Protein 9J3C (pdb70)

Nearest PDB structures (foldseek):
  7mq9-assembly1_NK  TM=9.558E-01  e=0.000E+00  Homo sapiens
  7mq8-assembly1_NJ  TM=9.023E-01  e=0.000E+00  Homo sapiens
  9b0e-assembly1_A  TM=9.592E-01  e=2.594E-103  Thermochaetoides thermophila DSM 1495
  9aym-assembly1_B  TM=9.476E-01  e=1.482E-101  Thermochaetoides thermophila DSM 1495
  6zqc-assembly1_JA  TM=8.385E-01  e=1.304E-77  Saccharomyces cerevisiae S288C

Secondary structure (DSSP, 8-state):
-HHHHHHHHHHHHHT--EEEEEESTTTTSSHHHHHHHHHHHSS-S--------SSS----------SGGGTTSSS--BS--EE--TTT--TTTHHHHSTTB-TT-EEEE-----SS--TTSSS--TT-TTS--SS------HHHHHHHHGGGSSTT--EEETTS-B-TTTTT--GGGTHHHHHHHHTSSSSTTTTSGGG-SSTTHHHHHHHHHHHHHTT-S-EEEEEEE-SSS-SHHHHHHHHHHHHHTT--EEEEE-SSGGGTSSHHHHHHHHHHHTT--BTTTEEEEE--SSTT-S-EEEEEEESSSEEEEEEE-SS--GGGSS-SEEEESSGGGS-HHHHHHH--SSEEEEEEE-SSSS--SS-TTHHHHGGG----EEEEE--S-SSS-TT-HHHHHHHHHHT-----------GGG-EEEEE-HHHHSS--SSSHHHHHHHHHHHHTTSS---THHHHHHHH-SSEEEEEEE------SEEEEEEEEE---SHHHHHHHTTT---SS-HHHHHHHHHH--GGGGGSEEEEEEEEEE-GGG-SSSHHHHHHHHHHHHHHT-S------S----------SEEEGGGS-----SEEEEEEE--HHHHHHHHHHT-EEEEE-SSPPSSTT--EEEEEEE-TTT---HHHHHHHHHHHHHHHHTTTTGGGS-HHHHHHHH--SSS-----SS--HHHHHHHS-HHHHHHHHHHHHH---GGGGTTTHHHHHHHHTTT-S--TT--HHHHHHHIIIIIS---TTTTHHHHT--HHHHHHHHHHHHHHHHHHHHHHTT-/-HHHHHHHHHHHHT--EEEEEE-S--STTHHHHHHHHHHHSSSS----EEEESS-----EEEESSS-GGGTT--BS-EEE--STT--HHHHHHHGGGB-SS-EEEEE----SSSTTSS----GGGGSS--SS-------HHHHHHHGGGSSTTEEEEETT--B-HHHH----STTHHHHHHHHTSSSTTTHHHHHT--STTHHHHHHHHHHHHHS--S-B--EEEE-SSS-SHHHHHHHHHHHHHTT--EEEEE-S-TTTTSSHHHHHHHHHHHTT--TTTTEEEEE--SSSTTT-EEEEEEESSSEEEEEEE-TT--GGGSS-SEEEESSTTTS-HHHHHHH--SSEEEEEEE-SSSS---SS-SHHHHSTT------EEE--S-SSS-TT-HHHHHHHHHHT-----------GGG-EEEEE-HHHHSS--SSSHHHHHHHHHHHHTTSS---THHHHHHHH-SSEEEEEEE-------EEEEEEEEE---SHHHHHHHTT----SS-HHHHHHHHHHT-GGGTTSEEEEEEEEEE-GGGTTSSHHHHHHHHHHHHHHT-S--------S-S-S--SEEEGGGS-----SEEEEEEE--HHHHHHHHHHT-EEEEE-SSPPSSTT--EEEEEEE----HHHHHHHHHHHHHHHHTTTTGGGS-HHHHHHHH--SSS-----S--HHHHHHHHS-HHHHHHHHHHTTS---GGGGTTTHHHHHHHHHTT-S--TT--HHHHHHHIIIIIS---HHHHHHHHT--HHHHHHHHHHHHHHHHHHHHHHTT-

Foldseek 3Di:
DVVLLVLLLVQQVAQFEFEEEEAAPLPPVCVVVVLVSNCVSHPDQEQAEAEAACCDDDVYHHDYDHQPCLLVCQPAAGAEYEAEDQQAPFLFCVLRRVLRHFTSYYYYYHRYHDQACPFQVDSHHPVLQQQCALVFRDWGRLLRLLLVLLLQPFQRRFYAYSVRHTDPSNVVHPPQPPVLVVQLVVLVPPDLLNLLSVVDQGVQLSVVLVVLLVVLLPQFFFEEEAEEAASFQDDLLSLLLSVLSNVVNPFAAEEEEDQALSPRQCNVVNVVVSCVSVVADEPPFKYWDFPPDPPSPTGTAKIWGPDPHIHMYGYDYLQDQPVCPPHAEYEYEQPLQAAPVSSVSNDDRHYYYHYHYDFGLFWYALSCVVVPPLVPDSYDYHYGYGDAGRRGGPPHRVVVSSCLSLLRDCLDPPADAALVQKAKWWFDLVVQSLPDPPRSVVVSQVVSQVRNPDGRNGSSVVCVQRRNRFKTKMFIPHVVRHTFKIWIKGKAAQRDQVVLVVCLVPVDFGRDRPPQNVLCNVVVDSVSRHFIEMEGADMGGDPVNPDNCNRLSRLVVVLVLQLCVQDQCVNNDHPDGDDPDDDRIHHSNNDHHPLGFKYKYKDWDDQVVLVVCLVSQWAWQDWAQDFDRGPRTIITMTMHGRPNRHPVVVVVSRLVVLLVCLQSCAPRVLPPFLLSSVSNLDGDSDDDPQDAAAAPVVVCVLAPPVLLVQLVVCLVPVDDCVVNLVCLLVVLSCVSNSHLPCLVQDPLLNSLSSNCHRSVDDLVRCCVRSVDDSVVSSVSPSSSSVSSSVSSVVNVVD/DVVLVLLLVQQVAQFEFAEEAAAAPVPLPVVVVLVSNCVSHPHHQQAEEEEDDPDDSNYDYYYQVPQLVCQPAAGQEYEYEPVQEDFLLSVLRGHLRHFTSYDYYYYHYNDDDPPQQAVRNHPVLQLLCALVFRDWGRQLRLLVVLLLQVFQRNFYAYSVRHGFPSRVVHPPQPPVLVVVLVVCVPPDLQSLLSVVDQGPQLSPVLNVLLVVLLPQFFFEAAAEEAASFADDLLSLLLSVLSNVVNPFAAEEEEDQALSPRVCNVVNVVVNCVSVVHDAPPQKDWDFDPDPGRDTGTAKIWGHDPHTHMYGYDYLQDLPVCPPHAEYEYEQVQQADPVSVVSNDDRHHHYHYHYPFGLWGACQPRVVVVPVPPDSHHYHYGYGDAGSRGGPPHRVVVSSCLSLLRDCLPNPADAALVQKAKWWFDLNVQSLPDPPNSVVVSLVVSQVRNPHTRNGSSVVSVQRGNRFKTKMFIAGVVHRTFKIWIKGKAALNDQVVLLVLLPPDDQRSDRPPLSPLCNVVVDSVRRNFIEMEGEDMGGRSVCPPNCNRLSNLVNVQVLLLCVQDQCSVDDDSDDDDDDGIHHSNNDHHPNGFKYKYKDWDDQVVLVVCLVSPWAWQDWAQDADRHPRTIITMTMHGHPDDVVQVSNLVVLLVCLQSCAPRVLPPQLVSSVSNLDGDNHDDPQQAACAPVNVCVVAPPVLLVQLLVCLPPPDDCPVNLVCLLVVLSCVSNCRLPCLVQDPLLNSLSSNCHRSVHDLVRCCVRSVDDSVVSSVSPSSVSVSSSVSSCVSVVD

Solvent-accessible surface area: 66603 Å² total; per-residue (Å²): 121,104,101,1,109,77,13,3,59,65,0,42,84,101,116,28,4,2,1,0,0,7,1,17,89,49,18,36,65,52,13,108,83,4,30,143,30,7,44,125,19,35,160,61,83,56,15,30,8,0,44,3,18,90,65,95,44,95,150,75,101,51,62,133,8,81,32,80,69,13,138,124,1,51,43,73,64,6,16,0,0,0,0,34,27,16,60,18,12,20,2,23,28,10,1,60,4,4,13,0,0,28,23,6,1,0,1,0,3,12,10,27,85,20,84,61,10,104,32,38,90,39,35,84,3,58,35,8,98,47,32,96,10,94,49,64,109,76,35,69,4,21,12,6,4,0,9,8,19,5,4,56,45,6,140,25,2,6,5,2,12,14,126,19,79,37,4,51,22,1,60,100,58,77,126,53,72,92,80,4,133,95,42,55,127,76,30,129,108,48,98,37,18,3,51,0,0,54,47,8,126,11,35,9,9,0,101,1,1,38,52,0,1,95,12,0,54,52,95,80,38,37,12,6,0,8,1,29,4,22,61,15,19,18,37,20,9,0,0,0,2,1,0,0,1,0,5,33,61,20,0,2,7,0,4,0,0,0,52,21,7,49,75,24,104,36,0,10,96,40,0,44,97,0,0,94,39,26,162,20,113,49,148,119,21,17,73,65,76,76,35,93,43,146,58,103,43,143,13,25,35,57,0,27,0,79,151,95,24,65,9,8,0,46,34,11,82,6,60,61,32,64,58,11,40,10,6,5,0,0,0,0,3,30,0,25,32,11,35,61,105,50,0,96,63,0,36,19,112,11,1,0,0,6,0,6,4,57,42,16,21,3,12,14,14,42,36,111,53,14,61,56,79,25,99,150,67,129,68,53,27,98,98,20,68,12,116,22,5,36,34,6,25,58,69,2,18,0,34,118,6,15,18,49,3,4,5,22,46,53,91,26,83,114,184,103,44,120,26,127,46,6,34,9,46,20,0,25,24,60,13,0,0,2,59,83,176,89,10,27,92,6,0,24,78,2,10,1,2,8,27,3,49,98,41,121,16,46,7,54,34,0,3,65,2,0,1,3,32,4,9,25,2,0,1,0,13,32,114,69,96,31,9,7,0,2,1,3,0,12,10,11,2,92,15,43,133,67,42,1,78,89,15,16,74,172,36,71,87,68,72,35,7,92,2,1,14,13,0,0,28,28,10,26,24,18,84,2,0,47,41,15,1,2,46,2,36,46,35,3,20,10,40,77,32,102,79,96,33,3,8,43,48,1,8,98,16,0,43,51,1,0,12,32,116,49,86,82,203,50,14,96,51,108,46,80,84,100,86,106,52,59,91,29,37,28,94,7,60,100,37,85,28,76,114,2,20,3,4,1,3,28,28,27,9,33,89,209,71,2,126,47,7,17,162,29,13,4,2,0,2,34,9,106,15,49,72,80,131,69,71,62,60,11,35,2,3,0,0,25,38,1,97,114,10,85,54,59,54,2,43,59,12,11,68,21,12,18,46,18,2,3,21,14,0,14,28,49,1,26,111,18,45,1,65,26,0,17,73,2,0,69,19,169,65,29,68,133,105,45,97,118,48,13,54,105,74,67,2,68,81,76,6,57,80,110,11,23,121,2,1,55,25,6,6,137,38,66,86,70,50,40,13,0,8,14,4,0,27,28,0,0,71,9,29,4,35,22,53,1,35,83,29,89,27,53,80,35,9,6,9,0,0,0,0,3,0,9,6,33,20,49,19,72,104,0,59,174,60,33,93,46,79,43,58,94,0,50,30,18,2,21,108,0,1,127,57,0,13,122,28,6,60,93,20,52,136,114,135,89,16,109,91,13,4,59,67,1,47,85,101,105,28,1,2,2,0,1,1,23,14,85,77,9,67,59,5,15,97,80,1,42,139,26,8,35,120,21,26,147,134,79,47,18,32,12,0,47,3,13,30,172,60,112,130,107,64,77,143,8,95,14,118,46,12,122,130,5,59,62,58,60,7,3,1,0,0,2,43,44,8,78,8,9,22,1,26,18,4,2,53,2,3,17,0,0,67,14,7,2,0,0,1,3,10,13,46,84,29,97,75,110,112,10,64,104,45,31,98,10,64,10,11,71,134,17,96,17,86,42,66,105,82,37,95,13,26,12,1,34,2,1,39,29,5,3,56,49,9,153,23,2,7,8,0,34,19,122,96,80,54,28,63,41,0,59,98,55,73,124,40,69,83,102,8,127,105,52,60,129,74,30,123,93,53,146,43,24,3,48,0,0,75,47,10,131,8,31,18,7,0,95,2,0,34,60,0,3,110,16,0,57,53,88,83,42,34,10,6,3,18,1,32,3,24,57,23,20,12,38,20,9,0,0,0,1,0,0,0,0,0,4,32,61,16,0,2,6,0,4,0,0,0,58,36,19,58,76,25,90,37,0,11,92,41,0,46,97,0,0,94,34,24,164,23,115,55,138,117,30,0,83,62,73,87,14,89,41,144,78,41,72,117,8,21,41,53,0,25,0,71,151,96,29,59,8,8,0,48,42,8,88,5,62,56,36,59,55,9,43,14,6,6,0,0,0,0,4,30,0,20,33,5,35,65,100,48,0,95,59,0,37,18,114,11,0,0,1,3,0,8,2,86,58,18,13,6,9,17,29,21,87,49,49,18,51,68,51,20,107,113,162,119,62,26,38,110,84,28,73,11,120,15,5,48,30,7,22,63,68,1,20,0,37,119,4,11,24,50,3,4,4,21,54,59,76,32,80,112,189,113,44,122,28,123,44,6,34,7,45,22,0,22,23,63,14,0,1,2,54,98,174,78,10,26,94,4,0,21,68,0,11,2,2,8,45,11,60,97,21,121,17,45,8,44,40,1,1,63,1,0,1,3,39,5,7,24,0,0,0,0,6,40,118,100,63,40,5,7,1,1,0,4,0,15,11,10,1,100,15,30,131,74,55,0,84,98,9,22,51,99,55,72,89,70,52,27,8,90,1,0,18,26,0,0,39,31,9,22,23,17,80,3,0,49,48,13,1,2,44,3,43,56,47,13,23,11,40,72,34,111,81,120,32,4,14,51,54,0,10,92,16,0,39,51,2,0,42,39,138,48,99,80,137,100,86,58,63,104,66,26,102,88,81,60,93,27,45,37,102,9,77,62,40,86,25,74,128,8,55,4,3,0,3,27,29,27,10,33,85,208,71,2,124,51,7,18,177,30,13,4,0,0,2,37,10,104,14,38,75,80,132,73,68,64,58,11,32,2,3,0,0,27,44,18,136,54,69,59,2,46,58,12,6,63,17,12,18,47,18,2,3,18,14,0,14,30,57,1,26,111,18,48,3,68,24,0,16,72,2,0,86,18,168,68,34,57,154,105,33,97,105,58,4,51,125,74,85,1,58,82,74,6,67,88,114,12,20,118,1,1,51,38,7,11,167,27,79,44,81,50,52,18,0,5,15,4,0,26,28,0,0,71,6,32,4,28,24,49,1,55,79,30,90,28,56,79,37,7,6,12,1,1,0,0,2,0,10,6,31,20,50,16,78,94,0,53,148,63,32,79,54,77,54,57,106,0,52,29,21,1,22,122,0,0,121,56,0,11,120,33,7,52,100,27,58,139,123

B-factor: mean 68.53, std 27.34, range [9.9, 143.46]

Organism: Homo sapiens (NCBI:txid9606)

InterPro domains:
  IPR000182 GNAT domain [PF13718] (528-752)
  IPR000182 GNAT domain [PS51186] (558-753)
  IPR007807 TcmA/NAT10, helicase domain [PF05127] (282-488)
  IPR013562 TmcA/NAT10, N-terminal [PF08351] (9-201)
  IPR016181 Acyl-CoA N-acyltransferase [SSF55729] (618-649)
  IPR027417 P-loop containing nucleoside triphosphate hydrolase [G3DSA:3.40.50.300] (277-478)
  IPR027992 Possible tRNA binding domain [PF13725] (763-975)
  IPR032672 TmcA/NAT10/Kre33 [PTHR10925] (1-1009)
  IPR033688 RNA cytidine acetyltransferase NAT10 [MF_03211] (2-998)

GO terms:
  GO:0042274 ribosomal small subunit biogenesis (P, IDA)
  GO:0045727 positive regulation of translation (P, IDA)
  GO:0010824 regulation of centrosome duplication (P, IDA)
  GO:0032040 small-subunit processome (C, IDA)
  GO:0006417 regulation of translation (P, IDA)
  GO:0006473 protein acetylation (P, IDA)
  GO:0106162 mRNA cytidine N-acetyltransferase activity (F, IDA)
  GO:0030496 midbody (C, EXP)
  GO:1990883 18S rRNA cytidine N-acetyltransferase activity (F, EXP)
  GO:0005515 protein binding (F, IPI)
  GO:0008080 N-acetyltransferase activity (F, EXP)
  GO:0005654 nucleoplasm (C, TAS)
  GO:0000154 rRNA modification (P, TAS)
  GO:0005730 nucleolus (C, IDA)
  GO:0005697 telomerase holoenzyme complex (C, IDA)
  GO:0000781 chromosome, telomeric region (C, HDA)
  GO:0032211 negative regulation of telomere maintenance via telomerase (P, IMP)
  GO:0070182 DNA polymerase binding (F, IPI)
  GO:0030496 midbody (C, IDA)
  GO:0016020 membrane (C, HDA)

Structure (mmCIF, N/CA/C/O backbone):
data_9J3C
#
_entry.id   9J3C
#
_cell.length_a   1.00
_cell.length_b   1.00
_cell.length_c   1.00
_cell.angle_alpha   90.00
_cell.angle_beta   90.00
_cell.angle_gamma   90.00
#
_symmetry.space_group_name_H-M   'P 1'
#
loop_
_entity.id
_entity.type
_entity.pdbx_description
1 polymer 'RNA cytidine acetyltransferase'
2 non-polymer 'COENZYME A'
#
loop_
_atom_site.group_PDB
_atom_site.id
_atom_site.type_symbol
_atom_site.label_atom_id
_atom_site.label_alt_id
_atom_site.label_comp_id
_atom_site.label_asym_id
_atom_site.label_entity_id
_atom_site.label_seq_id
_atom_site.pdbx_PDB_ins_code
_atom_site.Cartn_x
_atom_site.Cartn_y
_atom_site.Cartn_z
_atom_site.occupancy
_atom_site.B_iso_or_equiv
_atom_site.auth_seq_id
_atom_site.auth_comp_id
_atom_site.auth_asym_id
_atom_site.auth_atom_id
_atom_site.pdbx_PDB_model_num
ATOM 1 N N . ASP A 1 7 ? 194.88325 136.96879 109.06316 1.000 102.50080 7 ASP A N 1
ATOM 2 C CA . ASP A 1 7 ? 194.30790 138.01774 108.22989 1.000 110.87961 7 ASP A CA 1
ATOM 3 C C . ASP A 1 7 ? 193.63329 137.43165 106.99504 1.000 105.29083 7 ASP A C 1
ATOM 4 O O . ASP A 1 7 ? 192.45956 137.69611 106.73328 1.000 101.94391 7 ASP A O 1
ATOM 9 N N . ASN A 1 8 ? 194.38917 136.63617 106.23462 1.000 100.95866 8 ASN A N 1
ATOM 10 C CA . ASN A 1 8 ? 193.84646 136.04609 105.01537 1.000 98.76833 8 ASN A CA 1
ATOM 11 C C . ASN A 1 8 ? 192.71340 135.07419 105.31997 1.000 98.65500 8 ASN A C 1
ATOM 12 O O . ASN A 1 8 ? 191.68493 135.08445 104.63474 1.000 99.28485 8 ASN A O 1
ATOM 17 N N . ARG A 1 9 ? 192.86907 134.25213 106.36419 1.000 99.15249 9 ARG A N 1
ATOM 18 C CA . ARG A 1 9 ? 191.91192 133.17913 106.62778 1.000 99.61642 9 ARG A CA 1
ATOM 19 C C . ARG A 1 9 ? 190.50134 133.71051 106.84856 1.000 96.54827 9 ARG A C 1
ATOM 20 O O . ARG A 1 9 ? 189.52669 132.96607 106.69073 1.000 96.72822 9 ARG A O 1
ATOM 28 N N . ILE A 1 10 ? 190.37160 134.98438 107.22053 1.000 94.42880 10 ILE A N 1
ATOM 29 C CA . ILE A 1 10 ? 189.05294 135.60417 107.31411 1.000 94.90217 10 ILE A CA 1
ATOM 30 C C . ILE A 1 10 ? 188.39686 135.66152 105.93920 1.000 96.15299 10 ILE A C 1
ATOM 31 O O . ILE A 1 10 ? 187.18390 135.46380 105.79983 1.000 92.60509 10 ILE A O 1
ATOM 36 N N . ARG A 1 11 ? 189.19294 135.93321 104.90117 1.000 96.03193 11 ARG A N 1
ATOM 37 C CA . ARG A 1 11 ? 188.63594 136.10911 103.56285 1.000 93.77025 11 ARG A CA 1
ATOM 38 C C . ARG A 1 11 ? 188.06804 134.80557 103.00895 1.000 91.00800 11 ARG A C 1
ATOM 39 O O . ARG A 1 11 ? 186.96462 134.79684 102.45073 1.000 91.39533 11 ARG A O 1
ATOM 47 N N . ILE A 1 12 ? 188.80208 133.69611 103.14473 1.000 90.55327 12 ILE A N 1
ATOM 48 C CA . ILE A 1 12 ? 188.29056 132.41401 102.66029 1.000 91.92900 12 ILE A CA 1
ATOM 49 C C . ILE A 1 12 ? 187.04339 132.00869 103.43595 1.000 90.47432 12 ILE A C 1
ATOM 50 O O . ILE A 1 12 ? 186.06603 131.52230 102.85396 1.000 92.25048 12 ILE A O 1
ATOM 55 N N . LEU A 1 13 ? 187.05560 132.19672 104.75871 1.000 86.43009 13 LEU A N 1
ATOM 56 C CA . LEU A 1 13 ? 185.89698 131.82470 105.56585 1.000 83.39584 13 LEU A CA 1
ATOM 57 C C . LEU A 1 13 ? 184.66371 132.61542 105.14459 1.000 84.47198 13 LEU A C 1
ATOM 58 O O . LEU A 1 13 ? 183.56813 132.05454 105.02404 1.000 87.19086 13 LEU A O 1
ATOM 63 N N . ILE A 1 14 ? 184.82347 133.91946 104.90999 1.000 85.35329 14 ILE A N 1
ATOM 64 C CA . ILE A 1 14 ? 183.71162 134.72402 104.41130 1.000 87.06285 14 ILE A CA 1
ATOM 65 C C . ILE A 1 14 ? 183.30507 134.26189 103.01748 1.000 89.37456 14 ILE A C 1
ATOM 66 O O . ILE A 1 14 ? 182.11282 134.13150 102.71237 1.000 87.95497 14 ILE A O 1
ATOM 71 N N . GLU A 1 15 ? 184.28862 134.00304 102.15128 1.000 90.25112 15 GLU A N 1
ATOM 72 C CA . GLU A 1 15 ? 183.98525 133.54340 100.79928 1.000 87.60237 15 GLU A CA 1
ATOM 73 C C . GLU A 1 15 ? 183.31026 132.17697 100.81394 1.000 85.30117 15 GLU A C 1
ATOM 74 O O . GLU A 1 15 ? 182.34883 131.94478 100.07185 1.000 87.25190 15 GLU A O 1
ATOM 80 N N . ASN A 1 16 ? 183.80218 131.25671 101.64795 1.000 83.93765 16 ASN A N 1
ATOM 81 C CA . ASN A 1 16 ? 183.17789 129.94019 101.74306 1.000 84.42222 16 ASN A CA 1
ATOM 82 C C . ASN A 1 16 ? 181.76539 130.03622 102.30589 1.000 86.55222 16 ASN A C 1
ATOM 83 O O . ASN A 1 16 ? 180.86227 129.32147 101.85573 1.000 88.14325 16 ASN A O 1
ATOM 88 N N . GLY A 1 17 ? 181.55703 130.90794 103.29404 1.000 89.79797 17 GLY A N 1
ATOM 89 C CA . GLY A 1 17 ? 180.22958 131.05605 103.86718 1.000 86.64286 17 GLY A CA 1
ATOM 90 C C . GLY A 1 17 ? 179.22464 131.62664 102.88484 1.000 87.83585 17 GLY A C 1
ATOM 91 O O . GLY A 1 17 ? 178.06494 131.20539 102.85505 1.000 84.63331 17 GLY A O 1
ATOM 92 N N . VAL A 1 18 ? 179.65155 132.59173 102.06783 1.000 90.14279 18 VAL A N 1
ATOM 93 C CA . VAL A 1 18 ? 178.74430 133.19433 101.09722 1.000 86.59111 18 VAL A CA 1
ATOM 94 C C . VAL A 1 18 ? 178.55005 132.31478 99.86776 1.000 81.94306 18 VAL A C 1
ATOM 95 O O . VAL A 1 18 ? 177.56457 132.49087 99.14041 1.000 78.46163 18 VAL A O 1
ATOM 99 N N . ALA A 1 19 ? 179.45518 131.37144 99.61510 1.000 83.49934 19 ALA A N 1
ATOM 100 C CA . ALA A 1 19 ? 179.33050 130.45622 98.48915 1.000 82.33846 19 ALA A CA 1
ATOM 101 C C . ALA A 1 19 ? 178.63838 129.15165 98.85910 1.000 84.67642 19 ALA A C 1
ATOM 102 O O . ALA A 1 19 ? 178.38890 128.32697 97.97380 1.000 86.32303 19 ALA A O 1
ATOM 104 N N . GLU A 1 20 ? 178.32359 128.94436 100.13949 1.000 86.58859 20 GLU A N 1
ATOM 105 C CA . GLU A 1 20 ? 177.65752 127.72875 100.58781 1.000 84.83254 20 GLU A CA 1
ATOM 106 C C . GLU A 1 20 ? 176.37885 128.01746 101.36486 1.000 80.44416 20 GLU A C 1
ATOM 107 O O . GLU A 1 20 ? 175.76184 127.07884 101.88355 1.000 76.11525 20 GLU A O 1
ATOM 113 N N . ARG A 1 21 ? 175.96860 129.28513 101.45687 1.000 81.26314 21 ARG A N 1
ATOM 114 C CA . ARG A 1 21 ? 174.77541 129.68593 102.20575 1.000 81.18195 21 ARG A CA 1
ATOM 115 C C . ARG A 1 21 ? 174.85284 129.22393 103.65951 1.000 81.37186 21 ARG A C 1
ATOM 116 O O . ARG A 1 21 ? 173.85934 128.79435 104.24939 1.000 77.58969 21 ARG A O 1
ATOM 124 N N . GLN A 1 22 ? 176.04624 129.31359 104.24132 1.000 79.86627 22 GLN A N 1
ATOM 125 C CA . GLN A 1 22 ? 176.29237 128.90557 105.61730 1.000 74.00208 22 GLN A CA 1
ATOM 126 C C . GLN A 1 22 ? 176.72162 130.11755 106.42993 1.000 70.43133 22 GLN A C 1
ATOM 127 O O . GLN A 1 22 ? 177.57142 130.89745 105.98710 1.000 72.73509 22 GLN A O 1
ATOM 133 N N . ARG A 1 23 ? 176.13441 130.27119 107.61308 1.000 67.25340 23 ARG A N 1
ATOM 134 C CA . ARG A 1 23 ? 176.45867 131.40043 108.47094 1.000 59.57608 23 ARG A CA 1
ATOM 135 C C . ARG A 1 23 ? 177.85947 131.25330 109.05446 1.000 57.95077 23 ARG A C 1
ATOM 136 O O . ARG A 1 23 ? 178.39442 130.14850 109.18123 1.000 63.99275 23 ARG A O 1
ATOM 144 N N . SER A 1 24 ? 178.45399 132.38741 109.40616 1.000 53.48118 24 SER A N 1
ATOM 145 C CA . SER A 1 24 ? 179.76049 132.44210 110.04266 1.000 56.76800 24 SER A CA 1
ATOM 146 C C . SER A 1 24 ? 179.60925 132.92648 111.48173 1.000 59.41560 24 SER A C 1
ATOM 147 O O . SER A 1 24 ? 178.51603 133.27526 111.93689 1.000 65.44531 24 SER A O 1
ATOM 150 N N . LEU A 1 25 ? 180.72786 132.94586 112.20267 1.000 59.27935 25 LEU A N 1
ATOM 151 C CA . LEU A 1 25 ? 180.73656 133.39653 113.59034 1.000 64.05684 25 LEU A CA 1
ATOM 152 C C . LEU A 1 25 ? 182.12012 133.94610 113.89632 1.000 66.86476 25 LEU A C 1
ATOM 153 O O . LEU A 1 25 ? 183.11114 133.21475 113.81012 1.000 70.91451 25 LEU A O 1
ATOM 158 N N . PHE A 1 26 ? 182.18393 135.22647 114.25133 1.000 65.87054 26 PHE A N 1
ATOM 159 C CA . PHE A 1 26 ? 183.43181 135.89309 114.59490 1.000 70.12282 26 PHE A CA 1
ATOM 160 C C . PHE A 1 26 ? 183.31869 136.47336 115.99597 1.000 74.66807 26 PHE A C 1
ATOM 161 O O . PHE A 1 26 ? 182.31798 137.11743 116.32599 1.000 76.90156 26 PHE A O 1
ATOM 169 N N . VAL A 1 27 ? 184.33863 136.24210 116.81507 1.000 76.09603 27 VAL A N 1
ATOM 170 C CA . VAL A 1 27 ? 184.39658 136.76406 118.17495 1.000 72.11141 27 VAL A CA 1
ATOM 171 C C . VAL A 1 27 ? 185.55115 137.75388 118.23394 1.000 78.85120 27 VAL A C 1
ATOM 172 O O . VAL A 1 27 ? 186.70912 137.38707 117.99900 1.000 84.23566 27 VAL A O 1
ATOM 176 N N . VAL A 1 28 ? 185.23921 139.00885 118.54596 1.000 79.14316 28 VAL A N 1
ATOM 177 C CA . VAL A 1 28 ? 186.22894 140.07661 118.62936 1.000 86.09628 28 VAL A CA 1
ATOM 178 C C . VAL A 1 28 ? 186.45532 140.41119 120.09590 1.000 91.67263 28 VAL A C 1
ATOM 179 O O . VAL A 1 28 ? 185.49616 140.63285 120.84475 1.000 93.89442 28 VAL A O 1
ATOM 183 N N . VAL A 1 29 ? 187.71949 140.44245 120.50957 1.000 93.32059 29 VAL A N 1
ATOM 184 C CA . VAL A 1 29 ? 188.09689 140.71877 121.89048 1.000 98.73195 29 VAL A CA 1
ATOM 185 C C . VAL A 1 29 ? 189.00956 141.93717 121.90348 1.000 103.70440 29 VAL A C 1
ATOM 186 O O . VAL A 1 29 ? 189.99231 141.99078 121.15457 1.000 103.52687 29 VAL A O 1
ATOM 190 N N . GLY A 1 30 ? 188.68158 142.90915 122.74216 1.000 107.16821 30 GLY A N 1
ATOM 191 C CA . GLY A 1 30 ? 189.48244 144.11143 122.89572 1.000 113.04348 30 GLY A CA 1
ATOM 192 C C . GLY A 1 30 ? 188.62628 145.35031 123.07217 1.000 116.56282 30 GLY A C 1
ATOM 193 O O . GLY A 1 30 ? 187.46041 145.39805 122.67652 1.000 113.42328 30 GLY A O 1
ATOM 194 N N . ASP A 1 31 ? 189.21650 146.38059 123.68515 1.000 120.47531 31 ASP A N 1
ATOM 195 C CA . ASP A 1 31 ? 188.50348 147.64025 123.87173 1.000 120.21122 31 ASP A CA 1
ATOM 196 C C . ASP A 1 31 ? 188.26025 148.35103 122.54734 1.000 121.33121 31 ASP A C 1
ATOM 197 O O . ASP A 1 31 ? 187.32231 149.14883 122.43687 1.000 118.98976 31 ASP A O 1
ATOM 199 N N . ARG A 1 32 ? 189.08561 148.07828 121.53810 1.000 121.23811 32 ARG A N 1
ATOM 200 C CA . ARG A 1 32 ? 188.92710 148.68573 120.22338 1.000 117.17122 32 ARG A CA 1
ATOM 201 C C . ARG A 1 32 ? 187.82548 148.03502 119.39758 1.000 119.46210 32 ARG A C 1
ATOM 202 O O . ARG A 1 32 ? 187.74943 148.28740 118.19018 1.000 119.68357 32 ARG A O 1
ATOM 204 N N . GLY A 1 33 ? 186.98158 147.21129 120.00840 1.000 118.41649 33 GLY A N 1
ATOM 205 C CA . GLY A 1 33 ? 185.87897 146.60153 119.29285 1.000 115.33238 33 GLY A CA 1
ATOM 206 C C . GLY A 1 33 ? 184.81794 147.61755 118.91499 1.000 117.62411 33 GLY A C 1
ATOM 207 O O . GLY A 1 33 ? 184.86127 148.79140 119.28338 1.000 124.35651 33 GLY A O 1
ATOM 208 N N . LYS A 1 34 ? 183.84764 147.14000 118.13468 1.000 115.57843 34 LYS A N 1
ATOM 209 C CA . LYS A 1 34 ? 182.72885 147.90356 117.58700 1.000 113.15201 34 LYS A CA 1
ATOM 210 C C . LYS A 1 34 ? 183.16934 148.91727 116.53857 1.000 115.37364 34 LYS A C 1
ATOM 211 O O . LYS A 1 34 ? 182.31518 149.60759 115.96887 1.000 112.62628 34 LYS A O 1
ATOM 213 N N . ASP A 1 35 ? 184.47011 149.03356 116.26217 1.000 116.07297 35 ASP A N 1
ATOM 214 C CA . ASP A 1 35 ? 184.97119 149.91730 115.22108 1.000 116.16058 35 ASP A CA 1
ATOM 215 C C . ASP A 1 35 ? 185.55239 149.17587 114.02779 1.000 116.49352 35 ASP A C 1
ATOM 216 O O . ASP A 1 35 ? 185.70818 149.78143 112.96318 1.000 116.74580 35 ASP A O 1
ATOM 218 N N . GLN A 1 36 ? 185.87642 147.89397 114.17775 1.000 114.78815 36 GLN A N 1
ATOM 219 C CA . GLN A 1 36 ? 186.37224 147.07442 113.08142 1.000 114.16784 36 GLN A CA 1
ATOM 220 C C . GLN A 1 36 ? 185.26241 146.31795 112.36446 1.000 110.86036 36 GLN A C 1
ATOM 221 O O . GLN A 1 36 ? 185.55040 145.56118 111.43133 1.000 108.79468 36 GLN A O 1
ATOM 227 N N . VAL A 1 37 ? 184.00683 146.49966 112.78114 1.000 110.60408 37 VAL A N 1
ATOM 228 C CA . VAL A 1 37 ? 182.89473 145.81807 112.12711 1.000 107.17254 37 VAL A CA 1
ATOM 229 C C . VAL A 1 37 ? 182.71368 146.32023 110.70063 1.000 105.04768 37 VAL A C 1
ATOM 230 O O . VAL A 1 37 ? 182.21669 145.58786 109.83594 1.000 104.03285 37 VAL A O 1
ATOM 234 N N . VAL A 1 38 ? 183.10397 147.56819 110.42873 1.000 105.09189 38 VAL A N 1
ATOM 235 C CA . VAL A 1 38 ? 182.97701 148.11027 109.07966 1.000 104.45943 38 VAL A CA 1
ATOM 236 C C . VAL A 1 38 ? 183.87923 147.36282 108.10613 1.000 105.07328 38 VAL A C 1
ATOM 237 O O . VAL A 1 38 ? 183.52063 147.17721 106.93652 1.000 106.82321 38 VAL A O 1
ATOM 241 N N . ILE A 1 39 ? 185.06036 146.93333 108.55825 1.000 103.00806 39 ILE A N 1
ATOM 242 C CA . ILE A 1 39 ? 185.94940 146.15689 107.69770 1.000 105.45900 39 ILE A CA 1
ATOM 243 C C . ILE A 1 39 ? 185.29371 144.83695 107.31147 1.000 102.61385 39 ILE A C 1
ATOM 244 O O . ILE A 1 39 ? 185.32121 144.43001 106.14304 1.000 100.83747 39 ILE A O 1
ATOM 249 N N . LEU A 1 40 ? 184.68847 144.15065 108.28421 1.000 99.46058 40 LEU A N 1
ATOM 250 C CA . LEU A 1 40 ? 183.95200 142.92844 107.97867 1.000 98.79929 40 LEU A CA 1
ATOM 251 C C . LEU A 1 40 ? 182.73806 143.22332 107.10691 1.000 100.41583 40 LEU A C 1
ATOM 252 O O . LEU A 1 40 ? 182.40672 142.44418 106.20534 1.000 101.21888 40 LEU A O 1
ATOM 257 N N . HIS A 1 41 ? 182.05677 144.34197 107.36840 1.000 100.02800 41 HIS A N 1
ATOM 258 C CA . HIS A 1 41 ? 180.90883 144.72233 106.55141 1.000 97.95921 41 HIS A CA 1
ATOM 259 C C . HIS A 1 41 ? 181.32074 144.98544 105.10846 1.000 100.83328 41 HIS A C 1
ATOM 260 O O . HIS A 1 41 ? 180.62515 144.57585 104.17143 1.000 103.00987 41 HIS A O 1
ATOM 267 N N . HIS A 1 42 ? 182.44695 145.67527 104.91048 1.000 101.33778 42 HIS A N 1
ATOM 268 C CA . HIS A 1 42 ? 182.93015 145.93329 103.55774 1.000 101.87732 42 HIS A CA 1
ATOM 269 C C . HIS A 1 42 ? 183.31010 144.63809 102.85117 1.000 103.13604 42 HIS A C 1
ATOM 270 O O . HIS A 1 42 ? 183.02956 144.46668 101.65889 1.000 106.84613 42 HIS A O 1
ATOM 277 N N . MET A 1 43 ? 183.95730 143.71707 103.56965 1.000 101.29721 43 MET A N 1
ATOM 278 C CA . MET A 1 43 ? 184.32189 142.43478 102.97560 1.000 100.95143 43 MET A CA 1
ATOM 279 C C . MET A 1 43 ? 183.08547 141.62341 102.60906 1.000 99.81983 43 MET A C 1
ATOM 280 O O . MET A 1 43 ? 183.04599 140.98051 101.55324 1.000 103.82624 43 MET A O 1
ATOM 285 N N . LEU A 1 44 ? 182.06786 141.63453 103.47392 1.000 97.32710 44 LEU A N 1
ATOM 286 C CA . LEU A 1 44 ? 180.84608 140.88818 103.18976 1.000 98.11778 44 LEU A CA 1
ATOM 287 C C . LEU A 1 44 ? 180.12121 141.45086 101.97388 1.000 103.13505 44 LEU A C 1
ATOM 288 O O . LEU A 1 44 ? 179.58233 140.69270 101.15917 1.000 106.89559 44 LEU A O 1
ATOM 293 N N . SER A 1 45 ? 180.09298 142.77967 101.83777 1.000 104.12436 45 SER A N 1
ATOM 294 C CA . SER A 1 45 ? 179.38579 143.39737 100.71964 1.000 106.31156 45 SER A CA 1
ATOM 295 C C . SER A 1 45 ? 179.98614 142.97887 99.38333 1.000 108.87904 45 SER A C 1
ATOM 296 O O . SER A 1 45 ? 179.25452 142.68252 98.43123 1.000 114.14037 45 SER A O 1
ATOM 299 N N . LYS A 1 46 ? 181.31740 142.95495 99.29063 1.000 106.24623 46 LYS A N 1
ATOM 300 C CA . LYS A 1 46 ? 181.96318 142.50388 98.06230 1.000 109.78549 46 LYS A CA 1
ATOM 301 C C . LYS A 1 46 ? 181.70286 141.02288 97.81253 1.000 109.99129 46 LYS A C 1
ATOM 302 O O . LYS A 1 46 ? 181.44338 140.61542 96.67393 1.000 110.16078 46 LYS A O 1
ATOM 308 N N . ALA A 1 47 ? 181.76511 140.20358 98.86529 1.000 105.63422 47 ALA A N 1
ATOM 309 C CA . ALA A 1 47 ? 181.54720 138.76925 98.70481 1.000 105.59117 47 ALA A CA 1
ATOM 310 C C . ALA A 1 47 ? 180.10852 138.46154 98.30625 1.000 110.29923 47 ALA A C 1
ATOM 311 O O . ALA A 1 47 ? 179.86766 137.61221 97.44038 1.000 112.83388 47 ALA A O 1
ATOM 313 N N . THR A 1 48 ? 179.14154 139.13675 98.92284 1.000 111.93184 48 THR A N 1
ATOM 314 C CA . THR A 1 48 ? 177.73685 138.87755 98.65514 1.000 114.51832 48 THR A CA 1
ATOM 315 C C . THR A 1 48 ? 177.27829 139.65075 97.41929 1.000 118.94519 48 THR A C 1
ATOM 316 O O . THR A 1 48 ? 177.98557 140.51126 96.88959 1.000 117.58103 48 THR A O 1
ATOM 320 N N . VAL A 1 49 ? 176.07353 139.33625 96.95257 1.000 122.61847 49 VAL A N 1
ATOM 321 C CA . VAL A 1 49 ? 175.49019 139.97970 95.78425 1.000 125.76788 49 VAL A CA 1
ATOM 322 C C . VAL A 1 49 ? 174.44400 141.01820 96.18804 1.000 124.23937 49 VAL A C 1
ATOM 323 O O . VAL A 1 49 ? 173.58616 141.37893 95.38457 1.000 121.46488 49 VAL A O 1
ATOM 327 N N . LYS A 1 50 ? 174.50446 141.50432 97.42526 1.000 125.55294 50 LYS A N 1
ATOM 328 C CA . LYS A 1 50 ? 173.56821 142.49451 97.93706 1.000 123.99197 50 LYS A CA 1
ATOM 329 C C . LYS A 1 50 ? 174.34673 143.70512 98.43974 1.000 126.84509 50 LYS A C 1
ATOM 330 O O . LYS A 1 50 ? 175.57669 143.76429 98.34770 1.000 121.81772 50 LYS A O 1
ATOM 332 N N . ALA A 1 51 ? 173.61716 144.68118 98.97697 1.000 124.12059 51 ALA A N 1
ATOM 333 C CA . ALA A 1 51 ? 174.21167 145.91621 99.47296 1.000 116.18974 51 ALA A CA 1
ATOM 334 C C . ALA A 1 51 ? 174.00891 146.10973 100.96669 1.000 111.11848 51 ALA A C 1
ATOM 335 O O . ALA A 1 51 ? 174.98045 146.35566 101.69157 1.000 109.26492 51 ALA A O 1
ATOM 337 N N . ARG A 1 52 ? 172.77375 146.00641 101.45174 1.000 112.75707 52 ARG A N 1
ATOM 338 C CA . ARG A 1 52 ? 172.47564 146.23716 102.86102 1.000 114.92748 52 ARG A CA 1
ATOM 339 C C . ARG A 1 52 ? 172.10576 144.92471 103.53627 1.000 110.67766 52 ARG A C 1
ATOM 340 O O . ARG A 1 52 ? 170.99706 144.41189 103.31475 1.000 111.46734 52 ARG A O 1
ATOM 342 N N . PRO A 1 53 ? 172.98276 144.34491 104.35688 1.000 103.90211 53 PRO A N 1
ATOM 343 C CA . PRO A 1 53 ? 172.66767 143.07853 105.02784 1.000 98.54759 53 PRO A CA 1
ATOM 344 C C . PRO A 1 53 ? 171.78933 143.20932 106.26326 1.000 93.89792 53 PRO A C 1
ATOM 345 O O . PRO A 1 53 ? 171.63357 142.22090 106.98548 1.000 94.17961 53 PRO A O 1
ATOM 349 N N . SER A 1 54 ? 171.20989 144.38424 106.52504 1.000 89.29962 54 SER A N 1
ATOM 350 C CA . SER A 1 54 ? 170.27740 144.60808 107.63510 1.000 87.36447 54 SER A CA 1
ATOM 351 C C . SER A 1 54 ? 170.91450 144.22227 108.97566 1.000 87.14619 54 SER A C 1
ATOM 352 O O . SER A 1 54 ? 170.52463 143.25674 109.63603 1.000 86.12840 54 SER A O 1
ATOM 355 N N . VAL A 1 55 ? 171.92781 145.00694 109.34696 1.000 84.09700 55 VAL A N 1
ATOM 356 C CA . VAL A 1 55 ? 172.67671 144.81117 110.58634 1.000 77.99973 55 VAL A CA 1
ATOM 357 C C . VAL A 1 55 ? 171.72553 144.79067 111.77810 1.000 76.92275 55 VAL A C 1
ATOM 358 O O . VAL A 1 55 ? 170.66655 145.42816 111.75440 1.000 80.78772 55 VAL A O 1
ATOM 362 N N . LEU A 1 56 ? 172.10061 144.06267 112.82841 1.000 74.07200 56 LEU A N 1
ATOM 363 C CA . LEU A 1 56 ? 171.25156 143.81597 113.99180 1.000 71.58937 56 LEU A CA 1
ATOM 364 C C . LEU A 1 56 ? 171.99788 144.14556 115.28141 1.000 76.24919 56 LEU A C 1
ATOM 365 O O . LEU A 1 56 ? 172.06648 143.34366 116.21541 1.000 81.13315 56 LEU A O 1
ATOM 370 N N . TRP A 1 57 ? 172.58809 145.33808 115.33453 1.000 77.54554 57 TRP A N 1
ATOM 371 C CA . TRP A 1 57 ? 173.32123 145.76853 116.51837 1.000 74.98197 57 TRP A CA 1
ATOM 372 C C . TRP A 1 57 ? 172.39971 145.83268 117.73387 1.000 75.23932 57 TRP A C 1
ATOM 373 O O . TRP A 1 57 ? 171.22931 146.21175 117.63667 1.000 83.66832 57 TRP A O 1
ATOM 384 N N . CYS A 1 58 ? 172.94258 145.45335 118.89125 1.000 79.49939 58 CYS A N 1
ATOM 385 C CA . CYS A 1 58 ? 172.18445 145.41108 120.13422 1.000 94.84279 58 CYS A CA 1
ATOM 386 C C . CYS A 1 58 ? 172.99986 146.03248 121.26144 1.000 98.93212 58 CYS A C 1
ATOM 387 O O . CYS A 1 58 ? 174.22904 146.11487 121.19917 1.000 98.36891 58 CYS A O 1
ATOM 390 N N . TYR A 1 59 ? 172.28960 146.47425 122.29830 1.000 101.43781 59 TYR A N 1
ATOM 391 C CA . TYR A 1 59 ? 172.88728 147.09268 123.47275 1.000 108.10164 59 TYR A CA 1
ATOM 392 C C . TYR A 1 59 ? 172.30347 146.44945 124.72407 1.000 109.92055 59 TYR A C 1
ATOM 393 O O . TYR A 1 59 ? 171.29878 145.73820 124.66198 1.000 110.28648 59 TYR A O 1
ATOM 402 N N . LYS A 1 60 ? 172.96195 146.67018 125.86516 1.000 111.00221 60 LYS A N 1
ATOM 403 C CA . LYS A 1 60 ? 172.50872 146.03317 127.09845 1.000 114.10646 60 LYS A CA 1
ATOM 404 C C . LYS A 1 60 ? 171.12371 146.54295 127.49482 1.000 113.39419 60 LYS A C 1
ATOM 405 O O . LYS A 1 60 ? 170.14900 145.78636 127.44238 1.000 108.75747 60 LYS A O 1
ATOM 411 N N . LYS A 1 61 ? 171.01501 147.81518 127.89505 1.000 115.85104 61 LYS A N 1
ATOM 412 C CA . LYS A 1 61 ? 169.71098 148.43862 128.10256 1.000 119.23579 61 LYS A CA 1
ATOM 413 C C . LYS A 1 61 ? 169.63316 149.89168 127.65646 1.000 123.26755 61 LYS A C 1
ATOM 414 O O . LYS A 1 61 ? 168.54102 150.34689 127.30210 1.000 120.73141 61 LYS A O 1
ATOM 416 N N . GLU A 1 62 ? 170.73989 150.63774 127.65913 1.000 125.85435 62 GLU A N 1
ATOM 417 C CA . GLU A 1 62 ? 170.71837 152.03953 127.26458 1.000 124.15719 62 GLU A CA 1
ATOM 418 C C . GLU A 1 62 ? 171.97065 152.44936 126.50069 1.000 119.24725 62 GLU A C 1
ATOM 419 O O . GLU A 1 62 ? 172.17431 153.65003 126.27897 1.000 117.92930 62 GLU A O 1
ATOM 421 N N . LEU A 1 63 ? 172.81479 151.50217 126.10168 1.000 116.94850 63 LEU A N 1
ATOM 422 C CA . LEU A 1 63 ? 174.06296 151.83884 125.44026 1.000 116.97237 63 LEU A CA 1
ATOM 423 C C . LEU A 1 63 ? 173.79469 152.36590 124.03246 1.000 116.50862 63 LEU A C 1
ATOM 424 O O . LEU A 1 63 ? 172.69331 152.24712 123.48838 1.000 114.62336 63 LEU A O 1
ATOM 426 N N . GLY A 1 64 ? 174.82425 152.96604 123.44603 1.000 112.52866 64 GLY A N 1
ATOM 427 C CA . GLY A 1 64 ? 174.72313 153.51897 122.10929 1.000 108.18266 64 GLY A CA 1
ATOM 428 C C . GLY A 1 64 ? 176.06245 153.61450 121.40721 1.000 103.50418 64 GLY A C 1
ATOM 429 O O . GLY A 1 64 ? 177.08974 153.21726 121.95669 1.000 101.60996 64 GLY A O 1
ATOM 430 N N . ALA A 1 99 ? 173.74955 154.48265 103.97563 1.000 112.78673 100 ALA A N 1
ATOM 431 C CA . ALA A 1 99 ? 173.85322 153.30556 103.12355 1.000 115.47177 100 ALA A CA 1
ATOM 432 C C . ALA A 1 99 ? 173.94149 152.03246 103.95880 1.000 115.11556 100 ALA A C 1
ATOM 433 O O . ALA A 1 99 ? 174.37967 150.99298 103.47125 1.000 115.31416 100 ALA A O 1
ATOM 435 N N . THR A 1 100 ? 173.53430 152.12044 105.22359 1.000 112.22904 101 THR A N 1
ATOM 436 C CA . THR A 1 100 ? 173.55444 150.97828 106.12701 1.000 107.20751 101 THR A CA 1
ATOM 437 C C . THR A 1 100 ? 172.31436 151.05823 107.01253 1.000 102.10813 101 THR A C 1
ATOM 438 O O . THR A 1 100 ? 171.90857 152.14975 107.42143 1.000 105.04366 101 THR A O 1
ATOM 442 N N . ASN A 1 101 ? 171.71306 149.90342 107.30357 1.000 96.90587 102 ASN A N 1
ATOM 443 C CA . ASN A 1 101 ? 170.31291 149.80691 107.72232 1.000 96.52064 102 ASN A CA 1
ATOM 444 C C . ASN A 1 101 ? 170.16128 149.02015 109.02461 1.000 92.89813 102 ASN A C 1
ATOM 445 O O . ASN A 1 101 ? 169.45673 148.01069 109.08436 1.000 94.63681 102 ASN A O 1
ATOM 450 N N . ILE A 1 102 ? 170.84338 149.45712 110.08766 1.000 85.96008 103 ILE A N 1
ATOM 451 C CA . ILE A 1 102 ? 170.70267 148.80026 111.38600 1.000 82.43073 103 ILE A CA 1
ATOM 452 C C . ILE A 1 102 ? 169.25089 148.89256 111.85169 1.000 84.64229 103 ILE A C 1
ATOM 453 O O . ILE A 1 102 ? 168.54132 149.86820 111.57007 1.000 90.81909 103 ILE A O 1
ATOM 458 N N . ARG A 1 103 ? 168.80219 147.86392 112.56982 1.000 82.61306 104 ARG A N 1
ATOM 459 C CA . ARG A 1 103 ? 167.55378 147.89969 113.32181 1.000 89.26924 104 ARG A CA 1
ATOM 460 C C . ARG A 1 103 ? 167.89296 147.91023 114.80696 1.000 94.28466 104 ARG A C 1
ATOM 461 O O . ARG A 1 103 ? 168.54477 146.98588 115.30487 1.000 95.37524 104 ARG A O 1
ATOM 469 N N . TYR A 1 104 ? 167.45167 148.95186 115.51092 1.000 98.37222 105 TYR A N 1
ATOM 470 C CA . TYR A 1 104 ? 167.93435 149.24236 116.86230 1.000 98.39733 105 TYR A CA 1
ATOM 471 C C . TYR A 1 104 ? 166.96233 148.68866 117.90080 1.000 104.85685 105 TYR A C 1
ATOM 472 O O . TYR A 1 104 ? 165.95991 149.31555 118.24513 1.000 112.59035 105 TYR A O 1
ATOM 481 N N . CYS A 1 105 ? 167.27492 147.49572 118.39800 1.000 103.65110 106 CYS A N 1
ATOM 482 C CA . CYS A 1 105 ? 166.70117 146.93814 119.61253 1.000 110.28017 106 CYS A CA 1
ATOM 483 C C . CYS A 1 105 ? 167.85035 146.47158 120.49541 1.000 107.12491 106 CYS A C 1
ATOM 484 O O . CYS A 1 105 ? 168.94836 146.19194 120.00632 1.000 105.34213 106 CYS A O 1
ATOM 487 N N . TYR A 1 106 ? 167.61191 146.38053 121.80460 1.000 108.73605 107 TYR A N 1
ATOM 488 C CA . TYR A 1 106 ? 168.70055 146.11651 122.74003 1.000 108.71747 107 TYR A CA 1
ATOM 489 C C . TYR A 1 106 ? 168.61726 144.70231 123.30408 1.000 108.54757 107 TYR A C 1
ATOM 490 O O . TYR A 1 106 ? 169.46997 143.86875 122.99046 1.000 108.98336 107 TYR A O 1
ATOM 499 N N . TYR A 1 107 ? 167.60967 144.39853 124.12420 1.000 110.54831 108 TYR A N 1
ATOM 500 C CA . TYR A 1 107 ? 167.22188 143.01710 124.40738 1.000 108.17912 108 TYR A CA 1
ATOM 501 C C . TYR A 1 107 ? 165.72541 142.80498 124.57473 1.000 112.87118 108 TYR A C 1
ATOM 502 O O . TYR A 1 107 ? 165.26182 141.67732 124.37343 1.000 113.67226 108 TYR A O 1
ATOM 511 N N . ASN A 1 108 ? 164.94991 143.83089 124.93270 1.000 118.43653 109 ASN A N 1
ATOM 512 C CA . ASN A 1 108 ? 163.55705 143.61506 125.31208 1.000 120.12491 109 ASN A CA 1
ATOM 513 C C . ASN A 1 108 ? 162.69531 143.28591 124.10053 1.000 120.19085 109 ASN A C 1
ATOM 514 O O . ASN A 1 108 ? 161.87055 142.36585 124.14428 1.000 119.18905 109 ASN A O 1
ATOM 516 N N . GLU A 1 109 ? 162.87305 144.02320 123.00945 1.000 120.82368 110 GLU A N 1
ATOM 517 C CA . GLU A 1 109 ? 162.06060 143.83469 121.80856 1.000 121.86178 110 GLU A CA 1
ATOM 518 C C . GLU A 1 109 ? 162.61894 142.72580 120.92178 1.000 118.83681 110 GLU A C 1
ATOM 519 O O . GLU A 1 109 ? 162.83806 142.90389 119.72448 1.000 119.66794 110 GLU A O 1
ATOM 525 N N . THR A 1 110 ? 162.85539 141.55776 121.52188 1.000 116.03755 111 THR A N 1
ATOM 526 C CA . THR A 1 110 ? 163.32653 140.40805 120.75998 1.000 114.93541 111 THR A CA 1
ATOM 527 C C . THR A 1 110 ? 162.20109 139.74378 119.97880 1.000 115.19951 111 THR A C 1
ATOM 528 O O . THR A 1 110 ? 162.43605 139.22560 118.88163 1.000 111.27560 111 THR A O 1
ATOM 532 N N . HIS A 1 111 ? 160.98259 139.74187 120.52463 1.000 114.51035 112 HIS A N 1
ATOM 533 C CA . HIS A 1 111 ? 159.84570 139.18236 119.80482 1.000 112.41984 112 HIS A CA 1
ATOM 534 C C . HIS A 1 111 ? 159.45726 140.02916 118.60081 1.000 114.91574 112 HIS A C 1
ATOM 535 O O . HIS A 1 111 ? 158.83677 139.50869 117.66760 1.000 115.39503 112 HIS A O 1
ATOM 542 N N . LYS A 1 112 ? 159.80475 141.31865 118.60132 1.000 113.96300 113 LYS A N 1
ATOM 543 C CA . LYS A 1 112 ? 159.52942 142.15806 117.44075 1.000 113.67135 113 LYS A CA 1
ATOM 544 C C . LYS A 1 112 ? 160.38530 141.75601 116.24639 1.000 112.02810 113 LYS A C 1
ATOM 545 O O . LYS A 1 112 ? 159.93385 141.85574 115.09977 1.000 113.28495 113 LYS A O 1
ATOM 551 N N . ILE A 1 113 ? 161.61621 141.29973 116.49252 1.000 106.96929 114 ILE A N 1
ATOM 552 C CA . ILE A 1 113 ? 162.50289 140.83611 115.43196 1.000 103.56204 114 ILE A CA 1
ATOM 553 C C . ILE A 1 113 ? 162.42494 139.33136 115.22685 1.000 101.69551 114 ILE A C 1
ATOM 554 O O . ILE A 1 113 ? 163.17917 138.78448 114.40999 1.000 99.97654 114 ILE A O 1
ATOM 559 N N . LEU A 1 114 ? 161.52809 138.64441 115.93881 1.000 101.49857 115 LEU A N 1
ATOM 560 C CA . LEU A 1 114 ? 161.42931 137.19333 115.83170 1.000 103.12956 115 LEU A CA 1
ATOM 561 C C . LEU A 1 114 ? 160.97756 136.73842 114.44994 1.000 101.50436 115 LEU A C 1
ATOM 562 O O . LEU A 1 114 ? 161.25012 135.59532 114.06706 1.000 103.85415 115 LEU A O 1
ATOM 567 N N . GLY A 1 115 ? 160.30104 137.59915 113.69388 1.000 96.68148 116 GLY A N 1
ATOM 568 C CA . GLY A 1 115 ? 159.79694 137.21484 112.39046 1.000 92.57279 116 GLY A CA 1
ATOM 569 C C . GLY A 1 115 ? 160.64893 137.68938 111.23145 1.000 93.14230 116 GLY A C 1
ATOM 570 O O . GLY A 1 115 ? 160.69202 137.04085 110.18169 1.000 94.19510 116 GLY A O 1
ATOM 571 N N . ASN A 1 116 ? 161.33092 138.81792 111.40530 1.000 89.13991 117 ASN A N 1
ATOM 572 C CA . ASN A 1 116 ? 162.14372 139.36918 110.33141 1.000 85.63599 117 ASN A CA 1
ATOM 573 C C . ASN A 1 116 ? 163.41267 138.54761 110.13118 1.000 81.20913 117 ASN A C 1
ATOM 574 O O . ASN A 1 116 ? 163.92036 137.90569 111.05467 1.000 82.26109 117 ASN A O 1
ATOM 579 N N . THR A 1 117 ? 163.92347 138.57514 108.90273 1.000 76.89409 118 THR A N 1
ATOM 580 C CA . THR A 1 117 ? 165.13485 137.85932 108.52743 1.000 72.61014 118 THR A CA 1
ATOM 581 C C . THR A 1 117 ? 166.20974 138.86808 108.14986 1.000 74.20223 118 THR A C 1
ATOM 582 O O . THR A 1 117 ? 165.97546 139.74629 107.31282 1.000 75.83624 118 THR A O 1
ATOM 586 N N . PHE A 1 118 ? 167.38034 138.74218 108.76666 1.000 74.28955 119 PHE A N 1
ATOM 587 C CA . PHE A 1 118 ? 168.50222 139.63611 108.52673 1.000 73.58708 119 PHE A CA 1
ATOM 588 C C . PHE A 1 118 ? 169.64203 138.86778 107.86968 1.000 71.71974 119 PHE A C 1
ATOM 589 O O . PHE A 1 118 ? 169.60537 137.64179 107.73939 1.000 74.13135 119 PHE A O 1
ATOM 597 N N . GLY A 1 119 ? 170.66300 139.60876 107.44663 1.000 71.10044 120 GLY A N 1
ATOM 598 C CA . GLY A 1 119 ? 171.80527 139.00455 106.79025 1.000 72.63923 120 GLY A CA 1
ATOM 599 C C . GLY A 1 119 ? 173.08497 139.08847 107.59563 1.000 75.09596 120 GLY A C 1
ATOM 600 O O . GLY A 1 119 ? 174.09660 138.48409 107.22689 1.000 78.44490 120 GLY A O 1
ATOM 601 N N . MET A 1 120 ? 173.05345 139.83159 108.70067 1.000 75.83201 121 MET A N 1
ATOM 602 C CA . MET A 1 120 ? 174.22650 139.98325 109.55245 1.000 74.54440 121 MET A CA 1
ATOM 603 C C . MET A 1 120 ? 173.77906 140.49057 110.91407 1.000 70.92756 121 MET A C 1
ATOM 604 O O . MET A 1 120 ? 173.00902 141.45228 110.99577 1.000 74.07237 121 MET A O 1
ATOM 609 N N . CYS A 1 121 ? 174.25982 139.84419 111.97267 1.000 69.80559 122 CYS A N 1
ATOM 610 C CA . CYS A 1 121 ? 173.92351 140.20331 113.34210 1.000 69.33285 122 CYS A CA 1
ATOM 611 C C . CYS A 1 121 ? 175.18622 140.58706 114.09908 1.000 71.85605 122 CYS A C 1
ATOM 612 O O . CYS A 1 121 ? 176.21680 139.91628 113.98743 1.000 74.97979 122 CYS A O 1
ATOM 615 N N . VAL A 1 122 ? 175.10260 141.67027 114.86532 1.000 69.17768 123 VAL A N 1
ATOM 616 C CA . VAL A 1 122 ? 176.20030 142.13455 115.70529 1.000 69.53406 123 VAL A CA 1
ATOM 617 C C . VAL A 1 122 ? 175.73146 142.04305 117.14985 1.000 65.79415 123 VAL A C 1
ATOM 618 O O . VAL A 1 122 ? 174.76413 142.70999 117.53976 1.000 70.60682 123 VAL A O 1
ATOM 622 N N . LEU A 1 123 ? 176.41003 141.21951 117.94307 1.000 68.99108 124 LEU A N 1
ATOM 623 C CA . LEU A 1 123 ? 176.07178 141.02292 119.34622 1.000 71.67590 124 LEU A CA 1
ATOM 624 C C . LEU A 1 123 ? 177.06118 141.79471 120.21000 1.000 81.20227 124 LEU A C 1
ATOM 625 O O . LEU A 1 123 ? 178.27613 141.59807 120.09793 1.000 84.89642 124 LEU A O 1
ATOM 630 N N . GLN A 1 124 ? 176.53981 142.66739 121.06481 1.000 86.40766 125 GLN A N 1
ATOM 631 C CA . GLN A 1 124 ? 177.34138 143.48776 121.95809 1.000 93.42542 125 GLN A CA 1
ATOM 632 C C . GLN A 1 124 ? 176.83610 143.32796 123.38629 1.000 99.22270 125 GLN A C 1
ATOM 633 O O . GLN A 1 124 ? 175.77675 142.74516 123.63389 1.000 102.40192 125 GLN A O 1
ATOM 639 N N . ASP A 1 125 ? 177.61728 143.85604 124.33092 1.000 100.34121 126 ASP A N 1
ATOM 640 C CA . ASP A 1 125 ? 177.27775 143.84985 125.75366 1.000 103.03845 126 ASP A CA 1
ATOM 641 C C . ASP A 1 125 ? 177.07595 142.41757 126.26048 1.000 99.85161 126 ASP A C 1
ATOM 642 O O . ASP A 1 125 ? 175.97994 141.99153 126.63071 1.000 96.08336 126 ASP A O 1
ATOM 647 N N . PHE A 1 126 ? 178.19138 141.68300 126.25528 1.000 99.10323 127 PHE A N 1
ATOM 648 C CA . PHE A 1 126 ? 178.25409 140.32033 126.77511 1.000 95.07254 127 PHE A CA 1
ATOM 649 C C . PHE A 1 126 ? 177.80279 140.21432 128.22929 1.000 95.86053 127 PHE A C 1
ATOM 650 O O . PHE A 1 126 ? 177.64952 139.09494 128.73124 1.000 93.61144 127 PHE A O 1
ATOM 658 N N . GLU A 1 127 ? 177.56998 141.34218 128.90653 1.000 100.86888 128 GLU A N 1
ATOM 659 C CA . GLU A 1 127 ? 177.29707 141.31918 130.34050 1.000 101.24533 128 GLU A CA 1
ATOM 660 C C . GLU A 1 127 ? 176.07975 140.46195 130.67172 1.000 100.25763 128 GLU A C 1
ATOM 661 O O . GLU A 1 127 ? 176.15449 139.56691 131.52046 1.000 102.33932 128 GLU A O 1
ATOM 667 N N . ALA A 1 128 ? 174.94327 140.72048 130.02280 1.000 98.42677 129 ALA A N 1
ATOM 668 C CA . ALA A 1 128 ? 173.74957 139.93259 130.33271 1.000 95.79628 129 ALA A CA 1
ATOM 669 C C . ALA A 1 128 ? 173.72651 138.62335 129.54798 1.000 93.58960 129 ALA A C 1
ATOM 670 O O . ALA A 1 128 ? 173.88817 137.54263 130.12289 1.000 94.64382 129 ALA A O 1
ATOM 672 N N . LEU A 1 129 ? 173.55049 138.71914 128.22557 1.000 92.86141 130 LEU A N 1
ATOM 673 C CA . LEU A 1 129 ? 173.60515 137.60794 127.27526 1.000 90.97596 130 LEU A CA 1
ATOM 674 C C . LEU A 1 129 ? 173.10000 136.28363 127.84010 1.000 89.93730 130 LEU A C 1
ATOM 675 O O . LEU A 1 129 ? 173.82637 135.28431 127.82504 1.000 91.10855 130 LEU A O 1
ATOM 680 N N . THR A 1 130 ? 171.86884 136.26225 128.34328 1.000 84.44519 131 THR A N 1
ATOM 681 C CA . THR A 1 130 ? 171.31440 135.02862 128.87535 1.000 82.06103 131 THR A CA 1
ATOM 682 C C . THR A 1 130 ? 171.08196 134.02930 127.74165 1.000 77.17965 131 THR A C 1
ATOM 683 O O . THR A 1 130 ? 170.86133 134.42347 126.59333 1.000 78.86949 131 THR A O 1
ATOM 687 N N . PRO A 1 131 ? 171.12668 132.72229 128.03533 1.000 74.07392 132 PRO A N 1
ATOM 688 C CA . PRO A 1 131 ? 170.99019 131.72878 126.96043 1.000 69.55284 132 PRO A CA 1
ATOM 689 C C . PRO A 1 131 ? 169.56124 131.58043 126.46057 1.000 75.49633 132 PRO A C 1
ATOM 690 O O . PRO A 1 131 ? 169.04848 130.46368 126.33725 1.000 77.54206 132 PRO A O 1
ATOM 694 N N . ASN A 1 132 ? 168.90974 132.70627 126.17233 1.000 76.69613 133 ASN A N 1
ATOM 695 C CA . ASN A 1 132 ? 167.59665 132.70820 125.54139 1.000 73.39638 133 ASN A CA 1
ATOM 696 C C . ASN A 1 132 ? 167.47247 133.69635 124.39310 1.000 70.50328 133 ASN A C 1
ATOM 697 O O . ASN A 1 132 ? 166.61987 133.48889 123.52113 1.000 78.76156 133 ASN A O 1
ATOM 702 N N . LEU A 1 133 ? 168.28527 134.75312 124.35584 1.000 66.71486 134 LEU A N 1
ATOM 703 C CA . LEU A 1 133 ? 168.31612 135.66201 123.21890 1.000 70.11996 134 LEU A CA 1
ATOM 704 C C . LEU A 1 133 ? 169.38284 135.29126 122.20068 1.000 73.16620 134 LEU A C 1
ATOM 705 O O . LEU A 1 133 ? 169.27614 135.69579 121.03715 1.000 79.28648 134 LEU A O 1
ATOM 710 N N . LEU A 1 134 ? 170.40832 134.54021 122.61134 1.000 68.21616 135 LEU A N 1
ATOM 711 C CA . LEU A 1 134 ? 171.40456 134.06830 121.65690 1.000 63.76200 135 LEU A CA 1
ATOM 712 C C . LEU A 1 134 ? 170.78674 133.12121 120.63792 1.000 65.75573 135 LEU A C 1
ATOM 713 O O . LEU A 1 134 ? 171.20805 133.09748 119.47631 1.000 70.06784 135 LEU A O 1
ATOM 718 N N . ALA A 1 135 ? 169.78864 132.33883 121.04912 1.000 62.72713 136 ALA A N 1
ATOM 719 C CA . ALA A 1 135 ? 169.05057 131.49435 120.12064 1.000 65.14761 136 ALA A CA 1
ATOM 720 C C . ALA A 1 135 ? 167.98803 132.26081 119.34616 1.000 73.03101 136 ALA A C 1
ATOM 721 O O . ALA A 1 135 ? 167.37751 131.69090 118.43580 1.000 78.76125 136 ALA A O 1
ATOM 723 N N . ARG A 1 136 ? 167.75317 133.52938 119.68399 1.000 74.66661 137 ARG A N 1
ATOM 724 C CA . ARG A 1 136 ? 166.76171 134.34594 118.99834 1.000 72.76476 137 ARG A CA 1
ATOM 725 C C . ARG A 1 136 ? 167.37303 135.35538 118.03688 1.000 71.85850 137 ARG A C 1
ATOM 726 O O . ARG A 1 136 ? 166.70034 135.76284 117.08365 1.000 80.44290 137 ARG A O 1
ATOM 734 N N . THR A 1 137 ? 168.62118 135.76694 118.26082 1.000 67.45345 138 THR A N 1
ATOM 735 C CA . THR A 1 137 ? 169.27241 136.74175 117.39611 1.000 70.72057 138 THR A CA 1
ATOM 736 C C . THR A 1 137 ? 170.08906 136.10337 116.28136 1.000 72.30781 138 THR A C 1
ATOM 737 O O . THR A 1 137 ? 170.29232 136.73933 115.24078 1.000 77.05178 138 THR A O 1
ATOM 741 N N . VAL A 1 138 ? 170.55959 134.87278 116.46986 1.000 69.75986 139 VAL A N 1
ATOM 742 C CA . VAL A 1 138 ? 171.33987 134.20472 115.43503 1.000 72.22104 139 VAL A CA 1
ATOM 743 C C . VAL A 1 138 ? 170.44936 133.43191 114.46366 1.000 70.37188 139 VAL A C 1
ATOM 744 O O . VAL A 1 138 ? 170.78584 133.31059 113.28097 1.000 70.25894 139 VAL A O 1
ATOM 748 N N . GLU A 1 139 ? 169.30903 132.91748 114.93136 1.000 68.49233 140 GLU A N 1
ATOM 749 C CA . GLU A 1 139 ? 168.41046 132.17596 114.05404 1.000 69.89441 140 GLU A CA 1
ATOM 750 C C . GLU A 1 139 ? 167.75493 133.06560 113.00603 1.000 70.65540 140 GLU A C 1
ATOM 751 O O . GLU A 1 139 ? 167.20731 132.54700 112.02749 1.000 74.38092 140 GLU A O 1
ATOM 757 N N . THR A 1 140 ? 167.79632 134.38646 113.18631 1.000 69.15243 141 THR A N 1
ATOM 758 C CA . THR A 1 140 ? 167.22626 135.33352 112.23643 1.000 70.18420 141 THR A CA 1
ATOM 759 C C . THR A 1 140 ? 168.27720 135.89912 111.28715 1.000 70.86380 141 THR A C 1
ATOM 760 O O . THR A 1 140 ? 168.17292 137.05388 110.85966 1.000 75.98169 141 THR A O 1
ATOM 764 N N . VAL A 1 141 ? 169.29065 135.10558 110.95078 1.000 67.22579 142 VAL A N 1
ATOM 765 C CA . VAL A 1 141 ? 170.36955 135.52096 110.06338 1.000 65.78475 142 VAL A CA 1
ATOM 766 C C . VAL A 1 141 ? 170.33063 134.64158 108.82209 1.000 65.67628 142 VAL A C 1
ATOM 767 O O . VAL A 1 141 ? 170.29427 133.41025 108.92883 1.000 69.14497 142 VAL A O 1
ATOM 771 N N . GLU A 1 142 ? 170.33613 135.27313 107.65046 1.000 67.05618 143 GLU A N 1
ATOM 772 C CA . GLU A 1 142 ? 170.28308 134.54372 106.39308 1.000 67.92370 143 GLU A CA 1
ATOM 773 C C . GLU A 1 142 ? 171.61088 133.83069 106.13633 1.000 68.05532 143 GLU A C 1
ATOM 774 O O . GLU A 1 142 ? 172.56801 133.93153 106.90955 1.000 68.56069 143 GLU A O 1
ATOM 776 N N . GLY A 1 143 ? 171.66188 133.09464 105.02776 1.000 70.77186 144 GLY A N 1
ATOM 777 C CA . GLY A 1 143 ? 172.87355 132.37436 104.68478 1.000 70.80672 144 GLY A CA 1
ATOM 778 C C . GLY A 1 143 ? 174.03364 133.31265 104.41395 1.000 70.07341 144 GLY A C 1
ATOM 779 O O . GLY A 1 143 ? 173.86048 134.43625 103.93768 1.000 75.08673 144 GLY A O 1
ATOM 780 N N . GLY A 1 144 ? 175.23485 132.83579 104.72223 1.000 69.13100 145 GLY A N 1
ATOM 781 C CA . GLY A 1 144 ? 176.42238 133.66207 104.59269 1.000 72.11819 145 GLY A CA 1
ATOM 782 C C . GLY A 1 144 ? 176.45083 134.83043 105.55364 1.000 69.93781 145 GLY A C 1
ATOM 783 O O . GLY A 1 144 ? 176.87088 135.93114 105.17413 1.000 68.77532 145 GLY A O 1
ATOM 784 N N . GLY A 1 145 ? 176.01298 134.61818 106.79322 1.000 70.80691 146 GLY A N 1
ATOM 785 C CA . GLY A 1 145 ? 175.94483 135.68119 107.77000 1.000 64.21656 146 GLY A CA 1
ATOM 786 C C . GLY A 1 145 ? 177.29516 136.02376 108.36810 1.000 67.01584 146 GLY A C 1
ATOM 787 O O . GLY A 1 145 ? 178.31632 135.38742 108.10863 1.000 74.70602 146 GLY A O 1
ATOM 788 N N . LEU A 1 146 ? 177.28643 137.06638 109.19383 1.000 60.78495 147 LEU A N 1
ATOM 789 C CA . LEU A 1 146 ? 178.47735 137.58319 109.86083 1.000 61.86376 147 LEU A CA 1
ATOM 790 C C . LEU A 1 146 ? 178.19089 137.83278 111.33540 1.000 70.87652 147 LEU A C 1
ATOM 791 O O . LEU A 1 146 ? 178.44929 138.91279 111.87117 1.000 80.68823 147 LEU A O 1
ATOM 796 N N . VAL A 1 147 ? 177.62096 136.82814 112.00466 1.000 67.44424 148 VAL A N 1
ATOM 797 C CA . VAL A 1 147 ? 177.30851 136.94645 113.42599 1.000 67.63208 148 VAL A CA 1
ATOM 798 C C . VAL A 1 147 ? 178.58567 137.25323 114.19434 1.000 69.30698 148 VAL A C 1
ATOM 799 O O . VAL A 1 147 ? 179.53098 136.45507 114.20470 1.000 69.19531 148 VAL A O 1
ATOM 803 N N . VAL A 1 148 ? 178.61890 138.41552 114.84269 1.000 67.40535 149 VAL A N 1
ATOM 804 C CA . VAL A 1 148 ? 179.80715 138.90804 115.52800 1.000 68.44202 149 VAL A CA 1
ATOM 805 C C . VAL A 1 148 ? 179.45220 139.19101 116.98064 1.000 71.32402 149 VAL A C 1
ATOM 806 O O . VAL A 1 148 ? 178.46839 139.88513 117.26039 1.000 74.27607 149 VAL A O 1
ATOM 810 N N . ILE A 1 149 ? 180.25028 138.65280 117.89942 1.000 72.06221 150 ILE A N 1
ATOM 811 C CA . ILE A 1 149 ? 180.11214 138.90844 119.32879 1.000 68.31853 150 ILE A CA 1
ATOM 812 C C . ILE A 1 149 ? 181.35817 139.65407 119.78491 1.000 72.51294 150 ILE A C 1
ATOM 813 O O . ILE A 1 149 ? 182.48141 139.16482 119.61097 1.000 75.46062 150 ILE A O 1
ATOM 818 N N . LEU A 1 150 ? 181.16280 140.83565 120.36817 1.000 76.89830 151 LEU A N 1
ATOM 819 C CA . LEU A 1 150 ? 182.27487 141.69102 120.75982 1.000 85.94206 151 LEU A CA 1
ATOM 820 C C . LEU A 1 150 ? 182.79301 141.40670 122.16384 1.000 88.17129 151 LEU A C 1
ATOM 821 O O . LEU A 1 150 ? 183.81804 141.97951 122.55003 1.000 87.66377 151 LEU A O 1
ATOM 826 N N . LEU A 1 151 ? 182.11594 140.54461 122.92621 1.000 85.67874 152 LEU A N 1
ATOM 827 C CA . LEU A 1 151 ? 182.56425 140.12498 124.25123 1.000 86.63278 152 LEU A CA 1
ATOM 828 C C . LEU A 1 151 ? 182.92489 141.30870 125.14139 1.000 94.98177 152 LEU A C 1
ATOM 829 O O . LEU A 1 151 ? 182.07366 142.15076 125.44504 1.000 95.76588 152 LEU A O 1
ATOM 834 N N . ARG A 1 152 ? 184.18266 141.37695 125.56035 1.000 100.74053 153 ARG A N 1
ATOM 835 C CA . ARG A 1 152 ? 184.66879 142.46463 126.40082 1.000 104.44522 153 ARG A CA 1
ATOM 836 C C . ARG A 1 152 ? 186.14935 142.67415 126.09339 1.000 108.46273 153 ARG A C 1
ATOM 837 O O . ARG A 1 152 ? 186.65609 142.20437 125.06931 1.000 107.98103 153 ARG A O 1
ATOM 839 N N . THR A 1 153 ? 186.84530 143.38140 126.98138 1.000 111.48641 154 THR A N 1
ATOM 840 C CA . THR A 1 153 ? 188.22929 143.80271 126.76632 1.000 116.33496 154 THR A CA 1
ATOM 841 C C . THR A 1 153 ? 189.23576 142.99766 127.58800 1.000 116.32066 154 THR A C 1
ATOM 842 O O . THR A 1 153 ? 190.27693 143.52208 127.99856 1.000 116.85854 154 THR A O 1
ATOM 846 N N . MET A 1 154 ? 188.97712 141.70730 127.80546 1.000 112.60438 155 MET A N 1
ATOM 847 C CA . MET A 1 154 ? 189.91546 140.87534 128.55140 1.000 113.45964 155 MET A CA 1
ATOM 848 C C . MET A 1 154 ? 191.28221 140.86973 127.87692 1.000 115.67982 155 MET A C 1
ATOM 849 O O . MET A 1 154 ? 191.39240 140.65124 126.66693 1.000 115.61619 155 MET A O 1
ATOM 854 N N . ASN A 1 155 ? 192.32705 141.11090 128.66902 1.000 118.15406 156 ASN A N 1
ATOM 855 C CA . ASN A 1 155 ? 193.68709 141.15256 128.14966 1.000 118.62219 156 ASN A CA 1
ATOM 856 C C . ASN A 1 155 ? 194.35924 139.78778 128.11967 1.000 115.50220 156 ASN A C 1
ATOM 857 O O . ASN A 1 155 ? 195.39293 139.63744 127.45874 1.000 114.80885 156 ASN A O 1
ATOM 859 N N . SER A 1 156 ? 193.81117 138.79743 128.82727 1.000 112.93347 157 SER A N 1
ATOM 860 C CA . SER A 1 156 ? 194.35890 137.44684 128.80568 1.000 112.09160 157 SER A CA 1
ATOM 861 C C . SER A 1 156 ? 193.25347 136.39807 128.80119 1.000 110.42457 157 SER A C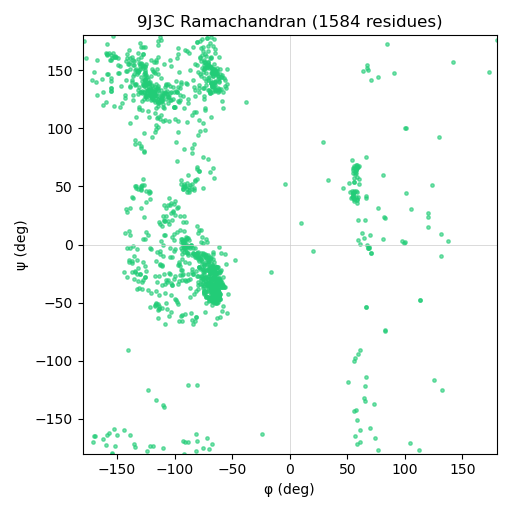 1
ATOM 862 O O . SER A 1 156 ? 193.45741 135.27831 129.28421 1.000 107.49065 157 SER A O 1
ATOM 865 N N . LEU A 1 157 ? 192.08304 136.74140 128.25778 1.000 109.17494 158 LEU A N 1
ATOM 866 C CA . LEU A 1 157 ? 190.90950 135.86696 128.25513 1.000 106.48766 158 LEU A CA 1
ATOM 867 C C . LEU A 1 157 ? 190.56755 135.42613 129.68265 1.000 111.27332 158 LEU A C 1
ATOM 868 O O . LEU A 1 157 ? 190.67182 134.25603 130.05699 1.000 106.71270 158 LEU A O 1
ATOM 873 N N . LYS A 1 158 ? 190.16291 136.42424 130.47526 1.000 115.63264 159 LYS A N 1
ATOM 874 C CA . LYS A 1 158 ? 189.89915 136.22902 131.89840 1.000 113.89228 159 LYS A CA 1
ATOM 875 C C . LYS A 1 158 ? 188.88313 135.12631 132.17429 1.000 110.27717 159 LYS A C 1
ATOM 876 O O . LYS A 1 158 ? 188.77934 134.66994 133.31918 1.000 108.55651 159 LYS A O 1
ATOM 882 N N . GLN A 1 159 ? 188.11778 134.71063 131.16276 1.000 109.17669 160 GLN A N 1
ATOM 883 C CA . GLN A 1 159 ? 187.22381 133.56015 131.25125 1.000 104.69425 160 GLN A CA 1
ATOM 884 C C . GLN A 1 159 ? 186.09440 133.78388 132.25003 1.000 101.29460 160 GLN A C 1
ATOM 885 O O . GLN A 1 159 ? 185.46571 134.84711 132.26226 1.000 96.36256 160 GLN A O 1
ATOM 891 N N . LEU A 1 160 ? 185.83200 132.78069 133.09036 1.000 99.40513 161 LEU A N 1
ATOM 892 C CA . LEU A 1 160 ? 184.66532 132.81339 133.96525 1.000 99.14307 161 LEU A CA 1
ATOM 893 C C . LEU A 1 160 ? 184.84079 133.75670 135.14959 1.000 105.21846 161 LEU A C 1
ATOM 894 O O . LEU A 1 160 ? 183.85806 134.34910 135.60928 1.000 99.75223 161 LEU A O 1
ATOM 899 N N . TYR A 1 161 ? 186.06064 133.91318 135.65584 1.000 110.34155 162 TYR A N 1
ATOM 900 C CA . TYR A 1 161 ? 186.29021 134.70495 136.86529 1.000 108.09586 162 TYR A CA 1
ATOM 901 C C . TYR A 1 161 ? 186.48679 136.18523 136.54915 1.000 112.65493 162 TYR A C 1
ATOM 902 O O . TYR A 1 161 ? 187.43808 136.81727 137.00781 1.000 117.10661 162 TYR A O 1
ATOM 904 N N . THR A 1 162 ? 185.56001 136.74633 135.77437 1.000 110.80114 163 THR A N 1
ATOM 905 C CA . THR A 1 162 ? 185.52790 138.15994 135.41427 1.000 110.66914 163 THR A CA 1
ATOM 906 C C . THR A 1 162 ? 184.27286 138.40214 134.59020 1.000 110.09790 163 THR A C 1
ATOM 907 O O . THR A 1 162 ? 183.69484 137.46806 134.02579 1.000 108.47170 163 THR A O 1
ATOM 909 N N . VAL A 1 163 ? 183.86744 139.67178 134.52128 1.000 110.29204 164 VAL A N 1
ATOM 910 C CA . VAL A 1 163 ? 182.69384 140.09181 133.76114 1.000 104.31473 164 VAL A CA 1
ATOM 911 C C . VAL A 1 163 ? 181.48616 139.28016 134.20783 1.000 102.49990 164 VAL A C 1
ATOM 912 O O . VAL A 1 163 ? 181.02068 138.39201 133.48458 1.000 101.83343 164 VAL A O 1
ATOM 914 N N . THR A 1 164 ? 180.98114 139.57111 135.40459 1.000 102.63341 165 THR A N 1
ATOM 915 C CA . THR A 1 164 ? 179.87316 138.80184 135.95191 1.000 101.48761 165 THR A CA 1
ATOM 916 C C . THR A 1 164 ? 178.63566 138.93732 135.07028 1.000 103.72842 165 THR A C 1
ATOM 917 O O . THR A 1 164 ? 178.39346 139.97531 134.44692 1.000 104.83102 165 THR A O 1
ATOM 921 N N . MET A 1 165 ? 177.87181 137.85199 134.98809 1.000 100.92486 166 MET A N 1
ATOM 922 C CA . MET A 1 165 ? 176.66286 137.85193 134.17924 1.000 99.45488 166 MET A CA 1
ATOM 923 C C . MET A 1 165 ? 175.62906 138.78938 134.78734 1.000 98.76818 166 MET A C 1
ATOM 924 O O . MET A 1 165 ? 175.41477 138.79590 136.00284 1.000 95.55478 166 MET A O 1
ATOM 929 N N . ASP A 1 166 ? 174.97892 139.58147 133.93947 1.000 103.06395 167 ASP A N 1
ATOM 930 C CA . ASP A 1 166 ? 173.91959 140.46645 134.42193 1.000 100.70046 167 ASP A CA 1
ATOM 931 C C . ASP A 1 166 ? 172.58323 139.73468 134.48706 1.000 96.96398 167 ASP A C 1
ATOM 932 O O . ASP A 1 166 ? 171.54786 140.21072 134.02387 1.000 95.86600 167 ASP A O 1
ATOM 937 N N . VAL A 1 167 ? 172.62341 138.54644 135.08355 1.000 93.86029 168 VAL A N 1
ATOM 938 C CA . VAL A 1 167 ? 171.44087 137.78331 135.45703 1.000 91.64949 168 VAL A CA 1
ATOM 939 C C . VAL A 1 167 ? 171.69536 137.27270 136.86673 1.000 94.14415 168 VAL A C 1
ATOM 940 O O . VAL A 1 167 ? 170.79739 136.73690 137.52613 1.000 95.12481 168 VAL A O 1
ATOM 944 N N . HIS A 1 168 ? 172.93631 137.44467 137.33186 1.000 95.97159 169 HIS A N 1
ATOM 945 C CA . HIS A 1 168 ? 173.35351 136.91673 138.62387 1.000 94.24651 169 HIS A CA 1
ATOM 946 C C . HIS A 1 168 ? 172.63689 137.58477 139.78822 1.000 92.41201 169 HIS A C 1
ATOM 947 O O . HIS A 1 168 ? 172.67430 137.05535 140.90405 1.000 90.77540 169 HIS A O 1
ATOM 954 N N . SER A 1 169 ? 171.98884 138.72475 139.56400 1.000 91.32533 170 SER A N 1
ATOM 955 C CA . SER A 1 169 ? 171.18770 139.35114 140.61439 1.000 88.34498 170 SER A CA 1
ATOM 956 C C . SER A 1 169 ? 169.76046 138.81241 140.60470 1.000 91.31092 170 SER A C 1
ATOM 957 O O . SER A 1 169 ? 168.78086 139.55048 140.69910 1.000 101.39459 170 SER A O 1
ATOM 960 N N . ARG A 1 170 ? 169.65370 137.48865 140.49303 1.000 84.98556 171 ARG A N 1
ATOM 961 C CA . ARG A 1 170 ? 168.39257 136.77837 140.65088 1.000 84.94690 171 ARG A CA 1
ATOM 962 C C . ARG A 1 170 ? 168.53417 135.49023 141.44378 1.000 88.07134 171 ARG A C 1
ATOM 963 O O . ARG A 1 170 ? 167.52101 134.82955 141.69146 1.000 86.45250 171 ARG A O 1
ATOM 965 N N . TYR A 1 171 ? 169.74558 135.10930 141.84568 1.000 88.02012 172 TYR A N 1
ATOM 966 C CA . TYR A 1 171 ? 169.98293 133.92535 142.65615 1.000 84.89763 172 TYR A CA 1
ATOM 967 C C . TYR A 1 171 ? 170.70132 134.24746 143.95742 1.000 87.50213 172 TYR A C 1
ATOM 968 O O . TYR A 1 171 ? 171.09939 133.32402 144.67548 1.000 85.57710 172 TYR A O 1
ATOM 977 N N . ARG A 1 172 ? 170.87924 135.52945 144.27950 1.000 90.99682 173 ARG A N 1
ATOM 978 C CA . ARG A 1 172 ? 171.64394 135.94625 145.45432 1.000 88.63585 173 ARG A CA 1
ATOM 979 C C . ARG A 1 172 ? 170.81138 135.69899 146.70892 1.000 93.14355 173 ARG A C 1
ATOM 980 O O . ARG A 1 172 ? 170.25517 136.61248 147.32343 1.000 91.88029 173 ARG A O 1
ATOM 988 N N . THR A 1 173 ? 170.72368 134.42743 147.08824 1.000 93.61774 174 THR A N 1
ATOM 989 C CA . THR A 1 173 ? 170.09191 134.06231 148.34684 1.000 87.71264 174 THR A CA 1
ATOM 990 C C . THR A 1 173 ? 170.90106 134.62583 149.50839 1.000 88.67859 174 THR A C 1
ATOM 991 O O . THR A 1 173 ? 172.13406 134.63786 149.47576 1.000 91.60003 174 THR A O 1
ATOM 995 N N . GLU A 1 174 ? 170.19989 135.10884 150.53737 1.000 85.30770 175 GLU A N 1
ATOM 996 C CA . GLU A 1 174 ? 170.88194 135.69357 151.68652 1.000 88.13367 175 GLU A CA 1
ATOM 997 C C . GLU A 1 174 ? 171.79631 134.69310 152.38370 1.000 87.16291 175 GLU A C 1
ATOM 998 O O . GLU A 1 174 ? 172.74716 135.10326 153.05855 1.000 88.50076 175 GLU A O 1
ATOM 1004 N N . ALA A 1 175 ? 171.53999 133.39271 152.22741 1.000 83.46085 176 ALA A N 1
ATOM 1005 C CA . ALA A 1 175 ? 172.42146 132.38619 152.80764 1.000 80.65805 176 ALA A CA 1
ATOM 1006 C C . ALA A 1 175 ? 173.63022 132.11398 151.91851 1.000 86.27802 176 ALA A C 1
ATOM 1007 O O . ALA A 1 175 ? 174.75363 131.98789 152.41841 1.000 85.43229 176 ALA A O 1
ATOM 1009 N N . HIS A 1 176 ? 173.42380 132.02080 150.60539 1.000 87.16367 177 HIS A N 1
ATOM 1010 C CA . HIS A 1 176 ? 174.48574 131.71128 149.65181 1.000 81.04554 177 HIS A CA 1
ATOM 1011 C C . HIS A 1 176 ? 174.68537 132.91027 148.73174 1.000 80.40318 177 HIS A C 1
ATOM 1012 O O . HIS A 1 176 ? 173.84311 133.18577 147.87054 1.000 78.35455 177 HIS A O 1
ATOM 1019 N N . GLN A 1 177 ? 175.80715 133.60970 148.90271 1.000 86.77533 178 GLN A N 1
ATOM 1020 C CA . GLN A 1 177 ? 176.10044 134.79002 148.09832 1.000 89.19063 178 GLN A CA 1
ATOM 1021 C C . GLN A 1 177 ? 177.42504 134.64057 147.36044 1.000 94.25154 178 GLN A C 1
ATOM 1022 O O . GLN A 1 177 ? 178.23216 135.57526 147.33128 1.000 95.20394 178 GLN A O 1
ATOM 1028 N N . ASP A 1 178 ? 177.66031 133.47357 146.76118 1.000 93.89154 179 ASP A N 1
ATOM 1029 C CA . ASP A 1 178 ? 178.90801 133.20426 146.04454 1.000 93.00098 179 ASP A CA 1
ATOM 1030 C C . ASP A 1 178 ? 178.57093 132.45125 144.76109 1.000 91.18811 179 ASP A C 1
ATOM 1031 O O . ASP A 1 178 ? 178.27390 131.25356 144.79724 1.000 87.30785 179 ASP A O 1
ATOM 1033 N N . VAL A 1 179 ? 178.62559 133.15373 143.63248 1.000 92.59583 180 VAL A N 1
ATOM 1034 C CA . VAL A 1 179 ? 178.38316 132.56108 142.32312 1.000 89.87238 180 VAL A CA 1
ATOM 1035 C C . VAL A 1 179 ? 179.71900 132.35694 141.62503 1.000 89.32182 180 VAL A C 1
ATOM 1036 O O . VAL A 1 179 ? 180.69919 133.06376 141.88856 1.000 90.34830 180 VAL A O 1
ATOM 1040 N N . VAL A 1 180 ? 179.76161 131.37678 140.72399 1.000 84.92760 181 VAL A N 1
ATOM 1041 C CA . VAL A 1 180 ? 180.99428 131.03463 140.02309 1.000 85.62239 181 VAL A CA 1
ATOM 1042 C C . VAL A 1 180 ? 180.93388 131.54621 138.59005 1.000 86.47013 181 VAL A C 1
ATOM 1043 O O . VAL A 1 180 ? 181.75528 132.37420 138.18028 1.000 92.58048 181 VAL A O 1
ATOM 1047 N N . GLY A 1 181 ? 179.96421 131.05957 137.81944 1.000 82.06144 182 GLY A N 1
ATOM 1048 C CA . GLY A 1 181 ? 179.83200 131.47455 136.43687 1.000 82.63168 182 GLY A CA 1
ATOM 1049 C C . GLY A 1 181 ? 180.39537 130.47107 135.45191 1.000 77.48425 182 GLY A C 1
ATOM 1050 O O . GLY A 1 181 ? 181.09514 130.84696 134.50664 1.000 75.42594 182 GLY A O 1
ATOM 1051 N N . ARG A 1 182 ? 180.09914 129.18617 135.66551 1.000 69.89161 183 ARG A N 1
ATOM 1052 C CA . ARG A 1 182 ? 180.62799 128.14022 134.79649 1.000 64.67524 183 ARG A CA 1
ATOM 1053 C C . ARG A 1 182 ? 180.10139 128.24038 133.37053 1.000 66.79349 183 ARG A C 1
ATOM 1054 O O . ARG A 1 182 ? 180.70133 127.65753 132.46050 1.000 68.78889 183 ARG A O 1
ATOM 1062 N N . PHE A 1 183 ? 178.99338 128.95436 133.15522 1.000 66.28358 184 PHE A N 1
ATOM 1063 C CA . PHE A 1 183 ? 178.45870 129.10001 131.80464 1.000 60.30729 184 PHE A CA 1
ATOM 1064 C C . PHE A 1 183 ? 179.43383 129.84253 130.89946 1.000 61.12421 184 PHE A C 1
ATOM 1065 O O . PHE A 1 183 ? 179.60005 129.48412 129.72750 1.000 65.75209 184 PHE A O 1
ATOM 1073 N N . ASN A 1 184 ? 180.08078 130.88708 131.42266 1.000 63.60677 185 ASN A N 1
ATOM 1074 C CA . ASN A 1 184 ? 181.04582 131.63661 130.62409 1.000 59.93943 185 ASN A CA 1
ATOM 1075 C C . ASN A 1 184 ? 182.23105 130.76564 130.22608 1.000 60.93698 185 ASN A C 1
ATOM 1076 O O . ASN A 1 184 ? 182.71394 130.84325 129.09021 1.000 62.60657 185 ASN A O 1
ATOM 1081 N N . GLU A 1 185 ? 182.71997 129.93647 131.15192 1.000 66.56152 186 GLU A N 1
ATOM 1082 C CA . GLU A 1 185 ? 183.84025 129.05453 130.83890 1.000 67.64397 186 GLU A CA 1
ATOM 1083 C C . GLU A 1 185 ? 183.46490 128.04153 129.76424 1.000 64.46362 186 GLU A C 1
ATOM 1084 O O . GLU A 1 185 ? 184.25658 127.76870 128.85412 1.000 68.19147 186 GLU A O 1
ATOM 1090 N N . ARG A 1 186 ? 182.26231 127.46831 129.85662 1.000 64.65862 187 ARG A N 1
ATOM 1091 C CA . ARG A 1 186 ? 181.82170 126.50520 128.85220 1.000 62.30575 187 ARG A CA 1
ATOM 1092 C C . ARG A 1 186 ? 181.66894 127.16132 127.48572 1.000 61.68661 187 ARG A C 1
ATOM 1093 O O . ARG A 1 186 ? 182.01724 126.56462 126.45996 1.000 65.63835 187 ARG A O 1
ATOM 1101 N N . PHE A 1 187 ? 181.13952 128.38698 127.45160 1.000 59.62046 188 PHE A N 1
ATOM 1102 C CA . PHE A 1 187 ? 180.97115 129.08848 126.18263 1.000 54.41043 188 PHE A CA 1
ATOM 1103 C C . PHE A 1 187 ? 182.31426 129.35470 125.51377 1.000 57.27829 188 PHE A C 1
ATOM 1104 O O . PHE A 1 187 ? 182.45506 129.18282 124.29727 1.000 57.81422 188 PHE A O 1
ATOM 1112 N N . ILE A 1 188 ? 183.31183 129.78040 126.29151 1.000 59.51381 189 ILE A N 1
ATOM 1113 C CA . ILE A 1 188 ? 184.63710 130.02933 125.73244 1.000 57.43147 189 ILE A CA 1
ATOM 1114 C C . ILE A 1 188 ? 185.26726 128.73001 125.24494 1.000 58.98942 189 ILE A C 1
ATOM 1115 O O . ILE A 1 188 ? 185.85620 128.67884 124.15825 1.000 66.24142 189 ILE A O 1
ATOM 1120 N N . LEU A 1 189 ? 185.14996 127.65911 126.03405 1.000 59.38320 190 LEU A N 1
ATOM 1121 C CA . LEU A 1 189 ? 185.74739 126.38233 125.65998 1.000 62.82618 190 LEU A CA 1
ATOM 1122 C C . LEU A 1 189 ? 185.06325 125.74563 124.45704 1.000 65.45871 190 LEU A C 1
ATOM 1123 O O . LEU A 1 189 ? 185.66621 124.89085 123.79944 1.000 65.85343 190 LEU A O 1
ATOM 1128 N N . SER A 1 190 ? 183.82661 126.13707 124.15524 1.000 66.16172 191 SER A N 1
ATOM 1129 C CA . SER A 1 190 ? 183.09899 125.58516 123.01955 1.000 62.36096 191 SER A CA 1
ATOM 1130 C C . SER A 1 190 ? 183.40745 126.29983 121.71046 1.000 62.06798 191 SER A C 1
ATOM 1131 O O . SER A 1 190 ? 182.87051 125.90704 120.66908 1.000 64.32254 191 SER A O 1
ATOM 1134 N N . LEU A 1 191 ? 184.25216 127.33080 121.73452 1.000 64.09210 192 LEU A N 1
ATOM 1135 C CA . LEU A 1 191 ? 184.57980 128.08436 120.53140 1.000 61.24191 192 LEU A CA 1
ATOM 1136 C C . LEU A 1 191 ? 185.63291 127.40414 119.66695 1.000 65.39189 192 LEU A C 1
ATOM 1137 O O . LEU A 1 191 ? 185.89303 127.87516 118.55450 1.000 72.91321 192 LEU A O 1
ATOM 1142 N N . ALA A 1 192 ? 186.24184 126.31774 120.14337 1.000 66.35232 193 ALA A N 1
ATOM 1143 C CA . ALA A 1 192 ? 187.27809 125.60922 119.40323 1.000 71.70962 193 ALA A CA 1
ATOM 1144 C C . ALA A 1 192 ? 186.80062 124.25629 118.88625 1.000 75.02346 193 ALA A C 1
ATOM 1145 O O . ALA A 1 192 ? 187.62302 123.38020 118.60091 1.000 77.48039 193 ALA A O 1
ATOM 1147 N N . SER A 1 193 ? 185.48675 124.06730 118.75969 1.000 75.63694 194 SER A N 1
ATOM 1148 C CA . SER A 1 193 ? 184.92611 122.80248 118.30875 1.000 77.32491 194 SER A CA 1
ATOM 1149 C C . SER A 1 193 ? 184.30416 122.86927 116.92127 1.000 81.65800 194 SER A C 1
ATOM 1150 O O . SER A 1 193 ? 183.97163 121.81831 116.36218 1.000 83.19494 194 SER A O 1
ATOM 1153 N N . CYS A 1 194 ? 184.13745 124.06050 116.35289 1.000 81.23260 195 CYS A N 1
ATOM 1154 C CA . CYS A 1 194 ? 183.53873 124.22533 115.03772 1.000 89.83524 195 CYS A CA 1
ATOM 1155 C C . CYS A 1 194 ? 184.52885 124.89119 114.09193 1.000 93.06247 195 CYS A C 1
ATOM 1156 O O . CYS A 1 194 ? 185.39675 125.66165 114.51370 1.000 92.05914 195 CYS A O 1
ATOM 1159 N N . LYS A 1 195 ? 184.38701 124.58422 112.80217 1.000 90.68038 196 LYS A N 1
ATOM 1160 C CA . LYS A 1 195 ? 185.31975 125.05974 111.78892 1.000 89.83975 196 LYS A CA 1
ATOM 1161 C C . LYS A 1 195 ? 185.07115 126.50272 111.36820 1.000 89.20240 196 LYS A C 1
ATOM 1162 O O . LYS A 1 195 ? 185.91444 127.07787 110.67175 1.000 91.96219 196 LYS A O 1
ATOM 1168 N N . LYS A 1 196 ? 183.94940 127.09929 111.76409 1.000 83.56903 197 LYS A N 1
ATOM 1169 C CA . LYS A 1 196 ? 183.59407 128.46277 111.37753 1.000 79.41419 197 LYS A CA 1
ATOM 1170 C C . LYS A 1 196 ? 183.31708 129.31013 112.61247 1.000 78.22173 197 LYS A C 1
ATOM 1171 O O . LYS A 1 196 ? 182.32938 130.04354 112.69071 1.000 80.47587 197 LYS A O 1
ATOM 1177 N N . CYS A 1 197 ? 184.20062 129.21524 113.60229 1.000 77.00097 198 CYS A N 1
ATOM 1178 C CA . CYS A 1 197 ? 184.09566 129.97033 114.84745 1.000 77.98532 198 CYS A CA 1
ATOM 1179 C C . CYS A 1 197 ? 185.42599 130.63498 115.17597 1.000 80.64148 198 CYS A C 1
ATOM 1180 O O . CYS A 1 197 ? 185.92966 130.56126 116.29886 1.000 83.71239 198 CYS A O 1
ATOM 1183 N N . LEU A 1 198 ? 186.01757 131.29281 114.18055 1.000 76.83466 199 LEU A N 1
ATOM 1184 C CA . LEU A 1 198 ? 187.29909 131.95564 114.38050 1.000 80.70381 199 LEU A CA 1
ATOM 1185 C C . LEU A 1 198 ? 187.16463 133.10414 115.37296 1.000 82.82842 199 LEU A C 1
ATOM 1186 O O . LEU A 1 198 ? 186.18515 133.85465 115.35503 1.000 82.24733 199 LEU A O 1
ATOM 1191 N N . VAL A 1 199 ? 188.16170 133.23601 116.24391 1.000 84.71572 200 VAL A N 1
ATOM 1192 C CA . VAL A 1 199 ? 188.21075 134.28722 117.25310 1.000 79.63682 200 VAL A CA 1
ATOM 1193 C C . VAL A 1 199 ? 189.33855 135.24204 116.89146 1.000 84.12494 200 VAL A C 1
ATOM 1194 O O . VAL A 1 199 ? 190.48664 134.81764 116.71159 1.000 88.16252 200 VAL A O 1
ATOM 1198 N N . ILE A 1 200 ? 189.01232 136.52883 116.78559 1.000 85.30967 201 ILE A N 1
ATOM 1199 C CA . ILE A 1 200 ? 189.97824 137.55318 116.41749 1.000 90.60201 201 ILE A CA 1
ATOM 1200 C C . ILE A 1 200 ? 190.06429 138.57784 117.54147 1.000 94.33940 201 ILE A C 1
ATOM 1201 O O . ILE A 1 200 ? 189.16597 138.70288 118.37736 1.000 93.05888 201 ILE A O 1
ATOM 1206 N N . ASP A 1 201 ? 191.17636 139.30578 117.56127 1.000 98.31441 202 ASP A N 1
ATOM 1207 C CA . ASP A 1 201 ? 191.40610 140.33642 118.56069 1.000 98.96858 202 ASP A CA 1
ATOM 1208 C C . ASP A 1 201 ? 190.93064 141.68674 118.02491 1.000 101.02590 202 ASP A C 1
ATOM 1209 O O . ASP A 1 201 ? 190.25998 141.77200 116.99284 1.000 102.78355 202 ASP A O 1
ATOM 1214 N N . ASP A 1 202 ? 191.27901 142.76433 118.72938 1.000 103.79856 203 ASP A N 1
ATOM 1215 C CA . ASP A 1 202 ? 190.92842 144.10513 118.27977 1.000 103.87824 203 ASP A CA 1
ATOM 1216 C C . ASP A 1 202 ? 191.76199 144.56709 117.09171 1.000 105.65143 203 ASP A C 1
ATOM 1217 O O . ASP A 1 202 ? 191.42925 145.59234 116.48749 1.000 107.69594 203 ASP A O 1
ATOM 1219 N N . GLN A 1 203 ? 192.82773 143.84420 116.74306 1.000 103.30376 204 GLN A N 1
ATOM 1220 C CA . GLN A 1 203 ? 193.70174 144.21240 115.63632 1.000 105.40171 204 GLN A CA 1
ATOM 1221 C C . GLN A 1 203 ? 193.57668 143.25692 114.45374 1.000 106.62074 204 GLN A C 1
ATOM 1222 O O . GLN A 1 203 ? 194.51467 143.13673 113.65860 1.000 109.35832 204 GLN A O 1
ATOM 1228 N N . LEU A 1 204 ? 192.43543 142.57539 114.32739 1.000 104.82760 205 LEU A N 1
ATOM 1229 C CA . LEU A 1 204 ? 192.16000 141.67695 113.20275 1.000 103.21461 205 LEU A CA 1
ATOM 1230 C C . LEU A 1 204 ? 193.20711 140.56898 113.09708 1.000 101.27269 205 LEU A C 1
ATOM 1231 O O . LEU A 1 204 ? 193.62621 140.18733 112.00246 1.000 103.29569 205 LEU A O 1
ATOM 1236 N N . ASN A 1 205 ? 193.63338 140.04786 114.24391 1.000 100.71614 206 ASN A N 1
ATOM 1237 C CA . ASN A 1 205 ? 194.59046 138.95136 114.31010 1.000 101.92039 206 ASN A CA 1
ATOM 1238 C C . ASN A 1 205 ? 193.91091 137.73116 114.91510 1.000 97.30173 206 ASN A C 1
ATOM 1239 O O . ASN A 1 205 ? 193.20513 137.84483 115.92286 1.000 96.59827 206 ASN A O 1
ATOM 1244 N N . ILE A 1 206 ? 194.12788 136.56829 114.30108 1.000 94.24810 207 ILE A N 1
ATOM 1245 C CA . ILE A 1 206 ? 193.46989 135.34738 114.74962 1.000 95.18668 207 ILE A CA 1
ATOM 1246 C C . ILE A 1 206 ? 194.11551 134.86415 116.04080 1.000 97.11115 207 ILE A C 1
ATOM 1247 O O . ILE A 1 206 ? 195.34146 134.71265 116.12465 1.000 93.78829 207 ILE A O 1
ATOM 1252 N N . LEU A 1 207 ? 193.28939 134.62242 117.05580 1.000 97.73435 208 LEU A N 1
ATOM 1253 C CA . LEU A 1 207 ? 193.79149 134.15252 118.33505 1.000 92.68990 208 LEU A CA 1
ATOM 1254 C C . LEU A 1 207 ? 194.28883 132.71146 118.21749 1.000 96.78518 208 LEU A C 1
ATOM 1255 O O . LEU A 1 207 ? 193.81601 131.94979 117.36938 1.000 99.67949 208 LEU A O 1
ATOM 1260 N N . PRO A 1 208 ? 195.25194 132.31579 119.05475 1.000 99.61888 209 PRO A N 1
ATOM 1261 C CA . PRO A 1 208 ? 195.75449 130.93258 118.99345 1.000 96.93598 209 PRO A CA 1
ATOM 1262 C C . PRO A 1 208 ? 194.70526 129.88187 119.31381 1.000 93.49390 209 PRO A C 1
ATOM 1263 O O . PRO A 1 208 ? 194.87630 128.72210 118.91764 1.000 90.47919 209 PRO A O 1
ATOM 1267 N N . ILE A 1 209 ? 193.63272 130.24226 120.02316 1.000 92.16477 210 ILE A N 1
ATOM 1268 C CA . ILE A 1 209 ? 192.59107 129.26840 120.34100 1.000 89.90305 210 ILE A CA 1
ATOM 1269 C C . ILE A 1 209 ? 191.90526 128.78413 119.06883 1.000 96.00549 210 ILE A C 1
ATOM 1270 O O . ILE A 1 209 ? 191.64812 127.58541 118.90160 1.000 96.00593 210 ILE A O 1
ATOM 1275 N N . SER A 1 210 ? 191.60605 129.70069 118.15173 1.000 97.11339 211 SER A N 1
ATOM 1276 C CA . SER A 1 210 ? 190.97549 129.35929 116.88444 1.000 91.16005 211 SER A CA 1
ATOM 1277 C C . SER A 1 210 ? 191.98254 129.07480 115.77810 1.000 95.37741 211 SER A C 1
ATOM 1278 O O . SER A 1 210 ? 191.57502 128.73219 114.66330 1.000 99.80425 211 SER A O 1
ATOM 1281 N N . SER A 1 211 ? 193.28173 129.20949 116.05529 1.000 97.48629 212 SER A N 1
ATOM 1282 C CA . SER A 1 211 ? 194.29511 128.94870 115.03998 1.000 98.13154 212 SER A CA 1
ATOM 1283 C C . SER A 1 211 ? 194.38797 127.47297 114.67576 1.000 102.05989 212 SER A C 1
ATOM 1284 O O . SER A 1 211 ? 194.90436 127.14524 113.60207 1.000 103.87872 212 SER A O 1
ATOM 1287 N N . HIS A 1 212 ? 193.90627 126.57861 115.54282 1.000 102.25951 213 HIS A N 1
ATOM 1288 C CA . HIS A 1 212 ? 193.95328 125.15262 115.23778 1.000 101.50877 213 HIS A CA 1
ATOM 1289 C C . HIS A 1 212 ? 193.04076 124.79432 114.07192 1.000 98.01262 213 HIS A C 1
ATOM 1290 O O . HIS A 1 212 ? 193.32351 123.84183 113.33620 1.000 96.61106 213 HIS A O 1
ATOM 1292 N N . VAL A 1 213 ? 191.95243 125.53488 113.88848 1.000 98.79146 214 VAL A N 1
ATOM 1293 C CA . VAL A 1 213 ? 191.02409 125.27747 112.79536 1.000 102.87118 214 VAL A CA 1
ATOM 1294 C C . VAL A 1 213 ? 191.65178 125.67760 111.46522 1.000 103.22491 214 VAL A C 1
ATOM 1295 O O . VAL A 1 213 ? 192.52896 126.53982 111.41630 1.000 102.28861 214 VAL A O 1
ATOM 1299 N N . GLY A 1 229 ? 171.65617 125.51793 95.91947 1.000 111.40880 230 GLY A N 1
ATOM 1300 C CA . GLY A 1 229 ? 172.42002 124.50053 95.22175 1.000 114.98878 230 GLY A CA 1
ATOM 1301 C C . GLY A 1 229 ? 171.60539 123.26862 94.87937 1.000 116.50800 230 GLY A C 1
ATOM 1302 O O . GLY A 1 229 ? 170.56574 123.37157 94.22794 1.000 115.76420 230 GLY A O 1
ATOM 1303 N N . PRO A 1 230 ? 172.07854 122.09710 95.31134 1.000 114.50845 231 PRO A N 1
ATOM 1304 C CA . PRO A 1 230 ? 171.33273 120.85829 95.03389 1.000 115.07955 231 PRO A CA 1
ATOM 1305 C C . PRO A 1 230 ? 169.95782 120.81840 95.67601 1.000 118.43762 231 PRO A C 1
ATOM 1306 O O . PRO A 1 230 ? 169.08501 120.08995 95.18738 1.000 118.95642 231 PRO A O 1
ATOM 1310 N N . SER A 1 231 ? 169.73637 121.57198 96.75615 1.000 116.42343 232 SER A N 1
ATOM 1311 C CA . SER A 1 231 ? 168.42703 121.57706 97.39964 1.000 114.32595 232 SER A CA 1
ATOM 1312 C C . SER A 1 231 ? 167.36207 122.20413 96.50932 1.000 112.89037 232 SER A C 1
ATOM 1313 O O . SER A 1 231 ? 166.21433 121.74465 96.50182 1.000 108.39799 232 SER A O 1
ATOM 1316 N N . ASP A 1 232 ? 167.71600 123.24267 95.75810 1.000 112.47245 233 ASP A N 1
ATOM 1317 C CA . ASP A 1 232 ? 166.76664 123.92929 94.88215 1.000 109.45226 233 ASP A CA 1
ATOM 1318 C C . ASP A 1 232 ? 166.72234 123.29442 93.49495 1.000 109.99752 233 ASP A C 1
ATOM 1319 O O . ASP A 1 232 ? 166.87186 123.96476 92.47441 1.000 112.08520 233 ASP A O 1
ATOM 1324 N N . LEU A 1 233 ? 166.51541 121.97982 93.45401 1.000 110.64923 234 LEU A N 1
ATOM 1325 C CA . LEU A 1 233 ? 166.38414 121.24677 92.20101 1.000 111.33392 234 LEU A CA 1
ATOM 1326 C C . LEU A 1 233 ? 165.01693 120.60186 92.04833 1.000 107.24237 234 LEU A C 1
ATOM 1327 O O . LEU A 1 233 ? 164.34833 120.80988 91.02868 1.000 107.25183 234 LEU A O 1
ATOM 1332 N N . GLU A 1 234 ? 164.57955 119.81925 93.03773 1.000 104.46712 235 GLU A N 1
ATOM 1333 C CA . GLU A 1 234 ? 163.25284 119.21677 92.97174 1.000 104.13792 235 GLU A CA 1
ATOM 1334 C C . GLU A 1 234 ? 162.15496 120.25484 93.16263 1.000 102.99397 235 GLU A C 1
ATOM 1335 O O . GLU A 1 234 ? 161.06863 120.11820 92.58866 1.000 104.45104 235 GLU A O 1
ATOM 1341 N N . LEU A 1 235 ? 162.41189 121.28706 93.96966 1.000 100.33194 236 LEU A N 1
ATOM 1342 C CA . LEU A 1 235 ? 161.42212 122.34264 94.15828 1.000 96.21083 236 LEU A CA 1
ATOM 1343 C C . LEU A 1 235 ? 161.17375 123.10463 92.86243 1.000 99.68545 236 LEU A C 1
ATOM 1344 O O . LEU A 1 235 ? 160.02799 123.44237 92.54188 1.000 101.82309 236 LEU A O 1
ATOM 1349 N N . ARG A 1 236 ? 162.23738 123.38865 92.10601 1.000 99.54489 237 ARG A N 1
ATOM 1350 C CA . ARG A 1 236 ? 162.08076 124.11805 90.85134 1.000 98.86951 237 ARG A CA 1
ATOM 1351 C C . ARG A 1 236 ? 161.27226 123.31575 89.83904 1.000 102.68080 237 ARG A C 1
ATOM 1352 O O . ARG A 1 236 ? 160.40734 123.86702 89.14798 1.000 104.82005 237 ARG A O 1
ATOM 1360 N N . GLU A 1 237 ? 161.54002 122.01142 89.73367 1.000 104.15425 238 GLU A N 1
ATOM 1361 C CA . GLU A 1 237 ? 160.79158 121.18447 88.79292 1.000 108.14995 238 GLU A CA 1
ATOM 1362 C C . GLU A 1 237 ? 159.35268 120.97644 89.25008 1.000 104.31453 238 GLU A C 1
ATOM 1363 O O . GLU A 1 237 ? 158.45840 120.80494 88.41379 1.000 102.50467 238 GLU A O 1
ATOM 1369 N N . LEU A 1 238 ? 159.10939 120.98287 90.56356 1.000 99.05758 239 LEU A N 1
ATOM 1370 C CA . LEU A 1 238 ? 157.74087 120.88537 91.06046 1.000 93.84651 239 LEU A CA 1
ATOM 1371 C C . LEU A 1 238 ? 156.93828 122.13006 90.70393 1.000 99.10380 239 LEU A C 1
ATOM 1372 O O . LEU A 1 238 ? 155.76220 122.03594 90.33304 1.000 104.47737 239 LEU A O 1
ATOM 1377 N N . LYS A 1 239 ? 157.55715 123.30791 90.81791 1.000 97.83943 240 LYS A N 1
ATOM 1378 C CA . LYS A 1 239 ? 156.87492 124.54478 90.45144 1.000 93.96273 240 LYS A CA 1
ATOM 1379 C C . LYS A 1 239 ? 156.57046 124.58501 88.95914 1.000 96.63802 240 LYS A C 1
ATOM 1380 O O . LYS A 1 239 ? 155.49260 125.03170 88.54897 1.000 102.59569 240 LYS A O 1
ATOM 1386 N N . GLU A 1 240 ? 157.51425 124.12938 88.13114 1.000 98.09614 241 GLU A N 1
ATOM 1387 C CA . GLU A 1 240 ? 157.29690 124.11867 86.68774 1.000 103.22221 241 GLU A CA 1
ATOM 1388 C C . GLU A 1 240 ? 156.16182 123.17512 86.30985 1.000 101.04816 241 GLU A C 1
ATOM 1389 O O . GLU A 1 240 ? 155.32348 123.50813 85.46372 1.000 97.87970 241 GLU A O 1
ATOM 1395 N N . SER A 1 241 ? 156.10932 121.99749 86.93753 1.000 98.49647 242 SER A N 1
ATOM 1396 C CA . SER A 1 241 ? 155.05452 121.03877 86.62525 1.000 96.55859 242 SER A CA 1
ATOM 1397 C C . SER A 1 241 ? 153.68066 121.55692 87.03128 1.000 96.56016 242 SER A C 1
ATOM 1398 O O . SER A 1 241 ? 152.67074 121.15915 86.43963 1.000 100.85039 242 SER A O 1
ATOM 1401 N N . LEU A 1 242 ? 153.62011 122.43685 88.03144 1.000 96.01324 243 LEU A N 1
ATOM 1402 C CA . LEU A 1 242 ? 152.36669 123.00400 88.51252 1.000 92.52140 243 LEU A CA 1
ATOM 1403 C C . LEU A 1 242 ? 152.20091 124.46599 88.10791 1.000 95.77532 243 LEU A C 1
ATOM 1404 O O . LEU A 1 242 ? 151.57465 125.24522 88.83436 1.000 97.11194 243 LEU A O 1
ATOM 1409 N N . GLN A 1 243 ? 152.75382 124.85299 86.95625 1.000 98.47343 244 GLN A N 1
ATOM 1410 C CA . GLN A 1 243 ? 152.70293 126.25049 86.53691 1.000 104.22520 244 GLN A CA 1
ATOM 1411 C C . GLN A 1 243 ? 151.29939 126.64945 86.09456 1.000 108.36901 244 GLN A C 1
ATOM 1412 O O . GLN A 1 243 ? 150.80079 127.71811 86.46673 1.000 111.43547 244 GLN A O 1
ATOM 1418 N N . ASP A 1 244 ? 150.64702 125.80478 85.29985 1.000 106.06667 245 ASP A N 1
ATOM 1419 C CA . ASP A 1 244 ? 149.33091 126.10713 84.75240 1.000 105.48094 245 ASP A CA 1
ATOM 1420 C C . ASP A 1 244 ? 148.19001 125.60598 85.62748 1.000 100.72014 245 ASP A C 1
ATOM 1421 O O . ASP A 1 244 ? 147.02519 125.74137 85.23873 1.000 100.40443 245 ASP A O 1
ATOM 1423 N N . THR A 1 245 ? 148.49182 125.03492 86.78854 1.000 98.37508 246 THR A N 1
ATOM 1424 C CA . THR A 1 245 ? 147.46840 124.46793 87.64973 1.000 94.50663 246 THR A CA 1
ATOM 1425 C C . THR A 1 245 ? 146.66978 125.57141 88.34356 1.000 86.71640 246 THR A C 1
ATOM 1426 O O . THR A 1 245 ? 147.13047 126.70408 88.51078 1.000 81.99762 246 THR A O 1
ATOM 1430 N N . GLN A 1 246 ? 145.45035 125.21694 88.74940 1.000 85.34206 247 GLN A N 1
ATOM 1431 C CA . GLN A 1 246 ? 144.53647 126.06422 89.50664 1.000 86.59824 247 GLN A CA 1
ATOM 1432 C C . GLN A 1 246 ? 145.11390 126.25847 90.91329 1.000 87.00484 247 GLN A C 1
ATOM 1433 O O . GLN A 1 246 ? 146.17376 125.68742 91.20016 1.000 89.86710 247 GLN A O 1
ATOM 1439 N N . PRO A 1 247 ? 144.46793 127.04733 91.83856 1.000 83.32787 248 PRO A N 1
ATOM 1440 C CA . PRO A 1 247 ? 145.19557 127.55043 93.02208 1.000 74.05893 248 PRO A CA 1
ATOM 1441 C C . PRO A 1 247 ? 146.03662 126.54909 93.80668 1.000 74.93238 248 PRO A C 1
ATOM 1442 O O . PRO A 1 247 ? 146.84502 126.95932 94.64572 1.000 78.13648 248 PRO A O 1
ATOM 1446 N N . VAL A 1 248 ? 145.86197 125.24883 93.56480 1.000 77.58087 249 VAL A N 1
ATOM 1447 C CA . VAL A 1 248 ? 146.77870 124.26760 94.14043 1.000 78.17459 249 VAL A CA 1
ATOM 1448 C C . VAL A 1 248 ? 148.19935 124.50793 93.64139 1.000 70.60811 249 VAL A C 1
ATOM 1449 O O . VAL A 1 248 ? 149.17272 124.33584 94.38560 1.000 71.31106 249 VAL A O 1
ATOM 1453 N N . GLY A 1 249 ? 148.34207 124.91453 92.38137 1.000 74.85441 250 GLY A N 1
ATOM 1454 C CA . GLY A 1 249 ? 149.64976 125.00301 91.76019 1.000 76.52878 250 GLY A CA 1
ATOM 1455 C C . GLY A 1 249 ? 150.34918 126.34780 91.80723 1.000 77.49561 250 GLY A C 1
ATOM 1456 O O . GLY A 1 249 ? 151.54588 126.42409 91.51317 1.000 80.80584 250 GLY A O 1
ATOM 1457 N N . VAL A 1 250 ? 149.63842 127.41497 92.17043 1.000 75.42304 251 VAL A N 1
ATOM 1458 C CA . VAL A 1 250 ? 150.24857 128.74153 92.18865 1.000 72.34447 251 VAL A CA 1
ATOM 1459 C C . VAL A 1 250 ? 150.72977 129.06526 93.59682 1.000 75.84690 251 VAL A C 1
ATOM 1460 O O . VAL A 1 250 ? 151.72041 129.78293 93.77533 1.000 80.98567 251 VAL A O 1
ATOM 1464 N N . LEU A 1 251 ? 150.03182 128.54203 94.60758 1.000 72.61224 252 LEU A N 1
ATOM 1465 C CA . LEU A 1 251 ? 150.46651 128.73862 95.98527 1.000 69.29531 252 LEU A CA 1
ATOM 1466 C C . LEU A 1 251 ? 151.75442 127.98780 96.29320 1.000 71.40114 252 LEU A C 1
ATOM 1467 O O . LEU A 1 251 ? 152.46032 128.35361 97.23906 1.000 70.20823 252 LEU A O 1
ATOM 1472 N N . VAL A 1 252 ? 152.07101 126.94795 95.51944 1.000 72.81372 253 VAL A N 1
ATOM 1473 C CA . VAL A 1 252 ? 153.32022 126.22092 95.71729 1.000 71.92742 253 VAL A CA 1
ATOM 1474 C C . VAL A 1 252 ? 154.51018 127.09704 95.34463 1.000 76.37568 253 VAL A C 1
ATOM 1475 O O . VAL A 1 252 ? 155.55928 127.05656 95.99944 1.000 82.11700 253 VAL A O 1
ATOM 1479 N N . ASP A 1 253 ? 154.36243 127.91374 94.29758 1.000 77.03077 254 ASP A N 1
ATOM 1480 C CA . ASP A 1 253 ? 155.45120 128.77899 93.85694 1.000 79.98746 254 ASP A CA 1
ATOM 1481 C C . ASP A 1 253 ? 155.84077 129.80872 94.90960 1.000 81.13619 254 ASP A C 1
ATOM 1482 O O . ASP A 1 253 ? 156.94830 130.35340 94.84620 1.000 84.80462 254 ASP A O 1
ATOM 1484 N N . CYS A 1 254 ? 154.96213 130.08897 95.87245 1.000 78.66207 255 CYS A N 1
ATOM 1485 C CA . CYS A 1 254 ? 155.28318 131.01897 96.94662 1.000 84.03103 255 CYS A CA 1
ATOM 1486 C C . CYS A 1 254 ? 156.16300 130.39884 98.02385 1.000 84.55505 255 CYS A C 1
ATOM 1487 O O . CYS A 1 254 ? 156.65144 131.12660 98.89504 1.000 87.15353 255 CYS A O 1
ATOM 1490 N N . CYS A 1 255 ? 156.37501 129.08645 97.98783 1.000 80.90485 256 CYS A N 1
ATOM 1491 C CA . CYS A 1 255 ? 157.21583 128.42364 98.97015 1.000 78.49924 256 CYS A CA 1
ATOM 1492 C C . CYS A 1 255 ? 158.69141 128.67019 98.66856 1.000 84.08504 256 CYS A C 1
ATOM 1493 O O . CYS A 1 255 ? 159.07162 129.07399 97.56614 1.000 82.86435 256 CYS A O 1
ATOM 1496 N N . LYS A 1 256 ? 159.52974 128.41838 99.67612 1.000 84.77672 257 LYS A N 1
ATOM 1497 C CA . LYS A 1 256 ? 160.96500 128.62635 99.55634 1.000 83.35226 257 LYS A CA 1
ATOM 1498 C C . LYS A 1 256 ? 161.78102 127.34352 99.60418 1.000 80.47212 257 LYS A C 1
ATOM 1499 O O . LYS A 1 256 ? 162.94898 127.36300 99.20401 1.000 83.87121 257 LYS A O 1
ATOM 1505 N N . THR A 1 257 ? 161.20651 126.23963 100.07759 1.000 77.85911 258 THR A N 1
ATOM 1506 C CA . THR A 1 257 ? 161.93440 124.98708 100.21049 1.000 81.13553 258 THR A CA 1
ATOM 1507 C C . THR A 1 257 ? 161.07493 123.83937 99.70132 1.000 80.98174 258 THR A C 1
ATOM 1508 O O . THR A 1 257 ? 159.84354 123.91752 99.70000 1.000 81.06839 258 THR A O 1
ATOM 1512 N N . LEU A 1 258 ? 161.74393 122.76993 99.26160 1.000 83.58827 259 LEU A N 1
ATOM 1513 C CA . LEU A 1 258 ? 161.02941 121.57743 98.81723 1.000 82.23576 259 LEU A CA 1
ATOM 1514 C C . LEU A 1 258 ? 160.25033 120.94336 99.96218 1.000 81.42324 259 LEU A C 1
ATOM 1515 O O . LEU A 1 258 ? 159.12621 120.46507 99.76853 1.000 83.38037 259 LEU A O 1
ATOM 1520 N N . ASP A 1 259 ? 160.83545 120.92451 101.16271 1.000 83.72226 260 ASP A N 1
ATOM 1521 C CA . ASP A 1 259 ? 160.13906 120.36693 102.31768 1.000 83.50911 260 ASP A CA 1
ATOM 1522 C C . ASP A 1 259 ? 158.87567 121.15708 102.63128 1.000 78.01816 260 ASP A C 1
ATOM 1523 O O . ASP A 1 259 ? 157.84804 120.57767 103.00289 1.000 77.63966 260 ASP A O 1
ATOM 1528 N N . GLN A 1 260 ? 158.93528 122.48377 102.49650 1.000 78.23936 261 GLN A N 1
ATOM 1529 C CA . GLN A 1 260 ? 157.74066 123.29984 102.68423 1.000 74.31740 261 GLN A CA 1
ATOM 1530 C C . GLN A 1 260 ? 156.67849 122.95590 101.64814 1.000 79.08630 261 GLN A C 1
ATOM 1531 O O . GLN A 1 260 ? 155.49073 122.84559 101.97272 1.000 77.08982 261 GLN A O 1
ATOM 1537 N N . ALA A 1 261 ? 157.08738 122.77499 100.39527 1.000 81.77245 262 ALA A N 1
ATOM 1538 C CA . ALA A 1 261 ? 156.15124 122.39760 99.33735 1.000 73.57431 262 ALA A CA 1
ATOM 1539 C C . ALA A 1 261 ? 156.05530 120.88172 99.19040 1.000 79.97821 262 ALA A C 1
ATOM 1540 O O . ALA A 1 261 ? 156.15572 120.32693 98.09715 1.000 83.59529 262 ALA A O 1
ATOM 1542 N N . LYS A 1 262 ? 155.85727 120.20221 100.31842 1.000 80.54324 263 LYS A N 1
ATOM 1543 C CA . LYS A 1 262 ? 155.48266 118.79445 100.33081 1.000 77.75091 263 LYS A CA 1
ATOM 1544 C C . LYS A 1 262 ? 154.36257 118.60768 101.34325 1.000 76.64816 263 LYS A C 1
ATOM 1545 O O . LYS A 1 262 ? 153.51496 117.72084 101.19771 1.000 76.62780 263 LYS A O 1
ATOM 1551 N N . ALA A 1 263 ? 154.35986 119.45226 102.37645 1.000 76.83326 264 ALA A N 1
ATOM 1552 C CA . ALA A 1 263 ? 153.20788 119.55707 103.26083 1.000 72.38681 264 ALA A CA 1
ATOM 1553 C C . ALA A 1 263 ? 152.16662 120.51112 102.69628 1.000 75.67883 264 ALA A C 1
ATOM 1554 O O . ALA A 1 263 ? 150.98688 120.41957 103.05390 1.000 76.37866 264 ALA A O 1
ATOM 1556 N N . VAL A 1 264 ? 152.58691 121.43298 101.82625 1.000 79.35019 265 VAL A N 1
ATOM 1557 C CA . VAL A 1 264 ? 151.63387 122.29109 101.12843 1.000 77.71637 265 VAL A CA 1
ATOM 1558 C C . VAL A 1 264 ? 150.72397 121.44985 100.24330 1.000 72.89203 265 VAL A C 1
ATOM 1559 O O . VAL A 1 264 ? 149.50165 121.63876 100.22130 1.000 67.81243 265 VAL A O 1
ATOM 1563 N N . LEU A 1 265 ? 151.30103 120.49810 99.50970 1.000 74.51869 266 LEU A N 1
ATOM 1564 C CA . LEU A 1 265 ? 150.48106 119.54349 98.76665 1.000 69.30891 266 LEU A CA 1
ATOM 1565 C C . LEU A 1 265 ? 150.14029 118.32191 99.60348 1.000 72.31131 266 LEU A C 1
ATOM 1566 O O . LEU A 1 265 ? 150.23425 117.18243 99.13799 1.000 78.72593 266 LEU A O 1
ATOM 1571 N N . LYS A 1 266 ? 149.74479 118.54300 100.84210 1.000 70.08265 267 LYS A N 1
ATOM 1572 C CA . LYS A 1 266 ? 149.03683 117.60454 101.70195 1.000 68.41540 267 LYS A CA 1
ATOM 1573 C C . LYS A 1 266 ? 147.84857 118.26262 102.38156 1.000 68.33769 267 LYS A C 1
ATOM 1574 O O . LYS A 1 266 ? 146.79873 117.63182 102.52999 1.000 72.56494 267 LYS A O 1
ATOM 1580 N N . PHE A 1 267 ? 147.99101 119.52584 102.78984 1.000 65.90742 268 PHE A N 1
ATOM 1581 C CA . PHE A 1 267 ? 146.85967 120.28152 103.31387 1.000 63.06995 268 PHE A CA 1
ATOM 1582 C C . PHE A 1 267 ? 145.86784 120.60298 102.20481 1.000 62.98298 268 PHE A C 1
ATOM 1583 O O . PHE A 1 267 ? 144.65777 120.39833 102.35426 1.000 68.06208 268 PHE A O 1
ATOM 1591 N N . ILE A 1 268 ? 146.37153 121.10952 101.07739 1.000 66.01107 269 ILE A N 1
ATOM 1592 C CA . ILE A 1 268 ? 145.50398 121.47593 99.96366 1.000 64.70575 269 ILE A CA 1
ATOM 1593 C C . ILE A 1 268 ? 144.87366 120.23329 99.34716 1.000 62.31689 269 ILE A C 1
ATOM 1594 O O . ILE A 1 268 ? 143.70977 120.25355 98.92775 1.000 66.41946 269 ILE A O 1
ATOM 1599 N N . GLU A 1 269 ? 145.62835 119.13263 99.28323 1.000 59.83762 270 GLU A N 1
ATOM 1600 C CA . GLU A 1 269 ? 145.06878 117.88100 98.78285 1.000 60.22783 270 GLU A CA 1
ATOM 1601 C C . GLU A 1 269 ? 143.90218 117.42079 99.64720 1.000 67.28288 270 GLU A C 1
ATOM 1602 O O . GLU A 1 269 ? 142.87345 116.97132 99.12841 1.000 70.29478 270 GLU A O 1
ATOM 1608 N N . GLY A 1 270 ? 144.04569 117.52138 100.96961 1.000 68.51798 271 GLY A N 1
ATOM 1609 C CA . GLY A 1 270 ? 142.91573 117.26216 101.84561 1.000 61.70047 271 GLY A CA 1
ATOM 1610 C C . GLY A 1 270 ? 141.81686 118.29616 101.69163 1.000 67.00606 271 GLY A C 1
ATOM 1611 O O . GLY A 1 270 ? 140.63049 117.97602 101.80368 1.000 73.54493 271 GLY A O 1
ATOM 1612 N N . ILE A 1 271 ? 142.19629 119.55222 101.44322 1.000 67.96442 272 ILE A N 1
ATOM 1613 C CA . ILE A 1 271 ? 141.20815 120.60476 101.22037 1.000 63.92979 272 ILE A CA 1
ATOM 1614 C C . ILE A 1 271 ? 140.42575 120.33977 99.93988 1.000 68.61784 272 ILE A C 1
ATOM 1615 O O . ILE A 1 271 ? 139.20364 120.52967 99.89039 1.000 73.54294 272 ILE A O 1
ATOM 1620 N N . SER A 1 272 ? 141.11527 119.89092 98.88662 1.000 68.15368 273 SER A N 1
ATOM 1621 C CA . SER A 1 272 ? 140.44816 119.63945 97.61217 1.000 67.48151 273 SER A CA 1
ATOM 1622 C C . SER A 1 272 ? 139.37111 118.57073 97.75111 1.000 71.87799 273 SER A C 1
ATOM 1623 O O . SER A 1 272 ? 138.27267 118.71067 97.20045 1.000 78.88836 273 SER A O 1
ATOM 1626 N N . GLU A 1 273 ? 139.66462 117.49741 98.48068 1.000 71.05129 274 GLU A N 1
ATOM 1627 C CA . GLU A 1 273 ? 138.66539 116.47128 98.75868 1.000 76.78258 274 GLU A CA 1
ATOM 1628 C C . GLU A 1 273 ? 137.68057 117.00631 99.79051 1.000 83.18471 274 GLU A C 1
ATOM 1629 O O . GLU A 1 273 ? 138.05408 117.27187 100.93730 1.000 83.05426 274 GLU A O 1
ATOM 1631 N N . LYS A 1 274 ? 136.41868 117.16402 99.38999 1.000 83.47925 275 LYS A N 1
ATOM 1632 C CA . LYS A 1 274 ? 135.40171 117.76570 100.25177 1.000 80.57290 275 LYS A CA 1
ATOM 1633 C C . LYS A 1 274 ? 134.89281 116.75113 101.27991 1.000 88.62658 275 LYS A C 1
ATOM 1634 O O . LYS A 1 274 ? 133.72539 116.36230 101.30287 1.000 92.63139 275 LYS A O 1
ATOM 1640 N N . THR A 1 275 ? 135.80889 116.32418 102.14532 1.000 90.93258 276 THR A N 1
ATOM 1641 C CA . THR A 1 275 ? 135.50850 115.40889 103.23731 1.000 93.97711 276 THR A CA 1
ATOM 1642 C C . THR A 1 275 ? 135.87945 116.07651 104.55280 1.000 94.28208 276 THR A C 1
ATOM 1643 O O . THR A 1 275 ? 136.96731 116.64913 104.67693 1.000 87.34852 276 THR A O 1
ATOM 1647 N N . LEU A 1 276 ? 134.97617 116.00221 105.53093 1.000 91.73771 277 LEU A N 1
ATOM 1648 C CA . LEU A 1 276 ? 135.15958 116.65605 106.82051 1.000 87.40527 277 LEU A CA 1
ATOM 1649 C C . LEU A 1 276 ? 135.60778 115.68587 107.90908 1.000 89.47945 277 LEU A C 1
ATOM 1650 O O . LEU A 1 276 ? 135.30996 115.89781 109.08927 1.000 88.64407 277 LEU A O 1
ATOM 1655 N N . ARG A 1 277 ? 136.31467 114.61708 107.53709 1.000 91.55442 278 ARG A N 1
ATOM 1656 C CA . ARG A 1 277 ? 136.86762 113.66781 108.50835 1.000 92.90589 278 ARG A CA 1
ATOM 1657 C C . ARG A 1 277 ? 138.31244 113.37965 108.10318 1.000 94.49552 278 ARG A C 1
ATOM 1658 O O . ARG A 1 277 ? 138.58543 112.40786 107.39296 1.000 97.08482 278 ARG A O 1
ATOM 1660 N N . SER A 1 278 ? 139.23102 114.22284 108.57283 1.000 92.24548 279 SER A N 1
ATOM 1661 C CA . SER A 1 278 ? 140.65264 114.07209 108.29391 1.000 89.35369 279 SER A CA 1
ATOM 1662 C C . SER A 1 278 ? 141.42800 115.07027 109.13893 1.000 85.68426 279 SER A C 1
ATOM 1663 O O . SER A 1 278 ? 140.97921 116.20273 109.33200 1.000 84.89748 279 SER A O 1
ATOM 1666 N N . THR A 1 279 ? 142.58652 114.64426 109.63750 1.000 84.28335 280 THR A N 1
ATOM 1667 C CA . THR A 1 279 ? 143.50245 115.52362 110.34908 1.000 79.37744 280 THR A CA 1
ATOM 1668 C C . THR A 1 279 ? 144.92326 115.26478 109.86838 1.000 81.06434 280 THR A C 1
ATOM 1669 O O . THR A 1 279 ? 145.27941 114.13129 109.53075 1.000 91.23569 280 THR A O 1
ATOM 1673 N N . VAL A 1 280 ? 145.72254 116.32787 109.80810 1.000 75.13616 281 VAL A N 1
ATOM 1674 C CA . VAL A 1 280 ? 147.11169 116.25279 109.36838 1.000 79.35280 281 VAL A CA 1
ATOM 1675 C C . VAL A 1 280 ? 147.97798 116.91718 110.42826 1.000 80.37164 281 VAL A C 1
ATOM 1676 O O . VAL A 1 280 ? 147.67117 118.02810 110.87759 1.000 79.38363 281 VAL A O 1
ATOM 1680 N N . ALA A 1 281 ? 149.05367 116.24350 110.82480 1.000 79.66686 282 ALA A N 1
ATOM 1681 C CA . ALA A 1 281 ? 149.98704 116.75468 111.81895 1.000 74.42429 282 ALA A CA 1
ATOM 1682 C C . ALA A 1 281 ? 151.30505 117.10946 111.14514 1.000 80.99867 282 ALA A C 1
ATOM 1683 O O . ALA A 1 281 ? 151.86143 116.30014 110.39525 1.000 85.92919 282 ALA A O 1
ATOM 1685 N N . LEU A 1 282 ? 151.79978 118.31576 111.41502 1.000 81.13131 283 LEU A N 1
ATOM 1686 C CA . LEU A 1 282 ? 153.05610 118.79589 110.85861 1.000 82.17542 283 LEU A CA 1
ATOM 1687 C C . LEU A 1 282 ? 153.99506 119.18283 111.99111 1.000 88.02058 283 LEU A C 1
ATOM 1688 O O . LEU A 1 282 ? 153.57998 119.82392 112.96118 1.000 89.22892 283 LEU A O 1
ATOM 1693 N N . THR A 1 283 ? 155.26080 118.79098 111.86303 1.000 91.64509 284 THR A N 1
ATOM 1694 C CA . THR A 1 283 ? 156.27829 119.05639 112.87122 1.000 93.32141 284 THR A CA 1
ATOM 1695 C C . THR A 1 283 ? 157.34716 119.96696 112.28521 1.000 90.35762 284 THR A C 1
ATOM 1696 O O . THR A 1 283 ? 157.83301 119.72640 111.17494 1.000 84.98085 284 THR A O 1
ATOM 1700 N N . ALA A 1 284 ? 157.70918 121.00524 113.03127 1.000 91.56220 285 ALA A N 1
ATOM 1701 C CA . ALA A 1 284 ? 158.73953 121.95453 112.63921 1.000 94.34075 285 ALA A CA 1
ATOM 1702 C C . ALA A 1 284 ? 159.94088 121.82536 113.57129 1.000 93.62307 285 ALA A C 1
ATOM 1703 O O . ALA A 1 284 ? 159.94666 121.02913 114.51447 1.000 94.53371 285 ALA A O 1
ATOM 1705 N N . ALA A 1 285 ? 160.97457 122.62615 113.29649 1.000 89.34388 286 ALA A N 1
ATOM 1706 C CA . ALA A 1 285 ? 162.19572 122.58767 114.09174 1.000 86.17739 286 ALA A CA 1
ATOM 1707 C C . ALA A 1 285 ? 162.73603 123.98664 114.36837 1.000 90.31932 286 ALA A C 1
ATOM 1708 O O . ALA A 1 285 ? 163.95368 124.17130 114.47888 1.000 92.26758 286 ALA A O 1
ATOM 1710 N N . ARG A 1 286 ? 161.84880 124.97817 114.48400 1.000 90.75504 287 ARG A N 1
ATOM 1711 C CA . ARG A 1 286 ? 162.21574 126.35756 114.81237 1.000 87.44905 287 ARG A CA 1
ATOM 1712 C C . ARG A 1 286 ? 163.20764 126.91204 113.78123 1.000 86.08850 287 ARG A C 1
ATOM 1713 O O . ARG A 1 286 ? 164.39503 127.12081 114.04132 1.000 88.55519 287 ARG A O 1
ATOM 1721 N N . GLY A 1 287 ? 162.68507 127.10082 112.57218 1.000 84.43985 288 GLY A N 1
ATOM 1722 C CA . GLY A 1 287 ? 163.47367 127.67276 111.49893 1.000 81.68816 288 GLY A CA 1
ATOM 1723 C C . GLY A 1 287 ? 163.28623 126.98978 110.16063 1.000 85.69471 288 GLY A C 1
ATOM 1724 O O . GLY A 1 287 ? 163.94636 127.34476 109.17943 1.000 88.64241 288 GLY A O 1
ATOM 1725 N N . ARG A 1 288 ? 162.38812 126.00730 110.10471 1.000 87.13761 289 ARG A N 1
ATOM 1726 C CA . ARG A 1 288 ? 162.09868 125.31542 108.85622 1.000 86.29888 289 ARG A CA 1
ATOM 1727 C C . ARG A 1 288 ? 160.90298 125.89793 108.11725 1.000 87.06464 289 ARG A C 1
ATOM 1728 O O . ARG A 1 288 ? 160.78438 125.69592 106.90336 1.000 84.77654 289 ARG A O 1
ATOM 1736 N N . GLY A 1 289 ? 160.01872 126.60613 108.81444 1.000 89.03507 290 GLY A N 1
ATOM 1737 C CA . GLY A 1 289 ? 158.86534 127.21475 108.18314 1.000 82.86185 290 GLY A CA 1
ATOM 1738 C C . GLY A 1 289 ? 157.59410 126.41732 108.38355 1.000 81.25686 290 GLY A C 1
ATOM 1739 O O . GLY A 1 289 ? 157.35928 125.42649 107.68580 1.000 86.24036 290 GLY A O 1
ATOM 1740 N N . LYS A 1 290 ? 156.76648 126.84043 109.32479 1.000 76.51276 291 LYS A N 1
ATOM 1741 C CA . LYS A 1 290 ? 155.51119 126.15506 109.61188 1.000 73.07784 291 LYS A CA 1
ATOM 1742 C C . LYS A 1 290 ? 154.30152 127.06950 109.49814 1.000 72.00491 291 LYS A C 1
ATOM 1743 O O . LYS A 1 290 ? 153.25986 126.63993 108.99514 1.000 71.03427 291 LYS A O 1
ATOM 1749 N N . SER A 1 291 ? 154.41426 128.32312 109.94396 1.000 75.22542 292 SER A N 1
ATOM 1750 C CA . SER A 1 291 ? 153.30221 129.25715 109.80905 1.000 73.54826 292 SER A CA 1
ATOM 1751 C C . SER A 1 291 ? 153.06790 129.64476 108.35501 1.000 71.11969 292 SER A C 1
ATOM 1752 O O . SER A 1 291 ? 151.92267 129.88803 107.95755 1.000 69.16611 292 SER A O 1
ATOM 1755 N N . ALA A 1 292 ? 154.13423 129.71719 107.55383 1.000 68.22620 293 ALA A N 1
ATOM 1756 C CA . ALA A 1 292 ? 153.97847 130.04092 106.13937 1.000 63.75296 293 ALA A CA 1
ATOM 1757 C C . ALA A 1 292 ? 153.17093 128.97242 105.41381 1.000 62.93590 293 ALA A C 1
ATOM 1758 O O . ALA A 1 292 ? 152.30363 129.29031 104.59146 1.000 66.71198 293 ALA A O 1
ATOM 1760 N N . ALA A 1 293 ? 153.44652 127.69763 105.70042 1.000 58.05790 294 ALA A N 1
ATOM 1761 C CA . ALA A 1 293 ? 152.66853 126.61970 105.09877 1.000 58.46894 294 ALA A CA 1
ATOM 1762 C C . ALA A 1 293 ? 151.21837 126.66323 105.56256 1.000 61.30482 294 ALA A C 1
ATOM 1763 O O . ALA A 1 293 ? 150.29726 126.43303 104.77000 1.000 68.27700 294 ALA A O 1
ATOM 1765 N N . LEU A 1 294 ? 150.99728 126.94871 106.84823 1.000 56.05809 295 LEU A N 1
ATOM 1766 C CA . LEU A 1 294 ? 149.63563 127.05645 107.36203 1.000 52.39984 295 LEU A CA 1
ATOM 1767 C C . LEU A 1 294 ? 148.88857 128.21290 106.70962 1.000 56.63759 295 LEU A C 1
ATOM 1768 O O . LEU A 1 294 ? 147.70201 128.09009 106.38318 1.000 58.61624 295 LEU A O 1
ATOM 1773 N N . GLY A 1 295 ? 149.56467 129.34793 106.51959 1.000 58.55462 296 GLY A N 1
ATOM 1774 C CA . GLY A 1 295 ? 148.91961 130.48261 105.87894 1.000 54.61958 296 GLY A CA 1
ATOM 1775 C C . GLY A 1 295 ? 148.53891 130.20314 104.43794 1.000 53.93731 296 GLY A C 1
ATOM 1776 O O . GLY A 1 295 ? 147.46076 130.59380 103.98342 1.000 57.53881 296 GLY A O 1
ATOM 1777 N N . LEU A 1 296 ? 149.42149 129.52822 103.69745 1.000 54.23015 297 LEU A N 1
ATOM 1778 C CA . LEU A 1 296 ? 149.10420 129.16162 102.32105 1.000 49.86874 297 LEU A CA 1
ATOM 1779 C C . LEU A 1 296 ? 147.94628 128.17297 102.26819 1.000 51.53227 297 LEU A C 1
ATOM 1780 O O . LEU A 1 296 ? 147.08925 128.25526 101.38035 1.000 57.67907 297 LEU A O 1
ATOM 1785 N N . ALA A 1 297 ? 147.90944 127.22450 103.20770 1.000 47.76847 298 ALA A N 1
ATOM 1786 C CA . ALA A 1 297 ? 146.80873 126.26739 103.25334 1.000 50.70804 298 ALA A CA 1
ATOM 1787 C C . ALA A 1 297 ? 145.48448 126.96080 103.54727 1.000 55.15416 298 ALA A C 1
ATOM 1788 O O . ALA A 1 297 ? 144.45286 126.62245 102.95495 1.000 62.06605 298 ALA A O 1
ATOM 1790 N N . ILE A 1 298 ? 145.49203 127.92884 104.46671 1.000 51.67142 299 ILE A N 1
ATOM 1791 C CA . ILE A 1 298 ? 144.27517 128.67640 104.77274 1.000 48.94447 299 ILE A CA 1
ATOM 1792 C C . ILE A 1 298 ? 143.82586 129.47944 103.55858 1.000 49.74672 299 ILE A C 1
ATOM 1793 O O . ILE A 1 298 ? 142.63294 129.52667 103.23224 1.000 53.11365 299 ILE A O 1
ATOM 1798 N N . ALA A 1 299 ? 144.77360 130.11838 102.86742 1.000 47.24371 300 ALA A N 1
ATOM 1799 C CA . ALA A 1 299 ? 144.43542 130.86312 101.65871 1.000 46.58723 300 ALA A CA 1
ATOM 1800 C C . ALA A 1 299 ? 143.87607 129.94165 100.58223 1.000 53.89097 300 ALA A C 1
ATOM 1801 O O . ALA A 1 299 ? 142.92805 130.30381 99.87538 1.000 61.84652 300 ALA A O 1
ATOM 1803 N N . GLY A 1 300 ? 144.45556 128.74827 100.43740 1.000 48.09387 301 GLY A N 1
ATOM 1804 C CA . GLY A 1 300 ? 143.92157 127.79002 99.48338 1.000 46.04518 301 GLY A CA 1
ATOM 1805 C C . GLY A 1 300 ? 142.52341 127.32667 99.84341 1.000 53.41073 301 GLY A C 1
ATOM 1806 O O . GLY A 1 300 ? 141.67812 127.13202 98.96642 1.000 63.22701 301 GLY A O 1
ATOM 1807 N N . ALA A 1 301 ? 142.26294 127.13672 101.13935 1.000 49.94056 302 ALA A N 1
ATOM 1808 C CA . ALA A 1 301 ? 140.92403 126.75702 101.57824 1.000 50.45130 302 ALA A CA 1
ATOM 1809 C C . ALA A 1 301 ? 139.91186 127.85255 101.26917 1.000 52.33717 302 ALA A C 1
ATOM 1810 O O . ALA A 1 301 ? 138.77178 127.56476 100.88589 1.000 52.63656 302 ALA A O 1
ATOM 1812 N N . VAL A 1 302 ? 140.30850 129.11631 101.43935 1.000 53.83486 303 VAL A N 1
ATOM 1813 C CA . VAL A 1 302 ? 139.42090 130.22933 101.11235 1.000 50.54936 303 VAL A CA 1
ATOM 1814 C C . VAL A 1 302 ? 139.07334 130.21290 99.62924 1.000 56.30513 303 VAL A C 1
ATOM 1815 O O . VAL A 1 302 ? 137.90899 130.38162 99.24568 1.000 59.26833 303 VAL A O 1
ATOM 1819 N N . ALA A 1 303 ? 140.07356 129.99741 98.77263 1.000 56.68494 304 ALA A N 1
ATOM 1820 C CA . ALA A 1 303 ? 139.83721 129.91582 97.33710 1.000 59.60268 304 ALA A CA 1
ATOM 1821 C C . ALA A 1 303 ? 139.09368 128.65057 96.93128 1.000 57.55841 304 ALA A C 1
ATOM 1822 O O . ALA A 1 303 ? 138.60088 128.58042 95.80034 1.000 61.39502 304 ALA A O 1
ATOM 1824 N N . PHE A 1 304 ? 139.00091 127.65893 97.81413 1.000 54.29442 305 PHE A N 1
ATOM 1825 C CA . PHE A 1 304 ? 138.30676 126.41306 97.51954 1.000 56.84348 305 PHE A CA 1
ATOM 1826 C C . PHE A 1 304 ? 136.84218 126.43455 97.93726 1.000 59.45287 305 PHE A C 1
ATOM 1827 O O . PHE A 1 304 ? 136.15541 125.41906 97.78473 1.000 63.74458 305 PHE A O 1
ATOM 1835 N N . GLY A 1 305 ? 136.34935 127.55691 98.45724 1.000 54.74094 306 GLY A N 1
ATOM 1836 C CA . GLY A 1 305 ? 134.95974 127.68494 98.84004 1.000 52.39672 306 GLY A CA 1
ATOM 1837 C C . GLY A 1 305 ? 134.66367 127.47264 100.30834 1.000 53.01807 306 GLY A C 1
ATOM 1838 O O . GLY A 1 305 ? 133.48820 127.50601 100.69265 1.000 55.18314 306 GLY A O 1
ATOM 1839 N N . TYR A 1 306 ? 135.68044 127.25162 101.13761 1.000 55.31530 307 TYR A N 1
ATOM 1840 C CA . TYR A 1 306 ? 135.45311 127.07722 102.56533 1.000 54.70304 307 TYR A CA 1
ATOM 1841 C C . TYR A 1 306 ? 134.96588 128.37918 103.18932 1.000 55.70943 307 TYR A C 1
ATOM 1842 O O . TYR A 1 306 ? 135.49900 129.45774 102.91441 1.000 56.83995 307 TYR A O 1
ATOM 1851 N N . SER A 1 307 ? 133.94313 128.27283 104.03692 1.000 59.46228 308 SER A N 1
ATOM 1852 C CA . SER A 1 307 ? 133.32869 129.43592 104.66295 1.000 58.96977 308 SER A CA 1
ATOM 1853 C C . SER A 1 307 ? 133.67929 129.60374 106.13223 1.000 60.37236 308 SER A C 1
ATOM 1854 O O . SER A 1 307 ? 133.73505 130.73790 106.61129 1.000 60.95984 308 SER A O 1
ATOM 1857 N N . ASN A 1 308 ? 133.91604 128.51339 106.85696 1.000 60.10582 309 ASN A N 1
ATOM 1858 C CA . ASN A 1 308 ? 134.20566 128.55958 108.28897 1.000 58.07601 309 ASN A CA 1
ATOM 1859 C C . ASN A 1 308 ? 135.62059 128.03613 108.51417 1.000 55.31326 309 ASN A C 1
ATOM 1860 O O . ASN A 1 308 ? 135.85619 126.82432 108.47701 1.000 55.93729 309 ASN A O 1
ATOM 1865 N N . ILE A 1 309 ? 136.55900 128.95071 108.74775 1.000 54.51464 310 ILE A N 1
ATOM 1866 C CA . ILE A 1 309 ? 137.94766 128.61119 109.03197 1.000 52.95903 310 ILE A CA 1
ATOM 1867 C C . ILE A 1 309 ? 138.33907 129.27227 110.34539 1.000 54.53774 310 ILE A C 1
ATOM 1868 O O . ILE A 1 309 ? 138.15498 130.48277 110.51427 1.000 58.45094 310 ILE A O 1
ATOM 1873 N N . PHE A 1 310 ? 138.87561 128.48142 111.27110 1.000 53.41256 311 PHE A N 1
ATOM 1874 C CA . PHE A 1 310 ? 139.25925 128.95959 112.59111 1.000 51.46162 311 PHE A CA 1
ATOM 1875 C C . PHE A 1 310 ? 140.73187 128.67081 112.84295 1.000 57.49694 311 PHE A C 1
ATOM 1876 O O . PHE A 1 310 ? 141.24848 127.62420 112.43883 1.000 62.36085 311 PHE A O 1
ATOM 1884 N N . VAL A 1 311 ? 141.40155 129.60515 113.51344 1.000 62.80419 312 VAL A N 1
ATOM 1885 C CA . VAL A 1 311 ? 142.80595 129.47409 113.88177 1.000 67.29052 312 VAL A CA 1
ATOM 1886 C C . VAL A 1 311 ? 142.89712 129.46536 115.40043 1.000 69.28068 312 VAL A C 1
ATOM 1887 O O . VAL A 1 311 ? 142.35313 130.35534 116.06461 1.000 71.60548 312 VAL A O 1
ATOM 1891 N N . THR A 1 312 ? 143.58209 128.46459 115.94541 1.000 70.99466 313 THR A N 1
ATOM 1892 C CA . THR A 1 312 ? 143.71524 128.28928 117.38504 1.000 75.60198 313 THR A CA 1
ATOM 1893 C C . THR A 1 312 ? 145.15511 128.55885 117.79985 1.000 81.47555 313 THR A C 1
ATOM 1894 O O . THR A 1 312 ? 146.08788 127.97003 117.24258 1.000 82.20110 313 THR A O 1
ATOM 1898 N N . SER A 1 313 ? 145.32988 129.45259 118.77185 1.000 86.48044 314 SER A N 1
ATOM 1899 C CA . SER A 1 313 ? 146.64435 129.77568 119.30811 1.000 88.43715 314 SER A CA 1
ATOM 1900 C C . SER A 1 313 ? 146.46106 130.35358 120.70081 1.000 94.61805 314 SER A C 1
ATOM 1901 O O . SER A 1 313 ? 145.44742 131.01118 120.96259 1.000 95.43554 314 SER A O 1
ATOM 1904 N N . PRO A 1 314 ? 147.40450 130.11508 121.61746 1.000 95.70725 315 PRO A N 1
ATOM 1905 C CA . PRO A 1 314 ? 147.27360 130.70416 122.96216 1.000 91.70470 315 PRO A CA 1
ATOM 1906 C C . PRO A 1 314 ? 147.19326 132.22071 122.95013 1.000 90.94143 315 PRO A C 1
ATOM 1907 O O . PRO A 1 314 ? 146.45905 132.80540 123.75653 1.000 89.90101 315 PRO A O 1
ATOM 1911 N N . SER A 1 315 ? 147.92795 132.87516 122.05718 1.000 92.41596 316 SER A N 1
ATOM 1912 C CA . SER A 1 315 ? 147.90777 134.32267 121.92751 1.000 95.79470 316 SER A CA 1
ATOM 1913 C C . SER A 1 315 ? 148.00944 134.69406 120.45673 1.000 96.78505 316 SER A C 1
ATOM 1914 O O . SER A 1 315 ? 148.62208 133.96193 119.67002 1.000 99.38170 316 SER A O 1
ATOM 1917 N N . PRO A 1 316 ? 147.40796 135.81643 120.05413 1.000 95.97349 317 PRO A N 1
ATOM 1918 C CA . PRO A 1 316 ? 147.56529 136.26768 118.66158 1.000 94.40577 317 PRO A CA 1
ATOM 1919 C C . PRO A 1 316 ? 149.00773 136.54342 118.27523 1.000 101.15691 317 PRO A C 1
ATOM 1920 O O . PRO A 1 316 ? 149.37052 136.36801 117.10522 1.000 101.91356 317 PRO A O 1
ATOM 1924 N N . ASP A 1 317 ? 149.84381 136.97244 119.22318 1.000 104.24398 318 ASP A N 1
ATOM 1925 C CA . ASP A 1 317 ? 151.24199 137.26428 118.93000 1.000 105.41814 318 ASP A CA 1
ATOM 1926 C C . ASP A 1 317 ? 152.08553 136.01276 118.73056 1.000 102.99765 318 ASP A C 1
ATOM 1927 O O . ASP A 1 317 ? 153.25248 136.13429 118.34220 1.000 100.56026 318 ASP A O 1
ATOM 1932 N N . ASN A 1 318 ? 151.53607 134.82509 118.99533 1.000 103.56450 319 ASN A N 1
ATOM 1933 C CA . ASN A 1 318 ? 152.32424 133.60204 118.87877 1.000 103.38687 319 ASN A CA 1
ATOM 1934 C C . ASN A 1 318 ? 152.79770 133.37620 117.44784 1.000 102.26076 319 ASN A C 1
ATOM 1935 O O . ASN A 1 318 ? 153.94238 132.96534 117.22379 1.000 103.98036 319 ASN A O 1
ATOM 1940 N N . LEU A 1 319 ? 151.93433 133.63591 116.46509 1.000 99.21183 320 LEU A N 1
ATOM 1941 C CA . LEU A 1 319 ? 152.30251 133.38294 115.07555 1.000 96.45003 320 LEU A CA 1
ATOM 1942 C C . LEU A 1 319 ? 152.94371 134.60853 114.42502 1.000 96.61704 320 LEU A C 1
ATOM 1943 O O . LEU A 1 319 ? 154.08398 134.54318 113.95262 1.000 95.41681 320 LEU A O 1
ATOM 1948 N N . HIS A 1 320 ? 152.21868 135.72905 114.37676 1.000 95.31393 321 HIS A N 1
ATOM 1949 C CA . HIS A 1 320 ? 152.68828 136.98458 113.79079 1.000 93.65147 321 HIS A CA 1
ATOM 1950 C C . HIS A 1 320 ? 153.03099 136.86185 112.30825 1.000 86.51574 321 HIS A C 1
ATOM 1951 O O . HIS A 1 320 ? 153.44721 137.84338 111.68419 1.000 84.35773 321 HIS A O 1
ATOM 1958 N N . THR A 1 321 ? 152.85750 135.67197 111.73165 1.000 83.91945 322 THR A N 1
ATOM 1959 C CA . THR A 1 321 ? 153.16753 135.44622 110.32149 1.000 78.23873 322 THR A CA 1
ATOM 1960 C C . THR A 1 321 ? 152.12603 134.62799 109.57558 1.000 76.17768 322 THR A C 1
ATOM 1961 O O . THR A 1 321 ? 152.17455 134.59756 108.34098 1.000 72.43931 322 THR A O 1
ATOM 1965 N N . LEU A 1 322 ? 151.19728 133.95638 110.26030 1.000 74.90829 323 LEU A N 1
ATOM 1966 C CA . LEU A 1 322 ? 150.19148 133.15827 109.56621 1.000 63.49466 323 LEU A CA 1
ATOM 1967 C C . LEU A 1 322 ? 149.30336 134.03538 108.69283 1.000 63.99755 323 LEU A C 1
ATOM 1968 O O . LEU A 1 322 ? 149.01156 133.69348 107.54116 1.000 68.10765 323 LEU A O 1
ATOM 1973 N N . PHE A 1 323 ? 148.86576 135.17810 109.22597 1.000 61.89099 324 PHE A N 1
ATOM 1974 C CA . PHE A 1 323 ? 148.03559 136.08446 108.44125 1.000 58.99396 324 PHE A CA 1
ATOM 1975 C C . PHE A 1 323 ? 148.85028 136.82367 107.38830 1.000 63.22565 324 PHE A C 1
ATOM 1976 O O . PHE A 1 323 ? 148.30503 137.21722 106.35087 1.000 70.44273 324 PHE A O 1
ATOM 1984 N N . GLU A 1 324 ? 150.14658 137.02653 107.63585 1.000 63.88659 325 GLU A N 1
ATOM 1985 C CA . GLU A 1 324 ? 150.99580 137.68702 106.64937 1.000 65.33750 325 GLU A CA 1
ATOM 1986 C C . GLU A 1 324 ? 151.08865 136.86473 105.36984 1.000 65.41495 325 GLU A C 1
ATOM 1987 O O . GLU A 1 324 ? 150.99157 137.40423 104.26145 1.000 65.53393 325 GLU A O 1
ATOM 1993 N N . PHE A 1 325 ? 151.27665 135.54979 105.50421 1.000 63.86321 326 PHE A N 1
ATOM 1994 C CA . PHE A 1 325 ? 151.30788 134.68377 104.33233 1.000 62.86476 326 PHE A CA 1
ATOM 1995 C C . PHE A 1 325 ? 149.91927 134.44323 103.75630 1.000 61.46367 326 PHE A C 1
ATOM 1996 O O . PHE A 1 325 ? 149.80393 134.11305 102.57114 1.000 62.20806 326 PHE A O 1
ATOM 2004 N N . VAL A 1 326 ? 148.86794 134.59187 104.56567 1.000 60.23049 327 VAL A N 1
ATOM 2005 C CA . VAL A 1 326 ? 147.50743 134.51410 104.03910 1.000 53.29413 327 VAL A CA 1
ATOM 2006 C C . VAL A 1 326 ? 147.26698 135.64382 103.04576 1.000 53.09300 327 VAL A C 1
ATOM 2007 O O . VAL A 1 326 ? 146.71215 135.43616 101.95974 1.000 61.56131 327 VAL A O 1
ATOM 2011 N N . PHE A 1 327 ? 147.69029 136.85866 103.40324 1.000 52.14995 328 PHE A N 1
ATOM 2012 C CA . PHE A 1 327 ? 147.60518 137.97690 102.47003 1.000 56.74115 328 PHE A CA 1
ATOM 2013 C C . PHE A 1 327 ? 148.51777 137.75830 101.26998 1.000 61.94662 328 PHE A C 1
ATOM 2014 O O . PHE A 1 327 ? 148.16615 138.12033 100.14097 1.000 66.87644 328 PHE A O 1
ATOM 2022 N N . LYS A 1 328 ? 149.69829 137.17572 101.49739 1.000 60.46316 329 LYS A N 1
ATOM 2023 C CA . LYS A 1 328 ? 150.58679 136.84300 100.38860 1.000 61.20893 329 LYS A CA 1
ATOM 2024 C C . LYS A 1 328 ? 149.94454 135.82077 99.45990 1.000 60.21551 329 LYS A C 1
ATOM 2025 O O . LYS A 1 328 ? 150.03966 135.93885 98.23248 1.000 64.01797 329 LYS A O 1
ATOM 2031 N N . GLY A 1 329 ? 149.29082 134.80568 100.02806 1.000 57.89063 330 GLY A N 1
ATOM 2032 C CA . GLY A 1 329 ? 148.56159 133.85685 99.20352 1.000 58.44433 330 GLY A CA 1
ATOM 2033 C C . GLY A 1 329 ? 147.38962 134.49677 98.48503 1.000 60.37455 330 GLY A C 1
ATOM 2034 O O . GLY A 1 329 ? 147.07466 134.13565 97.34770 1.000 64.65092 330 GLY A O 1
ATOM 2035 N N . PHE A 1 330 ? 146.72513 135.45260 99.13963 1.000 58.71510 331 PHE A N 1
ATOM 2036 C CA . PHE A 1 330 ? 145.64361 136.18347 98.48732 1.000 53.54260 331 PHE A CA 1
ATOM 2037 C C . PHE A 1 330 ? 146.16664 137.00504 97.31607 1.000 58.45267 331 PHE A C 1
ATOM 2038 O O . PHE A 1 330 ? 145.50571 137.10893 96.27589 1.000 64.18250 331 PHE A O 1
ATOM 2046 N N . ASP A 1 331 ? 147.35038 137.60433 97.47077 1.000 59.26769 332 ASP A N 1
ATOM 2047 C CA . ASP A 1 331 ? 147.96083 138.33586 96.36527 1.000 64.27788 332 ASP A CA 1
ATOM 2048 C C . ASP A 1 331 ? 148.27161 137.40697 95.19856 1.000 64.95998 332 ASP A C 1
ATOM 2049 O O . ASP A 1 331 ? 148.08044 137.77514 94.03347 1.000 71.35787 332 ASP A O 1
ATOM 2054 N N . ALA A 1 332 ? 148.75856 136.19792 95.49209 1.000 61.10089 333 ALA A N 1
ATOM 2055 C CA . ALA A 1 332 ? 148.97475 135.21248 94.43814 1.000 59.68124 333 ALA A CA 1
ATOM 2056 C C . ALA A 1 332 ? 147.66133 134.78515 93.79720 1.000 62.32861 333 ALA A C 1
ATOM 2057 O O . ALA A 1 332 ? 147.64955 134.33072 92.64744 1.000 64.89533 333 ALA A O 1
ATOM 2059 N N . LEU A 1 333 ? 146.55183 134.92173 94.51976 1.000 64.13506 334 LEU A N 1
ATOM 2060 C CA . LEU A 1 333 ? 145.22518 134.62727 93.99830 1.000 63.55392 334 LEU A CA 1
ATOM 2061 C C . LEU A 1 333 ? 144.57756 135.83450 93.33280 1.000 67.00423 334 LEU A C 1
ATOM 2062 O O . LEU A 1 333 ? 143.40559 135.75845 92.94839 1.000 67.98049 334 LEU A O 1
ATOM 2067 N N . GLN A 1 334 ? 145.31179 136.94198 93.20058 1.000 65.52957 335 GLN A N 1
ATOM 2068 C CA . GLN A 1 334 ? 144.80640 138.17264 92.58972 1.000 66.70410 335 GLN A CA 1
ATOM 2069 C C . GLN A 1 334 ? 143.59322 138.70748 93.35028 1.000 71.79241 335 GLN A C 1
ATOM 2070 O O . GLN A 1 334 ? 142.53905 138.98608 92.77511 1.000 75.80228 335 GLN A O 1
ATOM 2076 N N . TYR A 1 335 ? 143.75341 138.84905 94.66284 1.000 71.01404 336 TYR A N 1
ATOM 2077 C CA . TYR A 1 335 ? 142.72132 139.40363 95.52801 1.000 69.34783 336 TYR A CA 1
ATOM 2078 C C . TYR A 1 335 ? 143.10597 140.82518 95.91544 1.000 75.76520 336 TYR A C 1
ATOM 2079 O O . TYR A 1 335 ? 144.21435 141.06108 96.40787 1.000 77.93125 336 TYR A O 1
ATOM 2088 N N . GLN A 1 336 ? 142.19215 141.76484 95.69302 1.000 72.92210 337 GLN A N 1
ATOM 2089 C CA . GLN A 1 336 ? 142.44210 143.17850 95.93939 1.000 71.90093 337 GLN A CA 1
ATOM 2090 C C . GLN A 1 336 ? 141.87860 143.57639 97.29705 1.000 71.62312 337 GLN A C 1
ATOM 2091 O O . GLN A 1 336 ? 140.72802 143.25777 97.61541 1.000 74.50839 337 GLN A O 1
ATOM 2097 N N . GLU A 1 337 ? 142.69246 144.26683 98.09148 1.000 75.33428 338 GLU A N 1
ATOM 2098 C CA . GLU A 1 337 ? 142.25080 144.74028 99.39452 1.000 76.69455 338 GLU A CA 1
ATOM 2099 C C . GLU A 1 337 ? 141.17460 145.80994 99.24237 1.000 80.36727 338 GLU A C 1
ATOM 2100 O O . GLU A 1 337 ? 141.16130 146.57817 98.27635 1.000 79.98743 338 GLU A O 1
ATOM 2102 N N . HIS A 1 338 ? 140.25510 145.83808 100.20716 1.000 79.99669 339 HIS A N 1
ATOM 2103 C CA . HIS A 1 338 ? 139.13307 146.77230 100.27126 1.000 78.58394 339 HIS A CA 1
ATOM 2104 C C . HIS A 1 338 ? 138.14903 146.60115 99.11921 1.000 79.23208 339 HIS A C 1
ATOM 2105 O O . HIS A 1 338 ? 137.20427 147.39019 98.99593 1.000 82.38794 339 HIS A O 1
ATOM 2112 N N . LEU A 1 339 ? 138.34232 145.59238 98.27070 1.000 76.20531 340 LEU A N 1
ATOM 2113 C CA . LEU A 1 339 ? 137.41904 145.32093 97.17672 1.000 74.61137 340 LEU A CA 1
ATOM 2114 C C . LEU A 1 339 ? 136.99821 143.85721 97.20452 1.000 74.25391 340 LEU A C 1
ATOM 2115 O O . LEU A 1 339 ? 135.86881 143.51808 96.83555 1.000 78.63704 340 LEU A O 1
ATOM 2120 N N . ASP A 1 340 ? 137.89757 142.98684 97.65719 1.000 72.01260 341 ASP A N 1
ATOM 2121 C CA . ASP A 1 340 ? 137.62735 141.56023 97.75921 1.000 67.80901 341 ASP A CA 1
ATOM 2122 C C . ASP A 1 340 ? 137.67084 141.02751 99.18233 1.000 66.07773 341 ASP A C 1
ATOM 2123 O O . ASP A 1 340 ? 137.00298 140.03188 99.46979 1.000 64.94787 341 ASP A O 1
ATOM 2128 N N . TYR A 1 341 ? 138.43142 141.65567 100.07689 1.000 68.60362 342 TYR A N 1
ATOM 2129 C CA . TYR A 1 341 ? 138.53151 141.18897 101.45129 1.000 68.62929 342 TYR A CA 1
ATOM 2130 C C . TYR A 1 341 ? 138.89926 142.35592 102.35589 1.000 71.14303 342 TYR A C 1
ATOM 2131 O O . TYR A 1 341 ? 139.40518 143.38591 101.90267 1.000 73.49686 342 TYR A O 1
ATOM 2140 N N . GLU A 1 342 ? 138.63565 142.17808 103.64918 1.000 69.31824 343 GLU A N 1
ATOM 2141 C CA . GLU A 1 342 ? 138.95578 143.17655 104.65806 1.000 68.49536 343 GLU A CA 1
ATOM 2142 C C . GLU A 1 342 ? 139.49989 142.47748 105.89570 1.000 65.84341 343 GLU A C 1
ATOM 2143 O O . GLU A 1 342 ? 139.21675 141.30334 106.14594 1.000 68.24090 343 GLU A O 1
ATOM 2149 N N . ILE A 1 343 ? 140.28987 143.21709 106.67302 1.000 64.48182 344 ILE A N 1
ATOM 2150 C CA . ILE A 1 343 ? 140.92271 142.68646 107.87187 1.000 62.98669 344 ILE A CA 1
ATOM 2151 C C . ILE A 1 343 ? 140.41611 143.45561 109.08592 1.000 68.73178 344 ILE A C 1
ATOM 2152 O O . ILE A 1 343 ? 139.93821 144.58871 108.98521 1.000 70.34244 344 ILE A O 1
ATOM 2157 N N . ILE A 1 344 ? 140.51583 142.81128 110.24706 1.000 67.52612 345 ILE A N 1
ATOM 2158 C CA . ILE A 1 344 ? 140.09858 143.38982 111.51870 1.000 69.59827 345 ILE A CA 1
ATOM 2159 C C . ILE A 1 344 ? 141.21944 143.18509 112.52821 1.000 75.99326 345 ILE A C 1
ATOM 2160 O O . ILE A 1 344 ? 141.71683 142.06509 112.69015 1.000 75.06459 345 ILE A O 1
ATOM 2165 N N . GLN A 1 345 ? 141.61541 144.26193 113.20239 1.000 82.03201 346 GLN A N 1
ATOM 2166 C CA . GLN A 1 345 ? 142.67835 144.21921 114.19230 1.000 85.23425 346 GLN A CA 1
ATOM 2167 C C . GLN A 1 345 ? 142.08820 144.09842 115.59648 1.000 93.06416 346 GLN A C 1
ATOM 2168 O O . GLN A 1 345 ? 140.88245 144.24418 115.81142 1.000 92.20064 346 GLN A O 1
ATOM 2174 N N . SER A 1 346 ? 142.96022 143.82499 116.56776 1.000 96.04911 347 SER A N 1
ATOM 2175 C CA . SER A 1 346 ? 142.54211 143.67877 117.95716 1.000 96.28181 347 SER A CA 1
ATOM 2176 C C . SER A 1 346 ? 142.33728 145.02168 118.64849 1.000 102.05518 347 SER A C 1
ATOM 2177 O O . SER A 1 346 ? 141.40450 145.16676 119.44664 1.000 103.21308 347 SER A O 1
ATOM 2180 N N . LEU A 1 347 ? 143.19136 146.00450 118.35060 1.000 105.18939 348 LEU A N 1
ATOM 2181 C CA . LEU A 1 347 ? 143.09521 147.34966 118.92401 1.000 109.70905 348 LEU A CA 1
ATOM 2182 C C . LEU A 1 347 ? 143.09091 147.31409 120.45168 1.000 114.90032 348 LEU A C 1
ATOM 2183 O O . LEU A 1 347 ? 142.31302 148.01199 121.10534 1.000 114.51185 348 LEU A O 1
ATOM 2185 N N . ASN A 1 348 ? 143.96509 146.49452 121.02612 1.000 113.32460 349 ASN A N 1
ATOM 2186 C CA . ASN A 1 348 ? 144.08620 146.37496 122.46903 1.000 109.14767 349 ASN A CA 1
ATOM 2187 C C . ASN A 1 348 ? 145.54968 146.44447 122.87598 1.000 116.50181 349 ASN A C 1
ATOM 2188 O O . ASN A 1 348 ? 146.43048 146.03784 122.11092 1.000 115.82907 349 ASN A O 1
ATOM 2190 N N . PRO A 1 349 ? 145.84020 146.96899 124.07159 1.000 121.87990 350 PRO A N 1
ATOM 2191 C CA . PRO A 1 349 ? 147.24059 146.97249 124.53625 1.000 121.33599 350 PRO A CA 1
ATOM 2192 C C . PRO A 1 349 ? 147.83374 145.57776 124.63660 1.000 120.36677 350 PRO A C 1
ATOM 2193 O O . PRO A 1 349 ? 149.02149 145.38492 124.34536 1.000 115.45229 350 PRO A O 1
ATOM 2197 N N . GLU A 1 350 ? 147.03449 144.59553 125.04281 1.000 122.64011 351 GLU A N 1
ATOM 2198 C CA . GLU A 1 350 ? 147.48947 143.21592 125.05539 1.000 121.26158 351 GLU A CA 1
ATOM 2199 C C . GLU A 1 350 ? 147.35994 142.60348 123.66334 1.000 123.41643 351 GLU A C 1
ATOM 2200 O O . GLU A 1 350 ? 146.56014 143.04354 122.83206 1.000 114.97946 351 GLU A O 1
ATOM 2202 N N . PHE A 1 351 ? 148.17749 141.58212 123.41231 1.000 125.20549 352 PHE A N 1
ATOM 2203 C CA . PHE A 1 351 ? 148.21521 140.83476 122.15742 1.000 114.10262 352 PHE A CA 1
ATOM 2204 C C . PHE A 1 351 ? 148.62542 141.69326 120.96531 1.000 111.86658 352 PHE A C 1
ATOM 2205 O O . PHE A 1 351 ? 148.51972 141.23895 119.81881 1.000 112.05951 352 PHE A O 1
ATOM 2213 N N . ASN A 1 352 ? 149.09066 142.92159 121.20781 1.000 113.05903 353 ASN A N 1
ATOM 2214 C CA . ASN A 1 352 ? 149.56387 143.82848 120.16556 1.000 108.02399 353 ASN A CA 1
ATOM 2215 C C . ASN A 1 352 ? 148.50292 144.08704 119.10154 1.000 107.00020 353 ASN A C 1
ATOM 2216 O O . ASN A 1 352 ? 147.31747 143.81007 119.31187 1.000 109.21215 353 ASN A O 1
ATOM 2218 N N . LYS A 1 353 ? 148.92147 144.62976 117.96028 1.000 102.49543 354 LYS A N 1
ATOM 2219 C CA . LYS A 1 353 ? 148.01017 144.91667 116.85398 1.000 104.03019 354 LYS A CA 1
ATOM 2220 C C . LYS A 1 353 ? 148.07226 143.78213 115.83173 1.000 101.25378 354 LYS A C 1
ATOM 2221 O O . LYS A 1 353 ? 148.60664 143.91232 114.72949 1.000 98.86071 354 LYS A O 1
ATOM 2227 N N . ALA A 1 354 ? 147.50733 142.64625 116.22872 1.000 96.81573 355 ALA A N 1
ATOM 2228 C CA . ALA A 1 354 ? 147.47707 141.46322 115.38418 1.000 90.40445 355 ALA A CA 1
ATOM 2229 C C . ALA A 1 354 ? 146.19914 141.46257 114.54583 1.000 86.49690 355 ALA A C 1
ATOM 2230 O O . ALA A 1 354 ? 145.45730 142.44736 114.49993 1.000 89.15165 355 ALA A O 1
ATOM 2232 N N . VAL A 1 355 ? 145.93002 140.34836 113.87041 1.000 79.76026 356 VAL A N 1
ATOM 2233 C CA . VAL A 1 355 ? 144.74809 140.18830 113.03144 1.000 75.89248 356 VAL A CA 1
ATOM 2234 C C . VAL A 1 355 ? 143.84332 139.14955 113.67738 1.000 74.96075 356 VAL A C 1
ATOM 2235 O O . VAL A 1 355 ? 144.28782 138.03832 113.99081 1.000 74.59130 356 VAL A O 1
ATOM 2239 N N . ILE A 1 356 ? 142.57654 139.51024 113.87594 1.000 75.50193 357 ILE A N 1
ATOM 2240 C CA . ILE A 1 356 ? 141.62669 138.63672 114.55551 1.000 72.92629 357 ILE A CA 1
ATOM 2241 C C . ILE A 1 356 ? 140.69806 137.98340 113.54075 1.000 70.58632 357 ILE A C 1
ATOM 2242 O O . ILE A 1 356 ? 140.61976 136.75248 113.45794 1.000 70.97455 357 ILE A O 1
ATOM 2247 N N . ARG A 1 357 ? 139.98881 138.79897 112.76329 1.000 69.86551 358 ARG A N 1
ATOM 2248 C CA . ARG A 1 357 ? 139.00006 138.30749 111.81495 1.000 62.89237 358 ARG A CA 1
ATOM 2249 C C . ARG A 1 357 ? 139.28063 138.86685 110.42847 1.000 62.87005 358 ARG A C 1
ATOM 2250 O O . ARG A 1 357 ? 139.58824 140.05285 110.27672 1.000 66.17323 358 ARG A O 1
ATOM 2258 N N . VAL A 1 358 ? 139.17353 138.00396 109.42074 1.000 58.39493 359 VAL A N 1
ATOM 2259 C CA . VAL A 1 358 ? 139.31649 138.38444 108.02067 1.000 56.68358 359 VAL A CA 1
ATOM 2260 C C . VAL A 1 358 ? 138.06384 137.93849 107.28105 1.000 58.34637 359 VAL A C 1
ATOM 2261 O O . VAL A 1 358 ? 137.68212 136.76467 107.35098 1.000 59.18258 359 VAL A O 1
ATOM 2265 N N . ASN A 1 359 ? 137.43006 138.86980 106.57467 1.000 60.42688 360 ASN A N 1
ATOM 2266 C CA . ASN A 1 359 ? 136.20733 138.60182 105.82995 1.000 61.61418 360 ASN A CA 1
ATOM 2267 C C . ASN A 1 359 ? 136.49473 138.67790 104.33737 1.000 63.68354 360 ASN A C 1
ATOM 2268 O O . ASN A 1 359 ? 137.06480 139.66467 103.86094 1.000 61.81304 360 ASN A O 1
ATOM 2273 N N . VAL A 1 360 ? 136.09888 137.63863 103.60620 1.000 66.21778 361 VAL A N 1
ATOM 2274 C CA . VAL A 1 360 ? 136.29294 137.55677 102.16332 1.000 66.74556 361 VAL A CA 1
ATOM 2275 C C . VAL A 1 360 ? 134.92810 137.41607 101.50562 1.000 65.91515 361 VAL A C 1
ATOM 2276 O O . VAL A 1 360 ? 134.14521 136.53229 101.87323 1.000 66.27904 361 VAL A O 1
ATOM 2280 N N . PHE A 1 361 ? 134.64466 138.28625 100.53578 1.000 66.69256 362 PHE A N 1
ATOM 2281 C CA . PHE A 1 361 ? 133.36824 138.29315 99.81891 1.000 61.91329 362 PHE A CA 1
ATOM 2282 C C . PHE A 1 361 ? 133.65314 138.33782 98.31933 1.000 64.69162 362 PHE A C 1
ATOM 2283 O O . PHE A 1 361 ? 133.70785 139.41440 97.71913 1.000 64.86996 362 PHE A O 1
ATOM 2291 N N . ARG A 1 362 ? 133.83277 137.16307 97.71562 1.000 64.98102 363 ARG A N 1
ATOM 2292 C CA . ARG A 1 362 ? 134.00248 137.04087 96.27321 1.000 67.59609 363 ARG A CA 1
ATOM 2293 C C . ARG A 1 362 ? 132.75799 136.46496 95.61007 1.000 68.69787 363 ARG A C 1
ATOM 2294 O O . ARG A 1 362 ? 132.19838 137.07824 94.69676 1.000 66.66820 363 ARG A O 1
ATOM 2302 N N . GLU A 1 363 ? 132.30942 135.29216 96.05148 1.000 70.52058 364 GLU A N 1
ATOM 2303 C CA . GLU A 1 363 ? 131.04681 134.70944 95.61537 1.000 72.32453 364 GLU A CA 1
ATOM 2304 C C . GLU A 1 363 ? 130.05923 134.57908 96.76217 1.000 70.91292 364 GLU A C 1
ATOM 2305 O O . GLU A 1 363 ? 128.91120 135.02371 96.64318 1.000 78.09379 364 GLU A O 1
ATOM 2307 N N . HIS A 1 364 ? 130.47656 133.98055 97.87075 1.000 64.10139 365 HIS A N 1
ATOM 2308 C CA . HIS A 1 364 ? 129.71238 133.93956 99.10812 1.000 62.27385 365 HIS A CA 1
ATOM 2309 C C . HIS A 1 364 ? 130.52298 134.63816 100.19972 1.000 64.52717 365 HIS A C 1
ATOM 2310 O O . HIS A 1 364 ? 131.57648 135.22610 99.93876 1.000 69.12489 365 HIS A O 1
ATOM 2317 N N . ARG A 1 365 ? 130.02712 134.57303 101.43101 1.000 64.79408 366 ARG A N 1
ATOM 2318 C CA . ARG A 1 365 ? 130.68385 135.20669 102.56666 1.000 63.91036 366 ARG A CA 1
ATOM 2319 C C . ARG A 1 365 ? 131.46091 134.15682 103.35114 1.000 66.35588 366 ARG A C 1
ATOM 2320 O O . ARG A 1 365 ? 130.87326 133.20441 103.87553 1.000 65.40847 366 ARG A O 1
ATOM 2328 N N . GLN A 1 366 ? 132.77717 134.33537 103.42730 1.000 66.70881 367 GLN A N 1
ATOM 2329 C CA . GLN A 1 366 ? 133.65788 133.46229 104.18623 1.000 60.58751 367 GLN A CA 1
ATOM 2330 C C . GLN A 1 366 ? 134.46030 134.29452 105.17588 1.000 61.89913 367 GLN A C 1
ATOM 2331 O O . GLN A 1 366 ? 134.81888 135.44278 104.89736 1.000 61.71226 367 GLN A O 1
ATOM 2337 N N . THR A 1 367 ? 134.74112 133.70817 106.33712 1.000 57.83719 368 THR A N 1
ATOM 2338 C CA . THR A 1 367 ? 135.46499 134.40901 107.38633 1.000 58.44584 368 THR A CA 1
ATOM 2339 C C . THR A 1 367 ? 136.54883 133.51032 107.96287 1.000 57.06383 368 THR A C 1
ATOM 2340 O O . THR A 1 367 ? 136.42336 132.28195 107.95678 1.000 56.86539 368 THR A O 1
ATOM 2344 N N . ILE A 1 368 ? 137.62725 134.13478 108.42664 1.000 55.48830 369 ILE A N 1
ATOM 2345 C CA . ILE A 1 368 ? 138.70109 133.46081 109.14663 1.000 53.87292 369 ILE A CA 1
ATOM 2346 C C . ILE A 1 368 ? 138.82184 134.14700 110.49929 1.000 59.89652 369 ILE A C 1
ATOM 2347 O O . ILE A 1 368 ? 139.26866 135.29766 110.58324 1.000 66.14567 369 ILE A O 1
ATOM 2352 N N . GLN A 1 369 ? 138.43028 133.44741 111.56050 1.000 59.03328 370 GLN A N 1
ATOM 2353 C CA . GLN A 1 369 ? 138.36790 134.02030 112.89767 1.000 63.55663 370 GLN A CA 1
ATOM 2354 C C . GLN A 1 369 ? 139.32097 133.28043 113.82322 1.000 65.52754 370 GLN A C 1
ATOM 2355 O O . GLN A 1 369 ? 139.28797 132.04773 113.90042 1.000 65.19614 370 GLN A O 1
ATOM 2361 N N . TYR A 1 370 ? 140.16584 134.03538 114.52038 1.000 65.65098 371 TYR A N 1
ATOM 2362 C CA . TYR A 1 370 ? 141.03251 133.46585 115.54135 1.000 67.93340 371 TYR A CA 1
ATOM 2363 C C . TYR A 1 370 ? 140.21223 133.13851 116.78208 1.000 69.03552 371 TYR A C 1
ATOM 2364 O O . TYR A 1 370 ? 139.38900 133.94674 117.22295 1.000 67.30823 371 TYR A O 1
ATOM 2373 N N . ILE A 1 371 ? 140.43614 131.95364 117.34465 1.000 70.43779 372 ILE A N 1
ATOM 2374 C CA . ILE A 1 371 ? 139.70044 131.50070 118.51627 1.000 73.60811 372 ILE A CA 1
ATOM 2375 C C . ILE A 1 371 ? 140.68617 131.00586 119.56469 1.000 84.18100 372 ILE A C 1
ATOM 2376 O O . ILE A 1 371 ? 141.80341 130.58299 119.24973 1.000 82.64457 372 ILE A O 1
ATOM 2381 N N . HIS A 1 372 ? 140.26976 131.08585 120.82544 1.000 88.75682 373 HIS A N 1
ATOM 2382 C CA . HIS A 1 372 ? 141.06829 130.58922 121.93189 1.000 88.34310 373 HIS A CA 1
ATOM 2383 C C . HIS A 1 372 ? 140.93118 129.07150 122.04278 1.000 88.64314 373 HIS A C 1
ATOM 2384 O O . HIS A 1 372 ? 139.88507 128.51088 121.70438 1.000 86.36778 373 HIS A O 1
ATOM 2391 N N . PRO A 1 373 ? 141.98075 128.38208 122.49898 1.000 91.06099 374 PRO A N 1
ATOM 2392 C CA . PRO A 1 373 ? 141.85538 126.93121 122.71608 1.000 92.93291 374 PRO A CA 1
ATOM 2393 C C . PRO A 1 373 ? 140.75615 126.56297 123.69608 1.000 96.21052 374 PRO A C 1
ATOM 2394 O O . PRO A 1 373 ? 140.10958 125.52157 123.52569 1.000 96.46604 374 PRO A O 1
ATOM 2398 N N . ALA A 1 374 ? 140.52849 127.38470 124.72355 1.000 97.96534 375 ALA A N 1
ATOM 2399 C CA . ALA A 1 374 ? 139.44408 127.11564 125.66220 1.000 94.85636 375 ALA A CA 1
ATOM 2400 C C . ALA A 1 374 ? 138.08312 127.22655 124.98571 1.000 92.95820 375 ALA A C 1
ATOM 2401 O O . ALA A 1 374 ? 137.18505 126.41822 125.24892 1.000 95.43271 375 ALA A O 1
ATOM 2403 N N . ASP A 1 375 ? 137.91150 128.21766 124.11410 1.000 94.23481 376 ASP A N 1
ATOM 2404 C CA . ASP A 1 375 ? 136.63449 128.45470 123.44383 1.000 100.02604 376 ASP A CA 1
ATOM 2405 C C . ASP A 1 375 ? 136.44555 127.40762 122.35372 1.000 96.72761 376 ASP A C 1
ATOM 2406 O O . ASP A 1 375 ? 137.07206 127.47323 121.29368 1.000 93.33574 376 ASP A O 1
ATOM 2411 N N . ALA A 1 376 ? 135.57461 126.43334 122.61509 1.000 94.64042 377 ALA A N 1
ATOM 2412 C CA . ALA A 1 376 ? 135.23568 125.40579 121.64243 1.000 88.12828 377 ALA A CA 1
ATOM 2413 C C . ALA A 1 376 ? 133.74986 125.36462 121.31757 1.000 85.83095 377 ALA A C 1
ATOM 2414 O O . ALA A 1 376 ? 133.33852 124.56554 120.46795 1.000 81.97956 377 ALA A O 1
ATOM 2416 N N . VAL A 1 377 ? 132.93483 126.19634 121.96936 1.000 83.88036 378 VAL A N 1
ATOM 2417 C CA . VAL A 1 377 ? 131.49953 126.20026 121.70510 1.000 86.42389 378 VAL A CA 1
ATOM 2418 C C . VAL A 1 377 ? 131.21111 126.73855 120.30774 1.000 88.32902 378 VAL A C 1
ATOM 2419 O O . VAL A 1 377 ? 130.31966 126.24232 119.60783 1.000 88.53055 378 VAL A O 1
ATOM 2423 N N . LYS A 1 378 ? 131.96799 127.74463 119.87091 1.000 86.66505 379 LYS A N 1
ATOM 2424 C CA . LYS A 1 378 ? 131.76802 128.37927 118.56812 1.000 82.77773 379 LYS A CA 1
ATOM 2425 C C . LYS A 1 378 ? 132.20236 127.50419 117.39391 1.000 78.38614 379 LYS A C 1
ATOM 2426 O O . LYS A 1 378 ? 132.15822 127.98700 116.25410 1.000 78.16057 379 LYS A O 1
ATOM 2432 N N . LEU A 1 379 ? 132.61577 126.25399 117.61282 1.000 77.57782 380 LEU A N 1
ATOM 2433 C CA . LEU A 1 379 ? 133.04032 125.36547 116.53748 1.000 74.79736 380 LEU A CA 1
ATOM 2434 C C . LEU A 1 379 ? 131.92048 124.45117 116.05324 1.000 74.73349 380 LEU A C 1
ATOM 2435 O O . LEU A 1 379 ? 132.19682 123.36835 115.51895 1.000 73.82282 380 LEU A O 1
ATOM 2440 N N . GLY A 1 380 ? 130.66129 124.85540 116.23135 1.000 76.19064 381 GLY A N 1
ATOM 2441 C CA . GLY A 1 380 ? 129.55647 124.01203 115.80436 1.000 77.71112 381 GLY A CA 1
ATOM 2442 C C . GLY A 1 380 ? 129.48568 123.84339 114.29840 1.000 74.66892 381 GLY A C 1
ATOM 2443 O O . GLY A 1 380 ? 129.25437 122.73857 113.79934 1.000 75.94669 381 GLY A O 1
ATOM 2444 N N . GLN A 1 381 ? 129.68287 124.93188 113.55351 1.000 70.71745 382 GLN A N 1
ATOM 2445 C CA . GLN A 1 381 ? 129.62525 124.90829 112.09736 1.000 71.67938 382 GLN A CA 1
ATOM 2446 C C . GLN A 1 381 ? 131.00218 125.06611 111.46171 1.000 71.13932 382 GLN A C 1
ATOM 2447 O O . GLN A 1 381 ? 131.10086 125.44308 110.28967 1.000 71.62673 382 GLN A O 1
ATOM 2453 N N . ALA A 1 382 ? 132.06487 124.78969 112.21247 1.000 71.31474 383 ALA A N 1
ATOM 2454 C CA . ALA A 1 382 ? 133.41430 124.93856 111.68744 1.000 66.62441 383 ALA A CA 1
ATOM 2455 C C . ALA A 1 382 ? 133.68949 123.91060 110.59714 1.000 67.49398 383 ALA A C 1
ATOM 2456 O O . ALA A 1 382 ? 133.32951 122.73646 110.71966 1.000 71.96027 383 ALA A O 1
ATOM 2458 N N . GLU A 1 383 ? 134.33360 124.36239 109.52245 1.000 64.81747 384 GLU A N 1
ATOM 2459 C CA . GLU A 1 383 ? 134.73931 123.49364 108.42444 1.000 63.18836 384 GLU A CA 1
ATOM 2460 C C . GLU A 1 383 ? 136.22538 123.16773 108.45046 1.000 61.98099 384 GLU A C 1
ATOM 2461 O O . GLU A 1 383 ? 136.60540 122.01170 108.24193 1.000 65.02307 384 GLU A O 1
ATOM 2467 N N . LEU A 1 384 ? 137.07407 124.16220 108.69994 1.000 59.39778 385 LEU A N 1
ATOM 2468 C CA . LEU A 1 384 ? 138.51195 123.96522 108.81686 1.000 53.87118 385 LEU A CA 1
ATOM 2469 C C . LEU A 1 384 ? 138.99108 124.60063 110.11191 1.000 57.16023 385 LEU A C 1
ATOM 2470 O O . LEU A 1 384 ? 138.66901 125.75891 110.39421 1.000 61.22967 385 LEU A O 1
ATOM 2475 N N . VAL A 1 385 ? 139.75428 123.84402 110.89579 1.000 59.31612 386 VAL A N 1
ATOM 2476 C CA . VAL A 1 385 ? 140.31040 124.32209 112.15584 1.000 59.85625 386 VAL A CA 1
ATOM 2477 C C . VAL A 1 385 ? 141.81129 124.07624 112.12998 1.000 62.94068 386 VAL A C 1
ATOM 2478 O O . VAL A 1 385 ? 142.25419 122.94379 111.90389 1.000 68.92055 386 VAL A O 1
ATOM 2482 N N . VAL A 1 386 ? 142.58962 125.12996 112.35969 1.000 62.94715 387 VAL A N 1
ATOM 2483 C CA . VAL A 1 386 ? 144.04510 125.05536 112.38478 1.000 63.64662 387 VAL A CA 1
ATOM 2484 C C . VAL A 1 386 ? 144.50693 125.27451 113.81739 1.000 68.73276 387 VAL A C 1
ATOM 2485 O O . VAL A 1 386 ? 144.17454 126.29369 114.43493 1.000 67.77504 387 VAL A O 1
ATOM 2489 N N . ILE A 1 387 ? 145.27001 124.32133 114.34343 1.000 74.91373 388 ILE A N 1
ATOM 2490 C CA . ILE A 1 387 ? 145.78008 124.37541 115.70890 1.000 78.57683 388 ILE A CA 1
ATOM 2491 C C . ILE A 1 387 ? 147.28961 124.55016 115.61139 1.000 76.61016 388 ILE A C 1
ATOM 2492 O O . ILE A 1 387 ? 148.00472 123.63971 115.17541 1.000 76.12671 388 ILE A O 1
ATOM 2497 N N . ASP A 1 388 ? 147.78007 125.71811 116.01560 1.000 75.90461 389 ASP A N 1
ATOM 2498 C CA . ASP A 1 388 ? 149.20686 126.00277 116.00797 1.000 85.24030 389 ASP A CA 1
ATOM 2499 C C . ASP A 1 388 ? 149.80288 125.69947 117.37578 1.000 94.77764 389 ASP A C 1
ATOM 2500 O O . ASP A 1 388 ? 149.20389 126.01226 118.40926 1.000 95.60145 389 ASP A O 1
ATOM 2505 N N . GLU A 1 389 ? 150.98984 125.08803 117.37084 1.000 93.23448 390 GLU A N 1
ATOM 2506 C CA . GLU A 1 389 ? 151.66903 124.66076 118.59545 1.000 91.96292 390 GLU A CA 1
ATOM 2507 C C . GLU A 1 389 ? 150.77125 123.74247 119.42439 1.000 90.97151 390 GLU A C 1
ATOM 2508 O O . GLU A 1 389 ? 150.52194 123.97782 120.60851 1.000 95.86351 390 GLU A O 1
ATOM 2514 N N . ALA A 1 390 ? 150.27688 122.68304 118.77834 1.000 87.47070 391 ALA A N 1
ATOM 2515 C CA . ALA A 1 390 ? 149.38245 121.74825 119.45423 1.000 92.69551 391 ALA A CA 1
ATOM 2516 C C . ALA A 1 390 ? 150.08472 121.04078 120.60634 1.000 98.71877 391 ALA A C 1
ATOM 2517 O O . ALA A 1 390 ? 149.46856 120.76457 121.64253 1.000 99.91057 391 ALA A O 1
ATOM 2519 N N . ALA A 1 391 ? 151.37378 120.73149 120.44150 1.000 98.29939 392 ALA A N 1
ATOM 2520 C CA . ALA A 1 391 ? 152.11762 120.06830 121.50756 1.000 98.83594 392 ALA A CA 1
ATOM 2521 C C . ALA A 1 391 ? 152.24585 120.95299 122.74098 1.000 102.87359 392 ALA A C 1
ATOM 2522 O O . ALA A 1 391 ? 152.40772 120.44304 123.85560 1.000 104.64843 392 ALA A O 1
ATOM 2524 N N . ALA A 1 392 ? 152.17586 122.27279 122.56654 1.000 97.53327 393 ALA A N 1
ATOM 2525 C CA . ALA A 1 392 ? 152.24304 123.21701 123.67236 1.000 91.46928 393 ALA A CA 1
ATOM 2526 C C . ALA A 1 392 ? 150.86564 123.58313 124.21467 1.000 95.36841 393 ALA A C 1
ATOM 2527 O O . ALA A 1 392 ? 150.70429 124.66064 124.79927 1.000 97.94738 393 ALA A O 1
ATOM 2529 N N . ILE A 1 393 ? 149.87628 122.71408 124.03391 1.000 96.95215 394 ILE A N 1
ATOM 2530 C CA . ILE A 1 393 ? 148.51302 122.95848 124.49791 1.000 99.58203 394 ILE A CA 1
ATOM 2531 C C . ILE A 1 393 ? 148.08894 121.76423 125.34605 1.000 99.85620 394 ILE A C 1
ATOM 2532 O O . ILE A 1 393 ? 148.44672 120.62292 125.01920 1.000 96.86894 394 ILE A O 1
ATOM 2537 N N . PRO A 1 394 ? 147.35863 121.97213 126.44370 1.000 97.18181 395 PRO A N 1
ATOM 2538 C CA . PRO A 1 394 ? 146.92576 120.83536 127.26736 1.000 95.51047 395 PRO A CA 1
ATOM 2539 C C . PRO A 1 394 ? 146.11205 119.83126 126.46296 1.000 100.30336 395 PRO A C 1
ATOM 2540 O O . PRO A 1 394 ? 145.33290 120.19615 125.57990 1.000 104.67859 395 PRO A O 1
ATOM 2544 N N . LEU A 1 395 ? 146.31322 118.55094 126.77839 1.000 100.38835 396 LEU A N 1
ATOM 2545 C CA . LEU A 1 395 ? 145.64449 117.48033 126.04027 1.000 101.98799 396 LEU A CA 1
ATOM 2546 C C . LEU A 1 395 ? 144.12324 117.55145 126.11576 1.000 103.01579 396 LEU A C 1
ATOM 2547 O O . LEU A 1 395 ? 143.47311 117.39676 125.06694 1.000 103.96236 396 LEU A O 1
ATOM 2552 N N . PRO A 1 396 ? 143.48984 117.75281 127.28210 1.000 101.55488 397 PRO A N 1
ATOM 2553 C CA . PRO A 1 396 ? 142.01779 117.84534 127.28478 1.000 104.07610 397 PRO A CA 1
ATOM 2554 C C . PRO A 1 396 ? 141.48045 118.96745 126.41384 1.000 102.88390 397 PRO A C 1
ATOM 2555 O O . PRO A 1 396 ? 140.41444 118.81615 125.80385 1.000 101.16756 397 PRO A O 1
ATOM 2559 N N . LEU A 1 397 ? 142.18899 120.09634 126.34121 1.000 102.63930 398 LEU A N 1
ATOM 2560 C CA . LEU A 1 397 ? 141.75208 121.18576 125.47427 1.000 100.45786 398 LEU A CA 1
ATOM 2561 C C . LEU A 1 397 ? 141.85210 120.79606 124.00437 1.000 96.22944 398 LEU A C 1
ATOM 2562 O O . LEU A 1 397 ? 140.98433 121.15654 123.20046 1.000 97.00887 398 LEU A O 1
ATOM 2567 N N . VAL A 1 398 ? 142.90743 120.06609 123.63476 1.000 95.67276 399 VAL A N 1
ATOM 2568 C CA . VAL A 1 398 ? 143.07060 119.63241 122.24929 1.000 94.08954 399 VAL A CA 1
ATOM 2569 C C . VAL A 1 398 ? 141.95319 118.67579 121.85271 1.000 96.32897 399 VAL A C 1
ATOM 2570 O O . VAL A 1 398 ? 141.38465 118.78013 120.75845 1.000 97.43270 399 VAL A O 1
ATOM 2574 N N . LYS A 1 399 ? 141.62075 117.72932 122.73450 1.000 97.70556 400 LYS A N 1
ATOM 2575 C CA . LYS A 1 399 ? 140.57084 116.76288 122.42657 1.000 98.35643 400 LYS A CA 1
ATOM 2576 C C . LYS A 1 399 ? 139.21999 117.44689 122.25455 1.000 95.11775 400 LYS A C 1
ATOM 2577 O O . LYS A 1 399 ? 138.44386 117.08888 121.36069 1.000 90.85022 400 LYS A O 1
ATOM 2583 N N . SER A 1 400 ? 138.91867 118.43065 123.10532 1.000 95.64321 401 SER A N 1
ATOM 2584 C CA . SER A 1 400 ? 137.65967 119.15798 122.97805 1.000 95.59780 401 SER A CA 1
ATOM 2585 C C . SER A 1 400 ? 137.62342 119.98241 121.69680 1.000 96.05306 401 SER A C 1
ATOM 2586 O O . SER A 1 400 ? 136.56352 120.13021 121.07703 1.000 97.25347 401 SER A O 1
ATOM 2589 N N . LEU A 1 401 ? 138.76980 120.53306 121.28953 1.000 95.79184 402 LEU A N 1
ATOM 2590 C CA . LEU A 1 401 ? 138.82021 121.33091 120.06806 1.000 87.93918 402 LEU A CA 1
ATOM 2591 C C . LEU A 1 401 ? 138.52741 120.48381 118.83550 1.000 87.51497 402 LEU A C 1
ATOM 2592 O O . LEU A 1 401 ? 137.86443 120.94817 117.90076 1.000 89.42786 402 LEU A O 1
ATOM 2597 N N . LEU A 1 402 ? 139.01805 119.24749 118.81110 1.000 87.57989 403 LEU A N 1
ATOM 2598 C CA . LEU A 1 402 ? 138.82232 118.38185 117.65750 1.000 90.33341 403 LEU A CA 1
ATOM 2599 C C . LEU A 1 402 ? 137.35173 118.01336 117.49242 1.000 89.92825 403 LEU A C 1
ATOM 2600 O O . LEU A 1 402 ? 136.58802 117.95020 118.45961 1.000 95.07674 403 LEU A O 1
ATOM 2605 N N . GLY A 1 403 ? 136.96020 117.76906 116.24424 1.000 84.96862 404 GLY A N 1
ATOM 2606 C CA . GLY A 1 403 ? 135.59969 117.41102 115.92488 1.000 82.82447 404 GLY A CA 1
ATOM 2607 C C . GLY A 1 403 ? 135.45077 116.94038 114.49241 1.000 87.64830 404 GLY A C 1
ATOM 2608 O O . GLY A 1 403 ? 136.43199 116.62667 113.81105 1.000 88.70274 404 GLY A O 1
ATOM 2609 N N . PRO A 1 404 ? 134.20914 116.88173 114.00516 1.000 86.59409 405 PRO A N 1
ATOM 2610 C CA . PRO A 1 404 ? 133.94889 116.39346 112.63328 1.000 81.16711 405 PRO A CA 1
ATOM 2611 C C . PRO A 1 404 ? 134.19598 117.46096 111.57302 1.000 80.79773 405 PRO A C 1
ATOM 2612 O O . PRO A 1 404 ? 133.28858 117.94800 110.88976 1.000 81.14033 405 PRO A O 1
ATOM 2616 N N . TYR A 1 405 ? 135.46074 117.84261 111.42236 1.000 81.83428 406 TYR A N 1
ATOM 2617 C CA . TYR A 1 405 ? 135.86820 118.80212 110.40352 1.000 76.02383 406 TYR A CA 1
ATOM 2618 C C . TYR A 1 405 ? 137.31607 118.51120 110.02423 1.000 75.59193 406 TYR A C 1
ATOM 2619 O O . TYR A 1 405 ? 137.90456 117.51863 110.46368 1.000 83.17933 406 TYR A O 1
ATOM 2628 N N . LEU A 1 406 ? 137.89161 119.38325 109.20129 1.000 69.68464 407 LEU A N 1
ATOM 2629 C CA . LEU A 1 406 ? 139.27549 119.24685 108.76661 1.000 66.81161 407 LEU A CA 1
ATOM 2630 C C . LEU A 1 406 ? 140.18040 119.95744 109.76604 1.000 69.83604 407 LEU A C 1
ATOM 2631 O O . LEU A 1 406 ? 140.03171 121.16214 109.99866 1.000 70.89394 407 LEU A O 1
ATOM 2636 N N . VAL A 1 407 ? 141.11326 119.21296 110.35416 1.000 71.66533 408 VAL A N 1
ATOM 2637 C CA . VAL A 1 407 ? 141.99937 119.72058 111.39523 1.000 69.43401 408 VAL A CA 1
ATOM 2638 C C . VAL A 1 407 ? 143.42096 119.74646 110.85386 1.000 71.60584 408 VAL A C 1
ATOM 2639 O O . VAL A 1 407 ? 143.89652 118.75376 110.28955 1.000 77.14445 408 VAL A O 1
ATOM 2643 N N . PHE A 1 408 ? 144.09531 120.88059 111.02366 1.000 68.59992 409 PHE A N 1
ATOM 2644 C CA . PHE A 1 408 ? 145.48451 121.05578 110.60508 1.000 68.85953 409 PHE A CA 1
ATOM 2645 C C . PHE A 1 408 ? 146.32071 121.25126 111.86567 1.000 73.70791 409 PHE A C 1
ATOM 2646 O O . PHE A 1 408 ? 146.22399 122.28888 112.52851 1.000 73.09997 409 PHE A O 1
ATOM 2654 N N . MET A 1 409 ? 147.13976 120.25625 112.19527 1.000 78.11068 410 MET A N 1
ATOM 2655 C CA . MET A 1 409 ? 147.92714 120.27580 113.42019 1.000 78.84709 410 MET A CA 1
ATOM 2656 C C . MET A 1 409 ? 149.36050 120.69409 113.11943 1.000 78.26052 410 MET A C 1
ATOM 2657 O O . MET A 1 409 ? 149.99378 120.15644 112.20521 1.000 79.82537 410 MET A O 1
ATOM 2662 N N . ALA A 1 410 ? 149.86557 121.65296 113.89212 1.000 80.93131 411 ALA A N 1
ATOM 2663 C CA . ALA A 1 410 ? 151.23496 122.12865 113.76868 1.000 85.08399 411 ALA A CA 1
ATOM 2664 C C . ALA A 1 410 ? 151.91369 122.06697 115.12798 1.000 90.49833 411 ALA A C 1
ATOM 2665 O O . ALA A 1 410 ? 151.31662 122.42878 116.14629 1.000 89.79517 411 ALA A O 1
ATOM 2667 N N . SER A 1 411 ? 153.16264 121.60639 115.13899 1.000 94.81157 412 SER A N 1
ATOM 2668 C CA . SER A 1 411 ? 153.91815 121.47718 116.37570 1.000 93.60423 412 SER A CA 1
ATOM 2669 C C . SER A 1 411 ? 155.39648 121.68122 116.08171 1.000 92.10028 412 SER A C 1
ATOM 2670 O O . SER A 1 411 ? 155.84465 121.57216 114.93755 1.000 89.18173 412 SER A O 1
ATOM 2673 N N . THR A 1 412 ? 156.15012 121.98380 117.13514 1.000 95.83933 413 THR A N 1
ATOM 2674 C CA . THR A 1 412 ? 157.58965 122.18023 117.05071 1.000 97.78160 413 THR A CA 1
ATOM 2675 C C . THR A 1 412 ? 158.29152 121.16113 117.93672 1.000 96.15680 413 THR A C 1
ATOM 2676 O O . THR A 1 412 ? 157.85903 120.90313 119.06445 1.000 95.59371 413 THR A O 1
ATOM 2680 N N . ILE A 1 413 ? 159.37184 120.58203 117.42170 1.000 95.26603 414 ILE A N 1
ATOM 2681 C CA . ILE A 1 413 ? 160.13185 119.55440 118.12182 1.000 99.09446 414 ILE A CA 1
ATOM 2682 C C . ILE A 1 413 ? 161.50394 120.06805 118.54560 1.000 101.24413 414 ILE A C 1
ATOM 2683 O O . ILE A 1 413 ? 161.86155 120.00974 119.72273 1.000 102.73561 414 ILE A O 1
ATOM 2688 N N . ASN A 1 414 ? 162.28461 120.57715 117.59697 1.000 98.94394 415 ASN A N 1
ATOM 2689 C CA . ASN A 1 414 ? 163.62588 121.06513 117.86846 1.000 98.77162 415 ASN A CA 1
ATOM 2690 C C . ASN A 1 414 ? 163.58703 122.56029 118.17924 1.000 98.18698 415 ASN A C 1
ATOM 2691 O O . ASN A 1 414 ? 162.53095 123.19746 118.18337 1.000 97.68240 415 ASN A O 1
ATOM 2696 N N . GLY A 1 415 ? 164.76240 123.12523 118.44352 1.000 95.33245 416 GLY A N 1
ATOM 2697 C CA . GLY A 1 415 ? 164.85382 124.52732 118.78922 1.000 90.57618 416 GLY A CA 1
ATOM 2698 C C . GLY A 1 415 ? 164.36414 124.79485 120.20436 1.000 89.81576 416 GLY A C 1
ATOM 2699 O O . GLY A 1 415 ? 164.17776 123.89222 121.02151 1.000 90.75860 416 GLY A O 1
ATOM 2700 N N . TYR A 1 416 ? 164.15565 126.07825 120.48284 1.000 89.61633 417 TYR A N 1
ATOM 2701 C CA . TYR A 1 416 ? 163.63855 126.50813 121.78216 1.000 93.58882 417 TYR A CA 1
ATOM 2702 C C . TYR A 1 416 ? 162.11359 126.58367 121.77499 1.000 99.01540 417 TYR A C 1
ATOM 2703 O O . TYR A 1 416 ? 161.50706 127.57081 122.18774 1.000 97.85699 417 TYR A O 1
ATOM 2712 N N . GLU A 1 417 ? 161.48557 125.50423 121.31388 1.000 100.73050 418 GLU A N 1
ATOM 2713 C CA . GLU A 1 417 ? 160.02848 125.40281 121.27939 1.000 99.62196 418 GLU A CA 1
ATOM 2714 C C . GLU A 1 417 ? 159.67029 123.93593 121.11979 1.000 99.54734 418 GLU A C 1
ATOM 2715 O O . GLU A 1 417 ? 160.06870 123.30826 120.13335 1.000 103.64144 418 GLU A O 1
ATOM 2717 N N . GLY A 1 418 ? 158.92736 123.39054 122.07837 1.000 95.84473 419 GLY A N 1
ATOM 2718 C CA . GLY A 1 418 ? 158.60843 121.97727 122.05828 1.000 96.45491 419 GLY A CA 1
ATOM 2719 C C . GLY A 1 418 ? 159.78024 121.12747 122.50309 1.000 102.04676 419 GLY A C 1
ATOM 2720 O O . GLY A 1 418 ? 160.93536 121.45403 122.21395 1.000 101.97690 419 GLY A O 1
ATOM 2721 N N . THR A 1 419 ? 159.50242 120.03324 123.20532 1.000 106.00282 420 THR A N 1
ATOM 2722 C CA . THR A 1 419 ? 160.54276 119.17967 123.75935 1.000 107.44977 420 THR A CA 1
ATOM 2723 C C . THR A 1 419 ? 160.20354 117.71924 123.48598 1.000 106.17907 420 THR A C 1
ATOM 2724 O O . THR A 1 419 ? 159.23583 117.39936 122.78882 1.000 102.09546 420 THR A O 1
ATOM 2728 N N . GLY A 1 420 ? 161.01731 116.82659 124.04702 1.000 102.64129 421 GLY A N 1
ATOM 2729 C CA . GLY A 1 420 ? 160.81681 115.40489 123.88380 1.000 98.67501 421 GLY A CA 1
ATOM 2730 C C . GLY A 1 420 ? 159.68961 114.87678 124.74834 1.000 101.76631 421 GLY A C 1
ATOM 2731 O O . GLY A 1 420 ? 159.06795 115.59495 125.53170 1.000 101.24031 421 GLY A O 1
ATOM 2732 N N . ARG A 1 421 ? 159.42216 113.58032 124.58408 1.000 100.50001 422 ARG A N 1
ATOM 2733 C CA . ARG A 1 421 ? 158.34613 112.87665 125.28071 1.000 99.48694 422 ARG A CA 1
ATOM 2734 C C . ARG A 1 421 ? 156.97746 113.48690 124.99629 1.000 105.10647 422 ARG A C 1
ATOM 2735 O O . ARG A 1 421 ? 156.03421 113.29412 125.77027 1.000 104.10660 422 ARG A O 1
ATOM 2737 N N . SER A 1 422 ? 156.85306 114.22296 123.89340 1.000 111.55881 423 SER A N 1
ATOM 2738 C CA . SER A 1 422 ? 155.59277 114.81958 123.47724 1.000 112.98173 423 SER A CA 1
ATOM 2739 C C . SER A 1 422 ? 154.87735 113.98378 122.42562 1.000 115.18675 423 SER A C 1
ATOM 2740 O O . SER A 1 422 ? 153.89923 114.45173 121.83415 1.000 112.51694 423 SER A O 1
ATOM 2742 N N . LEU A 1 423 ? 155.34406 112.75783 122.18034 1.000 115.01829 424 LEU A N 1
ATOM 2743 C CA . LEU A 1 423 ? 154.71748 111.88332 121.19802 1.000 112.16197 424 LEU A CA 1
ATOM 2744 C C . LEU A 1 423 ? 153.35893 111.36688 121.65029 1.000 116.99640 424 LEU A C 1
ATOM 2745 O O . LEU A 1 423 ? 152.66163 110.73618 120.84896 1.000 118.29767 424 LEU A O 1
ATOM 2750 N N . SER A 1 424 ? 152.97621 111.60124 122.90918 1.000 115.83441 425 SER A N 1
ATOM 2751 C CA . SER A 1 424 ? 151.64840 111.20428 123.36560 1.000 115.65009 425 SER A CA 1
ATOM 2752 C C . SER A 1 424 ? 150.55314 111.88379 122.55482 1.000 117.87280 425 SER A C 1
ATOM 2753 O O . SER A 1 424 ? 149.47173 111.31242 122.37263 1.000 120.38368 425 SER A O 1
ATOM 2756 N N . LEU A 1 425 ? 150.80786 113.10165 122.06962 1.000 118.07621 426 LEU A N 1
ATOM 2757 C CA . LEU A 1 425 ? 149.86645 113.74795 121.16120 1.000 116.73440 426 LEU A CA 1
ATOM 2758 C C . LEU A 1 425 ? 149.70320 112.93714 119.88236 1.000 116.87465 426 LEU A C 1
ATOM 2759 O O . LEU A 1 425 ? 148.58081 112.70134 119.42040 1.000 118.27709 426 LEU A O 1
ATOM 2764 N N . LYS A 1 426 ? 150.81413 112.50067 119.29588 1.000 114.66481 427 LYS A N 1
ATOM 2765 C CA . LYS A 1 426 ? 150.76936 111.62932 118.12292 1.000 113.55560 427 LYS A CA 1
ATOM 2766 C C . LYS A 1 426 ? 150.82016 110.15869 118.52725 1.000 116.69210 427 LYS A C 1
ATOM 2767 O O . LYS A 1 426 ? 151.58781 109.36349 117.98708 1.000 112.91277 427 LYS A O 1
ATOM 2773 N N . LEU A 1 427 ? 149.98368 109.79317 119.49869 1.000 121.46074 428 LEU A N 1
ATOM 2774 C CA . LEU A 1 427 ? 149.83365 108.40137 119.91482 1.000 122.61092 428 LEU A CA 1
ATOM 2775 C C . LEU A 1 427 ? 148.39281 107.98160 120.15218 1.000 124.29151 428 LEU A C 1
ATOM 2776 O O . LEU A 1 427 ? 148.10154 106.78381 120.06496 1.000 124.81492 428 LEU A O 1
ATOM 2778 N N . ILE A 1 428 ? 147.48388 108.90608 120.44501 1.000 123.41023 429 ILE A N 1
ATOM 2779 C CA . ILE A 1 428 ? 146.07669 108.59193 120.64026 1.000 125.13252 429 ILE A CA 1
ATOM 2780 C C . ILE A 1 428 ? 145.27227 108.83829 119.37061 1.000 127.41273 429 ILE A C 1
ATOM 2781 O O . ILE A 1 428 ? 144.32866 108.10359 119.07616 1.000 128.50982 429 ILE A O 1
ATOM 2786 N N . GLN A 1 429 ? 145.65544 109.85802 118.59757 1.000 126.15614 430 GLN A N 1
ATOM 2787 C CA . GLN A 1 429 ? 144.98057 110.14982 117.33860 1.000 123.32502 430 GLN A CA 1
ATOM 2788 C C . GLN A 1 429 ? 145.11958 109.01526 116.33221 1.000 122.78871 430 GLN A C 1
ATOM 2789 O O . GLN A 1 429 ? 144.33148 108.94315 115.38301 1.000 123.22204 430 GLN A O 1
ATOM 2795 N N . GLN A 1 430 ? 146.09683 108.12945 116.51847 1.000 123.15505 431 GLN A N 1
ATOM 2796 C CA . GLN A 1 430 ? 146.30600 106.98613 115.63955 1.000 125.46407 431 GLN A CA 1
ATOM 2797 C C . GLN A 1 430 ? 145.30597 105.86046 115.87910 1.000 127.69519 431 GLN A C 1
ATOM 2798 O O . GLN A 1 430 ? 145.45494 104.78541 115.28796 1.000 126.30703 431 GLN A O 1
ATOM 2804 N N . LEU A 1 431 ? 144.29878 106.07812 116.72873 1.000 128.63791 432 LEU A N 1
ATOM 2805 C CA . LEU A 1 431 ? 143.30769 105.04329 116.99879 1.000 127.48860 432 LEU A CA 1
ATOM 2806 C C . LEU A 1 431 ? 142.42579 104.75293 115.79131 1.000 127.86664 432 LEU A C 1
ATOM 2807 O O . LEU A 1 431 ? 141.81737 103.67931 115.72910 1.000 124.18752 432 LEU A O 1
ATOM 2812 N N . ARG A 1 432 ? 142.34275 105.67594 114.83840 1.000 127.03698 433 ARG A N 1
ATOM 2813 C CA . ARG A 1 432 ? 141.52378 105.47914 113.64858 1.000 125.10226 433 ARG A CA 1
ATOM 2814 C C . ARG A 1 432 ? 142.07545 106.27287 112.46904 1.000 118.93913 433 ARG A C 1
ATOM 2815 O O . ARG A 1 432 ? 142.76967 107.27288 112.65197 1.000 114.00160 433 ARG A O 1
ATOM 2817 N N . ALA A 1 457 ? 136.69641 107.14139 107.75448 1.000 93.03939 458 ALA A N 1
ATOM 2818 C CA . ALA A 1 457 ? 136.44429 107.64693 109.09848 1.000 95.53590 458 ALA A CA 1
ATOM 2819 C C . ALA A 1 457 ? 137.74402 108.07246 109.77306 1.000 101.24135 458 ALA A C 1
ATOM 2820 O O . ALA A 1 457 ? 138.38475 107.27029 110.45502 1.000 103.57121 458 ALA A O 1
ATOM 2822 N N . ARG A 1 458 ? 138.12610 109.33370 109.54838 1.000 102.05166 459 ARG A N 1
ATOM 2823 C CA . ARG A 1 458 ? 139.30718 109.96006 110.13932 1.000 98.45970 459 ARG A CA 1
ATOM 2824 C C . ARG A 1 458 ? 140.59410 109.39585 109.54695 1.000 100.71374 459 ARG A C 1
ATOM 2825 O O . ARG A 1 458 ? 140.69373 108.19373 109.28093 1.000 106.02898 459 ARG A O 1
ATOM 2833 N N . THR A 1 459 ? 141.58562 110.25930 109.33740 1.000 97.87960 460 THR A N 1
ATOM 2834 C CA . THR A 1 459 ? 142.86070 109.85256 108.76715 1.000 100.19598 460 THR A CA 1
ATOM 2835 C C . THR A 1 459 ? 143.98279 110.56491 109.50983 1.000 100.54891 460 THR A C 1
ATOM 2836 O O . THR A 1 459 ? 143.76882 111.58592 110.16726 1.000 98.11179 460 THR A O 1
ATOM 2840 N N . LEU A 1 460 ? 145.18810 110.01215 109.39797 1.000 104.10049 461 LEU A N 1
ATOM 2841 C CA . LEU A 1 460 ? 146.35492 110.47117 110.14679 1.000 104.74183 461 LEU A CA 1
ATOM 2842 C C . LEU A 1 460 ? 147.51750 110.76382 109.20470 1.000 104.11560 461 LEU A C 1
ATOM 2843 O O . LEU A 1 460 ? 148.63068 110.26272 109.37718 1.000 109.29718 461 LEU A O 1
ATOM 2848 N N . TYR A 1 461 ? 147.25765 111.56338 108.17022 1.000 94.73228 462 TYR A N 1
ATOM 2849 C CA . TYR A 1 461 ? 148.31717 111.98128 107.25966 1.000 92.67345 462 TYR A CA 1
ATOM 2850 C C . TYR A 1 461 ? 149.44305 112.66745 108.02504 1.000 95.24137 462 TYR A C 1
ATOM 2851 O O . TYR A 1 461 ? 149.20349 113.48907 108.91420 1.000 90.09320 462 TYR A O 1
ATOM 2860 N N . GLU A 1 462 ? 150.68071 112.32264 107.67339 1.000 101.42987 463 GLU A N 1
ATOM 2861 C CA . GLU A 1 462 ? 151.85940 112.77679 108.39920 1.000 93.94499 463 GLU A CA 1
ATOM 2862 C C . GLU A 1 462 ? 152.76581 113.56720 107.46845 1.000 92.57930 463 GLU A C 1
ATOM 2863 O O . GLU A 1 462 ? 153.04945 113.12637 106.35002 1.000 93.39319 463 GLU A O 1
ATOM 2869 N N . VAL A 1 463 ? 153.21871 114.73291 107.93468 1.000 87.16855 464 VAL A N 1
ATOM 2870 C CA . VAL A 1 463 ? 154.17484 115.55922 107.20958 1.000 89.97157 464 VAL A CA 1
ATOM 2871 C C . VAL A 1 463 ? 155.18914 116.11272 108.20160 1.000 90.48691 464 VAL A C 1
ATOM 2872 O O . VAL A 1 463 ? 154.92520 116.22194 109.40085 1.000 87.91161 464 VAL A O 1
ATOM 2876 N N . SER A 1 464 ? 156.36451 116.46545 107.68387 1.000 93.79173 465 SER A N 1
ATOM 2877 C CA . SER A 1 464 ? 157.43934 116.97732 108.52144 1.000 88.47062 465 SER A CA 1
ATOM 2878 C C . SER A 1 464 ? 158.37268 117.83601 107.68073 1.000 88.45906 465 SER A C 1
ATOM 2879 O O . SER A 1 464 ? 158.36837 117.77320 106.44858 1.000 85.26116 465 SER A O 1
ATOM 2882 N N . LEU A 1 465 ? 159.17727 118.64270 108.36901 1.000 90.48939 466 LEU A N 1
ATOM 2883 C CA . LEU A 1 465 ? 160.14636 119.52902 107.74087 1.000 91.49109 466 LEU A CA 1
ATOM 2884 C C . LEU A 1 465 ? 161.52904 119.27167 108.32249 1.000 90.71701 466 LEU A C 1
ATOM 2885 O O . LEU A 1 465 ? 161.67214 119.03793 109.52690 1.000 88.63633 466 LEU A O 1
ATOM 2890 N N . GLN A 1 466 ? 162.54912 119.31623 107.46022 1.000 90.03810 467 GLN A N 1
ATOM 2891 C CA . GLN A 1 466 ? 163.91635 119.07815 107.90509 1.000 89.68437 467 GLN A CA 1
ATOM 2892 C C . GLN A 1 466 ? 164.92771 120.02599 107.26912 1.000 90.46436 467 GLN A C 1
ATOM 2893 O O . GLN A 1 466 ? 166.13574 119.81957 107.44275 1.000 92.64428 467 GLN A O 1
ATOM 2899 N N . GLU A 1 467 ? 164.48589 121.05026 106.54388 1.000 89.99104 468 GLU A N 1
ATOM 2900 C CA . GLU A 1 467 ? 165.38070 121.99829 105.89589 1.000 89.89196 468 GLU A CA 1
ATOM 2901 C C . GLU A 1 467 ? 165.05884 123.41162 106.35997 1.000 88.15304 468 GLU A C 1
ATOM 2902 O O . GLU A 1 467 ? 163.88776 123.78316 106.48621 1.000 90.95380 468 GLU A O 1
ATOM 2908 N N . SER A 1 468 ? 166.10438 124.19536 106.60977 1.000 87.02275 469 SER A N 1
ATOM 2909 C CA . SER A 1 468 ? 165.94467 125.54623 107.12120 1.000 88.06098 469 SER A CA 1
ATOM 2910 C C . SER A 1 468 ? 165.51280 126.50127 106.00951 1.000 87.08509 469 SER A C 1
ATOM 2911 O O . SER A 1 468 ? 165.52637 126.17075 104.82070 1.000 88.06793 469 SER A O 1
ATOM 2914 N N . ILE A 1 469 ? 165.12494 127.70489 106.41654 1.000 83.57689 470 ILE A N 1
ATOM 2915 C CA . ILE A 1 469 ? 164.64319 128.73292 105.49963 1.000 79.69906 470 ILE A CA 1
ATOM 2916 C C . ILE A 1 469 ? 165.74438 129.71979 105.13466 1.000 80.63374 470 ILE A C 1
ATOM 2917 O O . ILE A 1 469 ? 165.96696 130.00675 103.95844 1.000 81.25139 470 ILE A O 1
ATOM 2922 N N . ARG A 1 470 ? 166.44995 130.24565 106.13564 1.000 78.39466 471 ARG A N 1
ATOM 2923 C CA . ARG A 1 470 ? 167.41164 131.31776 105.91111 1.000 75.63008 471 ARG A CA 1
ATOM 2924 C C . ARG A 1 470 ? 168.80505 130.81670 105.55819 1.000 76.58275 471 ARG A C 1
ATOM 2925 O O . ARG A 1 470 ? 169.56472 131.54192 104.90545 1.000 79.11533 471 ARG A O 1
ATOM 2933 N N . TYR A 1 471 ? 169.16396 129.60225 105.96813 1.000 76.19210 472 TYR A N 1
ATOM 2934 C CA . TYR A 1 471 ? 170.50086 129.08092 105.72743 1.000 72.17444 472 TYR A CA 1
ATOM 2935 C C . TYR A 1 471 ? 170.41088 127.63490 105.26290 1.000 77.24523 472 TYR A C 1
ATOM 2936 O O . TYR A 1 471 ? 169.41190 126.94684 105.48663 1.000 76.93474 472 TYR A O 1
ATOM 2945 N N . ALA A 1 472 ? 171.47555 127.18608 104.60326 1.000 77.36762 473 ALA A N 1
ATOM 2946 C CA . ALA A 1 472 ? 171.54035 125.81781 104.12227 1.000 77.15704 473 ALA A CA 1
ATOM 2947 C C . ALA A 1 472 ? 171.59146 124.84270 105.29877 1.000 77.49191 473 ALA A C 1
ATOM 2948 O O . ALA A 1 472 ? 172.12480 125.16923 106.36261 1.000 79.90768 473 ALA A O 1
ATOM 2950 N N . PRO A 1 473 ? 171.03557 123.64115 105.13688 1.000 84.15350 474 PRO A N 1
ATOM 2951 C CA . PRO A 1 473 ? 171.07616 122.66465 106.23328 1.000 84.15248 474 PRO A CA 1
ATOM 2952 C C . PRO A 1 473 ? 172.50057 122.21946 106.52519 1.000 80.54698 474 PRO A C 1
ATOM 2953 O O . PRO A 1 473 ? 173.36122 122.20261 105.64196 1.000 79.83076 474 PRO A O 1
ATOM 2957 N N . GLY A 1 474 ? 172.74152 121.85684 107.78213 1.000 78.72510 475 GLY A N 1
ATOM 2958 C CA . GLY A 1 474 ? 174.07090 121.47994 108.21211 1.000 72.38437 475 GLY A CA 1
ATOM 2959 C C . GLY A 1 474 ? 174.97198 122.63774 108.56904 1.000 72.20705 475 GLY A C 1
ATOM 2960 O O . GLY A 1 474 ? 176.19901 122.49085 108.52228 1.000 72.54804 475 GLY A O 1
ATOM 2961 N N . ASP A 1 475 ? 174.40383 123.78969 108.91728 1.000 70.72309 476 ASP A N 1
ATOM 2962 C CA . ASP A 1 475 ? 175.20718 124.95272 109.26648 1.000 67.44324 476 ASP A CA 1
ATOM 2963 C C . ASP A 1 475 ? 176.00184 124.69793 110.54156 1.000 69.16893 476 ASP A C 1
ATOM 2964 O O . ASP A 1 475 ? 175.48677 124.14062 111.51492 1.000 73.07966 476 ASP A O 1
ATOM 2969 N N . ALA A 1 476 ? 177.27232 125.10870 110.52717 1.000 65.65550 477 ALA A N 1
ATOM 2970 C CA . ALA A 1 476 ? 178.12345 124.92908 111.69908 1.000 62.87425 477 ALA A CA 1
ATOM 2971 C C . ALA A 1 476 ? 177.65717 125.79418 112.86350 1.000 61.82768 477 ALA A C 1
ATOM 2972 O O . ALA A 1 476 ? 177.69898 125.36058 114.02092 1.000 65.59308 477 ALA A O 1
ATOM 2974 N N . VAL A 1 477 ? 177.21860 127.02247 112.57836 1.000 54.97359 478 VAL A N 1
ATOM 2975 C CA . VAL A 1 477 ? 176.75306 127.91283 113.63757 1.000 52.26466 478 VAL A CA 1
ATOM 2976 C C . VAL A 1 477 ? 175.50670 127.34566 114.30549 1.000 56.26882 478 VAL A C 1
ATOM 2977 O O . VAL A 1 477 ? 175.36210 127.40540 115.53265 1.000 59.41480 478 VAL A O 1
ATOM 2981 N N . GLU A 1 478 ? 174.58526 126.79330 113.51227 1.000 58.92370 479 GLU A N 1
ATOM 2982 C CA . GLU A 1 478 ? 173.39080 126.17841 114.08251 1.000 56.92219 479 GLU A CA 1
ATOM 2983 C C . GLU A 1 478 ? 173.75210 124.99106 114.96656 1.000 63.51845 479 GLU A C 1
ATOM 2984 O O . GLU A 1 478 ? 173.18650 124.82089 116.05335 1.000 67.55891 479 GLU A O 1
ATOM 2990 N N . LYS A 1 479 ? 174.69477 124.15885 114.51703 1.000 62.14515 480 LYS A N 1
ATOM 2991 C CA . LYS A 1 479 ? 175.13492 123.02990 115.33040 1.000 60.54905 480 LYS A CA 1
ATOM 2992 C C . LYS A 1 479 ? 175.81828 123.50232 116.60774 1.000 64.64262 480 LYS A C 1
ATOM 2993 O O . LYS A 1 479 ? 175.61494 122.92144 117.68047 1.000 70.02710 480 LYS A O 1
ATOM 2999 N N . TRP A 1 480 ? 176.63999 124.55043 116.51063 1.000 59.66237 481 TRP A N 1
ATOM 3000 C CA . TRP A 1 480 ? 177.31399 125.08021 117.69238 1.000 54.74648 481 TRP A CA 1
ATOM 3001 C C . TRP A 1 480 ? 176.30866 125.62101 118.70138 1.000 56.39920 481 TRP A C 1
ATOM 3002 O O . TRP A 1 480 ? 176.43563 125.38851 119.90917 1.000 62.83251 481 TRP A O 1
ATOM 3013 N N . LEU A 1 481 ? 175.30193 126.35462 118.22092 1.000 57.35545 482 LEU A N 1
ATOM 3014 C CA . LEU A 1 481 ? 174.27762 126.88243 119.11614 1.000 54.45777 482 LEU A CA 1
ATOM 3015 C C . LEU A 1 481 ? 173.46831 125.75977 119.75237 1.000 58.22304 482 LEU A C 1
ATOM 3016 O O . LEU A 1 481 ? 173.15010 125.81274 120.94629 1.000 58.99558 482 LEU A O 1
ATOM 3021 N N . ASN A 1 482 ? 173.11958 124.73738 118.96759 1.000 62.01340 483 ASN A N 1
ATOM 3022 C CA . ASN A 1 482 ? 172.35727 123.61648 119.50773 1.000 65.76238 483 ASN A CA 1
ATOM 3023 C C . ASN A 1 482 ? 173.16494 122.84413 120.54315 1.000 67.54927 483 ASN A C 1
ATOM 3024 O O . ASN A 1 482 ? 172.63007 122.43925 121.58135 1.000 70.98624 483 ASN A O 1
ATOM 3029 N N . ASP A 1 483 ? 174.45443 122.62413 120.27638 1.000 64.81894 484 ASP A N 1
ATOM 3030 C CA . ASP A 1 483 ? 175.28945 121.89490 121.22594 1.000 65.00804 484 ASP A CA 1
ATOM 3031 C C . ASP A 1 483 ? 175.51539 122.69878 122.50089 1.000 65.90722 484 ASP A C 1
ATOM 3032 O O . ASP A 1 483 ? 175.48275 122.14283 123.60504 1.000 67.17926 484 ASP A O 1
ATOM 3037 N N . LEU A 1 484 ? 175.75452 124.00590 122.36891 1.000 64.32033 485 LEU A N 1
ATOM 3038 C CA . LEU A 1 484 ? 175.98487 124.83968 123.54483 1.000 58.70247 485 LEU A CA 1
ATOM 3039 C C . LEU A 1 484 ? 174.73939 124.92827 124.41875 1.000 62.17700 485 LEU A C 1
ATOM 3040 O O . LEU A 1 484 ? 174.83101 124.84825 125.64933 1.000 67.12109 485 LEU A O 1
ATOM 3045 N N . LEU A 1 485 ? 173.57028 125.09129 123.80504 1.000 63.72371 486 LEU A N 1
ATOM 3046 C CA . LEU A 1 485 ? 172.31617 125.21658 124.53638 1.000 64.57381 486 LEU A CA 1
ATOM 3047 C C . LEU A 1 485 ? 171.59963 123.88511 124.71963 1.000 66.86942 486 LEU A C 1
ATOM 3048 O O . LEU A 1 485 ? 170.49550 123.86683 125.27430 1.000 68.69186 486 LEU A O 1
ATOM 3053 N N . CYS A 1 486 ? 172.20011 122.78100 124.26942 1.000 68.24642 487 CYS A N 1
ATOM 3054 C CA . CYS A 1 486 ? 171.63395 121.43910 124.42765 1.000 73.44543 487 CYS A CA 1
ATOM 3055 C C . CYS A 1 486 ? 170.24195 121.33558 123.80598 1.000 78.48871 487 CYS A C 1
ATOM 3056 O O . CYS A 1 486 ? 169.33499 120.71810 124.36783 1.000 79.21237 487 CYS A O 1
ATOM 3059 N N . LEU A 1 487 ? 170.06982 121.94598 122.63675 1.000 75.21621 488 LEU A N 1
ATOM 3060 C CA . LEU A 1 487 ? 168.82139 121.83686 121.88081 1.000 76.21399 488 LEU A CA 1
ATOM 3061 C C . LEU A 1 487 ? 168.87626 120.67948 120.88729 1.000 79.08266 488 LEU A C 1
ATOM 3062 O O . LEU A 1 487 ? 168.60485 120.83325 119.69736 1.000 80.17579 488 LEU A O 1
ATOM 3067 N N . ASP A 1 488 ? 169.23110 119.50142 121.38774 1.000 82.75952 489 ASP A N 1
ATOM 3068 C CA . ASP A 1 488 ? 169.37950 118.30245 120.57151 1.000 88.57081 489 ASP A CA 1
ATOM 3069 C C . ASP A 1 488 ? 169.27230 117.09369 121.49479 1.000 93.83048 489 ASP A C 1
ATOM 3070 O O . ASP A 1 488 ? 168.80103 117.20426 122.63199 1.000 90.31361 489 ASP A O 1
ATOM 3075 N N . CYS A 1 489 ? 169.70827 115.93233 121.00066 1.000 98.56324 490 CYS A N 1
ATOM 3076 C CA . CYS A 1 489 ? 169.75129 114.69528 121.78139 1.000 100.08911 490 CYS A CA 1
ATOM 3077 C C . CYS A 1 489 ? 168.35339 114.31949 122.28493 1.000 103.53739 490 CYS A C 1
ATOM 3078 O O . CYS A 1 489 ? 168.05366 114.34317 123.47965 1.000 99.01902 490 CYS A O 1
ATOM 3081 N N . LEU A 1 490 ? 167.49721 113.97704 121.32091 1.000 99.65574 491 LEU A N 1
ATOM 3082 C CA . LEU A 1 490 ? 166.10580 113.62867 121.59390 1.000 101.22742 491 LEU A CA 1
ATOM 3083 C C . LEU A 1 490 ? 165.96994 112.39939 122.48942 1.000 105.28783 491 LEU A C 1
ATOM 3084 O O . LEU A 1 490 ? 164.85024 111.99707 122.82356 1.000 104.25261 491 LEU A O 1
ATOM 3089 N N . ASN A 1 491 ? 167.09720 111.79119 122.86618 1.000 105.02591 492 ASN A N 1
ATOM 3090 C CA . ASN A 1 491 ? 167.15305 110.69317 123.83782 1.000 105.14340 492 ASN A CA 1
ATOM 3091 C C . ASN A 1 491 ? 166.42825 109.48962 123.24708 1.000 110.03442 492 ASN A C 1
ATOM 3092 O O . ASN A 1 491 ? 166.84922 109.01394 122.17782 1.000 109.72349 492 ASN A O 1
ATOM 3097 N N . ILE A 1 492 ? 165.38982 108.95432 123.89559 1.000 111.03671 493 ILE A N 1
ATOM 3098 C CA . ILE A 1 492 ? 164.63739 107.78335 123.44486 1.000 110.65677 493 ILE A CA 1
ATOM 3099 C C . ILE A 1 492 ? 165.51745 106.53855 123.48318 1.000 108.84997 493 ILE A C 1
ATOM 3100 O O . ILE A 1 492 ? 165.14802 105.52603 124.08891 1.000 106.33196 493 ILE A O 1
ATOM 3105 N N . THR A 1 493 ? 166.68056 106.60050 122.83747 1.000 106.34911 494 THR A N 1
ATOM 3106 C CA . THR A 1 493 ? 167.60486 105.47431 122.84671 1.000 103.58192 494 THR A CA 1
ATOM 3107 C C . THR A 1 493 ? 168.12748 105.22758 124.25692 1.000 102.82950 494 THR A C 1
ATOM 3108 O O . THR A 1 493 ? 168.53235 106.16120 124.95581 1.000 101.49004 494 THR A O 1
ATOM 3112 N N . ARG A 1 494 ? 168.11677 103.96495 124.67270 1.000 103.47810 495 ARG A N 1
ATOM 3113 C CA . ARG A 1 494 ? 168.58638 103.59167 126.00181 1.000 100.61982 495 ARG A CA 1
ATOM 3114 C C . ARG A 1 494 ? 169.90739 102.83357 125.92403 1.000 100.20444 495 ARG A C 1
ATOM 3115 O O . ARG A 1 494 ? 170.36073 102.25431 126.91117 1.000 100.89872 495 ARG A O 1
ATOM 3123 N N . CYS A 1 499 ? 164.26258 98.03012 133.34239 1.000 73.80238 500 CYS A N 1
ATOM 3124 C CA . CYS A 1 499 ? 164.51207 96.60912 133.57197 1.000 81.32802 500 CYS A CA 1
ATOM 3125 C C . CYS A 1 499 ? 165.13260 96.30563 134.94958 1.000 86.22646 500 CYS A C 1
ATOM 3126 O O . CYS A 1 499 ? 164.65632 95.40159 135.63667 1.000 84.74916 500 CYS A O 1
ATOM 3128 N N . PRO A 1 500 ? 166.18437 97.02800 135.36008 1.000 85.15238 501 PRO A N 1
ATOM 3129 C CA . PRO A 1 500 ? 166.73836 96.78761 136.69850 1.000 79.85410 501 PRO A CA 1
ATOM 3130 C C . PRO A 1 500 ? 165.72779 97.11424 137.78776 1.000 78.30074 501 PRO A C 1
ATOM 3131 O O . PRO A 1 500 ? 164.91262 98.03020 137.65817 1.000 78.96424 501 PRO A O 1
ATOM 3135 N N . LEU A 1 501 ? 165.78798 96.34431 138.86965 1.000 75.75864 502 LEU A N 1
ATOM 3136 C CA . LEU A 1 501 ? 164.88355 96.56591 139.98712 1.000 75.15581 502 LEU A CA 1
ATOM 3137 C C . LEU A 1 501 ? 165.21344 97.88990 140.67388 1.000 75.27516 502 LEU A C 1
ATOM 3138 O O . LEU A 1 501 ? 166.38986 98.22872 140.83859 1.000 76.92296 502 LEU A O 1
ATOM 3143 N N . PRO A 1 502 ? 164.20042 98.66371 141.07237 1.000 73.37203 503 PRO A N 1
ATOM 3144 C CA . PRO A 1 502 ? 164.47832 99.93712 141.75800 1.000 68.13593 503 PRO A CA 1
ATOM 3145 C C . PRO A 1 502 ? 165.24129 99.77228 143.06010 1.000 67.57463 503 PRO A C 1
ATOM 3146 O O . PRO A 1 502 ? 166.02148 100.66047 143.42586 1.000 63.36980 503 PRO A O 1
ATOM 3150 N N . GLU A 1 503 ? 165.03997 98.66155 143.77365 1.000 69.75076 504 GLU A N 1
ATOM 3151 C CA . GLU A 1 503 ? 165.71014 98.46012 145.05309 1.000 71.55359 504 GLU A CA 1
ATOM 3152 C C . GLU A 1 503 ? 167.21824 98.30630 144.90626 1.000 69.84636 504 GLU A C 1
ATOM 3153 O O . GLU A 1 503 ? 167.95092 98.57753 145.86350 1.000 70.13115 504 GLU A O 1
ATOM 3159 N N . ALA A 1 504 ? 167.69728 97.88124 143.73937 1.000 68.07965 505 ALA A N 1
ATOM 3160 C CA . ALA A 1 504 ? 169.12173 97.70104 143.49968 1.000 68.86690 505 ALA A CA 1
ATOM 3161 C C . ALA A 1 504 ? 169.78504 98.93422 142.90221 1.000 70.06285 505 ALA A C 1
ATOM 3162 O O . ALA A 1 504 ? 170.99922 98.91975 142.67760 1.000 73.12550 505 ALA A O 1
ATOM 3164 N N . CYS A 1 505 ? 169.02544 99.99433 142.64152 1.000 64.28560 506 CYS A N 1
ATOM 3165 C CA . CYS A 1 505 ? 169.59787 101.20491 142.07275 1.000 57.71141 506 CYS A CA 1
ATOM 3166 C C . CYS A 1 505 ? 170.38998 101.97425 143.12442 1.000 58.43598 506 CYS A C 1
ATOM 3167 O O . CYS A 1 505 ? 170.10181 101.91397 144.32277 1.000 65.46700 506 CYS A O 1
ATOM 3170 N N . GLU A 1 506 ? 171.39976 102.70519 142.66018 1.000 54.75432 507 GLU A N 1
ATOM 3171 C CA . GLU A 1 506 ? 172.26475 103.49891 143.52012 1.000 50.01947 507 GLU A CA 1
ATOM 3172 C C . GLU A 1 506 ? 172.21032 104.95906 143.09481 1.000 48.55785 507 GLU A C 1
ATOM 3173 O O . GLU A 1 506 ? 172.19000 105.26740 141.89894 1.000 52.86841 507 GLU A O 1
ATOM 3175 N N . LEU A 1 507 ? 172.18603 105.85323 144.07854 1.000 43.12547 508 LEU A N 1
ATOM 3176 C CA . LEU A 1 507 ? 172.11752 107.28798 143.83753 1.000 42.57211 508 LEU A CA 1
ATOM 3177 C C . LEU A 1 507 ? 173.50119 107.90130 144.00809 1.000 46.77262 508 LEU A C 1
ATOM 3178 O O . LEU A 1 507 ? 174.21227 107.58543 144.96789 1.000 50.50849 508 LEU A O 1
ATOM 3183 N N . TYR A 1 508 ? 173.87628 108.77626 143.07697 1.000 45.30314 509 TYR A N 1
ATOM 3184 C CA . TYR A 1 508 ? 175.17884 109.42354 143.08520 1.000 44.62624 509 TYR A CA 1
ATOM 3185 C C . TYR A 1 508 ? 175.00768 110.93038 142.96248 1.000 45.47141 509 TYR A C 1
ATOM 3186 O O . TYR A 1 508 ? 174.00289 111.41822 142.43778 1.000 46.33124 509 TYR A O 1
ATOM 3195 N N . TYR A 1 509 ? 176.00212 111.66220 143.45407 1.000 45.55183 510 TYR A N 1
ATOM 3196 C CA . TYR A 1 509 ? 176.02809 113.11379 143.36958 1.000 40.99878 510 TYR A CA 1
ATOM 3197 C C . TYR A 1 509 ? 176.91432 113.55107 142.20968 1.000 45.54136 510 TYR A C 1
ATOM 3198 O O . TYR A 1 509 ? 177.97202 112.96824 141.95768 1.000 53.77272 510 TYR A O 1
ATOM 3207 N N . VAL A 1 510 ? 176.47110 114.58792 141.50371 1.000 43.16382 511 VAL A N 1
ATOM 3208 C CA . VAL A 1 510 ? 177.15645 115.09659 140.32124 1.000 42.82035 511 VAL A CA 1
ATOM 3209 C C . VAL A 1 510 ? 177.84281 116.40499 140.68395 1.000 42.69947 511 VAL A C 1
ATOM 3210 O O . VAL A 1 510 ? 177.20441 117.32442 141.21088 1.000 44.61163 511 VAL A O 1
ATOM 3214 N N . ASN A 1 511 ? 179.14086 116.48711 140.40107 1.000 43.69020 512 ASN A N 1
ATOM 3215 C CA . ASN A 1 511 ? 179.91558 117.69621 140.65919 1.000 48.96130 512 ASN A CA 1
ATOM 3216 C C . ASN A 1 511 ? 179.71526 118.66399 139.49952 1.000 50.59670 512 ASN A C 1
ATOM 3217 O O . ASN A 1 511 ? 180.12125 118.38131 138.36762 1.000 51.06658 512 ASN A O 1
ATOM 3222 N N . ARG A 1 512 ? 179.08303 119.80636 139.77752 1.000 51.83135 513 ARG A N 1
ATOM 3223 C CA . ARG A 1 512 ? 178.82364 120.78932 138.73244 1.000 49.66139 513 ARG A CA 1
ATOM 3224 C C . ARG A 1 512 ? 180.09996 121.43420 138.20818 1.000 52.89613 513 ARG A C 1
ATOM 3225 O O . ARG A 1 512 ? 180.10372 121.93939 137.08056 1.000 57.46837 513 ARG A O 1
ATOM 3233 N N . ASP A 1 513 ? 181.17668 121.43422 138.99820 1.000 53.99160 514 ASP A N 1
ATOM 3234 C CA . ASP A 1 513 ? 182.43370 122.01441 138.53570 1.000 57.91910 514 ASP A CA 1
ATOM 3235 C C . ASP A 1 513 ? 183.00442 121.23385 137.35803 1.000 55.86074 514 ASP A C 1
ATOM 3236 O O . ASP A 1 513 ? 183.51691 121.82574 136.40074 1.000 57.65487 514 ASP A O 1
ATOM 3241 N N . THR A 1 514 ? 182.92582 119.90654 137.40929 1.000 52.91897 515 THR A N 1
ATOM 3242 C CA . THR A 1 514 ? 183.45195 119.05312 136.35275 1.000 55.09932 515 THR A CA 1
ATOM 3243 C C . THR A 1 514 ? 182.41510 118.70983 135.29113 1.000 56.83683 515 THR A C 1
ATOM 3244 O O . THR A 1 514 ? 182.73727 117.98555 134.34359 1.000 63.24273 515 THR A O 1
ATOM 3248 N N . LEU A 1 515 ? 181.18615 119.20692 135.42306 1.000 53.66757 516 LEU A N 1
ATOM 3249 C CA . LEU A 1 515 ? 180.14782 118.94368 134.43517 1.000 51.50470 516 LEU A CA 1
ATOM 3250 C C . LEU A 1 515 ? 180.10357 119.99226 133.33327 1.000 58.49082 516 LEU A C 1
ATOM 3251 O O . LEU A 1 515 ? 179.74521 119.66873 132.19474 1.000 63.66335 516 LEU A O 1
ATOM 3256 N N . PHE A 1 516 ? 180.46614 121.23739 133.64041 1.000 58.20453 517 PHE A N 1
ATOM 3257 C CA . PHE A 1 516 ? 180.40071 122.33669 132.68607 1.000 58.67539 517 PHE A CA 1
ATOM 3258 C C . PHE A 1 516 ? 181.78681 122.77187 132.21797 1.000 68.21576 517 PHE A C 1
ATOM 3259 O O . PHE A 1 516 ? 181.97641 123.91542 131.79687 1.000 75.82165 517 PHE A O 1
ATOM 3267 N N . CYS A 1 517 ? 182.76529 121.86829 132.28800 1.000 65.94750 518 CYS A N 1
ATOM 3268 C CA . CYS A 1 517 ? 184.11966 122.13118 131.81770 1.000 71.56883 518 CYS A CA 1
ATOM 3269 C C . CYS A 1 517 ? 184.39694 121.47436 130.46952 1.000 76.87477 518 CYS A C 1
ATOM 3270 O O . CYS A 1 517 ? 185.55123 121.15817 130.15996 1.000 76.36662 518 CYS A O 1
ATOM 3273 N N . TYR A 1 518 ? 183.35227 121.26470 129.66496 1.000 78.90939 519 TYR A N 1
ATOM 3274 C CA . TYR A 1 518 ? 183.45481 120.60610 128.36652 1.000 76.88759 519 TYR A CA 1
ATOM 3275 C C . TYR A 1 518 ? 184.08845 119.22711 128.50325 1.000 78.24956 519 TYR A C 1
ATOM 3276 O O . TYR A 1 518 ? 183.41240 118.26645 128.88692 1.000 78.60083 519 TYR A O 1
ATOM 3285 N N . HIS A 1 519 ? 185.38241 119.12588 128.18528 1.000 75.24620 520 HIS A N 1
ATOM 3286 C CA . HIS A 1 519 ? 186.15654 117.89656 128.33600 1.000 78.10144 520 HIS A CA 1
ATOM 3287 C C . HIS A 1 519 ? 185.53477 116.80658 127.46055 1.000 80.48725 520 HIS A C 1
ATOM 3288 O O . HIS A 1 519 ? 184.66986 117.09936 126.62823 1.000 78.31484 520 HIS A O 1
ATOM 3295 N N . LYS A 1 520 ? 185.97227 115.56070 127.60948 1.000 83.64861 521 LYS A N 1
ATOM 3296 C CA . LYS A 1 520 ? 185.41160 114.43783 126.87409 1.000 84.16601 521 LYS A CA 1
ATOM 3297 C C . LYS A 1 520 ? 184.82904 113.43418 127.85766 1.000 82.41699 521 LYS A C 1
ATOM 3298 O O . LYS A 1 520 ? 185.30397 113.30462 128.98944 1.000 83.17547 521 LYS A O 1
ATOM 3304 N N . ALA A 1 521 ? 183.77938 112.73982 127.41556 1.000 80.73475 522 ALA A N 1
ATOM 3305 C CA . ALA A 1 521 ? 182.96974 111.80641 128.19567 1.000 81.48194 522 ALA A CA 1
ATOM 3306 C C . ALA A 1 521 ? 182.17744 112.50286 129.29488 1.000 77.28413 522 ALA A C 1
ATOM 3307 O O . ALA A 1 521 ? 181.44113 111.83168 130.02842 1.000 74.54148 522 ALA A O 1
ATOM 3309 N N . SER A 1 522 ? 182.30083 113.82237 129.43635 1.000 77.59853 523 SER A N 1
ATOM 3310 C CA . SER A 1 522 ? 181.49579 114.59976 130.36779 1.000 72.16646 523 SER A CA 1
ATOM 3311 C C . SER A 1 522 ? 180.46453 115.47611 129.67835 1.000 71.32991 523 SER A C 1
ATOM 3312 O O . SER A 1 522 ? 179.37788 115.67530 130.22492 1.000 66.12012 523 SER A O 1
ATOM 3315 N N . GLU A 1 523 ? 180.78313 116.00656 128.49450 1.000 73.77602 524 GLU A N 1
ATOM 3316 C CA . GLU A 1 523 ? 179.78794 116.73066 127.71221 1.000 69.63729 524 GLU A CA 1
ATOM 3317 C C . GLU A 1 523 ? 178.65882 115.81106 127.26681 1.000 70.24145 524 GLU A C 1
ATOM 3318 O O . GLU A 1 523 ? 177.49929 116.23638 127.21099 1.000 73.73524 524 GLU A O 1
ATOM 3324 N N . VAL A 1 524 ? 178.97722 114.55300 126.95164 1.000 68.80519 525 VAL A N 1
ATOM 3325 C CA . VAL A 1 524 ? 177.94290 113.58144 126.60678 1.000 70.47844 525 VAL A CA 1
ATOM 3326 C C . VAL A 1 524 ? 177.00164 113.37161 127.78570 1.000 70.42805 525 VAL A C 1
ATOM 3327 O O . VAL A 1 524 ? 175.77806 113.29233 127.61815 1.000 70.58360 525 VAL A O 1
ATOM 3331 N N . PHE A 1 525 ? 177.55697 113.27977 128.99685 1.000 68.25768 526 PHE A N 1
ATOM 3332 C CA . PHE A 1 525 ? 176.72284 113.17130 130.18930 1.000 60.98371 526 PHE A CA 1
ATOM 3333 C C . PHE A 1 525 ? 175.85430 114.41036 130.36686 1.000 58.03796 526 PHE A C 1
ATOM 3334 O O . PHE A 1 525 ? 174.68393 114.30730 130.75312 1.000 60.97507 526 PHE A O 1
ATOM 3342 N N . LEU A 1 526 ? 176.41329 115.59310 130.09696 1.000 54.38223 527 LEU A N 1
ATOM 3343 C CA . LEU A 1 526 ? 175.62284 116.81800 130.16686 1.000 55.17191 527 LEU A CA 1
ATOM 3344 C C . LEU A 1 526 ? 174.50079 116.80733 129.13616 1.000 61.74548 527 LEU A C 1
ATOM 3345 O O . LEU A 1 526 ? 173.37358 117.22292 129.42994 1.000 62.33213 527 LEU A O 1
ATOM 3350 N N . GLN A 1 527 ? 174.79226 116.34131 127.91891 1.000 65.15743 528 GLN A N 1
ATOM 3351 C CA . GLN A 1 527 ? 173.75064 116.22875 126.90304 1.000 59.54930 528 GLN A CA 1
ATOM 3352 C C . GLN A 1 527 ? 172.68994 115.21559 127.31344 1.000 57.86380 528 GLN A C 1
ATOM 3353 O O . GLN A 1 527 ? 171.49162 115.44383 127.11107 1.000 61.64493 528 GLN A O 1
ATOM 3359 N N . ARG A 1 528 ? 173.11254 114.08581 127.88695 1.000 56.80347 529 ARG A N 1
ATOM 3360 C CA . ARG A 1 528 ? 172.15362 113.09110 128.35716 1.000 60.91614 529 ARG A CA 1
ATOM 3361 C C . ARG A 1 528 ? 171.30627 113.63757 129.49941 1.000 60.14726 529 ARG A C 1
ATOM 3362 O O . ARG A 1 528 ? 170.09689 113.38589 129.56012 1.000 61.76197 529 ARG A O 1
ATOM 3370 N N . LEU A 1 529 ? 171.92583 114.37949 130.42159 1.000 57.88475 530 LEU A N 1
ATOM 3371 C CA . LEU A 1 529 ? 171.16829 114.98565 131.51210 1.000 50.19195 530 LEU A CA 1
ATOM 3372 C C . LEU A 1 529 ? 170.15812 115.99662 130.98557 1.000 51.94876 530 LEU A C 1
ATOM 3373 O O . LEU A 1 529 ? 169.00811 116.03105 131.43919 1.000 57.46180 530 LEU A O 1
ATOM 3378 N N . MET A 1 530 ? 170.56928 116.83032 130.02701 1.000 48.83168 531 MET A N 1
ATOM 3379 C CA . MET A 1 530 ? 169.63493 117.77408 129.42441 1.000 50.61837 531 MET A CA 1
ATOM 3380 C C . MET A 1 530 ? 168.59862 117.06392 128.56449 1.000 54.02661 531 MET A C 1
ATOM 3381 O O . MET A 1 530 ? 167.47538 117.55861 128.41767 1.000 55.97503 531 MET A O 1
ATOM 3386 N N . ALA A 1 531 ? 168.95520 115.91458 127.98619 1.000 55.64410 532 ALA A N 1
ATOM 3387 C CA . ALA A 1 531 ? 167.97769 115.12180 127.24786 1.000 56.03441 532 ALA A CA 1
ATOM 3388 C C . ALA A 1 531 ? 166.85759 114.65304 128.16664 1.000 61.19851 532 ALA A C 1
ATOM 3389 O O . ALA A 1 531 ? 165.67678 114.69651 127.80242 1.000 68.37158 532 ALA A O 1
ATOM 3391 N N . LEU A 1 532 ? 167.21440 114.19717 129.36900 1.000 56.56316 533 LEU A N 1
ATOM 3392 C CA . LEU A 1 532 ? 166.20169 113.85123 130.35952 1.000 50.35391 533 LEU A CA 1
ATOM 3393 C C . LEU A 1 532 ? 165.48541 115.09632 130.86482 1.000 53.40922 533 LEU A C 1
ATOM 3394 O O . LEU A 1 532 ? 164.29593 115.04683 131.19991 1.000 58.72676 533 LEU A O 1
ATOM 3399 N N . TYR A 1 533 ? 166.19997 116.22157 130.93400 1.000 54.19806 534 TYR A N 1
ATOM 3400 C CA . TYR A 1 533 ? 165.59783 117.46613 131.40055 1.000 52.92207 534 TYR A CA 1
ATOM 3401 C C . TYR A 1 533 ? 164.48743 117.92783 130.46447 1.000 63.25628 534 TYR A C 1
ATOM 3402 O O . TYR A 1 533 ? 163.37519 118.23867 130.90639 1.000 67.74849 534 TYR A O 1
ATOM 3411 N N . VAL A 1 534 ? 164.77279 117.98070 129.16160 1.000 67.49901 535 VAL A N 1
ATOM 3412 C CA . VAL A 1 534 ? 163.79415 118.50499 128.21401 1.000 72.56248 535 VAL A CA 1
ATOM 3413 C C . VAL A 1 534 ? 162.64200 117.52416 128.01784 1.000 76.60076 535 VAL A C 1
ATOM 3414 O O . VAL A 1 534 ? 161.47537 117.92847 127.95068 1.000 80.57447 535 VAL A O 1
ATOM 3418 N N . ALA A 1 535 ? 162.93646 116.22528 127.94251 1.000 76.74140 536 ALA A N 1
ATOM 3419 C CA . ALA A 1 535 ? 161.90062 115.25504 127.60884 1.000 78.91229 536 ALA A CA 1
ATOM 3420 C C . ALA A 1 535 ? 161.09143 114.85093 128.83428 1.000 81.15221 536 ALA A C 1
ATOM 3421 O O . ALA A 1 535 ? 160.87948 113.65951 129.08253 1.000 81.59614 536 ALA A O 1
ATOM 3423 N N . SER A 1 536 ? 160.63646 115.83799 129.60512 1.000 78.35942 537 SER A N 1
ATOM 3424 C CA . SER A 1 536 ? 159.68576 115.59668 130.67939 1.000 75.17130 537 SER A CA 1
ATOM 3425 C C . SER A 1 536 ? 158.63616 116.69135 130.80348 1.000 80.19586 537 SER A C 1
ATOM 3426 O O . SER A 1 536 ? 157.73228 116.55973 131.63454 1.000 83.33970 537 SER A O 1
ATOM 3429 N N . HIS A 1 537 ? 158.71559 117.75237 130.00284 1.000 83.98026 538 HIS A N 1
ATOM 3430 C CA . HIS A 1 537 ? 157.86580 118.92255 130.16720 1.000 90.15661 538 HIS A CA 1
ATOM 3431 C C . HIS A 1 537 ? 158.02109 119.79330 128.92920 1.000 94.41982 538 HIS A C 1
ATOM 3432 O O . HIS A 1 537 ? 159.12909 119.93564 128.40624 1.000 94.27244 538 HIS A O 1
ATOM 3439 N N . TYR A 1 538 ? 156.91173 120.36476 128.46540 1.000 98.03526 539 TYR A N 1
ATOM 3440 C CA . TYR A 1 538 ? 156.93856 121.24025 127.30399 1.000 100.68723 539 TYR A CA 1
ATOM 3441 C C . TYR A 1 538 ? 157.74026 122.50823 127.60372 1.000 102.57974 539 TYR A C 1
ATOM 3442 O O . TYR A 1 538 ? 158.22654 122.72474 128.71827 1.000 103.10422 539 TYR A O 1
ATOM 3444 N N . LYS A 1 539 ? 157.87687 123.35152 126.57720 1.000 104.24817 540 LYS A N 1
ATOM 3445 C CA . LYS A 1 539 ? 158.65082 124.58627 126.66641 1.000 106.60991 540 LYS A CA 1
ATOM 3446 C C . LYS A 1 539 ? 160.09914 124.28826 127.03509 1.000 108.72976 540 LYS A C 1
ATOM 3447 O O . LYS A 1 539 ? 160.92147 124.01397 126.15433 1.000 105.51402 540 LYS A O 1
ATOM 3453 N N . ASN A 1 540 ? 160.41797 124.34665 128.33059 1.000 107.54672 541 ASN A N 1
ATOM 3454 C CA . ASN A 1 540 ? 161.75915 124.06336 128.84435 1.000 100.82867 541 ASN A CA 1
ATOM 3455 C C . ASN A 1 540 ? 162.79022 125.00620 128.21440 1.000 95.14650 541 ASN A C 1
ATOM 3456 O O . ASN A 1 540 ? 163.66983 124.60654 127.44835 1.000 94.62855 541 ASN A O 1
ATOM 3461 N N . SER A 1 541 ? 162.63562 126.28197 128.55571 1.000 90.36429 542 SER A N 1
ATOM 3462 C CA . SER A 1 541 ? 163.49379 127.31744 128.00041 1.000 87.69292 542 SER A CA 1
ATOM 3463 C C . SER A 1 541 ? 164.95420 127.04341 128.35501 1.000 79.91350 542 SER A C 1
ATOM 3464 O O . SER A 1 541 ? 165.24698 126.54945 129.45085 1.000 82.39606 542 SER A O 1
ATOM 3467 N N . PRO A 1 542 ? 165.89297 127.34541 127.45429 1.000 75.17355 543 PRO A N 1
ATOM 3468 C CA . PRO A 1 542 ? 167.30791 127.04859 127.73559 1.000 75.59937 543 PRO A CA 1
ATOM 3469 C C . PRO A 1 542 ? 167.89871 127.87163 128.86732 1.000 70.90230 543 PRO A C 1
ATOM 3470 O O . PRO A 1 542 ? 169.03540 127.60193 129.27494 1.000 76.06136 543 PRO A O 1
ATOM 3474 N N . ASN A 1 543 ? 167.17503 128.86986 129.38256 1.000 69.07276 544 ASN A N 1
ATOM 3475 C CA . ASN A 1 543 ? 167.69751 129.66897 130.48698 1.000 67.95660 544 ASN A CA 1
ATOM 3476 C C . ASN A 1 543 ? 167.89606 128.83386 131.74543 1.000 66.71797 544 ASN A C 1
ATOM 3477 O O . ASN A 1 543 ? 168.63518 129.24148 132.64895 1.000 67.61453 544 ASN A O 1
ATOM 3482 N N . ASP A 1 544 ? 167.24473 127.67050 131.82770 1.000 64.23973 545 ASP A N 1
ATOM 3483 C CA . ASP A 1 544 ? 167.44062 126.79385 132.97725 1.000 63.89115 545 ASP A CA 1
ATOM 3484 C C . ASP A 1 544 ? 168.86251 126.25048 133.03389 1.000 60.32475 545 ASP A C 1
ATOM 3485 O O . ASP A 1 544 ? 169.34051 125.87892 134.11187 1.000 61.21831 545 ASP A O 1
ATOM 3490 N N . LEU A 1 545 ? 169.54839 126.18731 131.88954 1.000 58.83029 546 LEU A N 1
ATOM 3491 C CA . LEU A 1 545 ? 170.93544 125.73184 131.87875 1.000 52.45806 546 LEU A CA 1
ATOM 3492 C C . LEU A 1 545 ? 171.82719 126.67629 132.67577 1.000 55.87768 546 LEU A C 1
ATOM 3493 O O . LEU A 1 545 ? 172.70111 126.23489 133.43113 1.000 59.88568 546 LEU A O 1
ATOM 3498 N N . GLN A 1 546 ? 171.62585 127.98669 132.51234 1.000 54.70197 547 GLN A N 1
ATOM 3499 C CA . GLN A 1 546 ? 172.35200 128.94955 133.33426 1.000 56.25658 547 GLN A CA 1
ATOM 3500 C C . GLN A 1 546 ? 171.98035 128.80148 134.80370 1.000 59.62323 547 GLN A C 1
ATOM 3501 O O . GLN A 1 546 ? 172.84697 128.87459 135.68281 1.000 62.92753 547 GLN A O 1
ATOM 3507 N N . MET A 1 547 ? 170.69177 128.59716 135.08906 1.000 58.48043 548 MET A N 1
ATOM 3508 C CA . MET A 1 547 ? 170.27215 128.30965 136.45598 1.000 55.54500 548 MET A CA 1
ATOM 3509 C C . MET A 1 547 ? 170.86023 126.99421 136.94856 1.000 52.67766 548 MET A C 1
ATOM 3510 O O . MET A 1 547 ? 171.14722 126.84795 138.14151 1.000 53.51221 548 MET A O 1
ATOM 3515 N N . LEU A 1 548 ? 171.05299 126.03042 136.04626 1.000 52.20633 549 LEU A N 1
ATOM 3516 C CA . LEU A 1 548 ? 171.64977 124.75770 136.43405 1.000 45.80064 549 LEU A CA 1
ATOM 3517 C C . LEU A 1 548 ? 173.10078 124.92972 136.87019 1.000 50.40104 549 LEU A C 1
ATOM 3518 O O . LEU A 1 548 ? 173.53598 124.29054 137.83479 1.000 59.51879 549 LEU A O 1
ATOM 3523 N N . SER A 1 549 ? 173.85524 125.79383 136.19262 1.000 50.19365 550 SER A N 1
ATOM 3524 C CA . SER A 1 549 ? 175.28831 125.93439 136.42036 1.000 52.69266 550 SER A CA 1
ATOM 3525 C C . SER A 1 549 ? 175.64860 127.10542 137.32215 1.000 56.29773 550 SER A C 1
ATOM 3526 O O . SER A 1 549 ? 176.43279 126.94089 138.26161 1.000 61.00211 550 SER A O 1
ATOM 3529 N N . ASP A 1 550 ? 175.09759 128.29060 137.06463 1.000 58.13154 551 ASP A N 1
ATOM 3530 C CA . ASP A 1 550 ? 175.51993 129.49832 137.76241 1.000 57.49739 551 ASP A CA 1
ATOM 3531 C C . ASP A 1 550 ? 174.86633 129.67808 139.12677 1.000 57.26986 551 ASP A C 1
ATOM 3532 O O . ASP A 1 550 ? 175.25769 130.58996 139.86336 1.000 60.90557 551 ASP A O 1
ATOM 3537 N N . ALA A 1 551 ? 173.89117 128.84857 139.48225 1.000 54.61615 552 ALA A N 1
ATOM 3538 C CA . ALA A 1 551 ? 173.24544 128.99170 140.77821 1.000 56.38457 552 ALA A CA 1
ATOM 3539 C C . ALA A 1 551 ? 174.19765 128.56615 141.89399 1.000 60.46111 552 ALA A C 1
ATOM 3540 O O . ALA A 1 551 ? 174.94839 127.59790 141.73720 1.000 57.70044 552 ALA A O 1
ATOM 3542 N N . PRO A 1 552 ? 174.19152 129.26619 143.02890 1.000 56.03743 553 PRO A N 1
ATOM 3543 C CA . PRO A 1 552 ? 175.10870 128.91209 144.11961 1.000 53.51531 553 PRO A CA 1
ATOM 3544 C C . PRO A 1 552 ? 174.58650 127.79173 145.00595 1.000 54.01478 553 PRO A C 1
ATOM 3545 O O . PRO A 1 552 ? 175.37268 127.07984 145.63873 1.000 54.72302 553 PRO A O 1
ATOM 3549 N N . ALA A 1 553 ? 173.26567 127.62317 145.06069 1.000 51.75961 554 ALA A N 1
ATOM 3550 C CA . ALA A 1 553 ? 172.66634 126.67038 145.98725 1.000 51.20046 554 ALA A CA 1
ATOM 3551 C C . ALA A 1 553 ? 171.84362 125.61083 145.26531 1.000 46.24076 554 ALA A C 1
ATOM 3552 O O . ALA A 1 553 ? 170.72780 125.29242 145.68812 1.000 50.65963 554 ALA A O 1
ATOM 3554 N N . HIS A 1 554 ? 172.38077 125.05818 144.18154 1.000 42.19538 555 HIS A N 1
ATOM 3555 C CA . HIS A 1 554 ? 171.72148 124.00100 143.42889 1.000 38.72154 555 HIS A CA 1
ATOM 3556 C C . HIS A 1 554 ? 172.62050 122.77453 143.36998 1.000 41.83267 555 HIS A C 1
ATOM 3557 O O . HIS A 1 554 ? 173.83662 122.89126 143.18835 1.000 49.10578 555 HIS A O 1
ATOM 3564 N N . HIS A 1 555 ? 172.01444 121.59941 143.52500 1.000 37.47347 556 HIS A N 1
ATOM 3565 C CA . HIS A 1 555 ? 172.73657 120.33705 143.53281 1.000 34.44417 556 HIS A CA 1
ATOM 3566 C C . HIS A 1 555 ? 172.09591 119.37379 142.54474 1.000 32.85816 556 HIS A C 1
ATOM 3567 O O . HIS A 1 555 ? 170.90133 119.46441 142.24879 1.000 33.67346 556 HIS A O 1
ATOM 3574 N N . LEU A 1 556 ? 172.90538 118.44795 142.03667 1.000 34.76363 557 LEU A N 1
ATOM 3575 C CA . LEU A 1 556 ? 172.46758 117.46358 141.05690 1.000 31.42284 557 LEU A CA 1
ATOM 3576 C C . LEU A 1 556 ? 172.54062 116.07188 141.66574 1.000 34.54663 557 LEU A C 1
ATOM 3577 O O . LEU A 1 556 ? 173.53742 115.72094 142.30568 1.000 39.39335 557 LEU A O 1
ATOM 3582 N N . PHE A 1 557 ? 171.48706 115.28515 141.46330 1.000 33.65733 558 PHE A N 1
ATOM 3583 C CA . PHE A 1 557 ? 171.43614 113.90627 141.92163 1.000 34.22973 558 PHE A CA 1
ATOM 3584 C C . PHE A 1 557 ? 170.89153 113.02347 140.80868 1.000 37.25219 558 PHE A C 1
ATOM 3585 O O . PHE A 1 557 ? 169.94002 113.38946 140.11348 1.000 38.25816 558 PHE A O 1
ATOM 3593 N N . CYS A 1 558 ? 171.50564 111.85339 140.64633 1.000 36.40224 559 CYS A N 1
ATOM 3594 C CA . CYS A 1 558 ? 171.12216 110.91840 139.60008 1.000 34.81001 559 CYS A CA 1
ATOM 3595 C C . CYS A 1 558 ? 171.04407 109.51308 140.17641 1.000 38.29589 559 CYS A C 1
ATOM 3596 O O . CYS A 1 558 ? 171.70306 109.19392 141.16925 1.000 38.99813 559 CYS A O 1
ATOM 3599 N N . LEU A 1 559 ? 170.23016 108.67513 139.53871 1.000 38.43750 560 LEU A N 1
ATOM 3600 C CA . LEU A 1 559 ? 170.03578 107.28659 139.94294 1.000 42.95234 560 LEU A CA 1
ATOM 3601 C C . LEU A 1 559 ? 170.66318 106.39064 138.88199 1.000 48.55151 560 LEU A C 1
ATOM 3602 O O . LEU A 1 559 ? 170.31398 106.48082 137.70003 1.000 52.37038 560 LEU A O 1
ATOM 3607 N N . LEU A 1 560 ? 171.58497 105.52767 139.30439 1.000 50.82814 561 LEU A N 1
ATOM 3608 C CA . LEU A 1 560 ? 172.26083 104.67559 138.33653 1.000 50.72382 561 LEU A CA 1
ATOM 3609 C C . LEU A 1 560 ? 171.91220 103.21045 138.56549 1.000 59.65994 561 LEU A C 1
ATOM 3610 O O . LEU A 1 560 ? 171.70020 102.79352 139.71003 1.000 65.80590 561 LEU A O 1
ATOM 3615 N N . PRO A 1 561 ? 171.84346 102.41466 137.50220 1.000 63.15594 562 PRO A N 1
ATOM 3616 C CA . PRO A 1 561 ? 171.59819 100.97838 137.66105 1.000 69.65381 562 PRO A CA 1
ATOM 3617 C C . PRO A 1 561 ? 172.79105 100.29425 138.30262 1.000 67.53449 562 PRO A C 1
ATOM 3618 O O . PRO A 1 561 ? 173.93176 100.76300 138.16965 1.000 62.58673 562 PRO A O 1
ATOM 3622 N N . PRO A 1 562 ? 172.57160 99.17762 139.01382 1.000 74.94203 563 PRO A N 1
ATOM 3623 C CA . PRO A 1 562 ? 173.66046 98.43800 139.66237 1.000 74.86513 563 PRO A CA 1
ATOM 3624 C C . PRO A 1 562 ? 174.61993 97.80482 138.65879 1.000 75.63719 563 PRO A C 1
ATOM 3625 O O . PRO A 1 562 ? 174.22369 97.57697 137.51583 1.000 74.60937 563 PRO A O 1
ATOM 3629 N N . LEU A 1 570 ? 179.30995 106.06945 133.72382 1.000 93.94967 571 LEU A N 1
ATOM 3630 C CA . LEU A 1 570 ? 177.88609 106.38177 133.68738 1.000 93.66172 571 LEU A CA 1
ATOM 3631 C C . LEU A 1 570 ? 177.20070 105.67865 132.52010 1.000 96.49216 571 LEU A C 1
ATOM 3632 O O . LEU A 1 570 ? 177.08092 106.24739 131.43459 1.000 95.15659 571 LEU A O 1
ATOM 3634 N N . PRO A 1 571 ? 176.76337 104.43377 132.74290 1.000 96.16764 572 PRO A N 1
ATOM 3635 C CA . PRO A 1 571 ? 176.07829 103.68569 131.67781 1.000 93.70862 572 PRO A CA 1
ATOM 3636 C C . PRO A 1 571 ? 174.82980 104.39203 131.17279 1.000 86.76304 572 PRO A C 1
ATOM 3637 O O . PRO A 1 571 ? 174.70805 104.67491 129.97663 1.000 88.37374 572 PRO A O 1
ATOM 3641 N N . GLU A 1 572 ? 173.89789 104.68205 132.07802 1.000 79.24427 573 GLU A N 1
ATOM 3642 C CA . GLU A 1 572 ? 172.65532 105.34652 131.71351 1.000 76.55362 573 GLU A CA 1
ATOM 3643 C C . GLU A 1 572 ? 172.06567 105.99907 132.95449 1.000 70.31543 573 GLU A C 1
ATOM 3644 O O . GLU A 1 572 ? 172.20398 105.47385 134.06180 1.000 70.54832 573 GLU A O 1
ATOM 3646 N N . VAL A 1 573 ? 171.40958 107.13873 132.76028 1.000 62.59152 574 VAL A N 1
ATOM 3647 C CA . VAL A 1 573 ? 170.79648 107.88302 133.85455 1.000 53.65216 574 VAL A CA 1
ATOM 3648 C C . VAL A 1 573 ? 169.32062 107.50585 133.91107 1.000 49.59645 574 VAL A C 1
ATOM 3649 O O . VAL A 1 573 ? 168.52998 107.92418 133.06142 1.000 52.70629 574 VAL A O 1
ATOM 3653 N N . LEU A 1 574 ? 168.94833 106.70768 134.91435 1.000 44.70036 575 LEU A N 1
ATOM 3654 C CA . LEU A 1 574 ? 167.54870 106.32490 135.06900 1.000 41.57885 575 LEU A CA 1
ATOM 3655 C C . LEU A 1 574 ? 166.69134 107.51546 135.47993 1.000 44.20606 575 LEU A C 1
ATOM 3656 O O . LEU A 1 574 ? 165.58692 107.70243 134.95622 1.000 47.33901 575 LEU A O 1
ATOM 3661 N N . ALA A 1 575 ? 167.18034 108.32959 136.41287 1.000 44.68386 576 ALA A N 1
ATOM 3662 C CA . ALA A 1 575 ? 166.44397 109.49489 136.87673 1.000 37.36884 576 ALA A CA 1
ATOM 3663 C C . ALA A 1 575 ? 167.42904 110.57572 137.29438 1.000 37.10372 576 ALA A C 1
ATOM 3664 O O . ALA A 1 575 ? 168.56995 110.28628 137.66402 1.000 40.63586 576 ALA A O 1
ATOM 3666 N N . VAL A 1 576 ? 166.97644 111.82592 137.22961 1.000 32.80752 577 VAL A N 1
ATOM 3667 C CA . VAL A 1 576 ? 167.77631 112.97838 137.62466 1.000 32.58781 577 VAL A CA 1
ATOM 3668 C C . VAL A 1 576 ? 166.92681 113.88433 138.50702 1.000 28.20280 577 VAL A C 1
ATOM 3669 O O . VAL A 1 576 ? 165.73348 114.08065 138.24987 1.000 27.77163 577 VAL A O 1
ATOM 3673 N N . ILE A 1 577 ? 167.53494 114.40625 139.57108 1.000 31.67192 578 ILE A N 1
ATOM 3674 C CA . ILE A 1 577 ? 166.86428 115.29170 140.51612 1.000 29.50383 578 ILE A CA 1
ATOM 3675 C C . ILE A 1 577 ? 167.71791 116.53725 140.70340 1.000 25.38466 578 ILE A C 1
ATOM 3676 O O . ILE A 1 577 ? 168.92806 116.43640 140.93390 1.000 26.21816 578 ILE A O 1
ATOM 3681 N N . GLN A 1 578 ? 167.09027 117.70578 140.60534 1.000 25.85181 579 GLN A N 1
ATOM 3682 C CA . GLN A 1 578 ? 167.74208 118.98219 140.87064 1.000 26.78785 579 GLN A CA 1
ATOM 3683 C C . GLN A 1 578 ? 167.10648 119.59322 142.11255 1.000 27.75098 579 GLN A C 1
ATOM 3684 O O . GLN A 1 578 ? 165.88942 119.80437 142.14973 1.000 24.72691 579 GLN A O 1
ATOM 3690 N N . VAL A 1 579 ? 167.92690 119.87604 143.12227 1.000 30.47331 580 VAL A N 1
ATOM 3691 C CA . VAL A 1 579 ? 167.45522 120.34127 144.42085 1.000 27.88002 580 VAL A CA 1
ATOM 3692 C C . VAL A 1 579 ? 168.10150 121.68270 144.73426 1.000 32.06657 580 VAL A C 1
ATOM 3693 O O . VAL A 1 579 ? 169.31641 121.84949 144.58030 1.000 41.29599 580 VAL A O 1
ATOM 3697 N N . CYS A 1 580 ? 167.28522 122.63634 145.17434 1.000 29.59008 581 CYS A N 1
ATOM 3698 C CA . CYS A 1 580 ? 167.74892 123.95751 145.57508 1.000 31.35412 581 CYS A CA 1
ATOM 3699 C C . CYS A 1 580 ? 167.63098 124.10047 147.08591 1.000 37.76976 581 CYS A C 1
ATOM 3700 O O . CYS A 1 580 ? 166.57833 123.80518 147.66176 1.000 42.42565 581 CYS A O 1
ATOM 3703 N N . LEU A 1 581 ? 168.70909 124.55119 147.72101 1.000 37.98854 582 LEU A N 1
ATOM 3704 C CA . LEU A 1 581 ? 168.70897 124.76374 149.16065 1.000 37.76164 582 LEU A CA 1
ATOM 3705 C C . LEU A 1 581 ? 168.11088 126.12438 149.49388 1.000 44.34640 582 LEU A C 1
ATOM 3706 O O . LEU A 1 581 ? 168.42346 127.13143 148.85208 1.000 46.50329 582 LEU A O 1
ATOM 3711 N N . GLU A 1 582 ? 167.24483 126.14887 150.50471 1.000 45.73736 583 GLU A N 1
ATOM 3712 C CA . GLU A 1 582 ? 166.55547 127.36669 150.90166 1.000 44.15950 583 GLU A CA 1
ATOM 3713 C C . GLU A 1 582 ? 166.43060 127.40790 152.41761 1.000 47.15102 583 GLU A C 1
ATOM 3714 O O . GLU A 1 582 ? 166.48595 126.37903 153.09542 1.000 50.47182 583 GLU A O 1
ATOM 3720 N N . GLY A 1 583 ? 166.25727 128.61365 152.94224 1.000 47.63030 584 GLY A N 1
ATOM 3721 C CA . GLY A 1 583 ? 166.08849 128.82741 154.36584 1.000 50.22142 584 GLY A CA 1
ATOM 3722 C C . GLY A 1 583 ? 167.26612 129.57331 154.97193 1.000 61.88636 584 GLY A C 1
ATOM 3723 O O . GLY A 1 583 ? 168.20683 129.98311 154.28954 1.000 69.55825 584 GLY A O 1
ATOM 3724 N N . GLU A 1 584 ? 167.18170 129.74059 156.29324 1.000 62.99473 585 GLU A N 1
ATOM 3725 C CA . GLU A 1 584 ? 168.17795 130.45934 157.09059 1.000 65.90727 585 GLU A CA 1
ATOM 3726 C C . GLU A 1 584 ? 168.38790 131.87852 156.55682 1.000 72.93483 585 GLU A C 1
ATOM 3727 O O . GLU A 1 584 ? 169.50069 132.28414 156.21588 1.000 76.69359 585 GLU A O 1
ATOM 3733 N N . ILE A 1 585 ? 167.29526 132.64036 156.50242 1.000 71.80653 586 ILE A N 1
ATOM 3734 C CA . ILE A 1 585 ? 167.34660 133.98244 155.93136 1.000 77.13953 586 ILE A CA 1
ATOM 3735 C C . ILE A 1 585 ? 167.58416 134.99728 157.04096 1.000 84.58390 586 ILE A C 1
ATOM 3736 O O . ILE A 1 585 ? 168.64303 135.63411 157.09575 1.000 88.56537 586 ILE A O 1
ATOM 3741 N N . SER A 1 586 ? 166.60569 135.13234 157.94015 1.000 84.50507 587 SER A N 1
ATOM 3742 C CA . SER A 1 586 ? 166.65871 136.06132 159.06460 1.000 86.68643 587 SER A CA 1
ATOM 3743 C C . SER A 1 586 ? 165.38364 135.96838 159.89102 1.000 89.25702 587 SER A C 1
ATOM 3744 O O . SER A 1 586 ? 164.45833 135.22853 159.54099 1.000 85.62216 587 SER A O 1
ATOM 3747 N N . ARG A 1 587 ? 165.33612 136.71158 160.99753 1.000 91.73957 588 ARG A N 1
ATOM 3748 C CA . ARG A 1 587 ? 164.11323 136.90352 161.76053 1.000 82.57342 588 ARG A CA 1
ATOM 3749 C C . ARG A 1 587 ? 163.56894 138.32038 161.61785 1.000 84.23677 588 ARG A C 1
ATOM 3750 O O . ARG A 1 587 ? 162.36002 138.48613 161.42906 1.000 87.70687 588 ARG A O 1
ATOM 3758 N N . GLN A 1 588 ? 164.43250 139.33554 161.64380 1.000 86.59287 589 GLN A N 1
ATOM 3759 C CA . GLN A 1 588 ? 163.99779 140.72024 161.50301 1.000 90.56713 589 GLN A CA 1
ATOM 3760 C C . GLN A 1 588 ? 163.73826 141.10816 160.05052 1.000 89.04618 589 GLN A C 1
ATOM 3761 O O . GLN A 1 588 ? 162.87251 141.94843 159.78331 1.000 90.28216 589 GLN A O 1
ATOM 3763 N N . SER A 1 589 ? 164.47992 140.52692 159.10332 1.000 88.08446 590 SER A N 1
ATOM 3764 C CA . SER A 1 589 ? 164.23243 140.81922 157.69376 1.000 91.23932 590 SER A CA 1
ATOM 3765 C C . SER A 1 589 ? 162.86087 140.31726 157.26016 1.000 92.22299 590 SER A C 1
ATOM 3766 O O . SER A 1 589 ? 162.16402 140.98158 156.48345 1.000 89.61976 590 SER A O 1
ATOM 3769 N N . ILE A 1 590 ? 162.46159 139.13921 157.74491 1.000 91.14849 591 ILE A N 1
ATOM 3770 C CA . ILE A 1 590 ? 161.14056 138.60689 157.42221 1.000 84.63235 591 ILE A CA 1
ATOM 3771 C C . ILE A 1 590 ? 160.05124 139.51225 157.98179 1.000 88.03919 591 ILE A C 1
ATOM 3772 O O . ILE A 1 590 ? 159.04453 139.78347 157.31539 1.000 90.43388 591 ILE A O 1
ATOM 3777 N N . LEU A 1 591 ? 160.23603 139.99682 159.21260 1.000 86.78833 592 LEU A N 1
ATOM 3778 C CA . LEU A 1 591 ? 159.25464 140.89683 159.80991 1.000 85.56799 592 LEU A CA 1
ATOM 3779 C C . LEU A 1 591 ? 159.13069 142.18684 159.00905 1.000 88.23074 592 LEU A C 1
ATOM 3780 O O . LEU A 1 591 ? 158.02327 142.70260 158.81629 1.000 93.17548 592 LEU A O 1
ATOM 3785 N N . ASN A 1 592 ? 160.25831 142.72725 158.54034 1.000 86.59687 593 ASN A N 1
ATOM 3786 C CA . ASN A 1 592 ? 160.21196 143.92425 157.70685 1.000 89.22624 593 ASN A CA 1
ATOM 3787 C C . ASN A 1 592 ? 159.49697 143.65125 156.38927 1.000 89.97915 593 ASN A C 1
ATOM 3788 O O . ASN A 1 592 ? 158.70344 144.47673 155.92189 1.000 96.15220 593 ASN A O 1
ATOM 3793 N N . SER A 1 593 ? 159.76889 142.49815 155.77293 1.000 86.41256 594 SER A N 1
ATOM 3794 C CA . SER A 1 593 ? 159.10239 142.15289 154.52115 1.000 90.64007 594 SER A CA 1
ATOM 3795 C C . SER A 1 593 ? 157.61136 141.91962 154.73215 1.000 91.13155 594 SER A C 1
ATOM 3796 O O . SER A 1 593 ? 156.79097 142.32350 153.89958 1.000 89.36110 594 SER A O 1
ATOM 3799 N N . LEU A 1 594 ? 157.24214 141.26354 155.83551 1.000 90.43319 595 LEU A N 1
ATOM 3800 C CA . LEU A 1 594 ? 155.82907 141.03913 156.12482 1.000 86.49418 595 LEU A CA 1
ATOM 3801 C C . LEU A 1 594 ? 155.09974 142.35419 156.36850 1.000 88.22121 595 LEU A C 1
ATOM 3802 O O . LEU A 1 594 ? 153.95588 142.52632 155.93174 1.000 91.02775 595 LEU A O 1
ATOM 3807 N N . SER A 1 595 ? 155.74651 143.29529 157.05931 1.000 88.11702 596 SER A N 1
ATOM 3808 C CA . SER A 1 595 ? 155.14434 144.59696 157.31944 1.000 87.49723 596 SER A CA 1
ATOM 3809 C C . SER A 1 595 ? 154.99717 145.44199 156.06123 1.000 89.18457 596 SER A C 1
ATOM 3810 O O . SER A 1 595 ? 154.32183 146.47555 156.10769 1.000 92.06965 596 SER A O 1
ATOM 3813 N N . ARG A 1 596 ? 155.61121 145.03909 154.95367 1.000 88.80569 597 ARG A N 1
ATOM 3814 C CA . ARG A 1 596 ? 155.49688 145.74330 153.68266 1.000 91.80000 597 ARG A CA 1
ATOM 3815 C C . ARG A 1 596 ? 154.82421 144.91419 152.60137 1.000 95.24063 597 ARG A C 1
ATOM 3816 O O . ARG A 1 596 ? 154.01729 145.44718 151.83467 1.000 96.75645 597 ARG A O 1
ATOM 3824 N N . GLY A 1 597 ? 155.12234 143.61928 152.52676 1.000 94.01216 598 GLY A N 1
ATOM 3825 C CA . GLY A 1 597 ? 154.51048 142.75617 151.53597 1.000 92.77130 598 GLY A CA 1
ATOM 3826 C C . GLY A 1 597 ? 155.15419 142.85386 150.16871 1.000 91.44586 598 GLY A C 1
ATOM 3827 O O . GLY A 1 597 ? 154.49257 143.20463 149.18707 1.000 92.28272 598 GLY A O 1
ATOM 3828 N N . LYS A 1 598 ? 156.44970 142.54460 150.09146 1.000 90.76348 599 LYS A N 1
ATOM 3829 C CA . LYS A 1 598 ? 157.17913 142.59038 148.83260 1.000 95.41092 599 LYS A CA 1
ATOM 3830 C C . LYS A 1 598 ? 158.03577 141.36106 148.56751 1.000 96.42100 599 LYS A C 1
ATOM 3831 O O . LYS A 1 598 ? 158.49726 141.19500 147.43249 1.000 95.10448 599 LYS A O 1
ATOM 3833 N N . LYS A 1 599 ? 158.26154 140.50714 149.56094 1.000 92.11545 600 LYS A N 1
ATOM 3834 C CA . LYS A 1 599 ? 159.08159 139.29468 149.42954 1.000 89.78426 600 LYS A CA 1
ATOM 3835 C C . LYS A 1 599 ? 160.49022 139.70778 148.98972 1.000 90.23039 600 LYS A C 1
ATOM 3836 O O . LYS A 1 599 ? 160.94919 140.81591 149.29675 1.000 96.68183 600 LYS A O 1
ATOM 3842 N N . ALA A 1 600 ? 161.18461 138.82922 148.27445 1.000 87.37878 601 ALA A N 1
ATOM 3843 C CA . ALA A 1 600 ? 162.53945 139.09683 147.80690 1.000 91.56278 601 ALA A CA 1
ATOM 3844 C C . ALA A 1 600 ? 162.83026 138.16766 146.63312 1.000 91.79036 601 ALA A C 1
ATOM 3845 O O . ALA A 1 600 ? 161.94129 137.46446 146.14100 1.000 92.22668 601 ALA A O 1
ATOM 3847 N N . SER A 1 601 ? 164.08214 138.16484 146.18259 1.000 90.04478 602 SER A N 1
ATOM 3848 C CA . SER A 1 601 ? 164.51033 137.30809 145.08571 1.000 87.66614 602 SER A CA 1
ATOM 3849 C C . SER A 1 601 ? 165.06161 136.00195 145.64231 1.000 87.30538 602 SER A C 1
ATOM 3850 O O . SER A 1 601 ? 165.94157 136.01063 146.50922 1.000 86.48593 602 SER A O 1
ATOM 3853 N N . GLY A 1 602 ? 164.54268 134.88472 145.14210 1.000 79.84371 603 GLY A N 1
ATOM 3854 C CA . GLY A 1 602 ? 164.93241 133.57902 145.62689 1.000 69.68563 603 GLY A CA 1
ATOM 3855 C C . GLY A 1 602 ? 164.14370 133.16448 146.85535 1.000 67.22956 603 GLY A C 1
ATOM 3856 O O . GLY A 1 602 ? 163.37196 133.93092 147.43525 1.000 72.18686 603 GLY A O 1
ATOM 3857 N N . ASP A 1 603 ? 164.35466 131.91212 147.25782 1.000 57.85970 604 ASP A N 1
ATOM 3858 C CA . ASP A 1 603 ? 163.67132 131.31002 148.40220 1.000 47.79889 604 ASP A CA 1
ATOM 3859 C C . ASP A 1 603 ? 162.15413 131.41769 148.24690 1.000 46.59163 604 ASP A C 1
ATOM 3860 O O . ASP A 1 603 ? 161.45722 132.04506 149.04614 1.000 51.39178 604 ASP A O 1
ATOM 3865 N N . LEU A 1 604 ? 161.65155 130.78758 147.18302 1.000 40.07370 605 LEU A N 1
ATOM 3866 C CA . LEU A 1 604 ? 160.22575 130.86204 146.87953 1.000 36.50022 605 LEU A CA 1
ATOM 3867 C C . LEU A 1 604 ? 159.39044 130.23866 147.99145 1.000 38.66737 605 LEU A C 1
ATOM 3868 O O . LEU A 1 604 ? 158.43247 130.84844 148.48028 1.000 40.70041 605 LEU A O 1
ATOM 3873 N N . ILE A 1 605 ? 159.73750 129.01679 148.40131 1.000 39.06964 606 ILE A N 1
ATOM 3874 C CA . ILE A 1 605 ? 158.97350 128.34389 149.45390 1.000 31.95271 606 ILE A CA 1
ATOM 3875 C C . ILE A 1 605 ? 159.06668 129.06847 150.79338 1.000 30.59392 606 ILE A C 1
ATOM 3876 O O . ILE A 1 605 ? 158.01613 129.31750 151.40750 1.000 33.54888 606 ILE A O 1
ATOM 3881 N N . PRO A 1 606 ? 160.25396 129.42233 151.30932 1.000 33.10107 607 PRO A N 1
ATOM 3882 C CA . PRO A 1 606 ? 160.28519 130.10987 152.61605 1.000 33.12060 607 PRO A CA 1
ATOM 3883 C C . PRO A 1 606 ? 159.54223 131.43587 152.62770 1.000 35.36317 607 PRO A C 1
ATOM 3884 O O . PRO A 1 606 ? 158.91531 131.78305 153.63708 1.000 40.48407 607 PRO A O 1
ATOM 3888 N N . TRP A 1 607 ? 159.59449 132.19302 151.52956 1.000 34.20490 608 TRP A N 1
ATOM 3889 C CA . TRP A 1 607 ? 158.91845 133.48615 151.49953 1.000 37.55492 608 TRP A CA 1
ATOM 3890 C C . TRP A 1 607 ? 157.40851 133.32074 151.38023 1.000 37.84361 608 TRP A C 1
ATOM 3891 O O . TRP A 1 607 ? 156.64468 134.04565 152.02865 1.000 42.56665 608 TRP A O 1
ATOM 3902 N N . THR A 1 608 ? 156.95854 132.37678 150.54949 1.000 34.32976 609 THR A N 1
ATOM 3903 C CA . THR A 1 608 ? 155.52420 132.17310 150.36902 1.000 30.22645 609 THR A CA 1
ATOM 3904 C C . THR A 1 608 ? 154.86683 131.67910 151.65219 1.000 30.46161 609 THR A C 1
ATOM 3905 O O . THR A 1 608 ? 153.79366 132.16096 152.03357 1.000 36.64269 609 THR A O 1
ATOM 3909 N N . VAL A 1 609 ? 155.49564 130.71778 152.33208 1.000 28.97221 610 VAL A N 1
ATOM 3910 C CA . VAL A 1 609 ? 154.92413 130.18324 153.56461 1.000 27.72458 610 VAL A CA 1
ATOM 3911 C C . VAL A 1 609 ? 154.87947 131.25606 154.64586 1.000 29.69674 610 VAL A C 1
ATOM 3912 O O . VAL A 1 609 ? 153.88030 131.39300 155.36233 1.000 38.11530 610 VAL A O 1
ATOM 3916 N N . SER A 1 610 ? 155.95728 132.03226 154.78267 1.000 32.41770 611 SER A N 1
ATOM 3917 C CA . SER A 1 610 ? 155.98208 133.09424 155.78365 1.000 36.53828 611 SER A CA 1
ATOM 3918 C C . SER A 1 610 ? 154.93443 134.16024 155.48692 1.000 37.04312 611 SER A C 1
ATOM 3919 O O . SER A 1 610 ? 154.27898 134.66932 156.40333 1.000 40.44319 611 SER A O 1
ATOM 3922 N N . GLU A 1 611 ? 154.76508 134.51479 154.21107 1.000 37.12551 612 GLU A N 1
ATOM 3923 C CA . GLU A 1 611 ? 153.78280 135.53200 153.85177 1.000 37.43326 612 GLU A CA 1
ATOM 3924 C C . GLU A 1 611 ? 152.35494 135.02926 154.02418 1.000 37.16812 612 GLU A C 1
ATOM 3925 O O . GLU A 1 611 ? 151.47189 135.80099 154.41532 1.000 41.70826 612 GLU A O 1
ATOM 3931 N N . GLN A 1 612 ? 152.10738 133.75068 153.74040 1.000 33.88240 613 GLN A N 1
ATOM 3932 C CA . GLN A 1 612 ? 150.76079 133.19979 153.81368 1.000 31.62121 613 GLN A CA 1
ATOM 3933 C C . GLN A 1 612 ? 150.35672 132.77364 155.21813 1.000 28.12165 613 GLN A C 1
ATOM 3934 O O . GLN A 1 612 ? 149.15804 132.75007 155.51972 1.000 30.02115 613 GLN A O 1
ATOM 3940 N N . PHE A 1 613 ? 151.31659 132.43864 156.08128 1.000 29.67314 614 PHE A N 1
ATOM 3941 C CA . PHE A 1 613 ? 151.01401 131.97580 157.42693 1.000 31.77130 614 PHE A CA 1
ATOM 3942 C C . PHE A 1 613 ? 151.45685 132.93072 158.52518 1.000 38.70088 614 PHE A C 1
ATOM 3943 O O . PHE A 1 613 ? 151.15051 132.67412 159.69563 1.000 44.00546 614 PHE A O 1
ATOM 3951 N N . GLN A 1 614 ? 152.15634 134.01623 158.18776 1.000 41.68424 615 GLN A N 1
ATOM 3952 C CA . GLN A 1 614 ? 152.61770 135.00178 159.16804 1.000 46.71063 615 GLN A CA 1
ATOM 3953 C C . GLN A 1 614 ? 153.44251 134.34475 160.27265 1.000 53.81254 615 GLN A C 1
ATOM 3954 O O . GLN A 1 614 ? 153.28524 134.64230 161.45871 1.000 57.01802 615 GLN A O 1
ATOM 3960 N N . ASP A 1 615 ? 154.33483 133.43585 159.87593 1.000 51.73839 616 ASP A N 1
ATOM 3961 C CA . ASP A 1 615 ? 155.21408 132.72013 160.79973 1.000 55.99632 616 ASP A CA 1
ATOM 3962 C C . ASP A 1 615 ? 156.65892 133.03253 160.43401 1.000 61.47729 616 ASP A C 1
ATOM 3963 O O . ASP A 1 615 ? 157.25437 132.35573 159.58043 1.000 62.99009 616 ASP A O 1
ATOM 3968 N N . PRO A 1 616 ? 157.26227 134.05384 161.04984 1.000 63.36628 617 PRO A N 1
ATOM 3969 C CA . PRO A 1 616 ? 158.66475 134.37446 160.73744 1.000 63.62434 617 PRO A CA 1
ATOM 3970 C C . PRO A 1 616 ? 159.64698 133.28990 161.14459 1.000 57.20275 617 PRO A C 1
ATOM 3971 O O . PRO A 1 616 ? 160.76755 133.26857 160.62044 1.000 58.22400 617 PRO A O 1
ATOM 3975 N N . ASP A 1 617 ? 159.26970 132.39315 162.05820 1.000 54.39012 618 ASP A N 1
ATOM 3976 C CA . ASP A 1 617 ? 160.17411 131.34155 162.50696 1.000 54.90542 618 ASP A CA 1
ATOM 3977 C C . ASP A 1 617 ? 160.42382 130.27902 161.44503 1.000 52.94832 618 ASP A C 1
ATOM 3978 O O . ASP A 1 617 ? 161.37215 129.49975 161.58743 1.000 51.71467 618 ASP A O 1
ATOM 3983 N N . PHE A 1 618 ? 159.60391 130.22577 160.39275 1.000 49.27711 619 PHE A N 1
ATOM 3984 C CA . PHE A 1 618 ? 159.80277 129.22335 159.35161 1.000 42.87536 619 PHE A CA 1
ATOM 3985 C C . PHE A 1 618 ? 161.01755 129.53639 158.48716 1.000 42.84103 619 PHE A C 1
ATOM 3986 O O . PHE A 1 618 ? 161.63730 128.61850 157.93766 1.000 45.50357 619 PHE A O 1
ATOM 3994 N N . GLY A 1 619 ? 161.37450 130.81559 158.35524 1.000 40.53812 620 GLY A N 1
ATOM 3995 C CA . GLY A 1 619 ? 162.48954 131.19084 157.50417 1.000 42.14262 620 GLY A CA 1
ATOM 3996 C C . GLY A 1 619 ? 163.84528 130.77468 158.03415 1.000 54.99791 620 GLY A C 1
ATOM 3997 O O . GLY A 1 619 ? 164.79187 130.64919 157.25022 1.000 62.36473 620 GLY A O 1
ATOM 3998 N N . GLY A 1 620 ? 163.96314 130.56057 159.34446 1.000 51.25016 621 GLY A N 1
ATOM 3999 C CA . GLY A 1 620 ? 165.22209 130.13536 159.92629 1.000 55.43720 621 GLY A CA 1
ATOM 4000 C C . GLY A 1 620 ? 165.51201 128.65470 159.82804 1.000 59.68502 621 GLY A C 1
ATOM 4001 O O . GLY A 1 620 ? 166.62690 128.23318 160.15057 1.000 66.02019 621 GLY A O 1
ATOM 4002 N N . LEU A 1 621 ? 164.54071 127.85725 159.39317 1.000 54.72953 622 LEU A N 1
ATOM 4003 C CA . LEU A 1 621 ? 164.72584 126.41989 159.28111 1.000 50.49145 622 LEU A CA 1
ATOM 4004 C C . LEU A 1 621 ? 165.53101 126.07395 158.03151 1.000 57.36014 622 LEU A C 1
ATOM 4005 O O . LEU A 1 621 ? 165.64646 126.86570 157.09125 1.000 59.25033 622 LEU A O 1
ATOM 4010 N N . SER A 1 622 ? 166.09559 124.86951 158.03440 1.000 55.26997 623 SER A N 1
ATOM 4011 C CA . SER A 1 622 ? 166.88097 124.37547 156.91080 1.000 47.39506 623 SER A CA 1
ATOM 4012 C C . SER A 1 622 ? 165.98504 123.53949 156.00484 1.000 42.75568 623 SER A C 1
ATOM 4013 O O . SER A 1 622 ? 165.35882 122.57701 156.46069 1.000 48.77111 623 SER A O 1
ATOM 4016 N N . GLY A 1 623 ? 165.92294 123.90500 154.72218 1.000 36.00101 624 GLY A N 1
ATOM 4017 C CA . GLY A 1 623 ? 165.06192 123.21415 153.78802 1.000 35.07065 624 GLY A CA 1
ATOM 4018 C C . GLY A 1 623 ? 165.71833 123.05297 152.43162 1.000 35.26222 624 GLY A C 1
ATOM 4019 O O . GLY A 1 623 ? 166.70586 123.71654 152.10698 1.000 41.23479 624 GLY A O 1
ATOM 4020 N N . GLY A 1 624 ? 165.14375 122.14966 151.64245 1.000 34.78368 625 GLY A N 1
ATOM 4021 C CA . GLY A 1 624 ? 165.59519 121.91922 150.28626 1.000 30.19018 625 GLY A CA 1
ATOM 4022 C C . GLY A 1 624 ? 164.43831 121.79376 149.31812 1.000 26.74389 625 GLY A C 1
ATOM 4023 O O . GLY A 1 624 ? 163.54737 120.96172 149.51276 1.000 28.48348 625 GLY A O 1
ATOM 4024 N N . ARG A 1 625 ? 164.43782 122.61204 148.27009 1.000 24.00559 626 ARG A N 1
ATOM 4025 C CA . ARG A 1 625 ? 163.35341 122.63880 147.29763 1.000 22.39354 626 ARG A CA 1
ATOM 4026 C C . ARG A 1 625 ? 163.72807 121.77252 146.10234 1.000 24.19645 626 ARG A C 1
ATOM 4027 O O . ARG A 1 625 ? 164.75845 122.00433 145.46097 1.000 33.14510 626 ARG A O 1
ATOM 4035 N N . VAL A 1 626 ? 162.88990 120.78143 145.80450 1.000 19.99074 627 VAL A N 1
ATOM 4036 C CA . VAL A 1 626 ? 163.09139 119.91100 144.64809 1.000 20.16050 627 VAL A CA 1
ATOM 4037 C C . VAL A 1 626 ? 162.63305 120.69026 143.41861 1.000 23.36013 627 VAL A C 1
ATOM 4038 O O . VAL A 1 626 ? 161.44107 120.74331 143.11122 1.000 23.17619 627 VAL A O 1
ATOM 4042 N N . VAL A 1 627 ? 163.58470 121.30781 142.71533 1.000 27.89984 628 VAL A N 1
ATOM 4043 C CA . VAL A 1 627 ? 163.24293 122.13829 141.56280 1.000 23.32988 628 VAL A CA 1
ATOM 4044 C C . VAL A 1 627 ? 162.64026 121.28721 140.45206 1.000 25.66559 628 VAL A C 1
ATOM 4045 O O . VAL A 1 627 ? 161.61645 121.64429 139.85680 1.000 33.36528 628 VAL A O 1
ATOM 4049 N N . ARG A 1 628 ? 163.25897 120.14491 140.16261 1.000 29.61805 629 ARG A N 1
ATOM 4050 C CA . ARG A 1 628 ? 162.78901 119.28223 139.08980 1.000 27.72693 629 ARG A CA 1
ATOM 4051 C C . ARG A 1 628 ? 163.23182 117.85141 139.35135 1.000 27.97335 629 ARG A C 1
ATOM 4052 O O . ARG A 1 628 ? 164.35329 117.61309 139.80720 1.000 27.59747 629 ARG A O 1
ATOM 4060 N N . ILE A 1 629 ? 162.34123 116.90686 139.06003 1.000 30.65006 630 ILE A N 1
ATOM 4061 C CA . ILE A 1 629 ? 162.65326 115.48358 139.07733 1.000 29.05207 630 ILE A CA 1
ATOM 4062 C C . ILE A 1 629 ? 162.16891 114.88195 137.76487 1.000 32.66079 630 ILE A C 1
ATOM 4063 O O . ILE A 1 629 ? 161.03998 115.14332 137.33379 1.000 36.08679 630 ILE A O 1
ATOM 4068 N N . ALA A 1 630 ? 163.03314 114.10808 137.11314 1.000 32.15280 631 ALA A N 1
ATOM 4069 C CA . ALA A 1 630 ? 162.72142 113.53499 135.81310 1.000 29.06013 631 ALA A CA 1
ATOM 4070 C C . ALA A 1 630 ? 163.18407 112.08837 135.76390 1.000 33.17083 631 ALA A C 1
ATOM 4071 O O . ALA A 1 630 ? 164.24418 111.74848 136.29551 1.000 36.95057 631 ALA A O 1
ATOM 4073 N N . VAL A 1 631 ? 162.38061 111.24299 135.12354 1.000 35.84777 632 VAL A N 1
ATOM 4074 C CA . VAL A 1 631 ? 162.70526 109.83864 134.91490 1.000 42.10426 632 VAL A CA 1
ATOM 4075 C C . VAL A 1 631 ? 162.61936 109.55428 133.42204 1.000 49.16584 632 VAL A C 1
ATOM 4076 O O . VAL A 1 631 ? 161.92759 110.25750 132.67806 1.000 50.40430 632 VAL A O 1
ATOM 4080 N N . HIS A 1 632 ? 163.34064 108.52699 132.98466 1.000 52.81766 633 HIS A N 1
ATOM 4081 C CA . HIS A 1 632 ? 163.37063 108.18134 131.57056 1.000 56.73130 633 HIS A CA 1
ATOM 4082 C C . HIS A 1 632 ? 161.96728 107.81951 131.09242 1.000 57.37673 633 HIS A C 1
ATOM 4083 O O . HIS A 1 632 ? 161.26179 107.06446 131.77586 1.000 58.60638 633 HIS A O 1
ATOM 4090 N N . PRO A 1 633 ? 161.52328 108.33906 129.94367 1.000 56.23156 634 PRO A N 1
ATOM 4091 C CA . PRO A 1 633 ? 160.16225 108.02598 129.47481 1.000 56.49439 634 PRO A CA 1
ATOM 4092 C C . PRO A 1 633 ? 159.91028 106.54038 129.29766 1.000 52.73557 634 PRO A C 1
ATOM 4093 O O . PRO A 1 633 ? 158.78935 106.07734 129.54353 1.000 48.78208 634 PRO A O 1
ATOM 4097 N N . ASP A 1 634 ? 160.91847 105.77701 128.87794 1.000 54.81331 635 ASP A N 1
ATOM 4098 C CA . ASP A 1 634 ? 160.78644 104.33007 128.78454 1.000 57.23530 635 ASP A CA 1
ATOM 4099 C C . ASP A 1 634 ? 160.87847 103.64146 130.13941 1.000 63.46336 635 ASP A C 1
ATOM 4100 O O . ASP A 1 634 ? 160.58774 102.44364 130.22727 1.000 67.37507 635 ASP A O 1
ATOM 4105 N N . TYR A 1 635 ? 161.27213 104.36271 131.18998 1.000 64.69576 636 TYR A N 1
ATOM 4106 C CA . TYR A 1 635 ? 161.42269 103.80014 132.52647 1.000 60.67127 636 TYR A CA 1
ATOM 4107 C C . TYR A 1 635 ? 160.54379 104.52103 133.54468 1.000 56.18294 636 TYR A C 1
ATOM 4108 O O . TYR A 1 635 ? 160.96233 104.75631 134.67972 1.000 61.09263 636 TYR A O 1
ATOM 4117 N N . GLN A 1 636 ? 159.32325 104.87593 133.15308 1.000 54.23217 637 GLN A N 1
ATOM 4118 C CA . GLN A 1 636 ? 158.37517 105.54153 134.03757 1.000 49.09206 637 GLN A CA 1
ATOM 4119 C C . GLN A 1 636 ? 157.22911 104.58816 134.35324 1.000 53.80944 637 GLN A C 1
ATOM 4120 O O . GLN A 1 636 ? 156.57211 104.07792 133.43923 1.000 64.72172 637 GLN A O 1
ATOM 4126 N N . GLY A 1 637 ? 156.99140 104.35137 135.64148 1.000 50.65774 638 GLY A N 1
ATOM 4127 C CA . GLY A 1 637 ? 155.87196 103.52825 136.05473 1.000 53.92773 638 GLY A CA 1
ATOM 4128 C C . GLY A 1 637 ? 156.21149 102.44355 137.05673 1.000 57.07640 638 GLY A C 1
ATOM 4129 O O . GLY A 1 637 ? 155.31031 101.80820 137.61224 1.000 55.43631 638 GLY A O 1
ATOM 4130 N N . MET A 1 638 ? 157.50312 102.21684 137.30084 1.000 55.97495 639 MET A N 1
ATOM 4131 C CA . MET A 1 638 ? 157.94913 101.19025 138.23530 1.000 60.44768 639 MET A CA 1
ATOM 4132 C C . MET A 1 638 ? 158.57176 101.77655 139.49884 1.000 59.25087 639 MET A C 1
ATOM 4133 O O . MET A 1 638 ? 159.25354 101.06026 140.23852 1.000 60.83581 639 MET A O 1
ATOM 4138 N N . GLY A 1 639 ? 158.35195 103.06223 139.76260 1.000 52.46489 640 GLY A N 1
ATOM 4139 C CA . GLY A 1 639 ? 158.80703 103.65349 141.00473 1.000 48.93573 640 GLY A CA 1
ATOM 4140 C C . GLY A 1 639 ? 160.25488 104.08046 141.03878 1.000 43.30811 640 GLY A C 1
ATOM 4141 O O . GLY A 1 639 ? 160.83379 104.16701 142.12619 1.000 36.17929 640 GLY A O 1
ATOM 4142 N N . TYR A 1 640 ? 160.86742 104.34177 139.88159 1.000 42.69968 641 TYR A N 1
ATOM 4143 C CA . TYR A 1 640 ? 162.24177 104.83343 139.87401 1.000 40.95180 641 TYR A CA 1
ATOM 4144 C C . TYR A 1 640 ? 162.34247 106.19742 140.54551 1.000 42.13770 641 TYR A C 1
ATOM 4145 O O . TYR A 1 640 ? 163.29047 106.46084 141.29477 1.000 47.91361 641 TYR A O 1
ATOM 4154 N N . GLY A 1 641 ? 161.37625 107.08002 140.28483 1.000 40.22156 642 GLY A N 1
ATOM 4155 C CA . GLY A 1 641 ? 161.38176 108.38007 140.93555 1.000 32.47095 642 GLY A CA 1
ATOM 4156 C C . GLY A 1 641 ? 161.14897 108.28724 142.43127 1.000 31.00715 642 GLY A C 1
ATOM 4157 O O . GLY A 1 641 ? 161.75309 109.02861 143.21045 1.000 30.95923 642 GLY A O 1
ATOM 4158 N N . SER A 1 642 ? 160.26172 107.38159 142.85204 1.000 30.46237 643 SER A N 1
ATOM 4159 C CA . SER A 1 642 ? 159.99861 107.20752 144.27727 1.000 27.37811 643 SER A CA 1
ATOM 4160 C C . SER A 1 642 ? 161.23976 106.71923 145.01372 1.000 30.33611 643 SER A C 1
ATOM 4161 O O . SER A 1 642 ? 161.54386 107.19303 146.11488 1.000 36.22041 643 SER A O 1
ATOM 4164 N N . ARG A 1 643 ? 161.96537 105.76508 144.42499 1.000 31.70365 644 ARG A N 1
ATOM 4165 C CA . ARG A 1 643 ? 163.19417 105.28164 145.04664 1.000 32.82509 644 ARG A CA 1
ATOM 4166 C C . ARG A 1 643 ? 164.24755 106.38037 145.11251 1.000 32.19884 644 ARG A C 1
ATOM 4167 O O . ARG A 1 643 ? 164.95245 106.51607 146.11978 1.000 35.48071 644 ARG A O 1
ATOM 4175 N N . ALA A 1 644 ? 164.37189 107.17272 144.04472 1.000 29.25378 645 ALA A N 1
ATOM 4176 C CA . ALA A 1 644 ? 165.32067 108.28136 144.05187 1.000 28.26924 645 ALA A CA 1
ATOM 4177 C C . ALA A 1 644 ? 164.95328 109.31441 145.10934 1.000 32.24217 645 ALA A C 1
ATOM 4178 O O . ALA A 1 644 ? 165.82933 109.83781 145.80802 1.000 35.69189 645 ALA A O 1
ATOM 4180 N N . LEU A 1 645 ? 163.66111 109.62685 145.23582 1.000 30.64730 646 LEU A N 1
ATOM 4181 C CA . LEU A 1 645 ? 163.22210 110.55359 146.27415 1.000 26.08034 646 LEU A CA 1
ATOM 4182 C C . LEU A 1 645 ? 163.47349 109.98385 147.66424 1.000 32.45091 646 LEU A C 1
ATOM 4183 O O . LEU A 1 645 ? 163.89583 110.70826 148.57336 1.000 37.21694 646 LEU A O 1
ATOM 4188 N N . GLN A 1 646 ? 163.20962 108.68783 147.85064 1.000 32.21990 647 GLN A N 1
ATOM 4189 C CA . GLN A 1 646 ? 163.44315 108.06397 149.14906 1.000 31.56513 647 GLN A CA 1
ATOM 4190 C C . GLN A 1 646 ? 164.92239 108.08389 149.51366 1.000 34.76690 647 GLN A C 1
ATOM 4191 O O . GLN A 1 646 ? 165.28300 108.39906 150.65350 1.000 39.42044 647 GLN A O 1
ATOM 4197 N N . LEU A 1 647 ? 165.79461 107.75807 148.55536 1.000 36.40195 648 LEU A N 1
ATOM 4198 C CA . LEU A 1 647 ? 167.22908 107.75589 148.82728 1.000 37.39515 648 LEU A CA 1
ATOM 4199 C C . LEU A 1 647 ? 167.73718 109.16022 149.12776 1.000 38.01369 648 LEU A C 1
ATOM 4200 O O . LEU A 1 647 ? 168.62534 109.34084 149.96915 1.000 45.45115 648 LEU A O 1
ATOM 4205 N N . LEU A 1 648 ? 167.19380 110.16706 148.44042 1.000 34.62601 649 LEU A N 1
ATOM 4206 C CA . LEU A 1 648 ? 167.57830 111.54619 148.72162 1.000 35.78603 649 LEU A CA 1
ATOM 4207 C C . LEU A 1 648 ? 167.15935 111.95752 150.12774 1.000 42.43590 649 LEU A C 1
ATOM 4208 O O . LEU A 1 648 ? 167.87135 112.71285 150.80043 1.000 47.12338 649 LEU A O 1
ATOM 4213 N N . GLN A 1 649 ? 166.00274 111.47291 150.58655 1.000 41.01535 650 GLN A N 1
ATOM 4214 C CA . GLN A 1 649 ? 165.51681 111.83308 151.91520 1.000 39.05574 650 GLN A CA 1
ATOM 4215 C C . GLN A 1 649 ? 166.46131 111.33857 153.00495 1.000 45.61709 650 GLN A C 1
ATOM 4216 O O . GLN A 1 649 ? 166.81391 112.08827 153.92268 1.000 52.55186 650 GLN A O 1
ATOM 4222 N N . MET A 1 650 ? 166.88720 110.07493 152.91972 1.000 44.78707 651 MET A N 1
ATOM 4223 C CA . MET A 1 650 ? 167.77322 109.53578 153.94673 1.000 49.99148 651 MET A CA 1
ATOM 4224 C C . MET A 1 650 ? 169.16976 110.13583 153.85421 1.000 51.73384 651 MET A C 1
ATOM 4225 O O . MET A 1 650 ? 169.85626 110.26138 154.87471 1.000 58.68330 651 MET A O 1
ATOM 4230 N N . TYR A 1 651 ? 169.60929 110.50342 152.64816 1.000 45.93030 652 TYR A N 1
ATOM 4231 C CA . TYR A 1 651 ? 170.89981 111.16952 152.50714 1.000 49.75838 652 TYR A CA 1
ATOM 4232 C C . TYR A 1 651 ? 170.91022 112.50830 153.23332 1.000 50.33648 652 TYR A C 1
ATOM 4233 O O . TYR A 1 651 ? 171.88706 112.84552 153.91199 1.000 54.09959 652 TYR A O 1
ATOM 4242 N N . TYR A 1 652 ? 169.83088 113.28318 153.10542 1.000 49.48611 653 TYR A N 1
ATOM 4243 C CA . TYR A 1 652 ? 169.75291 114.56016 153.80525 1.000 52.46339 653 TYR A CA 1
ATOM 4244 C C . TYR A 1 652 ? 169.49229 114.36878 155.29357 1.000 58.39922 653 TYR A C 1
ATOM 4245 O O . TYR A 1 652 ? 169.84022 115.23954 156.09924 1.000 62.41418 653 TYR A O 1
ATOM 4254 N N . GLU A 1 653 ? 168.88374 113.24378 155.67682 1.000 56.47872 654 GLU A N 1
ATOM 4255 C CA . GLU A 1 653 ? 168.61476 112.98230 157.08548 1.000 57.70929 654 GLU A CA 1
ATOM 4256 C C . GLU A 1 653 ? 169.87126 112.60096 157.85644 1.000 61.85371 654 GLU A C 1
ATOM 4257 O O . GLU A 1 653 ? 169.90758 112.77262 159.07947 1.000 69.55512 654 GLU A O 1
ATOM 4263 N N . GLY A 1 654 ? 170.89504 112.09108 157.17672 1.000 61.77569 655 GLY A N 1
ATOM 4264 C CA . GLY A 1 654 ? 172.12937 111.71879 157.83870 1.000 63.36336 655 GLY A CA 1
ATOM 4265 C C . GLY A 1 654 ? 172.30401 110.22285 157.99756 1.000 63.14048 655 GLY A C 1
ATOM 4266 O O . GLY A 1 654 ? 172.93673 109.76329 158.95300 1.000 63.97570 655 GLY A O 1
ATOM 4267 N N . ARG A 1 655 ? 171.74764 109.45179 157.06687 1.000 60.88713 656 ARG A N 1
ATOM 4268 C CA . ARG A 1 655 ? 171.86497 108.00017 157.08577 1.000 66.72161 656 ARG A CA 1
ATOM 4269 C C . ARG A 1 655 ? 173.03615 107.48907 156.25687 1.000 71.03447 656 ARG A C 1
ATOM 4270 O O . ARG A 1 655 ? 173.19419 106.27160 156.11907 1.000 68.10652 656 ARG A O 1
ATOM 4278 N N . PHE A 1 656 ? 173.85556 108.38297 155.70529 1.000 73.22675 657 PHE A N 1
ATOM 4279 C CA . PHE A 1 656 ? 175.03736 108.01570 154.92536 1.000 71.93329 657 PHE A CA 1
ATOM 4280 C C . PHE A 1 656 ? 176.23893 108.74547 155.50926 1.000 77.18398 657 PHE A C 1
ATOM 4281 O O . PHE A 1 656 ? 176.67216 109.77820 154.97969 1.000 84.36745 657 PHE A O 1
ATOM 4289 N N . PRO A 1 657 ? 176.79614 108.24216 156.61082 1.000 78.72545 658 PRO A N 1
ATOM 4290 C CA . PRO A 1 657 ? 177.95611 108.90485 157.21705 1.000 80.24868 658 PRO A CA 1
ATOM 4291 C C . PRO A 1 657 ? 179.16025 108.88728 156.28763 1.000 84.88242 658 PRO A C 1
ATOM 4292 O O . PRO A 1 657 ? 179.36542 107.94965 155.51368 1.000 82.85898 658 PRO A O 1
ATOM 4296 N N . CYS A 1 658 ? 179.96364 109.94807 156.37430 1.000 86.89582 659 CYS A N 1
ATOM 4297 C CA . CYS A 1 658 ? 181.16056 110.09150 155.54593 1.000 92.54793 659 CYS A CA 1
ATOM 4298 C C . CYS A 1 658 ? 182.31222 109.35403 156.22392 1.000 94.49909 659 CYS A C 1
ATOM 4299 O O . CYS A 1 658 ? 183.13710 109.92963 156.93829 1.000 96.02551 659 CYS A O 1
ATOM 4302 N N . LEU A 1 659 ? 182.36124 108.04653 155.99041 1.000 94.00072 660 LEU A N 1
ATOM 4303 C CA . LEU A 1 659 ? 183.40348 107.20353 156.56421 1.000 98.92249 660 LEU A CA 1
ATOM 4304 C C . LEU A 1 659 ? 184.74779 107.45868 155.89063 1.000 100.08049 660 LEU A C 1
ATOM 4305 O O . LEU A 1 659 ? 185.78170 106.96390 156.33953 1.000 100.80672 660 LEU A O 1
ATOM 4310 N N . LEU A 1 680 ? 195.06106 139.21492 121.23327 1.000 112.33394 681 LEU A N 1
ATOM 4311 C CA . LEU A 1 680 ? 194.74679 139.75454 122.55046 1.000 113.61556 681 LEU A CA 1
ATOM 4312 C C . LEU A 1 680 ? 194.92867 138.69757 123.63369 1.000 115.69514 681 LEU A C 1
ATOM 4313 O O . LEU A 1 680 ? 194.80134 138.98782 124.82176 1.000 115.42250 681 LEU A O 1
ATOM 4315 N N . LEU A 1 681 ? 195.22262 137.46665 123.21615 1.000 115.68245 682 LEU A N 1
ATOM 4316 C CA . LEU A 1 681 ? 195.45118 136.36237 124.13887 1.000 116.20256 682 LEU A CA 1
ATOM 4317 C C . LEU A 1 681 ? 196.89157 135.86929 124.08884 1.000 120.95616 682 LEU A C 1
ATOM 4318 O O . LEU A 1 681 ? 197.56801 135.83380 125.12116 1.000 119.08517 682 LEU A O 1
ATOM 4320 N N . GLU A 1 682 ? 197.37731 135.49081 122.90350 1.000 120.47116 683 GLU A N 1
ATOM 4321 C CA . GLU A 1 682 ? 198.75047 135.01567 122.71491 1.000 122.68603 683 GLU A CA 1
ATOM 4322 C C . GLU A 1 682 ? 199.06824 133.83790 123.63459 1.000 127.24868 683 GLU A C 1
ATOM 4323 O O . GLU A 1 682 ? 200.17882 133.71427 124.15515 1.000 132.22377 683 GLU A O 1
ATOM 4325 N N . GLU A 1 683 ? 198.08485 132.96396 123.83505 1.000 126.64476 684 GLU A N 1
ATOM 4326 C CA . GLU A 1 683 ? 198.25921 131.80312 124.69613 1.000 127.71516 684 GLU A CA 1
ATOM 4327 C C . GLU A 1 683 ? 197.21741 130.75770 124.32979 1.000 128.20061 684 GLU A C 1
ATOM 4328 O O . GLU A 1 683 ? 196.22453 131.05146 123.65892 1.000 125.04074 684 GLU A O 1
ATOM 4330 N N . VAL A 1 684 ? 197.45967 129.53086 124.78125 1.000 128.35069 685 VAL A N 1
ATOM 4331 C CA . VAL A 1 684 ? 196.54650 128.41423 124.56813 1.000 128.94766 685 VAL A CA 1
ATOM 4332 C C . VAL A 1 684 ? 195.83644 128.13318 125.88485 1.000 126.06785 685 VAL A C 1
ATOM 4333 O O . VAL A 1 684 ? 196.48384 127.85711 126.90225 1.000 128.00099 685 VAL A O 1
ATOM 4337 N N . ILE A 1 685 ? 194.50445 128.20442 125.86910 1.000 122.17203 686 ILE A N 1
ATOM 4338 C CA . ILE A 1 685 ? 193.73940 128.04939 127.10316 1.000 120.79572 686 ILE A CA 1
ATOM 4339 C C . ILE A 1 685 ? 193.74282 126.59309 127.55405 1.000 125.46133 686 ILE A C 1
ATOM 4340 O O . ILE A 1 685 ? 194.04616 126.28946 128.71425 1.000 129.34156 686 ILE A O 1
ATOM 4345 N N . THR A 1 686 ? 193.41803 125.66988 126.63538 1.000 122.91478 687 THR A N 1
ATOM 4346 C CA . THR A 1 686 ? 193.34883 124.22340 126.84515 1.000 123.52734 687 THR A CA 1
ATOM 4347 C C . THR A 1 686 ? 192.26924 123.84869 127.85794 1.000 121.61041 687 THR A C 1
ATOM 4348 O O . THR A 1 686 ? 191.96280 124.63019 128.76739 1.000 118.73655 687 THR A O 1
ATOM 4352 N N . PRO A 1 687 ? 191.65851 122.67299 127.72631 1.000 121.02672 688 PRO A N 1
ATOM 4353 C CA . PRO A 1 687 ? 190.70251 122.22668 128.74472 1.000 112.90910 688 PRO A CA 1
ATOM 4354 C C . PRO A 1 687 ? 191.38592 121.99652 130.08312 1.000 113.96320 688 PRO A C 1
ATOM 4355 O O . PRO A 1 687 ? 192.55989 121.62501 130.15540 1.000 113.87192 688 PRO A O 1
ATOM 4359 N N . ARG A 1 688 ? 190.62980 122.22392 131.15340 1.000 114.00424 689 ARG A N 1
ATOM 4360 C CA . ARG A 1 688 ? 191.13878 122.06753 132.50882 1.000 111.74454 689 ARG A CA 1
ATOM 4361 C C . ARG A 1 688 ? 190.79600 120.67962 133.03321 1.000 108.73587 689 ARG A C 1
ATOM 4362 O O . ARG A 1 688 ? 189.63573 120.25902 132.98071 1.000 104.66356 689 ARG A O 1
ATOM 4370 N N . LYS A 1 689 ? 191.80902 119.96927 133.53980 1.000 108.19285 690 LYS A N 1
ATOM 4371 C CA . LYS A 1 689 ? 191.62179 118.65160 134.15216 1.000 105.80326 690 LYS A CA 1
ATOM 4372 C C . LYS A 1 689 ? 192.30612 118.66477 135.51816 1.000 102.75639 690 LYS A C 1
ATOM 4373 O O . LYS A 1 689 ? 193.44329 118.21211 135.66811 1.000 97.85383 690 LYS A O 1
ATOM 4375 N N . ASP A 1 690 ? 191.59730 119.19236 136.51857 1.000 103.70498 691 ASP A N 1
ATOM 4376 C CA . ASP A 1 690 ? 192.03160 119.13995 137.90905 1.000 98.72682 691 ASP A CA 1
ATOM 4377 C C . ASP A 1 690 ? 190.84358 118.92841 138.83914 1.000 95.64831 691 ASP A C 1
ATOM 4378 O O . ASP A 1 690 ? 190.85643 119.38963 139.98585 1.000 94.77833 691 ASP A O 1
ATOM 4383 N N . LEU A 1 691 ? 189.81674 118.23727 138.36351 1.000 93.19852 692 LEU A N 1
ATOM 4384 C CA . LEU A 1 691 ? 188.53521 118.13522 139.03800 1.000 89.22720 692 LEU A CA 1
ATOM 4385 C C . LEU A 1 691 ? 188.31217 116.73745 139.60184 1.000 86.05666 692 LEU A C 1
ATOM 4386 O O . LEU A 1 691 ? 188.89115 115.75796 139.11972 1.000 84.28960 692 LEU A O 1
ATOM 4391 N N . PRO A 1 692 ? 187.47888 116.61006 140.63159 1.000 81.76888 693 PRO A N 1
ATOM 4392 C CA . PRO A 1 692 ? 187.13861 115.28432 141.16240 1.000 75.62338 693 PRO A CA 1
ATOM 4393 C C . PRO A 1 692 ? 186.34143 114.48315 140.14830 1.000 76.91650 693 PRO A C 1
ATOM 4394 O O . PRO A 1 692 ? 185.92854 115.02247 139.11010 1.000 78.52618 693 PRO A O 1
ATOM 4398 N N . PRO A 1 693 ? 186.11023 113.19212 140.40193 1.000 75.79802 694 PRO A N 1
ATOM 4399 C CA . PRO A 1 693 ? 185.33096 112.38772 139.45273 1.000 75.29691 694 PRO A CA 1
ATOM 4400 C C . PRO A 1 693 ? 183.92528 112.93907 139.26519 1.000 67.40124 694 PRO A C 1
ATOM 4401 O O . PRO A 1 693 ? 183.35224 113.56583 140.15933 1.000 64.54244 694 PRO A O 1
ATOM 4405 N N . LEU A 1 694 ? 183.37903 112.70172 138.06909 1.000 61.30065 695 LEU A N 1
ATOM 4406 C CA . LEU A 1 694 ? 182.09283 113.28555 137.69941 1.000 56.13364 695 LEU A CA 1
ATOM 4407 C C . LEU A 1 694 ? 180.97954 112.82980 138.63429 1.000 54.55342 695 LEU A C 1
ATOM 4408 O O . LEU A 1 694 ? 180.13877 113.63633 139.04901 1.000 53.42344 695 LEU A O 1
ATOM 4413 N N . LEU A 1 695 ? 180.95596 111.54660 138.97848 1.000 56.24862 696 LEU A N 1
ATOM 4414 C CA . LEU A 1 695 ? 179.93590 110.98535 139.85253 1.000 54.89442 696 LEU A CA 1
ATOM 4415 C C . LEU A 1 695 ? 180.57031 110.58018 141.17494 1.000 58.38018 696 LEU A C 1
ATOM 4416 O O . LEU A 1 695 ? 181.54356 109.81910 141.19497 1.000 60.49483 696 LEU A O 1
ATOM 4421 N N . LEU A 1 696 ? 180.01733 111.08853 142.27185 1.000 56.36875 697 LEU A N 1
ATOM 4422 C CA . LEU A 1 696 ? 180.51781 110.81684 143.61053 1.000 55.14674 697 LEU A CA 1
ATOM 4423 C C . LEU A 1 696 ? 179.48736 110.01934 144.39714 1.000 54.05954 697 LEU A C 1
ATOM 4424 O O . LEU A 1 696 ? 178.28921 110.31570 144.34860 1.000 52.36660 697 LEU A O 1
ATOM 4429 N N . LYS A 1 697 ? 179.95977 109.00584 145.11695 1.000 55.13504 698 LYS A N 1
ATOM 4430 C CA . LYS A 1 697 ? 179.07613 108.19614 145.94123 1.000 55.12398 698 LYS A CA 1
ATOM 4431 C C . LYS A 1 697 ? 178.52028 109.01906 147.09823 1.000 64.04537 698 LYS A C 1
ATOM 4432 O O . LYS A 1 697 ? 179.14826 109.96814 147.57544 1.000 68.75218 698 LYS A O 1
ATOM 4438 N N . LEU A 1 698 ? 177.31985 108.64476 147.54726 1.000 62.40525 699 LEU A N 1
ATOM 4439 C CA . LEU A 1 698 ? 176.66828 109.37051 148.63130 1.000 61.74748 699 LEU A CA 1
ATOM 4440 C C . LEU A 1 698 ? 177.40998 109.23332 149.95454 1.000 66.70715 699 LEU A C 1
ATOM 4441 O O . LEU A 1 698 ? 177.20385 110.05625 150.85282 1.000 67.07260 699 LEU A O 1
ATOM 4446 N N . ASN A 1 699 ? 178.26433 108.21967 150.09622 1.000 71.64560 700 ASN A N 1
ATOM 4447 C CA . ASN A 1 699 ? 179.02779 108.03331 151.32268 1.000 70.60739 700 ASN A CA 1
ATOM 4448 C C . ASN A 1 699 ? 180.28717 108.88776 151.37578 1.000 69.20750 700 ASN A C 1
ATOM 4449 O O . ASN A 1 699 ? 180.94203 108.92913 152.42285 1.000 74.57280 700 ASN A O 1
ATOM 4454 N N . GLU A 1 700 ? 180.64191 109.56401 150.28378 1.000 66.74098 701 GLU A N 1
ATOM 4455 C CA . GLU A 1 700 ? 181.83027 110.40533 150.23357 1.000 69.89205 701 GLU A CA 1
ATOM 4456 C C . GLU A 1 700 ? 181.49694 111.89163 150.20254 1.000 74.51859 701 GLU A C 1
ATOM 4457 O O . GLU A 1 700 ? 182.39666 112.71427 150.00146 1.000 75.79245 701 GLU A O 1
ATOM 4463 N N . ARG A 1 701 ? 180.23100 112.25670 150.39512 1.000 72.96647 702 ARG A N 1
ATOM 4464 C CA . ARG A 1 701 ? 179.80600 113.65303 150.37422 1.000 68.27419 702 ARG A CA 1
ATOM 4465 C C . ARG A 1 701 ? 179.00994 113.93630 151.64045 1.000 71.72111 702 ARG A C 1
ATOM 4466 O O . ARG A 1 701 ? 177.92783 113.34411 151.83371 1.000 70.45434 702 ARG A O 1
ATOM 4474 N N . PRO A 1 702 ? 179.49096 114.80789 152.52663 1.000 74.48103 703 PRO A N 1
ATOM 4475 C CA . PRO A 1 702 ? 178.72202 115.12847 153.73424 1.000 70.61828 703 PRO A CA 1
ATOM 4476 C C . PRO A 1 702 ? 177.41815 115.83454 153.39355 1.000 64.98261 703 PRO A C 1
ATOM 4477 O O . PRO A 1 702 ? 177.32654 116.58794 152.42186 1.000 65.58604 703 PRO A O 1
ATOM 4481 N N . ALA A 1 703 ? 176.40278 115.58100 154.21169 1.000 62.26596 704 ALA A N 1
ATOM 4482 C CA . ALA A 1 703 ? 175.08534 116.16291 154.01316 1.000 60.19358 704 ALA A CA 1
ATOM 4483 C C . ALA A 1 703 ? 174.98678 117.52595 154.69098 1.000 63.37481 704 ALA A C 1
ATOM 4484 O O . ALA A 1 703 ? 175.80856 117.89235 155.53445 1.000 64.50705 704 ALA A O 1
ATOM 4486 N N . GLU A 1 704 ? 173.95780 118.27953 154.30595 1.000 59.25144 705 GLU A N 1
ATOM 4487 C CA . GLU A 1 704 ? 173.71712 119.60403 154.86127 1.000 56.03740 705 GLU A CA 1
ATOM 4488 C C . GLU A 1 704 ? 172.81898 119.58474 156.09121 1.000 58.07026 705 GLU A C 1
ATOM 4489 O O . GLU A 1 704 ? 172.64511 120.63264 156.72356 1.000 59.13569 705 GLU A O 1
ATOM 4495 N N . ARG A 1 705 ? 172.25131 118.42831 156.44023 1.000 56.91001 706 ARG A N 1
ATOM 4496 C CA . ARG A 1 705 ? 171.38385 118.27557 157.60940 1.000 54.47890 706 ARG A CA 1
ATOM 4497 C C . ARG A 1 705 ? 170.19394 119.23687 157.54314 1.000 53.85855 706 ARG A C 1
ATOM 4498 O O . ARG A 1 705 ? 170.01462 120.11524 158.38935 1.000 57.66715 706 ARG A O 1
ATOM 4506 N N . LEU A 1 706 ? 169.37840 119.05248 156.50867 1.000 50.24674 707 LEU A N 1
ATOM 4507 C CA . LEU A 1 706 ? 168.18949 119.87105 156.33512 1.000 47.65262 707 LEU A CA 1
ATOM 4508 C C . LEU A 1 706 ? 167.10666 119.46195 157.33119 1.000 47.60185 707 LEU A C 1
ATOM 4509 O O . LEU A 1 706 ? 167.10079 118.34970 157.86558 1.000 52.10223 707 LEU A O 1
ATOM 4514 N N . ASP A 1 707 ? 166.17747 120.38465 157.57731 1.000 46.67781 708 ASP A N 1
ATOM 4515 C CA . ASP A 1 707 ? 165.08122 120.14510 158.50780 1.000 47.81587 708 ASP A CA 1
ATOM 4516 C C . ASP A 1 707 ? 163.78072 119.75943 157.81887 1.000 45.56675 708 ASP A C 1
ATOM 4517 O O . ASP A 1 707 ? 162.95357 119.07200 158.42638 1.000 47.25630 708 ASP A O 1
ATOM 4522 N N . TYR A 1 708 ? 163.57781 120.18192 156.57237 1.000 40.65218 709 TYR A N 1
ATOM 4523 C CA . TYR A 1 708 ? 162.35834 119.86002 155.84641 1.000 33.97468 709 TYR A CA 1
ATOM 4524 C C . TYR A 1 708 ? 162.65897 119.81057 154.35580 1.000 33.14917 709 TYR A C 1
ATOM 4525 O O . TYR A 1 708 ? 163.67020 120.33861 153.88686 1.000 37.34807 709 TYR A O 1
ATOM 4534 N N . LEU A 1 709 ? 161.76573 119.15867 153.61550 1.000 30.14758 710 LEU A N 1
ATOM 4535 C CA . LEU A 1 709 ? 161.86169 119.04968 152.16624 1.000 25.33651 710 LEU A CA 1
ATOM 4536 C C . LEU A 1 709 ? 160.60886 119.64263 151.53896 1.000 24.87035 710 LEU A C 1
ATOM 4537 O O . LEU A 1 709 ? 159.49007 119.29921 151.93502 1.000 28.28043 710 LEU A O 1
ATOM 4542 N N . GLY A 1 710 ? 160.79819 120.52795 150.56385 1.000 22.57317 711 GLY A N 1
ATOM 4543 C CA . GLY A 1 710 ? 159.68072 121.18023 149.91034 1.000 16.42677 711 GLY A CA 1
ATOM 4544 C C . GLY A 1 710 ? 159.71480 121.06699 148.40065 1.000 15.56808 711 GLY A C 1
ATOM 4545 O O . GLY A 1 710 ? 160.75049 120.72694 147.82137 1.000 20.46518 711 GLY A O 1
ATOM 4546 N N . VAL A 1 711 ? 158.58715 121.34460 147.75124 1.000 16.02434 712 VAL A N 1
ATOM 4547 C CA . VAL A 1 711 ? 158.49590 121.28629 146.29513 1.000 19.82186 712 VAL A CA 1
ATOM 4548 C C . VAL A 1 711 ? 157.36816 122.20271 145.83928 1.000 19.41298 712 VAL A C 1
ATOM 4549 O O . VAL A 1 711 ? 156.27919 122.20190 146.42142 1.000 18.97225 712 VAL A O 1
ATOM 4553 N N . SER A 1 712 ? 157.63760 122.99737 144.80654 1.000 21.30191 713 SER A N 1
ATOM 4554 C CA . SER A 1 712 ? 156.64214 123.85636 144.17746 1.000 19.56392 713 SER A CA 1
ATOM 4555 C C . SER A 1 712 ? 156.40875 123.35838 142.75769 1.000 25.80676 713 SER A C 1
ATOM 4556 O O . SER A 1 712 ? 157.36028 123.22343 141.98072 1.000 37.76124 713 SER A O 1
ATOM 4559 N N . TYR A 1 713 ? 155.15014 123.08762 142.42218 1.000 21.71585 714 TYR A N 1
ATOM 4560 C CA . TYR A 1 713 ? 154.80347 122.49975 141.13479 1.000 23.34495 714 TYR A CA 1
ATOM 4561 C C . TYR A 1 713 ? 153.37231 122.89806 140.78900 1.000 25.90006 714 TYR A C 1
ATOM 4562 O O . TYR A 1 713 ? 152.70170 123.60736 141.54540 1.000 29.20353 714 TYR A O 1
ATOM 4571 N N . GLY A 1 714 ? 152.90334 122.43571 139.63329 1.000 31.98837 715 GLY A N 1
ATOM 4572 C CA . GLY A 1 714 ? 151.54719 122.68760 139.17666 1.000 26.08805 715 GLY A CA 1
ATOM 4573 C C . GLY A 1 714 ? 150.65106 121.50467 139.50557 1.000 32.59558 715 GLY A C 1
ATOM 4574 O O . GLY A 1 714 ? 151.03132 120.35073 139.29850 1.000 41.99774 715 GLY A O 1
ATOM 4575 N N . LEU A 1 715 ? 149.46008 121.81331 140.01514 1.000 26.96720 716 LEU A N 1
ATOM 4576 C CA . LEU A 1 715 ? 148.55622 120.77660 140.49707 1.000 28.85388 716 LEU A CA 1
ATOM 4577 C C . LEU A 1 715 ? 148.15008 119.83352 139.37107 1.000 36.93194 716 LEU A C 1
ATOM 4578 O O . LEU A 1 715 ? 147.80580 120.26847 138.26840 1.000 39.00560 716 LEU A O 1
ATOM 4583 N N . THR A 1 716 ? 148.19157 118.53518 139.66041 1.000 35.67801 717 THR A N 1
ATOM 4584 C CA . THR A 1 716 ? 147.82063 117.48375 138.72262 1.000 31.56079 717 THR A CA 1
ATOM 4585 C C . THR A 1 716 ? 147.40528 116.24990 139.51500 1.000 29.21987 717 THR A C 1
ATOM 4586 O O . THR A 1 716 ? 148.11116 115.85490 140.45146 1.000 27.07283 717 THR A O 1
ATOM 4590 N N . PRO A 1 717 ? 146.26945 115.62430 139.18480 1.000 30.04533 718 PRO A N 1
ATOM 4591 C CA . PRO A 1 717 ? 145.82087 114.46451 139.97823 1.000 28.46145 718 PRO A CA 1
ATOM 4592 C C . PRO A 1 717 ? 146.83659 113.33633 140.03965 1.000 31.35848 718 PRO A C 1
ATOM 4593 O O . PRO A 1 717 ? 146.96342 112.68207 141.08229 1.000 28.97686 718 PRO A O 1
ATOM 4597 N N . ARG A 1 718 ? 147.56670 113.08556 138.95087 1.000 31.12846 719 ARG A N 1
ATOM 4598 C CA . ARG A 1 718 ? 148.60594 112.06180 138.98960 1.000 29.39791 719 ARG A CA 1
ATOM 4599 C C . ARG A 1 718 ? 149.82603 112.54341 139.76529 1.000 33.44808 719 ARG A C 1
ATOM 4600 O O . ARG A 1 718 ? 150.42087 111.77927 140.53439 1.000 36.40486 719 ARG A O 1
ATOM 4608 N N . LEU A 1 719 ? 150.21650 113.80599 139.57333 1.000 28.39484 720 LEU A N 1
ATOM 4609 C CA . LEU A 1 719 ? 151.34788 114.35146 140.31689 1.000 24.14088 720 LEU A CA 1
ATOM 4610 C C . LEU A 1 719 ? 151.02175 114.48477 141.79905 1.000 24.85670 720 LEU A C 1
ATOM 4611 O O . LEU A 1 719 ? 151.88844 114.27034 142.65478 1.000 23.84189 720 LEU A O 1
ATOM 4616 N N . LEU A 1 720 ? 149.77750 114.84676 142.12092 1.000 30.84003 721 LEU A N 1
ATOM 4617 C CA . LEU A 1 720 ? 149.37726 114.98213 143.51835 1.000 24.54996 721 LEU A CA 1
ATOM 4618 C C . LEU A 1 720 ? 149.47905 113.64831 144.24805 1.000 22.23689 721 LEU A C 1
ATOM 4619 O O . LEU A 1 720 ? 149.93915 113.58651 145.39395 1.000 22.13833 721 LEU A O 1
ATOM 4624 N N . LYS A 1 721 ? 149.04662 112.56611 143.59658 1.000 24.29286 722 LYS A N 1
ATOM 4625 C CA . LYS A 1 721 ? 149.14681 111.24378 144.20593 1.000 22.99818 722 LYS A CA 1
ATOM 4626 C C . LYS A 1 721 ? 150.60149 110.83447 144.40465 1.000 23.28486 722 LYS A C 1
ATOM 4627 O O . LYS A 1 721 ? 150.95717 110.26158 145.44151 1.000 27.15963 722 LYS A O 1
ATOM 4633 N N . PHE A 1 722 ? 151.45692 111.11830 143.41953 1.000 24.33774 723 PHE A N 1
ATOM 4634 C CA . PHE A 1 722 ? 152.86351 110.73992 143.52082 1.000 21.81833 723 PHE A CA 1
ATOM 4635 C C . PHE A 1 722 ? 153.55783 111.48925 144.65200 1.000 22.22557 723 PHE A C 1
ATOM 4636 O O . PHE A 1 722 ? 154.29617 110.89442 145.44573 1.000 23.99680 723 PHE A O 1
ATOM 4644 N N . TRP A 1 723 ? 153.33602 112.80299 144.73726 1.000 24.66583 724 TRP A N 1
ATOM 4645 C CA . TRP A 1 723 ? 153.98108 113.59596 145.77921 1.000 17.85150 724 TRP A CA 1
ATOM 4646 C C . TRP A 1 723 ? 153.46195 113.22471 147.16297 1.000 16.40733 724 TRP A C 1
ATOM 4647 O O . TRP A 1 723 ? 154.23380 113.17235 148.12766 1.000 21.65658 724 TRP A O 1
ATOM 4658 N N . LYS A 1 724 ? 152.15694 112.96998 147.28140 1.000 16.79020 725 LYS A N 1
ATOM 4659 C CA . LYS A 1 724 ? 151.59267 112.58237 148.57040 1.000 17.40937 725 LYS A CA 1
ATOM 4660 C C . LYS A 1 724 ? 152.10375 111.21643 149.01063 1.000 18.75541 725 LYS A C 1
ATOM 4661 O O . LYS A 1 724 ? 152.32644 110.98664 150.20513 1.000 21.26980 725 LYS A O 1
ATOM 4667 N N . ARG A 1 725 ? 152.28704 110.29473 148.06156 1.000 20.79246 726 ARG A N 1
ATOM 4668 C CA . ARG A 1 725 ? 152.83199 108.98410 148.39888 1.000 17.49091 726 ARG A CA 1
ATOM 4669 C C . ARG A 1 725 ? 154.25825 109.09288 148.92176 1.000 18.95019 726 ARG A C 1
ATOM 4670 O O . ARG A 1 725 ? 154.65279 108.33223 149.81344 1.000 22.42225 726 ARG A O 1
ATOM 4678 N N . ALA A 1 726 ? 155.04278 110.03142 148.38469 1.000 21.66128 727 ALA A N 1
ATOM 4679 C CA . ALA A 1 726 ? 156.39933 110.23754 148.88072 1.000 18.52745 727 ALA A CA 1
ATOM 4680 C C . ALA A 1 726 ? 156.40364 110.70787 150.32947 1.000 18.00222 727 ALA A C 1
ATOM 4681 O O . ALA A 1 726 ? 157.37572 110.47028 151.05547 1.000 24.52960 727 ALA A O 1
ATOM 4683 N N . GLY A 1 727 ? 155.33659 111.37249 150.76716 1.000 18.74774 728 GLY A N 1
ATOM 4684 C CA . GLY A 1 727 ? 155.23723 111.82016 152.14215 1.000 16.75233 728 GLY A CA 1
ATOM 4685 C C . GLY A 1 727 ? 155.09879 113.32119 152.28935 1.000 17.19235 728 GLY A C 1
ATOM 4686 O O . GLY A 1 727 ? 155.27975 113.86149 153.38455 1.000 22.20905 728 GLY A O 1
ATOM 4687 N N . PHE A 1 728 ? 154.77634 114.00606 151.19704 1.000 18.00241 729 PHE A N 1
ATOM 4688 C CA . PHE A 1 728 ? 154.62271 115.45243 151.21342 1.000 15.44818 729 PHE A CA 1
ATOM 4689 C C . PHE A 1 728 ? 153.20324 115.83820 151.61192 1.000 17.88991 729 PHE A C 1
ATOM 4690 O O . PHE A 1 728 ? 152.24197 115.10889 151.35374 1.000 17.97453 729 PHE A O 1
ATOM 4698 N N . VAL A 1 729 ? 153.08351 116.99901 152.24773 1.000 21.90686 730 VAL A N 1
ATOM 4699 C CA . VAL A 1 729 ? 151.81635 117.50907 152.75460 1.000 18.54701 730 VAL A CA 1
ATOM 4700 C C . VAL A 1 729 ? 151.56569 118.86306 152.10530 1.000 13.18179 730 VAL A C 1
ATOM 4701 O O . VAL A 1 729 ? 152.45195 119.71899 152.12713 1.000 11.71673 730 VAL A O 1
ATOM 4705 N N . PRO A 1 730 ? 150.39543 119.09597 151.50892 1.000 12.12984 731 PRO A N 1
ATOM 4706 C CA . PRO A 1 730 ? 150.12248 120.40976 150.91121 1.000 11.35457 731 PRO A CA 1
ATOM 4707 C C . PRO A 1 730 ? 150.15854 121.51394 151.95762 1.000 13.22672 731 PRO A C 1
ATOM 4708 O O . PRO A 1 730 ? 149.67421 121.35001 153.07929 1.000 20.65242 731 PRO A O 1
ATOM 4712 N N . VAL A 1 731 ? 150.74194 122.64962 151.57830 1.000 12.92968 732 VAL A N 1
ATOM 4713 C CA . VAL A 1 731 ? 150.87094 123.78225 152.48777 1.000 15.11848 732 VAL A CA 1
ATOM 4714 C C . VAL A 1 731 ? 150.27870 125.02940 151.84054 1.000 19.47451 732 VAL A C 1
ATOM 4715 O O . VAL A 1 731 ? 149.75755 125.91483 152.52952 1.000 24.79136 732 VAL A O 1
ATOM 4719 N N . TYR A 1 732 ? 150.30131 125.08321 150.51044 1.000 18.96685 733 TYR A N 1
ATOM 4720 C CA . TYR A 1 732 ? 149.85756 126.26913 149.79265 1.000 13.56205 733 TYR A CA 1
ATOM 4721 C C . TYR A 1 732 ? 149.28021 125.86603 148.44420 1.000 18.11225 733 TYR A C 1
ATOM 4722 O O . TYR A 1 732 ? 149.72401 124.88774 147.83736 1.000 24.16162 733 TYR A O 1
ATOM 4731 N N . LEU A 1 733 ? 148.28811 126.62746 147.98565 1.000 18.86674 734 LEU A N 1
ATOM 4732 C CA . LEU A 1 733 ? 147.68424 126.43030 146.67254 1.000 19.58802 734 LEU A CA 1
ATOM 4733 C C . LEU A 1 733 ? 147.28887 127.79024 146.12018 1.000 22.17809 734 LEU A C 1
ATOM 4734 O O . LEU A 1 733 ? 146.50426 128.50918 146.74630 1.000 23.86291 734 LEU A O 1
ATOM 4739 N N . ARG A 1 734 ? 147.83161 128.14189 144.95657 1.000 21.24314 735 ARG A N 1
ATOM 4740 C CA . ARG A 1 734 ? 147.54958 129.44083 144.35976 1.000 20.21889 735 ARG A CA 1
ATOM 4741 C C . ARG A 1 734 ? 146.10192 129.50100 143.88713 1.000 29.27240 735 ARG A C 1
ATOM 4742 O O . ARG A 1 734 ? 145.62451 128.59654 143.19512 1.000 35.24971 735 ARG A O 1
ATOM 4750 N N . GLN A 1 735 ? 145.40172 130.57231 144.26665 1.000 34.42924 736 GLN A N 1
ATOM 4751 C CA . GLN A 1 735 ? 143.98463 130.68843 143.93578 1.000 30.41916 736 GLN A CA 1
ATOM 4752 C C . GLN A 1 735 ? 143.77771 130.92195 142.44416 1.000 32.63276 736 GLN A C 1
ATOM 4753 O O . GLN A 1 735 ? 142.96006 130.24685 141.80794 1.000 40.85710 736 GLN A O 1
ATOM 4759 N N . THR A 1 736 ? 144.50626 131.87576 141.86839 1.000 33.15389 737 THR A N 1
ATOM 4760 C CA . THR A 1 736 ? 144.32451 132.16865 140.45686 1.000 37.87287 737 THR A CA 1
ATOM 4761 C C . THR A 1 736 ? 145.01480 131.11284 139.59232 1.000 37.58388 737 THR A C 1
ATOM 4762 O O . THR A 1 736 ? 146.05529 130.56748 139.97228 1.000 41.57433 737 THR A O 1
ATOM 4766 N N . PRO A 1 737 ? 144.43132 130.77742 138.44294 1.000 38.23157 738 PRO A N 1
ATOM 4767 C CA . PRO A 1 737 ? 145.08395 129.81758 137.54557 1.000 35.72128 738 PRO A CA 1
ATOM 4768 C C . PRO A 1 737 ? 146.31507 130.42339 136.89131 1.000 46.39512 738 PRO A C 1
ATOM 4769 O O . PRO A 1 737 ? 146.34026 131.60691 136.54533 1.000 53.24549 738 PRO A O 1
ATOM 4773 N N . ASN A 1 738 ? 147.34233 129.59598 136.72442 1.000 52.81814 739 ASN A N 1
ATOM 4774 C CA . ASN A 1 738 ? 148.54279 130.03159 136.02869 1.000 58.91656 739 ASN A CA 1
ATOM 4775 C C . ASN A 1 738 ? 148.27503 130.09964 134.52918 1.000 64.33507 739 ASN A C 1
ATOM 4776 O O . ASN A 1 738 ? 147.43274 129.37460 133.99244 1.000 61.92999 739 ASN A O 1
ATOM 4781 N N . ASP A 1 739 ? 148.99613 130.99237 133.85395 1.000 73.10745 740 ASP A N 1
ATOM 4782 C CA . ASP A 1 739 ? 148.82578 131.15312 132.41609 1.000 78.68660 740 ASP A CA 1
ATOM 4783 C C . ASP A 1 739 ? 149.20065 129.86786 131.68938 1.000 80.33210 740 ASP A C 1
ATOM 4784 O O . ASP A 1 739 ? 150.25468 129.27932 131.94939 1.000 78.45257 740 ASP A O 1
ATOM 4789 N N . LEU A 1 740 ? 148.31777 129.43279 130.78569 1.000 75.18443 741 LEU A N 1
ATOM 4790 C CA . LEU A 1 740 ? 148.48206 128.21881 129.98913 1.000 70.38166 741 LEU A CA 1
ATOM 4791 C C . LEU A 1 740 ? 148.42107 126.95825 130.84690 1.000 75.22232 741 LEU A C 1
ATOM 4792 O O . LEU A 1 740 ? 148.73436 126.98976 132.04188 1.000 74.61862 741 LEU A O 1
ATOM 4794 N N . THR A 1 741 ? 147.97509 125.85437 130.23930 1.000 77.03616 742 THR A N 1
ATOM 4795 C CA . THR A 1 741 ? 147.92073 124.51754 130.83259 1.000 77.73694 742 THR A CA 1
ATOM 4796 C C . THR A 1 741 ? 146.85009 124.40509 131.91417 1.000 70.44129 742 THR A C 1
ATOM 4797 O O . THR A 1 741 ? 146.58181 123.30426 132.40658 1.000 70.14871 742 THR A O 1
ATOM 4801 N N . GLY A 1 742 ? 146.22709 125.52473 132.28015 1.000 64.94251 743 GLY A N 1
ATOM 4802 C CA . GLY A 1 742 ? 145.10933 125.51746 133.20629 1.000 60.47910 743 GLY A CA 1
ATOM 4803 C C . GLY A 1 742 ? 145.38922 124.86748 134.54678 1.000 68.33609 743 GLY A C 1
ATOM 4804 O O . GLY A 1 742 ? 144.57755 124.07422 135.03297 1.000 68.05232 743 GLY A O 1
ATOM 4805 N N . GLU A 1 743 ? 146.52758 125.18908 135.15722 1.000 63.88707 744 GLU A N 1
ATOM 4806 C CA . GLU A 1 743 ? 146.94364 124.55928 136.40114 1.000 46.47154 744 GLU A CA 1
ATOM 4807 C C . GLU A 1 743 ? 147.23871 125.61770 137.45384 1.000 42.55543 744 GLU A C 1
ATOM 4808 O O . GLU A 1 743 ? 147.59096 126.75629 137.13461 1.000 44.78505 744 GLU A O 1
ATOM 4814 N N . HIS A 1 744 ? 147.08750 125.22575 138.71608 1.000 40.73158 745 HIS A N 1
ATOM 4815 C CA . HIS A 1 744 ? 147.34263 126.09242 139.85718 1.000 32.76147 745 HIS A CA 1
ATOM 4816 C C . HIS A 1 744 ? 148.62731 125.66596 140.55398 1.000 28.85350 745 HIS A C 1
ATOM 4817 O O . HIS A 1 744 ? 148.88178 124.47021 140.73033 1.000 36.04169 745 HIS A O 1
ATOM 4824 N N . SER A 1 745 ? 149.43409 126.64885 140.94639 1.000 23.41622 746 SER A N 1
ATOM 4825 C CA . SER A 1 745 ? 150.68576 126.36199 141.63387 1.000 20.51768 746 SER A CA 1
ATOM 4826 C C . SER A 1 745 ? 150.40971 125.81281 143.02818 1.000 20.38979 746 SER A C 1
ATOM 4827 O O . SER A 1 745 ? 149.60918 126.37430 143.78220 1.000 24.79752 746 SER A O 1
ATOM 4830 N N . CYS A 1 746 ? 151.07703 124.71358 143.37007 1.000 20.54372 747 CYS A N 1
ATOM 4831 C CA . CYS A 1 746 ? 150.91809 124.05718 144.66040 1.000 15.94267 747 CYS A CA 1
ATOM 4832 C C . CYS A 1 746 ? 152.27893 123.91870 145.32577 1.000 19.22620 747 CYS A C 1
ATOM 4833 O O . CYS A 1 746 ? 153.26774 123.58851 144.66268 1.000 25.17995 747 CYS A O 1
ATOM 4836 N N . ILE A 1 747 ? 152.32571 124.17111 146.63098 1.000 18.26053 748 ILE A N 1
ATOM 4837 C CA . ILE A 1 747 ? 153.54934 124.07001 147.41807 1.000 16.14620 748 ILE A CA 1
ATOM 4838 C C . ILE A 1 747 ? 153.33454 123.00544 148.48398 1.000 14.38800 748 ILE A C 1
ATOM 4839 O O . ILE A 1 747 ? 152.37071 123.07832 149.25676 1.000 19.02601 748 ILE A O 1
ATOM 4844 N N . MET A 1 748 ? 154.22880 122.02148 148.52513 1.000 13.59106 749 MET A N 1
ATOM 4845 C CA . MET A 1 748 ? 154.15958 120.92998 149.48322 1.000 11.18157 749 MET A CA 1
ATOM 4846 C C . MET A 1 748 ? 155.38595 120.95308 150.38441 1.000 16.65894 749 MET A C 1
ATOM 4847 O O . MET A 1 748 ? 156.47955 121.34013 149.96273 1.000 20.47326 749 MET A O 1
ATOM 4852 N N . LEU A 1 749 ? 155.19253 120.53636 151.63340 1.000 19.42310 750 LEU A N 1
ATOM 4853 C CA . LEU A 1 749 ? 156.26388 120.47995 152.61528 1.000 16.14137 750 LEU A CA 1
ATOM 4854 C C . LEU A 1 749 ? 156.24721 119.12921 153.31515 1.000 18.01478 750 LEU A C 1
ATOM 4855 O O . LEU A 1 749 ? 155.19195 118.51312 153.48738 1.000 23.39212 750 LEU A O 1
ATOM 4860 N N . LYS A 1 750 ? 157.43212 118.67364 153.71628 1.000 17.77705 751 LYS A N 1
ATOM 4861 C CA . LYS A 1 750 ? 157.58053 117.40700 154.41979 1.0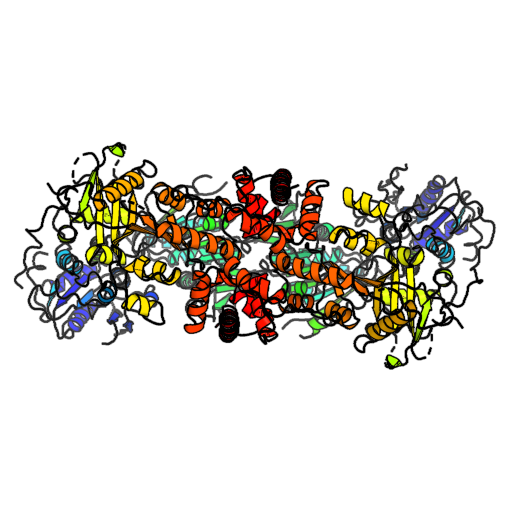00 23.43315 751 LYS A CA 1
ATOM 4862 C C . LYS A 1 750 ? 158.66908 117.54360 155.47142 1.000 33.21028 751 LYS A C 1
ATOM 4863 O O . LYS A 1 750 ? 159.79244 117.94548 155.15515 1.000 33.55854 751 LYS A O 1
ATOM 4869 N N . THR A 1 751 ? 158.33530 117.20856 156.71472 1.000 41.51217 752 THR A N 1
ATOM 4870 C CA . THR A 1 751 ? 159.30437 117.26000 157.79940 1.000 41.32881 752 THR A CA 1
ATOM 4871 C C . THR A 1 751 ? 160.28128 116.09568 157.69420 1.000 45.34281 752 THR A C 1
ATOM 4872 O O . THR A 1 751 ? 159.90822 114.98359 157.30947 1.000 50.96943 752 THR A O 1
ATOM 4876 N N . LEU A 1 752 ? 161.54095 116.36007 158.03307 1.000 46.03824 753 LEU A N 1
ATOM 4877 C CA . LEU A 1 752 ? 162.60281 115.36216 157.96258 1.000 57.40126 753 LEU A CA 1
ATOM 4878 C C . LEU A 1 752 ? 162.84150 114.79752 159.35874 1.000 67.87484 753 LEU A C 1
ATOM 4879 O O . LEU A 1 752 ? 163.39352 115.48107 160.22726 1.000 66.39862 753 LEU A O 1
ATOM 4884 N N . THR A 1 753 ? 162.42316 113.55250 159.56990 1.000 75.50599 754 THR A N 1
ATOM 4885 C CA . THR A 1 753 ? 162.64433 112.88889 160.84680 1.000 80.85081 754 THR A CA 1
ATOM 4886 C C . THR A 1 753 ? 164.13056 112.60842 161.04210 1.000 80.32016 754 THR A C 1
ATOM 4887 O O . THR A 1 753 ? 164.83868 112.25007 160.09661 1.000 78.76573 754 THR A O 1
ATOM 4891 N N . ASP A 1 754 ? 164.60355 112.79742 162.27597 1.000 83.35728 755 ASP A N 1
ATOM 4892 C CA . ASP A 1 754 ? 165.98320 112.59507 162.71375 1.000 86.27360 755 ASP A CA 1
ATOM 4893 C C . ASP A 1 754 ? 166.93722 113.63656 162.14131 1.000 82.48609 755 ASP A C 1
ATOM 4894 O O . ASP A 1 754 ? 168.15568 113.49640 162.30428 1.000 79.60157 755 ASP A O 1
ATOM 4899 N N . GLU A 1 755 ? 166.43102 114.67736 161.47905 1.000 77.77152 756 GLU A N 1
ATOM 4900 C CA . GLU A 1 755 ? 167.28479 115.73057 160.95038 1.000 73.93999 756 GLU A CA 1
ATOM 4901 C C . GLU A 1 755 ? 166.74621 117.13158 161.20198 1.000 70.20291 756 GLU A C 1
ATOM 4902 O O . GLU A 1 755 ? 167.40776 118.10154 160.81870 1.000 67.28997 756 GLU A O 1
ATOM 4904 N N . ASP A 1 756 ? 165.58153 117.27276 161.82654 1.000 73.07837 757 ASP A N 1
ATOM 4905 C CA . ASP A 1 756 ? 165.00743 118.58612 162.09283 1.000 69.31878 757 ASP A CA 1
ATOM 4906 C C . ASP A 1 756 ? 165.50134 119.14056 163.42484 1.000 71.34643 757 ASP A C 1
ATOM 4907 O O . ASP A 1 756 ? 165.77267 120.33488 163.54861 1.000 71.10936 757 ASP A O 1
ATOM 4909 N N . GLY A 1 761 ? 155.35182 117.81774 162.19093 1.000 51.94392 762 GLY A N 1
ATOM 4910 C CA . GLY A 1 761 ? 156.37852 118.09600 163.17782 1.000 57.50639 762 GLY A CA 1
ATOM 4911 C C . GLY A 1 761 ? 156.13561 119.37784 163.94986 1.000 61.49532 762 GLY A C 1
ATOM 4912 O O . GLY A 1 761 ? 157.01993 120.22750 164.05534 1.000 63.88675 762 GLY A O 1
ATOM 4913 N N . GLY A 1 762 ? 154.92874 119.51669 164.49217 1.000 52.43804 763 GLY A N 1
ATOM 4914 C CA . GLY A 1 762 ? 154.57180 120.69833 165.25138 1.000 47.45332 763 GLY A CA 1
ATOM 4915 C C . GLY A 1 762 ? 154.13773 121.85607 164.37737 1.000 44.37307 763 GLY A C 1
ATOM 4916 O O . GLY A 1 762 ? 152.94616 122.16951 164.29729 1.000 49.19204 763 GLY A O 1
ATOM 4917 N N . TRP A 1 763 ? 155.10014 122.50333 163.71637 1.000 40.13018 764 TRP A N 1
ATOM 4918 C CA . TRP A 1 763 ? 154.76521 123.61106 162.82751 1.000 42.76930 764 TRP A CA 1
ATOM 4919 C C . TRP A 1 763 ? 154.05778 123.11649 161.57211 1.000 40.23211 764 TRP A C 1
ATOM 4920 O O . TRP A 1 763 ? 153.16628 123.79422 161.04755 1.000 43.60371 764 TRP A O 1
ATOM 4931 N N . LEU A 1 764 ? 154.44561 121.94012 161.07299 1.000 36.37175 765 LEU A N 1
ATOM 4932 C CA . LEU A 1 764 ? 153.80039 121.39047 159.88488 1.000 33.17327 765 LEU A CA 1
ATOM 4933 C C . LEU A 1 764 ? 152.33872 121.05538 160.15451 1.000 30.42636 765 LEU A C 1
ATOM 4934 O O . LEU A 1 764 ? 151.47688 121.26631 159.29297 1.000 28.49985 765 LEU A O 1
ATOM 4939 N N . ALA A 1 765 ? 152.04173 120.52223 161.34259 1.000 31.80760 766 ALA A N 1
ATOM 4940 C CA . ALA A 1 765 ? 150.65752 120.22002 161.69316 1.000 26.31300 766 ALA A CA 1
ATOM 4941 C C . ALA A 1 765 ? 149.81308 121.48679 161.75318 1.000 26.82985 766 ALA A C 1
ATOM 4942 O O . ALA A 1 765 ? 148.67106 121.50368 161.27876 1.000 30.97856 766 ALA A O 1
ATOM 4944 N N . ALA A 1 766 ? 150.35509 122.55665 162.34084 1.000 24.91806 767 ALA A N 1
ATOM 4945 C CA . ALA A 1 766 ? 149.62963 123.82216 162.38671 1.000 23.38141 767 ALA A CA 1
ATOM 4946 C C . ALA A 1 766 ? 149.42833 124.39365 160.98904 1.000 25.04429 767 ALA A C 1
ATOM 4947 O O . ALA A 1 766 ? 148.35370 124.91778 160.67278 1.000 29.19991 767 ALA A O 1
ATOM 4949 N N . PHE A 1 767 ? 150.45584 124.30857 160.14035 1.000 24.39025 768 PHE A N 1
ATOM 4950 C CA . PHE A 1 767 ? 150.32554 124.78610 158.76730 1.000 21.81739 768 PHE A CA 1
ATOM 4951 C C . PHE A 1 767 ? 149.30422 123.96303 157.99284 1.000 21.75334 768 PHE A C 1
ATOM 4952 O O . PHE A 1 767 ? 148.51849 124.50990 157.20984 1.000 22.14879 768 PHE A O 1
ATOM 4960 N N . TRP A 1 768 ? 149.30775 122.64292 158.19264 1.000 23.37496 769 TRP A N 1
ATOM 4961 C CA . TRP A 1 768 ? 148.35384 121.78250 157.50042 1.000 20.94447 769 TRP A CA 1
ATOM 4962 C C . TRP A 1 768 ? 146.92273 122.08501 157.92708 1.000 22.41958 769 TRP A C 1
ATOM 4963 O O . TRP A 1 768 ? 146.01063 122.11131 157.09225 1.000 24.08909 769 TRP A O 1
ATOM 4974 N N . LYS A 1 769 ? 146.70491 122.30878 159.22542 1.000 21.69603 770 LYS A N 1
ATOM 4975 C CA . LYS A 1 769 ? 145.36613 122.63848 159.70427 1.000 21.03980 770 LYS A CA 1
ATOM 4976 C C . LYS A 1 769 ? 144.89795 123.98210 159.15890 1.000 22.44247 770 LYS A C 1
ATOM 4977 O O . LYS A 1 769 ? 143.73240 124.13193 158.77340 1.000 24.69217 770 LYS A O 1
ATOM 4983 N N . ASP A 1 770 ? 145.79112 124.97449 159.12620 1.000 21.53546 771 ASP A N 1
ATOM 4984 C CA . ASP A 1 770 ? 145.42198 126.28577 158.60184 1.000 17.99555 771 ASP A CA 1
ATOM 4985 C C . ASP A 1 770 ? 145.09990 126.21692 157.11410 1.000 22.80611 771 ASP A C 1
ATOM 4986 O O . ASP A 1 770 ? 144.14381 126.84835 156.64858 1.000 26.91675 771 ASP A O 1
ATOM 4991 N N . PHE A 1 771 ? 145.89209 125.46019 156.35023 1.000 24.33814 772 PHE A N 1
ATOM 4992 C CA . PHE A 1 771 ? 145.62830 125.32095 154.92138 1.000 21.76366 772 PHE A CA 1
ATOM 4993 C C . PHE A 1 771 ? 144.30254 124.61345 154.67108 1.000 21.36041 772 PHE A C 1
ATOM 4994 O O . PHE A 1 771 ? 143.54813 124.99353 153.76778 1.000 20.71246 772 PHE A O 1
ATOM 5002 N N . ARG A 1 772 ? 144.00608 123.57513 155.45682 1.000 20.71381 773 ARG A N 1
ATOM 5003 C CA . ARG A 1 772 ? 142.74802 122.85420 155.29095 1.000 19.57701 773 ARG A CA 1
ATOM 5004 C C . ARG A 1 772 ? 141.55299 123.75468 155.57787 1.000 20.11962 773 ARG A C 1
ATOM 5005 O O . ARG A 1 772 ? 140.54672 123.71090 154.86032 1.000 20.09869 773 ARG A O 1
ATOM 5013 N N . ARG A 1 773 ? 141.64224 124.57278 156.62968 1.000 21.51300 774 ARG A N 1
ATOM 5014 C CA . ARG A 1 773 ? 140.55882 125.49935 156.94270 1.000 20.72909 774 ARG A CA 1
ATOM 5015 C C . ARG A 1 773 ? 140.36858 126.52290 155.83031 1.000 19.56454 774 ARG A C 1
ATOM 5016 O O . ARG A 1 773 ? 139.23385 126.83768 155.45253 1.000 20.96730 774 ARG A O 1
ATOM 5024 N N . ARG A 1 774 ? 141.46990 127.05698 155.29692 1.000 22.50946 775 ARG A N 1
ATOM 5025 C CA . ARG A 1 774 ? 141.37443 128.03148 154.21468 1.000 18.12654 775 ARG A CA 1
ATOM 5026 C C . ARG A 1 774 ? 140.82717 127.39707 152.94200 1.000 17.74641 775 ARG A C 1
ATOM 5027 O O . ARG A 1 774 ? 140.05077 128.02591 152.21360 1.000 18.21241 775 ARG A O 1
ATOM 5035 N N . PHE A 1 775 ? 141.22374 126.15412 152.65624 1.000 20.08058 776 PHE A N 1
ATOM 5036 C CA . PHE A 1 775 ? 140.77762 125.49344 151.43321 1.000 17.95736 776 PHE A CA 1
ATOM 5037 C C . PHE A 1 775 ? 139.27023 125.27071 151.43656 1.000 17.13346 776 PHE A C 1
ATOM 5038 O O . PHE A 1 775 ? 138.62831 125.32570 150.38099 1.000 20.85503 776 PHE A O 1
ATOM 5046 N N . LEU A 1 776 ? 138.68965 125.00666 152.60989 1.000 17.08936 777 LEU A N 1
ATOM 5047 C CA . LEU A 1 776 ? 137.24627 124.80523 152.69079 1.000 14.31326 777 LEU A CA 1
ATOM 5048 C C . LEU A 1 776 ? 136.48963 126.06291 152.28132 1.000 17.85253 777 LEU A C 1
ATOM 5049 O O . LEU A 1 776 ? 135.49778 125.98920 151.54642 1.000 19.30633 777 LEU A O 1
ATOM 5054 N N . ALA A 1 777 ? 136.94312 127.22810 152.74744 1.000 22.21891 778 ALA A N 1
ATOM 5055 C CA . ALA A 1 777 ? 136.29467 128.48280 152.38541 1.000 17.03073 778 ALA A CA 1
ATOM 5056 C C . ALA A 1 777 ? 136.65040 128.92940 150.97329 1.000 15.72658 778 ALA A C 1
ATOM 5057 O O . ALA A 1 777 ? 135.84783 129.60825 150.32313 1.000 21.41201 778 ALA A O 1
ATOM 5059 N N . LEU A 1 778 ? 137.83612 128.56474 150.48483 1.000 19.88506 779 LEU A N 1
ATOM 5060 C CA . LEU A 1 778 ? 138.28280 128.98458 149.16293 1.000 18.91450 779 LEU A CA 1
ATOM 5061 C C . LEU A 1 778 ? 137.79191 128.07113 148.04807 1.000 18.73977 779 LEU A C 1
ATOM 5062 O O . LEU A 1 778 ? 138.09548 128.33209 146.87899 1.000 23.86952 779 LEU A O 1
ATOM 5067 N N . LEU A 1 779 ? 137.04698 127.01616 148.37506 1.000 16.92489 780 LEU A N 1
ATOM 5068 C CA . LEU A 1 779 ? 136.55254 126.08212 147.37105 1.000 17.61379 780 LEU A CA 1
ATOM 5069 C C . LEU A 1 779 ? 135.40512 126.68587 146.57053 1.000 20.84184 780 LEU A C 1
ATOM 5070 O O . LEU A 1 779 ? 134.96978 126.10870 145.56931 1.000 25.34478 780 LEU A O 1
ATOM 5075 N N . SER A 1 780 ? 134.90606 127.84405 147.00370 1.000 23.12856 781 SER A N 1
ATOM 5076 C CA . SER A 1 780 ? 133.76517 128.48343 146.36566 1.000 21.27174 781 SER A CA 1
ATOM 5077 C C . SER A 1 780 ? 134.13754 129.65564 145.46864 1.000 25.98447 781 SER A C 1
ATOM 5078 O O . SER A 1 780 ? 133.27358 130.14319 144.73154 1.000 28.63625 781 SER A O 1
ATOM 5081 N N . TYR A 1 781 ? 135.38609 130.12082 145.50559 1.000 24.52130 782 TYR A N 1
ATOM 5082 C CA . TYR A 1 781 ? 135.79130 131.27655 144.71018 1.000 26.15319 782 TYR A CA 1
ATOM 5083 C C . TYR A 1 781 ? 136.39465 130.86100 143.37049 1.000 29.29514 782 TYR A C 1
ATOM 5084 O O . TYR A 1 781 ? 135.86848 131.21064 142.30929 1.000 34.36168 782 TYR A O 1
ATOM 5093 N N . GLN A 1 782 ? 137.49850 130.11409 143.40682 1.000 29.47085 783 GLN A N 1
ATOM 5094 C CA . GLN A 1 782 ? 138.18357 129.68161 142.19896 1.000 33.97326 783 GLN A CA 1
ATOM 5095 C C . GLN A 1 782 ? 138.39338 128.17756 142.12093 1.000 33.17517 783 GLN A C 1
ATOM 5096 O O . GLN A 1 782 ? 138.63703 127.66324 141.02328 1.000 31.01920 783 GLN A O 1
ATOM 5102 N N . PHE A 1 783 ? 138.30732 127.46164 143.23831 1.000 28.65206 784 PHE A N 1
ATOM 5103 C CA . PHE A 1 783 ? 138.47606 126.01601 143.25471 1.000 20.70498 784 PHE A CA 1
ATOM 5104 C C . PHE A 1 783 ? 137.17566 125.26627 143.00007 1.000 24.87185 784 PHE A C 1
ATOM 5105 O O . PHE A 1 783 ? 137.16582 124.03313 143.06942 1.000 28.51959 784 PHE A O 1
ATOM 5113 N N . SER A 1 784 ? 136.08010 125.97779 142.72114 1.000 23.56648 785 SER A N 1
ATOM 5114 C CA . SER A 1 784 ? 134.82097 125.30903 142.41112 1.000 22.29216 785 SER A CA 1
ATOM 5115 C C . SER A 1 784 ? 134.91768 124.49172 141.12953 1.000 27.56014 785 SER A C 1
ATOM 5116 O O . SER A 1 784 ? 134.22217 123.47997 140.98837 1.000 32.86116 785 SER A O 1
ATOM 5119 N N . THR A 1 785 ? 135.76855 124.90828 140.18980 1.000 28.01343 786 THR A N 1
ATOM 5120 C CA . THR A 1 785 ? 135.94993 124.16270 138.95064 1.000 26.91075 786 THR A CA 1
ATOM 5121 C C . THR A 1 785 ? 136.72259 122.86583 139.15018 1.000 23.52574 786 THR A C 1
ATOM 5122 O O . THR A 1 785 ? 136.76399 122.04364 138.22860 1.000 25.42791 786 THR A O 1
ATOM 5126 N N . PHE A 1 786 ? 137.33194 122.66653 140.31572 1.000 24.03056 787 PHE A N 1
ATOM 5127 C CA . PHE A 1 786 ? 138.07477 121.44377 140.58112 1.000 23.66696 787 PHE A CA 1
ATOM 5128 C C . PHE A 1 786 ? 137.13487 120.24584 140.65137 1.000 24.82968 787 PHE A C 1
ATOM 5129 O O . PHE A 1 786 ? 135.98283 120.35346 141.08036 1.000 30.78394 787 PHE A O 1
ATOM 5137 N N . SER A 1 787 ? 137.63905 119.09578 140.21764 1.000 21.14274 788 SER A N 1
ATOM 5138 C CA . SER A 1 787 ? 136.86837 117.86764 140.32235 1.000 24.03489 788 SER A CA 1
ATOM 5139 C C . SER A 1 787 ? 136.68883 117.49202 141.79193 1.000 27.06449 788 SER A C 1
ATOM 5140 O O . SER A 1 787 ? 137.58551 117.73122 142.60729 1.000 29.46845 788 SER A O 1
ATOM 5143 N N . PRO A 1 788 ? 135.53860 116.92133 142.16414 1.000 28.89867 789 PRO A N 1
ATOM 5144 C CA . PRO A 1 788 ? 135.34480 116.53337 143.57261 1.000 25.10996 789 PRO A CA 1
ATOM 5145 C C . PRO A 1 788 ? 136.38130 115.54258 144.07232 1.000 28.52715 789 PRO A C 1
ATOM 5146 O O . PRO A 1 788 ? 136.77633 115.60364 145.24328 1.000 30.42571 789 PRO A O 1
ATOM 5150 N N . SER A 1 789 ? 136.83106 114.62354 143.21442 1.000 30.97715 790 SER A N 1
ATOM 5151 C CA . SER A 1 789 ? 137.86222 113.67440 143.62146 1.000 27.05752 790 SER A CA 1
ATOM 5152 C C . SER A 1 789 ? 139.18294 114.37953 143.90536 1.000 24.87196 790 SER A C 1
ATOM 5153 O O . SER A 1 789 ? 139.87716 114.04694 144.87333 1.000 23.69436 790 SER A O 1
ATOM 5156 N N . LEU A 1 790 ? 139.55065 115.35137 143.06678 1.000 28.01142 791 LEU A N 1
ATOM 5157 C CA . LEU A 1 790 ? 140.80268 116.07457 143.26907 1.000 24.16868 791 LEU A CA 1
ATOM 5158 C C . LEU A 1 790 ? 140.76980 116.88183 144.56117 1.000 24.28718 791 LEU A C 1
ATOM 5159 O O . LEU A 1 790 ? 141.73902 116.88755 145.32895 1.000 25.57506 791 LEU A O 1
ATOM 5164 N N . ALA A 1 791 ? 139.65839 117.57697 144.81521 1.000 23.91538 792 ALA A N 1
ATOM 5165 C CA . ALA A 1 791 ? 139.53913 118.35903 146.04160 1.000 20.24061 792 ALA A CA 1
ATOM 5166 C C . ALA A 1 791 ? 139.52355 117.45997 147.27129 1.000 20.70450 792 ALA A C 1
ATOM 5167 O O . ALA A 1 791 ? 140.11165 117.79890 148.30511 1.000 19.47962 792 ALA A O 1
ATOM 5169 N N . LEU A 1 792 ? 138.84774 116.31171 147.18076 1.000 23.83187 793 LEU A N 1
ATOM 5170 C CA . LEU A 1 792 ? 138.81822 115.37888 148.30285 1.000 21.32708 793 LEU A CA 1
ATOM 5171 C C . LEU A 1 792 ? 140.20562 114.82113 148.59341 1.000 22.66436 793 LEU A C 1
ATOM 5172 O O . LEU A 1 792 ? 140.57752 114.63735 149.75834 1.000 25.44551 793 LEU A O 1
ATOM 5177 N N . ASN A 1 793 ? 140.98244 114.53694 147.54504 1.000 27.11300 794 ASN A N 1
ATOM 5178 C CA . ASN A 1 793 ? 142.33757 114.03213 147.74223 1.000 25.10412 794 ASN A CA 1
ATOM 5179 C C . ASN A 1 793 ? 143.21065 115.05782 148.45420 1.000 22.89331 794 ASN A C 1
ATOM 5180 O O . ASN A 1 793 ? 144.01409 114.70318 149.32411 1.000 23.86457 794 ASN A O 1
ATOM 5185 N N . ILE A 1 794 ? 143.07264 116.33500 148.09311 1.000 22.57733 795 ILE A N 1
ATOM 5186 C CA . ILE A 1 794 ? 143.83988 117.38453 148.75862 1.000 24.05403 795 ILE A CA 1
ATOM 5187 C C . ILE A 1 794 ? 143.41419 117.51348 150.21635 1.000 25.87041 795 ILE A C 1
ATOM 5188 O O . ILE A 1 794 ? 144.24350 117.75060 151.10350 1.000 28.58251 795 ILE A O 1
ATOM 5193 N N . ILE A 1 795 ? 142.11676 117.35198 150.48658 1.000 23.59913 796 ILE A N 1
ATOM 5194 C CA . ILE A 1 795 ? 141.59595 117.55877 151.83521 1.000 18.17363 796 ILE A CA 1
ATOM 5195 C C . ILE A 1 795 ? 142.16274 116.52759 152.80592 1.000 20.77559 796 ILE A C 1
ATOM 5196 O O . ILE A 1 795 ? 142.57839 116.86941 153.91960 1.000 27.91368 796 ILE A O 1
ATOM 5201 N N . GLN A 1 796 ? 142.19799 115.25964 152.40599 1.000 22.64133 797 GLN A N 1
ATOM 5202 C CA . GLN A 1 796 ? 142.59724 114.17252 153.29107 1.000 25.18843 797 GLN A CA 1
ATOM 5203 C C . GLN A 1 796 ? 144.01852 113.72610 152.97388 1.000 28.19559 797 GLN A C 1
ATOM 5204 O O . GLN A 1 796 ? 144.35463 113.48388 151.81029 1.000 28.88327 797 GLN A O 1
ATOM 5210 N N . ASN A 1 797 ? 144.84464 113.61255 154.01234 1.000 34.77539 798 ASN A N 1
ATOM 5211 C CA . ASN A 1 797 ? 146.22107 113.16053 153.88027 1.000 30.42361 798 ASN A CA 1
ATOM 5212 C C . ASN A 1 797 ? 146.51277 112.10005 154.93206 1.000 33.14177 798 ASN A C 1
ATOM 5213 O O . ASN A 1 797 ? 145.98117 112.14392 156.04483 1.000 43.30517 798 ASN A O 1
ATOM 5218 N N . ARG A 1 798 ? 147.36754 111.14256 154.56827 1.000 29.64930 799 ARG A N 1
ATOM 5219 C CA . ARG A 1 798 ? 147.75447 110.07302 155.47901 1.000 32.10991 799 ARG A CA 1
ATOM 5220 C C . ARG A 1 798 ? 149.06898 110.33464 156.20031 1.000 33.70666 799 ARG A C 1
ATOM 5221 O O . ARG A 1 798 ? 149.33374 109.68824 157.21989 1.000 34.59852 799 ARG A O 1
ATOM 5229 N N . ASN A 1 799 ? 149.89567 111.25702 155.70184 1.000 39.38354 800 ASN A N 1
ATOM 5230 C CA . ASN A 1 799 ? 151.15876 111.55732 156.36575 1.000 35.20065 800 ASN A CA 1
ATOM 5231 C C . ASN A 1 799 ? 150.95910 112.26099 157.70149 1.000 36.13351 800 ASN A C 1
ATOM 5232 O O . ASN A 1 799 ? 151.87646 112.26312 158.52919 1.000 39.43938 800 ASN A O 1
ATOM 5237 N N . MET A 1 800 ? 149.78994 112.85366 157.92941 1.000 36.63316 801 MET A N 1
ATOM 5238 C CA . MET A 1 800 ? 149.47363 113.53552 159.17657 1.000 44.38300 801 MET A CA 1
ATOM 5239 C C . MET A 1 800 ? 148.29085 112.84850 159.84133 1.000 53.61858 801 MET A C 1
ATOM 5240 O O . MET A 1 800 ? 147.28104 112.56991 159.18604 1.000 52.68080 801 MET A O 1
ATOM 5245 N N . GLY A 1 801 ? 148.42021 112.57534 161.13744 1.000 57.50353 802 GLY A N 1
ATOM 5246 C CA . GLY A 1 801 ? 147.32201 111.99618 161.87862 1.000 64.76519 802 GLY A CA 1
ATOM 5247 C C . GLY A 1 801 ? 146.17197 112.96878 162.05020 1.000 78.05003 802 GLY A C 1
ATOM 5248 O O . GLY A 1 801 ? 146.31634 114.18508 161.92216 1.000 76.24401 802 GLY A O 1
ATOM 5249 N N . LYS A 1 802 ? 144.99804 112.41270 162.34641 1.000 84.38169 803 LYS A N 1
ATOM 5250 C CA . LYS A 1 802 ? 143.79439 113.21766 162.47854 1.000 86.03882 803 LYS A CA 1
ATOM 5251 C C . LYS A 1 802 ? 143.43596 113.36262 163.94839 1.000 88.49332 803 LYS A C 1
ATOM 5252 O O . LYS A 1 802 ? 142.95828 112.39285 164.55710 1.000 86.74966 803 LYS A O 1
ATOM 5258 N N . PRO A 1 803 ? 143.64069 114.53073 164.56003 1.000 91.86406 804 PRO A N 1
ATOM 5259 C CA . PRO A 1 803 ? 143.21982 114.74650 165.95427 1.000 94.24803 804 PRO A CA 1
ATOM 5260 C C . PRO A 1 803 ? 141.78097 115.25379 166.04256 1.000 99.14612 804 PRO A C 1
ATOM 5261 O O . PRO A 1 803 ? 141.50609 116.34315 166.55740 1.000 102.44684 804 PRO A O 1
ATOM 5265 N N . ALA A 1 804 ? 140.85028 114.45470 165.52465 1.000 96.35757 805 ALA A N 1
ATOM 5266 C CA . ALA A 1 804 ? 139.45223 114.86045 165.47707 1.000 87.63149 805 ALA A CA 1
ATOM 5267 C C . ALA A 1 804 ? 138.88030 114.99806 166.88185 1.000 88.85627 805 ALA A C 1
ATOM 5268 O O . ALA A 1 804 ? 139.04835 114.11311 167.72605 1.000 86.77283 805 ALA A O 1
ATOM 5270 N N . GLN A 1 805 ? 138.20626 116.11344 167.12722 1.000 81.59487 806 GLN A N 1
ATOM 5271 C CA . GLN A 1 805 ? 137.56595 116.33006 168.41733 1.000 85.21207 806 GLN A CA 1
ATOM 5272 C C . GLN A 1 805 ? 136.36831 115.39663 168.55674 1.000 89.39702 806 GLN A C 1
ATOM 5273 O O . GLN A 1 805 ? 135.56278 115.28783 167.62444 1.000 86.37366 806 GLN A O 1
ATOM 5279 N N . PRO A 1 806 ? 136.21585 114.70607 169.68961 1.000 91.76555 807 PRO A N 1
ATOM 5280 C CA . PRO A 1 806 ? 135.09186 113.77027 169.83501 1.000 88.03312 807 PRO A CA 1
ATOM 5281 C C . PRO A 1 806 ? 133.75113 114.48273 169.90650 1.000 85.17063 807 PRO A C 1
ATOM 5282 O O . PRO A 1 806 ? 133.44972 115.15511 170.89844 1.000 80.83746 807 PRO A O 1
ATOM 5286 N N . ALA A 1 807 ? 132.94916 114.34211 168.84755 1.000 85.05478 808 ALA A N 1
ATOM 5287 C CA . ALA A 1 807 ? 131.62096 114.94140 168.75423 1.000 75.64643 808 ALA A CA 1
ATOM 5288 C C . ALA A 1 807 ? 131.67192 116.45889 168.89071 1.000 74.54168 808 ALA A C 1
ATOM 5289 O O . ALA A 1 807 ? 132.75281 117.05694 168.88787 1.000 77.03988 808 ALA A O 1
ATOM 5291 N N . LEU A 1 808 ? 130.50526 117.09047 168.99303 1.000 72.02542 809 LEU A N 1
ATOM 5292 C CA . LEU A 1 808 ? 130.40727 118.53061 169.16928 1.000 70.03651 809 LEU A CA 1
ATOM 5293 C C . LEU A 1 808 ? 129.43460 118.83920 170.29802 1.000 72.54243 809 LEU A C 1
ATOM 5294 O O . LEU A 1 808 ? 128.48725 118.08835 170.54739 1.000 73.56842 809 LEU A O 1
ATOM 5299 N N . SER A 1 809 ? 129.68535 119.94993 170.98519 1.000 69.20334 810 SER A N 1
ATOM 5300 C CA . SER A 1 809 ? 128.83709 120.35126 172.09522 1.000 66.89562 810 SER A CA 1
ATOM 5301 C C . SER A 1 809 ? 127.47982 120.83269 171.58918 1.000 65.33749 810 SER A C 1
ATOM 5302 O O . SER A 1 809 ? 127.32339 121.24671 170.43692 1.000 68.08107 810 SER A O 1
ATOM 5305 N N . ARG A 1 810 ? 126.48436 120.76749 172.47696 1.000 67.38500 811 ARG A N 1
ATOM 5306 C CA . ARG A 1 810 ? 125.14154 121.20739 172.11414 1.000 65.66139 811 ARG A CA 1
ATOM 5307 C C . ARG A 1 810 ? 125.08577 122.70987 171.87004 1.000 63.25899 811 ARG A C 1
ATOM 5308 O O . ARG A 1 810 ? 124.26283 123.17445 171.07357 1.000 62.87277 811 ARG A O 1
ATOM 5316 N N . GLU A 1 811 ? 125.94829 123.48052 172.53823 1.000 65.11621 812 GLU A N 1
ATOM 5317 C CA . GLU A 1 811 ? 125.92953 124.93111 172.37378 1.000 62.13667 812 GLU A CA 1
ATOM 5318 C C . GLU A 1 811 ? 126.25123 125.33094 170.93918 1.000 63.28072 812 GLU A C 1
ATOM 5319 O O . GLU A 1 811 ? 125.63548 126.25276 170.39095 1.000 64.12701 812 GLU A O 1
ATOM 5321 N N . GLU A 1 812 ? 127.21891 124.65346 170.31713 1.000 62.72244 813 GLU A N 1
ATOM 5322 C CA . GLU A 1 812 ? 127.55698 124.95310 168.92936 1.000 60.89368 813 GLU A CA 1
ATOM 5323 C C . GLU A 1 812 ? 126.40079 124.62235 167.99321 1.000 59.38108 813 GLU A C 1
ATOM 5324 O O . GLU A 1 812 ? 126.14754 125.35109 167.02657 1.000 58.62575 813 GLU A O 1
ATOM 5330 N N . LEU A 1 813 ? 125.69359 123.52047 168.25861 1.000 58.68778 814 LEU A N 1
ATOM 5331 C CA . LEU A 1 813 ? 124.60068 123.11055 167.38149 1.000 54.67733 814 LEU A CA 1
ATOM 5332 C C . LEU A 1 813 ? 123.47038 124.13335 167.38003 1.000 57.85129 814 LEU A C 1
ATOM 5333 O O . LEU A 1 813 ? 122.92820 124.46731 166.31981 1.000 59.89669 814 LEU A O 1
ATOM 5338 N N . GLU A 1 814 ? 123.09839 124.64223 168.55762 1.000 61.67576 815 GLU A N 1
ATOM 5339 C CA . GLU A 1 814 ? 122.03240 125.63717 168.62021 1.000 60.99195 815 GLU A CA 1
ATOM 5340 C C . GLU A 1 814 ? 122.48616 126.98515 168.07594 1.000 58.25123 815 GLU A C 1
ATOM 5341 O O . GLU A 1 814 ? 121.68449 127.71034 167.47619 1.000 63.69691 815 GLU A O 1
ATOM 5347 N N . ALA A 1 815 ? 123.75697 127.33950 168.27526 1.000 57.46014 816 ALA A N 1
ATOM 5348 C CA . ALA A 1 815 ? 124.26454 128.60671 167.76363 1.000 55.54599 816 ALA A CA 1
ATOM 5349 C C . ALA A 1 815 ? 124.36268 128.61351 166.24410 1.000 50.85299 816 ALA A C 1
ATOM 5350 O O . ALA A 1 815 ? 124.11730 129.64999 165.61689 1.000 54.61162 816 ALA A O 1
ATOM 5352 N N . LEU A 1 816 ? 124.71551 127.47997 165.63885 1.000 49.32971 817 LEU A N 1
ATOM 5353 C CA . LEU A 1 816 ? 124.85238 127.39655 164.19015 1.000 48.00403 817 LEU A CA 1
ATOM 5354 C C . LEU A 1 816 ? 123.53142 127.08756 163.49622 1.000 48.15631 817 LEU A C 1
ATOM 5355 O O . LEU A 1 816 ? 123.26642 127.61490 162.41051 1.000 51.75856 817 LEU A O 1
ATOM 5360 N N . PHE A 1 817 ? 122.69611 126.24480 164.09842 1.000 51.52765 818 PHE A N 1
ATOM 5361 C CA . PHE A 1 817 ? 121.42773 125.83611 163.51089 1.000 48.54676 818 PHE A CA 1
ATOM 5362 C C . PHE A 1 817 ? 120.28574 126.21845 164.44019 1.000 53.76382 818 PHE A C 1
ATOM 5363 O O . PHE A 1 817 ? 120.31757 125.90127 165.63391 1.000 57.31832 818 PHE A O 1
ATOM 5371 N N . LEU A 1 818 ? 119.28214 126.89664 163.88915 1.000 55.37682 819 LEU A N 1
ATOM 5372 C CA . LEU A 1 818 ? 118.10176 127.25349 164.65414 1.000 54.39832 819 LEU A CA 1
ATOM 5373 C C . LEU A 1 818 ? 117.26624 126.00828 164.94543 1.000 57.52278 819 LEU A C 1
ATOM 5374 O O . LEU A 1 818 ? 117.34174 125.01517 164.21786 1.000 55.99021 819 LEU A O 1
ATOM 5379 N N . PRO A 1 819 ? 116.46995 126.03192 166.02072 1.000 60.38141 820 PRO A N 1
ATOM 5380 C CA . PRO A 1 819 ? 115.61301 124.86788 166.31023 1.000 58.71273 820 PRO A CA 1
ATOM 5381 C C . PRO A 1 819 ? 114.64448 124.54021 165.18735 1.000 57.93515 820 PRO A C 1
ATOM 5382 O O . PRO A 1 819 ? 114.35631 123.36085 164.94777 1.000 58.09588 820 PRO A O 1
ATOM 5386 N N . TYR A 1 820 ? 114.12872 125.55521 164.48980 1.000 56.70085 821 TYR A N 1
ATOM 5387 C CA . TYR A 1 820 ? 113.27337 125.29469 163.33725 1.000 52.68868 821 TYR A CA 1
ATOM 5388 C C . TYR A 1 820 ? 114.06107 124.69329 162.18102 1.000 55.54721 821 TYR A C 1
ATOM 5389 O O . TYR A 1 820 ? 113.52855 123.86203 161.43660 1.000 56.90568 821 TYR A O 1
ATOM 5398 N N . ASP A 1 821 ? 115.32009 125.10495 162.01000 1.000 52.89051 822 ASP A N 1
ATOM 5399 C CA . ASP A 1 821 ? 116.15653 124.52054 160.96668 1.000 47.29142 822 ASP A CA 1
ATOM 5400 C C . ASP A 1 821 ? 116.39702 123.03756 161.21997 1.000 48.09662 822 ASP A C 1
ATOM 5401 O O . ASP A 1 821 ? 116.37445 122.22832 160.28498 1.000 52.07929 822 ASP A O 1
ATOM 5406 N N . LEU A 1 822 ? 116.63642 122.66332 162.47949 1.000 46.20869 823 LEU A N 1
ATOM 5407 C CA . LEU A 1 822 ? 116.80030 121.25219 162.81400 1.000 45.12777 823 LEU A CA 1
ATOM 5408 C C . LEU A 1 822 ? 115.51239 120.47662 162.56905 1.000 48.42067 823 LEU A C 1
ATOM 5409 O O . LEU A 1 822 ? 115.54754 119.32698 162.11440 1.000 52.85100 823 LEU A O 1
ATOM 5414 N N . LYS A 1 823 ? 114.36442 121.08683 162.87494 1.000 48.98598 824 LYS A N 1
ATOM 5415 C CA . LYS A 1 823 ? 113.08518 120.43758 162.60702 1.000 47.62085 824 LYS A CA 1
ATOM 5416 C C . LYS A 1 823 ? 112.88686 120.20877 161.11401 1.000 46.86825 824 LYS A C 1
ATOM 5417 O O . LYS A 1 823 ? 112.38297 119.15774 160.70065 1.000 52.81035 824 LYS A O 1
ATOM 5423 N N . ARG A 1 824 ? 113.26996 121.18725 160.28959 1.000 44.52731 825 ARG A N 1
ATOM 5424 C CA . ARG A 1 824 ? 113.17465 121.01802 158.84310 1.000 46.02960 825 ARG A CA 1
ATOM 5425 C C . ARG A 1 824 ? 114.07632 119.88919 158.35941 1.000 49.50466 825 ARG A C 1
ATOM 5426 O O . ARG A 1 824 ? 113.67983 119.09185 157.50112 1.000 50.87910 825 ARG A O 1
ATOM 5434 N N . LEU A 1 825 ? 115.29797 119.81098 158.89361 1.000 48.80774 826 LEU A N 1
ATOM 5435 C CA . LEU A 1 825 ? 116.20625 118.73407 158.51221 1.000 49.57347 826 LEU A CA 1
ATOM 5436 C C . LEU A 1 825 ? 115.66410 117.37654 158.94213 1.000 50.25967 826 LEU A C 1
ATOM 5437 O O . LEU A 1 825 ? 115.75631 116.39697 158.19279 1.000 50.59616 826 LEU A O 1
ATOM 5442 N N . GLU A 1 826 ? 115.10188 117.29745 160.15101 1.000 49.73569 827 GLU A N 1
ATOM 5443 C CA . GLU A 1 826 ? 114.49770 116.04969 160.60768 1.000 50.59204 827 GLU A CA 1
ATOM 5444 C C . GLU A 1 826 ? 113.30007 115.67032 159.74548 1.000 56.25086 827 GLU A C 1
ATOM 5445 O O . GLU A 1 826 ? 113.11119 114.49382 159.41351 1.000 59.29578 827 GLU A O 1
ATOM 5451 N N . MET A 1 827 ? 112.47948 116.65616 159.37340 1.000 55.72015 828 MET A N 1
ATOM 5452 C CA . MET A 1 827 ? 111.31760 116.38098 158.53397 1.000 54.03027 828 MET A CA 1
ATOM 5453 C C . MET A 1 827 ? 111.73615 115.85060 157.16803 1.000 52.99088 828 MET A C 1
ATOM 5454 O O . MET A 1 827 ? 111.10349 114.93499 156.62863 1.000 57.75811 828 MET A O 1
ATOM 5459 N N . TYR A 1 828 ? 112.79634 116.42074 156.58929 1.000 52.44881 829 TYR A N 1
ATOM 5460 C CA . TYR A 1 828 ? 113.28958 115.93877 155.30269 1.000 53.09040 829 TYR A CA 1
ATOM 5461 C C . TYR A 1 828 ? 113.78208 114.50017 155.40400 1.000 56.14236 829 TYR A C 1
ATOM 5462 O O . TYR A 1 828 ? 113.50912 113.67885 154.52063 1.000 58.86641 829 TYR A O 1
ATOM 5471 N N . SER A 1 829 ? 114.50834 114.17580 156.47672 1.000 55.95557 830 SER A N 1
ATOM 5472 C CA . SER A 1 829 ? 115.05142 112.82953 156.62442 1.000 53.14363 830 SER A CA 1
ATOM 5473 C C . SER A 1 829 ? 113.95088 111.79002 156.79142 1.000 60.95679 830 SER A C 1
ATOM 5474 O O . SER A 1 829 ? 114.11605 110.64122 156.36591 1.000 62.97363 830 SER A O 1
ATOM 5477 N N . ARG A 1 830 ? 112.82942 112.16720 157.40674 1.000 62.21387 831 ARG A N 1
ATOM 5478 C CA . ARG A 1 830 ? 111.73634 111.22328 157.60573 1.000 62.23492 831 ARG A CA 1
ATOM 5479 C C . ARG A 1 830 ? 110.88241 111.05133 156.35565 1.000 67.48074 831 ARG A C 1
ATOM 5480 O O . ARG A 1 830 ? 110.27271 109.99206 156.17128 1.000 68.80415 831 ARG A O 1
ATOM 5488 N N . ASN A 1 831 ? 110.82084 112.06641 155.49374 1.000 67.40773 832 ASN A N 1
ATOM 5489 C CA . ASN A 1 831 ? 109.90841 112.05772 154.35760 1.000 65.86640 832 ASN A CA 1
ATOM 5490 C C . ASN A 1 831 ? 110.58610 111.89193 153.00677 1.000 67.97116 832 ASN A C 1
ATOM 5491 O O . ASN A 1 831 ? 109.94464 111.40333 152.07395 1.000 73.13535 832 ASN A O 1
ATOM 5496 N N . MET A 1 832 ? 111.85807 112.27826 152.87780 1.000 66.29964 833 MET A N 1
ATOM 5497 C CA . MET A 1 832 ? 112.55231 112.28292 151.58705 1.000 65.55046 833 MET A CA 1
ATOM 5498 C C . MET A 1 832 ? 111.77797 113.09151 150.54772 1.000 68.37787 833 MET A C 1
ATOM 5499 O O . MET A 1 832 ? 111.58557 112.65590 149.41065 1.000 67.23653 833 MET A O 1
ATOM 5504 N N . VAL A 1 833 ? 111.32393 114.27948 150.94465 1.000 70.30896 834 VAL A N 1
ATOM 5505 C CA . VAL A 1 833 ? 110.53296 115.13944 150.07088 1.000 71.36177 834 VAL A CA 1
ATOM 5506 C C . VAL A 1 833 ? 111.48814 115.88081 149.13065 1.000 68.65529 834 VAL A C 1
ATOM 5507 O O . VAL A 1 833 ? 112.23331 115.24283 148.37844 1.000 66.80930 834 VAL A O 1
ATOM 5511 N N . ASP A 1 834 ? 111.48657 117.21139 149.14954 1.000 62.59348 835 ASP A N 1
ATOM 5512 C CA . ASP A 1 834 ? 112.30889 118.01133 148.25220 1.000 60.84928 835 ASP A CA 1
ATOM 5513 C C . ASP A 1 834 ? 113.56470 118.47440 148.97839 1.000 58.07643 835 ASP A C 1
ATOM 5514 O O . ASP A 1 834 ? 113.48673 118.98646 150.10021 1.000 58.02032 835 ASP A O 1
ATOM 5519 N N . TYR A 1 835 ? 114.72008 118.29307 148.33409 1.000 52.89080 836 TYR A N 1
ATOM 5520 C CA . TYR A 1 835 ? 115.98429 118.68482 148.94547 1.000 50.06768 836 TYR A CA 1
ATOM 5521 C C . TYR A 1 835 ? 116.22169 120.18781 148.88091 1.000 45.41345 836 TYR A C 1
ATOM 5522 O O . TYR A 1 835 ? 117.12304 120.68787 149.56216 1.000 47.10891 836 TYR A O 1
ATOM 5531 N N . HIS A 1 836 ? 115.44014 120.91707 148.08022 1.000 40.17869 837 HIS A N 1
ATOM 5532 C CA . HIS A 1 836 ? 115.60318 122.36421 147.99813 1.000 35.49443 837 HIS A CA 1
ATOM 5533 C C . HIS A 1 836 ? 115.21792 123.06447 149.29392 1.000 34.44747 837 HIS A C 1
ATOM 5534 O O . HIS A 1 836 ? 115.64324 124.20252 149.52044 1.000 33.96467 837 HIS A O 1
ATOM 5541 N N . LEU A 1 837 ? 114.42195 122.41443 150.14595 1.000 36.10771 838 LEU A N 1
ATOM 5542 C CA . LEU A 1 837 ? 114.01562 123.03519 151.40186 1.000 34.20774 838 LEU A CA 1
ATOM 5543 C C . LEU A 1 837 ? 115.18647 123.17394 152.36716 1.000 37.53114 838 LEU A C 1
ATOM 5544 O O . LEU A 1 837 ? 115.21034 124.10547 153.17958 1.000 38.84807 838 LEU A O 1
ATOM 5549 N N . ILE A 1 838 ? 116.16354 122.27225 152.29147 1.000 39.05031 839 ILE A N 1
ATOM 5550 C CA . ILE A 1 838 ? 117.29393 122.25808 153.21069 1.000 32.45456 839 ILE A CA 1
ATOM 5551 C C . ILE A 1 838 ? 118.60298 122.59702 152.50965 1.000 29.37956 839 ILE A C 1
ATOM 5552 O O . ILE A 1 838 ? 119.67909 122.31612 153.04779 1.000 34.17582 839 ILE A O 1
ATOM 5557 N N . MET A 1 839 ? 118.54276 123.19584 151.31754 1.000 28.65850 840 MET A N 1
ATOM 5558 C CA . MET A 1 839 ? 119.76617 123.55827 150.61012 1.000 27.18299 840 MET A CA 1
ATOM 5559 C C . MET A 1 839 ? 120.54390 124.65751 151.32114 1.000 27.55336 840 MET A C 1
ATOM 5560 O O . MET A 1 839 ? 121.74194 124.81806 151.06430 1.000 30.47480 840 MET A O 1
ATOM 5565 N N . ASP A 1 840 ? 119.89508 125.41749 152.20463 1.000 28.54365 841 ASP A N 1
ATOM 5566 C CA . ASP A 1 840 ? 120.59338 126.44203 152.96953 1.000 27.15066 841 ASP A CA 1
ATOM 5567 C C . ASP A 1 840 ? 121.42166 125.86057 154.10731 1.000 29.19599 841 ASP A C 1
ATOM 5568 O O . ASP A 1 840 ? 122.30231 126.55147 154.63098 1.000 27.96689 841 ASP A O 1
ATOM 5573 N N . MET A 1 841 ? 121.16149 124.61275 154.49875 1.000 28.96391 842 MET A N 1
ATOM 5574 C CA . MET A 1 841 ? 121.90308 123.96348 155.57079 1.000 26.10058 842 MET A CA 1
ATOM 5575 C C . MET A 1 841 ? 123.05971 123.10851 155.07374 1.000 26.98477 842 MET A C 1
ATOM 5576 O O . MET A 1 841 ? 123.95475 122.78901 155.86389 1.000 30.68552 842 MET A O 1
ATOM 5581 N N . ILE A 1 842 ? 123.05636 122.72734 153.79428 1.000 24.49700 843 ILE A N 1
ATOM 5582 C CA . ILE A 1 842 ? 124.11254 121.85562 153.27509 1.000 24.56469 843 ILE A CA 1
ATOM 5583 C C . ILE A 1 842 ? 125.49578 122.49160 153.37564 1.000 23.00850 843 ILE A C 1
ATOM 5584 O O . ILE A 1 842 ? 126.43082 121.80956 153.82691 1.000 27.64803 843 ILE A O 1
ATOM 5589 N N . PRO A 1 843 ? 125.70948 123.75538 152.97524 1.000 21.19068 844 PRO A N 1
ATOM 5590 C CA . PRO A 1 843 ? 127.06039 124.32882 153.12357 1.000 20.12428 844 PRO A CA 1
ATOM 5591 C C . PRO A 1 843 ? 127.56000 124.34674 154.55780 1.000 21.27443 844 PRO A C 1
ATOM 5592 O O . PRO A 1 843 ? 128.75953 124.15533 154.79329 1.000 20.22036 844 PRO A O 1
ATOM 5596 N N . ALA A 1 844 ? 126.67221 124.57365 155.52745 1.000 21.46925 845 ALA A N 1
ATOM 5597 C CA . ALA A 1 844 ? 127.09107 124.57948 156.92520 1.000 17.26937 845 ALA A CA 1
ATOM 5598 C C . ALA A 1 844 ? 127.38298 123.16692 157.41711 1.000 21.60097 845 ALA A C 1
ATOM 5599 O O . ALA A 1 844 ? 128.33213 122.94748 158.17877 1.000 31.42986 845 ALA A O 1
ATOM 5601 N N . ILE A 1 845 ? 126.56965 122.19534 156.99680 1.000 19.54242 846 ILE A N 1
ATOM 5602 C CA . ILE A 1 845 ? 126.79771 120.80624 157.38935 1.000 22.09718 846 ILE A CA 1
ATOM 5603 C C . ILE A 1 845 ? 128.10896 120.29883 156.80111 1.000 22.67651 846 ILE A C 1
ATOM 5604 O O . ILE A 1 845 ? 128.89627 119.62496 157.47654 1.000 23.52998 846 ILE A O 1
ATOM 5609 N N . SER A 1 846 ? 128.36289 120.61810 155.52987 1.000 21.34762 847 SER A N 1
ATOM 5610 C CA . SER A 1 846 ? 129.61027 120.20487 154.89512 1.000 18.98602 847 SER A CA 1
ATOM 5611 C C . SER A 1 846 ? 130.81369 120.86895 155.55202 1.000 23.49984 847 SER A C 1
ATOM 5612 O O . SER A 1 846 ? 131.87013 120.24529 155.70665 1.000 26.09037 847 SER A O 1
ATOM 5615 N N . ARG A 1 847 ? 130.67462 122.14049 155.93667 1.000 21.43037 848 ARG A N 1
ATOM 5616 C CA . ARG A 1 847 ? 131.78484 122.85294 156.56188 1.000 17.93678 848 ARG A CA 1
ATOM 5617 C C . ARG A 1 847 ? 132.18310 122.21256 157.88629 1.000 20.62997 848 ARG A C 1
ATOM 5618 O O . ARG A 1 847 ? 133.37515 122.04148 158.16736 1.000 25.75068 848 ARG A O 1
ATOM 5626 N N . ILE A 1 848 ? 131.19921 121.84388 158.71299 1.000 22.24607 849 ILE A N 1
ATOM 5627 C CA . ILE A 1 848 ? 131.49338 121.24141 160.01118 1.000 22.11689 849 ILE A CA 1
ATOM 5628 C C . ILE A 1 848 ? 131.85515 119.76681 159.91039 1.000 23.93554 849 ILE A C 1
ATOM 5629 O O . ILE A 1 848 ? 132.46650 119.22568 160.84493 1.000 30.96916 849 ILE A O 1
ATOM 5634 N N . TYR A 1 849 ? 131.50039 119.09590 158.81231 1.000 25.76892 850 TYR A N 1
ATOM 5635 C CA . TYR A 1 849 ? 131.89021 117.70031 158.64371 1.000 24.24249 850 TYR A CA 1
ATOM 5636 C C . TYR A 1 849 ? 133.37049 117.56964 158.30838 1.000 24.93542 850 TYR A C 1
ATOM 5637 O O . TYR A 1 849 ? 134.04723 116.66781 158.81493 1.000 35.36769 850 TYR A O 1
ATOM 5646 N N . PHE A 1 850 ? 133.88783 118.45694 157.46115 1.000 23.80285 851 PHE A N 1
ATOM 5647 C CA . PHE A 1 850 ? 135.28955 118.42088 157.06694 1.000 21.31000 851 PHE A CA 1
ATOM 5648 C C . PHE A 1 850 ? 136.20505 119.09630 158.07822 1.000 24.62098 851 PHE A C 1
ATOM 5649 O O . PHE A 1 850 ? 137.42580 119.08525 157.88827 1.000 29.60490 851 PHE A O 1
ATOM 5657 N N . LEU A 1 851 ? 135.65133 119.68060 159.13859 1.000 23.62812 852 LEU A N 1
ATOM 5658 C CA . LEU A 1 851 ? 136.43480 120.29647 160.19904 1.000 22.58998 852 LEU A CA 1
ATOM 5659 C C . LEU A 1 851 ? 136.66856 119.35196 161.37046 1.000 28.26631 852 LEU A C 1
ATOM 5660 O O . LEU A 1 851 ? 137.10872 119.79907 162.43476 1.000 36.44966 852 LEU A O 1
ATOM 5665 N N . ASN A 1 852 ? 136.38010 118.05987 161.19459 1.000 29.21227 853 ASN A N 1
ATOM 5666 C CA . ASN A 1 852 ? 136.54671 117.05014 162.24215 1.000 34.31286 853 ASN A CA 1
ATOM 5667 C C . ASN A 1 852 ? 135.71887 117.38805 163.48051 1.000 42.73475 853 ASN A C 1
ATOM 5668 O O . ASN A 1 852 ? 136.15289 117.18523 164.61626 1.000 55.60989 853 ASN A O 1
ATOM 5673 N N . GLN A 1 853 ? 134.51298 117.90889 163.25836 1.000 37.45827 854 GLN A N 1
ATOM 5674 C CA . GLN A 1 853 ? 133.57717 118.20571 164.33333 1.000 36.21727 854 GLN A CA 1
ATOM 5675 C C . GLN A 1 853 ? 132.31435 117.35941 164.26719 1.000 41.77868 854 GLN A C 1
ATOM 5676 O O . GLN A 1 853 ? 131.48793 117.43093 165.18298 1.000 52.20406 854 GLN A O 1
ATOM 5682 N N . LEU A 1 854 ? 132.14196 116.56200 163.21239 1.000 43.01440 855 LEU A N 1
ATOM 5683 C CA . LEU A 1 854 ? 130.96786 115.71560 163.04433 1.000 42.95240 855 LEU A CA 1
ATOM 5684 C C . LEU A 1 854 ? 131.27163 114.24585 163.31428 1.000 51.39400 855 LEU A C 1
ATOM 5685 O O . LEU A 1 854 ? 130.49890 113.37166 162.90905 1.000 54.56772 855 LEU A O 1
ATOM 5690 N N . GLY A 1 855 ? 132.38012 113.95660 163.99230 1.000 54.19050 856 GLY A N 1
ATOM 5691 C CA . GLY A 1 855 ? 132.73874 112.57092 164.24321 1.000 60.43572 856 GLY A CA 1
ATOM 5692 C C . GLY A 1 855 ? 133.24573 111.89555 162.98310 1.000 66.82223 856 GLY A C 1
ATOM 5693 O O . GLY A 1 855 ? 134.02711 112.46345 162.21182 1.000 70.28326 856 GLY A O 1
ATOM 5694 N N . ASP A 1 856 ? 132.79539 110.66109 162.76799 1.000 62.40166 857 ASP A N 1
ATOM 5695 C CA . ASP A 1 856 ? 133.17734 109.87523 161.60190 1.000 60.80721 857 ASP A CA 1
ATOM 5696 C C . ASP A 1 856 ? 132.04691 109.73087 160.59503 1.000 61.53396 857 ASP A C 1
ATOM 5697 O O . ASP A 1 856 ? 132.25068 109.96743 159.39982 1.000 57.33170 857 ASP A O 1
ATOM 5699 N N . LEU A 1 857 ? 130.86087 109.32547 161.05075 1.000 58.54881 858 LEU A N 1
ATOM 5700 C CA . LEU A 1 857 ? 129.63607 109.17313 160.26839 1.000 58.58792 858 LEU A CA 1
ATOM 5701 C C . LEU A 1 857 ? 129.70915 108.03280 159.25965 1.000 57.64448 858 LEU A C 1
ATOM 5702 O O . LEU A 1 857 ? 128.70852 107.76772 158.58081 1.000 53.38976 858 LEU A O 1
ATOM 5707 N N . ALA A 1 858 ? 130.84924 107.34760 159.14189 1.000 56.05136 859 ALA A N 1
ATOM 5708 C CA . ALA A 1 858 ? 131.01110 106.21167 158.23129 1.000 55.49465 859 ALA A CA 1
ATOM 5709 C C . ALA A 1 858 ? 130.63780 106.58294 156.79766 1.000 53.44921 859 ALA A C 1
ATOM 5710 O O . ALA A 1 858 ? 130.00133 105.81098 156.07727 1.000 56.01777 859 ALA A O 1
ATOM 5712 N N . LEU A 1 859 ? 131.03855 107.78012 156.37869 1.000 49.11471 860 LEU A N 1
ATOM 5713 C CA . LEU A 1 859 ? 130.75161 108.24197 155.02852 1.000 47.58492 860 LEU A CA 1
ATOM 5714 C C . LEU A 1 859 ? 131.72090 107.61772 154.03334 1.000 45.35982 860 LEU A C 1
ATOM 5715 O O . LEU A 1 859 ? 132.93084 107.56237 154.27134 1.000 45.77484 860 LEU A O 1
ATOM 5720 N N . SER A 1 860 ? 131.18002 107.14765 152.91298 1.000 47.84888 861 SER A N 1
ATOM 5721 C CA . SER A 1 860 ? 131.99163 106.53033 151.87820 1.000 46.00265 861 SER A CA 1
ATOM 5722 C C . SER A 1 860 ? 132.65951 107.59766 151.01325 1.000 40.73175 861 SER A C 1
ATOM 5723 O O . SER A 1 860 ? 132.41702 108.79903 151.15700 1.000 40.28634 861 SER A O 1
ATOM 5726 N N . ALA A 1 861 ? 133.52333 107.13897 150.10368 1.000 36.12198 862 ALA A N 1
ATOM 5727 C CA . ALA A 1 861 ? 134.21616 108.06217 149.21037 1.000 36.07348 862 ALA A CA 1
ATOM 5728 C C . ALA A 1 861 ? 133.23860 108.77891 148.28752 1.000 36.76016 862 ALA A C 1
ATOM 5729 O O . ALA A 1 861 ? 133.35888 109.98916 148.06299 1.000 41.48801 862 ALA A O 1
ATOM 5731 N N . ALA A 1 862 ? 132.26739 108.04648 147.73649 1.000 35.97788 863 ALA A N 1
ATOM 5732 C CA . ALA A 1 862 ? 131.26458 108.67268 146.88089 1.000 34.88212 863 ALA A CA 1
ATOM 5733 C C . ALA A 1 862 ? 130.40101 109.65085 147.66705 1.000 40.03863 863 ALA A C 1
ATOM 5734 O O . ALA A 1 862 ? 130.09093 110.74575 147.18264 1.000 39.59173 863 ALA A O 1
ATOM 5736 N N . GLN A 1 863 ? 129.99677 109.26949 148.88133 1.000 41.44383 864 GLN A N 1
ATOM 5737 C CA . GLN A 1 863 ? 129.19035 110.16121 149.70867 1.000 34.10233 864 GLN A CA 1
ATOM 5738 C C . GLN A 1 863 ? 129.97385 111.40562 150.10760 1.000 31.32764 864 GLN A C 1
ATOM 5739 O O . GLN A 1 863 ? 129.42829 112.51551 150.11615 1.000 29.44474 864 GLN A O 1
ATOM 5745 N N . SER A 1 864 ? 131.25414 111.23936 150.44986 1.000 32.50574 865 SER A N 1
ATOM 5746 C CA . SER A 1 864 ? 132.07834 112.38758 150.81444 1.000 31.24672 865 SER A CA 1
ATOM 5747 C C . SER A 1 864 ? 132.26233 113.33253 149.63356 1.000 30.09234 865 SER A C 1
ATOM 5748 O O . SER A 1 864 ? 132.22586 114.55784 149.79749 1.000 29.18739 865 SER A O 1
ATOM 5751 N N . ALA A 1 865 ? 132.47033 112.78082 148.43534 1.000 30.18234 866 ALA A N 1
ATOM 5752 C CA . ALA A 1 865 ? 132.60335 113.61824 147.24759 1.000 27.70806 866 ALA A CA 1
ATOM 5753 C C . ALA A 1 865 ? 131.30898 114.36464 146.95090 1.000 30.94629 866 ALA A C 1
ATOM 5754 O O . ALA A 1 865 ? 131.33505 115.53992 146.56663 1.000 30.22854 866 ALA A O 1
ATOM 5756 N N . LEU A 1 866 ? 130.16559 113.69384 147.11359 1.000 30.30101 867 LEU A N 1
ATOM 5757 C CA . LEU A 1 866 ? 128.88157 114.35058 146.88941 1.000 25.63084 867 LEU A CA 1
ATOM 5758 C C . LEU A 1 866 ? 128.66248 115.48923 147.87779 1.000 25.66498 867 LEU A C 1
ATOM 5759 O O . LEU A 1 866 ? 128.18406 116.56528 147.50052 1.000 28.76756 867 LEU A O 1
ATOM 5764 N N . LEU A 1 867 ? 129.00176 115.26872 149.15041 1.000 24.97221 868 LEU A N 1
ATOM 5765 C CA . LEU A 1 867 ? 128.84526 116.31909 150.15179 1.000 22.36344 868 LEU A CA 1
ATOM 5766 C C . LEU A 1 867 ? 129.75775 117.50349 149.85928 1.000 21.25217 868 LEU A C 1
ATOM 5767 O O . LEU A 1 867 ? 129.35172 118.66195 150.00963 1.000 21.50226 868 LEU A O 1
ATOM 5772 N N . LEU A 1 868 ? 130.99872 117.23193 149.44820 1.000 21.64536 869 LEU A N 1
ATOM 5773 C CA . LEU A 1 868 ? 131.93632 118.31120 149.15472 1.000 19.26293 869 LEU A CA 1
ATOM 5774 C C . LEU A 1 868 ? 131.47419 119.14320 147.96457 1.000 22.26289 869 LEU A C 1
ATOM 5775 O O . LEU A 1 868 ? 131.52360 120.37829 148.00474 1.000 22.71294 869 LEU A O 1
ATOM 5780 N N . GLY A 1 869 ? 131.02798 118.48471 146.89331 1.000 23.85892 870 GLY A N 1
ATOM 5781 C CA . GLY A 1 869 ? 130.61726 119.21698 145.70629 1.000 21.45160 870 GLY A CA 1
ATOM 5782 C C . GLY A 1 869 ? 129.37402 120.05854 145.92385 1.000 25.07418 870 GLY A C 1
ATOM 5783 O O . GLY A 1 869 ? 129.31732 121.21709 145.50245 1.000 29.71273 870 GLY A O 1
ATOM 5784 N N . ILE A 1 870 ? 128.36063 119.49063 146.57937 1.000 24.15179 871 ILE A N 1
ATOM 5785 C CA . ILE A 1 870 ? 127.11096 120.21675 146.78653 1.000 24.49247 871 ILE A CA 1
ATOM 5786 C C . ILE A 1 870 ? 127.30467 121.34122 147.79714 1.000 24.76895 871 ILE A C 1
ATOM 5787 O O . ILE A 1 870 ? 126.84783 122.47112 147.58875 1.000 22.99991 871 ILE A O 1
ATOM 5792 N N . GLY A 1 871 ? 127.98586 121.05228 148.90267 1.000 23.91724 872 GLY A N 1
ATOM 5793 C CA . GLY A 1 871 ? 128.12942 122.02343 149.96910 1.000 20.18762 872 GLY A CA 1
ATOM 5794 C C . GLY A 1 871 ? 129.21265 123.05928 149.75131 1.000 20.49473 872 GLY A C 1
ATOM 5795 O O . GLY A 1 871 ? 128.92680 124.25799 149.67680 1.000 25.10196 872 GLY A O 1
ATOM 5796 N N . LEU A 1 872 ? 130.46507 122.60949 149.64976 1.000 19.01310 873 LEU A N 1
ATOM 5797 C CA . LEU A 1 872 ? 131.57903 123.54792 149.55578 1.000 17.94548 873 LEU A CA 1
ATOM 5798 C C . LEU A 1 872 ? 131.65770 124.19136 148.17668 1.000 19.12757 873 LEU A C 1
ATOM 5799 O O . LEU A 1 872 ? 131.90132 125.39834 148.06318 1.000 23.96959 873 LEU A O 1
ATOM 5804 N N . GLN A 1 873 ? 131.45770 123.40770 147.11883 1.000 20.39303 874 GLN A N 1
ATOM 5805 C CA . GLN A 1 873 ? 131.56846 123.91713 145.75894 1.000 22.17964 874 GLN A CA 1
ATOM 5806 C C . GLN A 1 873 ? 130.26114 124.48147 145.21901 1.000 22.68793 874 GLN A C 1
ATOM 5807 O O . GLN A 1 873 ? 130.26777 125.07655 144.13548 1.000 23.73050 874 GLN A O 1
ATOM 5813 N N . HIS A 1 874 ? 129.15375 124.31660 145.94605 1.000 22.62126 875 HIS A N 1
ATOM 5814 C CA . HIS A 1 874 ? 127.84388 124.82074 145.52705 1.000 21.62578 875 HIS A CA 1
ATOM 5815 C C . HIS A 1 874 ? 127.47322 124.31505 144.13478 1.000 27.92940 875 HIS A C 1
ATOM 5816 O O . HIS A 1 874 ? 126.94003 125.05108 143.30179 1.000 30.31504 875 HIS A O 1
ATOM 5823 N N . LYS A 1 875 ? 127.75983 123.04148 143.88131 1.000 28.65552 876 LYS A N 1
ATOM 5824 C CA . LYS A 1 875 ? 127.47604 122.42697 142.59315 1.000 28.34406 876 LYS A CA 1
ATOM 5825 C C . LYS A 1 875 ? 126.08246 121.81472 142.59119 1.000 37.35281 876 LYS A C 1
ATOM 5826 O O . LYS A 1 875 ? 125.66051 121.19347 143.57081 1.000 42.70706 876 LYS A O 1
ATOM 5832 N N . SER A 1 876 ? 125.37123 121.99613 141.48247 1.000 46.41122 877 SER A N 1
ATOM 5833 C CA . SER A 1 876 ? 124.05215 121.40468 141.33715 1.000 46.31122 877 SER A CA 1
ATOM 5834 C C . SER A 1 876 ? 124.16393 119.89757 141.12197 1.000 54.10373 877 SER A C 1
ATOM 5835 O O . SER A 1 876 ? 125.22182 119.36622 140.77227 1.000 62.91064 877 SER A O 1
ATOM 5838 N N . VAL A 1 877 ? 123.04508 119.20568 141.34672 1.000 52.94921 878 VAL A N 1
ATOM 5839 C CA . VAL A 1 877 ? 123.01983 117.75430 141.18517 1.000 56.00048 878 VAL A CA 1
ATOM 5840 C C . VAL A 1 877 ? 123.26878 117.37497 139.73037 1.000 57.60752 878 VAL A C 1
ATOM 5841 O O . VAL A 1 877 ? 124.00906 116.42732 139.43732 1.000 61.21635 878 VAL A O 1
ATOM 5845 N N . ASP A 1 878 ? 122.66220 118.11266 138.79670 1.000 56.88062 879 ASP A N 1
ATOM 5846 C CA . ASP A 1 878 ? 122.86111 117.82687 137.37900 1.000 56.63020 879 ASP A CA 1
ATOM 5847 C C . ASP A 1 878 ? 124.31706 118.02155 136.97284 1.000 58.23991 879 ASP A C 1
ATOM 5848 O O . ASP A 1 878 ? 124.85538 117.24562 136.17431 1.000 62.56132 879 ASP A O 1
ATOM 5850 N N . GLN A 1 879 ? 124.96988 119.05689 137.50767 1.000 59.04100 880 GLN A N 1
ATOM 5851 C CA . GLN A 1 879 ? 126.37444 119.29076 137.18771 1.000 56.10605 880 GLN A CA 1
ATOM 5852 C C . GLN A 1 879 ? 127.27020 118.18484 137.73121 1.000 57.38468 880 GLN A C 1
ATOM 5853 O O . GLN A 1 879 ? 128.32562 117.90432 137.15185 1.000 61.88099 880 GLN A O 1
ATOM 5859 N N . LEU A 1 880 ? 126.87275 117.54959 138.83226 1.000 53.48799 881 LEU A N 1
ATOM 5860 C CA . LEU A 1 880 ? 127.65621 116.47562 139.42917 1.000 52.48873 881 LEU A CA 1
ATOM 5861 C C . LEU A 1 880 ? 127.39261 115.11939 138.78875 1.000 56.53270 881 LEU A C 1
ATOM 5862 O O . LEU A 1 880 ? 128.03982 114.13822 139.17054 1.000 59.47636 881 LEU A O 1
ATOM 5867 N N . GLU A 1 881 ? 126.46022 115.03829 137.83651 1.000 61.96666 882 GLU A N 1
ATOM 5868 C CA . GLU A 1 881 ? 126.17983 113.76563 137.17932 1.000 63.89007 882 GLU A CA 1
ATOM 5869 C C . GLU A 1 881 ? 127.37779 113.28258 136.37088 1.000 62.78574 882 GLU A C 1
ATOM 5870 O O . GLU A 1 881 ? 127.68352 112.08437 136.35505 1.000 65.29217 882 GLU A O 1
ATOM 5876 N N . LYS A 1 882 ? 128.06730 114.19771 135.69429 1.000 60.71252 883 LYS A N 1
ATOM 5877 C CA . LYS A 1 882 ? 129.19873 113.85123 134.84513 1.000 64.45148 883 LYS A CA 1
ATOM 5878 C C . LYS A 1 882 ? 130.53133 113.87579 135.58240 1.000 66.31150 883 LYS A C 1
ATOM 5879 O O . LYS A 1 882 ? 131.56658 113.60092 134.96690 1.000 73.60618 883 LYS A O 1
ATOM 5885 N N . GLU A 1 883 ? 130.53479 114.19441 136.87543 1.000 61.94216 884 GLU A N 1
ATOM 5886 C CA . GLU A 1 883 ? 131.75854 114.23140 137.66721 1.000 57.45884 884 GLU A CA 1
ATOM 5887 C C . GLU A 1 883 ? 131.92775 113.00635 138.55455 1.000 58.82250 884 GLU A C 1
ATOM 5888 O O . GLU A 1 883 ? 133.05605 112.55248 138.76711 1.000 65.71381 884 GLU A O 1
ATOM 5894 N N . ILE A 1 884 ? 130.82833 112.45867 139.07712 1.000 57.75825 885 ILE A N 1
ATOM 5895 C CA . ILE A 1 884 ? 130.88164 111.26694 139.91881 1.000 61.66570 885 ILE A CA 1
ATOM 5896 C C . ILE A 1 884 ? 130.60261 109.99411 139.12378 1.000 69.39585 885 ILE A C 1
ATOM 5897 O O . ILE A 1 884 ? 130.93287 108.89346 139.59758 1.000 67.67674 885 ILE A O 1
ATOM 5902 N N . GLU A 1 885 ? 130.05802 110.11307 137.90972 1.000 72.32630 886 GLU A N 1
ATOM 5903 C CA . GLU A 1 885 ? 129.69984 108.96460 137.07410 1.000 73.16599 886 GLU A CA 1
ATOM 5904 C C . GLU A 1 885 ? 128.70634 108.05363 137.79414 1.000 75.74578 886 GLU A C 1
ATOM 5905 O O . GLU A 1 885 ? 128.84015 106.82826 137.80681 1.000 77.49159 886 GLU A O 1
ATOM 5907 N N . LEU A 1 886 ? 127.69634 108.67449 138.40330 1.000 73.69579 887 LEU A N 1
ATOM 5908 C CA . LEU A 1 886 ? 126.63886 107.97892 139.11247 1.000 73.28933 887 LEU A CA 1
ATOM 5909 C C . LEU A 1 886 ? 125.31673 108.60691 138.69114 1.000 74.91564 887 LEU A C 1
ATOM 5910 O O . LEU A 1 886 ? 125.22416 109.83969 138.59030 1.000 73.53317 887 LEU A O 1
ATOM 5915 N N . PRO A 1 887 ? 124.28769 107.80272 138.43358 1.000 81.11798 888 PRO A N 1
ATOM 5916 C CA . PRO A 1 887 ? 122.99281 108.36896 138.04240 1.000 80.24383 888 PRO A CA 1
ATOM 5917 C C . PRO A 1 887 ? 122.36198 109.16683 139.17344 1.000 77.37199 888 PRO A C 1
ATOM 5918 O O . PRO A 1 887 ? 122.63747 108.95584 140.35680 1.000 76.78451 888 PRO A O 1
ATOM 5922 N N . SER A 1 888 ? 121.50236 110.11154 138.77938 1.000 72.74118 889 SER A N 1
ATOM 5923 C CA . SER A 1 888 ? 120.85952 110.98972 139.75237 1.000 68.85470 889 SER A CA 1
ATOM 5924 C C . SER A 1 888 ? 120.00687 110.21007 140.74482 1.000 71.62006 889 SER A C 1
ATOM 5925 O O . SER A 1 888 ? 119.82591 110.65173 141.88541 1.000 72.76585 889 SER A O 1
ATOM 5928 N N . GLY A 1 889 ? 119.46946 109.06001 140.33295 1.000 73.94291 890 GLY A N 1
ATOM 5929 C CA . GLY A 1 889 ? 118.71527 108.23649 141.26383 1.000 71.23716 890 GLY A CA 1
ATOM 5930 C C . GLY A 1 889 ? 119.56658 107.72688 142.41074 1.000 69.98073 890 GLY A C 1
ATOM 5931 O O . GLY A 1 889 ? 119.13789 107.73524 143.56733 1.000 66.85240 890 GLY A O 1
ATOM 5932 N N . GLN A 1 890 ? 120.78583 107.27523 142.10662 1.000 71.77012 891 GLN A N 1
ATOM 5933 C CA . GLN A 1 890 ? 121.69768 106.84517 143.16081 1.000 72.88431 891 GLN A CA 1
ATOM 5934 C C . GLN A 1 890 ? 122.25279 108.03013 143.93985 1.000 67.84726 891 GLN A C 1
ATOM 5935 O O . GLN A 1 890 ? 122.52378 107.90793 145.13997 1.000 64.88652 891 GLN A O 1
ATOM 5941 N N . LEU A 1 891 ? 122.43602 109.17570 143.27785 1.000 63.80404 892 LEU A N 1
ATOM 5942 C CA . LEU A 1 891 ? 122.90148 110.36904 143.97728 1.000 56.81304 892 LEU A CA 1
ATOM 5943 C C . LEU A 1 891 ? 121.88842 110.82362 145.01992 1.000 56.70003 892 LEU A C 1
ATOM 5944 O O . LEU A 1 891 ? 122.26540 111.27568 146.10762 1.000 57.07027 892 LEU A O 1
ATOM 5949 N N . MET A 1 892 ? 120.59558 110.72134 144.70051 1.000 60.68984 893 MET A N 1
ATOM 5950 C CA . MET A 1 892 ? 119.56271 111.04826 145.67815 1.000 56.13855 893 MET A CA 1
ATOM 5951 C C . MET A 1 892 ? 119.63877 110.12621 146.88825 1.000 54.07676 893 MET A C 1
ATOM 5952 O O . MET A 1 892 ? 119.50072 110.57714 148.03125 1.000 55.20915 893 MET A O 1
ATOM 5957 N N . GLY A 1 893 ? 119.85740 108.83012 146.65629 1.000 54.46231 894 GLY A N 1
ATOM 5958 C CA . GLY A 1 893 ? 119.95487 107.89628 147.76643 1.000 53.47526 894 GLY A CA 1
ATOM 5959 C C . GLY A 1 893 ? 121.15232 108.16570 148.65712 1.000 55.23709 894 GLY A C 1
ATOM 5960 O O . GLY A 1 893 ? 121.04927 108.11069 149.88514 1.000 59.43247 894 GLY A O 1
ATOM 5961 N N . LEU A 1 894 ? 122.30778 108.45187 148.05154 1.000 53.60464 895 LEU A N 1
ATOM 5962 C CA . LEU A 1 894 ? 123.48921 108.78762 148.83986 1.000 51.75127 895 LEU A CA 1
ATOM 5963 C C . LEU A 1 894 ? 123.28953 110.08896 149.60569 1.000 48.21508 895 LEU A C 1
ATOM 5964 O O . LEU A 1 894 ? 123.66422 110.19073 150.77970 1.000 49.35009 895 LEU A O 1
ATOM 5969 N N . PHE A 1 895 ? 122.70472 111.09815 148.95537 1.000 46.57501 896 PHE A N 1
ATOM 5970 C CA . PHE A 1 895 ? 122.44751 112.36420 149.63412 1.000 44.47123 896 PHE A CA 1
ATOM 5971 C C . PHE A 1 895 ? 121.43945 112.18893 150.76264 1.000 44.41245 896 PHE A C 1
ATOM 5972 O O . PHE A 1 895 ? 121.59428 112.77537 151.84032 1.000 44.86846 896 PHE A O 1
ATOM 5980 N N . ASN A 1 896 ? 120.39521 111.38935 150.53132 1.000 45.46058 897 ASN A N 1
ATOM 5981 C CA . ASN A 1 896 ? 119.41211 111.13579 151.57958 1.000 43.78213 897 ASN A CA 1
ATOM 5982 C C . ASN A 1 896 ? 120.03297 110.38215 152.74913 1.000 44.78558 897 ASN A C 1
ATOM 5983 O O . ASN A 1 896 ? 119.72080 110.66204 153.91231 1.000 48.44138 897 ASN A O 1
ATOM 5988 N N . ARG A 1 897 ? 120.91364 109.41997 152.46042 1.000 44.36065 898 ARG A N 1
ATOM 5989 C CA . ARG A 1 897 ? 121.55372 108.65647 153.52780 1.000 44.39068 898 ARG A CA 1
ATOM 5990 C C . ARG A 1 897 ? 122.43027 109.54854 154.39815 1.000 47.89428 898 ARG A C 1
ATOM 5991 O O . ARG A 1 897 ? 122.49163 109.36821 155.62017 1.000 50.99544 898 ARG A O 1
ATOM 5999 N N . ILE A 1 898 ? 123.12551 110.50953 153.78545 1.000 45.03635 899 ILE A N 1
ATOM 6000 C CA . ILE A 1 898 ? 123.92356 111.45812 154.55795 1.000 40.98690 899 ILE A CA 1
ATOM 6001 C C . ILE A 1 898 ? 123.02670 112.28664 155.46909 1.000 44.05765 899 ILE A C 1
ATOM 6002 O O . ILE A 1 898 ? 123.38310 112.58161 156.61684 1.000 45.16522 899 ILE A O 1
ATOM 6007 N N . ILE A 1 899 ? 121.84671 112.66959 154.97463 1.000 43.75526 900 ILE A N 1
ATOM 6008 C CA . ILE A 1 899 ? 120.92563 113.47638 155.77133 1.000 41.06042 900 ILE A CA 1
ATOM 6009 C C . ILE A 1 899 ? 120.47059 112.70994 157.00752 1.000 41.22201 900 ILE A C 1
ATOM 6010 O O . ILE A 1 899 ? 120.41583 113.26402 158.11240 1.000 43.40004 900 ILE A O 1
ATOM 6015 N N . ARG A 1 900 ? 120.13926 111.42542 156.84517 1.000 40.50000 901 ARG A N 1
ATOM 6016 C CA . ARG A 1 900 ? 119.73829 110.61802 157.99416 1.000 40.29225 901 ARG A CA 1
ATOM 6017 C C . ARG A 1 900 ? 120.86911 110.49593 159.00711 1.000 41.62172 901 ARG A C 1
ATOM 6018 O O . ARG A 1 900 ? 120.63972 110.59261 160.21824 1.000 49.64032 901 ARG A O 1
ATOM 6026 N N . LYS A 1 901 ? 122.09689 110.27624 158.53053 1.000 41.40602 902 LYS A N 1
ATOM 6027 C CA . LYS A 1 901 ? 123.23365 110.15856 159.43832 1.000 39.28351 902 LYS A CA 1
ATOM 6028 C C . LYS A 1 901 ? 123.47374 111.45912 160.19515 1.000 40.70491 902 LYS A C 1
ATOM 6029 O O . LYS A 1 901 ? 123.74413 111.44342 161.40187 1.000 42.98657 902 LYS A O 1
ATOM 6035 N N . VAL A 1 902 ? 123.38566 112.59596 159.50081 1.000 40.57749 903 VAL A N 1
ATOM 6036 C CA . VAL A 1 902 ? 123.54022 113.88824 160.16371 1.000 33.80841 903 VAL A CA 1
ATOM 6037 C C . VAL A 1 902 ? 122.39807 114.12413 161.14420 1.000 38.73976 903 VAL A C 1
ATOM 6038 O O . VAL A 1 902 ? 122.61277 114.58435 162.27268 1.000 43.37618 903 VAL A O 1
ATOM 6042 N N . VAL A 1 903 ? 121.16700 113.81250 160.73058 1.000 42.22504 904 VAL A N 1
ATOM 6043 C CA . VAL A 1 903 ? 120.01402 113.99374 161.60944 1.000 39.15832 904 VAL A CA 1
ATOM 6044 C C . VAL A 1 903 ? 120.12341 113.08644 162.82857 1.000 42.22683 904 VAL A C 1
ATOM 6045 O O . VAL A 1 903 ? 119.87631 113.51385 163.96344 1.000 51.36270 904 VAL A O 1
ATOM 6049 N N . LYS A 1 904 ? 120.49766 111.82174 162.61591 1.000 41.67973 905 LYS A N 1
ATOM 6050 C CA . LYS A 1 904 ? 120.63443 110.89348 163.73408 1.000 43.29060 905 LYS A CA 1
ATOM 6051 C C . LYS A 1 904 ? 121.72762 111.34221 164.69555 1.000 48.68718 905 LYS A C 1
ATOM 6052 O O . LYS A 1 904 ? 121.54348 111.30103 165.91736 1.000 51.87380 905 LYS A O 1
ATOM 6058 N N . LEU A 1 905 ? 122.87206 111.77847 164.16284 1.000 50.76359 906 LEU A N 1
ATOM 6059 C CA . LEU A 1 905 ? 123.95892 112.23913 165.02166 1.000 53.81300 906 LEU A CA 1
ATOM 6060 C C . LEU A 1 905 ? 123.55359 113.47996 165.80730 1.000 50.95257 906 LEU A C 1
ATOM 6061 O O . LEU A 1 905 ? 123.88969 113.61257 166.99023 1.000 50.23099 906 LEU A O 1
ATOM 6066 N N . PHE A 1 906 ? 122.83422 114.40314 165.16400 1.000 49.56009 907 PHE A N 1
ATOM 6067 C CA . PHE A 1 906 ? 122.36529 115.59557 165.86281 1.000 46.87705 907 PHE A CA 1
ATOM 6068 C C . PHE A 1 906 ? 121.39527 115.23362 166.98032 1.000 53.36472 907 PHE A C 1
ATOM 6069 O O . PHE A 1 906 ? 121.33614 115.91958 168.00776 1.000 61.25110 907 PHE A O 1
ATOM 6077 N N . ASN A 1 907 ? 120.61805 114.16358 166.79285 1.000 54.24967 908 ASN A N 1
ATOM 6078 C CA . ASN A 1 907 ? 119.69105 113.73055 167.83351 1.000 55.86127 908 ASN A CA 1
ATOM 6079 C C . ASN A 1 907 ? 120.43317 113.30019 169.09292 1.000 62.83395 908 ASN A C 1
ATOM 6080 O O . ASN A 1 907 ? 120.04216 113.66660 170.20708 1.000 69.67477 908 ASN A O 1
ATOM 6085 N N . GLU A 1 908 ? 121.51066 112.52565 168.93795 1.000 61.05833 909 GLU A N 1
ATOM 6086 C CA . GLU A 1 908 ? 122.29266 112.11486 170.09985 1.000 64.41033 909 GLU A CA 1
ATOM 6087 C C . GLU A 1 908 ? 122.99843 113.29776 170.74916 1.000 63.47761 909 GLU A C 1
ATOM 6088 O O . GLU A 1 908 ? 123.25576 113.27508 171.95828 1.000 68.07830 909 GLU A O 1
ATOM 6094 N N . VAL A 1 909 ? 123.32695 114.32839 169.96605 1.000 60.35617 910 VAL A N 1
ATOM 6095 C CA . VAL A 1 909 ? 123.98927 115.50714 170.51900 1.000 59.86979 910 VAL A CA 1
ATOM 6096 C C . VAL A 1 909 ? 123.07926 116.21148 171.51639 1.000 65.49856 910 VAL A C 1
ATOM 6097 O O . VAL A 1 909 ? 123.51145 116.60030 172.60880 1.000 73.66920 910 VAL A O 1
ATOM 6101 N N . GLN A 1 910 ? 121.80739 116.37532 171.16593 1.000 67.83096 911 GLN A N 1
ATOM 6102 C CA . GLN A 1 910 ? 120.84226 117.04206 172.03865 1.000 74.32154 911 GLN A CA 1
ATOM 6103 C C . GLN A 1 910 ? 120.19345 116.06661 173.01972 1.000 76.02213 911 GLN A C 1
ATOM 6104 O O . GLN A 1 910 ? 118.97311 116.04040 173.17246 1.000 74.17025 911 GLN A O 1
ATOM 6110 N N . GLU A 1 911 ? 121.02376 115.27355 173.70551 1.000 78.76145 912 GLU A N 1
ATOM 6111 C CA . GLU A 1 911 ? 120.58302 114.37104 174.77539 1.000 82.11421 912 GLU A CA 1
ATOM 6112 C C . GLU A 1 911 ? 119.44172 113.46360 174.32088 1.000 84.56725 912 GLU A C 1
ATOM 6113 O O . GLU A 1 911 ? 118.44883 113.27681 175.02957 1.000 88.31827 912 GLU A O 1
ATOM 6119 N N . LYS A 1 912 ? 119.58877 112.90144 173.12257 1.000 83.26074 913 LYS A N 1
ATOM 6120 C CA . LYS A 1 912 ? 118.60026 112.00183 172.53271 1.000 84.49929 913 LYS A CA 1
ATOM 6121 C C . LYS A 1 912 ? 117.22643 112.65891 172.45891 1.000 85.62847 913 LYS A C 1
ATOM 6122 O O . LYS A 1 912 ? 116.88379 113.28097 171.45439 1.000 87.81132 913 LYS A O 1
ATOM 6124 N N . ASN B 1 8 ? 64.05069 123.53701 107.23157 1.000 94.23671 8 ASN B N 1
ATOM 6125 C CA . ASN B 1 8 ? 64.73192 123.34827 105.95633 1.000 97.24725 8 ASN B CA 1
ATOM 6126 C C . ASN B 1 8 ? 65.95561 124.25056 105.84203 1.000 94.69862 8 ASN B C 1
ATOM 6127 O O . ASN B 1 8 ? 66.72921 124.14087 104.89190 1.000 94.12674 8 ASN B O 1
ATOM 6132 N N . ARG B 1 9 ? 66.13362 125.13334 106.82757 1.000 97.96635 9 ARG B N 1
ATOM 6133 C CA . ARG B 1 9 ? 67.22463 126.10075 106.79751 1.000 95.71665 9 ARG B CA 1
ATOM 6134 C C . ARG B 1 9 ? 68.59793 125.45484 106.92006 1.000 91.54524 9 ARG B C 1
ATOM 6135 O O . ARG B 1 9 ? 69.60275 126.13587 106.68786 1.000 92.23477 9 ARG B O 1
ATOM 6143 N N . ILE B 1 10 ? 68.66695 124.17286 107.28422 1.000 88.76791 10 ILE B N 1
ATOM 6144 C CA . ILE B 1 10 ? 69.95620 123.49437 107.38836 1.000 90.30477 10 ILE B CA 1
ATOM 6145 C C . ILE B 1 10 ? 70.64396 123.45158 106.02940 1.000 93.53792 10 ILE B C 1
ATOM 6146 O O . ILE B 1 10 ? 71.85323 123.68488 105.91747 1.000 92.00551 10 ILE B O 1
ATOM 6151 N N . ARG B 1 11 ? 69.88156 123.14875 104.97527 1.000 94.37547 11 ARG B N 1
ATOM 6152 C CA . ARG B 1 11 ? 70.46798 123.05116 103.64193 1.000 93.24003 11 ARG B CA 1
ATOM 6153 C C . ARG B 1 11 ? 71.00116 124.39646 103.16277 1.000 90.68539 11 ARG B C 1
ATOM 6154 O O . ARG B 1 11 ? 72.10906 124.47164 102.61980 1.000 90.85998 11 ARG B O 1
ATOM 6162 N N . ILE B 1 12 ? 70.23337 125.47146 103.36238 1.000 90.80485 12 ILE B N 1
ATOM 6163 C CA . ILE B 1 12 ? 70.66668 126.79057 102.90356 1.000 91.09165 12 ILE B CA 1
ATOM 6164 C C . ILE B 1 12 ? 71.94444 127.21000 103.61921 1.000 89.26513 12 ILE B C 1
ATOM 6165 O O . ILE B 1 12 ? 72.86371 127.76645 103.00545 1.000 90.89672 12 ILE B O 1
ATOM 6170 N N . LEU B 1 13 ? 72.02421 126.95000 104.92615 1.000 86.23154 13 LEU B N 1
ATOM 6171 C CA . LEU B 1 13 ? 73.23083 127.28705 105.67447 1.000 83.93410 13 LEU B CA 1
ATOM 6172 C C . LEU B 1 13 ? 74.43509 126.51554 105.14573 1.000 85.69295 13 LEU B C 1
ATOM 6173 O O . LEU B 1 13 ? 75.53679 127.06713 105.03791 1.000 87.55814 13 LEU B O 1
ATOM 6178 N N . ILE B 1 14 ? 74.24451 125.23659 104.81160 1.000 85.57546 14 ILE B N 1
ATOM 6179 C CA . ILE B 1 14 ? 75.34242 124.43485 104.27684 1.000 85.85016 14 ILE B CA 1
ATOM 6180 C C . ILE B 1 14 ? 75.78794 124.96909 102.91987 1.000 89.48484 14 ILE B C 1
ATOM 6181 O O . ILE B 1 14 ? 76.98899 125.11234 102.65789 1.000 87.54157 14 ILE B O 1
ATOM 6186 N N . GLU B 1 15 ? 74.83215 125.27585 102.03685 1.000 90.68049 15 GLU B N 1
ATOM 6187 C CA . GLU B 1 15 ? 75.18851 125.79889 100.72042 1.000 86.42013 15 GLU B CA 1
ATOM 6188 C C . GLU B 1 15 ? 75.86753 127.15887 100.82838 1.000 83.72846 15 GLU B C 1
ATOM 6189 O O . GLU B 1 15 ? 76.84241 127.43110 100.11817 1.000 86.12351 15 GLU B O 1
ATOM 6195 N N . ASN B 1 16 ? 75.36382 128.02881 101.70752 1.000 82.70147 16 ASN B N 1
ATOM 6196 C CA . ASN B 1 16 ? 75.97674 129.34247 101.87996 1.000 82.11885 16 ASN B CA 1
ATOM 6197 C C . ASN B 1 16 ? 77.39865 129.22467 102.41515 1.000 83.43786 16 ASN B C 1
ATOM 6198 O O . ASN B 1 16 ? 78.29488 129.95689 101.97928 1.000 84.45143 16 ASN B O 1
ATOM 6203 N N . GLY B 1 17 ? 77.62298 128.31436 103.36398 1.000 88.64079 17 GLY B N 1
ATOM 6204 C CA . GLY B 1 17 ? 78.96077 128.14079 103.90519 1.000 86.18559 17 GLY B CA 1
ATOM 6205 C C . GLY B 1 17 ? 79.94224 127.58749 102.88950 1.000 85.37551 17 GLY B C 1
ATOM 6206 O O . GLY B 1 17 ? 81.10463 128.00021 102.84848 1.000 81.07956 17 GLY B O 1
ATOM 6207 N N . VAL B 1 18 ? 79.49294 126.64500 102.05804 1.000 86.39236 18 VAL B N 1
ATOM 6208 C CA . VAL B 1 18 ? 80.38404 126.04124 101.07283 1.000 83.92549 18 VAL B CA 1
ATOM 6209 C C . VAL B 1 18 ? 80.59263 126.93649 99.85701 1.000 81.49642 18 VAL B C 1
ATOM 6210 O O . VAL B 1 18 ? 81.57138 126.75080 99.12298 1.000 76.42007 18 VAL B O 1
ATOM 6214 N N . ALA B 1 19 ? 79.70699 127.90353 99.62236 1.000 84.12506 19 ALA B N 1
ATOM 6215 C CA . ALA B 1 19 ? 79.84124 128.83013 98.50720 1.000 78.50126 19 ALA B CA 1
ATOM 6216 C C . ALA B 1 19 ? 80.53007 130.13049 98.89594 1.000 82.46309 19 ALA B C 1
ATOM 6217 O O . ALA B 1 19 ? 80.75042 130.98200 98.02917 1.000 82.93978 19 ALA B O 1
ATOM 6219 N N . GLU B 1 20 ? 80.87469 130.30544 100.17341 1.000 86.26152 20 GLU B N 1
ATOM 6220 C CA . GLU B 1 20 ? 81.53293 131.51892 100.63881 1.000 83.92601 20 GLU B CA 1
ATOM 6221 C C . GLU B 1 20 ? 82.81060 131.22860 101.41690 1.000 80.09456 20 GLU B C 1
ATOM 6222 O O . GLU B 1 20 ? 83.42102 132.16497 101.94728 1.000 75.51997 20 GLU B O 1
ATOM 6228 N N . ARG B 1 21 ? 83.22756 129.96234 101.49682 1.000 81.08230 21 ARG B N 1
ATOM 6229 C CA . ARG B 1 21 ? 84.41948 129.56009 102.24705 1.000 82.37265 21 ARG B CA 1
ATOM 6230 C C . ARG B 1 21 ? 84.33271 130.00672 103.70510 1.000 82.10055 21 ARG B C 1
ATOM 6231 O O . ARG B 1 21 ? 85.32141 130.43380 104.30480 1.000 78.10656 21 ARG B O 1
ATOM 6239 N N . GLN B 1 22 ? 83.13648 129.90647 104.27929 1.000 78.95972 22 GLN B N 1
ATOM 6240 C CA . GLN B 1 22 ? 82.88130 130.29465 105.65933 1.000 70.25709 22 GLN B CA 1
ATOM 6241 C C . GLN B 1 22 ? 82.42189 129.07538 106.44388 1.000 67.47758 22 GLN B C 1
ATOM 6242 O O . GLN B 1 22 ? 81.53033 128.34557 105.99795 1.000 70.71417 22 GLN B O 1
ATOM 6248 N N . ARG B 1 23 ? 83.02869 128.86007 107.60747 1.000 64.49296 23 ARG B N 1
ATOM 6249 C CA . ARG B 1 23 ? 82.68574 127.71179 108.43000 1.000 58.14916 23 ARG B CA 1
ATOM 6250 C C . ARG B 1 23 ? 81.30021 127.88200 109.04774 1.000 57.92663 23 ARG B C 1
ATOM 6251 O O . ARG B 1 23 ? 80.78094 128.99263 109.18982 1.000 62.90475 23 ARG B O 1
ATOM 6259 N N . SER B 1 24 ? 80.69925 126.75416 109.40950 1.000 54.64519 24 SER B N 1
ATOM 6260 C CA . SER B 1 24 ? 79.40355 126.71812 110.06917 1.000 58.76411 24 SER B CA 1
ATOM 6261 C C . SER B 1 24 ? 79.54732 126.12270 111.46418 1.000 61.63470 24 SER B C 1
ATOM 6262 O O . SER B 1 24 ? 80.50984 125.41415 111.77128 1.000 66.92207 24 SER B O 1
ATOM 6265 N N . LEU B 1 25 ? 78.56805 126.42153 112.31537 1.000 60.31490 25 LEU B N 1
ATOM 6266 C CA . LEU B 1 25 ? 78.56082 125.93846 113.69137 1.000 64.26879 25 LEU B CA 1
ATOM 6267 C C . LEU B 1 25 ? 77.19048 125.34671 113.97772 1.000 68.61106 25 LEU B C 1
ATOM 6268 O O . LEU B 1 25 ? 76.18164 126.05613 113.91834 1.000 72.85467 25 LEU B O 1
ATOM 6273 N N . PHE B 1 26 ? 77.15762 124.05360 114.28742 1.000 68.96961 26 PHE B N 1
ATOM 6274 C CA . PHE B 1 26 ? 75.92988 123.35039 114.63004 1.000 72.09009 26 PHE B CA 1
ATOM 6275 C C . PHE B 1 26 ? 76.06103 122.76822 116.02888 1.000 75.64268 26 PHE B C 1
ATOM 6276 O O . PHE B 1 26 ? 77.04292 122.08219 116.33010 1.000 76.91751 26 PHE B O 1
ATOM 6284 N N . VAL B 1 27 ? 75.07741 123.04487 116.87776 1.000 78.92792 27 VAL B N 1
ATOM 6285 C CA . VAL B 1 27 ? 75.00950 122.48730 118.22299 1.000 76.27690 27 VAL B CA 1
ATOM 6286 C C . VAL B 1 27 ? 73.85062 121.50150 118.23972 1.000 80.18061 27 VAL B C 1
ATOM 6287 O O . VAL B 1 27 ? 72.69461 121.88491 118.02251 1.000 82.89963 27 VAL B O 1
ATOM 6291 N N . VAL B 1 28 ? 74.15430 120.23183 118.49543 1.000 81.69226 28 VAL B N 1
ATOM 6292 C CA . VAL B 1 28 ? 73.16751 119.15913 118.45138 1.000 87.61920 28 VAL B CA 1
ATOM 6293 C C . VAL B 1 28 ? 72.93334 118.64581 119.86419 1.000 94.85305 28 VAL B C 1
ATOM 6294 O O . VAL B 1 28 ? 73.88492 118.29518 120.57374 1.000 97.02251 28 VAL B O 1
ATOM 6298 N N . VAL B 1 29 ? 71.66810 118.60095 120.27184 1.000 98.36743 29 VAL B N 1
ATOM 6299 C CA . VAL B 1 29 ? 71.26695 118.10911 121.58484 1.000 99.66430 29 VAL B CA 1
ATOM 6300 C C . VAL B 1 29 ? 70.55750 116.77686 121.38728 1.000 103.15436 29 VAL B C 1
ATOM 6301 O O . VAL B 1 29 ? 69.50827 116.71449 120.73409 1.000 104.49938 29 VAL B O 1
ATOM 6305 N N . GLY B 1 30 ? 71.12752 115.71348 121.94892 1.000 101.94646 30 GLY B N 1
ATOM 6306 C CA . GLY B 1 30 ? 70.54773 114.39138 121.81706 1.000 108.98928 30 GLY B CA 1
ATOM 6307 C C . GLY B 1 30 ? 71.42292 113.28980 122.37804 1.000 116.28697 30 GLY B C 1
ATOM 6308 O O . GLY B 1 30 ? 72.65321 113.39169 122.35713 1.000 117.60674 30 GLY B O 1
ATOM 6309 N N . ASP B 1 31 ? 70.79518 112.22675 122.88504 1.000 120.14291 31 ASP B N 1
ATOM 6310 C CA . ASP B 1 31 ? 71.54912 111.11990 123.46378 1.000 121.72107 31 ASP B CA 1
ATOM 6311 C C . ASP B 1 31 ? 72.19835 110.25524 122.39009 1.000 125.22588 31 ASP B C 1
ATOM 6312 O O . ASP B 1 31 ? 73.31594 109.76236 122.58080 1.000 124.35854 31 ASP B O 1
ATOM 6314 N N . ARG B 1 32 ? 71.51095 110.05267 121.26419 1.000 123.54316 32 ARG B N 1
ATOM 6315 C CA . ARG B 1 32 ? 72.04143 109.19787 120.20676 1.000 122.35718 32 ARG B CA 1
ATOM 6316 C C . ARG B 1 32 ? 73.33133 109.77109 119.63105 1.000 126.53688 32 ARG B C 1
ATOM 6317 O O . ARG B 1 32 ? 74.40082 109.15929 119.73323 1.000 129.29681 32 ARG B O 1
ATOM 6319 N N . GLY B 1 33 ? 73.24852 110.95257 119.02337 1.000 123.18557 33 GLY B N 1
ATOM 6320 C CA . GLY B 1 33 ? 74.42060 111.56470 118.42753 1.000 119.56912 33 GLY B CA 1
ATOM 6321 C C . GLY B 1 33 ? 74.99127 110.81087 117.24999 1.000 117.77998 33 GLY B C 1
ATOM 6322 O O . GLY B 1 33 ? 76.16296 110.99898 116.91289 1.000 109.77712 33 GLY B O 1
ATOM 6323 N N . LYS B 1 34 ? 74.19394 109.95573 116.61043 1.000 118.87156 34 LYS B N 1
ATOM 6324 C CA . LYS B 1 34 ? 74.65425 109.16734 115.47444 1.000 116.72358 34 LYS B CA 1
ATOM 6325 C C . LYS B 1 34 ? 73.80728 109.32493 114.22179 1.000 117.95093 34 LYS B C 1
ATOM 6326 O O . LYS B 1 34 ? 74.31694 109.06127 113.12614 1.000 115.93297 34 LYS B O 1
ATOM 6328 N N . ASP B 1 35 ? 72.54757 109.73774 114.33543 1.000 118.44764 35 ASP B N 1
ATOM 6329 C CA . ASP B 1 35 ? 71.68160 109.92668 113.18006 1.000 118.75876 35 ASP B CA 1
ATOM 6330 C C . ASP B 1 35 ? 71.78313 111.32490 112.58583 1.000 119.11457 35 ASP B C 1
ATOM 6331 O O . ASP B 1 35 ? 71.11682 111.60639 111.58432 1.000 120.41817 35 ASP B O 1
ATOM 6333 N N . GLN B 1 36 ? 72.59413 112.20142 113.17254 1.000 115.21129 36 GLN B N 1
ATOM 6334 C CA . GLN B 1 36 ? 72.76241 113.56804 112.69324 1.000 112.54878 36 GLN B CA 1
ATOM 6335 C C . GLN B 1 36 ? 74.12978 113.83097 112.08551 1.000 110.25670 36 GLN B C 1
ATOM 6336 O O . GLN B 1 36 ? 74.23467 114.60389 111.13051 1.000 110.56925 36 GLN B O 1
ATOM 6342 N N . VAL B 1 37 ? 75.18424 113.21249 112.62134 1.000 107.59390 37 VAL B N 1
ATOM 6343 C CA . VAL B 1 37 ? 76.52275 113.41628 112.07592 1.000 107.22003 37 VAL B CA 1
ATOM 6344 C C . VAL B 1 37 ? 76.61923 112.85566 110.66235 1.000 107.78380 37 VAL B C 1
ATOM 6345 O O . VAL B 1 37 ? 77.19656 113.48660 109.76888 1.000 106.13598 37 VAL B O 1
ATOM 6349 N N . VAL B 1 38 ? 76.06181 111.66394 110.43603 1.000 110.51318 38 VAL B N 1
ATOM 6350 C CA . VAL B 1 38 ? 76.12450 111.05701 109.10975 1.000 109.62501 38 VAL B CA 1
ATOM 6351 C C . VAL B 1 38 ? 75.27821 111.84523 108.11687 1.000 111.41217 38 VAL B C 1
ATOM 6352 O O . VAL B 1 38 ? 75.64715 111.98914 106.94497 1.000 114.04298 38 VAL B O 1
ATOM 6356 N N . ILE B 1 39 ? 74.12896 112.35939 108.56223 1.000 108.91973 39 ILE B N 1
ATOM 6357 C CA . ILE B 1 39 ? 73.28562 113.16620 107.68418 1.000 108.73191 39 ILE B CA 1
ATOM 6358 C C . ILE B 1 39 ? 74.00280 114.45290 107.29564 1.000 106.29418 39 ILE B C 1
ATOM 6359 O O . ILE B 1 39 ? 74.00662 114.85130 106.12397 1.000 104.66928 39 ILE B O 1
ATOM 6364 N N . LEU B 1 40 ? 74.62603 115.11964 108.27044 1.000 103.77253 40 LEU B N 1
ATOM 6365 C CA . LEU B 1 40 ? 75.38276 116.33145 107.97326 1.000 104.51973 40 LEU B CA 1
ATOM 6366 C C . LEU B 1 40 ? 76.59525 116.02680 107.10187 1.000 105.21233 40 LEU B C 1
ATOM 6367 O O . LEU B 1 40 ? 76.92833 116.80375 106.19922 1.000 103.65998 40 LEU B O 1
ATOM 6372 N N . HIS B 1 41 ? 77.27041 114.90366 107.36102 1.000 105.04539 41 HIS B N 1
ATOM 6373 C CA . HIS B 1 41 ? 78.41781 114.52233 106.54312 1.000 102.05981 41 HIS B CA 1
ATOM 6374 C C . HIS B 1 41 ? 78.00563 114.26882 105.09862 1.000 106.42581 41 HIS B C 1
ATOM 6375 O O . HIS B 1 41 ? 78.70829 114.67257 104.16434 1.000 110.31577 41 HIS B O 1
ATOM 6382 N N . HIS B 1 42 ? 76.87155 113.59363 104.89597 1.000 106.94803 42 HIS B N 1
ATOM 6383 C CA . HIS B 1 42 ? 76.37707 113.36731 103.54178 1.000 109.14749 42 HIS B CA 1
ATOM 6384 C C . HIS B 1 42 ? 76.01136 114.68108 102.86256 1.000 108.57885 42 HIS B C 1
ATOM 6385 O O . HIS B 1 42 ? 76.28426 114.87019 101.67117 1.000 110.32650 42 HIS B O 1
ATOM 6392 N N . MET B 1 43 ? 75.38375 115.59802 103.60355 1.000 105.87653 43 MET B N 1
ATOM 6393 C CA . MET B 1 43 ? 75.04100 116.89991 103.03974 1.000 105.53158 43 MET B CA 1
ATOM 6394 C C . MET B 1 43 ? 76.29066 117.68647 102.66363 1.000 104.12305 43 MET B C 1
ATOM 6395 O O . MET B 1 43 ? 76.33525 118.32731 101.60680 1.000 105.62094 43 MET B O 1
ATOM 6400 N N . LEU B 1 44 ? 77.31407 117.65641 103.52140 1.000 101.75357 44 LEU B N 1
ATOM 6401 C CA . LEU B 1 44 ? 78.55229 118.36953 103.22284 1.000 102.26891 44 LEU B CA 1
ATOM 6402 C C . LEU B 1 44 ? 79.25002 117.78159 102.00284 1.000 106.37788 44 LEU B C 1
ATOM 6403 O O . LEU B 1 44 ? 79.78691 118.52112 101.16962 1.000 109.04420 44 LEU B O 1
ATOM 6408 N N . SER B 1 45 ? 79.26021 116.45120 101.88509 1.000 107.69819 45 SER B N 1
ATOM 6409 C CA . SER B 1 45 ? 79.89081 115.81475 100.73275 1.000 109.36257 45 SER B CA 1
ATOM 6410 C C . SER B 1 45 ? 79.18665 116.19706 99.43696 1.000 111.50013 45 SER B C 1
ATOM 6411 O O . SER B 1 45 ? 79.83961 116.45295 98.41832 1.000 115.80020 45 SER B O 1
ATOM 6414 N N . LYS B 1 46 ? 77.85243 116.23331 99.45430 1.000 109.31195 46 LYS B N 1
ATOM 6415 C CA . LYS B 1 46 ? 77.10655 116.65429 98.27279 1.000 112.07950 46 LYS B CA 1
ATOM 6416 C C . LYS B 1 46 ? 77.36675 118.12109 97.95008 1.000 112.26686 46 LYS B C 1
ATOM 6417 O O . LYS B 1 46 ? 77.49544 118.49184 96.77735 1.000 111.06730 46 LYS B O 1
ATOM 6423 N N . ALA B 1 47 ? 77.44659 118.96901 98.97579 1.000 110.27209 47 ALA B N 1
ATOM 6424 C CA . ALA B 1 47 ? 77.64015 120.39918 98.77741 1.000 106.70165 47 ALA B CA 1
ATOM 6425 C C . ALA B 1 47 ? 79.06303 120.76630 98.37842 1.000 110.79327 47 ALA B C 1
ATOM 6426 O O . ALA B 1 47 ? 79.26726 121.84403 97.80931 1.000 111.95043 47 ALA B O 1
ATOM 6428 N N . THR B 1 48 ? 80.04243 119.91236 98.65624 1.000 113.67350 48 THR B N 1
ATOM 6429 C CA . THR B 1 48 ? 81.43592 120.19667 98.35373 1.000 114.12742 48 THR B CA 1
ATOM 6430 C C . THR B 1 48 ? 81.88630 119.40865 97.12957 1.000 116.69492 48 THR B C 1
ATOM 6431 O O . THR B 1 48 ? 81.27984 118.40405 96.74623 1.000 116.23609 48 THR B O 1
ATOM 6435 N N . VAL B 1 49 ? 82.96043 119.89615 96.50554 1.000 119.33917 49 VAL B N 1
ATOM 6436 C CA . VAL B 1 49 ? 83.48915 119.24314 95.31222 1.000 120.77855 49 VAL B CA 1
ATOM 6437 C C . VAL B 1 49 ? 84.13027 117.90778 95.66875 1.000 118.82515 49 VAL B C 1
ATOM 6438 O O . VAL B 1 49 ? 83.99753 116.92351 94.93150 1.000 116.37712 49 VAL B O 1
ATOM 6442 N N . LYS B 1 50 ? 84.83196 117.84954 96.79782 1.000 119.75199 50 LYS B N 1
ATOM 6443 C CA . LYS B 1 50 ? 85.53746 116.64349 97.19991 1.000 120.86862 50 LYS B CA 1
ATOM 6444 C C . LYS B 1 50 ? 84.55492 115.60259 97.73519 1.000 120.51592 50 LYS B C 1
ATOM 6445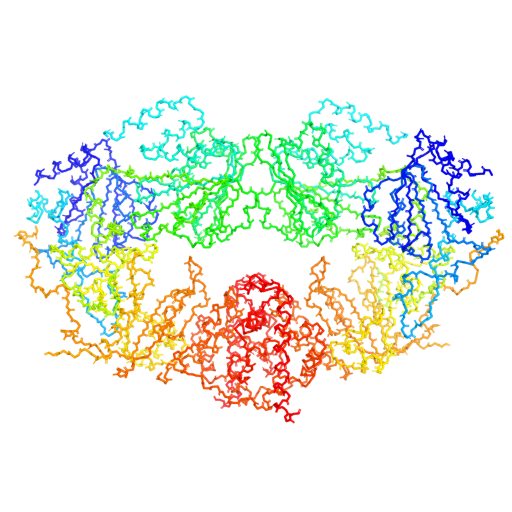 O O . LYS B 1 50 ? 83.33431 115.78450 97.71359 1.000 114.77712 50 LYS B O 1
ATOM 6451 N N . ALA B 1 51 ? 85.09874 114.48882 98.22254 1.000 119.48215 51 ALA B N 1
ATOM 6452 C CA . ALA B 1 51 ? 84.30402 113.39235 98.76015 1.000 116.59948 51 ALA B CA 1
ATOM 6453 C C . ALA B 1 51 ? 84.50228 113.19647 100.25510 1.000 112.50100 51 ALA B C 1
ATOM 6454 O O . ALA B 1 51 ? 83.52599 113.17323 101.01092 1.000 110.97948 51 ALA B O 1
ATOM 6456 N N . ARG B 1 52 ? 85.74640 113.05398 100.70474 1.000 108.02330 52 ARG B N 1
ATOM 6457 C CA . ARG B 1 52 ? 86.03733 112.84824 102.11880 1.000 108.62538 52 ARG B CA 1
ATOM 6458 C C . ARG B 1 52 ? 86.67496 114.10146 102.69978 1.000 106.78117 52 ARG B C 1
ATOM 6459 O O . ARG B 1 52 ? 87.84756 114.38540 102.40701 1.000 109.60520 52 ARG B O 1
ATOM 6461 N N . PRO B 1 53 ? 85.95872 114.87853 103.51822 1.000 100.84561 53 PRO B N 1
ATOM 6462 C CA . PRO B 1 53 ? 86.55261 116.08989 104.10332 1.000 94.90811 53 PRO B CA 1
ATOM 6463 C C . PRO B 1 53 ? 87.53676 115.81958 105.23021 1.000 90.92826 53 PRO B C 1
ATOM 6464 O O . PRO B 1 53 ? 88.06916 116.78159 105.79693 1.000 86.11820 53 PRO B O 1
ATOM 6468 N N . SER B 1 54 ? 87.79124 114.55446 105.57265 1.000 91.74841 54 SER B N 1
ATOM 6469 C CA . SER B 1 54 ? 88.70408 114.18304 106.65510 1.000 90.74819 54 SER B CA 1
ATOM 6470 C C . SER B 1 54 ? 88.26177 114.80955 107.97986 1.000 84.53478 54 SER B C 1
ATOM 6471 O O . SER B 1 54 ? 88.94729 115.64918 108.56713 1.000 83.91757 54 SER B O 1
ATOM 6474 N N . VAL B 1 55 ? 87.08327 114.38150 108.44036 1.000 83.37129 55 VAL B N 1
ATOM 6475 C CA . VAL B 1 55 ? 86.50887 114.95067 109.65448 1.000 80.28400 55 VAL B CA 1
ATOM 6476 C C . VAL B 1 55 ? 87.34266 114.55362 110.87004 1.000 75.80496 55 VAL B C 1
ATOM 6477 O O . VAL B 1 55 ? 88.13627 113.60483 110.84351 1.000 79.82817 55 VAL B O 1
ATOM 6481 N N . LEU B 1 56 ? 87.15950 115.30334 111.95317 1.000 73.07469 56 LEU B N 1
ATOM 6482 C CA . LEU B 1 56 ? 87.88710 115.09179 113.19560 1.000 71.62575 56 LEU B CA 1
ATOM 6483 C C . LEU B 1 56 ? 86.91012 114.87155 114.34286 1.000 77.09852 56 LEU B C 1
ATOM 6484 O O . LEU B 1 56 ? 85.93958 115.61958 114.49779 1.000 81.83703 56 LEU B O 1
ATOM 6489 N N . TRP B 1 57 ? 87.17337 113.84124 115.14448 1.000 79.38698 57 TRP B N 1
ATOM 6490 C CA . TRP B 1 57 ? 86.35617 113.50920 116.30390 1.000 75.23027 57 TRP B CA 1
ATOM 6491 C C . TRP B 1 57 ? 87.24792 113.47100 117.53509 1.000 78.36771 57 TRP B C 1
ATOM 6492 O O . TRP B 1 57 ? 88.31444 112.84838 117.51196 1.000 85.41636 57 TRP B O 1
ATOM 6503 N N . CYS B 1 58 ? 86.81372 114.13435 118.60379 1.000 79.26123 58 CYS B N 1
ATOM 6504 C CA . CYS B 1 58 ? 87.59968 114.26239 119.82233 1.000 91.83115 58 CYS B CA 1
ATOM 6505 C C . CYS B 1 58 ? 86.79671 113.78504 121.02435 1.000 93.28820 58 CYS B C 1
ATOM 6506 O O . CYS B 1 58 ? 85.58623 114.01604 121.10803 1.000 90.60796 58 CYS B O 1
ATOM 6509 N N . TYR B 1 59 ? 87.47940 113.11919 121.95105 1.000 95.44314 59 TYR B N 1
ATOM 6510 C CA . TYR B 1 59 ? 86.89935 112.66569 123.20583 1.000 99.70161 59 TYR B CA 1
ATOM 6511 C C . TYR B 1 59 ? 87.78114 113.10607 124.36756 1.000 103.33077 59 TYR B C 1
ATOM 6512 O O . TYR B 1 59 ? 88.90047 113.59137 124.18325 1.000 102.95155 59 TYR B O 1
ATOM 6521 N N . LYS B 1 60 ? 87.25850 112.93055 125.58202 1.000 104.46294 60 LYS B N 1
ATOM 6522 C CA . LYS B 1 60 ? 88.02510 113.26317 126.77829 1.000 105.70819 60 LYS B CA 1
ATOM 6523 C C . LYS B 1 60 ? 88.91933 112.10141 127.19694 1.000 108.37033 60 LYS B C 1
ATOM 6524 O O . LYS B 1 60 ? 90.14514 112.23949 127.26902 1.000 107.24986 60 LYS B O 1
ATOM 6526 N N . LYS B 1 61 ? 88.31764 110.94600 127.47845 1.000 111.10506 61 LYS B N 1
ATOM 6527 C CA . LYS B 1 61 ? 89.07928 109.74980 127.82682 1.000 113.58834 61 LYS B CA 1
ATOM 6528 C C . LYS B 1 61 ? 88.58350 108.47755 127.15777 1.000 115.10018 61 LYS B C 1
ATOM 6529 O O . LYS B 1 61 ? 89.32374 107.48791 127.14949 1.000 114.39542 61 LYS B O 1
ATOM 6535 N N . GLU B 1 62 ? 87.37835 108.45531 126.59439 1.000 114.33548 62 GLU B N 1
ATOM 6536 C CA . GLU B 1 62 ? 86.84800 107.26413 125.94586 1.000 115.88873 62 GLU B CA 1
ATOM 6537 C C . GLU B 1 62 ? 85.73252 107.68594 125.00059 1.000 114.66799 62 GLU B C 1
ATOM 6538 O O . GLU B 1 62 ? 85.21458 108.80265 125.07657 1.000 108.81807 62 GLU B O 1
ATOM 6540 N N . LEU B 1 63 ? 85.36873 106.77303 124.10591 1.000 116.01950 63 LEU B N 1
ATOM 6541 C CA . LEU B 1 63 ? 84.30777 107.02903 123.13871 1.000 112.03136 63 LEU B CA 1
ATOM 6542 C C . LEU B 1 63 ? 82.94405 107.07525 123.82024 1.000 111.73787 63 LEU B C 1
ATOM 6543 O O . LEU B 1 63 ? 81.99660 106.42464 123.37943 1.000 112.19524 63 LEU B O 1
ATOM 6545 N N . THR B 1 100 ? 86.24579 108.40538 103.67073 1.000 121.17038 101 THR B N 1
ATOM 6546 C CA . THR B 1 100 ? 85.95568 108.57600 105.08934 1.000 120.40159 101 THR B CA 1
ATOM 6547 C C . THR B 1 100 ? 87.20862 108.36407 105.93334 1.000 113.20322 101 THR B C 1
ATOM 6548 O O . THR B 1 100 ? 87.36879 107.32604 106.57536 1.000 111.59200 101 THR B O 1
ATOM 6552 N N . ASN B 1 101 ? 88.09753 109.35781 105.92626 1.000 109.84579 102 ASN B N 1
ATOM 6553 C CA . ASN B 1 101 ? 89.34353 109.30065 106.68889 1.000 106.49620 102 ASN B CA 1
ATOM 6554 C C . ASN B 1 101 ? 89.14891 110.08200 107.98545 1.000 99.85074 102 ASN B C 1
ATOM 6555 O O . ASN B 1 101 ? 89.43178 111.27639 108.07910 1.000 100.51241 102 ASN B O 1
ATOM 6560 N N . ILE B 1 102 ? 88.65483 109.38222 109.00182 1.000 95.20064 103 ILE B N 1
ATOM 6561 C CA . ILE B 1 102 ? 88.40251 109.96553 110.31396 1.000 90.62904 103 ILE B CA 1
ATOM 6562 C C . ILE B 1 102 ? 89.50715 109.51378 111.25758 1.000 92.88637 103 ILE B C 1
ATOM 6563 O O . ILE B 1 102 ? 89.74546 108.31043 111.41742 1.000 102.36110 103 ILE B O 1
ATOM 6568 N N . ARG B 1 103 ? 90.18086 110.47399 111.88282 1.000 87.51374 104 ARG B N 1
ATOM 6569 C CA . ARG B 1 103 ? 91.19599 110.19812 112.88911 1.000 93.88324 104 ARG B CA 1
ATOM 6570 C C . ARG B 1 103 ? 90.63995 110.56551 114.25815 1.000 94.45806 104 ARG B C 1
ATOM 6571 O O . ARG B 1 103 ? 89.97533 111.59662 114.40857 1.000 92.44779 104 ARG B O 1
ATOM 6579 N N . TYR B 1 104 ? 90.89238 109.71015 115.24466 1.000 95.88412 105 TYR B N 1
ATOM 6580 C CA . TYR B 1 104 ? 90.30427 109.84207 116.57296 1.000 89.08567 105 TYR B CA 1
ATOM 6581 C C . TYR B 1 104 ? 91.34052 110.47115 117.49737 1.000 88.11737 105 TYR B C 1
ATOM 6582 O O . TYR B 1 104 ? 92.41053 109.89716 117.72454 1.000 92.67827 105 TYR B O 1
ATOM 6591 N N . CYS B 1 105 ? 91.02132 111.64744 118.02719 1.000 86.87695 106 CYS B N 1
ATOM 6592 C CA . CYS B 1 105 ? 91.92909 112.40858 118.86980 1.000 90.59794 106 CYS B CA 1
ATOM 6593 C C . CYS B 1 105 ? 91.38093 112.51674 120.28697 1.000 95.03029 106 CYS B C 1
ATOM 6594 O O . CYS B 1 105 ? 90.19027 112.31149 120.53817 1.000 92.87920 106 CYS B O 1
ATOM 6597 N N . TYR B 1 106 ? 92.27470 112.84373 121.21527 1.000 101.20414 107 TYR B N 1
ATOM 6598 C CA . TYR B 1 106 ? 91.93550 113.02435 122.61770 1.000 101.51169 107 TYR B CA 1
ATOM 6599 C C . TYR B 1 106 ? 92.16466 114.47432 123.02486 1.000 99.01430 107 TYR B C 1
ATOM 6600 O O . TYR B 1 106 ? 93.02185 115.16567 122.46705 1.000 101.07331 107 TYR B O 1
ATOM 6609 N N . TYR B 1 107 ? 91.37977 114.93082 124.00450 1.000 98.39604 108 TYR B N 1
ATOM 6610 C CA . TYR B 1 107 ? 91.47536 116.31880 124.44582 1.000 97.33992 108 TYR B CA 1
ATOM 6611 C C . TYR B 1 107 ? 92.82862 116.62791 125.07515 1.000 97.86852 108 TYR B C 1
ATOM 6612 O O . TYR B 1 107 ? 93.38473 117.70669 124.83912 1.000 97.58208 108 TYR B O 1
ATOM 6621 N N . ASN B 1 108 ? 93.36751 115.70869 125.88106 1.000 102.05432 109 ASN B N 1
ATOM 6622 C CA . ASN B 1 108 ? 94.65040 115.95955 126.53217 1.000 102.68739 109 ASN B CA 1
ATOM 6623 C C . ASN B 1 108 ? 95.77668 116.08544 125.51266 1.000 103.10453 109 ASN B C 1
ATOM 6624 O O . ASN B 1 108 ? 96.63660 116.96620 125.63195 1.000 101.10996 109 ASN B O 1
ATOM 6629 N N . GLU B 1 109 ? 95.78872 115.21523 124.50231 1.000 103.83922 110 GLU B N 1
ATOM 6630 C CA . GLU B 1 109 ? 96.79692 115.25729 123.44421 1.000 100.78195 110 GLU B CA 1
ATOM 6631 C C . GLU B 1 109 ? 96.24908 116.11279 122.30516 1.000 100.40508 110 GLU B C 1
ATOM 6632 O O . GLU B 1 109 ? 95.71311 115.61875 121.31321 1.000 97.94638 110 GLU B O 1
ATOM 6634 N N . THR B 1 110 ? 96.39451 117.42984 122.46301 1.000 100.48158 111 THR B N 1
ATOM 6635 C CA . THR B 1 110 ? 95.85525 118.39118 121.51312 1.000 99.35766 111 THR B CA 1
ATOM 6636 C C . THR B 1 110 ? 96.92778 119.20208 120.79683 1.000 103.21755 111 THR B C 1
ATOM 6637 O O . THR B 1 110 ? 96.74713 119.52869 119.61904 1.000 103.45085 111 THR B O 1
ATOM 6641 N N . HIS B 1 111 ? 98.05498 119.48790 121.45579 1.000 103.61206 112 HIS B N 1
ATOM 6642 C CA . HIS B 1 111 ? 99.10282 120.29264 120.83267 1.000 101.90860 112 HIS B CA 1
ATOM 6643 C C . HIS B 1 111 ? 99.64803 119.63903 119.56820 1.000 102.94831 112 HIS B C 1
ATOM 6644 O O . HIS B 1 111 ? 100.21153 120.32645 118.70884 1.000 105.90379 112 HIS B O 1
ATOM 6651 N N . LYS B 1 112 ? 99.49341 118.31999 119.43490 1.000 102.80722 113 LYS B N 1
ATOM 6652 C CA . LYS B 1 112 ? 99.95592 117.62799 118.23806 1.000 104.93078 113 LYS B CA 1
ATOM 6653 C C . LYS B 1 112 ? 99.08504 117.92473 117.02221 1.000 102.05676 113 LYS B C 1
ATOM 6654 O O . LYS B 1 112 ? 99.52288 117.69311 115.89004 1.000 105.65633 113 LYS B O 1
ATOM 6660 N N . ILE B 1 113 ? 97.87322 118.44280 117.22593 1.000 97.61083 114 ILE B N 1
ATOM 6661 C CA . ILE B 1 113 ? 96.93187 118.67606 116.13631 1.000 95.18249 114 ILE B CA 1
ATOM 6662 C C . ILE B 1 113 ? 96.90362 120.14109 115.70515 1.000 94.41846 114 ILE B C 1
ATOM 6663 O O . ILE B 1 113 ? 96.12711 120.50832 114.81631 1.000 94.66504 114 ILE B O 1
ATOM 6668 N N . LEU B 1 114 ? 97.75850 120.98251 116.29362 1.000 94.05457 115 LEU B N 1
ATOM 6669 C CA . LEU B 1 114 ? 97.73386 122.41002 115.98728 1.000 94.64709 115 LEU B CA 1
ATOM 6670 C C . LEU B 1 114 ? 98.05128 122.68971 114.52312 1.000 94.07909 115 LEU B C 1
ATOM 6671 O O . LEU B 1 114 ? 97.56020 123.67553 113.96125 1.000 97.79664 115 LEU B O 1
ATOM 6676 N N . GLY B 1 115 ? 98.85880 121.84430 113.88968 1.000 89.71998 116 GLY B N 1
ATOM 6677 C CA . GLY B 1 115 ? 99.28727 122.06360 112.52645 1.000 85.80472 116 GLY B CA 1
ATOM 6678 C C . GLY B 1 115 ? 98.46733 121.39046 111.45020 1.000 84.65484 116 GLY B C 1
ATOM 6679 O O . GLY B 1 115 ? 98.80891 121.51037 110.26954 1.000 88.70764 116 GLY B O 1
ATOM 6680 N N . ASN B 1 116 ? 97.39836 120.68857 111.81008 1.000 83.49366 117 ASN B N 1
ATOM 6681 C CA . ASN B 1 116 ? 96.59714 119.96946 110.83331 1.000 81.95992 117 ASN B CA 1
ATOM 6682 C C . ASN B 1 116 ? 95.37675 120.78890 110.41670 1.000 75.19782 117 ASN B C 1
ATOM 6683 O O . ASN B 1 116 ? 94.98451 121.75573 111.07341 1.000 76.98057 117 ASN B O 1
ATOM 6688 N N . THR B 1 117 ? 94.77439 120.38386 109.29979 1.000 70.10035 118 THR B N 1
ATOM 6689 C CA . THR B 1 117 ? 93.58812 121.03138 108.75527 1.000 69.00502 118 THR B CA 1
ATOM 6690 C C . THR B 1 117 ? 92.55137 119.96717 108.42844 1.000 71.83185 118 THR B C 1
ATOM 6691 O O . THR B 1 117 ? 92.87676 118.95177 107.80497 1.000 75.19323 118 THR B O 1
ATOM 6695 N N . PHE B 1 118 ? 91.30882 120.20024 108.84665 1.000 67.58089 119 PHE B N 1
ATOM 6696 C CA . PHE B 1 118 ? 90.22097 119.25971 108.62828 1.000 67.70188 119 PHE B CA 1
ATOM 6697 C C . PHE B 1 118 ? 89.03551 119.98282 108.00577 1.000 66.98063 119 PHE B C 1
ATOM 6698 O O . PHE B 1 118 ? 88.93147 121.21081 108.05618 1.000 67.12462 119 PHE B O 1
ATOM 6706 N N . GLY B 1 119 ? 88.13533 119.19705 107.40866 1.000 66.77147 120 GLY B N 1
ATOM 6707 C CA . GLY B 1 119 ? 86.92418 119.75960 106.84007 1.000 66.59219 120 GLY B CA 1
ATOM 6708 C C . GLY B 1 119 ? 85.87462 120.14376 107.85863 1.000 73.96996 120 GLY B C 1
ATOM 6709 O O . GLY B 1 119 ? 85.10782 121.08105 107.61673 1.000 79.94541 120 GLY B O 1
ATOM 6710 N N . MET B 1 120 ? 85.82414 119.44496 108.99034 1.000 73.61036 121 MET B N 1
ATOM 6711 C CA . MET B 1 120 ? 84.88672 119.77005 110.05593 1.000 74.73355 121 MET B CA 1
ATOM 6712 C C . MET B 1 120 ? 85.40531 119.17816 111.35735 1.000 70.74595 121 MET B C 1
ATOM 6713 O O . MET B 1 120 ? 86.28323 118.31127 111.36064 1.000 70.59841 121 MET B O 1
ATOM 6718 N N . CYS B 1 121 ? 84.84886 119.66183 112.46532 1.000 71.07350 122 CYS B N 1
ATOM 6719 C CA . CYS B 1 121 ? 85.24556 119.22875 113.79674 1.000 69.40698 122 CYS B CA 1
ATOM 6720 C C . CYS B 1 121 ? 84.03138 118.71260 114.55306 1.000 71.46736 122 CYS B C 1
ATOM 6721 O O . CYS B 1 121 ? 82.94764 119.29894 114.48103 1.000 74.51872 122 CYS B O 1
ATOM 6724 N N . VAL B 1 122 ? 84.21834 117.61132 115.27593 1.000 68.87274 123 VAL B N 1
ATOM 6725 C CA . VAL B 1 122 ? 83.17574 117.02353 116.10869 1.000 68.48189 123 VAL B CA 1
ATOM 6726 C C . VAL B 1 122 ? 83.68561 116.99799 117.54168 1.000 70.75964 123 VAL B C 1
ATOM 6727 O O . VAL B 1 122 ? 84.75969 116.44697 117.81143 1.000 79.07714 123 VAL B O 1
ATOM 6731 N N . LEU B 1 123 ? 82.92349 117.59201 118.45468 1.000 70.78484 124 LEU B N 1
ATOM 6732 C CA . LEU B 1 123 ? 83.28845 117.66388 119.86242 1.000 77.99947 124 LEU B CA 1
ATOM 6733 C C . LEU B 1 123 ? 82.24084 116.94145 120.69747 1.000 84.02593 124 LEU B C 1
ATOM 6734 O O . LEU B 1 123 ? 81.04331 117.22183 120.57831 1.000 82.96040 124 LEU B O 1
ATOM 6739 N N . GLN B 1 124 ? 82.69503 116.01571 121.53808 1.000 89.11541 125 GLN B N 1
ATOM 6740 C CA . GLN B 1 124 ? 81.82850 115.25044 122.42072 1.000 95.10930 125 GLN B CA 1
ATOM 6741 C C . GLN B 1 124 ? 82.32816 115.39136 123.85217 1.000 100.00504 125 GLN B C 1
ATOM 6742 O O . GLN B 1 124 ? 83.42060 115.90889 124.10236 1.000 103.18508 125 GLN B O 1
ATOM 6748 N N . ASP B 1 125 ? 81.50917 114.92308 124.79744 1.000 100.76070 126 ASP B N 1
ATOM 6749 C CA . ASP B 1 125 ? 81.80776 115.00081 126.22831 1.000 103.88111 126 ASP B CA 1
ATOM 6750 C C . ASP B 1 125 ? 82.04457 116.45571 126.64761 1.000 99.92422 126 ASP B C 1
ATOM 6751 O O . ASP B 1 125 ? 83.14365 116.86200 127.03113 1.000 95.66366 126 ASP B O 1
ATOM 6756 N N . PHE B 1 126 ? 80.96275 117.23413 126.54593 1.000 98.91890 127 PHE B N 1
ATOM 6757 C CA . PHE B 1 126 ? 81.03948 118.67583 126.75888 1.000 98.72976 127 PHE B CA 1
ATOM 6758 C C . PHE B 1 126 ? 81.58506 119.04774 128.13132 1.000 99.48150 127 PHE B C 1
ATOM 6759 O O . PHE B 1 126 ? 82.18391 120.11957 128.27295 1.000 98.74181 127 PHE B O 1
ATOM 6767 N N . GLU B 1 127 ? 81.40371 118.19938 129.14339 1.000 101.75827 128 GLU B N 1
ATOM 6768 C CA . GLU B 1 127 ? 81.93572 118.52268 130.46143 1.000 100.03266 128 GLU B CA 1
ATOM 6769 C C . GLU B 1 127 ? 83.40625 118.13303 130.55812 1.000 98.61922 128 GLU B C 1
ATOM 6770 O O . GLU B 1 127 ? 83.83414 117.51541 131.53876 1.000 97.60503 128 GLU B O 1
ATOM 6776 N N . ALA B 1 128 ? 84.18660 118.50220 129.54210 1.000 95.72319 129 ALA B N 1
ATOM 6777 C CA . ALA B 1 128 ? 85.63451 118.34430 129.56594 1.000 95.77652 129 ALA B CA 1
ATOM 6778 C C . ALA B 1 128 ? 86.38498 119.51853 128.95969 1.000 95.87175 129 ALA B C 1
ATOM 6779 O O . ALA B 1 128 ? 87.60074 119.60873 129.15448 1.000 96.50151 129 ALA B O 1
ATOM 6781 N N . LEU B 1 129 ? 85.71631 120.41342 128.23845 1.000 94.63826 130 LEU B N 1
ATOM 6782 C CA . LEU B 1 129 ? 86.39346 121.44702 127.47244 1.000 86.99470 130 LEU B CA 1
ATOM 6783 C C . LEU B 1 129 ? 86.88396 122.57632 128.36927 1.000 83.69214 130 LEU B C 1
ATOM 6784 O O . LEU B 1 129 ? 86.38833 122.78412 129.48046 1.000 85.49966 130 LEU B O 1
ATOM 6789 N N . THR B 1 130 ? 87.86913 123.30518 127.86716 1.000 76.25756 131 THR B N 1
ATOM 6790 C CA . THR B 1 130 ? 88.43973 124.48023 128.50266 1.000 74.53558 131 THR B CA 1
ATOM 6791 C C . THR B 1 130 ? 88.50052 125.59953 127.47702 1.000 68.58792 131 THR B C 1
ATOM 6792 O O . THR B 1 130 ? 88.49961 125.34181 126.26820 1.000 68.75462 131 THR B O 1
ATOM 6796 N N . PRO B 1 131 ? 88.53018 126.86006 127.92475 1.000 67.38384 132 PRO B N 1
ATOM 6797 C CA . PRO B 1 131 ? 88.59631 127.96876 126.95569 1.000 66.51488 132 PRO B CA 1
ATOM 6798 C C . PRO B 1 131 ? 89.78561 127.88262 126.01385 1.000 70.51993 132 PRO B C 1
ATOM 6799 O O . PRO B 1 131 ? 89.66242 128.23911 124.83534 1.000 66.99580 132 PRO B O 1
ATOM 6803 N N . ASN B 1 132 ? 90.94004 127.42210 126.50122 1.000 76.23803 133 ASN B N 1
ATOM 6804 C CA . ASN B 1 132 ? 92.08598 127.22497 125.61877 1.000 72.31409 133 ASN B CA 1
ATOM 6805 C C . ASN B 1 132 ? 91.81927 126.11803 124.60601 1.000 68.92331 133 ASN B C 1
ATOM 6806 O O . ASN B 1 132 ? 92.20713 126.22814 123.43680 1.000 72.56822 133 ASN B O 1
ATOM 6811 N N . LEU B 1 133 ? 91.16341 125.03904 125.04009 1.000 67.78337 134 LEU B N 1
ATOM 6812 C CA . LEU B 1 133 ? 90.89640 123.91671 124.14568 1.000 62.59538 134 LEU B CA 1
ATOM 6813 C C . LEU B 1 133 ? 89.92912 124.31099 123.03502 1.000 65.90494 134 LEU B C 1
ATOM 6814 O O . LEU B 1 133 ? 90.09999 123.89952 121.88132 1.000 69.79121 134 LEU B O 1
ATOM 6819 N N . LEU B 1 134 ? 88.90920 125.10955 123.36238 1.000 68.22462 135 LEU B N 1
ATOM 6820 C CA . LEU B 1 134 ? 87.90514 125.47657 122.36820 1.000 64.74377 135 LEU B CA 1
ATOM 6821 C C . LEU B 1 134 ? 88.49663 126.32190 121.24765 1.000 63.48334 135 LEU B C 1
ATOM 6822 O O . LEU B 1 134 ? 87.97345 126.31934 120.12784 1.000 65.82769 135 LEU B O 1
ATOM 6827 N N . ALA B 1 135 ? 89.57724 127.04684 121.52233 1.000 62.65932 136 ALA B N 1
ATOM 6828 C CA . ALA B 1 135 ? 90.22842 127.87677 120.51880 1.000 62.71338 136 ALA B CA 1
ATOM 6829 C C . ALA B 1 135 ? 91.25515 127.11371 119.69352 1.000 68.53263 136 ALA B C 1
ATOM 6830 O O . ALA B 1 135 ? 91.83871 127.69069 118.77018 1.000 71.58264 136 ALA B O 1
ATOM 6832 N N . ARG B 1 136 ? 91.48618 125.83781 119.99763 1.000 72.33048 137 ARG B N 1
ATOM 6833 C CA . ARG B 1 136 ? 92.49620 125.04703 119.30744 1.000 69.85846 137 ARG B CA 1
ATOM 6834 C C . ARG B 1 136 ? 91.90876 124.04827 118.32142 1.000 64.82423 137 ARG B C 1
ATOM 6835 O O . ARG B 1 136 ? 92.59627 123.65489 117.37353 1.000 70.81622 137 ARG B O 1
ATOM 6843 N N . THR B 1 137 ? 90.65938 123.62802 118.51982 1.000 62.61854 138 THR B N 1
ATOM 6844 C CA . THR B 1 137 ? 90.03163 122.65465 117.63480 1.000 63.94073 138 THR B CA 1
ATOM 6845 C C . THR B 1 137 ? 89.21862 123.30133 116.52223 1.000 62.80700 138 THR B C 1
ATOM 6846 O O . THR B 1 137 ? 89.11227 122.72847 115.43152 1.000 65.14183 138 THR B O 1
ATOM 6850 N N . VAL B 1 138 ? 88.64202 124.47805 116.76951 1.000 61.84326 139 VAL B N 1
ATOM 6851 C CA . VAL B 1 138 ? 87.85357 125.14248 115.73737 1.000 63.14979 139 VAL B CA 1
ATOM 6852 C C . VAL B 1 138 ? 88.75416 125.86598 114.74207 1.000 64.36566 139 VAL B C 1
ATOM 6853 O O . VAL B 1 138 ? 88.37706 126.05119 113.57910 1.000 68.20935 139 VAL B O 1
ATOM 6857 N N . GLU B 1 139 ? 89.95007 126.27723 115.16737 1.000 63.12730 140 GLU B N 1
ATOM 6858 C CA . GLU B 1 139 ? 90.87442 126.96738 114.27631 1.000 64.43751 140 GLU B CA 1
ATOM 6859 C C . GLU B 1 139 ? 91.47396 126.05131 113.21770 1.000 64.55452 140 GLU B C 1
ATOM 6860 O O . GLU B 1 139 ? 92.10485 126.55052 112.27983 1.000 69.92336 140 GLU B O 1
ATOM 6866 N N . THR B 1 140 ? 91.29599 124.73742 113.34028 1.000 63.82025 141 THR B N 1
ATOM 6867 C CA . THR B 1 140 ? 91.83742 123.76822 112.38929 1.000 63.66974 141 THR B CA 1
ATOM 6868 C C . THR B 1 140 ? 90.76408 123.23534 111.44951 1.000 65.00486 141 THR B C 1
ATOM 6869 O O . THR B 1 140 ? 90.78301 122.06062 111.07140 1.000 70.28668 141 THR B O 1
ATOM 6873 N N . VAL B 1 141 ? 89.81427 124.08091 111.05800 1.000 61.90095 142 VAL B N 1
ATOM 6874 C CA . VAL B 1 141 ? 88.72951 123.70176 110.16100 1.000 62.09414 142 VAL B CA 1
ATOM 6875 C C . VAL B 1 141 ? 88.83133 124.54835 108.90075 1.000 65.87985 142 VAL B C 1
ATOM 6876 O O . VAL B 1 141 ? 88.95749 125.77595 108.97957 1.000 69.07597 142 VAL B O 1
ATOM 6880 N N . GLU B 1 142 ? 88.77813 123.89197 107.74426 1.000 65.96569 143 GLU B N 1
ATOM 6881 C CA . GLU B 1 142 ? 88.87116 124.58411 106.46845 1.000 66.05285 143 GLU B CA 1
ATOM 6882 C C . GLU B 1 142 ? 87.58779 125.36901 106.19539 1.000 65.95067 143 GLU B C 1
ATOM 6883 O O . GLU B 1 142 ? 86.62861 125.34569 106.97245 1.000 68.84777 143 GLU B O 1
ATOM 6889 N N . GLY B 1 143 ? 87.57829 126.07998 105.06937 1.000 67.29650 144 GLY B N 1
ATOM 6890 C CA . GLY B 1 143 ? 86.39930 126.83751 104.69462 1.000 66.48077 144 GLY B CA 1
ATOM 6891 C C . GLY B 1 143 ? 85.20606 125.93672 104.44110 1.000 68.83862 144 GLY B C 1
ATOM 6892 O O . GLY B 1 143 ? 85.33816 124.80187 103.97853 1.000 72.58684 144 GLY B O 1
ATOM 6893 N N . GLY B 1 144 ? 84.02329 126.45819 104.74814 1.000 69.77826 145 GLY B N 1
ATOM 6894 C CA . GLY B 1 144 ? 82.81220 125.66228 104.65204 1.000 70.87151 145 GLY B CA 1
ATOM 6895 C C . GLY B 1 144 ? 82.76384 124.52368 105.64729 1.000 68.81755 145 GLY B C 1
ATOM 6896 O O . GLY B 1 144 ? 82.34121 123.41459 105.29603 1.000 67.16449 145 GLY B O 1
ATOM 6897 N N . GLY B 1 145 ? 83.18877 124.77127 106.88685 1.000 71.68526 146 GLY B N 1
ATOM 6898 C CA . GLY B 1 145 ? 83.24041 123.72743 107.88554 1.000 64.99240 146 GLY B CA 1
ATOM 6899 C C . GLY B 1 145 ? 81.87629 123.35492 108.43286 1.000 67.34541 146 GLY B C 1
ATOM 6900 O O . GLY B 1 145 ? 80.86486 124.01045 108.18493 1.000 73.65144 146 GLY B O 1
ATOM 6901 N N . LEU B 1 146 ? 81.86365 122.26664 109.19718 1.000 61.48080 147 LEU B N 1
ATOM 6902 C CA . LEU B 1 146 ? 80.65698 121.71213 109.80266 1.000 63.34872 147 LEU B CA 1
ATOM 6903 C C . LEU B 1 146 ? 80.91150 121.36326 111.26295 1.000 71.10768 147 LEU B C 1
ATOM 6904 O O . LEU B 1 146 ? 80.63764 120.25139 111.72008 1.000 79.26168 147 LEU B O 1
ATOM 6909 N N . VAL B 1 147 ? 81.47019 122.31851 112.00949 1.000 69.10100 148 VAL B N 1
ATOM 6910 C CA . VAL B 1 147 ? 81.78667 122.09265 113.41689 1.000 68.74355 148 VAL B CA 1
ATOM 6911 C C . VAL B 1 147 ? 80.51392 121.72567 114.16638 1.000 68.33169 148 VAL B C 1
ATOM 6912 O O . VAL B 1 147 ? 79.53030 122.47620 114.15894 1.000 68.10911 148 VAL B O 1
ATOM 6916 N N . VAL B 1 148 ? 80.52847 120.56549 114.81882 1.000 67.41031 149 VAL B N 1
ATOM 6917 C CA . VAL B 1 148 ? 79.36708 120.02455 115.51443 1.000 68.39803 149 VAL B CA 1
ATOM 6918 C C . VAL B 1 148 ? 79.75327 119.75336 116.96136 1.000 74.52049 149 VAL B C 1
ATOM 6919 O O . VAL B 1 148 ? 80.76586 119.09465 117.22570 1.000 79.85993 149 VAL B O 1
ATOM 6923 N N . ILE B 1 149 ? 78.94861 120.26096 117.89259 1.000 74.28883 150 ILE B N 1
ATOM 6924 C CA . ILE B 1 149 ? 79.15800 120.06383 119.32186 1.000 70.66629 150 ILE B CA 1
ATOM 6925 C C . ILE B 1 149 ? 77.93917 119.35134 119.89066 1.000 74.38408 150 ILE B C 1
ATOM 6926 O O . ILE B 1 149 ? 76.80384 119.80055 119.69479 1.000 73.32849 150 ILE B O 1
ATOM 6931 N N . LEU B 1 150 ? 78.17590 118.24467 120.59201 1.000 80.59974 151 LEU B N 1
ATOM 6932 C CA . LEU B 1 150 ? 77.12174 117.44940 121.21453 1.000 86.94899 151 LEU B CA 1
ATOM 6933 C C . LEU B 1 150 ? 77.27233 117.56111 122.72679 1.000 90.31151 151 LEU B C 1
ATOM 6934 O O . LEU B 1 150 ? 78.20539 116.99393 123.30542 1.000 94.63959 151 LEU B O 1
ATOM 6939 N N . LEU B 1 151 ? 76.35755 118.29153 123.36606 1.000 87.21379 152 LEU B N 1
ATOM 6940 C CA . LEU B 1 151 ? 76.46086 118.50706 124.80952 1.000 95.77206 152 LEU B CA 1
ATOM 6941 C C . LEU B 1 151 ? 75.88461 117.32707 125.58839 1.000 102.30757 152 LEU B C 1
ATOM 6942 O O . LEU B 1 151 ? 76.61474 116.60112 126.27029 1.000 102.50406 152 LEU B O 1
ATOM 6947 N N . ARG B 1 152 ? 74.57867 117.11737 125.48016 1.000 104.98235 153 ARG B N 1
ATOM 6948 C CA . ARG B 1 152 ? 73.86612 116.04386 126.17236 1.000 106.96542 153 ARG B CA 1
ATOM 6949 C C . ARG B 1 152 ? 72.44737 115.99988 125.61231 1.000 109.73963 153 ARG B C 1
ATOM 6950 O O . ARG B 1 152 ? 72.13967 116.65237 124.60747 1.000 111.43088 153 ARG B O 1
ATOM 6952 N N . THR B 1 153 ? 71.58205 115.22236 126.26008 1.000 109.76222 154 THR B N 1
ATOM 6953 C CA . THR B 1 153 ? 70.20446 115.00998 125.81779 1.000 111.03867 154 THR B CA 1
ATOM 6954 C C . THR B 1 153 ? 69.19549 115.78135 126.66167 1.000 109.87987 154 THR B C 1
ATOM 6955 O O . THR B 1 153 ? 68.12351 115.25774 126.97915 1.000 108.98970 154 THR B O 1
ATOM 6959 N N . MET B 1 154 ? 69.50597 117.01870 127.04742 1.000 107.98837 155 MET B N 1
ATOM 6960 C CA . MET B 1 154 ? 68.59298 117.78266 127.88494 1.000 105.07612 155 MET B CA 1
ATOM 6961 C C . MET B 1 154 ? 67.28541 118.07156 127.14564 1.000 104.88643 155 MET B C 1
ATOM 6962 O O . MET B 1 154 ? 67.17944 117.94476 125.92326 1.000 105.46269 155 MET B O 1
ATOM 6967 N N . ASN B 1 155 ? 66.27609 118.47340 127.92137 1.000 104.80932 156 ASN B N 1
ATOM 6968 C CA . ASN B 1 155 ? 65.00135 118.92308 127.37788 1.000 104.38731 156 ASN B CA 1
ATOM 6969 C C . ASN B 1 155 ? 64.63512 120.32014 127.86506 1.000 102.28147 156 ASN B C 1
ATOM 6970 O O . ASN B 1 155 ? 63.49696 120.75771 127.65875 1.000 97.97584 156 ASN B O 1
ATOM 6972 N N . SER B 1 156 ? 65.56444 121.02551 128.50076 1.000 101.59258 157 SER B N 1
ATOM 6973 C CA . SER B 1 156 ? 65.32286 122.35561 129.04636 1.000 98.87226 157 SER B CA 1
ATOM 6974 C C . SER B 1 156 ? 66.66890 123.06199 129.16929 1.000 100.72162 157 SER B C 1
ATOM 6975 O O . SER B 1 156 ? 67.65977 122.65500 128.55331 1.000 96.21336 157 SER B O 1
ATOM 6978 N N . LEU B 1 157 ? 66.70633 124.12788 129.96828 1.000 104.81027 158 LEU B N 1
ATOM 6979 C CA . LEU B 1 157 ? 67.94223 124.86988 130.18776 1.000 105.11096 158 LEU B CA 1
ATOM 6980 C C . LEU B 1 157 ? 68.82067 124.16959 131.21756 1.000 103.87354 158 LEU B C 1
ATOM 6981 O O . LEU B 1 157 ? 69.19033 124.76464 132.23508 1.000 95.65967 158 LEU B O 1
ATOM 6986 N N . LYS B 1 158 ? 69.15868 122.90895 130.96263 1.000 106.81083 159 LYS B N 1
ATOM 6987 C CA . LYS B 1 158 ? 69.98783 122.11965 131.87348 1.000 102.94136 159 LYS B CA 1
ATOM 6988 C C . LYS B 1 158 ? 71.46369 122.18454 131.48995 1.000 102.96713 159 LYS B C 1
ATOM 6989 O O . LYS B 1 158 ? 72.11929 121.16607 131.27594 1.000 101.98858 159 LYS B O 1
ATOM 6995 N N . GLN B 1 159 ? 71.99519 123.40260 131.39572 1.000 102.28947 160 GLN B N 1
ATOM 6996 C CA . GLN B 1 159 ? 73.40693 123.60403 131.09370 1.000 98.67741 160 GLN B CA 1
ATOM 6997 C C . GLN B 1 159 ? 74.04486 124.52038 132.12869 1.000 95.23617 160 GLN B C 1
ATOM 6998 O O . GLN B 1 159 ? 75.23984 124.40513 132.42010 1.000 93.27594 160 GLN B O 1
ATOM 7004 N N . LEU B 1 160 ? 73.25043 125.43919 132.68241 1.000 96.36191 161 LEU B N 1
ATOM 7005 C CA . LEU B 1 160 ? 73.77396 126.37925 133.66822 1.000 98.12217 161 LEU B CA 1
ATOM 7006 C C . LEU B 1 160 ? 74.20218 125.66548 134.94484 1.000 100.83067 161 LEU B C 1
ATOM 7007 O O . LEU B 1 160 ? 75.26255 125.96673 135.50529 1.000 93.59027 161 LEU B O 1
ATOM 7012 N N . TYR B 1 161 ? 73.39355 124.71889 135.41863 1.000 104.08886 162 TYR B N 1
ATOM 7013 C CA . TYR B 1 161 ? 73.67135 123.99008 136.64821 1.000 97.17094 162 TYR B CA 1
ATOM 7014 C C . TYR B 1 161 ? 74.21256 122.58845 136.39543 1.000 95.01354 162 TYR B C 1
ATOM 7015 O O . TYR B 1 161 ? 74.37420 121.81750 137.34665 1.000 89.66892 162 TYR B O 1
ATOM 7017 N N . THR B 1 162 ? 74.49507 122.24091 135.14170 1.000 98.91171 163 THR B N 1
ATOM 7018 C CA . THR B 1 162 ? 75.02848 120.92790 134.78270 1.000 102.16623 163 THR B CA 1
ATOM 7019 C C . THR B 1 162 ? 76.53273 120.97403 134.55328 1.000 100.90095 163 THR B C 1
ATOM 7020 O O . THR B 1 162 ? 77.06370 120.26518 133.69351 1.000 90.90580 163 THR B O 1
ATOM 7022 N N . VAL B 1 163 ? 77.24191 121.80407 135.31260 1.000 103.18100 164 VAL B N 1
ATOM 7023 C CA . VAL B 1 163 ? 78.68147 121.97051 135.14204 1.000 103.35252 164 VAL B CA 1
ATOM 7024 C C . VAL B 1 163 ? 79.38484 120.79555 135.81420 1.000 101.22026 164 VAL B C 1
ATOM 7025 O O . VAL B 1 163 ? 79.43624 120.70898 137.04319 1.000 95.59911 164 VAL B O 1
ATOM 7027 N N . THR B 1 164 ? 79.92751 119.88930 135.00627 1.000 103.72012 165 THR B N 1
ATOM 7028 C CA . THR B 1 164 ? 80.70032 118.74818 135.47993 1.000 104.58091 165 THR B CA 1
ATOM 7029 C C . THR B 1 164 ? 82.07121 118.72786 134.81251 1.000 101.53243 165 THR B C 1
ATOM 7030 O O . THR B 1 164 ? 82.61340 117.67081 134.48183 1.000 101.56253 165 THR B O 1
ATOM 7034 N N . MET B 1 165 ? 82.64108 119.91111 134.60227 1.000 99.71414 166 MET B N 1
ATOM 7035 C CA . MET B 1 165 ? 83.91740 120.02725 133.91388 1.000 103.42508 166 MET B CA 1
ATOM 7036 C C . MET B 1 165 ? 85.04961 119.45975 134.76249 1.000 98.46060 166 MET B C 1
ATOM 7037 O O . MET B 1 165 ? 85.02221 119.51200 135.99516 1.000 97.15964 166 MET B O 1
ATOM 7042 N N . ASP B 1 166 ? 86.05505 118.90521 134.08081 1.000 96.87257 167 ASP B N 1
ATOM 7043 C CA . ASP B 1 166 ? 87.23730 118.41147 134.77907 1.000 97.27875 167 ASP B CA 1
ATOM 7044 C C . ASP B 1 166 ? 87.98879 119.55101 135.45446 1.000 98.46028 167 ASP B C 1
ATOM 7045 O O . ASP B 1 166 ? 88.57815 119.36866 136.52633 1.000 98.75725 167 ASP B O 1
ATOM 7050 N N . VAL B 1 167 ? 87.98327 120.73566 134.83727 1.000 98.34132 168 VAL B N 1
ATOM 7051 C CA . VAL B 1 167 ? 88.63376 121.89545 135.43298 1.000 94.05681 168 VAL B CA 1
ATOM 7052 C C . VAL B 1 167 ? 87.92624 122.34881 136.70374 1.000 91.19281 168 VAL B C 1
ATOM 7053 O O . VAL B 1 167 ? 88.53366 123.03305 137.53560 1.000 90.70125 168 VAL B O 1
ATOM 7057 N N . HIS B 1 168 ? 86.65510 121.97935 136.88379 1.000 92.75326 169 HIS B N 1
ATOM 7058 C CA . HIS B 1 168 ? 85.92843 122.38046 138.08204 1.000 93.05132 169 HIS B CA 1
ATOM 7059 C C . HIS B 1 168 ? 86.36590 121.59989 139.31320 1.000 91.69522 169 HIS B C 1
ATOM 7060 O O . HIS B 1 168 ? 86.08293 122.03009 140.43637 1.000 89.60899 169 HIS B O 1
ATOM 7067 N N . SER B 1 169 ? 87.04376 120.46698 139.13120 1.000 92.56883 170 SER B N 1
ATOM 7068 C CA . SER B 1 169 ? 87.58485 119.72053 140.25804 1.000 86.82023 170 SER B CA 1
ATOM 7069 C C . SER B 1 169 ? 88.82316 120.37361 140.85586 1.000 88.17958 170 SER B C 1
ATOM 7070 O O . SER B 1 169 ? 89.18211 120.05506 141.99472 1.000 93.43913 170 SER B O 1
ATOM 7073 N N . ARG B 1 170 ? 89.48013 121.27260 140.12251 1.000 86.66891 171 ARG B N 1
ATOM 7074 C CA . ARG B 1 170 ? 90.65318 121.97486 140.62194 1.000 84.04645 171 ARG B CA 1
ATOM 7075 C C . ARG B 1 170 ? 90.32250 123.31559 141.26484 1.000 82.35753 171 ARG B C 1
ATOM 7076 O O . ARG B 1 170 ? 91.21242 123.93360 141.85874 1.000 81.20305 171 ARG B O 1
ATOM 7084 N N . TYR B 1 171 ? 89.07748 123.77959 141.16295 1.000 82.69430 172 TYR B N 1
ATOM 7085 C CA . TYR B 1 171 ? 88.64166 124.96005 141.89809 1.000 82.57413 172 TYR B CA 1
ATOM 7086 C C . TYR B 1 171 ? 88.12217 124.62666 143.28952 1.000 86.22435 172 TYR B C 1
ATOM 7087 O O . TYR B 1 171 ? 87.76031 125.54455 144.03370 1.000 81.59613 172 TYR B O 1
ATOM 7096 N N . ARG B 1 172 ? 88.07600 123.34866 143.65588 1.000 91.36921 173 ARG B N 1
ATOM 7097 C CA . ARG B 1 172 ? 87.49238 122.92309 144.92571 1.000 87.17464 173 ARG B CA 1
ATOM 7098 C C . ARG B 1 172 ? 88.43601 123.28224 146.06525 1.000 89.06466 173 ARG B C 1
ATOM 7099 O O . ARG B 1 172 ? 89.40301 122.56923 146.34143 1.000 92.06002 173 ARG B O 1
ATOM 7107 N N . THR B 1 173 ? 88.15294 124.39666 146.73165 1.000 90.20972 174 THR B N 1
ATOM 7108 C CA . THR B 1 173 ? 88.87713 124.79576 147.92807 1.000 85.98557 174 THR B CA 1
ATOM 7109 C C . THR B 1 173 ? 88.12105 124.30533 149.15558 1.000 86.04733 174 THR B C 1
ATOM 7110 O O . THR B 1 173 ? 86.88875 124.34963 149.19602 1.000 89.24232 174 THR B O 1
ATOM 7114 N N . GLU B 1 174 ? 88.86495 123.81451 150.15016 1.000 80.15987 175 GLU B N 1
ATOM 7115 C CA . GLU B 1 174 ? 88.22285 123.31988 151.36355 1.000 81.10162 175 GLU B CA 1
ATOM 7116 C C . GLU B 1 174 ? 87.46656 124.42836 152.08617 1.000 81.73067 175 GLU B C 1
ATOM 7117 O O . GLU B 1 174 ? 86.41854 124.17277 152.69142 1.000 80.75269 175 GLU B O 1
ATOM 7123 N N . ALA B 1 175 ? 87.96875 125.66356 152.02189 1.000 80.42591 176 ALA B N 1
ATOM 7124 C CA . ALA B 1 175 ? 87.25360 126.78431 152.62345 1.000 78.73175 176 ALA B CA 1
ATOM 7125 C C . ALA B 1 175 ? 85.95427 127.08041 151.88192 1.000 81.95745 176 ALA B C 1
ATOM 7126 O O . ALA B 1 175 ? 84.92813 127.36780 152.50927 1.000 79.27260 176 ALA B O 1
ATOM 7128 N N . HIS B 1 176 ? 85.97538 127.01552 150.55153 1.000 82.67911 177 HIS B N 1
ATOM 7129 C CA . HIS B 1 176 ? 84.81380 127.32672 149.71819 1.000 79.37488 177 HIS B CA 1
ATOM 7130 C C . HIS B 1 176 ? 84.56100 126.15194 148.77744 1.000 80.36790 177 HIS B C 1
ATOM 7131 O O . HIS B 1 176 ? 85.17223 126.06197 147.70797 1.000 80.60451 177 HIS B O 1
ATOM 7138 N N . GLN B 1 177 ? 83.65833 125.25585 149.17221 1.000 83.75858 178 GLN B N 1
ATOM 7139 C CA . GLN B 1 177 ? 83.31649 124.08350 148.37755 1.000 85.05473 178 GLN B CA 1
ATOM 7140 C C . GLN B 1 177 ? 82.12580 124.30777 147.45491 1.000 86.22214 178 GLN B C 1
ATOM 7141 O O . GLN B 1 177 ? 81.71557 123.37251 146.76065 1.000 86.51531 178 GLN B O 1
ATOM 7147 N N . ASP B 1 178 ? 81.56322 125.51234 147.42617 1.000 84.45208 179 ASP B N 1
ATOM 7148 C CA . ASP B 1 178 ? 80.40224 125.82196 146.60073 1.000 83.11449 179 ASP B CA 1
ATOM 7149 C C . ASP B 1 178 ? 80.86336 126.55808 145.35024 1.000 86.96929 179 ASP B C 1
ATOM 7150 O O . ASP B 1 178 ? 81.43368 127.65014 145.44398 1.000 84.98934 179 ASP B O 1
ATOM 7152 N N . VAL B 1 179 ? 80.60941 125.96409 144.18669 1.000 88.48070 180 VAL B N 1
ATOM 7153 C CA . VAL B 1 179 ? 80.97545 126.54297 142.90042 1.000 82.72358 180 VAL B CA 1
ATOM 7154 C C . VAL B 1 179 ? 79.72922 126.62437 142.03049 1.000 83.11778 180 VAL B C 1
ATOM 7155 O O . VAL B 1 179 ? 78.94597 125.67084 141.95781 1.000 83.52053 180 VAL B O 1
ATOM 7159 N N . VAL B 1 180 ? 79.54251 127.76985 141.38039 1.000 81.53670 181 VAL B N 1
ATOM 7160 C CA . VAL B 1 180 ? 78.39420 128.01488 140.51508 1.000 78.54405 181 VAL B CA 1
ATOM 7161 C C . VAL B 1 180 ? 78.90570 128.20012 139.09402 1.000 75.98312 181 VAL B C 1
ATOM 7162 O O . VAL B 1 180 ? 79.74688 129.07176 138.84013 1.000 73.28255 181 VAL B O 1
ATOM 7166 N N . GLY B 1 181 ? 78.40342 127.38121 138.17378 1.000 80.66232 182 GLY B N 1
ATOM 7167 C CA . GLY B 1 181 ? 78.79924 127.50548 136.78012 1.000 80.10225 182 GLY B CA 1
ATOM 7168 C C . GLY B 1 181 ? 78.28934 128.80475 136.18306 1.000 73.63910 182 GLY B C 1
ATOM 7169 O O . GLY B 1 181 ? 77.10869 129.14786 136.31906 1.000 75.54925 182 GLY B O 1
ATOM 7170 N N . ARG B 1 182 ? 79.18062 129.53651 135.51584 1.000 64.21069 183 ARG B N 1
ATOM 7171 C CA . ARG B 1 182 ? 78.81410 130.81015 134.90962 1.000 59.18038 183 ARG B CA 1
ATOM 7172 C C . ARG B 1 182 ? 79.26355 130.87208 133.45545 1.000 63.55897 183 ARG B C 1
ATOM 7173 O O . ARG B 1 182 ? 78.67854 131.60278 132.64930 1.000 66.03171 183 ARG B O 1
ATOM 7181 N N . PHE B 1 183 ? 80.30490 130.11034 133.11256 1.000 64.37761 184 PHE B N 1
ATOM 7182 C CA . PHE B 1 183 ? 80.78907 130.09861 131.73583 1.000 58.66158 184 PHE B CA 1
ATOM 7183 C C . PHE B 1 183 ? 79.78298 129.43799 130.80159 1.000 61.15435 184 PHE B C 1
ATOM 7184 O O . PHE B 1 183 ? 79.65068 129.83903 129.63924 1.000 66.96958 184 PHE B O 1
ATOM 7192 N N . ASN B 1 184 ? 79.07022 128.41969 131.28960 1.000 60.60308 185 ASN B N 1
ATOM 7193 C CA . ASN B 1 184 ? 78.07910 127.74287 130.45913 1.000 58.24402 185 ASN B CA 1
ATOM 7194 C C . ASN B 1 184 ? 76.93380 128.67765 130.09048 1.000 59.96848 185 ASN B C 1
ATOM 7195 O O . ASN B 1 184 ? 76.40650 128.61388 128.97365 1.000 65.22357 185 ASN B O 1
ATOM 7200 N N . GLU B 1 185 ? 76.52767 129.54564 131.02032 1.000 64.25920 186 GLU B N 1
ATOM 7201 C CA . GLU B 1 185 ? 75.44937 130.48811 130.73664 1.000 66.09254 186 GLU B CA 1
ATOM 7202 C C . GLU B 1 185 ? 75.83558 131.44352 129.61404 1.000 63.03409 186 GLU B C 1
ATOM 7203 O O . GLU B 1 185 ? 75.03642 131.71412 128.71041 1.000 66.23798 186 GLU B O 1
ATOM 7209 N N . ARG B 1 186 ? 77.06254 131.96809 129.65687 1.000 61.87863 187 ARG B N 1
ATOM 7210 C CA . ARG B 1 186 ? 77.52103 132.85931 128.59600 1.000 60.82585 187 ARG B CA 1
ATOM 7211 C C . ARG B 1 186 ? 77.64362 132.12126 127.26879 1.000 62.34760 187 ARG B C 1
ATOM 7212 O O . ARG B 1 186 ? 77.32249 132.67434 126.21020 1.000 65.24134 187 ARG B O 1
ATOM 7220 N N . PHE B 1 187 ? 78.11639 130.87264 127.30528 1.000 60.99861 188 PHE B N 1
ATOM 7221 C CA . PHE B 1 187 ? 78.27226 130.10006 126.07663 1.000 58.25306 188 PHE B CA 1
ATOM 7222 C C . PHE B 1 187 ? 76.92937 129.85346 125.39995 1.000 59.49347 188 PHE B C 1
ATOM 7223 O O . PHE B 1 187 ? 76.81287 129.97256 124.17485 1.000 61.51913 188 PHE B O 1
ATOM 7231 N N . ILE B 1 188 ? 75.90411 129.50599 126.18048 1.000 60.01505 189 ILE B N 1
ATOM 7232 C CA . ILE B 1 188 ? 74.58811 129.24355 125.60560 1.000 56.91399 189 ILE B CA 1
ATOM 7233 C C . ILE B 1 188 ? 73.98893 130.52019 125.02750 1.000 60.06729 189 ILE B C 1
ATOM 7234 O O . ILE B 1 188 ? 73.42545 130.51473 123.92622 1.000 69.28161 189 ILE B O 1
ATOM 7239 N N . LEU B 1 189 ? 74.10645 131.63479 125.75286 1.000 60.44932 190 LEU B N 1
ATOM 7240 C CA . LEU B 1 189 ? 73.51529 132.88869 125.30009 1.000 64.28375 190 LEU B CA 1
ATOM 7241 C C . LEU B 1 189 ? 74.24560 133.48481 124.10346 1.000 66.98914 190 LEU B C 1
ATOM 7242 O O . LEU B 1 189 ? 73.69074 134.35981 123.43033 1.000 66.39545 190 LEU B O 1
ATOM 7247 N N . SER B 1 190 ? 75.46969 133.03762 123.82276 1.000 67.41676 191 SER B N 1
ATOM 7248 C CA . SER B 1 190 ? 76.23402 133.57298 122.70371 1.000 66.28006 191 SER B CA 1
ATOM 7249 C C . SER B 1 190 ? 75.85957 132.94346 121.36856 1.000 68.44010 191 SER B C 1
ATOM 7250 O O . SER B 1 190 ? 76.31279 133.42937 120.32666 1.000 76.07968 191 SER B O 1
ATOM 7253 N N . LEU B 1 191 ? 75.04964 131.88467 121.37027 1.000 65.39436 192 LEU B N 1
ATOM 7254 C CA . LEU B 1 191 ? 74.63800 131.23602 120.13151 1.000 67.08597 192 LEU B CA 1
ATOM 7255 C C . LEU B 1 191 ? 73.51649 131.97558 119.41461 1.000 72.39281 192 LEU B C 1
ATOM 7256 O O . LEU B 1 191 ? 73.20850 131.63438 118.26751 1.000 81.49098 192 LEU B O 1
ATOM 7261 N N . ALA B 1 192 ? 72.90193 132.97033 120.05311 1.000 71.41211 193 ALA B N 1
ATOM 7262 C CA . ALA B 1 192 ? 71.81707 133.73526 119.45325 1.000 78.45812 193 ALA B CA 1
ATOM 7263 C C . ALA B 1 192 ? 72.27708 135.08563 118.91951 1.000 81.37484 193 ALA B C 1
ATOM 7264 O O . ALA B 1 192 ? 71.43843 135.90774 118.53584 1.000 87.29253 193 ALA B O 1
ATOM 7266 N N . SER B 1 193 ? 73.58632 135.33618 118.88560 1.000 79.95435 194 SER B N 1
ATOM 7267 C CA . SER B 1 193 ? 74.11987 136.61105 118.43008 1.000 84.64550 194 SER B CA 1
ATOM 7268 C C . SER B 1 193 ? 74.88664 136.51976 117.11872 1.000 89.83663 194 SER B C 1
ATOM 7269 O O . SER B 1 193 ? 75.42799 137.53572 116.66886 1.000 92.11006 194 SER B O 1
ATOM 7272 N N . CYS B 1 194 ? 74.95005 135.34566 116.49672 1.000 90.38846 195 CYS B N 1
ATOM 7273 C CA . CYS B 1 194 ? 75.67968 135.15553 115.25314 1.000 96.01820 195 CYS B CA 1
ATOM 7274 C C . CYS B 1 194 ? 74.77837 134.50382 114.21330 1.000 98.79912 195 CYS B C 1
ATOM 7275 O O . CYS B 1 194 ? 73.82937 133.78861 114.54848 1.000 99.92568 195 CYS B O 1
ATOM 7278 N N . LYS B 1 195 ? 75.08866 134.75895 112.94182 1.000 95.14365 196 LYS B N 1
ATOM 7279 C CA . LYS B 1 195 ? 74.24171 134.31741 111.84000 1.000 92.30424 196 LYS B CA 1
ATOM 7280 C C . LYS B 1 195 ? 74.51316 132.88115 111.41101 1.000 92.85844 196 LYS B C 1
ATOM 7281 O O . LYS B 1 195 ? 73.76492 132.35103 110.58252 1.000 92.66834 196 LYS B O 1
ATOM 7287 N N . LYS B 1 196 ? 75.55232 132.24243 111.94240 1.000 89.11948 197 LYS B N 1
ATOM 7288 C CA . LYS B 1 196 ? 75.91794 130.87488 111.58207 1.000 81.47602 197 LYS B CA 1
ATOM 7289 C C . LYS B 1 196 ? 76.09215 130.02584 112.83475 1.000 82.31138 197 LYS B C 1
ATOM 7290 O O . LYS B 1 196 ? 77.06405 129.28319 112.98757 1.000 85.53126 197 LYS B O 1
ATOM 7296 N N . CYS B 1 197 ? 75.13660 130.12902 113.75491 1.000 81.31766 198 CYS B N 1
ATOM 7297 C CA . CYS B 1 197 ? 75.16227 129.40563 115.02301 1.000 81.57819 198 CYS B CA 1
ATOM 7298 C C . CYS B 1 197 ? 73.84003 128.68381 115.24909 1.000 84.70422 198 CYS B C 1
ATOM 7299 O O . CYS B 1 197 ? 73.23128 128.76207 116.31837 1.000 86.95552 198 CYS B O 1
ATOM 7302 N N . LEU B 1 198 ? 73.37516 127.97154 114.22551 1.000 79.85138 199 LEU B N 1
ATOM 7303 C CA . LEU B 1 198 ? 72.12046 127.23891 114.32769 1.000 84.80785 199 LEU B CA 1
ATOM 7304 C C . LEU B 1 198 ? 72.23067 126.12072 115.35756 1.000 87.28227 199 LEU B C 1
ATOM 7305 O O . LEU B 1 198 ? 73.23142 125.40062 115.41429 1.000 86.25559 199 LEU B O 1
ATOM 7310 N N . VAL B 1 199 ? 71.19063 125.97888 116.17545 1.000 89.19039 200 VAL B N 1
ATOM 7311 C CA . VAL B 1 199 ? 71.12454 124.95373 117.21134 1.000 87.00300 200 VAL B CA 1
ATOM 7312 C C . VAL B 1 199 ? 69.96086 124.02996 116.88204 1.000 91.64380 200 VAL B C 1
ATOM 7313 O O . VAL B 1 199 ? 68.81640 124.48416 116.75728 1.000 94.85309 200 VAL B O 1
ATOM 7317 N N . ILE B 1 200 ? 70.25255 122.73623 116.74249 1.000 92.80878 201 ILE B N 1
ATOM 7318 C CA . ILE B 1 200 ? 69.26101 121.72928 116.39118 1.000 95.63480 201 ILE B CA 1
ATOM 7319 C C . ILE B 1 200 ? 69.36519 120.57284 117.37941 1.000 98.29016 201 ILE B C 1
ATOM 7320 O O . ILE B 1 200 ? 70.25810 120.52500 118.22527 1.000 97.57360 201 ILE B O 1
ATOM 7325 N N . ASP B 1 201 ? 68.42596 119.63897 117.26750 1.000 101.98370 202 ASP B N 1
ATOM 7326 C CA . ASP B 1 201 ? 68.37490 118.45574 118.11359 1.000 103.51228 202 ASP B CA 1
ATOM 7327 C C . ASP B 1 201 ? 68.71798 117.21485 117.29491 1.000 108.91910 202 ASP B C 1
ATOM 7328 O O . ASP B 1 201 ? 69.07104 117.29256 116.11511 1.000 115.71291 202 ASP B O 1
ATOM 7333 N N . ASP B 1 202 ? 68.61081 116.05211 117.94274 1.000 107.12702 203 ASP B N 1
ATOM 7334 C CA . ASP B 1 202 ? 68.87483 114.79074 117.26089 1.000 108.06209 203 ASP B CA 1
ATOM 7335 C C . ASP B 1 202 ? 67.85007 114.49426 116.17412 1.000 112.78386 203 ASP B C 1
ATOM 7336 O O . ASP B 1 202 ? 68.13594 113.70182 115.27024 1.000 111.47454 203 ASP B O 1
ATOM 7338 N N . GLN B 1 203 ? 66.66837 115.10916 116.24046 1.000 113.13147 204 GLN B N 1
ATOM 7339 C CA . GLN B 1 203 ? 65.62310 114.92876 115.24102 1.000 113.72434 204 GLN B CA 1
ATOM 7340 C C . GLN B 1 203 ? 65.55697 116.09393 114.25877 1.000 113.40554 204 GLN B C 1
ATOM 7341 O O . GLN B 1 203 ? 64.48555 116.38054 113.71322 1.000 115.92818 204 GLN B O 1
ATOM 7347 N N . LEU B 1 204 ? 66.68766 116.76969 114.03591 1.000 110.98356 205 LEU B N 1
ATOM 7348 C CA . LEU B 1 204 ? 66.80716 117.90645 113.11499 1.000 109.17447 205 LEU B CA 1
ATOM 7349 C C . LEU B 1 204 ? 65.66487 118.90661 113.30006 1.000 109.22471 205 LEU B C 1
ATOM 7350 O O . LEU B 1 204 ? 65.02052 119.34596 112.34495 1.000 110.41882 205 LEU B O 1
ATOM 7355 N N . ASN B 1 205 ? 65.42451 119.27545 114.55492 1.000 109.25642 206 ASN B N 1
ATOM 7356 C CA . ASN B 1 205 ? 64.39513 120.23941 114.91435 1.000 112.48496 206 ASN B CA 1
ATOM 7357 C C . ASN B 1 205 ? 65.04304 121.55559 115.32209 1.000 107.56055 206 ASN B C 1
ATOM 7358 O O . ASN B 1 205 ? 65.98796 121.57348 116.11714 1.000 105.66377 206 ASN B O 1
ATOM 7363 N N . ILE B 1 206 ? 64.52991 122.65371 114.77704 1.000 104.05078 207 ILE B N 1
ATOM 7364 C CA . ILE B 1 206 ? 65.08855 123.97943 115.01841 1.000 102.24319 207 ILE B CA 1
ATOM 7365 C C . ILE B 1 206 ? 64.43424 124.56935 116.26119 1.000 105.05767 207 ILE B C 1
ATOM 7366 O O . ILE B 1 206 ? 63.20447 124.66020 116.34386 1.000 105.38848 207 ILE B O 1
ATOM 7371 N N . LEU B 1 207 ? 65.25603 124.96919 117.22668 1.000 103.46138 208 LEU B N 1
ATOM 7372 C CA . LEU B 1 207 ? 64.76549 125.57975 118.44977 1.000 100.03145 208 LEU B CA 1
ATOM 7373 C C . LEU B 1 207 ? 64.44452 127.05477 118.22743 1.000 104.86969 208 LEU B C 1
ATOM 7374 O O . LEU B 1 207 ? 64.99953 127.69412 117.33010 1.000 108.78499 208 LEU B O 1
ATOM 7379 N N . PRO B 1 208 ? 63.53817 127.61868 119.03120 1.000 104.15616 209 PRO B N 1
ATOM 7380 C CA . PRO B 1 208 ? 63.22014 129.04955 118.88725 1.000 105.23233 209 PRO B CA 1
ATOM 7381 C C . PRO B 1 208 ? 64.40049 129.97052 119.14389 1.000 103.69760 209 PRO B C 1
ATOM 7382 O O . PRO B 1 208 ? 64.39347 131.10631 118.65278 1.000 104.65335 209 PRO B O 1
ATOM 7386 N N . ILE B 1 209 ? 65.40659 129.52751 119.90239 1.000 100.44066 210 ILE B N 1
ATOM 7387 C CA . ILE B 1 209 ? 66.57384 130.36976 120.15289 1.000 100.64418 210 ILE B CA 1
ATOM 7388 C C . ILE B 1 209 ? 67.31730 130.65239 118.85277 1.000 104.24079 210 ILE B C 1
ATOM 7389 O O . ILE B 1 209 ? 67.73361 131.78804 118.59189 1.000 103.74608 210 ILE B O 1
ATOM 7394 N N . SER B 1 210 ? 67.48858 129.63242 118.01535 1.000 104.52909 211 SER B N 1
ATOM 7395 C CA . SER B 1 210 ? 68.14484 129.78637 116.72471 1.000 98.85207 211 SER B CA 1
ATOM 7396 C C . SER B 1 210 ? 67.16756 130.08169 115.59460 1.000 100.93790 211 SER B C 1
ATOM 7397 O O . SER B 1 210 ? 67.60336 130.29237 114.45800 1.000 105.74315 211 SER B O 1
ATOM 7400 N N . SER B 1 211 ? 65.86243 130.10142 115.87583 1.000 99.97892 212 SER B N 1
ATOM 7401 C CA . SER B 1 211 ? 64.87902 130.39746 114.84104 1.000 102.79143 212 SER B CA 1
ATOM 7402 C C . SER B 1 211 ? 64.89597 131.86245 114.42658 1.000 106.08926 212 SER B C 1
ATOM 7403 O O . SER B 1 211 ? 64.43992 132.18561 113.32449 1.000 106.26969 212 SER B O 1
ATOM 7406 N N . HIS B 1 212 ? 65.40134 132.75256 115.28446 1.000 106.21029 213 HIS B N 1
ATOM 7407 C CA . HIS B 1 212 ? 65.47157 134.16664 114.92994 1.000 105.38558 213 HIS B CA 1
ATOM 7408 C C . HIS B 1 212 ? 66.40252 134.39323 113.74549 1.000 103.35304 213 HIS B C 1
ATOM 7409 O O . HIS B 1 212 ? 66.11394 135.21445 112.86696 1.000 99.23170 213 HIS B O 1
ATOM 7411 N N . VAL B 1 213 ? 67.52305 133.67936 113.70659 1.000 105.05026 214 VAL B N 1
ATOM 7412 C CA . VAL B 1 213 ? 68.47589 133.79996 112.61086 1.000 106.53083 214 VAL B CA 1
ATOM 7413 C C . VAL B 1 213 ? 67.87122 133.26649 111.31742 1.000 103.34972 214 VAL B C 1
ATOM 7414 O O . VAL B 1 213 ? 67.62084 132.06858 111.18591 1.000 101.66133 214 VAL B O 1
ATOM 7418 N N . GLY B 1 229 ? 87.77533 133.59863 95.95646 1.000 109.27677 230 GLY B N 1
ATOM 7419 C CA . GLY B 1 229 ? 86.93598 134.50824 95.19918 1.000 115.00036 230 GLY B CA 1
ATOM 7420 C C . GLY B 1 229 ? 87.60189 135.83971 94.91264 1.000 114.87220 230 GLY B C 1
ATOM 7421 O O . GLY B 1 229 ? 88.60892 135.89127 94.20624 1.000 112.67245 230 GLY B O 1
ATOM 7422 N N . PRO B 1 230 ? 87.03569 136.92197 95.45283 1.000 112.84083 231 PRO B N 1
ATOM 7423 C CA . PRO B 1 230 ? 87.64281 138.24640 95.23938 1.000 111.82416 231 PRO B CA 1
ATOM 7424 C C . PRO B 1 230 ? 89.05665 138.35705 95.78014 1.000 114.96088 231 PRO B C 1
ATOM 7425 O O . PRO B 1 230 ? 89.87290 139.09065 95.20809 1.000 117.18640 231 PRO B O 1
ATOM 7429 N N . SER B 1 231 ? 89.36962 137.65554 96.87241 1.000 113.17668 232 SER B N 1
ATOM 7430 C CA . SER B 1 231 ? 90.71842 137.70964 97.42731 1.000 110.18111 232 SER B CA 1
ATOM 7431 C C . SER B 1 231 ? 91.73946 137.11536 96.46478 1.000 107.80442 232 SER B C 1
ATOM 7432 O O . SER B 1 231 ? 92.84795 137.64433 96.32282 1.000 102.64537 232 SER B O 1
ATOM 7435 N N . ASP B 1 232 ? 91.38546 136.02126 95.79177 1.000 107.18411 233 ASP B N 1
ATOM 7436 C CA . ASP B 1 232 ? 92.30385 135.36839 94.86700 1.000 104.54925 233 ASP B CA 1
ATOM 7437 C C . ASP B 1 232 ? 92.29152 136.05590 93.50715 1.000 107.24578 233 ASP B C 1
ATOM 7438 O O . ASP B 1 232 ? 92.06829 135.40880 92.47885 1.000 108.91052 233 ASP B O 1
ATOM 7443 N N . LEU B 1 233 ? 92.52863 137.36742 93.49242 1.000 108.23183 234 LEU B N 1
ATOM 7444 C CA . LEU B 1 233 ? 92.59260 138.14012 92.25893 1.000 107.46440 234 LEU B CA 1
ATOM 7445 C C . LEU B 1 233 ? 93.99076 138.68967 92.00770 1.000 103.01180 234 LEU B C 1
ATOM 7446 O O . LEU B 1 233 ? 94.57791 138.43494 90.95234 1.000 101.06962 234 LEU B O 1
ATOM 7451 N N . GLU B 1 234 ? 94.54373 139.44378 92.95919 1.000 100.65605 235 GLU B N 1
ATOM 7452 C CA . GLU B 1 234 ? 95.89481 139.96922 92.81516 1.000 98.99707 235 GLU B CA 1
ATOM 7453 C C . GLU B 1 234 ? 96.96522 138.92238 93.09027 1.000 99.05222 235 GLU B C 1
ATOM 7454 O O . GLU B 1 234 ? 98.10648 139.09342 92.64795 1.000 101.77766 235 GLU B O 1
ATOM 7460 N N . LEU B 1 235 ? 96.62694 137.85064 93.81065 1.000 96.35456 236 LEU B N 1
ATOM 7461 C CA . LEU B 1 235 ? 97.61708 136.82576 94.12558 1.000 91.56743 236 LEU B CA 1
ATOM 7462 C C . LEU B 1 235 ? 98.05478 136.07798 92.87200 1.000 96.16665 236 LEU B C 1
ATOM 7463 O O . LEU B 1 235 ? 99.25440 135.90013 92.63089 1.000 100.31590 236 LEU B O 1
ATOM 7468 N N . ARG B 1 236 ? 97.09353 135.63163 92.05896 1.000 94.16059 237 ARG B N 1
ATOM 7469 C CA . ARG B 1 236 ? 97.44043 134.90894 90.83970 1.000 94.23803 237 ARG B CA 1
ATOM 7470 C C . ARG B 1 236 ? 98.12650 135.81488 89.82456 1.000 98.60031 237 ARG B C 1
ATOM 7471 O O . ARG B 1 236 ? 99.00192 135.35669 89.08134 1.000 100.13176 237 ARG B O 1
ATOM 7479 N N . GLU B 1 237 ? 97.74159 137.09273 89.77151 1.000 98.95621 238 GLU B N 1
ATOM 7480 C CA . GLU B 1 237 ? 98.42572 138.03491 88.89192 1.000 101.25969 238 GLU B CA 1
ATOM 7481 C C . GLU B 1 237 ? 99.87917 138.21871 89.31114 1.000 99.19770 238 GLU B C 1
ATOM 7482 O O . GLU B 1 237 ? 100.77642 138.28021 88.46184 1.000 99.22274 238 GLU B O 1
ATOM 7488 N N . LEU B 1 238 ? 100.13012 138.30641 90.62006 1.000 94.67066 239 LEU B N 1
ATOM 7489 C CA . LEU B 1 238 ? 101.49978 138.43489 91.10734 1.000 91.08552 239 LEU B CA 1
ATOM 7490 C C . LEU B 1 238 ? 102.31965 137.19168 90.78522 1.000 94.07461 239 LEU B C 1
ATOM 7491 O O . LEU B 1 238 ? 103.49427 137.29308 90.41177 1.000 98.11219 239 LEU B O 1
ATOM 7496 N N . LYS B 1 239 ? 101.71908 136.00772 90.93236 1.000 92.47722 240 LYS B N 1
ATOM 7497 C CA . LYS B 1 239 ? 102.42582 134.77192 90.60960 1.000 91.34722 240 LYS B CA 1
ATOM 7498 C C . LYS B 1 239 ? 102.77823 134.70762 89.12870 1.000 93.56673 240 LYS B C 1
ATOM 7499 O O . LYS B 1 239 ? 103.87656 134.27292 88.76220 1.000 99.61465 240 LYS B O 1
ATOM 7505 N N . GLU B 1 240 ? 101.85433 135.12921 88.26156 1.000 95.48934 241 GLU B N 1
ATOM 7506 C CA . GLU B 1 240 ? 102.13010 135.13462 86.82831 1.000 99.10916 241 GLU B CA 1
ATOM 7507 C C . GLU B 1 240 ? 103.24243 136.11725 86.48296 1.000 97.40369 241 GLU B C 1
ATOM 7508 O O . GLU B 1 240 ? 104.09383 135.82952 85.63324 1.000 95.33112 241 GLU B O 1
ATOM 7514 N N . SER B 1 241 ? 103.24810 137.28638 87.12829 1.000 96.17096 242 SER B N 1
ATOM 7515 C CA . SER B 1 241 ? 104.28626 138.27670 86.85956 1.000 94.59241 242 SER B CA 1
ATOM 7516 C C . SER B 1 241 ? 105.66164 137.76560 87.27236 1.000 97.17145 242 SER B C 1
ATOM 7517 O O . SER B 1 241 ? 106.65190 137.98530 86.56505 1.000 100.86925 242 SER B O 1
ATOM 7520 N N . LEU B 1 242 ? 105.74350 137.08169 88.41124 1.000 96.86916 243 LEU B N 1
ATOM 7521 C CA . LEU B 1 242 ? 107.00239 136.56101 88.92612 1.000 91.77631 243 LEU B CA 1
ATOM 7522 C C . LEU B 1 242 ? 107.28304 135.13144 88.47497 1.000 94.38027 243 LEU B C 1
ATOM 7523 O O . LEU B 1 242 ? 108.19153 134.49307 89.01626 1.000 96.31347 243 LEU B O 1
ATOM 7528 N N . GLN B 1 243 ? 106.52290 134.61690 87.50371 1.000 96.39720 244 GLN B N 1
ATOM 7529 C CA . GLN B 1 243 ? 106.72342 133.24510 87.04301 1.000 100.22119 244 GLN B CA 1
ATOM 7530 C C . GLN B 1 243 ? 108.10129 133.05807 86.42033 1.000 103.84986 244 GLN B C 1
ATOM 7531 O O . GLN B 1 243 ? 108.76909 132.04634 86.66444 1.000 106.59084 244 GLN B O 1
ATOM 7537 N N . ASP B 1 244 ? 108.54171 134.01989 85.60594 1.000 101.16913 245 ASP B N 1
ATOM 7538 C CA . ASP B 1 244 ? 109.83874 133.89426 84.94847 1.000 99.77182 245 ASP B CA 1
ATOM 7539 C C . ASP B 1 244 ? 110.99572 134.17976 85.89948 1.000 99.59324 245 ASP B C 1
ATOM 7540 O O . ASP B 1 244 ? 112.14842 133.87458 85.57380 1.000 97.64904 245 ASP B O 1
ATOM 7542 N N . THR B 1 245 ? 110.72200 134.76316 87.06326 1.000 101.87796 246 THR B N 1
ATOM 7543 C CA . THR B 1 245 ? 111.79845 135.17535 87.95700 1.000 99.18334 246 THR B CA 1
ATOM 7544 C C . THR B 1 245 ? 112.46210 133.97395 88.62766 1.000 92.74373 246 THR B C 1
ATOM 7545 O O . THR B 1 245 ? 111.79522 133.03717 89.07656 1.000 86.42239 246 THR B O 1
ATOM 7549 N N . GLN B 1 246 ? 113.79052 134.01406 88.68998 1.000 91.35043 247 GLN B N 1
ATOM 7550 C CA . GLN B 1 246 ? 114.63401 132.96842 89.24704 1.000 95.34718 247 GLN B CA 1
ATOM 7551 C C . GLN B 1 246 ? 114.62088 133.03192 90.78050 1.000 95.66851 247 GLN B C 1
ATOM 7552 O O . GLN B 1 246 ? 114.57257 134.12482 91.34686 1.000 92.18712 247 GLN B O 1
ATOM 7558 N N . PRO B 1 247 ? 114.72894 131.85869 91.47704 1.000 93.98287 248 PRO B N 1
ATOM 7559 C CA . PRO B 1 247 ? 114.19599 131.71620 92.84756 1.000 80.70151 248 PRO B CA 1
ATOM 7560 C C . PRO B 1 247 ? 113.58859 132.92495 93.54709 1.000 80.88685 248 PRO B C 1
ATOM 7561 O O . PRO B 1 247 ? 113.97223 133.24034 94.67817 1.000 83.55131 248 PRO B O 1
ATOM 7565 N N . VAL B 1 248 ? 112.64754 133.61242 92.90154 1.000 82.84983 249 VAL B N 1
ATOM 7566 C CA . VAL B 1 248 ? 111.87897 134.65982 93.56820 1.000 76.10906 249 VAL B CA 1
ATOM 7567 C C . VAL B 1 248 ? 110.40208 134.30530 93.50254 1.000 72.47494 249 VAL B C 1
ATOM 7568 O O . VAL B 1 248 ? 109.71733 134.26374 94.52901 1.000 74.04316 249 VAL B O 1
ATOM 7572 N N . GLY B 1 249 ? 109.90102 134.04847 92.29144 1.000 74.17716 250 GLY B N 1
ATOM 7573 C CA . GLY B 1 249 ? 108.49072 133.74323 92.12378 1.000 77.52491 250 GLY B CA 1
ATOM 7574 C C . GLY B 1 249 ? 108.10411 132.31037 92.42211 1.000 75.96926 250 GLY B C 1
ATOM 7575 O O . GLY B 1 249 ? 106.93347 132.04818 92.71698 1.000 78.44606 250 GLY B O 1
ATOM 7576 N N . VAL B 1 250 ? 109.05459 131.37547 92.35013 1.000 69.28033 251 VAL B N 1
ATOM 7577 C CA . VAL B 1 250 ? 108.73158 129.97704 92.62114 1.000 67.13042 251 VAL B CA 1
ATOM 7578 C C . VAL B 1 250 ? 108.31772 129.79391 94.07626 1.000 71.34797 251 VAL B C 1
ATOM 7579 O O . VAL B 1 250 ? 107.36339 129.06654 94.37626 1.000 77.02062 251 VAL B O 1
ATOM 7583 N N . LEU B 1 251 ? 109.02618 130.44400 95.00301 1.000 67.91359 252 LEU B N 1
ATOM 7584 C CA . LEU B 1 251 ? 108.62129 130.39592 96.40343 1.000 66.55031 252 LEU B CA 1
ATOM 7585 C C . LEU B 1 251 ? 107.31522 131.14431 96.63069 1.000 65.76644 252 LEU B C 1
ATOM 7586 O O . LEU B 1 251 ? 106.53539 130.77376 97.51552 1.000 67.60544 252 LEU B O 1
ATOM 7591 N N . VAL B 1 252 ? 107.06456 132.19641 95.84887 1.000 63.59683 253 VAL B N 1
ATOM 7592 C CA . VAL B 1 252 ? 105.79638 132.91222 95.93917 1.000 64.88496 253 VAL B CA 1
ATOM 7593 C C . VAL B 1 252 ? 104.64656 132.01234 95.50111 1.000 70.61417 253 VAL B C 1
ATOM 7594 O O . VAL B 1 252 ? 103.54514 132.06906 96.06236 1.000 77.95054 253 VAL B O 1
ATOM 7598 N N . ASP B 1 253 ? 104.88814 131.15650 94.50354 1.000 72.30165 254 ASP B N 1
ATOM 7599 C CA . ASP B 1 253 ? 103.85159 130.24081 94.03695 1.000 75.00378 254 ASP B CA 1
ATOM 7600 C C . ASP B 1 253 ? 103.40384 129.28687 95.13751 1.000 74.41987 254 ASP B C 1
ATOM 7601 O O . ASP B 1 253 ? 102.25033 128.84149 95.14111 1.000 76.34164 254 ASP B O 1
ATOM 7606 N N . CYS B 1 254 ? 104.29336 128.96585 96.07995 1.000 72.99011 255 CYS B N 1
ATOM 7607 C CA . CYS B 1 254 ? 103.92563 128.08521 97.18204 1.000 75.68605 255 CYS B CA 1
ATOM 7608 C C . CYS B 1 254 ? 103.00178 128.76395 98.18519 1.000 73.36506 255 CYS B C 1
ATOM 7609 O O . CYS B 1 254 ? 102.38638 128.07430 99.00518 1.000 73.40550 255 CYS B O 1
ATOM 7612 N N . CYS B 1 255 ? 102.89154 130.08918 98.14165 1.000 71.13025 256 CYS B N 1
ATOM 7613 C CA . CYS B 1 255 ? 102.01518 130.79962 99.05871 1.000 69.12814 256 CYS B CA 1
ATOM 7614 C C . CYS B 1 255 ? 100.55137 130.57602 98.68671 1.000 75.23749 256 CYS B C 1
ATOM 7615 O O . CYS B 1 255 ? 100.20762 130.28598 97.53730 1.000 74.76607 256 CYS B O 1
ATOM 7618 N N . LYS B 1 256 ? 99.68043 130.71670 99.68838 1.000 76.80610 257 LYS B N 1
ATOM 7619 C CA . LYS B 1 256 ? 98.25131 130.50984 99.50710 1.000 76.04985 257 LYS B CA 1
ATOM 7620 C C . LYS B 1 256 ? 97.42697 131.78453 99.60755 1.000 74.30846 257 LYS B C 1
ATOM 7621 O O . LYS B 1 256 ? 96.28229 131.79499 99.14462 1.000 79.45166 257 LYS B O 1
ATOM 7627 N N . THR B 1 257 ? 97.97158 132.84982 100.19054 1.000 71.77757 258 THR B N 1
ATOM 7628 C CA . THR B 1 257 ? 97.24482 134.09518 100.38193 1.000 73.72046 258 THR B CA 1
ATOM 7629 C C . THR B 1 257 ? 98.05334 135.25431 99.81766 1.000 74.13395 258 THR B C 1
ATOM 7630 O O . THR B 1 257 ? 99.28578 135.20814 99.77096 1.000 75.48137 258 THR B O 1
ATOM 7634 N N . LEU B 1 258 ? 97.34119 136.29782 99.38212 1.000 78.42711 259 LEU B N 1
ATOM 7635 C CA . LEU B 1 258 ? 98.01216 137.48136 98.85463 1.000 78.01710 259 LEU B CA 1
ATOM 7636 C C . LEU B 1 258 ? 98.84022 138.17873 99.92594 1.000 77.00032 259 LEU B C 1
ATOM 7637 O O . LEU B 1 258 ? 99.91662 138.70967 99.62940 1.000 77.88699 259 LEU B O 1
ATOM 7642 N N . ASP B 1 259 ? 98.35844 138.19067 101.17131 1.000 79.18739 260 ASP B N 1
ATOM 7643 C CA . ASP B 1 259 ? 99.13290 138.78142 102.25727 1.000 78.41233 260 ASP B CA 1
ATOM 7644 C C . ASP B 1 259 ? 100.39378 137.97353 102.53439 1.000 74.97938 260 ASP B C 1
ATOM 7645 O O . ASP B 1 259 ? 101.43288 138.53820 102.89616 1.000 74.80973 260 ASP B O 1
ATOM 7650 N N . GLN B 1 260 ? 100.31834 136.64916 102.37871 1.000 76.00104 261 GLN B N 1
ATOM 7651 C CA . GLN B 1 260 ? 101.49662 135.81255 102.57974 1.000 69.78331 261 GLN B CA 1
ATOM 7652 C C . GLN B 1 260 ? 102.58256 136.13255 101.56089 1.000 72.38122 261 GLN B C 1
ATOM 7653 O O . GLN B 1 260 ? 103.76934 136.18421 101.90481 1.000 71.07780 261 GLN B O 1
ATOM 7659 N N . ALA B 1 261 ? 102.20185 136.35087 100.30501 1.000 72.23310 262 ALA B N 1
ATOM 7660 C CA . ALA B 1 261 ? 103.17836 136.69221 99.27148 1.000 63.57669 262 ALA B CA 1
ATOM 7661 C C . ALA B 1 261 ? 103.39314 138.20026 99.18143 1.000 70.02235 262 ALA B C 1
ATOM 7662 O O . ALA B 1 261 ? 103.38808 138.79513 98.10472 1.000 71.98520 262 ALA B O 1
ATOM 7664 N N . LYS B 1 262 ? 103.58436 138.82172 100.33258 1.000 72.26862 263 LYS B N 1
ATOM 7665 C CA . LYS B 1 262 ? 104.08407 140.18451 100.47098 1.000 70.14521 263 LYS B CA 1
ATOM 7666 C C . LYS B 1 262 ? 105.22271 140.27345 101.47277 1.000 64.54230 263 LYS B C 1
ATOM 7667 O O . LYS B 1 262 ? 106.16315 141.04320 101.26189 1.000 65.86964 263 LYS B O 1
ATOM 7673 N N . ALA B 1 263 ? 105.15932 139.50219 102.56071 1.000 62.75344 264 ALA B N 1
ATOM 7674 C CA . ALA B 1 263 ? 106.29693 139.40143 103.46664 1.000 65.44460 264 ALA B CA 1
ATOM 7675 C C . ALA B 1 263 ? 107.39125 138.52884 102.86841 1.000 69.53162 264 ALA B C 1
ATOM 7676 O O . ALA B 1 263 ? 108.58271 138.78942 103.07144 1.000 69.51062 264 ALA B O 1
ATOM 7678 N N . VAL B 1 264 ? 107.00306 137.48574 102.13037 1.000 69.24305 265 VAL B N 1
ATOM 7679 C CA . VAL B 1 264 ? 107.98296 136.64205 101.45254 1.000 66.00728 265 VAL B CA 1
ATOM 7680 C C . VAL B 1 264 ? 108.75381 137.45314 100.41997 1.000 64.69253 265 VAL B C 1
ATOM 7681 O O . VAL B 1 264 ? 109.98334 137.35626 100.32326 1.000 65.16342 265 VAL B O 1
ATOM 7685 N N . LEU B 1 265 ? 108.04542 138.27169 99.63770 1.000 64.94551 266 LEU B N 1
ATOM 7686 C CA . LEU B 1 265 ? 108.71662 139.14259 98.67840 1.000 61.93950 266 LEU B CA 1
ATOM 7687 C C . LEU B 1 265 ? 109.62173 140.14284 99.38568 1.000 65.82865 266 LEU B C 1
ATOM 7688 O O . LEU B 1 265 ? 110.73553 140.41822 98.92430 1.000 72.54541 266 LEU B O 1
ATOM 7693 N N . LYS B 1 266 ? 109.15686 140.70238 100.50570 1.000 64.34068 267 LYS B N 1
ATOM 7694 C CA . LYS B 1 266 ? 109.99784 141.60402 101.28626 1.000 63.22826 267 LYS B CA 1
ATOM 7695 C C . LYS B 1 266 ? 111.22217 140.87902 101.83144 1.000 63.01958 267 LYS B C 1
ATOM 7696 O O . LYS B 1 266 ? 112.33602 141.41596 101.80160 1.000 69.13019 267 LYS B O 1
ATOM 7702 N N . PHE B 1 267 ? 111.03486 139.65642 102.33585 1.000 60.87689 268 PHE B N 1
ATOM 7703 C CA . PHE B 1 267 ? 112.16897 138.87230 102.81523 1.000 59.03076 268 PHE B CA 1
ATOM 7704 C C . PHE B 1 267 ? 113.11626 138.51882 101.67531 1.000 62.25885 268 PHE B C 1
ATOM 7705 O O . PHE B 1 267 ? 114.34102 138.57624 101.83581 1.000 64.80255 268 PHE B O 1
ATOM 7713 N N . ILE B 1 268 ? 112.56687 138.14754 100.51600 1.000 63.80657 269 ILE B N 1
ATOM 7714 C CA . ILE B 1 268 ? 113.40289 137.81441 99.36507 1.000 61.59781 269 ILE B CA 1
ATOM 7715 C C . ILE B 1 268 ? 114.18137 139.03836 98.89925 1.000 63.65272 269 ILE B C 1
ATOM 7716 O O . ILE B 1 268 ? 115.37412 138.95039 98.58099 1.000 67.83467 269 ILE B O 1
ATOM 7721 N N . GLU B 1 269 ? 113.52215 140.19941 98.85601 1.000 61.19565 270 GLU B N 1
ATOM 7722 C CA . GLU B 1 269 ? 114.20249 141.42294 98.44243 1.000 62.08868 270 GLU B CA 1
ATOM 7723 C C . GLU B 1 269 ? 115.33748 141.77298 99.39679 1.000 68.95962 270 GLU B C 1
ATOM 7724 O O . GLU B 1 269 ? 116.41683 142.19230 98.96240 1.000 76.41602 270 GLU B O 1
ATOM 7730 N N . GLY B 1 270 ? 115.11146 141.61287 100.70184 1.000 65.28343 271 GLY B N 1
ATOM 7731 C CA . GLY B 1 270 ? 116.18308 141.83660 101.65806 1.000 58.33099 271 GLY B CA 1
ATOM 7732 C C . GLY B 1 270 ? 117.30031 140.81890 101.52848 1.000 69.38442 271 GLY B C 1
ATOM 7733 O O . GLY B 1 270 ? 118.47813 141.15320 101.68388 1.000 78.95659 271 GLY B O 1
ATOM 7734 N N . ILE B 1 271 ? 116.94755 139.56273 101.24712 1.000 68.98414 272 ILE B N 1
ATOM 7735 C CA . ILE B 1 271 ? 117.95929 138.52873 101.05325 1.000 65.77238 272 ILE B CA 1
ATOM 7736 C C . ILE B 1 271 ? 118.74288 138.78121 99.77042 1.000 69.02761 272 ILE B C 1
ATOM 7737 O O . ILE B 1 271 ? 119.96304 138.58022 99.72234 1.000 72.37908 272 ILE B O 1
ATOM 7742 N N . SER B 1 272 ? 118.05900 139.23528 98.71571 1.000 67.49908 273 SER B N 1
ATOM 7743 C CA . SER B 1 272 ? 118.72863 139.47425 97.44022 1.000 69.01872 273 SER B CA 1
ATOM 7744 C C . SER B 1 272 ? 119.81697 140.53193 97.57431 1.000 72.57818 273 SER B C 1
ATOM 7745 O O . SER B 1 272 ? 120.91371 140.37793 97.02401 1.000 79.75597 273 SER B O 1
ATOM 7748 N N . GLU B 1 273 ? 119.53501 141.61138 98.29922 1.000 69.91001 274 GLU B N 1
ATOM 7749 C CA . GLU B 1 273 ? 120.54433 142.62944 98.56957 1.000 78.19712 274 GLU B CA 1
ATOM 7750 C C . GLU B 1 273 ? 121.53189 142.08680 99.59458 1.000 84.86951 274 GLU B C 1
ATOM 7751 O O . GLU B 1 273 ? 121.15522 141.78459 100.73140 1.000 84.07117 274 GLU B O 1
ATOM 7753 N N . LYS B 1 274 ? 122.79895 141.96186 99.19822 1.000 84.33625 275 LYS B N 1
ATOM 7754 C CA . LYS B 1 274 ? 123.82513 141.36857 100.05490 1.000 80.89200 275 LYS B CA 1
ATOM 7755 C C . LYS B 1 274 ? 124.31059 142.38003 101.09704 1.000 86.67642 275 LYS B C 1
ATOM 7756 O O . LYS B 1 274 ? 125.47028 142.79063 101.13008 1.000 92.35195 275 LYS B O 1
ATOM 7762 N N . THR B 1 275 ? 123.38284 142.77898 101.96231 1.000 89.54385 276 THR B N 1
ATOM 7763 C CA . THR B 1 275 ? 123.65952 143.69018 103.06211 1.000 93.85112 276 THR B CA 1
ATOM 7764 C C . THR B 1 275 ? 123.19980 143.05541 104.36619 1.000 94.37916 276 THR B C 1
ATOM 7765 O O . THR B 1 275 ? 122.17072 142.37341 104.40666 1.000 88.76148 276 THR B O 1
ATOM 7769 N N . LEU B 1 276 ? 123.96630 143.28180 105.43063 1.000 92.38463 277 LEU B N 1
ATOM 7770 C CA . LEU B 1 276 ? 123.69874 142.68446 106.73735 1.000 90.68047 277 LEU B CA 1
ATOM 7771 C C . LEU B 1 276 ? 123.08766 143.68404 107.70988 1.000 93.09056 277 LEU B C 1
ATOM 7772 O O . LEU B 1 276 ? 123.35258 143.63160 108.91421 1.000 92.99900 277 LEU B O 1
ATOM 7777 N N . ARG B 1 277 ? 122.26299 144.60780 107.21634 1.000 92.96968 278 ARG B N 1
ATOM 7778 C CA . ARG B 1 277 ? 121.58237 145.59291 108.05759 1.000 93.45497 278 ARG B CA 1
ATOM 7779 C C . ARG B 1 277 ? 120.09657 145.56616 107.70901 1.000 95.94128 278 ARG B C 1
ATOM 7780 O O . ARG B 1 277 ? 119.62989 146.36275 106.89038 1.000 98.61392 278 ARG B O 1
ATOM 7782 N N . SER B 1 278 ? 119.36064 144.64906 108.33869 1.000 92.40180 279 SER B N 1
ATOM 7783 C CA . SER B 1 278 ? 117.91197 144.56630 108.18972 1.000 89.31913 279 SER B CA 1
ATOM 7784 C C . SER B 1 278 ? 117.32063 143.64800 109.25230 1.000 87.07686 279 SER B C 1
ATOM 7785 O O . SER B 1 278 ? 117.77234 142.51042 109.41999 1.000 87.76639 279 SER B O 1
ATOM 7788 N N . THR B 1 279 ? 116.30948 144.13013 109.96926 1.000 84.06751 280 THR B N 1
ATOM 7789 C CA . THR B 1 279 ? 115.65360 143.36485 111.02679 1.000 81.33509 280 THR B CA 1
ATOM 7790 C C . THR B 1 279 ? 114.13946 143.47124 110.87398 1.000 80.86067 280 THR B C 1
ATOM 7791 O O . THR B 1 279 ? 113.41149 143.77114 111.82123 1.000 87.83633 280 THR B O 1
ATOM 7795 N N . VAL B 1 280 ? 113.65679 143.23464 109.65105 1.000 75.20106 281 VAL B N 1
ATOM 7796 C CA . VAL B 1 280 ? 112.23142 143.34690 109.36300 1.000 80.65155 281 VAL B CA 1
ATOM 7797 C C . VAL B 1 280 ? 111.44613 142.37955 110.23754 1.000 83.88366 281 VAL B C 1
ATOM 7798 O O . VAL B 1 280 ? 111.80824 141.20469 110.38053 1.000 80.08305 281 VAL B O 1
ATOM 7802 N N . ALA B 1 281 ? 110.36501 142.87599 110.83390 1.000 85.44638 282 ALA B N 1
ATOM 7803 C CA . ALA B 1 281 ? 109.52747 142.10147 111.73731 1.000 81.12469 282 ALA B CA 1
ATOM 7804 C C . ALA B 1 281 ? 108.16457 141.85445 111.10515 1.000 83.98887 282 ALA B C 1
ATOM 7805 O O . ALA B 1 281 ? 107.62827 142.71773 110.40312 1.000 86.70734 282 ALA B O 1
ATOM 7807 N N . LEU B 1 282 ? 107.61010 140.67171 111.35805 1.000 83.62224 283 LEU B N 1
ATOM 7808 C CA . LEU B 1 282 ? 106.31869 140.26868 110.82150 1.000 80.88752 283 LEU B CA 1
ATOM 7809 C C . LEU B 1 282 ? 105.37544 139.92086 111.96444 1.000 87.79891 283 LEU B C 1
ATOM 7810 O O . LEU B 1 282 ? 105.77928 139.28618 112.94381 1.000 90.81819 283 LEU B O 1
ATOM 7815 N N . THR B 1 283 ? 104.12011 140.34227 111.83740 1.000 90.87889 284 THR B N 1
ATOM 7816 C CA . THR B 1 283 ? 103.09793 140.10315 112.84739 1.000 92.86778 284 THR B CA 1
ATOM 7817 C C . THR B 1 283 ? 102.02158 139.18846 112.27890 1.000 90.32011 284 THR B C 1
ATOM 7818 O O . THR B 1 283 ? 101.54593 139.40331 111.15885 1.000 83.10929 284 THR B O 1
ATOM 7822 N N . ALA B 1 284 ? 101.64345 138.17437 113.05044 1.000 94.85035 285 ALA B N 1
ATOM 7823 C CA . ALA B 1 284 ? 100.60842 137.22212 112.67701 1.000 97.65765 285 ALA B CA 1
ATOM 7824 C C . ALA B 1 284 ? 99.41581 137.36139 113.61896 1.000 98.35805 285 ALA B C 1
ATOM 7825 O O . ALA B 1 284 ? 99.44484 138.11922 114.59284 1.000 100.72042 285 ALA B O 1
ATOM 7827 N N . ALA B 1 285 ? 98.35271 136.61625 113.31926 1.000 94.52406 286 ALA B N 1
ATOM 7828 C CA . ALA B 1 285 ? 97.12529 136.67115 114.10686 1.000 92.58236 286 ALA B CA 1
ATOM 7829 C C . ALA B 1 285 ? 96.58235 135.27086 114.36138 1.000 94.27743 286 ALA B C 1
ATOM 7830 O O . ALA B 1 285 ? 95.36893 135.04083 114.32079 1.000 96.15091 286 ALA B O 1
ATOM 7832 N N . ARG B 1 286 ? 97.47863 134.31789 114.62947 1.000 93.69224 287 ARG B N 1
ATOM 7833 C CA . ARG B 1 286 ? 97.12171 132.96249 115.05534 1.000 91.87088 287 ARG B CA 1
ATOM 7834 C C . ARG B 1 286 ? 96.23144 132.27582 114.01073 1.000 88.44263 287 ARG B C 1
ATOM 7835 O O . ARG B 1 286 ? 95.04256 132.01920 114.21487 1.000 90.44540 287 ARG B O 1
ATOM 7843 N N . GLY B 1 287 ? 96.83922 132.02208 112.85434 1.000 88.19668 288 GLY B N 1
ATOM 7844 C CA . GLY B 1 287 ? 96.17881 131.22937 111.83556 1.000 85.07195 288 GLY B CA 1
ATOM 7845 C C . GLY B 1 287 ? 96.19394 131.82731 110.44463 1.000 87.74695 288 GLY B C 1
ATOM 7846 O O . GLY B 1 287 ? 95.52493 131.31756 109.54058 1.000 88.38742 288 GLY B O 1
ATOM 7847 N N . ARG B 1 288 ? 96.94997 132.90713 110.25480 1.000 89.68074 289 ARG B N 1
ATOM 7848 C CA . ARG B 1 288 ? 97.03224 133.56535 108.95826 1.000 87.58046 289 ARG B CA 1
ATOM 7849 C C . ARG B 1 288 ? 98.28888 133.19603 108.18229 1.000 90.25515 289 ARG B C 1
ATOM 7850 O O . ARG B 1 288 ? 98.43164 133.61777 107.02980 1.000 87.26779 289 ARG B O 1
ATOM 7858 N N . GLY B 1 289 ? 99.19740 132.43123 108.78127 1.000 91.40232 290 GLY B N 1
ATOM 7859 C CA . GLY B 1 289 ? 100.39191 131.98589 108.09303 1.000 83.07527 290 GLY B CA 1
ATOM 7860 C C . GLY B 1 289 ? 101.62505 132.78782 108.45182 1.000 78.68525 290 GLY B C 1
ATOM 7861 O O . GLY B 1 289 ? 101.83165 133.88810 107.93166 1.000 79.97053 290 GLY B O 1
ATOM 7862 N N . LYS B 1 290 ? 102.44910 132.24928 109.33529 1.000 75.94884 291 LYS B N 1
ATOM 7863 C CA . LYS B 1 290 ? 103.70170 132.89180 109.71730 1.000 73.68468 291 LYS B CA 1
ATOM 7864 C C . LYS B 1 290 ? 104.89911 131.96255 109.59414 1.000 71.89667 291 LYS B C 1
ATOM 7865 O O . LYS B 1 290 ? 105.97245 132.40514 109.17615 1.000 70.06572 291 LYS B O 1
ATOM 7871 N N . SER B 1 291 ? 104.74007 130.68137 109.93542 1.000 75.25914 292 SER B N 1
ATOM 7872 C CA . SER B 1 291 ? 105.83476 129.73161 109.77171 1.000 71.97803 292 SER B CA 1
ATOM 7873 C C . SER B 1 291 ? 106.09207 129.42074 108.30334 1.000 67.85935 292 SER B C 1
ATOM 7874 O O . SER B 1 291 ? 107.24382 129.20189 107.91061 1.000 65.67731 292 SER B O 1
ATOM 7877 N N . ALA B 1 292 ? 105.03776 129.38808 107.48399 1.000 65.99640 293 ALA B N 1
ATOM 7878 C CA . ALA B 1 292 ? 105.21246 129.12230 106.05978 1.000 62.47661 293 ALA B CA 1
ATOM 7879 C C . ALA B 1 292 ? 106.01925 130.22457 105.38573 1.000 61.17946 293 ALA B C 1
ATOM 7880 O O . ALA B 1 292 ? 106.89669 129.94559 104.56005 1.000 64.71459 293 ALA B O 1
ATOM 7882 N N . ALA B 1 293 ? 105.73163 131.48512 105.71979 1.000 55.97334 294 ALA B N 1
ATOM 7883 C CA . ALA B 1 293 ? 106.49262 132.59260 105.15074 1.000 55.71282 294 ALA B CA 1
ATOM 7884 C C . ALA B 1 293 ? 107.94752 132.54998 105.59977 1.000 61.05562 294 ALA B C 1
ATOM 7885 O O . ALA B 1 293 ? 108.85910 132.80560 104.80401 1.000 67.47413 294 ALA B O 1
ATOM 7887 N N . LEU B 1 294 ? 108.18382 132.23531 106.87570 1.000 56.20586 295 LEU B N 1
ATOM 7888 C CA . LEU B 1 294 ? 109.55184 132.13218 107.37314 1.000 52.06653 295 LEU B CA 1
ATOM 7889 C C . LEU B 1 294 ? 110.29767 130.98317 106.70638 1.000 54.98337 295 LEU B C 1
ATOM 7890 O O . LEU B 1 294 ? 111.48130 131.11243 106.37187 1.000 55.79909 295 LEU B O 1
ATOM 7895 N N . GLY B 1 295 ? 109.62391 129.84729 106.51308 1.000 55.99841 296 GLY B N 1
ATOM 7896 C CA . GLY B 1 295 ? 110.27171 128.71519 105.87055 1.000 51.84391 296 GLY B CA 1
ATOM 7897 C C . GLY B 1 295 ? 110.65262 128.99736 104.43015 1.000 53.81854 296 GLY B C 1
ATOM 7898 O O . GLY B 1 295 ? 111.73305 128.61193 103.97657 1.000 59.64469 296 GLY B O 1
ATOM 7899 N N . LEU B 1 296 ? 109.76775 129.66855 103.68907 1.000 52.77292 297 LEU B N 1
ATOM 7900 C CA . LEU B 1 296 ? 110.08372 130.03416 102.31211 1.000 50.46218 297 LEU B CA 1
ATOM 7901 C C . LEU B 1 296 ? 111.23665 131.02859 102.25753 1.000 51.78375 297 LEU B C 1
ATOM 7902 O O . LEU B 1 296 ? 112.09483 130.94809 101.37063 1.000 56.83535 297 LEU B O 1
ATOM 7907 N N . ALA B 1 297 ? 111.26800 131.98004 103.19426 1.000 47.43460 298 ALA B N 1
ATOM 7908 C CA . ALA B 1 297 ? 112.36661 132.93958 103.24008 1.000 49.11843 298 ALA B CA 1
ATOM 7909 C C . ALA B 1 297 ? 113.69085 132.24980 103.54276 1.000 54.93067 298 ALA B C 1
ATOM 7910 O O . ALA B 1 297 ? 114.72416 132.58671 102.95263 1.000 60.97849 298 ALA B O 1
ATOM 7912 N N . ILE B 1 298 ? 113.68132 131.28623 104.46653 1.000 51.71368 299 ILE B N 1
ATOM 7913 C CA . ILE B 1 298 ? 114.89757 130.54212 104.77892 1.000 48.23838 299 ILE B CA 1
ATOM 7914 C C . ILE B 1 298 ? 115.35335 129.73376 103.57026 1.000 49.04406 299 ILE B C 1
ATOM 7915 O O . ILE B 1 298 ? 116.54752 129.69045 103.24909 1.000 53.05551 299 ILE B O 1
ATOM 7920 N N . ALA B 1 299 ? 114.41184 129.08623 102.87855 1.000 45.96250 300 ALA B N 1
ATOM 7921 C CA . ALA B 1 299 ? 114.75956 128.33147 101.67882 1.000 46.06349 300 ALA B CA 1
ATOM 7922 C C . ALA B 1 299 ? 115.32395 129.24441 100.59786 1.000 55.27432 300 ALA B C 1
ATOM 7923 O O . ALA B 1 299 ? 116.27741 128.87806 99.90055 1.000 62.74951 300 ALA B O 1
ATOM 7925 N N . GLY B 1 300 ? 114.74285 130.43506 100.43860 1.000 49.32335 301 GLY B N 1
ATOM 7926 C CA . GLY B 1 300 ? 115.28144 131.38602 99.48003 1.000 44.63280 301 GLY B CA 1
ATOM 7927 C C . GLY B 1 300 ? 116.67611 131.85546 99.84571 1.000 51.58270 301 GLY B C 1
ATOM 7928 O O . GLY B 1 300 ? 117.52689 132.04476 98.97291 1.000 60.77916 301 GLY B O 1
ATOM 7929 N N . ALA B 1 301 ? 116.92759 132.05594 101.14185 1.000 49.34838 302 ALA B N 1
ATOM 7930 C CA . ALA B 1 301 ? 118.26176 132.44581 101.58630 1.000 49.69806 302 ALA B CA 1
ATOM 7931 C C . ALA B 1 301 ? 119.28209 131.35454 101.28916 1.000 51.28533 302 ALA B C 1
ATOM 7932 O O . ALA B 1 301 ? 120.42289 131.64694 100.91159 1.000 52.46495 302 ALA B O 1
ATOM 7934 N N . VAL B 1 302 ? 118.89156 130.08941 101.46305 1.000 52.43207 303 VAL B N 1
ATOM 7935 C CA . VAL B 1 302 ? 119.78882 128.97986 101.15089 1.000 48.56617 303 VAL B CA 1
ATOM 7936 C C . VAL B 1 302 ? 120.14978 128.98872 99.67088 1.000 53.79256 303 VAL B C 1
ATOM 7937 O O . VAL B 1 302 ? 121.31876 128.82569 99.29914 1.000 56.59417 303 VAL B O 1
ATOM 7941 N N . ALA B 1 303 ? 119.15602 129.19122 98.80362 1.000 55.31059 304 ALA B N 1
ATOM 7942 C CA . ALA B 1 303 ? 119.40348 129.25040 97.36881 1.000 58.38008 304 ALA B CA 1
ATOM 7943 C C . ALA B 1 303 ? 120.14216 130.51322 96.94657 1.000 54.05432 304 ALA B C 1
ATOM 7944 O O . ALA B 1 303 ? 120.62722 130.57355 95.81172 1.000 53.01652 304 ALA B O 1
ATOM 7946 N N . PHE B 1 304 ? 120.23936 131.51353 97.81908 1.000 52.13661 305 PHE B N 1
ATOM 7947 C CA . PHE B 1 304 ? 120.93127 132.75629 97.50638 1.000 54.27339 305 PHE B CA 1
ATOM 7948 C C . PHE B 1 304 ? 122.39492 132.74592 97.92785 1.000 56.34618 305 PHE B C 1
ATOM 7949 O O . PHE B 1 304 ? 123.07918 133.76059 97.75938 1.000 58.63511 305 PHE B O 1
ATOM 7957 N N . GLY B 1 305 ? 122.88999 131.63432 98.46836 1.000 53.79954 306 GLY B N 1
ATOM 7958 C CA . GLY B 1 305 ? 124.27946 131.51832 98.85552 1.000 51.38857 306 GLY B CA 1
ATOM 7959 C C . GLY B 1 305 ? 124.56694 131.71572 100.32762 1.000 51.15394 306 GLY B C 1
ATOM 7960 O O . GLY B 1 305 ? 125.73903 131.66538 100.72034 1.000 55.28752 306 GLY B O 1
ATOM 7961 N N . TYR B 1 306 ? 123.54667 131.94280 101.15098 1.000 51.91501 307 TYR B N 1
ATOM 7962 C CA . TYR B 1 306 ? 123.76557 132.10735 102.58122 1.000 52.48523 307 TYR B CA 1
ATOM 7963 C C . TYR B 1 306 ? 124.24220 130.79939 103.20074 1.000 53.50420 307 TYR B C 1
ATOM 7964 O O . TYR B 1 306 ? 123.70765 129.72473 102.91362 1.000 55.95119 307 TYR B O 1
ATOM 7973 N N . SER B 1 307 ? 125.25738 130.89625 104.05851 1.000 54.74129 308 SER B N 1
ATOM 7974 C CA . SER B 1 307 ? 125.85921 129.72711 104.68545 1.000 55.91589 308 SER B CA 1
ATOM 7975 C C . SER B 1 307 ? 125.52616 129.57824 106.16076 1.000 58.11052 308 SER B C 1
ATOM 7976 O O . SER B 1 307 ? 125.45596 128.44947 106.65052 1.000 59.75233 308 SER B O 1
ATOM 7979 N N . ASN B 1 308 ? 125.32013 130.67859 106.87846 1.000 57.84936 309 ASN B N 1
ATOM 7980 C CA . ASN B 1 308 ? 125.04258 130.65101 108.31264 1.000 56.51568 309 ASN B CA 1
ATOM 7981 C C . ASN B 1 308 ? 123.62456 131.16518 108.53974 1.000 55.39717 309 ASN B C 1
ATOM 7982 O O . ASN B 1 308 ? 123.38125 132.37515 108.51932 1.000 55.57867 309 ASN B O 1
ATOM 7987 N N . ILE B 1 309 ? 122.69215 130.24042 108.75618 1.000 56.16722 310 ILE B N 1
ATOM 7988 C CA . ILE B 1 309 ? 121.29909 130.56459 109.03659 1.000 54.24766 310 ILE B CA 1
ATOM 7989 C C . ILE B 1 309 ? 120.90873 129.88955 110.34307 1.000 53.51632 310 ILE B C 1
ATOM 7990 O O . ILE B 1 309 ? 121.10600 128.68012 110.50411 1.000 59.97779 310 ILE B O 1
ATOM 7995 N N . PHE B 1 310 ? 120.35969 130.66738 111.27221 1.000 49.56196 311 PHE B N 1
ATOM 7996 C CA . PHE B 1 310 ? 119.97819 130.17132 112.58480 1.000 51.23129 311 PHE B CA 1
ATOM 7997 C C . PHE B 1 310 ? 118.50370 130.44779 112.84397 1.000 57.87407 311 PHE B C 1
ATOM 7998 O O . PHE B 1 310 ? 117.96447 131.47863 112.43034 1.000 64.35734 311 PHE B O 1
ATOM 8006 N N . VAL B 1 311 ? 117.85696 129.51257 113.53537 1.000 61.48553 312 VAL B N 1
ATOM 8007 C CA . VAL B 1 311 ? 116.45290 129.62355 113.91158 1.000 66.09378 312 VAL B CA 1
ATOM 8008 C C . VAL B 1 311 ? 116.37069 129.64891 115.43054 1.000 69.57133 312 VAL B C 1
ATOM 8009 O O . VAL B 1 311 ? 116.93446 128.77684 116.10196 1.000 72.61529 312 VAL B O 1
ATOM 8013 N N . THR B 1 312 ? 115.67030 130.64422 115.96796 1.000 70.98151 313 THR B N 1
ATOM 8014 C CA . THR B 1 312 ? 115.53533 130.82944 117.40612 1.000 75.51049 313 THR B CA 1
ATOM 8015 C C . THR B 1 312 ? 114.10049 130.53448 117.81807 1.000 82.38894 313 THR B C 1
ATOM 8016 O O . THR B 1 312 ? 113.15867 131.10352 117.25576 1.000 83.95525 313 THR B O 1
ATOM 8020 N N . SER B 1 313 ? 113.93969 129.64260 118.79252 1.000 87.15349 314 SER B N 1
ATOM 8021 C CA . SER B 1 313 ? 112.63380 129.27905 119.32078 1.000 90.57254 314 SER B CA 1
ATOM 8022 C C . SER B 1 313 ? 112.81681 128.76168 120.73703 1.000 94.59244 314 SER B C 1
ATOM 8023 O O . SER B 1 313 ? 113.81929 128.09668 121.02504 1.000 93.05621 314 SER B O 1
ATOM 8026 N N . PRO B 1 314 ? 111.88265 129.06116 121.64515 1.000 96.57520 315 PRO B N 1
ATOM 8027 C CA . PRO B 1 314 ? 112.01975 128.55280 123.02176 1.000 95.18222 315 PRO B CA 1
ATOM 8028 C C . PRO B 1 314 ? 112.08238 127.03745 123.10379 1.000 94.62549 315 PRO B C 1
ATOM 8029 O O . PRO B 1 314 ? 112.82095 126.49617 123.93607 1.000 92.97455 315 PRO B O 1
ATOM 8033 N N . SER B 1 315 ? 111.32830 126.33611 122.26396 1.000 96.39930 316 SER B N 1
ATOM 8034 C CA . SER B 1 315 ? 111.31297 124.88264 122.24888 1.000 98.67428 316 SER B CA 1
ATOM 8035 C C . SER B 1 315 ? 111.21802 124.39342 120.81240 1.000 100.04460 316 SER B C 1
ATOM 8036 O O . SER B 1 315 ? 110.63467 125.07355 119.95947 1.000 99.12590 316 SER B O 1
ATOM 8039 N N . PRO B 1 316 ? 111.79083 123.22437 120.51278 1.000 102.52255 317 PRO B N 1
ATOM 8040 C CA . PRO B 1 316 ? 111.62597 122.65694 119.16400 1.000 100.29562 317 PRO B CA 1
ATOM 8041 C C . PRO B 1 316 ? 110.17826 122.37130 118.80711 1.000 102.45770 317 PRO B C 1
ATOM 8042 O O . PRO B 1 316 ? 109.81406 122.42999 117.62589 1.000 99.72024 317 PRO B O 1
ATOM 8046 N N . ASP B 1 317 ? 109.34065 122.06218 119.79867 1.000 107.17899 318 ASP B N 1
ATOM 8047 C CA . ASP B 1 317 ? 107.93482 121.75174 119.56982 1.000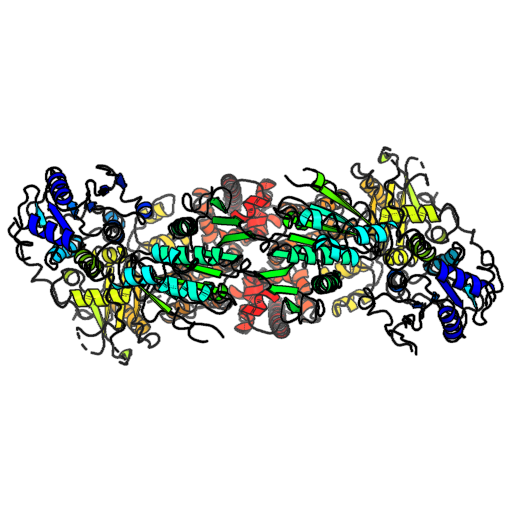 110.64036 318 ASP B CA 1
ATOM 8048 C C . ASP B 1 317 ? 107.12024 122.95993 119.12611 1.000 109.56208 318 ASP B C 1
ATOM 8049 O O . ASP B 1 317 ? 105.97947 122.78386 118.68457 1.000 106.80483 318 ASP B O 1
ATOM 8054 N N . ASN B 1 318 ? 107.66821 124.17231 119.23547 1.000 109.65317 319 ASN B N 1
ATOM 8055 C CA . ASN B 1 318 ? 106.87226 125.37166 118.99211 1.000 107.90221 319 ASN B CA 1
ATOM 8056 C C . ASN B 1 318 ? 106.45631 125.48982 117.52951 1.000 103.64838 319 ASN B C 1
ATOM 8057 O O . ASN B 1 318 ? 105.27166 125.67373 117.22645 1.000 105.29297 319 ASN B O 1
ATOM 8062 N N . LEU B 1 319 ? 107.41265 125.38716 116.60507 1.000 99.15701 320 LEU B N 1
ATOM 8063 C CA . LEU B 1 319 ? 107.10634 125.67655 115.20291 1.000 95.19294 320 LEU B CA 1
ATOM 8064 C C . LEU B 1 319 ? 106.52106 124.46958 114.46830 1.000 94.33144 320 LEU B C 1
ATOM 8065 O O . LEU B 1 319 ? 105.36448 124.49940 114.03621 1.000 93.44201 320 LEU B O 1
ATOM 8070 N N . HIS B 1 320 ? 107.30848 123.40427 114.30719 1.000 91.70760 321 HIS B N 1
ATOM 8071 C CA . HIS B 1 320 ? 106.87657 122.16333 113.66508 1.000 92.02349 321 HIS B CA 1
ATOM 8072 C C . HIS B 1 320 ? 106.40832 122.36388 112.22549 1.000 84.98685 321 HIS B C 1
ATOM 8073 O O . HIS B 1 320 ? 105.94538 121.41441 111.58490 1.000 80.59598 321 HIS B O 1
ATOM 8080 N N . THR B 1 321 ? 106.52250 123.58553 111.70574 1.000 82.48266 322 THR B N 1
ATOM 8081 C CA . THR B 1 321 ? 106.03723 123.89451 110.36650 1.000 75.33202 322 THR B CA 1
ATOM 8082 C C . THR B 1 321 ? 107.09532 124.65870 109.58010 1.000 74.10306 322 THR B C 1
ATOM 8083 O O . THR B 1 321 ? 107.11498 124.61689 108.34519 1.000 71.10966 322 THR B O 1
ATOM 8087 N N . LEU B 1 322 ? 107.98385 125.35417 110.29379 1.000 72.42044 323 LEU B N 1
ATOM 8088 C CA . LEU B 1 322 ? 109.01902 126.14369 109.63361 1.000 59.38087 323 LEU B CA 1
ATOM 8089 C C . LEU B 1 322 ? 109.92814 125.26116 108.78737 1.000 60.36397 323 LEU B C 1
ATOM 8090 O O . LEU B 1 322 ? 110.24901 125.59726 107.64177 1.000 65.53395 323 LEU B O 1
ATOM 8095 N N . PHE B 1 323 ? 110.35071 124.12028 109.33598 1.000 60.05557 324 PHE B N 1
ATOM 8096 C CA . PHE B 1 323 ? 111.20846 123.21581 108.57892 1.000 56.76808 324 PHE B CA 1
ATOM 8097 C C . PHE B 1 323 ? 110.42602 122.45192 107.51893 1.000 58.99421 324 PHE B C 1
ATOM 8098 O O . PHE B 1 323 ? 110.99242 122.07555 106.48646 1.000 64.97153 324 PHE B O 1
ATOM 8106 N N . GLU B 1 324 ? 109.13462 122.20831 107.75502 1.000 59.12050 325 GLU B N 1
ATOM 8107 C CA . GLU B 1 324 ? 108.31789 121.51204 106.76553 1.000 63.15343 325 GLU B CA 1
ATOM 8108 C C . GLU B 1 324 ? 108.21026 122.32045 105.47808 1.000 63.87627 325 GLU B C 1
ATOM 8109 O O . GLU B 1 324 ? 108.33493 121.77521 104.37520 1.000 63.67770 325 GLU B O 1
ATOM 8115 N N . PHE B 1 325 ? 107.98164 123.63026 105.59936 1.000 61.53561 326 PHE B N 1
ATOM 8116 C CA . PHE B 1 325 ? 107.91777 124.48211 104.41828 1.000 60.60829 326 PHE B CA 1
ATOM 8117 C C . PHE B 1 325 ? 109.29413 124.75246 103.82629 1.000 59.91243 326 PHE B C 1
ATOM 8118 O O . PHE B 1 325 ? 109.38766 125.09454 102.64258 1.000 60.23358 326 PHE B O 1
ATOM 8126 N N . VAL B 1 326 ? 110.35877 124.61660 104.62023 1.000 59.42066 327 VAL B N 1
ATOM 8127 C CA . VAL B 1 326 ? 111.71012 124.71415 104.07379 1.000 51.75727 327 VAL B CA 1
ATOM 8128 C C . VAL B 1 326 ? 111.94827 123.59397 103.06927 1.000 52.11388 327 VAL B C 1
ATOM 8129 O O . VAL B 1 326 ? 112.48952 123.81404 101.97883 1.000 60.70922 327 VAL B O 1
ATOM 8133 N N . PHE B 1 327 ? 111.53833 122.37325 103.42246 1.000 52.59936 328 PHE B N 1
ATOM 8134 C CA . PHE B 1 327 ? 111.62114 121.26266 102.47985 1.000 55.07980 328 PHE B CA 1
ATOM 8135 C C . PHE B 1 327 ? 110.70251 121.49137 101.28659 1.000 60.38912 328 PHE B C 1
ATOM 8136 O O . PHE B 1 327 ? 111.05670 121.16372 100.14782 1.000 66.86488 328 PHE B O 1
ATOM 8144 N N . LYS B 1 328 ? 109.51173 122.04543 101.53106 1.000 58.49700 329 LYS B N 1
ATOM 8145 C CA . LYS B 1 328 ? 108.61375 122.38901 100.43328 1.000 60.77882 329 LYS B CA 1
ATOM 8146 C C . LYS B 1 328 ? 109.23354 123.44612 99.52885 1.000 61.11728 329 LYS B C 1
ATOM 8147 O O . LYS B 1 328 ? 109.13373 123.35889 98.29922 1.000 64.72439 329 LYS B O 1
ATOM 8153 N N . GLY B 1 329 ? 109.87288 124.45688 100.12057 1.000 58.84882 330 GLY B N 1
ATOM 8154 C CA . GLY B 1 329 ? 110.57170 125.44605 99.31751 1.000 58.06522 330 GLY B CA 1
ATOM 8155 C C . GLY B 1 329 ? 111.74140 124.85216 98.55714 1.000 58.67406 330 GLY B C 1
ATOM 8156 O O . GLY B 1 329 ? 112.00906 125.23463 97.41488 1.000 64.44182 330 GLY B O 1
ATOM 8157 N N . PHE B 1 330 ? 112.45562 123.91113 99.18015 1.000 58.31725 331 PHE B N 1
ATOM 8158 C CA . PHE B 1 330 ? 113.54147 123.22422 98.48824 1.000 56.01618 331 PHE B CA 1
ATOM 8159 C C . PHE B 1 330 ? 113.01562 122.41775 97.30760 1.000 61.75238 331 PHE B C 1
ATOM 8160 O O . PHE B 1 330 ? 113.65196 122.36539 96.24843 1.000 67.81643 331 PHE B O 1
ATOM 8168 N N . ASP B 1 331 ? 111.85584 121.77639 97.47425 1.000 61.22612 332 ASP B N 1
ATOM 8169 C CA . ASP B 1 331 ? 111.24932 121.04026 96.36946 1.000 65.06569 332 ASP B CA 1
ATOM 8170 C C . ASP B 1 331 ? 110.87832 121.97424 95.22450 1.000 64.83180 332 ASP B C 1
ATOM 8171 O O . ASP B 1 331 ? 111.02515 121.61748 94.04943 1.000 71.32244 332 ASP B O 1
ATOM 8176 N N . ALA B 1 332 ? 110.38800 123.17416 95.54818 1.000 61.29687 333 ALA B N 1
ATOM 8177 C CA . ALA B 1 332 ? 110.09185 124.15702 94.51134 1.000 62.00998 333 ALA B CA 1
ATOM 8178 C C . ALA B 1 332 ? 111.35337 124.59101 93.77742 1.000 64.49280 333 ALA B C 1
ATOM 8179 O O . ALA B 1 332 ? 111.28256 125.02184 92.62067 1.000 68.76003 333 ALA B O 1
ATOM 8181 N N . LEU B 1 333 ? 112.50975 124.48576 94.42773 1.000 63.91919 334 LEU B N 1
ATOM 8182 C CA . LEU B 1 333 ? 113.79264 124.79954 93.81625 1.000 64.92945 334 LEU B CA 1
ATOM 8183 C C . LEU B 1 333 ? 114.42779 123.59312 93.13821 1.000 71.48628 334 LEU B C 1
ATOM 8184 O O . LEU B 1 333 ? 115.57969 123.68144 92.69983 1.000 75.54846 334 LEU B O 1
ATOM 8189 N N . GLN B 1 334 ? 113.70703 122.47289 93.05689 1.000 69.21686 335 GLN B N 1
ATOM 8190 C CA . GLN B 1 334 ? 114.20009 121.23362 92.45548 1.000 68.56591 335 GLN B CA 1
ATOM 8191 C C . GLN B 1 334 ? 115.44422 120.72745 93.18941 1.000 71.44967 335 GLN B C 1
ATOM 8192 O O . GLN B 1 334 ? 116.51053 120.52126 92.60612 1.000 75.96015 335 GLN B O 1
ATOM 8198 N N . TYR B 1 335 ? 115.28281 120.52894 94.49486 1.000 72.90322 336 TYR B N 1
ATOM 8199 C CA . TYR B 1 335 ? 116.33453 120.00747 95.35897 1.000 71.82226 336 TYR B CA 1
ATOM 8200 C C . TYR B 1 335 ? 115.92820 118.62190 95.84188 1.000 76.30741 336 TYR B C 1
ATOM 8201 O O . TYR B 1 335 ? 114.84957 118.45508 96.42159 1.000 77.57586 336 TYR B O 1
ATOM 8210 N N . GLN B 1 336 ? 116.78847 117.63594 95.60401 1.000 75.74108 337 GLN B N 1
ATOM 8211 C CA . GLN B 1 336 ? 116.56197 116.27583 96.07528 1.000 77.04434 337 GLN B CA 1
ATOM 8212 C C . GLN B 1 336 ? 117.22371 116.11275 97.43807 1.000 76.45694 337 GLN B C 1
ATOM 8213 O O . GLN B 1 336 ? 118.44718 116.24055 97.55767 1.000 78.84379 337 GLN B O 1
ATOM 8219 N N . GLU B 1 337 ? 116.42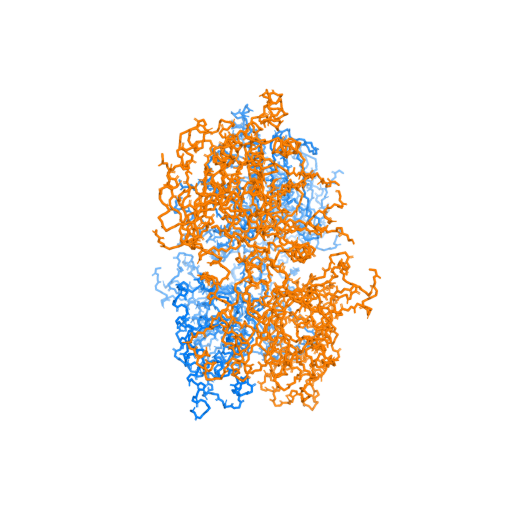026 115.83386 98.46043 1.000 77.04553 338 GLU B N 1
ATOM 8220 C CA . GLU B 1 337 ? 116.92402 115.76893 99.83233 1.000 81.24316 338 GLU B CA 1
ATOM 8221 C C . GLU B 1 337 ? 117.44236 114.37703 100.18499 1.000 86.98925 338 GLU B C 1
ATOM 8222 O O . GLU B 1 337 ? 117.12656 113.81661 101.23366 1.000 87.76327 338 GLU B O 1
ATOM 8228 N N . HIS B 1 338 ? 118.25228 113.80821 99.29258 1.000 88.54641 339 HIS B N 1
ATOM 8229 C CA . HIS B 1 338 ? 119.00479 112.59372 99.59530 1.000 92.29091 339 HIS B CA 1
ATOM 8230 C C . HIS B 1 338 ? 120.46021 112.65117 99.15962 1.000 94.16741 339 HIS B C 1
ATOM 8231 O O . HIS B 1 338 ? 121.27863 111.91534 99.72195 1.000 98.47608 339 HIS B O 1
ATOM 8238 N N . LEU B 1 339 ? 120.82046 113.49493 98.19347 1.000 88.12515 340 LEU B N 1
ATOM 8239 C CA . LEU B 1 339 ? 122.20302 113.65745 97.76435 1.000 82.09226 340 LEU B CA 1
ATOM 8240 C C . LEU B 1 339 ? 122.64500 115.10789 97.65572 1.000 80.38949 340 LEU B C 1
ATOM 8241 O O . LEU B 1 339 ? 123.85567 115.36129 97.66230 1.000 84.22492 340 LEU B O 1
ATOM 8246 N N . ASP B 1 340 ? 121.71995 116.06203 97.55107 1.000 76.24102 341 ASP B N 1
ATOM 8247 C CA . ASP B 1 340 ? 122.06851 117.47670 97.54944 1.000 73.34929 341 ASP B CA 1
ATOM 8248 C C . ASP B 1 340 ? 121.99932 118.09436 98.93811 1.000 71.45473 341 ASP B C 1
ATOM 8249 O O . ASP B 1 340 ? 122.69857 119.07821 99.20663 1.000 72.54188 341 ASP B O 1
ATOM 8254 N N . TYR B 1 341 ? 121.17330 117.54093 99.82259 1.000 73.11431 342 TYR B N 1
ATOM 8255 C CA . TYR B 1 341 ? 121.05348 118.04183 101.18382 1.000 73.84611 342 TYR B CA 1
ATOM 8256 C C . TYR B 1 341 ? 120.54947 116.91662 102.07445 1.000 77.96244 342 TYR B C 1
ATOM 8257 O O . TYR B 1 341 ? 119.95730 115.94319 101.60122 1.000 80.32500 342 TYR B O 1
ATOM 8259 N N . GLU B 1 342 ? 120.79383 117.06466 103.37479 1.000 75.33946 343 GLU B N 1
ATOM 8260 C CA . GLU B 1 342 ? 120.37518 116.07745 104.35799 1.000 73.21368 343 GLU B CA 1
ATOM 8261 C C . GLU B 1 342 ? 119.88463 116.79007 105.60962 1.000 71.35122 343 GLU B C 1
ATOM 8262 O O . GLU B 1 342 ? 120.26565 117.92865 105.89232 1.000 73.46289 343 GLU B O 1
ATOM 8268 N N . ILE B 1 343 ? 119.02821 116.10051 106.36111 1.000 71.38963 344 ILE B N 1
ATOM 8269 C CA . ILE B 1 343 ? 118.45478 116.63727 107.58606 1.000 68.97697 344 ILE B CA 1
ATOM 8270 C C . ILE B 1 343 ? 118.92437 115.79285 108.76310 1.000 73.80542 344 ILE B C 1
ATOM 8271 O O . ILE B 1 343 ? 119.31333 114.63123 108.61613 1.000 77.94718 344 ILE B O 1
ATOM 8276 N N . ILE B 1 344 ? 118.89174 116.40189 109.94577 1.000 73.19391 345 ILE B N 1
ATOM 8277 C CA . ILE B 1 344 ? 119.26933 115.74200 111.18977 1.000 74.39147 345 ILE B CA 1
ATOM 8278 C C . ILE B 1 344 ? 118.13908 115.94348 112.18799 1.000 78.19458 345 ILE B C 1
ATOM 8279 O O . ILE B 1 344 ? 117.76269 117.08459 112.48149 1.000 78.00096 345 ILE B O 1
ATOM 8284 N N . GLN B 1 345 ? 117.60164 114.84476 112.70679 1.000 85.13839 346 GLN B N 1
ATOM 8285 C CA . GLN B 1 345 ? 116.53387 114.90450 113.69086 1.000 88.15481 346 GLN B CA 1
ATOM 8286 C C . GLN B 1 345 ? 117.11162 114.93202 115.10398 1.000 97.41019 346 GLN B C 1
ATOM 8287 O O . GLN B 1 345 ? 118.29936 114.68669 115.32620 1.000 96.81539 346 GLN B O 1
ATOM 8293 N N . SER B 1 346 ? 116.24581 115.24499 116.07027 1.000 99.54553 347 SER B N 1
ATOM 8294 C CA . SER B 1 346 ? 116.69344 115.37607 117.45330 1.000 100.77337 347 SER B CA 1
ATOM 8295 C C . SER B 1 346 ? 117.15862 114.03808 118.01615 1.000 105.52471 347 SER B C 1
ATOM 8296 O O . SER B 1 346 ? 118.25069 113.94330 118.58931 1.000 107.05181 347 SER B O 1
ATOM 8299 N N . LEU B 1 347 ? 116.34507 112.99147 117.85300 1.000 106.49128 348 LEU B N 1
ATOM 8300 C CA . LEU B 1 347 ? 116.63162 111.66910 118.41528 1.000 109.36429 348 LEU B CA 1
ATOM 8301 C C . LEU B 1 347 ? 116.89951 111.76136 119.91577 1.000 113.62355 348 LEU B C 1
ATOM 8302 O O . LEU B 1 347 ? 117.78514 111.09601 120.45707 1.000 114.20153 348 LEU B O 1
ATOM 8304 N N . ASN B 1 348 ? 116.12038 112.59815 120.59095 1.000 111.83998 349 ASN B N 1
ATOM 8305 C CA . ASN B 1 348 ? 116.32557 112.89484 122.00177 1.000 109.53945 349 ASN B CA 1
ATOM 8306 C C . ASN B 1 348 ? 115.01523 113.42553 122.56397 1.000 109.64649 349 ASN B C 1
ATOM 8307 O O . ASN B 1 348 ? 114.11544 113.80926 121.80346 1.000 107.64904 349 ASN B O 1
ATOM 8309 N N . PRO B 1 349 ? 114.86705 113.45945 123.89723 1.000 116.75145 350 PRO B N 1
ATOM 8310 C CA . PRO B 1 349 ? 113.62535 113.99808 124.47448 1.000 117.87629 350 PRO B CA 1
ATOM 8311 C C . PRO B 1 349 ? 113.48530 115.49929 124.26825 1.000 116.03355 350 PRO B C 1
ATOM 8312 O O . PRO B 1 349 ? 113.44976 116.27003 125.23270 1.000 116.99006 350 PRO B O 1
ATOM 8316 N N . GLU B 1 350 ? 113.40754 115.91917 123.00610 1.000 112.55040 351 GLU B N 1
ATOM 8317 C CA . GLU B 1 350 ? 113.16861 117.31000 122.63167 1.000 110.60557 351 GLU B CA 1
ATOM 8318 C C . GLU B 1 350 ? 112.09910 117.31044 121.54900 1.000 107.35534 351 GLU B C 1
ATOM 8319 O O . GLU B 1 350 ? 112.36302 116.89010 120.41725 1.000 106.67989 351 GLU B O 1
ATOM 8325 N N . PHE B 1 351 ? 110.90446 117.77794 121.89427 1.000 105.80652 352 PHE B N 1
ATOM 8326 C CA . PHE B 1 351 ? 109.72697 117.70648 121.00941 1.000 104.78602 352 PHE B CA 1
ATOM 8327 C C . PHE B 1 351 ? 109.50886 116.22551 120.67956 1.000 107.68358 352 PHE B C 1
ATOM 8328 O O . PHE B 1 351 ? 109.69937 115.36623 121.55400 1.000 112.34828 352 PHE B O 1
ATOM 8330 N N . ASN B 1 352 ? 109.11228 115.88600 119.45333 1.000 103.31132 353 ASN B N 1
ATOM 8331 C CA . ASN B 1 352 ? 108.94802 114.49362 119.05574 1.000 100.18062 353 ASN B CA 1
ATOM 8332 C C . ASN B 1 352 ? 109.94685 114.08456 117.98086 1.000 101.16875 353 ASN B C 1
ATOM 8333 O O . ASN B 1 352 ? 110.79026 113.21483 118.21681 1.000 99.53548 353 ASN B O 1
ATOM 8335 N N . LYS B 1 353 ? 109.87715 114.69650 116.80038 1.000 105.51876 354 LYS B N 1
ATOM 8336 C CA . LYS B 1 353 ? 110.82401 114.43606 115.72138 1.000 104.00789 354 LYS B CA 1
ATOM 8337 C C . LYS B 1 353 ? 111.24055 115.74575 115.06675 1.000 101.92189 354 LYS B C 1
ATOM 8338 O O . LYS B 1 353 ? 111.35871 115.84172 113.84051 1.000 102.35781 354 LYS B O 1
ATOM 8344 N N . ALA B 1 354 ? 111.46146 116.77452 115.88029 1.000 96.63203 355 ALA B N 1
ATOM 8345 C CA . ALA B 1 354 ? 111.81445 118.08466 115.35425 1.000 90.56357 355 ALA B CA 1
ATOM 8346 C C . ALA B 1 354 ? 113.20279 118.05922 114.72871 1.000 89.48337 355 ALA B C 1
ATOM 8347 O O . ALA B 1 354 ? 114.13241 117.44556 115.26004 1.000 91.41337 355 ALA B O 1
ATOM 8349 N N . VAL B 1 355 ? 113.33681 118.73078 113.59006 1.000 81.27757 356 VAL B N 1
ATOM 8350 C CA . VAL B 1 355 ? 114.61564 118.81556 112.89474 1.000 79.49172 356 VAL B CA 1
ATOM 8351 C C . VAL B 1 355 ? 115.44897 119.92159 113.52676 1.000 77.03270 356 VAL B C 1
ATOM 8352 O O . VAL B 1 355 ? 114.98690 121.05989 113.67038 1.000 74.05800 356 VAL B O 1
ATOM 8356 N N . ILE B 1 356 ? 116.67697 119.59042 113.90949 1.000 77.44106 357 ILE B N 1
ATOM 8357 C CA . ILE B 1 356 ? 117.57519 120.53576 114.56422 1.000 71.41668 357 ILE B CA 1
ATOM 8358 C C . ILE B 1 356 ? 118.54223 121.16950 113.57314 1.000 69.95665 357 ILE B C 1
ATOM 8359 O O . ILE B 1 356 ? 118.67272 122.39220 113.51858 1.000 69.38301 357 ILE B O 1
ATOM 8364 N N . ARG B 1 357 ? 119.23014 120.35245 112.77825 1.000 71.92710 358 ARG B N 1
ATOM 8365 C CA . ARG B 1 357 ? 120.22426 120.83938 111.83347 1.000 66.56509 358 ARG B CA 1
ATOM 8366 C C . ARG B 1 357 ? 119.92654 120.30464 110.44108 1.000 66.84930 358 ARG B C 1
ATOM 8367 O O . ARG B 1 357 ? 119.60113 119.12546 110.27409 1.000 71.27566 358 ARG B O 1
ATOM 8375 N N . VAL B 1 358 ? 120.03900 121.18059 109.44560 1.000 61.78892 359 VAL B N 1
ATOM 8376 C CA . VAL B 1 358 ? 119.87749 120.82277 108.04173 1.000 60.04332 359 VAL B CA 1
ATOM 8377 C C . VAL B 1 358 ? 121.14146 121.23506 107.30207 1.000 63.65745 359 VAL B C 1
ATOM 8378 O O . VAL B 1 358 ? 121.54717 122.40135 107.36148 1.000 66.59073 359 VAL B O 1
ATOM 8382 N N . ASN B 1 359 ? 121.75808 120.28383 106.60731 1.000 65.91467 360 ASN B N 1
ATOM 8383 C CA . ASN B 1 359 ? 122.98683 120.52047 105.86208 1.000 66.46572 360 ASN B CA 1
ATOM 8384 C C . ASN B 1 359 ? 122.68972 120.48620 104.36994 1.000 68.07595 360 ASN B C 1
ATOM 8385 O O . ASN B 1 359 ? 122.08158 119.53110 103.87602 1.000 66.71014 360 ASN B O 1
ATOM 8390 N N . VAL B 1 360 ? 123.11980 121.52576 103.65882 1.000 70.69766 361 VAL B N 1
ATOM 8391 C CA . VAL B 1 360 ? 122.92173 121.64574 102.21928 1.000 71.00689 361 VAL B CA 1
ATOM 8392 C C . VAL B 1 360 ? 124.28726 121.75671 101.55756 1.000 70.82314 361 VAL B C 1
ATOM 8393 O O . VAL B 1 360 ? 125.10878 122.59106 101.95513 1.000 68.27425 361 VAL B O 1
ATOM 8397 N N . PHE B 1 361 ? 124.52770 120.91665 100.55061 1.000 72.12212 362 PHE B N 1
ATOM 8398 C CA . PHE B 1 361 ? 125.79209 120.89570 99.81329 1.000 66.84596 362 PHE B CA 1
ATOM 8399 C C . PHE B 1 361 ? 125.48005 120.83098 98.31987 1.000 67.53000 362 PHE B C 1
ATOM 8400 O O . PHE B 1 361 ? 125.36309 119.74623 97.74370 1.000 66.31685 362 PHE B O 1
ATOM 8408 N N . ARG B 1 362 ? 125.34760 122.00133 97.69564 1.000 69.53100 363 ARG B N 1
ATOM 8409 C CA . ARG B 1 362 ? 125.13779 122.10964 96.25747 1.000 73.19262 363 ARG B CA 1
ATOM 8410 C C . ARG B 1 362 ? 126.33169 122.75613 95.56691 1.000 71.56335 363 ARG B C 1
ATOM 8411 O O . ARG B 1 362 ? 126.89677 122.18184 94.63183 1.000 64.43308 363 ARG B O 1
ATOM 8419 N N . GLU B 1 363 ? 126.73072 123.94699 96.00891 1.000 75.12156 364 GLU B N 1
ATOM 8420 C CA . GLU B 1 363 ? 127.94749 124.60362 95.54971 1.000 76.69996 364 GLU B CA 1
ATOM 8421 C C . GLU B 1 363 ? 128.97108 124.75073 96.66421 1.000 75.02314 364 GLU B C 1
ATOM 8422 O O . GLU B 1 363 ? 130.13408 124.37117 96.49605 1.000 80.02186 364 GLU B O 1
ATOM 8424 N N . HIS B 1 364 ? 128.56124 125.29588 97.80287 1.000 67.43695 365 HIS B N 1
ATOM 8425 C CA . HIS B 1 364 ? 129.36360 125.34171 99.01597 1.000 63.25928 365 HIS B CA 1
ATOM 8426 C C . HIS B 1 364 ? 128.59905 124.62520 100.12912 1.000 67.97904 365 HIS B C 1
ATOM 8427 O O . HIS B 1 364 ? 127.54432 124.02641 99.89965 1.000 74.34403 365 HIS B O 1
ATOM 8434 N N . ARG B 1 365 ? 129.13622 124.68714 101.34328 1.000 67.81344 366 ARG B N 1
ATOM 8435 C CA . ARG B 1 365 ? 128.52519 124.03995 102.49672 1.000 66.17816 366 ARG B CA 1
ATOM 8436 C C . ARG B 1 365 ? 127.74522 125.07360 103.29980 1.000 67.90505 366 ARG B C 1
ATOM 8437 O O . ARG B 1 365 ? 128.32613 126.03552 103.81416 1.000 67.11532 366 ARG B O 1
ATOM 8445 N N . GLN B 1 366 ? 126.43423 124.87085 103.40340 1.000 69.47775 367 GLN B N 1
ATOM 8446 C CA . GLN B 1 366 ? 125.55284 125.73181 104.17561 1.000 61.70674 367 GLN B CA 1
ATOM 8447 C C . GLN B 1 366 ? 124.76648 124.88861 105.16900 1.000 65.55768 367 GLN B C 1
ATOM 8448 O O . GLN B 1 366 ? 124.45734 123.72191 104.90838 1.000 67.23068 367 GLN B O 1
ATOM 8454 N N . THR B 1 367 ? 124.44346 125.48672 106.31334 1.000 59.10567 368 THR B N 1
ATOM 8455 C CA . THR B 1 367 ? 123.73080 124.77949 107.36533 1.000 60.99359 368 THR B CA 1
ATOM 8456 C C . THR B 1 367 ? 122.66347 125.68012 107.96973 1.000 58.78724 368 THR B C 1
ATOM 8457 O O . THR B 1 367 ? 122.78705 126.90804 107.97288 1.000 59.21770 368 THR B O 1
ATOM 8461 N N . ILE B 1 368 ? 121.60101 125.04934 108.46333 1.000 56.39452 369 ILE B N 1
ATOM 8462 C CA . ILE B 1 368 ? 120.54484 125.71715 109.21522 1.000 54.33105 369 ILE B CA 1
ATOM 8463 C C . ILE B 1 368 ? 120.44355 125.01954 110.56287 1.000 59.96759 369 ILE B C 1
ATOM 8464 O O . ILE B 1 368 ? 120.07982 123.83872 110.62876 1.000 66.10751 369 ILE B O 1
ATOM 8469 N N . GLN B 1 369 ? 120.75874 125.74382 111.63308 1.000 57.18664 370 GLN B N 1
ATOM 8470 C CA . GLN B 1 369 ? 120.85477 125.16822 112.96732 1.000 63.19905 370 GLN B CA 1
ATOM 8471 C C . GLN B 1 369 ? 119.87308 125.85477 113.90447 1.000 65.96834 370 GLN B C 1
ATOM 8472 O O . GLN B 1 369 ? 119.78366 127.08698 113.92525 1.000 63.57128 370 GLN B O 1
ATOM 8478 N N . TYR B 1 370 ? 119.14145 125.05360 114.67456 1.000 70.06721 371 TYR B N 1
ATOM 8479 C CA . TYR B 1 370 ? 118.26286 125.57756 115.70982 1.000 70.04303 371 TYR B CA 1
ATOM 8480 C C . TYR B 1 370 ? 119.09144 125.95486 116.93152 1.000 72.02269 371 TYR B C 1
ATOM 8481 O O . TYR B 1 370 ? 119.92611 125.16953 117.39218 1.000 71.62529 371 TYR B O 1
ATOM 8490 N N . ILE B 1 371 ? 118.86208 127.15865 117.45628 1.000 70.72755 372 ILE B N 1
ATOM 8491 C CA . ILE B 1 371 ? 119.59140 127.65076 118.61524 1.000 74.54905 372 ILE B CA 1
ATOM 8492 C C . ILE B 1 371 ? 118.60058 128.17703 119.64520 1.000 82.66622 372 ILE B C 1
ATOM 8493 O O . ILE B 1 371 ? 117.47136 128.55611 119.32587 1.000 82.97792 372 ILE B O 1
ATOM 8498 N N . HIS B 1 372 ? 119.03890 128.17588 120.90240 1.000 84.88801 373 HIS B N 1
ATOM 8499 C CA . HIS B 1 372 ? 118.23708 128.68494 122.00105 1.000 84.82157 373 HIS B CA 1
ATOM 8500 C C . HIS B 1 372 ? 118.21161 130.21255 121.97793 1.000 85.46642 373 HIS B C 1
ATOM 8501 O O . HIS B 1 372 ? 119.17768 130.84900 121.54808 1.000 82.99687 373 HIS B O 1
ATOM 8508 N N . PRO B 1 373 ? 117.10931 130.82369 122.42148 1.000 86.18403 374 PRO B N 1
ATOM 8509 C CA . PRO B 1 373 ? 117.07670 132.29360 122.50148 1.000 86.16896 374 PRO B CA 1
ATOM 8510 C C . PRO B 1 373 ? 118.15647 132.87219 123.39800 1.000 91.27829 374 PRO B C 1
ATOM 8511 O O . PRO B 1 373 ? 118.66128 133.96677 123.11794 1.000 93.16921 374 PRO B O 1
ATOM 8515 N N . ALA B 1 374 ? 118.52713 132.17152 124.46995 1.000 94.75689 375 ALA B N 1
ATOM 8516 C CA . ALA B 1 374 ? 119.58717 132.63406 125.35530 1.000 92.06289 375 ALA B CA 1
ATOM 8517 C C . ALA B 1 374 ? 120.98099 132.31152 124.83399 1.000 87.75515 375 ALA B C 1
ATOM 8518 O O . ALA B 1 374 ? 121.96243 132.82196 125.38477 1.000 89.49787 375 ALA B O 1
ATOM 8520 N N . ASP B 1 375 ? 121.09331 131.48556 123.79596 1.000 87.48231 376 ASP B N 1
ATOM 8521 C CA . ASP B 1 375 ? 122.38738 131.10362 123.23345 1.000 93.41564 376 ASP B CA 1
ATOM 8522 C C . ASP B 1 375 ? 122.75984 132.11161 122.15323 1.000 92.21754 376 ASP B C 1
ATOM 8523 O O . ASP B 1 375 ? 122.19772 132.10161 121.05543 1.000 90.79415 376 ASP B O 1
ATOM 8528 N N . ALA B 1 376 ? 123.71427 132.98763 122.46583 1.000 91.50261 377 ALA B N 1
ATOM 8529 C CA . ALA B 1 376 ? 124.18841 133.99161 121.52555 1.000 86.52757 377 ALA B CA 1
ATOM 8530 C C . ALA B 1 376 ? 125.67792 133.88253 121.23447 1.000 86.43865 377 ALA B C 1
ATOM 8531 O O . ALA B 1 376 ? 126.18539 134.63515 120.39445 1.000 83.80863 377 ALA B O 1
ATOM 8533 N N . VAL B 1 377 ? 126.39274 132.97552 121.90338 1.000 83.58179 378 VAL B N 1
ATOM 8534 C CA . VAL B 1 377 ? 127.82612 132.83395 121.66729 1.000 85.69774 378 VAL B CA 1
ATOM 8535 C C . VAL B 1 377 ? 128.08831 132.26729 120.27600 1.000 87.94924 378 VAL B C 1
ATOM 8536 O O . VAL B 1 377 ? 129.02246 132.69052 119.58395 1.000 89.75637 378 VAL B O 1
ATOM 8540 N N . LYS B 1 378 ? 127.26323 131.31812 119.83613 1.000 86.47771 379 LYS B N 1
ATOM 8541 C CA . LYS B 1 378 ? 127.43070 130.69056 118.53122 1.000 82.08453 379 LYS B CA 1
ATOM 8542 C C . LYS B 1 378 ? 126.94226 131.56183 117.38127 1.000 74.10201 379 LYS B C 1
ATOM 8543 O O . LYS B 1 378 ? 126.99278 131.11995 116.22834 1.000 74.97893 379 LYS B O 1
ATOM 8549 N N . LEU B 1 379 ? 126.47302 132.77846 117.65978 1.000 73.79380 380 LEU B N 1
ATOM 8550 C CA . LEU B 1 379 ? 125.96447 133.68324 116.63678 1.000 72.64675 380 LEU B CA 1
ATOM 8551 C C . LEU B 1 379 ? 127.00777 134.70733 116.20036 1.000 73.23360 380 LEU B C 1
ATOM 8552 O O . LEU B 1 379 ? 126.65865 135.83632 115.83886 1.000 73.55417 380 LEU B O 1
ATOM 8557 N N . GLY B 1 380 ? 128.28486 134.33296 116.22844 1.000 73.32206 381 GLY B N 1
ATOM 8558 C CA . GLY B 1 380 ? 129.35236 135.22918 115.83005 1.000 73.63516 381 GLY B CA 1
ATOM 8559 C C . GLY B 1 380 ? 129.43239 135.44634 114.33319 1.000 68.73300 381 GLY B C 1
ATOM 8560 O O . GLY B 1 380 ? 129.35160 136.58358 113.85930 1.000 68.31500 381 GLY B O 1
ATOM 8561 N N . GLN B 1 381 ? 129.59508 134.36118 113.57614 1.000 65.12637 382 GLN B N 1
ATOM 8562 C CA . GLN B 1 381 ? 129.67993 134.42333 112.12406 1.000 67.13000 382 GLN B CA 1
ATOM 8563 C C . GLN B 1 381 ? 128.32742 134.22342 111.44878 1.000 67.20446 382 GLN B C 1
ATOM 8564 O O . GLN B 1 381 ? 128.28105 133.88918 110.25901 1.000 66.53412 382 GLN B O 1
ATOM 8570 N N . ALA B 1 382 ? 127.23283 134.42177 112.17811 1.000 66.51845 383 ALA B N 1
ATOM 8571 C CA . ALA B 1 382 ? 125.90668 134.21192 111.61620 1.000 61.66283 383 ALA B CA 1
ATOM 8572 C C . ALA B 1 382 ? 125.59459 135.25806 110.55372 1.000 64.62560 383 ALA B C 1
ATOM 8573 O O . ALA B 1 382 ? 125.91202 136.44073 110.70762 1.000 66.99018 383 ALA B O 1
ATOM 8575 N N . GLU B 1 383 ? 124.96727 134.81155 109.46686 1.000 62.75384 384 GLU B N 1
ATOM 8576 C CA . GLU B 1 383 ? 124.53861 135.70063 108.39526 1.000 59.73429 384 GLU B CA 1
ATOM 8577 C C . GLU B 1 383 ? 123.04843 136.00090 108.43131 1.000 58.49368 384 GLU B C 1
ATOM 8578 O O . GLU B 1 383 ? 122.64464 137.11916 108.09617 1.000 60.52824 384 GLU B O 1
ATOM 8584 N N . LEU B 1 384 ? 122.22612 135.03197 108.82753 1.000 57.00965 385 LEU B N 1
ATOM 8585 C CA . LEU B 1 384 ? 120.78672 135.21534 108.93062 1.000 54.03364 385 LEU B CA 1
ATOM 8586 C C . LEU B 1 384 ? 120.28117 134.54483 110.19773 1.000 58.31219 385 LEU B C 1
ATOM 8587 O O . LEU B 1 384 ? 120.66961 133.41586 110.50961 1.000 61.37367 385 LEU B O 1
ATOM 8592 N N . VAL B 1 385 ? 119.41680 135.24745 110.92490 1.000 61.73462 386 VAL B N 1
ATOM 8593 C CA . VAL B 1 385 ? 118.78477 134.72273 112.12771 1.000 61.19566 386 VAL B CA 1
ATOM 8594 C C . VAL B 1 385 ? 117.27810 134.89356 111.99210 1.000 65.59779 386 VAL B C 1
ATOM 8595 O O . VAL B 1 385 ? 116.79957 135.92075 111.49766 1.000 71.58373 386 VAL B O 1
ATOM 8599 N N . VAL B 1 386 ? 116.53244 133.87192 112.40284 1.000 66.17479 387 VAL B N 1
ATOM 8600 C CA . VAL B 1 386 ? 115.07617 133.88340 112.35795 1.000 66.72649 387 VAL B CA 1
ATOM 8601 C C . VAL B 1 386 ? 114.55827 133.74960 113.78177 1.000 72.66809 387 VAL B C 1
ATOM 8602 O O . VAL B 1 386 ? 114.91048 132.79847 114.48924 1.000 70.68772 387 VAL B O 1
ATOM 8606 N N . ILE B 1 387 ? 113.72687 134.70075 114.19838 1.000 79.27512 388 ILE B N 1
ATOM 8607 C CA . ILE B 1 387 ? 113.16188 134.73118 115.54114 1.000 80.79978 388 ILE B CA 1
ATOM 8608 C C . ILE B 1 387 ? 111.66482 134.48422 115.43419 1.000 82.02749 388 ILE B C 1
ATOM 8609 O O . ILE B 1 387 ? 110.95714 135.21965 114.73602 1.000 79.80779 388 ILE B O 1
ATOM 8614 N N . ASP B 1 388 ? 111.18765 133.45326 116.12440 1.000 86.46266 389 ASP B N 1
ATOM 8615 C CA . ASP B 1 388 ? 109.77966 133.08263 116.12700 1.000 94.62320 389 ASP B CA 1
ATOM 8616 C C . ASP B 1 388 ? 109.16781 133.45185 117.47059 1.000 99.80134 389 ASP B C 1
ATOM 8617 O O . ASP B 1 388 ? 109.72500 133.11724 118.52198 1.000 99.88967 389 ASP B O 1
ATOM 8622 N N . GLU B 1 389 ? 108.02345 134.13828 117.42841 1.000 96.85237 390 GLU B N 1
ATOM 8623 C CA . GLU B 1 389 ? 107.33964 134.62093 118.62957 1.000 97.75893 390 GLU B CA 1
ATOM 8624 C C . GLU B 1 389 ? 108.27071 135.48542 119.47936 1.000 97.14534 390 GLU B C 1
ATOM 8625 O O . GLU B 1 389 ? 108.47387 135.24072 120.67048 1.000 103.23060 390 GLU B O 1
ATOM 8631 N N . ALA B 1 390 ? 108.84720 136.50973 118.84434 1.000 91.98873 391 ALA B N 1
ATOM 8632 C CA . ALA B 1 390 ? 109.75876 137.40353 119.55100 1.000 95.75525 391 ALA B CA 1
ATOM 8633 C C . ALA B 1 390 ? 109.04279 138.20204 120.63225 1.000 101.39384 391 ALA B C 1
ATOM 8634 O O . ALA B 1 390 ? 109.68400 138.68307 121.57375 1.000 104.07149 391 ALA B O 1
ATOM 8636 N N . ALA B 1 391 ? 107.72177 138.36172 120.51321 1.000 101.83000 392 ALA B N 1
ATOM 8637 C CA . ALA B 1 391 ? 106.96925 139.08354 121.53367 1.000 103.06462 392 ALA B CA 1
ATOM 8638 C C . ALA B 1 391 ? 107.01347 138.36701 122.87665 1.000 107.64265 392 ALA B C 1
ATOM 8639 O O . ALA B 1 391 ? 107.16239 139.01368 123.91990 1.000 105.83292 392 ALA B O 1
ATOM 8641 N N . ALA B 1 392 ? 106.88780 137.04204 122.87480 1.000 103.47365 393 ALA B N 1
ATOM 8642 C CA . ALA B 1 392 ? 106.95740 136.25333 124.09691 1.000 98.29903 393 ALA B CA 1
ATOM 8643 C C . ALA B 1 392 ? 108.38526 136.02698 124.57491 1.000 99.01682 393 ALA B C 1
ATOM 8644 O O . ALA B 1 392 ? 108.58089 135.60367 125.71886 1.000 102.07009 393 ALA B O 1
ATOM 8646 N N . ILE B 1 393 ? 109.37883 136.29759 123.73474 1.000 99.18186 394 ILE B N 1
ATOM 8647 C CA . ILE B 1 393 ? 110.78399 136.15389 124.10607 1.000 101.37550 394 ILE B CA 1
ATOM 8648 C C . ILE B 1 393 ? 111.18263 137.36191 124.94687 1.000 102.95662 394 ILE B C 1
ATOM 8649 O O . ILE B 1 393 ? 110.79022 138.49297 124.62405 1.000 98.37453 394 ILE B O 1
ATOM 8654 N N . PRO B 1 394 ? 111.93308 137.17330 126.03382 1.000 102.56882 395 PRO B N 1
ATOM 8655 C CA . PRO B 1 394 ? 112.31590 138.31450 126.87556 1.000 97.38920 395 PRO B CA 1
ATOM 8656 C C . PRO B 1 394 ? 113.10558 139.35612 126.09558 1.000 101.86916 395 PRO B C 1
ATOM 8657 O O . PRO B 1 394 ? 113.87738 139.03188 125.19048 1.000 107.94639 395 PRO B O 1
ATOM 8661 N N . LEU B 1 395 ? 112.89189 140.62216 126.45629 1.000 98.94686 396 LEU B N 1
ATOM 8662 C CA . LEU B 1 395 ? 113.57050 141.72225 125.77267 1.000 99.88615 396 LEU B CA 1
ATOM 8663 C C . LEU B 1 395 ? 115.09024 141.64767 125.87059 1.000 99.52727 396 LEU B C 1
ATOM 8664 O O . LEU B 1 395 ? 115.75781 141.84331 124.83972 1.000 99.93566 396 LEU B O 1
ATOM 8669 N N . PRO B 1 396 ? 115.70421 141.39951 127.03835 1.000 97.38767 397 PRO B N 1
ATOM 8670 C CA . PRO B 1 396 ? 117.17464 141.28585 127.05734 1.000 98.85447 397 PRO B CA 1
ATOM 8671 C C . PRO B 1 396 ? 117.70355 140.18044 126.16065 1.000 98.66401 397 PRO B C 1
ATOM 8672 O O . PRO B 1 396 ? 118.78356 140.32687 125.57459 1.000 97.37307 397 PRO B O 1
ATOM 8676 N N . LEU B 1 397 ? 116.97204 139.07012 126.04115 1.000 98.22303 398 LEU B N 1
ATOM 8677 C CA . LEU B 1 397 ? 117.37939 138.01463 125.11972 1.000 97.40377 398 LEU B CA 1
ATOM 8678 C C . LEU B 1 397 ? 117.30894 138.49054 123.67402 1.000 94.66670 398 LEU B C 1
ATOM 8679 O O . LEU B 1 397 ? 118.17335 138.15101 122.85731 1.000 96.37606 398 LEU B O 1
ATOM 8684 N N . VAL B 1 398 ? 116.27949 139.27224 123.33846 1.000 93.06982 399 VAL B N 1
ATOM 8685 C CA . VAL B 1 398 ? 116.14755 139.79831 121.98202 1.000 90.97598 399 VAL B CA 1
ATOM 8686 C C . VAL B 1 398 ? 117.30790 140.73001 121.65405 1.000 95.28402 399 VAL B C 1
ATOM 8687 O O . VAL B 1 398 ? 117.89744 140.65372 120.56862 1.000 96.17959 399 VAL B O 1
ATOM 8691 N N . LYS B 1 399 ? 117.65741 141.61994 122.58706 1.000 96.76037 400 LYS B N 1
ATOM 8692 C CA . LYS B 1 399 ? 118.74392 142.56391 122.34244 1.000 95.70489 400 LYS B CA 1
ATOM 8693 C C . LYS B 1 399 ? 120.07370 141.84364 122.15592 1.000 92.80059 400 LYS B C 1
ATOM 8694 O O . LYS B 1 399 ? 120.86954 142.20980 121.28290 1.000 91.03786 400 LYS B O 1
ATOM 8700 N N . SER B 1 400 ? 120.33469 140.81951 122.97152 1.000 92.13407 401 SER B N 1
ATOM 8701 C CA . SER B 1 400 ? 121.56922 140.05426 122.82825 1.000 92.44701 401 SER B CA 1
ATOM 8702 C C . SER B 1 400 ? 121.60628 139.30437 121.50194 1.000 93.32851 401 SER B C 1
ATOM 8703 O O . SER B 1 400 ? 122.66358 139.20417 120.86839 1.000 95.66321 401 SER B O 1
ATOM 8706 N N . LEU B 1 401 ? 120.46368 138.76355 121.07190 1.000 90.94096 402 LEU B N 1
ATOM 8707 C CA . LEU B 1 401 ? 120.41913 138.00817 119.82350 1.000 85.27501 402 LEU B CA 1
ATOM 8708 C C . LEU B 1 401 ? 120.70555 138.89801 118.61963 1.000 87.86438 402 LEU B C 1
ATOM 8709 O O . LEU B 1 401 ? 121.38430 138.47476 117.67649 1.000 88.99090 402 LEU B O 1
ATOM 8714 N N . LEU B 1 402 ? 120.19285 140.12549 118.62883 1.000 86.77151 403 LEU B N 1
ATOM 8715 C CA . LEU B 1 402 ? 120.36130 141.01903 117.49234 1.000 89.72715 403 LEU B CA 1
ATOM 8716 C C . LEU B 1 402 ? 121.82042 141.43323 117.33270 1.000 90.62083 403 LEU B C 1
ATOM 8717 O O . LEU B 1 402 ? 122.57680 141.52565 118.30334 1.000 92.30701 403 LEU B O 1
ATOM 8722 N N . GLY B 1 403 ? 122.21103 141.68073 116.08495 1.000 87.21579 404 GLY B N 1
ATOM 8723 C CA . GLY B 1 403 ? 123.55805 142.09050 115.77085 1.000 83.53327 404 GLY B CA 1
ATOM 8724 C C . GLY B 1 403 ? 123.69538 142.56078 114.33708 1.000 87.81274 404 GLY B C 1
ATOM 8725 O O . GLY B 1 403 ? 122.70663 142.84106 113.65215 1.000 90.43967 404 GLY B O 1
ATOM 8726 N N . PRO B 1 404 ? 124.93507 142.66143 113.85390 1.000 85.23139 405 PRO B N 1
ATOM 8727 C CA . PRO B 1 404 ? 125.18040 143.13552 112.47930 1.000 81.73152 405 PRO B CA 1
ATOM 8728 C C . PRO B 1 404 ? 124.97920 142.04088 111.43434 1.000 80.38020 405 PRO B C 1
ATOM 8729 O O . PRO B 1 404 ? 125.91091 141.61888 110.74403 1.000 80.95474 405 PRO B O 1
ATOM 8733 N N . TYR B 1 405 ? 123.73976 141.56857 111.31503 1.000 82.82573 406 TYR B N 1
ATOM 8734 C CA . TYR B 1 405 ? 123.38339 140.55573 110.33014 1.000 78.04546 406 TYR B CA 1
ATOM 8735 C C . TYR B 1 405 ? 121.87891 140.61326 110.08983 1.000 76.62287 406 TYR B C 1
ATOM 8736 O O . TYR B 1 405 ? 121.14448 141.32825 110.77768 1.000 84.55001 406 TYR B O 1
ATOM 8745 N N . LEU B 1 406 ? 121.42599 139.85411 109.09384 1.000 70.43893 407 LEU B N 1
ATOM 8746 C CA . LEU B 1 406 ? 120.02123 139.84785 108.70794 1.000 69.03837 407 LEU B CA 1
ATOM 8747 C C . LEU B 1 406 ? 119.18128 139.18715 109.79465 1.000 73.10697 407 LEU B C 1
ATOM 8748 O O . LEU B 1 406 ? 119.50901 138.09403 110.26685 1.000 73.54946 407 LEU B O 1
ATOM 8753 N N . VAL B 1 407 ? 118.09954 139.85491 110.19266 1.000 74.16922 408 VAL B N 1
ATOM 8754 C CA . VAL B 1 407 ? 117.20707 139.37186 111.24033 1.000 71.24015 408 VAL B CA 1
ATOM 8755 C C . VAL B 1 407 ? 115.79508 139.28828 110.67958 1.000 74.67195 408 VAL B C 1
ATOM 8756 O O . VAL B 1 407 ? 115.30461 140.24816 110.07485 1.000 79.68431 408 VAL B O 1
ATOM 8760 N N . PHE B 1 408 ? 115.14492 138.14503 110.88304 1.000 73.05014 409 PHE B N 1
ATOM 8761 C CA . PHE B 1 408 ? 113.75242 137.93182 110.49204 1.000 70.28483 409 PHE B CA 1
ATOM 8762 C C . PHE B 1 408 ? 112.94917 137.68706 111.76578 1.000 75.93547 409 PHE B C 1
ATOM 8763 O O . PHE B 1 408 ? 113.13870 136.67132 112.44237 1.000 75.68550 409 PHE B O 1
ATOM 8771 N N . MET B 1 409 ? 112.05538 138.61568 112.09104 1.000 79.77237 410 MET B N 1
ATOM 8772 C CA . MET B 1 409 ? 111.27844 138.56030 113.32066 1.000 81.05477 410 MET B CA 1
ATOM 8773 C C . MET B 1 409 ? 109.82569 138.21590 113.02078 1.000 80.14588 410 MET B C 1
ATOM 8774 O O . MET B 1 409 ? 109.22464 138.76129 112.09049 1.000 79.91172 410 MET B O 1
ATOM 8779 N N . ALA B 1 410 ? 109.26782 137.30591 113.81627 1.000 82.64484 411 ALA B N 1
ATOM 8780 C CA . ALA B 1 410 ? 107.87165 136.91049 113.70847 1.000 88.16326 411 ALA B CA 1
ATOM 8781 C C . ALA B 1 410 ? 107.21315 137.01181 115.07548 1.000 94.76507 411 ALA B C 1
ATOM 8782 O O . ALA B 1 410 ? 107.82191 136.66935 116.09348 1.000 94.90406 411 ALA B O 1
ATOM 8784 N N . SER B 1 411 ? 105.96875 137.48510 115.09374 1.000 96.80768 412 SER B N 1
ATOM 8785 C CA . SER B 1 411 ? 105.23587 137.65806 116.33900 1.000 96.36777 412 SER B CA 1
ATOM 8786 C C . SER B 1 411 ? 103.74570 137.51406 116.06914 1.000 95.58185 412 SER B C 1
ATOM 8787 O O . SER B 1 411 ? 103.28684 137.61556 114.92859 1.000 93.45493 412 SER B O 1
ATOM 8790 N N . THR B 1 412 ? 102.99406 137.26882 117.13942 1.000 98.89158 413 THR B N 1
ATOM 8791 C CA . THR B 1 412 ? 101.54376 137.14720 117.08186 1.000 100.36307 413 THR B CA 1
ATOM 8792 C C . THR B 1 412 ? 100.92328 138.19064 117.99915 1.000 99.12497 413 THR B C 1
ATOM 8793 O O . THR B 1 412 ? 101.37611 138.37140 119.13440 1.000 100.28572 413 THR B O 1
ATOM 8797 N N . ILE B 1 413 ? 99.89128 138.87458 117.50702 1.000 99.12735 414 ILE B N 1
ATOM 8798 C CA . ILE B 1 413 ? 99.23678 139.93042 118.27188 1.000 102.00523 414 ILE B CA 1
ATOM 8799 C C . ILE B 1 413 ? 97.73919 139.66427 118.34210 1.000 105.97214 414 ILE B C 1
ATOM 8800 O O . ILE B 1 413 ? 96.94247 140.58767 118.54395 1.000 109.20756 414 ILE B O 1
ATOM 8805 N N . ASN B 1 414 ? 97.34638 138.40360 118.17735 1.000 104.69706 415 ASN B N 1
ATOM 8806 C CA . ASN B 1 414 ? 95.94364 138.01966 118.23604 1.000 105.24318 415 ASN B CA 1
ATOM 8807 C C . ASN B 1 414 ? 95.85591 136.55329 118.63895 1.000 105.50600 415 ASN B C 1
ATOM 8808 O O . ASN B 1 414 ? 96.87020 135.88799 118.86703 1.000 106.44752 415 ASN B O 1
ATOM 8813 N N . GLY B 1 415 ? 94.62610 136.05094 118.72446 1.000 101.35328 416 GLY B N 1
ATOM 8814 C CA . GLY B 1 415 ? 94.42238 134.67811 119.13531 1.000 95.51483 416 GLY B CA 1
ATOM 8815 C C . GLY B 1 415 ? 94.75884 134.47492 120.60533 1.000 96.07925 416 GLY B C 1
ATOM 8816 O O . GLY B 1 415 ? 94.76549 135.40654 121.41490 1.000 96.68925 416 GLY B O 1
ATOM 8817 N N . TYR B 1 416 ? 95.04333 133.22120 120.94431 1.000 94.61561 417 TYR B N 1
ATOM 8818 C CA . TYR B 1 416 ? 95.40840 132.85582 122.31291 1.000 101.37990 417 TYR B CA 1
ATOM 8819 C C . TYR B 1 416 ? 96.92055 132.89655 122.51743 1.000 108.01760 417 TYR B C 1
ATOM 8820 O O . TYR B 1 416 ? 97.52566 131.96138 123.03969 1.000 105.84797 417 TYR B O 1
ATOM 8829 N N . GLU B 1 417 ? 97.53746 134.00662 122.12040 1.000 110.77177 418 GLU B N 1
ATOM 8830 C CA . GLU B 1 417 ? 98.97769 134.18533 122.24899 1.000 107.05854 418 GLU B CA 1
ATOM 8831 C C . GLU B 1 417 ? 99.30835 135.64871 122.00070 1.000 106.98493 418 GLU B C 1
ATOM 8832 O O . GLU B 1 417 ? 98.53762 136.37912 121.37129 1.000 103.65062 418 GLU B O 1
ATOM 8834 N N . GLY B 1 418 ? 100.46713 136.06542 122.50505 1.000 109.24976 419 GLY B N 1
ATOM 8835 C CA . GLY B 1 418 ? 100.95058 137.41060 122.27776 1.000 108.25543 419 GLY B CA 1
ATOM 8836 C C . GLY B 1 418 ? 100.24260 138.44706 123.12869 1.000 108.27816 419 GLY B C 1
ATOM 8837 O O . GLY B 1 418 ? 99.39008 138.15149 123.96808 1.000 104.93902 419 GLY B O 1
ATOM 8838 N N . THR B 1 419 ? 100.61681 139.70209 122.89287 1.000 109.70654 420 THR B N 1
ATOM 8839 C CA . THR B 1 419 ? 100.03593 140.82953 123.60732 1.000 109.84719 420 THR B CA 1
ATOM 8840 C C . THR B 1 419 ? 100.21669 142.08278 122.76499 1.000 110.14026 420 THR B C 1
ATOM 8841 O O . THR B 1 419 ? 101.00326 142.10627 121.81501 1.000 115.22171 420 THR B O 1
ATOM 8845 N N . GLY B 1 420 ? 99.47162 143.12444 123.12441 1.000 104.14419 421 GLY B N 1
ATOM 8846 C CA . GLY B 1 420 ? 99.56115 144.39012 122.42385 1.000 107.86324 421 GLY B CA 1
ATOM 8847 C C . GLY B 1 420 ? 99.90367 145.54873 123.33665 1.000 111.19796 421 GLY B C 1
ATOM 8848 O O . GLY B 1 420 ? 100.90938 145.50557 124.05250 1.000 109.71315 421 GLY B O 1
ATOM 8849 N N . ARG B 1 421 ? 99.07075 146.59177 123.31165 1.000 114.18881 422 ARG B N 1
ATOM 8850 C CA . ARG B 1 421 ? 99.23060 147.76397 124.17424 1.000 114.27578 422 ARG B CA 1
ATOM 8851 C C . ARG B 1 421 ? 100.58512 148.43697 123.95669 1.000 126.43978 422 ARG B C 1
ATOM 8852 O O . ARG B 1 421 ? 101.38630 148.58412 124.88266 1.000 126.32951 422 ARG B O 1
ATOM 8854 N N . SER B 1 422 ? 100.83328 148.85301 122.71249 1.000 130.50663 423 SER B N 1
ATOM 8855 C CA . SER B 1 422 ? 102.07387 149.52476 122.32423 1.000 127.14134 423 SER B CA 1
ATOM 8856 C C . SER B 1 422 ? 103.28836 148.66542 122.69132 1.000 128.65025 423 SER B C 1
ATOM 8857 O O . SER B 1 422 ? 104.09870 149.00522 123.55639 1.000 132.94234 423 SER B O 1
ATOM 8859 N N . LEU B 1 423 ? 103.37083 147.52263 122.01004 1.000 123.35869 424 LEU B N 1
ATOM 8860 C CA . LEU B 1 423 ? 104.40636 146.53550 122.29031 1.000 123.22698 424 LEU B CA 1
ATOM 8861 C C . LEU B 1 423 ? 105.79386 147.15594 122.20215 1.000 121.16723 424 LEU B C 1
ATOM 8862 O O . LEU B 1 423 ? 106.09848 147.90430 121.26944 1.000 120.12716 424 LEU B O 1
ATOM 8867 N N . SER B 1 424 ? 106.63510 146.83701 123.18776 1.000 119.84150 425 SER B N 1
ATOM 8868 C CA . SER B 1 424 ? 107.98608 147.37964 123.24382 1.000 119.83793 425 SER B CA 1
ATOM 8869 C C . SER B 1 424 ? 108.88879 146.83432 122.14626 1.000 120.33521 425 SER B C 1
ATOM 8870 O O . SER B 1 424 ? 109.99606 147.35388 121.96903 1.000 119.90015 425 SER B O 1
ATOM 8873 N N . LEU B 1 425 ? 108.45444 145.80130 121.42095 1.000 118.63575 426 LEU B N 1
ATOM 8874 C CA . LEU B 1 425 ? 109.24914 145.28066 120.31375 1.000 112.96368 426 LEU B CA 1
ATOM 8875 C C . LEU B 1 425 ? 109.46982 146.35356 119.25424 1.000 115.06843 426 LEU B C 1
ATOM 8876 O O . LEU B 1 425 ? 110.60691 146.75417 118.98209 1.000 116.35308 426 LEU B O 1
ATOM 8881 N N . LYS B 1 426 ? 108.38959 146.83446 118.64628 1.000 114.57326 427 LYS B N 1
ATOM 8882 C CA . LYS B 1 426 ? 108.47840 147.94216 117.69568 1.000 112.98540 427 LYS B CA 1
ATOM 8883 C C . LYS B 1 426 ? 108.25516 149.28514 118.38539 1.000 117.22813 427 LYS B C 1
ATOM 8884 O O . LYS B 1 426 ? 107.46374 150.11524 117.94055 1.000 117.27618 427 LYS B O 1
ATOM 8886 N N . LEU B 1 427 ? 108.96480 149.50358 119.49196 1.000 119.37294 428 LEU B N 1
ATOM 8887 C CA . LEU B 1 427 ? 108.91517 150.77834 120.19675 1.000 118.33647 428 LEU B CA 1
ATOM 8888 C C . LEU B 1 427 ? 110.32454 151.26996 120.49824 1.000 121.64522 428 LEU B C 1
ATOM 8889 O O . LEU B 1 427 ? 110.57488 152.47883 120.54151 1.000 120.42641 428 LEU B O 1
ATOM 8891 N N . ILE B 1 428 ? 111.24970 150.33449 120.70749 1.000 122.40317 429 ILE B N 1
ATOM 8892 C CA . ILE B 1 428 ? 112.63740 150.67005 120.97148 1.000 120.75038 429 ILE B CA 1
ATOM 8893 C C . ILE B 1 428 ? 113.54442 150.36831 119.78312 1.000 122.37250 429 ILE B C 1
ATOM 8894 O O . ILE B 1 428 ? 114.53947 151.07566 119.58566 1.000 124.77807 429 ILE B O 1
ATOM 8896 N N . GLN B 1 429 ? 113.23514 149.34026 118.98917 1.000 121.66650 430 GLN B N 1
ATOM 8897 C CA . GLN B 1 429 ? 114.03755 149.03238 117.81202 1.000 121.50824 430 GLN B CA 1
ATOM 8898 C C . GLN B 1 429 ? 113.92689 150.10765 116.73979 1.000 121.46958 430 GLN B C 1
ATOM 8899 O O . GLN B 1 429 ? 114.78086 150.16654 115.84894 1.000 121.78924 430 GLN B O 1
ATOM 8905 N N . GLN B 1 430 ? 112.90325 150.96021 116.80858 1.000 120.84368 431 GLN B N 1
ATOM 8906 C CA . GLN B 1 430 ? 112.71029 152.03493 115.83582 1.000 122.57443 431 GLN B CA 1
ATOM 8907 C C . GLN B 1 430 ? 113.58122 153.24240 116.19445 1.000 123.67657 431 GLN B C 1
ATOM 8908 O O . GLN B 1 430 ? 113.11254 154.36790 116.36205 1.000 121.84733 431 GLN B O 1
ATOM 8914 N N . LEU B 1 431 ? 114.88384 152.98146 116.31157 1.000 124.11651 432 LEU B N 1
ATOM 8915 C CA . LEU B 1 431 ? 115.85311 154.00506 116.66838 1.000 121.97754 432 LEU B CA 1
ATOM 8916 C C . LEU B 1 431 ? 116.87690 154.28688 115.57912 1.000 121.31193 432 LEU B C 1
ATOM 8917 O O . LEU B 1 431 ? 117.56765 155.30927 115.65791 1.000 117.10094 432 LEU B O 1
ATOM 8922 N N . ARG B 1 432 ? 116.99705 153.42484 114.57508 1.000 121.61895 433 ARG B N 1
ATOM 8923 C CA . ARG B 1 432 ? 117.95625 153.63412 113.49787 1.000 121.72495 433 ARG B CA 1
ATOM 8924 C C . ARG B 1 432 ? 117.34891 153.26621 112.14805 1.000 116.46311 433 ARG B C 1
ATOM 8925 O O . ARG B 1 432 ? 116.47286 152.40519 112.06473 1.000 111.72625 433 ARG B O 1
ATOM 8933 N N . ALA B 1 457 ? 122.05902 153.18335 110.14534 1.000 105.09424 458 ALA B N 1
ATOM 8934 C CA . ALA B 1 457 ? 122.43395 152.11222 109.23024 1.000 102.40344 458 ALA B CA 1
ATOM 8935 C C . ALA B 1 457 ? 121.45901 150.94367 109.33015 1.000 104.35892 458 ALA B C 1
ATOM 8936 O O . ALA B 1 457 ? 121.31857 150.15848 108.39254 1.000 102.42313 458 ALA B O 1
ATOM 8938 N N . ARG B 1 458 ? 120.78827 150.83488 110.47376 1.000 106.43968 459 ARG B N 1
ATOM 8939 C CA . ARG B 1 458 ? 119.84212 149.75279 110.68854 1.000 105.39956 459 ARG B CA 1
ATOM 8940 C C . ARG B 1 458 ? 118.58532 149.98203 109.84960 1.000 107.36782 459 ARG B C 1
ATOM 8941 O O . ARG B 1 458 ? 118.22398 151.11473 109.5181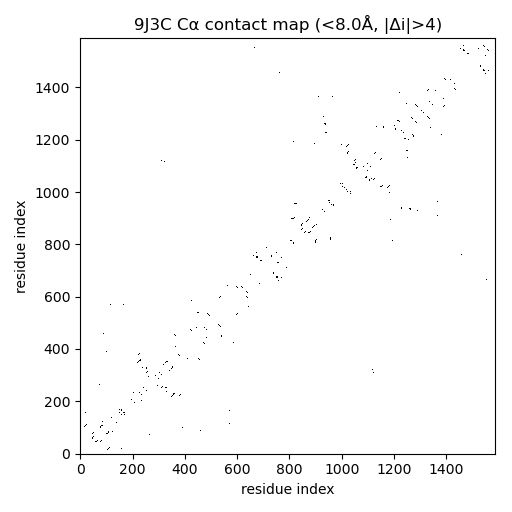5 1.000 111.94493 459 ARG B O 1
ATOM 8949 N N . THR B 1 459 ? 117.91408 148.88602 109.50687 1.000 102.70981 460 THR B N 1
ATOM 8950 C CA . THR B 1 459 ? 116.71822 148.92086 108.67564 1.000 104.07853 460 THR B CA 1
ATOM 8951 C C . THR B 1 459 ? 115.52451 148.42696 109.48237 1.000 106.81264 460 THR B C 1
ATOM 8952 O O . THR B 1 459 ? 115.62900 147.44132 110.21766 1.000 103.39412 460 THR B O 1
ATOM 8956 N N . LEU B 1 460 ? 114.38893 149.10946 109.33897 1.000 106.65696 461 LEU B N 1
ATOM 8957 C CA . LEU B 1 460 ? 113.20041 148.85239 110.14835 1.000 107.48809 461 LEU B CA 1
ATOM 8958 C C . LEU B 1 460 ? 111.97205 148.66265 109.26455 1.000 106.74017 461 LEU B C 1
ATOM 8959 O O . LEU B 1 460 ? 110.92436 149.27940 109.47004 1.000 109.39391 461 LEU B O 1
ATOM 8964 N N . TYR B 1 461 ? 112.09118 147.80676 108.25296 1.000 98.95955 462 TYR B N 1
ATOM 8965 C CA . TYR B 1 461 ? 110.92308 147.40923 107.47967 1.000 93.58475 462 TYR B CA 1
ATOM 8966 C C . TYR B 1 461 ? 109.95339 146.62177 108.35507 1.000 93.50839 462 TYR B C 1
ATOM 8967 O O . TYR B 1 461 ? 110.34817 145.95881 109.31775 1.000 90.26061 462 TYR B O 1
ATOM 8976 N N . GLU B 1 462 ? 108.66783 146.70806 108.01922 1.000 96.24835 463 GLU B N 1
ATOM 8977 C CA . GLU B 1 462 ? 107.64002 146.01751 108.78450 1.000 91.75659 463 GLU B CA 1
ATOM 8978 C C . GLU B 1 462 ? 106.52003 145.57294 107.85605 1.000 89.03102 463 GLU B C 1
ATOM 8979 O O . GLU B 1 462 ? 106.08641 146.33145 106.98487 1.000 89.41560 463 GLU B O 1
ATOM 8985 N N . VAL B 1 463 ? 106.05744 144.33666 108.05425 1.000 85.65491 464 VAL B N 1
ATOM 8986 C CA . VAL B 1 463 ? 104.95974 143.76301 107.28679 1.000 85.77640 464 VAL B CA 1
ATOM 8987 C C . VAL B 1 463 ? 104.03106 143.02231 108.24032 1.000 85.29833 464 VAL B C 1
ATOM 8988 O O . VAL B 1 463 ? 104.40016 142.68332 109.36664 1.000 85.35976 464 VAL B O 1
ATOM 8992 N N . SER B 1 464 ? 102.80872 142.77197 107.77337 1.000 88.06654 465 SER B N 1
ATOM 8993 C CA . SER B 1 464 ? 101.79730 142.13078 108.60145 1.000 84.99739 465 SER B CA 1
ATOM 8994 C C . SER B 1 464 ? 100.82517 141.36185 107.71833 1.000 83.65208 465 SER B C 1
ATOM 8995 O O . SER B 1 464 ? 100.73793 141.58929 106.50888 1.000 79.22191 465 SER B O 1
ATOM 8998 N N . LEU B 1 465 ? 100.09241 140.44297 108.34476 1.000 86.02912 466 LEU B N 1
ATOM 8999 C CA . LEU B 1 465 ? 99.08177 139.63483 107.67695 1.000 88.66156 466 LEU B CA 1
ATOM 9000 C C . LEU B 1 465 ? 97.72667 139.86345 108.33079 1.000 87.95454 466 LEU B C 1
ATOM 9001 O O . LEU B 1 465 ? 97.63926 140.06253 109.54667 1.000 87.26849 466 LEU B O 1
ATOM 9006 N N . GLN B 1 466 ? 96.66746 139.83289 107.51650 1.000 85.82476 467 GLN B N 1
ATOM 9007 C CA . GLN B 1 466 ? 95.31822 140.02363 108.03311 1.000 86.75276 467 GLN B CA 1
ATOM 9008 C C . GLN B 1 466 ? 94.29647 139.08750 107.39644 1.000 88.13883 467 GLN B C 1
ATOM 9009 O O . GLN B 1 466 ? 93.09102 139.29840 107.58231 1.000 91.88154 467 GLN B O 1
ATOM 9015 N N . GLU B 1 467 ? 94.72748 138.06759 106.65667 1.000 87.39887 468 GLU B N 1
ATOM 9016 C CA . GLU B 1 467 ? 93.81816 137.13478 106.00389 1.000 87.86660 468 GLU B CA 1
ATOM 9017 C C . GLU B 1 467 ? 94.19424 135.71185 106.38637 1.000 88.83001 468 GLU B C 1
ATOM 9018 O O . GLU B 1 467 ? 95.36678 135.33272 106.30372 1.000 91.13575 468 GLU B O 1
ATOM 9024 N N . SER B 1 468 ? 93.19991 134.92957 106.79775 1.000 88.76116 469 SER B N 1
ATOM 9025 C CA . SER B 1 468 ? 93.43910 133.55206 107.19709 1.000 88.05491 469 SER B CA 1
ATOM 9026 C C . SER B 1 468 ? 93.69606 132.67078 105.97688 1.000 85.08755 469 SER B C 1
ATOM 9027 O O . SER B 1 468 ? 93.29662 132.98253 104.85142 1.000 85.42245 469 SER B O 1
ATOM 9030 N N . ILE B 1 469 ? 94.37900 131.54843 106.21747 1.000 80.81322 470 ILE B N 1
ATOM 9031 C CA . ILE B 1 469 ? 94.70691 130.59805 105.16135 1.000 77.90767 470 ILE B CA 1
ATOM 9032 C C . ILE B 1 469 ? 93.75492 129.41309 105.12538 1.000 78.08322 470 ILE B C 1
ATOM 9033 O O . ILE B 1 469 ? 93.87320 128.56217 104.23319 1.000 77.99398 470 ILE B O 1
ATOM 9038 N N . ARG B 1 470 ? 92.81260 129.32808 106.06689 1.000 74.53530 471 ARG B N 1
ATOM 9039 C CA . ARG B 1 470 ? 91.88796 128.20602 106.13117 1.000 71.53324 471 ARG B CA 1
ATOM 9040 C C . ARG B 1 470 ? 90.44369 128.57797 105.83289 1.000 73.12989 471 ARG B C 1
ATOM 9041 O O . ARG B 1 470 ? 89.64685 127.68483 105.52984 1.000 75.35002 471 ARG B O 1
ATOM 9049 N N . TYR B 1 471 ? 90.08709 129.85820 105.90748 1.000 72.69766 472 TYR B N 1
ATOM 9050 C CA . TYR B 1 471 ? 88.71879 130.28239 105.65395 1.000 70.36719 472 TYR B CA 1
ATOM 9051 C C . TYR B 1 471 ? 88.72464 131.72459 105.17123 1.000 75.43299 472 TYR B C 1
ATOM 9052 O O . TYR B 1 471 ? 89.71918 132.44256 105.30491 1.000 74.47548 472 TYR B O 1
ATOM 9061 N N . ALA B 1 472 ? 87.59579 132.13741 104.60130 1.000 75.39265 473 ALA B N 1
ATOM 9062 C CA . ALA B 1 472 ? 87.45928 133.49843 104.11467 1.000 76.53889 473 ALA B CA 1
ATOM 9063 C C . ALA B 1 472 ? 87.48081 134.48549 105.28157 1.000 78.08105 473 ALA B C 1
ATOM 9064 O O . ALA B 1 472 ? 87.02921 134.16518 106.38449 1.000 79.27175 473 ALA B O 1
ATOM 9066 N N . PRO B 1 473 ? 88.01250 135.68900 105.06681 1.000 82.45120 474 PRO B N 1
ATOM 9067 C CA . PRO B 1 473 ? 88.03413 136.68501 106.14502 1.000 83.56032 474 PRO B CA 1
ATOM 9068 C C . PRO B 1 473 ? 86.62548 137.07934 106.56404 1.000 81.71518 474 PRO B C 1
ATOM 9069 O O . PRO B 1 473 ? 85.69228 137.07722 105.75847 1.000 79.02464 474 PRO B O 1
ATOM 9073 N N . GLY B 1 474 ? 86.48033 137.42068 107.84176 1.000 82.15153 475 GLY B N 1
ATOM 9074 C CA . GLY B 1 474 ? 85.17777 137.76337 108.37583 1.000 74.29251 475 GLY B CA 1
ATOM 9075 C C . GLY B 1 474 ? 84.27808 136.58053 108.64650 1.000 74.35494 475 GLY B C 1
ATOM 9076 O O . GLY B 1 474 ? 83.05420 136.70426 108.53363 1.000 73.21533 475 GLY B O 1
ATOM 9077 N N . ASP B 1 475 ? 84.84987 135.43062 108.99545 1.000 73.46718 476 ASP B N 1
ATOM 9078 C CA . ASP B 1 475 ? 84.05013 134.24607 109.27345 1.000 69.16398 476 ASP B CA 1
ATOM 9079 C C . ASP B 1 475 ? 83.20569 134.44836 110.52571 1.000 71.26110 476 ASP B C 1
ATOM 9080 O O . ASP B 1 475 ? 83.66766 135.00786 111.52418 1.000 73.12801 476 ASP B O 1
ATOM 9085 N N . ALA B 1 476 ? 81.95266 133.99085 110.46299 1.000 67.55048 477 ALA B N 1
ATOM 9086 C CA . ALA B 1 476 ? 81.05229 134.13452 111.60273 1.000 63.10954 477 ALA B CA 1
ATOM 9087 C C . ALA B 1 476 ? 81.51768 133.30033 112.78994 1.000 62.31937 477 ALA B C 1
ATOM 9088 O O . ALA B 1 476 ? 81.44732 133.75342 113.93847 1.000 64.58790 477 ALA B O 1
ATOM 9090 N N . VAL B 1 477 ? 81.98779 132.07719 112.53477 1.000 56.72723 478 VAL B N 1
ATOM 9091 C CA . VAL B 1 477 ? 82.45229 131.21717 113.61921 1.000 50.40474 478 VAL B CA 1
ATOM 9092 C C . VAL B 1 477 ? 83.68155 131.81615 114.29087 1.000 55.50853 478 VAL B C 1
ATOM 9093 O O . VAL B 1 477 ? 83.80587 131.79264 115.52144 1.000 60.70039 478 VAL B O 1
ATOM 9097 N N . GLU B 1 478 ? 84.61181 132.35420 113.49795 1.000 59.75403 479 GLU B N 1
ATOM 9098 C CA . GLU B 1 478 ? 85.79337 132.98940 114.07281 1.000 59.01919 479 GLU B CA 1
ATOM 9099 C C . GLU B 1 478 ? 85.41255 134.20335 114.91062 1.000 62.30674 479 GLU B C 1
ATOM 9100 O O . GLU B 1 478 ? 85.97259 134.42186 115.99140 1.000 65.70866 479 GLU B O 1
ATOM 9106 N N . LYS B 1 479 ? 84.46462 135.00886 114.42492 1.000 60.13185 480 LYS B N 1
ATOM 9107 C CA . LYS B 1 479 ? 83.98826 136.14426 115.20809 1.000 58.58627 480 LYS B CA 1
ATOM 9108 C C . LYS B 1 479 ? 83.28026 135.68025 116.47466 1.000 62.15617 480 LYS B C 1
ATOM 9109 O O . LYS B 1 479 ? 83.44132 136.28457 117.54168 1.000 66.15826 480 LYS B O 1
ATOM 9115 N N . TRP B 1 480 ? 82.48444 134.61243 116.37421 1.000 60.21887 481 TRP B N 1
ATOM 9116 C CA . TRP B 1 480 ? 81.80836 134.07572 117.55130 1.000 54.62781 481 TRP B CA 1
ATOM 9117 C C . TRP B 1 480 ? 82.81556 133.58767 118.58350 1.000 55.11775 481 TRP B C 1
ATOM 9118 O O . TRP B 1 480 ? 82.66711 133.84271 119.78429 1.000 60.24912 481 TRP B O 1
ATOM 9129 N N . LEU B 1 481 ? 83.84789 132.87280 118.13066 1.000 55.21956 482 LEU B N 1
ATOM 9130 C CA . LEU B 1 481 ? 84.87617 132.39902 119.04980 1.000 51.57932 482 LEU B CA 1
ATOM 9131 C C . LEU B 1 481 ? 85.63649 133.56217 119.67265 1.000 56.11377 482 LEU B C 1
ATOM 9132 O O . LEU B 1 481 ? 85.89750 133.56514 120.88007 1.000 56.97489 482 LEU B O 1
ATOM 9137 N N . ASN B 1 482 ? 85.99246 134.56483 118.86577 1.000 61.00301 483 ASN B N 1
ATOM 9138 C CA . ASN B 1 482 ? 86.74770 135.70046 119.38640 1.000 64.26387 483 ASN B CA 1
ATOM 9139 C C . ASN B 1 482 ? 85.93455 136.49186 120.40378 1.000 65.93227 483 ASN B C 1
ATOM 9140 O O . ASN B 1 482 ? 86.46537 136.91839 121.43595 1.000 69.22701 483 ASN B O 1
ATOM 9145 N N . ASP B 1 483 ? 84.64512 136.70338 120.12924 1.000 63.93560 484 ASP B N 1
ATOM 9146 C CA . ASP B 1 483 ? 83.80920 137.45799 121.05811 1.000 62.10722 484 ASP B CA 1
ATOM 9147 C C . ASP B 1 483 ? 83.58004 136.68683 122.35243 1.000 64.11382 484 ASP B C 1
ATOM 9148 O O . ASP B 1 483 ? 83.68856 137.25371 123.44617 1.000 66.42373 484 ASP B O 1
ATOM 9153 N N . LEU B 1 484 ? 83.25902 135.39476 122.24889 1.000 61.78149 485 LEU B N 1
ATOM 9154 C CA . LEU B 1 484 ? 83.05046 134.58417 123.44485 1.000 58.27017 485 LEU B CA 1
ATOM 9155 C C . LEU B 1 484 ? 84.33687 134.43199 124.24655 1.000 62.61482 485 LEU B C 1
ATOM 9156 O O . LEU B 1 484 ? 84.31395 134.47909 125.48207 1.000 68.29312 485 LEU B O 1
ATOM 9161 N N . LEU B 1 485 ? 85.46517 134.24985 123.56570 1.000 64.91182 486 LEU B N 1
ATOM 9162 C CA . LEU B 1 485 ? 86.73758 133.99837 124.22751 1.000 65.34126 486 LEU B CA 1
ATOM 9163 C C . LEU B 1 485 ? 87.50760 135.27739 124.53155 1.000 67.09221 486 LEU B C 1
ATOM 9164 O O . LEU B 1 485 ? 88.58587 135.20469 125.13089 1.000 67.23530 486 LEU B O 1
ATOM 9169 N N . CYS B 1 486 ? 86.98138 136.43669 124.12831 1.000 67.66407 487 CYS B N 1
ATOM 9170 C CA . CYS B 1 486 ? 87.60167 137.73755 124.39278 1.000 71.65823 487 CYS B CA 1
ATOM 9171 C C . CYS B 1 486 ? 89.01141 137.82162 123.80938 1.000 79.55960 487 CYS B C 1
ATOM 9172 O O . CYS B 1 486 ? 89.90975 138.43191 124.39271 1.000 82.06456 487 CYS B O 1
ATOM 9175 N N . LEU B 1 487 ? 89.20833 137.20357 122.64842 1.000 75.54342 488 LEU B N 1
ATOM 9176 C CA . LEU B 1 487 ? 90.47643 137.29737 121.92398 1.000 74.97454 488 LEU B CA 1
ATOM 9177 C C . LEU B 1 487 ? 90.44205 138.41721 120.88704 1.000 79.28668 488 LEU B C 1
ATOM 9178 O O . LEU B 1 487 ? 90.75184 138.21861 119.71309 1.000 84.18730 488 LEU B O 1
ATOM 9183 N N . ASP B 1 488 ? 90.06478 139.61245 121.32809 1.000 82.22014 489 ASP B N 1
ATOM 9184 C CA . ASP B 1 488 ? 89.92557 140.77205 120.45400 1.000 88.63056 489 ASP B CA 1
ATOM 9185 C C . ASP B 1 488 ? 89.91528 142.02285 121.32732 1.000 93.38702 489 ASP B C 1
ATOM 9186 O O . ASP B 1 488 ? 90.24828 141.96930 122.51636 1.000 90.55700 489 ASP B O 1
ATOM 9191 N N . CYS B 1 489 ? 89.53625 143.15595 120.73057 1.000 98.33481 490 CYS B N 1
ATOM 9192 C CA . CYS B 1 489 ? 89.39927 144.43162 121.43516 1.000 103.65246 490 CYS B CA 1
ATOM 9193 C C . CYS B 1 489 ? 90.73078 144.85471 122.06533 1.000 106.07621 490 CYS B C 1
ATOM 9194 O O . CYS B 1 489 ? 90.90309 144.88717 123.28509 1.000 101.59920 490 CYS B O 1
ATOM 9197 N N . LEU B 1 490 ? 91.67959 145.17208 121.17991 1.000 104.74408 491 LEU B N 1
ATOM 9198 C CA . LEU B 1 490 ? 93.01134 145.60205 121.59611 1.000 104.07984 491 LEU B CA 1
ATOM 9199 C C . LEU B 1 490 ? 92.99650 146.85838 122.46122 1.000 109.47176 491 LEU B C 1
ATOM 9200 O O . LEU B 1 490 ? 94.05506 147.24403 122.97106 1.000 109.59796 491 LEU B O 1
ATOM 9202 N N . ASN B 1 491 ? 91.84116 147.50815 122.62163 1.000 108.37307 492 ASN B N 1
ATOM 9203 C CA . ASN B 1 491 ? 91.65615 148.64525 123.53051 1.000 110.25663 492 ASN B CA 1
ATOM 9204 C C . ASN B 1 491 ? 92.49231 149.81217 123.01830 1.000 115.49714 492 ASN B C 1
ATOM 9205 O O . ASN B 1 491 ? 92.16466 150.34453 121.94311 1.000 116.66814 492 ASN B O 1
ATOM 9210 N N . ILE B 1 492 ? 93.52602 150.25791 123.73855 1.000 115.62618 493 ILE B N 1
ATOM 9211 C CA . ILE B 1 492 ? 94.36447 151.40040 123.37362 1.000 118.07240 493 ILE B CA 1
ATOM 9212 C C . ILE B 1 492 ? 93.55372 152.69118 123.41688 1.000 115.56737 493 ILE B C 1
ATOM 9213 O O . ILE B 1 492 ? 93.94469 153.65701 124.08254 1.000 110.66133 493 ILE B O 1
ATOM 9218 N N . THR B 1 493 ? 92.42604 152.72025 122.70905 1.000 116.10158 494 THR B N 1
ATOM 9219 C CA . THR B 1 493 ? 91.56839 153.89786 122.71138 1.000 114.34760 494 THR B CA 1
ATOM 9220 C C . THR B 1 493 ? 90.99773 154.13674 124.10409 1.000 110.06666 494 THR B C 1
ATOM 9221 O O . THR B 1 493 ? 90.51320 153.20919 124.75898 1.000 106.25344 494 THR B O 1
ATOM 9225 N N . ARG B 1 494 ? 91.05796 155.38583 124.55462 1.000 109.66596 495 ARG B N 1
ATOM 9226 C CA . ARG B 1 494 ? 90.55698 155.74993 125.87463 1.000 106.53277 495 ARG B CA 1
ATOM 9227 C C . ARG B 1 494 ? 89.28986 156.59182 125.76844 1.000 101.92320 495 ARG B C 1
ATOM 9228 O O . ARG B 1 494 ? 88.74762 157.04453 126.77667 1.000 98.99312 495 ARG B O 1
ATOM 9236 N N . CYS B 1 499 ? 95.08626 161.18080 133.39974 1.000 72.57916 500 CYS B N 1
ATOM 9237 C CA . CYS B 1 499 ? 94.77590 162.59737 133.57671 1.000 80.10605 500 CYS B CA 1
ATOM 9238 C C . CYS B 1 499 ? 94.11059 162.91924 134.92894 1.000 85.78315 500 CYS B C 1
ATOM 9239 O O . CYS B 1 499 ? 94.53024 163.86584 135.59517 1.000 86.66141 500 CYS B O 1
ATOM 9241 N N . PRO B 1 500 ? 93.08348 162.16397 135.34176 1.000 84.92922 501 PRO B N 1
ATOM 9242 C CA . PRO B 1 500 ? 92.48929 162.42428 136.65880 1.000 76.66271 501 PRO B CA 1
ATOM 9243 C C . PRO B 1 500 ? 93.47823 162.14546 137.78051 1.000 75.85956 501 PRO B C 1
ATOM 9244 O O . PRO B 1 500 ? 94.35462 161.28550 137.66925 1.000 76.95510 501 PRO B O 1
ATOM 9248 N N . LEU B 1 501 ? 93.33114 162.89448 138.86846 1.000 74.09017 502 LEU B N 1
ATOM 9249 C CA . LEU B 1 501 ? 94.20275 162.70893 140.01798 1.000 72.21007 502 LEU B CA 1
ATOM 9250 C C . LEU B 1 501 ? 93.94139 161.34744 140.65945 1.000 73.11790 502 LEU B C 1
ATOM 9251 O O . LEU B 1 501 ? 92.78377 160.94513 140.81428 1.000 75.30668 502 LEU B O 1
ATOM 9256 N N . PRO B 1 502 ? 94.99281 160.61163 141.02942 1.000 71.25487 503 PRO B N 1
ATOM 9257 C CA . PRO B 1 502 ? 94.78029 159.30546 141.67574 1.000 64.33580 503 PRO B CA 1
ATOM 9258 C C . PRO B 1 502 ? 94.01307 159.39361 142.98249 1.000 66.48524 503 PRO B C 1
ATOM 9259 O O . PRO B 1 502 ? 93.26089 158.46788 143.31210 1.000 64.52024 503 PRO B O 1
ATOM 9263 N N . GLU B 1 503 ? 94.18092 160.48059 143.73961 1.000 70.17692 504 GLU B N 1
ATOM 9264 C CA . GLU B 1 503 ? 93.49672 160.61705 145.01999 1.000 69.13964 504 GLU B CA 1
ATOM 9265 C C . GLU B 1 503 ? 91.98756 160.75154 144.86545 1.000 66.75335 504 GLU B C 1
ATOM 9266 O O . GLU B 1 503 ? 91.25219 160.44717 145.81058 1.000 69.01238 504 GLU B O 1
ATOM 9272 N N . ALA B 1 504 ? 91.51093 161.19618 143.70567 1.000 65.70115 505 ALA B N 1
ATOM 9273 C CA . ALA B 1 504 ? 90.08506 161.36884 143.46648 1.000 68.61893 505 ALA B CA 1
ATOM 9274 C C . ALA B 1 504 ? 89.42102 160.12311 142.89483 1.000 70.38884 505 ALA B C 1
ATOM 9275 O O . ALA B 1 504 ? 88.19977 160.12097 142.70864 1.000 72.24808 505 ALA B O 1
ATOM 9277 N N . CYS B 1 505 ? 90.18630 159.07241 142.61282 1.000 66.47730 506 CYS B N 1
ATOM 9278 C CA . CYS B 1 505 ? 89.61150 157.84767 142.08090 1.000 59.89733 506 CYS B CA 1
ATOM 9279 C C . CYS B 1 505 ? 88.88072 157.07489 143.17637 1.000 60.31184 506 CYS B C 1
ATOM 9280 O O . CYS B 1 505 ? 89.17553 157.19816 144.36853 1.000 68.96833 506 CYS B O 1
ATOM 9283 N N . GLU B 1 506 ? 87.91162 156.26636 142.75318 1.000 52.45279 507 GLU B N 1
ATOM 9284 C CA . GLU B 1 506 ? 87.10688 155.46173 143.66031 1.000 51.19126 507 GLU B CA 1
ATOM 9285 C C . GLU B 1 506 ? 87.15683 154.00321 143.23176 1.000 51.40409 507 GLU B C 1
ATOM 9286 O O . GLU B 1 506 ? 87.21598 153.69934 142.03655 1.000 54.60131 507 GLU B O 1
ATOM 9288 N N . LEU B 1 507 ? 87.13280 153.10582 144.21281 1.000 47.63935 508 LEU B N 1
ATOM 9289 C CA . LEU B 1 507 ? 87.15974 151.67006 143.96919 1.000 45.11762 508 LEU B CA 1
ATOM 9290 C C . LEU B 1 507 ? 85.74136 151.11838 144.02125 1.000 49.29503 508 LEU B C 1
ATOM 9291 O O . LEU B 1 507 ? 84.99075 151.40940 144.95851 1.000 51.33363 508 LEU B O 1
ATOM 9296 N N . TYR B 1 508 ? 85.37944 150.32668 143.01524 1.000 47.21615 509 TYR B N 1
ATOM 9297 C CA . TYR B 1 508 ? 84.05113 149.74184 142.90783 1.000 44.38807 509 TYR B CA 1
ATOM 9298 C C . TYR B 1 508 ? 84.15766 148.22870 142.78859 1.000 45.18171 509 TYR B C 1
ATOM 9299 O O . TYR B 1 508 ? 85.03241 147.71090 142.08697 1.000 48.42224 509 TYR B O 1
ATOM 9308 N N . TYR B 1 509 ? 83.26404 147.52514 143.47824 1.000 44.58584 510 TYR B N 1
ATOM 9309 C CA . TYR B 1 509 ? 83.20356 146.07451 143.38315 1.000 41.03699 510 TYR B CA 1
ATOM 9310 C C . TYR B 1 509 ? 82.36871 145.66469 142.17714 1.000 48.81555 510 TYR B C 1
ATOM 9311 O O . TYR B 1 509 ? 81.35451 146.29389 141.86230 1.000 56.47679 510 TYR B O 1
ATOM 9320 N N . VAL B 1 510 ? 82.80092 144.60327 141.50184 1.000 46.96909 511 VAL B N 1
ATOM 9321 C CA . VAL B 1 510 ? 82.14844 144.10857 140.29522 1.000 46.61205 511 VAL B CA 1
ATOM 9322 C C . VAL B 1 510 ? 81.42379 142.81430 140.63326 1.000 45.13614 511 VAL B C 1
ATOM 9323 O O . VAL B 1 510 ? 82.03236 141.87120 141.15358 1.000 46.80172 511 VAL B O 1
ATOM 9327 N N . ASN B 1 511 ? 80.12676 142.77041 140.33735 1.000 43.53156 512 ASN B N 1
ATOM 9328 C CA . ASN B 1 511 ? 79.31895 141.57873 140.57431 1.000 48.78480 512 ASN B CA 1
ATOM 9329 C C . ASN B 1 511 ? 79.53404 140.60320 139.42395 1.000 52.36200 512 ASN B C 1
ATOM 9330 O O . ASN B 1 511 ? 79.15799 140.88537 138.28153 1.000 54.24941 512 ASN B O 1
ATOM 9335 N N . ARG B 1 512 ? 80.14302 139.45338 139.72318 1.000 53.10137 513 ARG B N 1
ATOM 9336 C CA . ARG B 1 512 ? 80.41983 138.47083 138.68099 1.000 49.27896 513 ARG B CA 1
ATOM 9337 C C . ARG B 1 512 ? 79.14331 137.82820 138.15391 1.000 53.16316 513 ARG B C 1
ATOM 9338 O O . ARG B 1 512 ? 79.11723 137.35698 137.01130 1.000 58.42375 513 ARG B O 1
ATOM 9346 N N . ASP B 1 513 ? 78.08225 137.79636 138.96455 1.000 53.89826 514 ASP B N 1
ATOM 9347 C CA . ASP B 1 513 ? 76.83011 137.19074 138.52131 1.000 60.92462 514 ASP B CA 1
ATOM 9348 C C . ASP B 1 513 ? 76.22910 137.95499 137.34814 1.000 58.54384 514 ASP B C 1
ATOM 9349 O O . ASP B 1 513 ? 75.73118 137.34893 136.39202 1.000 57.24231 514 ASP B O 1
ATOM 9354 N N . THR B 1 514 ? 76.26526 139.28375 137.40190 1.000 56.19135 515 THR B N 1
ATOM 9355 C CA . THR B 1 514 ? 75.73864 140.12063 136.33272 1.000 56.07079 515 THR B CA 1
ATOM 9356 C C . THR B 1 514 ? 76.78645 140.47723 135.28594 1.000 57.10121 515 THR B C 1
ATOM 9357 O O . THR B 1 514 ? 76.45348 141.14099 134.29863 1.000 65.20356 515 THR B O 1
ATOM 9361 N N . LEU B 1 515 ? 78.03710 140.05777 135.47515 1.000 53.81121 516 LEU B N 1
ATOM 9362 C CA . LEU B 1 515 ? 79.09169 140.33578 134.50842 1.000 50.69152 516 LEU B CA 1
ATOM 9363 C C . LEU B 1 515 ? 79.16400 139.29566 133.39949 1.000 56.38068 516 LEU B C 1
ATOM 9364 O O . LEU B 1 515 ? 79.55619 139.62711 132.27444 1.000 60.11108 516 LEU B O 1
ATOM 9369 N N . PHE B 1 516 ? 78.78716 138.04874 133.68504 1.000 57.16328 517 PHE B N 1
ATOM 9370 C CA . PHE B 1 516 ? 78.86764 136.96302 132.71635 1.000 56.79857 517 PHE B CA 1
ATOM 9371 C C . PHE B 1 516 ? 77.49411 136.51942 132.22328 1.000 63.57234 517 PHE B C 1
ATOM 9372 O O . PHE B 1 516 ? 77.35211 135.40181 131.71710 1.000 70.91048 517 PHE B O 1
ATOM 9380 N N . CYS B 1 517 ? 76.47879 137.37219 132.36131 1.000 61.44871 518 CYS B N 1
ATOM 9381 C CA . CYS B 1 517 ? 75.13342 137.07612 131.88900 1.000 70.45702 518 CYS B CA 1
ATOM 9382 C C . CYS B 1 517 ? 74.83569 137.72713 130.54285 1.000 78.19330 518 CYS B C 1
ATOM 9383 O O . CYS B 1 517 ? 73.66726 137.98533 130.23271 1.000 79.07431 518 CYS B O 1
ATOM 9386 N N . TYR B 1 518 ? 75.87104 137.99669 129.74414 1.000 80.55379 519 TYR B N 1
ATOM 9387 C CA . TYR B 1 518 ? 75.73610 138.65805 128.45015 1.000 80.29048 519 TYR B CA 1
ATOM 9388 C C . TYR B 1 518 ? 75.04862 140.00924 128.60154 1.000 81.31549 519 TYR B C 1
ATOM 9389 O O . TYR B 1 518 ? 75.69876 141.00504 128.93764 1.000 82.25385 519 TYR B O 1
ATOM 9398 N N . HIS B 1 519 ? 73.74328 140.04802 128.35221 1.000 78.50567 520 HIS B N 1
ATOM 9399 C CA . HIS B 1 519 ? 72.91979 141.25463 128.51340 1.000 80.63527 520 HIS B CA 1
ATOM 9400 C C . HIS B 1 519 ? 73.47638 142.33130 127.56976 1.000 83.42279 520 HIS B C 1
ATOM 9401 O O . HIS B 1 519 ? 74.17738 142.01764 126.59857 1.000 82.17658 520 HIS B O 1
ATOM 9408 N N . LYS B 1 520 ? 73.16946 143.59986 127.82315 1.000 86.49301 521 LYS B N 1
ATOM 9409 C CA . LYS B 1 520 ? 73.68639 144.70893 127.03789 1.000 87.18654 521 LYS B CA 1
ATOM 9410 C C . LYS B 1 520 ? 74.33935 145.71890 127.96926 1.000 83.61266 521 LYS B C 1
ATOM 9411 O O . LYS B 1 520 ? 73.91184 145.89681 129.11359 1.000 83.72911 521 LYS B O 1
ATOM 9417 N N . ALA B 1 521 ? 75.39583 146.36131 127.46855 1.000 81.51310 522 ALA B N 1
ATOM 9418 C CA . ALA B 1 521 ? 76.25521 147.30606 128.17926 1.000 82.86997 522 ALA B CA 1
ATOM 9419 C C . ALA B 1 521 ? 77.08931 146.63412 129.26275 1.000 76.01023 522 ALA B C 1
ATOM 9420 O O . ALA B 1 521 ? 77.90212 147.30937 129.90616 1.000 73.06510 522 ALA B O 1
ATOM 9422 N N . SER B 1 522 ? 76.92058 145.33316 129.48747 1.000 76.71111 523 SER B N 1
ATOM 9423 C CA . SER B 1 522 ? 77.74913 144.56601 130.40923 1.000 70.62141 523 SER B CA 1
ATOM 9424 C C . SER B 1 522 ? 78.77410 143.69849 129.69987 1.000 68.99891 523 SER B C 1
ATOM 9425 O O . SER B 1 522 ? 79.86869 143.48812 130.22711 1.000 66.16861 523 SER B O 1
ATOM 9428 N N . GLU B 1 523 ? 78.43871 143.18333 128.51421 1.000 71.15922 524 GLU B N 1
ATOM 9429 C CA . GLU B 1 523 ? 79.41956 142.45376 127.71803 1.000 68.63154 524 GLU B CA 1
ATOM 9430 C C . GLU B 1 523 ? 80.56163 143.36642 127.29076 1.000 69.28590 524 GLU B C 1
ATOM 9431 O O . GLU B 1 523 ? 81.72761 142.95446 127.28515 1.000 72.12637 524 GLU B O 1
ATOM 9437 N N . VAL B 1 524 ? 80.24374 144.61307 126.93176 1.000 67.03252 525 VAL B N 1
ATOM 9438 C CA . VAL B 1 524 ? 81.27972 145.57728 126.57042 1.000 68.12192 525 VAL B CA 1
ATOM 9439 C C . VAL B 1 524 ? 82.21529 145.81710 127.74796 1.000 68.39426 525 VAL B C 1
ATOM 9440 O O . VAL B 1 524 ? 83.43593 145.92916 127.57886 1.000 67.75478 525 VAL B O 1
ATOM 9444 N N . PHE B 1 525 ? 81.65827 145.90641 128.95837 1.000 67.68405 526 PHE B N 1
ATOM 9445 C CA . PHE B 1 525 ? 82.49182 146.03446 130.14918 1.000 61.69705 526 PHE B CA 1
ATOM 9446 C C . PHE B 1 525 ? 83.37357 144.80637 130.33661 1.000 56.79442 526 PHE B C 1
ATOM 9447 O O . PHE B 1 525 ? 84.54793 144.92606 130.70560 1.000 58.78902 526 PHE B O 1
ATOM 9455 N N . LEU B 1 526 ? 82.82132 143.61455 130.09448 1.000 53.21465 527 LEU B N 1
ATOM 9456 C CA . LEU B 1 526 ? 83.62034 142.39663 130.18453 1.000 54.33030 527 LEU B CA 1
ATOM 9457 C C . LEU B 1 526 ? 84.73235 142.38929 129.14303 1.000 59.15247 527 LEU B C 1
ATOM 9458 O O . LEU B 1 526 ? 85.86314 141.98174 129.43439 1.000 61.31471 527 LEU B O 1
ATOM 9463 N N . GLN B 1 527 ? 84.42811 142.82920 127.91892 1.000 62.53542 528 GLN B N 1
ATOM 9464 C CA . GLN B 1 527 ? 85.46033 142.92398 126.89146 1.000 58.92539 528 GLN B CA 1
ATOM 9465 C C . GLN B 1 527 ? 86.53080 143.93591 127.27896 1.000 56.84121 528 GLN B C 1
ATOM 9466 O O . GLN B 1 527 ? 87.72625 143.69431 127.07542 1.000 61.96258 528 GLN B O 1
ATOM 9472 N N . ARG B 1 528 ? 86.12008 145.07906 127.83451 1.000 55.03991 529 ARG B N 1
ATOM 9473 C CA . ARG B 1 528 ? 87.08971 146.07305 128.28395 1.000 59.18361 529 ARG B CA 1
ATOM 9474 C C . ARG B 1 528 ? 87.93916 145.53655 129.42911 1.000 59.20404 529 ARG B C 1
ATOM 9475 O O . ARG B 1 528 ? 89.15241 145.77217 129.47527 1.000 61.59717 529 ARG B O 1
ATOM 9483 N N . LEU B 1 529 ? 87.31693 144.82074 130.36963 1.000 57.87614 530 LEU B N 1
ATOM 9484 C CA . LEU B 1 529 ? 88.07483 144.21919 131.46218 1.000 49.56531 530 LEU B CA 1
ATOM 9485 C C . LEU B 1 529 ? 89.05784 143.17861 130.94190 1.000 50.83622 530 LEU B C 1
ATOM 9486 O O . LEU B 1 529 ? 90.20974 143.12288 131.38852 1.000 55.70312 530 LEU B O 1
ATOM 9491 N N . MET B 1 530 ? 88.62120 142.34356 129.99586 1.000 48.43423 531 MET B N 1
ATOM 9492 C CA . MET B 1 530 ? 89.52832 141.36866 129.40142 1.000 51.16227 531 MET B CA 1
ATOM 9493 C C . MET B 1 530 ? 90.55847 142.03843 128.50224 1.000 54.54707 531 MET B C 1
ATOM 9494 O O . MET B 1 530 ? 91.65964 141.50649 128.32300 1.000 56.88656 531 MET B O 1
ATOM 9499 N N . ALA B 1 531 ? 90.22165 143.19519 127.92583 1.000 53.76293 532 ALA B N 1
ATOM 9500 C CA . ALA B 1 531 ? 91.20802 143.94893 127.15932 1.000 54.31577 532 ALA B CA 1
ATOM 9501 C C . ALA B 1 531 ? 92.36336 144.39073 128.04655 1.000 61.12883 532 ALA B C 1
ATOM 9502 O O . ALA B 1 531 ? 93.53120 144.30630 127.64916 1.000 70.01361 532 ALA B O 1
ATOM 9504 N N . LEU B 1 532 ? 92.05485 144.86744 129.25466 1.000 54.79159 533 LEU B N 1
ATOM 9505 C CA . LEU B 1 532 ? 93.10385 145.17855 130.21828 1.000 49.26953 533 LEU B CA 1
ATOM 9506 C C . LEU B 1 532 ? 93.80705 143.91685 130.69906 1.000 51.81741 533 LEU B C 1
ATOM 9507 O O . LEU B 1 532 ? 94.99309 143.95977 131.04581 1.000 55.69624 533 LEU B O 1
ATOM 9512 N N . TYR B 1 533 ? 93.09176 142.79018 130.73311 1.000 52.72181 534 TYR B N 1
ATOM 9513 C CA . TYR B 1 533 ? 93.68699 141.53725 131.18687 1.000 50.38697 534 TYR B CA 1
ATOM 9514 C C . TYR B 1 533 ? 94.79145 141.07532 130.24412 1.000 61.90737 534 TYR B C 1
ATOM 9515 O O . TYR B 1 533 ? 95.89352 140.72631 130.68290 1.000 68.58799 534 TYR B O 1
ATOM 9524 N N . VAL B 1 534 ? 94.51449 141.06830 128.93931 1.000 66.04993 535 VAL B N 1
ATOM 9525 C CA . VAL B 1 534 ? 95.47040 140.53105 127.97747 1.000 68.73409 535 VAL B CA 1
ATOM 9526 C C . VAL B 1 534 ? 96.52302 141.54504 127.54214 1.000 73.13810 535 VAL B C 1
ATOM 9527 O O . VAL B 1 534 ? 97.59257 141.14115 127.06329 1.000 80.85625 535 VAL B O 1
ATOM 9531 N N . ALA B 1 535 ? 96.25944 142.84080 127.68722 1.000 71.43801 536 ALA B N 1
ATOM 9532 C CA . ALA B 1 535 ? 97.25237 143.85193 127.32631 1.000 72.63785 536 ALA B CA 1
ATOM 9533 C C . ALA B 1 535 ? 98.10647 144.25128 128.52588 1.000 75.38452 536 ALA B C 1
ATOM 9534 O O . ALA B 1 535 ? 98.32641 145.43068 128.79864 1.000 75.84502 536 ALA B O 1
ATOM 9536 N N . SER B 1 536 ? 98.59868 143.24945 129.25437 1.000 72.58150 537 SER B N 1
ATOM 9537 C CA . SER B 1 536 ? 99.54608 143.47509 130.33834 1.000 67.83483 537 SER B CA 1
ATOM 9538 C C . SER B 1 536 ? 100.65743 142.44021 130.40626 1.000 75.10483 537 SER B C 1
ATOM 9539 O O . SER B 1 536 ? 101.65266 142.68397 131.09575 1.000 78.92474 537 SER B O 1
ATOM 9542 N N . HIS B 1 537 ? 100.53101 141.30553 129.72230 1.000 81.25745 538 HIS B N 1
ATOM 9543 C CA . HIS B 1 537 ? 101.44287 140.18495 129.89144 1.000 90.41935 538 HIS B CA 1
ATOM 9544 C C . HIS B 1 537 ? 101.25444 139.27554 128.68396 1.000 94.58267 538 HIS B C 1
ATOM 9545 O O . HIS B 1 537 ? 100.13659 139.11141 128.18948 1.000 93.29941 538 HIS B O 1
ATOM 9552 N N . TYR B 1 538 ? 102.35478 138.70068 128.20442 1.000 99.52383 539 TYR B N 1
ATOM 9553 C CA . TYR B 1 538 ? 102.29553 137.82673 127.04209 1.000 100.65704 539 TYR B CA 1
ATOM 9554 C C . TYR B 1 538 ? 101.48054 136.57127 127.34726 1.000 102.54505 539 TYR B C 1
ATOM 9555 O O . TYR B 1 538 ? 101.13268 136.28338 128.49660 1.000 102.92777 539 TYR B O 1
ATOM 9557 N N . LYS B 1 539 ? 101.15984 135.83185 126.28385 1.000 106.81926 540 LYS B N 1
ATOM 9558 C CA . LYS B 1 539 ? 100.36761 134.60939 126.37722 1.000 107.04748 540 LYS B CA 1
ATOM 9559 C C . LYS B 1 539 ? 98.98459 134.89340 126.94981 1.000 107.20127 540 LYS B C 1
ATOM 9560 O O . LYS B 1 539 ? 98.04810 135.18301 126.19754 1.000 100.95869 540 LYS B O 1
ATOM 9566 N N . ASN B 1 540 ? 98.84900 134.80931 128.27624 1.000 106.30278 541 ASN B N 1
ATOM 9567 C CA . ASN B 1 540 ? 97.57173 135.00146 128.96525 1.000 97.48462 541 ASN B CA 1
ATOM 9568 C C . ASN B 1 540 ? 96.52331 134.01789 128.43585 1.000 92.90183 541 ASN B C 1
ATOM 9569 O O . ASN B 1 540 ? 95.55777 134.38261 127.76098 1.000 95.25702 541 ASN B O 1
ATOM 9574 N N . SER B 1 541 ? 96.76724 132.75002 128.75089 1.000 89.10822 542 SER B N 1
ATOM 9575 C CA . SER B 1 541 ? 95.94475 131.66819 128.23268 1.000 86.98647 542 SER B CA 1
ATOM 9576 C C . SER B 1 541 ? 94.47806 131.90041 128.59217 1.000 79.80515 542 SER B C 1
ATOM 9577 O O . SER B 1 541 ? 94.17577 132.37298 129.69617 1.000 81.98446 542 SER B O 1
ATOM 9580 N N . PRO B 1 542 ? 93.54577 131.58606 127.69017 1.000 74.24438 543 PRO B N 1
ATOM 9581 C CA . PRO B 1 542 ? 92.13559 131.93154 127.93294 1.000 72.37300 543 PRO B CA 1
ATOM 9582 C C . PRO B 1 542 ? 91.49714 131.17581 129.08521 1.000 70.63228 543 PRO B C 1
ATOM 9583 O O . PRO B 1 542 ? 90.34902 131.47682 129.43492 1.000 72.50987 543 PRO B O 1
ATOM 9587 N N . ASN B 1 543 ? 92.19215 130.20460 129.68426 1.000 71.27995 544 ASN B N 1
ATOM 9588 C CA . ASN B 1 543 ? 91.62370 129.48410 130.81967 1.000 66.73041 544 ASN B CA 1
ATOM 9589 C C . ASN B 1 543 ? 91.35669 130.41057 131.99928 1.000 65.15663 544 ASN B C 1
ATOM 9590 O O . ASN B 1 543 ? 90.57207 130.06784 132.89124 1.000 66.86992 544 ASN B O 1
ATOM 9595 N N . ASP B 1 544 ? 91.99939 131.58141 132.02573 1.000 64.41392 545 ASP B N 1
ATOM 9596 C CA . ASP B 1 544 ? 91.74168 132.54465 133.09054 1.000 63.63431 545 ASP B CA 1
ATOM 9597 C C . ASP B 1 544 ? 90.31868 133.08513 133.02904 1.000 59.80194 545 ASP B C 1
ATOM 9598 O O . ASP B 1 544 ? 89.77859 133.52319 134.05132 1.000 61.11190 545 ASP B O 1
ATOM 9603 N N . LEU B 1 545 ? 89.70056 133.07411 131.84494 1.000 58.70016 546 LEU B N 1
ATOM 9604 C CA . LEU B 1 545 ? 88.31780 133.52629 131.72395 1.000 54.45900 546 LEU B CA 1
ATOM 9605 C C . LEU B 1 545 ? 87.37940 132.63318 132.52652 1.000 54.32333 546 LEU B C 1
ATOM 9606 O O . LEU B 1 545 ? 86.47331 133.11883 133.21318 1.000 55.55781 546 LEU B O 1
ATOM 9611 N N . GLN B 1 546 ? 87.58084 131.31556 132.44529 1.000 54.63946 547 GLN B N 1
ATOM 9612 C CA . GLN B 1 546 ? 86.82814 130.40217 133.29865 1.000 55.51359 547 GLN B CA 1
ATOM 9613 C C . GLN B 1 546 ? 87.19124 130.60612 134.76375 1.000 59.51433 547 GLN B C 1
ATOM 9614 O O . GLN B 1 546 ? 86.32601 130.52958 135.64410 1.000 62.84007 547 GLN B O 1
ATOM 9620 N N . MET B 1 547 ? 88.47293 130.85914 135.04295 1.000 59.35056 548 MET B N 1
ATOM 9621 C CA . MET B 1 547 ? 88.88730 131.21727 136.39517 1.000 55.87660 548 MET B CA 1
ATOM 9622 C C . MET B 1 547 ? 88.22888 132.51051 136.85678 1.000 53.62171 548 MET B C 1
ATOM 9623 O O . MET B 1 547 ? 87.93911 132.67005 138.04732 1.000 58.23377 548 MET B O 1
ATOM 9628 N N . LEU B 1 548 ? 87.98463 133.44295 135.93425 1.000 49.29188 549 LEU B N 1
ATOM 9629 C CA . LEU B 1 548 ? 87.38029 134.71731 136.30122 1.000 44.22853 549 LEU B CA 1
ATOM 9630 C C . LEU B 1 548 ? 85.90054 134.58564 136.64032 1.000 51.62316 549 LEU B C 1
ATOM 9631 O O . LEU B 1 548 ? 85.36069 135.44685 137.34299 1.000 59.31792 549 LEU B O 1
ATOM 9636 N N . SER B 1 549 ? 85.23719 133.53111 136.17163 1.000 52.83430 550 SER B N 1
ATOM 9637 C CA . SER B 1 549 ? 83.79843 133.36892 136.34962 1.000 53.53411 550 SER B CA 1
ATOM 9638 C C . SER B 1 549 ? 83.41521 132.20271 137.24582 1.000 56.57403 550 SER B C 1
ATOM 9639 O O . SER B 1 549 ? 82.53238 132.35080 138.09349 1.000 59.98420 550 SER B O 1
ATOM 9642 N N . ASP B 1 550 ? 84.05147 131.04535 137.08519 1.000 59.98482 551 ASP B N 1
ATOM 9643 C CA . ASP B 1 550 ? 83.65601 129.83883 137.79986 1.000 58.87833 551 ASP B CA 1
ATOM 9644 C C . ASP B 1 550 ? 84.36947 129.66407 139.13456 1.000 61.05288 551 ASP B C 1
ATOM 9645 O O . ASP B 1 550 ? 84.09996 128.68451 139.83746 1.000 66.01233 551 ASP B O 1
ATOM 9650 N N . ALA B 1 551 ? 85.26494 130.57473 139.50044 1.000 58.06871 552 ALA B N 1
ATOM 9651 C CA . ALA B 1 551 ? 85.96964 130.44392 140.76627 1.000 55.88834 552 ALA B CA 1
ATOM 9652 C C . ALA B 1 551 ? 85.02802 130.74629 141.93033 1.000 63.14324 552 ALA B C 1
ATOM 9653 O O . ALA B 1 551 ? 84.19801 131.65660 141.84018 1.000 62.64086 552 ALA B O 1
ATOM 9655 N N . PRO B 1 552 ? 85.13079 130.00379 143.03397 1.000 56.77766 553 PRO B N 1
ATOM 9656 C CA . PRO B 1 552 ? 84.22479 130.23528 144.16673 1.000 55.24578 553 PRO B CA 1
ATOM 9657 C C . PRO B 1 552 ? 84.62315 131.42311 145.02964 1.000 54.10655 553 PRO B C 1
ATOM 9658 O O . PRO B 1 552 ? 83.75730 132.12551 145.56102 1.000 56.29247 553 PRO B O 1
ATOM 9662 N N . ALA B 1 553 ? 85.92641 131.65972 145.17728 1.000 47.92469 554 ALA B N 1
ATOM 9663 C CA . ALA B 1 553 ? 86.40705 132.68440 146.09634 1.000 48.80894 554 ALA B CA 1
ATOM 9664 C C . ALA B 1 553 ? 87.25258 133.73428 145.38705 1.000 44.65520 554 ALA B C 1
ATOM 9665 O O . ALA B 1 553 ? 88.32539 134.10515 145.87394 1.000 47.33588 554 ALA B O 1
ATOM 9667 N N . HIS B 1 554 ? 86.78319 134.21849 144.24114 1.000 39.26451 555 HIS B N 1
ATOM 9668 C CA . HIS B 1 554 ? 87.46947 135.25648 143.48642 1.000 36.29840 555 HIS B CA 1
ATOM 9669 C C . HIS B 1 554 ? 86.59083 136.49638 143.40483 1.000 40.81049 555 HIS B C 1
ATOM 9670 O O . HIS B 1 554 ? 85.38776 136.40113 143.14209 1.000 50.54177 555 HIS B O 1
ATOM 9677 N N . HIS B 1 555 ? 87.19884 137.65863 143.63192 1.000 35.73200 556 HIS B N 1
ATOM 9678 C CA . HIS B 1 555 ? 86.49123 138.92930 143.63030 1.000 33.61785 556 HIS B CA 1
ATOM 9679 C C . HIS B 1 555 ? 87.17142 139.89243 142.66889 1.000 32.85804 556 HIS B C 1
ATOM 9680 O O . HIS B 1 555 ? 88.38506 139.82890 142.45473 1.000 33.03514 556 HIS B O 1
ATOM 9687 N N . LEU B 1 556 ? 86.37441 140.78762 142.09089 1.000 34.45588 557 LEU B N 1
ATOM 9688 C CA . LEU B 1 556 ? 86.84753 141.75009 141.10575 1.000 31.09119 557 LEU B CA 1
ATOM 9689 C C . LEU B 1 556 ? 86.64719 143.16251 141.63409 1.000 35.04343 557 LEU B C 1
ATOM 9690 O O . LEU B 1 556 ? 85.56143 143.50162 142.11645 1.000 39.73788 557 LEU B O 1
ATOM 9695 N N . PHE B 1 557 ? 87.69385 143.97942 141.54101 1.000 34.09966 558 PHE B N 1
ATOM 9696 C CA . PHE B 1 557 ? 87.63669 145.38156 141.92308 1.000 35.56641 558 PHE B CA 1
ATOM 9697 C C . PHE B 1 557 ? 88.18833 146.23348 140.78985 1.000 38.91682 558 PHE B C 1
ATOM 9698 O O . PHE B 1 557 ? 89.13274 145.84038 140.09969 1.000 41.54591 558 PHE B O 1
ATOM 9706 N N . CYS B 1 558 ? 87.58913 147.40720 140.60361 1.000 37.56266 559 CYS B N 1
ATOM 9707 C CA . CYS B 1 558 ? 87.96893 148.31187 139.53015 1.000 35.43226 559 CYS B CA 1
ATOM 9708 C C . CYS B 1 558 ? 88.11713 149.72699 140.06878 1.000 39.65046 559 CYS B C 1
ATOM 9709 O O . CYS B 1 558 ? 87.46248 150.11270 141.04110 1.000 41.29206 559 CYS B O 1
ATOM 9712 N N . LEU B 1 559 ? 88.98902 150.49621 139.42308 1.000 41.78169 560 LEU B N 1
ATOM 9713 C CA . LEU B 1 559 ? 89.22625 151.89367 139.76174 1.000 45.02310 560 LEU B CA 1
ATOM 9714 C C . LEU B 1 559 ? 88.57341 152.76602 138.69837 1.000 49.53075 560 LEU B C 1
ATOM 9715 O O . LEU B 1 559 ? 88.81444 152.57461 137.50147 1.000 54.65955 560 LEU B O 1
ATOM 9720 N N . LEU B 1 560 ? 87.75452 153.72112 139.13410 1.000 50.77592 561 LEU B N 1
ATOM 9721 C CA . LEU B 1 560 ? 87.01347 154.56445 138.21304 1.000 52.99385 561 LEU B CA 1
ATOM 9722 C C . LEU B 1 560 ? 87.28118 156.03814 138.49621 1.000 64.17428 561 LEU B C 1
ATOM 9723 O O . LEU B 1 560 ? 87.49841 156.42523 139.64894 1.000 70.32664 561 LEU B O 1
ATOM 9728 N N . PRO B 1 561 ? 87.27651 156.87987 137.46651 1.000 67.52904 562 PRO B N 1
ATOM 9729 C CA . PRO B 1 561 ? 87.45990 158.32002 137.67713 1.000 71.18439 562 PRO B CA 1
ATOM 9730 C C . PRO B 1 561 ? 86.26783 158.91706 138.40172 1.000 70.91580 562 PRO B C 1
ATOM 9731 O O . PRO B 1 561 ? 85.14664 158.39532 138.30499 1.000 66.71199 562 PRO B O 1
ATOM 9735 N N . PRO B 1 562 ? 86.46705 160.01605 139.14594 1.000 79.38992 563 PRO B N 1
ATOM 9736 C CA . PRO B 1 562 ? 85.37811 160.67879 139.87271 1.000 79.00134 563 PRO B CA 1
ATOM 9737 C C . PRO B 1 562 ? 84.33135 161.28149 138.94010 1.000 78.42752 563 PRO B C 1
ATOM 9738 O O . PRO B 1 562 ? 84.66042 161.59317 137.79557 1.000 78.70441 563 PRO B O 1
ATOM 9742 N N . LEU B 1 570 ? 79.07344 153.52313 131.22233 1.000 79.23991 571 LEU B N 1
ATOM 9743 C CA . LEU B 1 570 ? 80.14681 153.10944 132.11814 1.000 84.68656 571 LEU B CA 1
ATOM 9744 C C . LEU B 1 570 ? 81.44680 153.83600 131.78808 1.000 84.44591 571 LEU B C 1
ATOM 9745 O O . LEU B 1 570 ? 81.83984 153.91625 130.62429 1.000 79.85409 571 LEU B O 1
ATOM 9747 N N . PRO B 1 571 ? 82.11204 154.36425 132.80954 1.000 86.05451 572 PRO B N 1
ATOM 9748 C CA . PRO B 1 571 ? 83.37401 155.07576 132.59102 1.000 80.87358 572 PRO B CA 1
ATOM 9749 C C . PRO B 1 571 ? 84.51297 154.10481 132.30493 1.000 73.46582 572 PRO B C 1
ATOM 9750 O O . PRO B 1 571 ? 84.40941 152.89475 132.50941 1.000 70.26200 572 PRO B O 1
ATOM 9754 N N . GLU B 1 572 ? 85.61488 154.66762 131.81592 1.000 71.56831 573 GLU B N 1
ATOM 9755 C CA . GLU B 1 572 ? 86.79084 153.86718 131.50624 1.000 71.55390 573 GLU B CA 1
ATOM 9756 C C . GLU B 1 572 ? 87.39531 153.28894 132.77974 1.000 64.56160 573 GLU B C 1
ATOM 9757 O O . GLU B 1 572 ? 87.49513 153.96826 133.80528 1.000 60.91847 573 GLU B O 1
ATOM 9759 N N . VAL B 1 573 ? 87.79980 152.02474 132.70853 1.000 59.87691 574 VAL B N 1
ATOM 9760 C CA . VAL B 1 573 ? 88.37828 151.32339 133.84894 1.000 54.33792 574 VAL B CA 1
ATOM 9761 C C . VAL B 1 573 ? 89.86656 151.64909 133.89589 1.000 53.62498 574 VAL B C 1
ATOM 9762 O O . VAL B 1 573 ? 90.63154 151.23159 133.02267 1.000 58.87717 574 VAL B O 1
ATOM 9766 N N . LEU B 1 574 ? 90.27821 152.40075 134.91872 1.000 46.41987 575 LEU B N 1
ATOM 9767 C CA . LEU B 1 574 ? 91.68726 152.75386 135.05690 1.000 42.24863 575 LEU B CA 1
ATOM 9768 C C . LEU B 1 574 ? 92.52406 151.53747 135.43452 1.000 44.54717 575 LEU B C 1
ATOM 9769 O O . LEU B 1 574 ? 93.58577 151.29522 134.84883 1.000 48.18254 575 LEU B O 1
ATOM 9774 N N . ALA B 1 575 ? 92.06099 150.75907 136.41033 1.000 43.31949 576 ALA B N 1
ATOM 9775 C CA . ALA B 1 575 ? 92.78202 149.57609 136.85353 1.000 37.37235 576 ALA B CA 1
ATOM 9776 C C . ALA B 1 575 ? 91.78465 148.51907 137.30190 1.000 37.20405 576 ALA B C 1
ATOM 9777 O O . ALA B 1 575 ? 90.66682 148.83561 137.71732 1.000 39.93933 576 ALA B O 1
ATOM 9779 N N . VAL B 1 576 ? 92.20226 147.25843 137.21272 1.000 34.22902 577 VAL B N 1
ATOM 9780 C CA . VAL B 1 576 ? 91.38864 146.12185 137.62498 1.000 34.45755 577 VAL B CA 1
ATOM 9781 C C . VAL B 1 576 ? 92.23117 145.21695 138.51461 1.000 30.35455 577 VAL B C 1
ATOM 9782 O O . VAL B 1 576 ? 93.40188 144.95154 138.21896 1.000 29.34804 577 VAL B O 1
ATOM 9786 N N . ILE B 1 577 ? 91.64271 144.76657 139.62126 1.000 32.20056 578 ILE B N 1
ATOM 9787 C CA . ILE B 1 577 ? 92.31798 143.90543 140.58492 1.000 29.17388 578 ILE B CA 1
ATOM 9788 C C . ILE B 1 577 ? 91.46782 142.66315 140.80581 1.000 26.88620 578 ILE B C 1
ATOM 9789 O O . ILE B 1 577 ? 90.25825 142.76653 141.03826 1.000 29.66523 578 ILE B O 1
ATOM 9794 N N . GLN B 1 578 ? 92.09858 141.49451 140.73301 1.000 28.67673 579 GLN B N 1
ATOM 9795 C CA . GLN B 1 578 ? 91.44755 140.21962 141.00650 1.000 28.82768 579 GLN B CA 1
ATOM 9796 C C . GLN B 1 578 ? 92.08498 139.61351 142.24945 1.000 28.34831 579 GLN B C 1
ATOM 9797 O O . GLN B 1 578 ? 93.29854 139.38173 142.27759 1.000 25.18917 579 GLN B O 1
ATOM 9803 N N . VAL B 1 579 ? 91.26970 139.35822 143.26990 1.000 29.64366 580 VAL B N 1
ATOM 9804 C CA . VAL B 1 579 ? 91.74192 138.88806 144.56690 1.000 26.27541 580 VAL B CA 1
ATOM 9805 C C . VAL B 1 579 ? 91.08557 137.54889 144.86896 1.000 29.77148 580 VAL B C 1
ATOM 9806 O O . VAL B 1 579 ? 89.86489 137.40508 144.73390 1.000 40.17618 580 VAL B O 1
ATOM 9810 N N . CYS B 1 580 ? 91.89492 136.57512 145.27581 1.000 27.80059 581 CYS B N 1
ATOM 9811 C CA . CYS B 1 580 ? 91.41982 135.25258 145.65803 1.000 29.81173 581 CYS B CA 1
ATOM 9812 C C . CYS B 1 580 ? 91.54532 135.08777 147.16582 1.000 37.27655 581 CYS B C 1
ATOM 9813 O O . CYS B 1 580 ? 92.60320 135.36866 147.73925 1.000 40.49439 581 CYS B O 1
ATOM 9816 N N . LEU B 1 581 ? 90.46849 134.63316 147.80136 1.000 36.25974 582 LEU B N 1
ATOM 9817 C CA . LEU B 1 581 ? 90.46540 134.43135 149.24342 1.000 37.78738 582 LEU B CA 1
ATOM 9818 C C . LEU B 1 581 ? 91.09363 133.08575 149.58347 1.000 45.22113 582 LEU B C 1
ATOM 9819 O O . LEU B 1 581 ? 90.76417 132.06404 148.97280 1.000 45.29911 582 LEU B O 1
ATOM 9824 N N . GLU B 1 582 ? 91.99825 133.08767 150.56044 1.000 48.39911 583 GLU B N 1
ATOM 9825 C CA . GLU B 1 582 ? 92.71466 131.88485 150.95583 1.000 44.64564 583 GLU B CA 1
ATOM 9826 C C . GLU B 1 582 ? 92.86770 131.86152 152.46974 1.000 45.80229 583 GLU B C 1
ATOM 9827 O O . GLU B 1 582 ? 92.76028 132.88926 153.14280 1.000 50.21438 583 GLU B O 1
ATOM 9833 N N . GLY B 1 583 ? 93.11983 130.67331 152.99804 1.000 45.79885 584 GLY B N 1
ATOM 9834 C CA . GLY B 1 583 ? 93.31501 130.47908 154.41965 1.000 49.06501 584 GLY B CA 1
ATOM 9835 C C . GLY B 1 583 ? 92.10507 129.83693 155.07425 1.000 59.23895 584 GLY B C 1
ATOM 9836 O O . GLY B 1 583 ? 91.15777 129.39755 154.41582 1.000 65.16825 584 GLY B O 1
ATOM 9837 N N . GLU B 1 584 ? 92.14896 129.80379 156.40647 1.000 58.96761 585 GLU B N 1
ATOM 9838 C CA . GLU B 1 584 ? 91.11873 129.17690 157.23581 1.000 60.56681 585 GLU B CA 1
ATOM 9839 C C . GLU B 1 584 ? 90.83255 127.75171 156.76278 1.000 66.44063 585 GLU B C 1
ATOM 9840 O O . GLU B 1 584 ? 89.69197 127.36725 156.49875 1.000 69.33165 585 GLU B O 1
ATOM 9846 N N . ILE B 1 585 ? 91.90100 126.96360 156.65819 1.000 67.82713 586 ILE B N 1
ATOM 9847 C CA . ILE B 1 585 ? 91.78958 125.62180 156.09956 1.000 69.50907 586 ILE B CA 1
ATOM 9848 C C . ILE B 1 585 ? 91.64370 124.59668 157.21599 1.000 76.72692 586 ILE B C 1
ATOM 9849 O O . ILE B 1 585 ? 90.58512 123.97407 157.36083 1.000 81.35078 586 ILE B O 1
ATOM 9854 N N . SER B 1 586 ? 92.68951 124.44328 158.03191 1.000 78.28168 587 SER B N 1
ATOM 9855 C CA . SER B 1 586 ? 92.71644 123.42750 159.07966 1.000 79.13529 587 SER B CA 1
ATOM 9856 C C . SER B 1 586 ? 94.00835 123.49241 159.88328 1.000 83.79684 587 SER B C 1
ATOM 9857 O O . SER B 1 586 ? 94.91263 124.26952 159.56106 1.000 81.76239 587 SER B O 1
ATOM 9860 N N . ARG B 1 587 ? 94.09816 122.68128 160.93200 1.000 83.75479 588 ARG B N 1
ATOM 9861 C CA . ARG B 1 587 ? 95.34733 122.44802 161.64613 1.000 74.93183 588 ARG B CA 1
ATOM 9862 C C . ARG B 1 587 ? 95.76035 120.98605 161.65202 1.000 77.00317 588 ARG B C 1
ATOM 9863 O O . ARG B 1 587 ? 96.94345 120.68416 161.47552 1.000 80.30773 588 ARG B O 1
ATOM 9871 N N . GLN B 1 588 ? 94.81329 120.06662 161.85199 1.000 80.26399 589 GLN B N 1
ATOM 9872 C CA . GLN B 1 588 ? 95.14238 118.64483 161.83664 1.000 84.43931 589 GLN B CA 1
ATOM 9873 C C . GLN B 1 588 ? 95.48371 118.17473 160.42760 1.000 83.44741 589 GLN B C 1
ATOM 9874 O O . GLN B 1 588 ? 96.47518 117.46468 160.22227 1.000 86.07191 589 GLN B O 1
ATOM 9876 N N . SER B 1 589 ? 94.66732 118.55727 159.44209 1.000 82.17382 590 SER B N 1
ATOM 9877 C CA . SER B 1 589 ? 94.95044 118.18154 158.06022 1.000 85.34639 590 SER B CA 1
ATOM 9878 C C . SER B 1 589 ? 96.22980 118.84128 157.56098 1.000 85.23116 590 SER B C 1
ATOM 9879 O O . SER B 1 589 ? 96.98690 118.23711 156.79219 1.000 84.47166 590 SER B O 1
ATOM 9882 N N . ILE B 1 590 ? 96.48189 120.08375 157.97916 1.000 84.20035 591 ILE B N 1
ATOM 9883 C CA . ILE B 1 590 ? 97.73110 120.74964 157.62395 1.000 80.01330 591 ILE B CA 1
ATOM 9884 C C . ILE B 1 590 ? 98.91852 120.00420 158.22100 1.000 83.45511 591 ILE B C 1
ATOM 9885 O O . ILE B 1 590 ? 99.95176 119.82573 157.56382 1.000 84.06444 591 ILE B O 1
ATOM 9890 N N . LEU B 1 591 ? 98.78841 119.55044 159.47098 1.000 84.73036 592 LEU B N 1
ATOM 9891 C CA . LEU B 1 591 ? 99.85176 118.76554 160.09026 1.000 81.91563 592 LEU B CA 1
ATOM 9892 C C . LEU B 1 591 ? 100.10518 117.47833 159.31608 1.000 85.70214 592 LEU B C 1
ATOM 9893 O O . LEU B 1 591 ? 101.25907 117.07792 159.12188 1.000 86.98546 592 LEU B O 1
ATOM 9898 N N . ASN B 1 592 ? 99.03716 116.81355 158.86848 1.000 84.42310 593 ASN B N 1
ATOM 9899 C CA . ASN B 1 592 ? 99.20366 115.64230 158.01569 1.000 83.76935 593 ASN B CA 1
ATOM 9900 C C . ASN B 1 592 ? 99.76344 116.02151 156.65116 1.000 84.61601 593 ASN B C 1
ATOM 9901 O O . ASN B 1 592 ? 100.53352 115.25353 156.06318 1.000 87.71412 593 ASN B O 1
ATOM 9906 N N . SER B 1 593 ? 99.39084 117.19421 156.13380 1.000 85.60406 594 SER B N 1
ATOM 9907 C CA . SER B 1 593 ? 99.90604 117.65351 154.85080 1.000 91.14097 594 SER B CA 1
ATOM 9908 C C . SER B 1 593 ? 101.38035 118.02754 154.91065 1.000 90.41218 594 SER B C 1
ATOM 9909 O O . SER B 1 593 ? 102.06263 117.96043 153.88234 1.000 89.45928 594 SER B O 1
ATOM 9912 N N . LEU B 1 594 ? 101.88332 118.42911 156.08194 1.000 89.55989 595 LEU B N 1
ATOM 9913 C CA . LEU B 1 594 ? 103.31910 118.64357 156.22883 1.000 86.77220 595 LEU B CA 1
ATOM 9914 C C . LEU B 1 594 ? 104.09144 117.34841 156.02389 1.000 87.34075 595 LEU B C 1
ATOM 9915 O O . LEU B 1 594 ? 105.23127 117.37200 155.54590 1.000 87.43531 595 LEU B O 1
ATOM 9920 N N . SER B 1 595 ? 103.48929 116.21397 156.37827 1.000 88.32754 596 SER B N 1
ATOM 9921 C CA . SER B 1 595 ? 104.05320 114.90639 156.07192 1.000 87.51410 596 SER B CA 1
ATOM 9922 C C . SER B 1 595 ? 103.72837 114.53723 154.63048 1.000 90.62726 596 SER B C 1
ATOM 9923 O O . SER B 1 595 ? 103.26366 115.38317 153.85984 1.000 89.62918 596 SER B O 1
ATOM 9926 N N . ARG B 1 596 ? 103.96470 113.28217 154.25291 1.000 88.94858 597 ARG B N 1
ATOM 9927 C CA . ARG B 1 596 ? 103.68913 112.84707 152.88909 1.000 92.99532 597 ARG B CA 1
ATOM 9928 C C . ARG B 1 596 ? 102.18692 112.77014 152.64257 1.000 97.80086 597 ARG B C 1
ATOM 9929 O O . ARG B 1 596 ? 101.61638 111.67692 152.57058 1.000 96.82200 597 ARG B O 1
ATOM 9931 N N . GLY B 1 597 ? 101.54111 113.92762 152.51351 1.000 100.01687 598 GLY B N 1
ATOM 9932 C CA . GLY B 1 597 ? 100.10823 113.98508 152.30129 1.000 101.93598 598 GLY B CA 1
ATOM 9933 C C . GLY B 1 597 ? 99.72057 114.57737 150.96213 1.000 109.47921 598 GLY B C 1
ATOM 9934 O O . GLY B 1 597 ? 100.29445 114.22082 149.92878 1.000 110.08546 598 GLY B O 1
ATOM 9935 N N . LYS B 1 598 ? 98.74672 115.48467 150.96734 1.000 108.37986 599 LYS B N 1
ATOM 9936 C CA . LYS B 1 598 ? 98.24312 116.10862 149.75377 1.000 107.51588 599 LYS B CA 1
ATOM 9937 C C . LYS B 1 598 ? 98.20396 117.62206 149.91798 1.000 107.14229 599 LYS B C 1
ATOM 9938 O O . LYS B 1 598 ? 98.04741 118.14029 151.02780 1.000 104.07519 599 LYS B O 1
ATOM 9940 N N . LYS B 1 599 ? 98.34776 118.32727 148.79526 1.000 104.92763 600 LYS B N 1
ATOM 9941 C CA . LYS B 1 599 ? 98.32900 119.78331 148.76601 1.000 96.92409 600 LYS B CA 1
ATOM 9942 C C . LYS B 1 599 ? 97.02939 120.33972 148.19273 1.000 95.26302 600 LYS B C 1
ATOM 9943 O O . LYS B 1 599 ? 96.99888 121.49679 147.75864 1.000 92.44640 600 LYS B O 1
ATOM 9949 N N . ALA B 1 600 ? 95.96170 119.53769 148.18384 1.000 97.50985 601 ALA B N 1
ATOM 9950 C CA . ALA B 1 600 ? 94.65881 119.93991 147.66178 1.000 98.42777 601 ALA B CA 1
ATOM 9951 C C . ALA B 1 600 ? 94.75798 120.42922 146.22170 1.000 99.37023 601 ALA B C 1
ATOM 9952 O O . ALA B 1 600 ? 95.53693 119.89041 145.42881 1.000 95.64672 601 ALA B O 1
ATOM 9954 N N . SER B 1 601 ? 93.97165 121.45047 145.87478 1.000 94.93683 602 SER B N 1
ATOM 9955 C CA . SER B 1 601 ? 93.96429 121.99393 144.52509 1.000 90.78637 602 SER B CA 1
ATOM 9956 C C . SER B 1 601 ? 94.05297 123.51314 144.48174 1.000 88.48895 602 SER B C 1
ATOM 9957 O O . SER B 1 601 ? 94.12105 124.07946 143.38537 1.000 91.23514 602 SER B O 1
ATOM 9959 N N . GLY B 1 602 ? 94.05418 124.18562 145.62933 1.000 78.32956 603 GLY B N 1
ATOM 9960 C CA . GLY B 1 602 ? 94.16146 125.63049 145.66482 1.000 64.68728 603 GLY B CA 1
ATOM 9961 C C . GLY B 1 602 ? 94.96903 126.11525 146.84980 1.000 63.03127 603 GLY B C 1
ATOM 9962 O O . GLY B 1 602 ? 95.74797 125.34839 147.42344 1.000 68.10027 603 GLY B O 1
ATOM 9963 N N . ASP B 1 603 ? 94.79079 127.38165 147.22328 1.000 55.66232 604 ASP B N 1
ATOM 9964 C CA . ASP B 1 603 ? 95.47893 127.98669 148.36354 1.000 45.65983 604 ASP B CA 1
ATOM 9965 C C . ASP B 1 603 ? 96.99498 127.83951 148.22906 1.000 41.62968 604 ASP B C 1
ATOM 9966 O O . ASP B 1 603 ? 97.65972 127.17121 149.02267 1.000 46.23894 604 ASP B O 1
ATOM 9971 N N . LEU B 1 604 ? 97.53410 128.47957 147.18912 1.000 35.53464 605 LEU B N 1
ATOM 9972 C CA . LEU B 1 604 ? 98.96431 128.37731 146.91518 1.000 37.06929 605 LEU B CA 1
ATOM 9973 C C . LEU B 1 604 ? 99.78993 128.95021 148.06140 1.000 37.63943 605 LEU B C 1
ATOM 9974 O O . LEU B 1 604 ? 100.73178 128.31028 148.54269 1.000 39.85442 605 LEU B O 1
ATOM 9979 N N . ILE B 1 605 ? 99.45188 130.16098 148.51133 1.000 36.27762 606 ILE B N 1
ATOM 9980 C CA . ILE B 1 605 ? 100.19919 130.77809 149.60965 1.000 30.93717 606 ILE B CA 1
ATOM 9981 C C . ILE B 1 605 ? 100.06146 129.99917 150.91454 1.000 30.41105 606 ILE B C 1
ATOM 9982 O O . ILE B 1 605 ? 101.08998 129.73160 151.55728 1.000 33.82893 606 ILE B O 1
ATOM 9987 N N . PRO B 1 606 ? 98.85920 129.61875 151.37051 1.000 32.98536 607 PRO B N 1
ATOM 9988 C CA . PRO B 1 606 ? 98.78213 128.84168 152.62041 1.000 33.00175 607 PRO B CA 1
ATOM 9989 C C . PRO B 1 606 ? 99.51584 127.51324 152.56414 1.000 36.73655 607 PRO B C 1
ATOM 9990 O O . PRO B 1 606 ? 100.06891 127.08106 153.58303 1.000 42.96801 607 PRO B O 1
ATOM 9994 N N . TRP B 1 607 ? 99.53967 126.84860 151.40864 1.000 36.25353 608 TRP B N 1
ATOM 9995 C CA . TRP B 1 607 ? 100.19479 125.55144 151.30258 1.000 38.14722 608 TRP B CA 1
ATOM 9996 C C . TRP B 1 607 ? 101.69025 125.65489 151.03422 1.000 39.31528 608 TRP B C 1
ATOM 9997 O O . TRP B 1 607 ? 102.38212 124.63259 151.08938 1.000 47.79015 608 TRP B O 1
ATOM 10008 N N . THR B 1 608 ? 102.20434 126.84955 150.74560 1.000 34.13865 609 THR B N 1
ATOM 10009 C CA . THR B 1 608 ? 103.62966 127.05026 150.51238 1.000 29.36573 609 THR B CA 1
ATOM 10010 C C . THR B 1 608 ? 104.34459 127.60707 151.73721 1.000 31.49797 609 THR B C 1
ATOM 10011 O O . THR B 1 608 ? 105.40514 127.10337 152.11847 1.000 39.85430 609 THR B O 1
ATOM 10015 N N . VAL B 1 609 ? 103.78048 128.64262 152.36297 1.000 29.68620 610 VAL B N 1
ATOM 10016 C CA . VAL B 1 609 ? 104.39961 129.22287 153.55161 1.000 27.33030 610 VAL B CA 1
ATOM 10017 C C . VAL B 1 609 ? 104.41067 128.21553 154.69412 1.000 28.14614 610 VAL B C 1
ATOM 10018 O O . VAL B 1 609 ? 105.41291 128.07120 155.40496 1.000 37.62037 610 VAL B O 1
ATOM 10022 N N . SER B 1 610 ? 103.29691 127.50619 154.89222 1.000 29.92333 611 SER B N 1
ATOM 10023 C CA . SER B 1 610 ? 103.23925 126.50305 155.95080 1.000 35.37375 611 SER B CA 1
ATOM 10024 C C . SER B 1 610 ? 104.20944 125.35905 155.68314 1.000 36.33793 611 SER B C 1
ATOM 10025 O O . SER B 1 610 ? 104.87294 124.86997 156.60437 1.000 38.52878 611 SER B O 1
ATOM 10028 N N . GLU B 1 611 ? 104.30034 124.91318 154.42786 1.000 37.47656 612 GLU B N 1
ATOM 10029 C CA . GLU B 1 611 ? 105.21854 123.82983 154.09210 1.000 38.50911 612 GLU B CA 1
ATOM 10030 C C . GLU B 1 611 ? 106.67438 124.24542 154.26273 1.000 40.00722 612 GLU B C 1
ATOM 10031 O O . GLU B 1 611 ? 107.48725 123.45816 154.76067 1.000 45.74546 612 GLU B O 1
ATOM 10037 N N . GLN B 1 612 ? 107.02243 125.46643 153.85815 1.000 35.51636 613 GLN B N 1
ATOM 10038 C CA . GLN B 1 612 ? 108.40252 125.92992 153.92782 1.000 31.52003 613 GLN B CA 1
ATOM 10039 C C . GLN B 1 612 ? 108.83779 126.30431 155.33764 1.000 30.11770 613 GLN B C 1
ATOM 10040 O O . GLN B 1 612 ? 110.00799 126.10927 155.68620 1.000 34.68254 613 GLN B O 1
ATOM 10046 N N . PHE B 1 613 ? 107.93156 126.83639 156.15616 1.000 30.66286 614 PHE B N 1
ATOM 10047 C CA . PHE B 1 613 ? 108.26938 127.29337 157.49685 1.000 31.33653 614 PHE B CA 1
ATOM 10048 C C . PHE B 1 613 ? 107.81073 126.34078 158.59178 1.000 37.80263 614 PHE B C 1
ATOM 10049 O O . PHE B 1 613 ? 108.09799 126.59254 159.76743 1.000 45.14506 614 PHE B O 1
ATOM 10057 N N . GLN B 1 614 ? 107.11590 125.25698 158.23931 1.000 40.20143 615 GLN B N 1
ATOM 10058 C CA . GLN B 1 614 ? 106.64039 124.26667 159.20848 1.000 47.11226 615 GLN B CA 1
ATOM 10059 C C . GLN B 1 614 ? 105.80721 124.91912 160.30980 1.000 53.23392 615 GLN B C 1
ATOM 10060 O O . GLN B 1 614 ? 105.96677 124.62797 161.49713 1.000 57.60315 615 GLN B O 1
ATOM 10066 N N . ASP B 1 615 ? 104.90723 125.81379 159.91010 1.000 51.28131 616 ASP B N 1
ATOM 10067 C CA . ASP B 1 615 ? 104.02900 126.51914 160.84429 1.000 56.19217 616 ASP B CA 1
ATOM 10068 C C . ASP B 1 615 ? 102.58168 126.15001 160.55400 1.000 61.21411 616 ASP B C 1
ATOM 10069 O O . ASP B 1 615 ? 101.95847 126.73256 159.64814 1.000 62.81224 616 ASP B O 1
ATOM 10074 N N . PRO B 1 616 ? 102.00353 125.19180 161.28439 1.000 61.66426 617 PRO B N 1
ATOM 10075 C CA . PRO B 1 616 ? 100.60782 124.80743 161.01814 1.000 58.51888 617 PRO B CA 1
ATOM 10076 C C . PRO B 1 616 ? 99.59582 125.89122 161.34795 1.000 55.12385 617 PRO B C 1
ATOM 10077 O O . PRO B 1 616 ? 98.46784 125.83046 160.84320 1.000 56.84931 617 PRO B O 1
ATOM 10081 N N . ASP B 1 617 ? 99.95394 126.87598 162.17228 1.000 54.67638 618 ASP B N 1
ATOM 10082 C CA . ASP B 1 617 ? 99.01000 127.91109 162.57369 1.000 56.22484 618 ASP B CA 1
ATOM 10083 C C . ASP B 1 617 ? 98.80518 128.98240 161.51077 1.000 52.26598 618 ASP B C 1
ATOM 10084 O O . ASP B 1 617 ? 97.88106 129.79186 161.64474 1.000 51.34198 618 ASP B O 1
ATOM 10089 N N . PHE B 1 618 ? 99.63667 129.01196 160.46667 1.000 48.00662 619 PHE B N 1
ATOM 10090 C CA . PHE B 1 618 ? 99.47567 130.02243 159.42649 1.000 45.18699 619 PHE B CA 1
ATOM 10091 C C . PHE B 1 618 ? 98.23848 129.76797 158.57461 1.000 45.06480 619 PHE B C 1
ATOM 10092 O O . PHE B 1 618 ? 97.60583 130.72054 158.10465 1.000 47.32153 619 PHE B O 1
ATOM 10100 N N . GLY B 1 619 ? 97.87762 128.50024 158.36498 1.000 42.71804 620 GLY B N 1
ATOM 10101 C CA . GLY B 1 619 ? 96.74781 128.17993 157.51071 1.000 44.70646 620 GLY B CA 1
ATOM 10102 C C . GLY B 1 619 ? 95.40002 128.54405 158.09592 1.000 54.99718 620 GLY B C 1
ATOM 10103 O O . GLY B 1 619 ? 94.43028 128.68909 157.34434 1.000 59.04423 620 GLY B O 1
ATOM 10104 N N . GLY B 1 620 ? 95.31439 128.69450 159.41721 1.000 51.21933 621 GLY B N 1
ATOM 10105 C CA . GLY B 1 620 ? 94.05996 129.05870 160.04784 1.000 54.10631 621 GLY B CA 1
ATOM 10106 C C . GLY B 1 620 ? 93.67552 130.51582 159.92476 1.000 57.98725 621 GLY B C 1
ATOM 10107 O O . GLY B 1 620 ? 92.52988 130.86685 160.22264 1.000 63.78104 621 GLY B O 1
ATOM 10108 N N . LEU B 1 621 ? 94.60003 131.36936 159.49517 1.000 52.95177 622 LEU B N 1
ATOM 10109 C CA . LEU B 1 621 ? 94.31775 132.78694 159.34653 1.000 49.73481 622 LEU B CA 1
ATOM 10110 C C . LEU B 1 621 ? 93.51896 133.04851 158.07236 1.000 57.29012 622 LEU B C 1
ATOM 10111 O O . LEU B 1 621 ? 93.46772 132.22437 157.15560 1.000 59.42870 622 LEU B O 1
ATOM 10116 N N . SER B 1 622 ? 92.88914 134.21915 158.02698 1.000 54.87926 623 SER B N 1
ATOM 10117 C CA . SER B 1 622 ? 92.11990 134.65905 156.87014 1.000 47.16278 623 SER B CA 1
ATOM 10118 C C . SER B 1 622 ? 92.99205 135.57433 156.02042 1.000 41.07009 623 SER B C 1
ATOM 10119 O O . SER B 1 622 ? 93.50393 136.58383 156.51550 1.000 46.80797 623 SER B O 1
ATOM 10122 N N . GLY B 1 623 ? 93.15936 135.22275 154.74274 1.000 35.52761 624 GLY B N 1
ATOM 10123 C CA . GLY B 1 623 ? 94.01996 135.98161 153.86253 1.000 34.04915 624 GLY B CA 1
ATOM 10124 C C . GLY B 1 623 ? 93.41297 136.13550 152.48258 1.000 36.24516 624 GLY B C 1
ATOM 10125 O O . GLY B 1 623 ? 92.43633 135.47171 152.12737 1.000 42.17647 624 GLY B O 1
ATOM 10126 N N . GLY B 1 624 ? 94.01333 137.03699 151.71057 1.000 34.23499 625 GLY B N 1
ATOM 10127 C CA . GLY B 1 624 ? 93.60315 137.26619 150.34026 1.000 29.38102 625 GLY B CA 1
ATOM 10128 C C . GLY B 1 624 ? 94.78609 137.38396 149.40278 1.000 24.67657 625 GLY B C 1
ATOM 10129 O O . GLY B 1 624 ? 95.71559 138.15396 149.66210 1.000 23.92903 625 GLY B O 1
ATOM 10130 N N . ARG B 1 625 ? 94.76676 136.62597 148.31072 1.000 22.64492 626 ARG B N 1
ATOM 10131 C CA . ARG B 1 625 ? 95.85685 136.61494 147.34436 1.000 20.56287 626 ARG B CA 1
ATOM 10132 C C . ARG B 1 625 ? 95.46771 137.45890 146.13760 1.000 21.33659 626 ARG B C 1
ATOM 10133 O O . ARG B 1 625 ? 94.42336 137.22284 145.52072 1.000 30.76082 626 ARG B O 1
ATOM 10141 N N . VAL B 1 626 ? 96.30808 138.43681 145.80345 1.000 18.84194 627 VAL B N 1
ATOM 10142 C CA . VAL B 1 626 ? 96.08186 139.27802 144.63428 1.000 19.08766 627 VAL B CA 1
ATOM 10143 C C . VAL B 1 626 ? 96.53949 138.51760 143.39801 1.000 21.36624 627 VAL B C 1
ATOM 10144 O O . VAL B 1 626 ? 97.72298 138.54263 143.04155 1.000 20.98716 627 VAL B O 1
ATOM 10148 N N . VAL B 1 627 ? 95.60342 137.83048 142.74134 1.000 25.62151 628 VAL B N 1
ATOM 10149 C CA . VAL B 1 627 ? 95.95547 137.00083 141.59305 1.000 22.01306 628 VAL B CA 1
ATOM 10150 C C . VAL B 1 627 ? 96.41209 137.86648 140.42523 1.000 24.26131 628 VAL B C 1
ATOM 10151 O O . VAL B 1 627 ? 97.45665 137.61214 139.81407 1.000 29.30714 628 VAL B O 1
ATOM 10155 N N . ARG B 1 628 ? 95.64279 138.90363 140.10033 1.000 26.81278 629 ARG B N 1
ATOM 10156 C CA . ARG B 1 628 ? 95.94656 139.75736 138.96187 1.000 26.07196 629 ARG B CA 1
ATOM 10157 C C . ARG B 1 628 ? 95.69781 141.21456 139.31640 1.000 26.94159 629 ARG B C 1
ATOM 10158 O O . ARG B 1 628 ? 94.68739 141.54909 139.94106 1.000 29.18367 629 ARG B O 1
ATOM 10166 N N . ILE B 1 629 ? 96.62959 142.07321 138.91297 1.000 26.63898 630 ILE B N 1
ATOM 10167 C CA . ILE B 1 629 ? 96.46504 143.52000 138.98078 1.000 26.04509 630 ILE B CA 1
ATOM 10168 C C . ILE B 1 629 ? 96.99254 144.10724 137.67884 1.000 30.87506 630 ILE B C 1
ATOM 10169 O O . ILE B 1 629 ? 97.99927 143.63848 137.13686 1.000 35.78755 630 ILE B O 1
ATOM 10174 N N . ALA B 1 630 ? 96.29097 145.10853 137.15341 1.000 31.33421 631 ALA B N 1
ATOM 10175 C CA . ALA B 1 630 ? 96.65910 145.68832 135.86611 1.000 29.49950 631 ALA B CA 1
ATOM 10176 C C . ALA B 1 630 ? 96.06027 147.07929 135.74878 1.000 33.31781 631 ALA B C 1
ATOM 10177 O O . ALA B 1 630 ? 94.84162 147.24221 135.85971 1.000 36.88669 631 ALA B O 1
ATOM 10179 N N . VAL B 1 631 ? 96.91452 148.07114 135.52422 1.000 34.95810 632 VAL B N 1
ATOM 10180 C CA . VAL B 1 631 ? 96.47898 149.42568 135.24093 1.000 42.28487 632 VAL B CA 1
ATOM 10181 C C . VAL B 1 631 ? 96.50492 149.62551 133.73139 1.000 48.19636 632 VAL B C 1
ATOM 10182 O O . VAL B 1 631 ? 97.15032 148.87998 132.98856 1.000 48.94515 632 VAL B O 1
ATOM 10186 N N . HIS B 1 632 ? 95.78111 150.63924 133.26611 1.000 51.49346 633 HIS B N 1
ATOM 10187 C CA . HIS B 1 632 ? 95.72694 150.90848 131.83750 1.000 54.43279 633 HIS B CA 1
ATOM 10188 C C . HIS B 1 632 ? 97.10698 151.32237 131.32945 1.000 55.36300 633 HIS B C 1
ATOM 10189 O O . HIS B 1 632 ? 97.82226 152.06603 132.00856 1.000 57.79744 633 HIS B O 1
ATOM 10196 N N . PRO B 1 633 ? 97.51180 150.84920 130.14788 1.000 53.76614 634 PRO B N 1
ATOM 10197 C CA . PRO B 1 633 ? 98.86258 151.16672 129.65368 1.000 53.49778 634 PRO B CA 1
ATOM 10198 C C . PRO B 1 633 ? 99.11096 152.65083 129.44934 1.000 51.21911 634 PRO B C 1
ATOM 10199 O O . PRO B 1 633 ? 100.26967 153.08392 129.48356 1.000 47.02589 634 PRO B O 1
ATOM 10203 N N . ASP B 1 634 ? 98.06271 153.44589 129.23773 1.000 55.59417 635 ASP B N 1
ATOM 10204 C CA . ASP B 1 634 ? 98.23258 154.86596 128.96038 1.000 59.10761 635 ASP B CA 1
ATOM 10205 C C . ASP B 1 634 ? 98.47703 155.70180 130.21071 1.000 62.69787 635 ASP B C 1
ATOM 10206 O O . ASP B 1 634 ? 98.86364 156.86870 130.08439 1.000 65.02318 635 ASP B O 1
ATOM 10211 N N . TYR B 1 635 ? 98.26620 155.14761 131.40541 1.000 60.86826 636 TYR B N 1
ATOM 10212 C CA . TYR B 1 635 ? 98.46193 155.88360 132.64953 1.000 56.96711 636 TYR B CA 1
ATOM 10213 C C . TYR B 1 635 ? 99.33441 155.11368 133.63709 1.000 55.42248 636 TYR B C 1
ATOM 10214 O O . TYR B 1 635 ? 99.15914 155.23325 134.85132 1.000 60.61493 636 TYR B O 1
ATOM 10223 N N . GLN B 1 636 ? 100.27498 154.31833 133.13482 1.000 51.01738 637 GLN B N 1
ATOM 10224 C CA . GLN B 1 636 ? 101.19019 153.60614 134.01581 1.000 46.65213 637 GLN B CA 1
ATOM 10225 C C . GLN B 1 636 ? 102.15576 154.57812 134.68259 1.000 51.07875 637 GLN B C 1
ATOM 10226 O O . GLN B 1 636 ? 102.58885 155.56348 134.07870 1.000 62.46089 637 GLN B O 1
ATOM 10232 N N . GLY B 1 637 ? 102.49244 154.29417 135.93850 1.000 47.00198 638 GLY B N 1
ATOM 10233 C CA . GLY B 1 637 ? 103.41801 155.12397 136.68043 1.000 47.84502 638 GLY B CA 1
ATOM 10234 C C . GLY B 1 637 ? 102.82464 156.37397 137.28716 1.000 52.93140 638 GLY B C 1
ATOM 10235 O O . GLY B 1 637 ? 103.56948 157.17539 137.86287 1.000 55.13704 638 GLY B O 1
ATOM 10236 N N . MET B 1 638 ? 101.51008 156.57042 137.18031 1.000 49.98627 639 MET B N 1
ATOM 10237 C CA . MET B 1 638 ? 100.86510 157.75894 137.72127 1.000 56.39687 639 MET B CA 1
ATOM 10238 C C . MET B 1 638 ? 100.36253 157.58260 139.14734 1.000 55.44043 639 MET B C 1
ATOM 10239 O O . MET B 1 638 ? 99.91394 158.56250 139.75186 1.000 59.19289 639 MET B O 1
ATOM 10244 N N . GLY B 1 639 ? 100.42964 156.37213 139.69901 1.000 47.30664 640 GLY B N 1
ATOM 10245 C CA . GLY B 1 639 ? 99.97582 156.11058 141.05103 1.000 43.08695 640 GLY B CA 1
ATOM 10246 C C . GLY B 1 639 ? 98.60733 155.47489 141.15742 1.000 38.97106 640 GLY B C 1
ATOM 10247 O O . GLY B 1 639 ? 98.12845 155.27016 142.27940 1.000 35.09051 640 GLY B O 1
ATOM 10248 N N . TYR B 1 640 ? 97.95707 155.16087 140.03421 1.000 39.25675 641 TYR B N 1
ATOM 10249 C CA . TYR B 1 640 ? 96.64497 154.52385 140.09198 1.000 39.12447 641 TYR B CA 1
ATOM 10250 C C . TYR B 1 640 ? 96.72933 153.13227 140.70688 1.000 41.53254 641 TYR B C 1
ATOM 10251 O O . TYR B 1 640 ? 95.85509 152.73974 141.48846 1.000 49.49140 641 TYR B O 1
ATOM 10260 N N . GLY B 1 641 ? 97.76806 152.36958 140.35979 1.000 37.67003 642 GLY B N 1
ATOM 10261 C CA . GLY B 1 641 ? 97.91812 151.03982 140.92858 1.000 32.66084 642 GLY B CA 1
ATOM 10262 C C . GLY B 1 641 ? 98.14743 151.06597 142.42739 1.000 30.21532 642 GLY B C 1
ATOM 10263 O O . GLY B 1 641 ? 97.58432 150.25382 143.16564 1.000 27.34720 642 GLY B O 1
ATOM 10264 N N . SER B 1 642 ? 98.98418 151.99480 142.89685 1.000 30.76192 643 SER B N 1
ATOM 10265 C CA . SER B 1 642 ? 99.21906 152.12115 144.33164 1.000 27.63836 643 SER B CA 1
ATOM 10266 C C . SER B 1 642 ? 97.95299 152.54980 145.06272 1.000 28.85105 643 SER B C 1
ATOM 10267 O O . SER B 1 642 ? 97.65231 152.04162 146.14939 1.000 36.09927 643 SER B O 1
ATOM 10270 N N . ARG B 1 643 ? 97.20166 153.49092 144.48508 1.000 30.62331 644 ARG B N 1
ATOM 10271 C CA . ARG B 1 643 ? 95.95484 153.92686 145.10608 1.000 33.08262 644 ARG B CA 1
ATOM 10272 C C . ARG B 1 643 ? 94.93251 152.79785 145.14265 1.000 32.02347 644 ARG B C 1
ATOM 10273 O O . ARG B 1 643 ? 94.22528 152.62232 146.14202 1.000 35.17893 644 ARG B O 1
ATOM 10281 N N . ALA B 1 644 ? 94.83736 152.02362 144.05860 1.000 29.76719 645 ALA B N 1
ATOM 10282 C CA . ALA B 1 644 ? 93.90952 150.89765 144.03296 1.000 29.31969 645 ALA B CA 1
ATOM 10283 C C . ALA B 1 644 ? 94.29122 149.84572 145.06636 1.000 32.70373 645 ALA B C 1
ATOM 10284 O O . ALA B 1 644 ? 93.42086 149.28065 145.73923 1.000 33.58824 645 ALA B O 1
ATOM 10286 N N . LEU B 1 645 ? 95.58953 149.56393 145.20138 1.000 31.94084 646 LEU B N 1
ATOM 10287 C CA . LEU B 1 645 ? 96.04063 148.63640 146.23366 1.000 25.87164 646 LEU B CA 1
ATOM 10288 C C . LEU B 1 645 ? 95.76124 149.18577 147.62636 1.000 28.59794 646 LEU B C 1
ATOM 10289 O O . LEU B 1 645 ? 95.34799 148.44244 148.52431 1.000 34.87150 646 LEU B O 1
ATOM 10294 N N . GLN B 1 646 ? 95.99058 150.48607 147.82712 1.000 28.82038 647 GLN B N 1
ATOM 10295 C CA . GLN B 1 646 ? 95.71070 151.09597 149.12276 1.000 29.25818 647 GLN B CA 1
ATOM 10296 C C . GLN B 1 646 ? 94.22354 151.03935 149.44890 1.000 33.67548 647 GLN B C 1
ATOM 10297 O O . GLN B 1 646 ? 93.84205 150.72794 150.58283 1.000 36.71424 647 GLN B O 1
ATOM 10303 N N . LEU B 1 647 ? 93.36859 151.32652 148.46269 1.000 35.60484 648 LEU B N 1
ATOM 10304 C CA . LEU B 1 647 ? 91.92710 151.29976 148.69459 1.000 32.09860 648 LEU B CA 1
ATOM 10305 C C . LEU B 1 647 ? 91.45011 149.89926 149.05695 1.000 34.30272 648 LEU B C 1
ATOM 10306 O O . LEU B 1 647 ? 90.57840 149.73538 149.91877 1.000 43.07356 648 LEU B O 1
ATOM 10311 N N . LEU B 1 648 ? 92.00364 148.87672 148.40174 1.000 32.98660 649 LEU B N 1
ATOM 10312 C CA . LEU B 1 648 ? 91.63929 147.50265 148.73046 1.000 33.81823 649 LEU B CA 1
ATOM 10313 C C . LEU B 1 648 ? 92.06703 147.14372 150.14820 1.000 41.79793 649 LEU B C 1
ATOM 10314 O O . LEU B 1 648 ? 91.36934 146.39739 150.84543 1.000 47.33769 649 LEU B O 1
ATOM 10319 N N . GLN B 1 649 ? 93.21549 147.66251 150.58957 1.000 39.63855 650 GLN B N 1
ATOM 10320 C CA . GLN B 1 649 ? 93.71475 147.34335 151.92376 1.000 37.73008 650 GLN B CA 1
ATOM 10321 C C . GLN B 1 649 ? 92.76689 147.84538 153.00715 1.000 41.43236 650 GLN B C 1
ATOM 10322 O O . GLN B 1 649 ? 92.43719 147.11248 153.94679 1.000 47.49836 650 GLN B O 1
ATOM 10328 N N . MET B 1 650 ? 92.31323 149.09683 152.89291 1.000 41.53972 651 MET B N 1
ATOM 10329 C CA . MET B 1 650 ? 91.43218 149.64494 153.91923 1.000 46.86168 651 MET B CA 1
ATOM 10330 C C . MET B 1 650 ? 90.02910 149.06041 153.82493 1.000 47.71439 651 MET B C 1
ATOM 10331 O O . MET B 1 650 ? 89.32937 148.96869 154.84002 1.000 57.02604 651 MET B O 1
ATOM 10336 N N . TYR B 1 651 ? 89.59869 148.66811 152.62338 1.000 40.13048 652 TYR B N 1
ATOM 10337 C CA . TYR B 1 651 ? 88.30221 148.01309 152.48463 1.000 46.01284 652 TYR B CA 1
ATOM 10338 C C . TYR B 1 651 ? 88.27269 146.68736 153.23393 1.000 45.65545 652 TYR B C 1
ATOM 10339 O O . TYR B 1 651 ? 87.28727 146.37152 153.91073 1.000 48.12733 652 TYR B O 1
ATOM 10348 N N . TYR B 1 652 ? 89.34405 145.90017 153.12769 1.000 45.72793 653 TYR B N 1
ATOM 10349 C CA . TYR B 1 652 ? 89.42439 144.63594 153.84624 1.000 49.07231 653 TYR B CA 1
ATOM 10350 C C . TYR B 1 652 ? 89.72406 144.82394 155.32693 1.000 52.95326 653 TYR B C 1
ATOM 10351 O O . TYR B 1 652 ? 89.44299 143.92045 156.12180 1.000 56.29900 653 TYR B O 1
ATOM 10360 N N . GLU B 1 653 ? 90.28691 145.97077 155.71322 1.000 51.04353 654 GLU B N 1
ATOM 10361 C CA . GLU B 1 653 ? 90.57420 146.22458 157.12055 1.000 50.33349 654 GLU B CA 1
ATOM 10362 C C . GLU B 1 653 ? 89.30641 146.54348 157.90392 1.000 58.11167 654 GLU B C 1
ATOM 10363 O O . GLU B 1 653 ? 89.18415 146.16049 159.07277 1.000 64.46070 654 GLU B O 1
ATOM 10369 N N . GLY B 1 654 ? 88.35753 147.23951 157.28221 1.000 58.73229 655 GLY B N 1
ATOM 10370 C CA . GLY B 1 654 ? 87.11687 147.58219 157.94870 1.000 60.02769 655 GLY B CA 1
ATOM 10371 C C . GLY B 1 654 ? 86.87155 149.07307 158.05302 1.000 63.23343 655 GLY B C 1
ATOM 10372 O O . GLY B 1 654 ? 86.17654 149.53106 158.96497 1.000 65.94905 655 GLY B O 1
ATOM 10373 N N . ARG B 1 655 ? 87.43583 149.84178 157.12516 1.000 59.41722 656 ARG B N 1
ATOM 10374 C CA . ARG B 1 655 ? 87.28112 151.29005 157.11607 1.000 66.05315 656 ARG B CA 1
ATOM 10375 C C . ARG B 1 655 ? 86.09107 151.75763 156.28746 1.000 72.75979 656 ARG B C 1
ATOM 10376 O O . ARG B 1 655 ? 85.88821 152.96866 156.15155 1.000 71.40021 656 ARG B O 1
ATOM 10384 N N . PHE B 1 656 ? 85.30334 150.83558 155.73517 1.000 74.49653 657 PHE B N 1
ATOM 10385 C CA . PHE B 1 656 ? 84.09800 151.16249 154.97272 1.000 73.36849 657 PHE B CA 1
ATOM 10386 C C . PHE B 1 656 ? 82.92886 150.38695 155.56338 1.000 79.28462 657 PHE B C 1
ATOM 10387 O O . PHE B 1 656 ? 82.53640 149.33509 155.03973 1.000 85.08230 657 PHE B O 1
ATOM 10395 N N . PRO B 1 657 ? 82.35360 150.87243 156.66150 1.000 80.06329 658 PRO B N 1
ATOM 10396 C CA . PRO B 1 657 ? 81.19934 150.18673 157.25084 1.000 81.66805 658 PRO B CA 1
ATOM 10397 C C . PRO B 1 657 ? 79.99520 150.22077 156.32371 1.000 85.18864 658 PRO B C 1
ATOM 10398 O O . PRO B 1 657 ? 79.78937 151.17010 155.56351 1.000 82.95356 658 PRO B O 1
ATOM 10402 N N . CYS B 1 658 ? 79.19147 149.15877 156.39642 1.000 89.66584 659 CYS B N 1
ATOM 10403 C CA . CYS B 1 658 ? 77.99268 149.03290 155.56745 1.000 94.66014 659 CYS B CA 1
ATOM 10404 C C . CYS B 1 658 ? 76.84566 149.76401 156.25951 1.000 96.03884 659 CYS B C 1
ATOM 10405 O O . CYS B 1 658 ? 75.97673 149.17111 156.90255 1.000 96.25966 659 CYS B O 1
ATOM 10408 N N . LEU B 1 659 ? 76.85293 151.08561 156.11940 1.000 94.92295 660 LEU B N 1
ATOM 10409 C CA . LEU B 1 659 ? 75.82523 151.92587 156.72244 1.000 98.57161 660 LEU B CA 1
ATOM 10410 C C . LEU B 1 659 ? 74.53111 151.87160 155.91749 1.000 98.48746 660 LEU B C 1
ATOM 10411 O O . LEU B 1 659 ? 73.47127 152.27005 156.40049 1.000 96.47784 660 LEU B O 1
ATOM 10413 N N . GLU B 1 682 ? 62.64255 123.13477 122.90299 1.000 123.42234 683 GLU B N 1
ATOM 10414 C CA . GLU B 1 682 ? 61.97308 124.37528 122.53044 1.000 127.32795 683 GLU B CA 1
ATOM 10415 C C . GLU B 1 682 ? 61.75169 125.26585 123.74853 1.000 136.27497 683 GLU B C 1
ATOM 10416 O O . GLU B 1 682 ? 62.38066 125.07162 124.78984 1.000 138.20854 683 GLU B O 1
ATOM 10418 N N . GLU B 1 683 ? 60.85328 126.24180 123.60284 1.000 135.61058 684 GLU B N 1
ATOM 10419 C CA . GLU B 1 683 ? 60.49445 127.17113 124.67464 1.000 139.27426 684 GLU B CA 1
ATOM 10420 C C . GLU B 1 683 ? 61.72506 127.92409 125.18695 1.000 140.66569 684 GLU B C 1
ATOM 10421 O O . GLU B 1 683 ? 62.13749 127.79272 126.34136 1.000 137.98072 684 GLU B O 1
ATOM 10423 N N . VAL B 1 684 ? 62.31319 128.72236 124.29200 1.000 139.72588 685 VAL B N 1
ATOM 10424 C CA . VAL B 1 684 ? 63.47085 129.52616 124.66833 1.000 139.20531 685 VAL B CA 1
ATOM 10425 C C . VAL B 1 684 ? 63.05431 130.61031 125.65838 1.000 136.07240 685 VAL B C 1
ATOM 10426 O O . VAL B 1 684 ? 61.87889 130.97762 125.77517 1.000 128.45361 685 VAL B O 1
ATOM 10428 N N . ILE B 1 685 ? 64.04376 131.13222 126.38425 1.000 134.72554 686 ILE B N 1
ATOM 10429 C CA . ILE B 1 685 ? 63.80732 132.11445 127.43192 1.000 133.75083 686 ILE B CA 1
ATOM 10430 C C . ILE B 1 685 ? 64.76704 133.28376 127.25847 1.000 130.11713 686 ILE B C 1
ATOM 10431 O O . ILE B 1 685 ? 65.80460 133.17987 126.60049 1.000 120.69271 686 ILE B O 1
ATOM 10433 N N . THR B 1 686 ? 64.39736 134.41024 127.86323 1.000 131.35553 687 THR B N 1
ATOM 10434 C CA . THR B 1 686 ? 65.23891 135.59391 127.83501 1.000 122.54677 687 THR B CA 1
ATOM 10435 C C . THR B 1 686 ? 66.52286 135.34878 128.62827 1.000 119.56511 687 THR B C 1
ATOM 10436 O O . THR B 1 686 ? 66.53166 134.56288 129.57985 1.000 119.35191 687 THR B O 1
ATOM 10440 N N . PRO B 1 687 ? 67.63294 135.99611 128.23814 1.000 114.38525 688 PRO B N 1
ATOM 10441 C CA . PRO B 1 687 ? 68.89764 135.80218 128.96268 1.000 109.82827 688 PRO B CA 1
ATOM 10442 C C . PRO B 1 687 ? 68.79529 136.08035 130.45473 1.000 111.82066 688 PRO B C 1
ATOM 10443 O O . PRO B 1 687 ? 69.05748 135.18907 131.26905 1.000 112.21072 688 PRO B O 1
ATOM 10447 N N . ARG B 1 688 ? 68.40122 137.29727 130.82445 1.000 111.01424 689 ARG B N 1
ATOM 10448 C CA . ARG B 1 688 ? 68.30291 137.66720 132.23039 1.000 108.05995 689 ARG B CA 1
ATOM 10449 C C . ARG B 1 688 ? 67.60227 139.01144 132.35198 1.000 110.57219 689 ARG B C 1
ATOM 10450 O O . ARG B 1 688 ? 67.72265 139.87146 131.47457 1.000 113.08567 689 ARG B O 1
ATOM 10452 N N . LYS B 1 689 ? 66.86968 139.17537 133.45303 1.000 103.57379 690 LYS B N 1
ATOM 10453 C CA . LYS B 1 689 ? 66.26852 140.45228 133.81817 1.000 100.03119 690 LYS B CA 1
ATOM 10454 C C . LYS B 1 689 ? 66.54105 140.86327 135.25668 1.000 97.91449 690 LYS B C 1
ATOM 10455 O O . LYS B 1 689 ? 66.50918 142.06476 135.54960 1.000 95.07625 690 LYS B O 1
ATOM 10457 N N . ASP B 1 690 ? 66.80462 139.91726 136.15698 1.000 98.85281 691 ASP B N 1
ATOM 10458 C CA . ASP B 1 690 ? 67.15062 140.19997 137.54448 1.000 93.18181 691 ASP B CA 1
ATOM 10459 C C . ASP B 1 690 ? 68.62603 140.55862 137.67152 1.000 94.68429 691 ASP B C 1
ATOM 10460 O O . ASP B 1 690 ? 69.26304 140.92903 136.67920 1.000 96.62677 691 ASP B O 1
ATOM 10462 N N . LEU B 1 691 ? 69.14617 140.50221 138.91008 1.000 91.00410 692 LEU B N 1
ATOM 10463 C CA . LEU B 1 691 ? 70.54026 140.66421 139.32732 1.000 90.44501 692 LEU B CA 1
ATOM 10464 C C . LEU B 1 691 ? 70.84558 142.12306 139.65032 1.000 87.45503 692 LEU B C 1
ATOM 10465 O O . LEU B 1 691 ? 70.26694 143.03351 139.04320 1.000 83.48702 692 LEU B O 1
ATOM 10470 N N . PRO B 1 692 ? 71.74365 142.37953 140.59856 1.000 84.29039 693 PRO B N 1
ATOM 10471 C CA . PRO B 1 692 ? 72.03976 143.75901 141.00381 1.000 79.15068 693 PRO B CA 1
ATOM 10472 C C . PRO B 1 692 ? 72.80887 144.49573 139.92196 1.000 80.64204 693 PRO B C 1
ATOM 10473 O O . PRO B 1 692 ? 73.24782 143.88314 138.93651 1.000 80.87197 693 PRO B O 1
ATOM 10477 N N . PRO B 1 693 ? 72.98465 145.81221 140.06006 1.000 79.65268 694 PRO B N 1
ATOM 10478 C CA . PRO B 1 693 ? 73.75843 146.56097 139.06309 1.000 77.19402 694 PRO B CA 1
ATOM 10479 C C . PRO B 1 693 ? 75.19798 146.07405 138.97627 1.000 68.10836 694 PRO B C 1
ATOM 10480 O O . PRO B 1 693 ? 75.72044 145.41163 139.87570 1.000 64.93612 694 PRO B O 1
ATOM 10484 N N . LEU B 1 694 ? 75.83767 146.41609 137.85473 1.000 64.08787 695 LEU B N 1
ATOM 10485 C CA . LEU B 1 694 ? 77.17238 145.90089 137.56405 1.000 59.92348 695 LEU B CA 1
ATOM 10486 C C . LEU B 1 694 ? 78.19565 146.36729 138.59299 1.000 59.11220 695 LEU B C 1
ATOM 10487 O O . LEU B 1 694 ? 79.03977 145.58097 139.03857 1.000 56.72894 695 LEU B O 1
ATOM 10492 N N . LEU B 1 695 ? 78.13943 147.63680 138.98328 1.000 60.78872 696 LEU B N 1
ATOM 10493 C CA . LEU B 1 695 ? 79.11686 148.22488 139.88909 1.000 58.46870 696 LEU B CA 1
ATOM 10494 C C . LEU B 1 695 ? 78.45614 148.55281 141.22025 1.000 61.21733 696 LEU B C 1
ATOM 10495 O O . LEU B 1 695 ? 77.37335 149.14728 141.25228 1.000 64.23387 696 LEU B O 1
ATOM 10500 N N . LEU B 1 696 ? 79.11085 148.16527 142.31176 1.000 56.66934 697 LEU B N 1
ATOM 10501 C CA . LEU B 1 696 ? 78.62957 148.42169 143.66074 1.000 52.13643 697 LEU B CA 1
ATOM 10502 C C . LEU B 1 696 ? 79.68355 149.19354 144.44088 1.000 50.09143 697 LEU B C 1
ATOM 10503 O O . LEU B 1 696 ? 80.87967 148.90076 144.34432 1.000 49.53569 697 LEU B O 1
ATOM 10508 N N . LYS B 1 697 ? 79.23389 150.18001 145.21109 1.000 50.51150 698 LYS B N 1
ATOM 10509 C CA . LYS B 1 697 ? 80.14488 150.96998 146.02503 1.000 51.22755 698 LYS B CA 1
ATOM 10510 C C . LYS B 1 697 ? 80.71409 150.13052 147.16357 1.000 60.28336 698 LYS B C 1
ATOM 10511 O O . LYS B 1 697 ? 80.09950 149.16402 147.62288 1.000 63.26146 698 LYS B O 1
ATOM 10517 N N . LEU B 1 698 ? 81.91062 150.51144 147.61780 1.000 60.82920 699 LEU B N 1
ATOM 10518 C CA . LEU B 1 698 ? 82.56320 149.78758 148.70257 1.000 56.32504 699 LEU B CA 1
ATOM 10519 C C . LEU B 1 698 ? 81.82095 149.92515 150.02528 1.000 61.47454 699 LEU B C 1
ATOM 10520 O O . LEU B 1 698 ? 82.03164 149.10653 150.92641 1.000 63.91399 699 LEU B O 1
ATOM 10525 N N . ASN B 1 699 ? 80.96300 150.93271 150.16321 1.000 67.28774 700 ASN B N 1
ATOM 10526 C CA . ASN B 1 699 ? 80.19769 151.14132 151.38419 1.000 68.50530 700 ASN B CA 1
ATOM 10527 C C . ASN B 1 699 ? 78.92761 150.30295 151.43948 1.000 67.68759 700 ASN B C 1
ATOM 10528 O O . ASN B 1 699 ? 78.26311 150.28083 152.48054 1.000 73.48649 700 ASN B O 1
ATOM 10533 N N . GLU B 1 700 ? 78.57385 149.61799 150.35268 1.000 62.38442 701 GLU B N 1
ATOM 10534 C CA . GLU B 1 700 ? 77.36935 148.80028 150.29929 1.000 64.13466 701 GLU B CA 1
ATOM 10535 C C . GLU B 1 700 ? 77.67096 147.30695 150.27631 1.000 70.31536 701 GLU B C 1
ATOM 10536 O O . GLU B 1 700 ? 76.75371 146.50334 150.07767 1.000 71.51121 701 GLU B O 1
ATOM 10538 N N . ARG B 1 701 ? 78.92805 146.91421 150.47288 1.000 69.30186 702 ARG B N 1
ATOM 10539 C CA . ARG B 1 701 ? 79.31815 145.50751 150.46021 1.000 67.74792 702 ARG B CA 1
ATOM 10540 C C . ARG B 1 701 ? 80.16218 145.22633 151.69551 1.000 71.10807 702 ARG B C 1
ATOM 10541 O O . ARG B 1 701 ? 81.25513 145.81195 151.84192 1.000 70.61815 702 ARG B O 1
ATOM 10549 N N . PRO B 1 702 ? 79.71255 144.36268 152.60336 1.000 72.66172 703 PRO B N 1
ATOM 10550 C CA . PRO B 1 702 ? 80.52435 144.04502 153.78264 1.000 68.31073 703 PRO B CA 1
ATOM 10551 C C . PRO B 1 702 ? 81.79650 143.30244 153.40591 1.000 61.52675 703 PRO B C 1
ATOM 10552 O O . PRO B 1 702 ? 81.84413 142.55392 152.42670 1.000 61.54350 703 PRO B O 1
ATOM 10556 N N . ALA B 1 703 ? 82.83663 143.52025 154.20388 1.000 58.01944 704 ALA B N 1
ATOM 10557 C CA . ALA B 1 703 ? 84.12739 142.89039 153.98058 1.000 55.57801 704 ALA B CA 1
ATOM 10558 C C . ALA B 1 703 ? 84.20395 141.54538 154.69997 1.000 60.16127 704 ALA B C 1
ATOM 10559 O O . ALA B 1 703 ? 83.37571 141.21324 155.55069 1.000 63.73855 704 ALA B O 1
ATOM 10561 N N . GLU B 1 704 ? 85.22176 140.76503 154.34411 1.000 53.38370 705 GLU B N 1
ATOM 10562 C CA . GLU B 1 704 ? 85.44159 139.45071 154.93224 1.000 53.03166 705 GLU B CA 1
ATOM 10563 C C . GLU B 1 704 ? 86.36873 139.48603 156.14029 1.000 58.07745 705 GLU B C 1
ATOM 10564 O O . GLU B 1 704 ? 86.60557 138.43647 156.74824 1.000 62.52148 705 GLU B O 1
ATOM 10570 N N . ARG B 1 705 ? 86.89461 140.65984 156.49573 1.000 55.02239 706 ARG B N 1
ATOM 10571 C CA . ARG B 1 705 ? 87.77702 140.83445 157.65028 1.000 50.15662 706 ARG B CA 1
ATOM 10572 C C . ARG B 1 705 ? 89.01236 139.93671 157.53909 1.000 50.14700 706 ARG B C 1
ATOM 10573 O O . ARG B 1 705 ? 89.26009 139.05971 158.36935 1.000 53.99814 706 ARG B O 1
ATOM 10581 N N . LEU B 1 706 ? 89.78769 140.17236 156.48447 1.000 47.63410 707 LEU B N 1
ATOM 10582 C CA . LEU B 1 706 ? 91.00555 139.40634 156.26677 1.000 44.71749 707 LEU B CA 1
ATOM 10583 C C . LEU B 1 706 ? 92.08848 139.82137 157.25705 1.000 42.04504 707 LEU B C 1
ATOM 10584 O O . LEU B 1 706 ? 92.12537 140.95844 157.73493 1.000 42.99553 707 LEU B O 1
ATOM 10589 N N . ASP B 1 707 ? 92.97891 138.87894 157.56378 1.000 43.61534 708 ASP B N 1
ATOM 10590 C CA . ASP B 1 707 ? 94.07808 139.12496 158.48866 1.000 41.68221 708 ASP B CA 1
ATOM 10591 C C . ASP B 1 707 ? 95.37677 139.50610 157.79419 1.000 38.98615 708 ASP B C 1
ATOM 10592 O O . ASP B 1 707 ? 96.20608 140.19579 158.39613 1.000 40.15010 708 ASP B O 1
ATOM 10597 N N . TYR B 1 708 ? 95.57612 139.07804 156.54918 1.000 35.90428 709 TYR B N 1
ATOM 10598 C CA . TYR B 1 708 ? 96.79768 139.39170 155.82352 1.000 30.29430 709 TYR B CA 1
ATOM 10599 C C . TYR B 1 708 ? 96.50540 139.41043 154.33067 1.000 29.72283 709 TYR B C 1
ATOM 10600 O O . TYR B 1 708 ? 95.50268 138.86285 153.86550 1.000 35.89610 709 TYR B O 1
ATOM 10609 N N . LEU B 1 709 ? 97.39872 140.05470 153.58384 1.000 26.60432 710 LEU B N 1
ATOM 10610 C CA . LEU B 1 709 ? 97.30902 140.14103 152.13277 1.000 22.75289 710 LEU B CA 1
ATOM 10611 C C . LEU B 1 709 ? 98.56500 139.53897 151.52066 1.000 22.98742 710 LEU B C 1
ATOM 10612 O O . LEU B 1 709 ? 99.68088 139.86107 151.94209 1.000 25.80192 710 LEU B O 1
ATOM 10617 N N . GLY B 1 710 ? 98.38147 138.66914 150.53067 1.000 20.97278 711 GLY B N 1
ATOM 10618 C CA . GLY B 1 710 ? 99.50119 138.01284 149.88509 1.000 15.08134 711 GLY B CA 1
ATOM 10619 C C . GLY B 1 710 ? 99.48884 138.14999 148.37709 1.000 14.78023 711 GLY B C 1
ATOM 10620 O O . GLY B 1 710 ? 98.46578 138.51434 147.79024 1.000 18.97122 711 GLY B O 1
ATOM 10621 N N . VAL B 1 711 ? 100.62061 137.86681 147.73746 1.000 15.32478 712 VAL B N 1
ATOM 10622 C CA . VAL B 1 711 ? 100.73164 137.95297 146.28410 1.000 18.46278 712 VAL B CA 1
ATOM 10623 C C . VAL B 1 711 ? 101.85592 137.03431 145.82435 1.000 18.86087 712 VAL B C 1
ATOM 10624 O O . VAL B 1 711 ? 102.93755 137.01277 146.41965 1.000 17.61664 712 VAL B O 1
ATOM 10628 N N . SER B 1 712 ? 101.59125 136.26247 144.77328 1.000 20.25001 713 SER B N 1
ATOM 10629 C CA . SER B 1 712 ? 102.58576 135.40627 144.13897 1.000 18.06705 713 SER B CA 1
ATOM 10630 C C . SER B 1 712 ? 102.81096 135.90551 142.71837 1.000 25.36831 713 SER B C 1
ATOM 10631 O O . SER B 1 712 ? 101.85488 136.04169 141.94722 1.000 38.76380 713 SER B O 1
ATOM 10634 N N . TYR B 1 713 ? 104.06687 136.17515 142.37565 1.000 19.68849 714 TYR B N 1
ATOM 10635 C CA . TYR B 1 713 ? 104.40023 136.76351 141.08507 1.000 21.65118 714 TYR B CA 1
ATOM 10636 C C . TYR B 1 713 ? 105.82524 136.36229 140.71917 1.000 25.40101 714 TYR B C 1
ATOM 10637 O O . TYR B 1 713 ? 106.50257 135.65304 141.46939 1.000 27.78763 714 TYR B O 1
ATOM 10646 N N . GLY B 1 714 ? 106.27979 136.82132 139.55552 1.000 32.27048 715 GLY B N 1
ATOM 10647 C CA . GLY B 1 714 ? 107.63153 136.56133 139.09372 1.000 25.82490 715 GLY B CA 1
ATOM 10648 C C . GLY B 1 714 ? 108.54478 137.71917 139.45088 1.000 31.86092 715 GLY B C 1
ATOM 10649 O O . GLY B 1 714 ? 108.19418 138.88506 139.25473 1.000 41.50190 715 GLY B O 1
ATOM 10650 N N . LEU B 1 715 ? 109.72078 137.38046 139.97594 1.000 28.06793 716 LEU B N 1
ATOM 10651 C CA . LEU B 1 715 ? 110.64126 138.39270 140.47790 1.000 27.92530 716 LEU B CA 1
ATOM 10652 C C . LEU B 1 715 ? 111.07455 139.34022 139.36581 1.000 36.42430 716 LEU B C 1
ATOM 10653 O O . LEU B 1 715 ? 111.44087 138.90946 138.26866 1.000 38.31572 716 LEU B O 1
ATOM 10658 N N . THR B 1 716 ? 111.03116 140.63745 139.66002 1.000 36.60233 717 THR B N 1
ATOM 10659 C CA . THR B 1 716 ? 111.42063 141.68934 138.73015 1.000 30.81722 717 THR B CA 1
ATOM 10660 C C . THR B 1 716 ? 111.83004 142.92037 139.52992 1.000 29.57250 717 THR B C 1
ATOM 10661 O O . THR B 1 716 ? 111.11256 143.31780 140.45653 1.000 29.07553 717 THR B O 1
ATOM 10665 N N . PRO B 1 717 ? 112.97361 143.54067 139.21691 1.000 28.85227 718 PRO B N 1
ATOM 10666 C CA . PRO B 1 717 ? 113.41488 144.69907 140.01633 1.000 28.88435 718 PRO B CA 1
ATOM 10667 C C . PRO B 1 717 ? 112.40401 145.83236 140.05985 1.000 32.14329 718 PRO B C 1
ATOM 10668 O O . PRO B 1 717 ? 112.26122 146.48629 141.10060 1.000 31.47781 718 PRO B O 1
ATOM 10672 N N . ARG B 1 718 ? 111.69546 146.08796 138.95802 1.000 31.14650 719 ARG B N 1
ATOM 10673 C CA . ARG B 1 718 ? 110.65996 147.11601 138.97961 1.000 29.56752 719 ARG B CA 1
ATOM 10674 C C . ARG B 1 718 ? 109.42852 146.64197 139.74180 1.000 34.11164 719 ARG B C 1
ATOM 10675 O O . ARG B 1 718 ? 108.82569 147.41187 140.49883 1.000 38.07076 719 ARG B O 1
ATOM 10683 N N . LEU B 1 719 ? 109.03718 145.37947 139.55145 1.000 29.56449 720 LEU B N 1
ATOM 10684 C CA . LEU B 1 719 ? 107.89779 144.83975 140.28679 1.000 23.38335 720 LEU B CA 1
ATOM 10685 C C . LEU B 1 719 ? 108.21078 144.70994 141.77200 1.000 25.68048 720 LEU B C 1
ATOM 10686 O O . LEU B 1 719 ? 107.33547 144.92237 142.61943 1.000 24.09651 720 LEU B O 1
ATOM 10691 N N . LEU B 1 720 ? 109.45300 144.35205 142.10588 1.000 31.47760 721 LEU B N 1
ATOM 10692 C CA . LEU B 1 720 ? 109.84223 144.22867 143.50742 1.000 25.76124 721 LEU B CA 1
ATOM 10693 C C . LEU B 1 720 ? 109.73547 145.56857 144.22477 1.000 23.54653 721 LEU B C 1
ATOM 10694 O O . LEU B 1 720 ? 109.27611 145.63883 145.37036 1.000 23.22980 721 LEU B O 1
ATOM 10699 N N . LYS B 1 721 ? 110.16249 146.64654 143.56301 1.000 25.31493 722 LYS B N 1
ATOM 10700 C CA . LYS B 1 721 ? 110.06417 147.97291 144.16371 1.000 22.84536 722 LYS B CA 1
ATOM 10701 C C . LYS B 1 721 ? 108.61025 148.38361 144.36516 1.000 22.63716 722 LYS B C 1
ATOM 10702 O O . LYS B 1 721 ? 108.25779 148.95993 145.40116 1.000 26.24480 722 LYS B O 1
ATOM 10708 N N . PHE B 1 722 ? 107.75174 148.09672 143.38369 1.000 25.31842 723 PHE B N 1
ATOM 10709 C CA . PHE B 1 722 ? 106.34721 148.48283 143.48489 1.000 21.52829 723 PHE B CA 1
ATOM 10710 C C . PHE B 1 722 ? 105.64662 147.73325 144.61218 1.000 22.14963 723 PHE B C 1
ATOM 10711 O O . PHE B 1 722 ? 104.91680 148.33088 145.41166 1.000 23.96505 723 PHE B O 1
ATOM 10719 N N . TRP B 1 723 ? 105.85295 146.41621 144.68743 1.000 25.21931 724 TRP B N 1
ATOM 10720 C CA . TRP B 1 723 ? 105.20160 145.62317 145.72566 1.000 17.38188 724 TRP B CA 1
ATOM 10721 C C . TRP B 1 723 ? 105.72413 145.98264 147.11127 1.000 14.97578 724 TRP B C 1
ATOM 10722 O O . TRP B 1 723 ? 104.95153 146.04456 148.07480 1.000 19.20989 724 TRP B O 1
ATOM 10733 N N . LYS B 1 724 ? 107.03282 146.21619 147.23263 1.000 16.09074 725 LYS B N 1
ATOM 10734 C CA . LYS B 1 724 ? 107.60073 146.59369 148.52306 1.000 16.96464 725 LYS B CA 1
ATOM 10735 C C . LYS B 1 724 ? 107.10458 147.96331 148.96870 1.000 18.79898 725 LYS B C 1
ATOM 10736 O O . LYS B 1 724 ? 106.85814 148.18203 150.16060 1.000 22.13614 725 LYS B O 1
ATOM 10742 N N . ARG B 1 725 ? 106.95933 148.90019 148.02790 1.000 21.43434 726 ARG B N 1
ATOM 10743 C CA . ARG B 1 725 ? 106.43997 150.21914 148.37306 1.000 19.05255 726 ARG B CA 1
ATOM 10744 C C . ARG B 1 725 ? 104.99948 150.14365 148.86126 1.000 19.21787 726 ARG B C 1
ATOM 10745 O O . ARG B 1 725 ? 104.58114 150.96748 149.68270 1.000 23.71266 726 ARG B O 1
ATOM 10753 N N . ALA B 1 726 ? 104.22818 149.17184 148.36681 1.000 22.56754 727 ALA B N 1
ATOM 10754 C CA . ALA B 1 726 ? 102.86698 148.98668 148.85699 1.000 18.58436 727 ALA B CA 1
ATOM 10755 C C . ALA B 1 726 ? 102.85211 148.54637 150.31459 1.000 17.23880 727 ALA B C 1
ATOM 10756 O O . ALA B 1 726 ? 101.89606 148.83941 151.04160 1.000 24.04115 727 ALA B O 1
ATOM 10758 N N . GLY B 1 727 ? 103.89369 147.84651 150.75849 1.000 18.46413 728 GLY B N 1
ATOM 10759 C CA . GLY B 1 727 ? 103.97769 147.40586 152.13659 1.000 16.17902 728 GLY B CA 1
ATOM 10760 C C . GLY B 1 727 ? 104.06385 145.90147 152.28889 1.000 16.35111 728 GLY B C 1
ATOM 10761 O O . GLY B 1 727 ? 103.71183 145.35786 153.33977 1.000 19.84703 728 GLY B O 1
ATOM 10762 N N . PHE B 1 728 ? 104.53410 145.21776 151.25093 1.000 17.93552 729 PHE B N 1
ATOM 10763 C CA . PHE B 1 728 ? 104.65022 143.76785 151.25757 1.000 14.00914 729 PHE B CA 1
ATOM 10764 C C . PHE B 1 728 ? 106.06263 143.34646 151.64493 1.000 17.00209 729 PHE B C 1
ATOM 10765 O O . PHE B 1 728 ? 107.04150 144.03844 151.35348 1.000 15.45521 729 PHE B O 1
ATOM 10773 N N . VAL B 1 729 ? 106.15535 142.19868 152.30818 1.000 22.86932 730 VAL B N 1
ATOM 10774 C CA . VAL B 1 729 ? 107.41317 141.66149 152.81022 1.000 19.55321 730 VAL B CA 1
ATOM 10775 C C . VAL B 1 729 ? 107.63977 140.30898 152.14971 1.000 13.95821 730 VAL B C 1
ATOM 10776 O O . VAL B 1 729 ? 106.74821 139.45902 152.18711 1.000 12.06758 730 VAL B O 1
ATOM 10780 N N . PRO B 1 730 ? 108.79489 140.07094 151.52645 1.000 12.98353 731 PRO B N 1
ATOM 10781 C CA . PRO B 1 730 ? 109.04462 138.75965 150.91349 1.000 11.46310 731 PRO B CA 1
ATOM 10782 C C . PRO B 1 730 ? 109.02404 137.64838 151.95273 1.000 12.03669 731 PRO B C 1
ATOM 10783 O O . PRO B 1 730 ? 109.51670 137.80785 153.07142 1.000 19.01793 731 PRO B O 1
ATOM 10787 N N . VAL B 1 731 ? 108.44443 136.51170 151.57065 1.000 12.15092 732 VAL B N 1
ATOM 10788 C CA . VAL B 1 731 ? 108.32528 135.37409 152.47521 1.000 14.83644 732 VAL B CA 1
ATOM 10789 C C . VAL B 1 731 ? 108.91878 134.13255 151.81837 1.000 18.99868 732 VAL B C 1
ATOM 10790 O O . VAL B 1 731 ? 109.44841 133.24634 152.49978 1.000 23.20487 732 VAL B O 1
ATOM 10794 N N . TYR B 1 732 ? 108.88730 134.08453 150.48821 1.000 18.53624 733 TYR B N 1
ATOM 10795 C CA . TYR B 1 732 ? 109.32390 132.90099 149.76209 1.000 13.18517 733 TYR B CA 1
ATOM 10796 C C . TYR B 1 732 ? 109.91502 133.30907 148.42118 1.000 17.16984 733 TYR B C 1
ATOM 10797 O O . TYR B 1 732 ? 109.48193 134.29326 147.81619 1.000 23.82361 733 TYR B O 1
ATOM 10806 N N . LEU B 1 733 ? 110.90670 132.54438 147.96712 1.000 17.58059 734 LEU B N 1
ATOM 10807 C CA . LEU B 1 733 ? 111.52182 132.74205 146.65928 1.000 19.87046 734 LEU B CA 1
ATOM 10808 C C . LEU B 1 733 ? 111.95407 131.38498 146.12795 1.000 22.38302 734 LEU B C 1
ATOM 10809 O O . LEU B 1 733 ? 112.78534 130.71319 146.74613 1.000 22.77862 734 LEU B O 1
ATOM 10814 N N . ARG B 1 734 ? 111.39165 130.98417 144.99008 1.000 21.13018 735 ARG B N 1
ATOM 10815 C CA . ARG B 1 734 ? 111.68086 129.66969 144.43197 1.000 20.62512 735 ARG B CA 1
ATOM 10816 C C . ARG B 1 734 ? 113.10582 129.61922 143.89360 1.000 31.44264 735 ARG B C 1
ATOM 10817 O O . ARG B 1 734 ? 113.54581 130.52621 143.18048 1.000 36.24673 735 ARG B O 1
ATOM 10825 N N . GLN B 1 735 ? 113.82856 128.55126 144.24067 1.000 37.36773 736 GLN B N 1
ATOM 10826 C CA . GLN B 1 735 ? 115.21246 128.41590 143.79675 1.000 32.96122 736 GLN B CA 1
ATOM 10827 C C . GLN B 1 735 ? 115.29324 128.08929 142.31067 1.000 35.72043 736 GLN B C 1
ATOM 10828 O O . GLN B 1 735 ? 116.10085 128.67880 141.58312 1.000 44.42292 736 GLN B O 1
ATOM 10834 N N . THR B 1 736 ? 114.47239 127.15751 141.84466 1.000 39.71414 737 THR B N 1
ATOM 10835 C CA . THR B 1 736 ? 114.52392 126.75226 140.44530 1.000 44.21477 737 THR B CA 1
ATOM 10836 C C . THR B 1 736 ? 113.89379 127.82854 139.56860 1.000 43.89675 737 THR B C 1
ATOM 10837 O O . THR B 1 736 ? 112.74741 128.22444 139.81097 1.000 47.59427 737 THR B O 1
ATOM 10841 N N . PRO B 1 737 ? 114.60339 128.33356 138.56016 1.000 42.43601 738 PRO B N 1
ATOM 10842 C CA . PRO B 1 737 ? 114.00511 129.33701 137.67185 1.000 41.36983 738 PRO B CA 1
ATOM 10843 C C . PRO B 1 737 ? 112.80369 128.77023 136.93039 1.000 51.39641 738 PRO B C 1
ATOM 10844 O O . PRO B 1 737 ? 112.79218 127.60668 136.52324 1.000 57.21631 738 PRO B O 1
ATOM 10848 N N . ASN B 1 738 ? 111.78616 129.60837 136.75827 1.000 56.73958 739 ASN B N 1
ATOM 10849 C CA . ASN B 1 738 ? 110.60435 129.20079 136.01515 1.000 62.25207 739 ASN B CA 1
ATOM 10850 C C . ASN B 1 738 ? 110.91755 129.12730 134.52535 1.000 64.58753 739 ASN B C 1
ATOM 10851 O O . ASN B 1 738 ? 111.74495 129.87962 134.00314 1.000 62.52488 739 ASN B O 1
ATOM 10856 N N . ASP B 1 739 ? 110.25291 128.19700 133.84300 1.000 72.60348 740 ASP B N 1
ATOM 10857 C CA . ASP B 1 739 ? 110.43430 128.05576 132.40480 1.000 78.80133 740 ASP B CA 1
ATOM 10858 C C . ASP B 1 739 ? 110.01003 129.33342 131.69264 1.000 78.79874 740 ASP B C 1
ATOM 10859 O O . ASP B 1 739 ? 108.94059 129.88527 131.97003 1.000 78.18145 740 ASP B O 1
ATOM 10864 N N . LEU B 1 740 ? 110.86971 129.80619 130.78557 1.000 75.21615 741 LEU B N 1
ATOM 10865 C CA . LEU B 1 740 ? 110.66621 131.03121 130.01552 1.000 70.53541 741 LEU B CA 1
ATOM 10866 C C . LEU B 1 740 ? 110.72123 132.27345 130.89982 1.000 74.04317 741 LEU B C 1
ATOM 10867 O O . LEU B 1 740 ? 110.40806 132.21475 132.09381 1.000 72.85291 741 LEU B O 1
ATOM 10869 N N . THR B 1 741 ? 111.16149 133.39207 130.31562 1.000 75.75125 742 THR B N 1
ATOM 10870 C CA . THR B 1 741 ? 111.22359 134.71437 130.93989 1.000 75.62737 742 THR B CA 1
ATOM 10871 C C . THR B 1 741 ? 112.31047 134.80029 132.00745 1.000 68.10866 742 THR B C 1
ATOM 10872 O O . THR B 1 741 ? 112.58857 135.88930 132.52029 1.000 68.95962 742 THR B O 1
ATOM 10876 N N . GLY B 1 742 ? 112.93673 133.67128 132.33793 1.000 63.35150 743 GLY B N 1
ATOM 10877 C CA . GLY B 1 742 ? 114.06987 133.65404 133.24513 1.000 57.87548 743 GLY B CA 1
ATOM 10878 C C . GLY B 1 742 ? 113.81481 134.28744 134.59828 1.000 65.72015 743 GLY B C 1
ATOM 10879 O O . GLY B 1 742 ? 114.64575 135.05716 135.08970 1.000 66.26611 743 GLY B O 1
ATOM 10880 N N . GLU B 1 743 ? 112.67631 133.97686 135.21392 1.000 61.09290 744 GLU B N 1
ATOM 10881 C CA . GLU B 1 743 ? 112.27273 134.61037 136.45987 1.000 43.02674 744 GLU B CA 1
ATOM 10882 C C . GLU B 1 743 ? 111.96952 133.55530 137.51358 1.000 41.80665 744 GLU B C 1
ATOM 10883 O O . GLU B 1 743 ? 111.59837 132.42232 137.19589 1.000 46.29677 744 GLU B O 1
ATOM 10889 N N . HIS B 1 744 ? 112.13586 133.94367 138.77470 1.000 40.21737 745 HIS B N 1
ATOM 10890 C CA . HIS B 1 744 ? 111.86284 133.07948 139.91381 1.000 33.41387 745 HIS B CA 1
ATOM 10891 C C . HIS B 1 744 ? 110.57138 133.50909 140.59651 1.000 28.45959 745 HIS B C 1
ATOM 10892 O O . HIS B 1 744 ? 110.31254 134.70466 140.76308 1.000 36.19784 745 HIS B O 1
ATOM 10899 N N . SER B 1 745 ? 109.76324 132.52714 140.98822 1.000 22.88703 746 SER B N 1
ATOM 10900 C CA . SER B 1 745 ? 108.50802 132.81681 141.66788 1.000 19.23490 746 SER B CA 1
ATOM 10901 C C . SER B 1 745 ? 108.77787 133.37599 143.05939 1.000 19.23257 746 SER B C 1
ATOM 10902 O O . SER B 1 745 ? 109.57254 132.81794 143.82211 1.000 22.66005 746 SER B O 1
ATOM 10905 N N . CYS B 1 746 ? 108.11167 134.47952 143.38948 1.000 20.14401 747 CYS B N 1
ATOM 10906 C CA . CYS B 1 746 ? 108.26804 135.14607 144.67489 1.000 14.73375 747 CYS B CA 1
ATOM 10907 C C . CYS B 1 746 ? 106.90630 135.28808 145.33752 1.000 17.82549 747 CYS B C 1
ATOM 10908 O O . CYS B 1 746 ? 105.91638 135.60441 144.66937 1.000 22.72794 747 CYS B O 1
ATOM 10911 N N . ILE B 1 747 ? 106.86021 135.05433 146.64619 1.000 17.27796 748 ILE B N 1
ATOM 10912 C CA . ILE B 1 747 ? 105.63649 135.16325 147.43201 1.000 13.98259 748 ILE B CA 1
ATOM 10913 C C . ILE B 1 747 ? 105.85631 136.22771 148.49699 1.000 13.19873 748 ILE B C 1
ATOM 10914 O O . ILE B 1 747 ? 106.82008 136.15109 149.26949 1.000 18.36416 748 ILE B O 1
ATOM 10919 N N . MET B 1 748 ? 104.96661 137.21576 148.53783 1.000 12.50727 749 MET B N 1
ATOM 10920 C CA . MET B 1 748 ? 105.03769 138.30320 149.50035 1.000 10.58600 749 MET B CA 1
ATOM 10921 C C . MET B 1 748 ? 103.80645 138.28345 150.39497 1.000 17.49472 749 MET B C 1
ATOM 10922 O O . MET B 1 748 ? 102.71653 137.88902 149.97048 1.000 21.33265 749 MET B O 1
ATOM 10927 N N . LEU B 1 749 ? 103.99099 138.71265 151.64112 1.000 18.62818 750 LEU B N 1
ATOM 10928 C CA . LEU B 1 749 ? 102.91382 138.77155 152.61649 1.000 15.77723 750 LEU B CA 1
ATOM 10929 C C . LEU B 1 749 ? 102.91560 140.13000 153.30131 1.000 15.84753 750 LEU B C 1
ATOM 10930 O O . LEU B 1 749 ? 103.96597 140.75204 153.48189 1.000 21.76804 750 LEU B O 1
ATOM 10935 N N . LYS B 1 750 ? 101.72329 140.58502 153.68032 1.000 14.82301 751 LYS B N 1
ATOM 10936 C CA . LYS B 1 750 ? 101.56026 141.85189 154.37999 1.000 19.98330 751 LYS B CA 1
ATOM 10937 C C . LYS B 1 750 ? 100.45706 141.70803 155.41504 1.000 29.82273 751 LYS B C 1
ATOM 10938 O O . LYS B 1 750 ? 99.35360 141.26124 155.08942 1.000 31.74882 751 LYS B O 1
ATOM 10944 N N . THR B 1 751 ? 100.75534 142.08737 156.65378 1.000 37.11563 752 THR B N 1
ATOM 10945 C CA . THR B 1 751 ? 99.77478 142.00744 157.72480 1.000 36.34366 752 THR B CA 1
ATOM 10946 C C . THR B 1 751 ? 98.76011 143.13991 157.61175 1.000 39.32359 752 THR B C 1
ATOM 10947 O O . THR B 1 751 ? 99.05145 144.21765 157.08463 1.000 44.23305 752 THR B O 1
ATOM 10951 N N . LEU B 1 752 ? 97.55224 142.87858 158.10470 1.000 37.88529 753 LEU B N 1
ATOM 10952 C CA . LEU B 1 752 ? 96.46351 143.84567 158.08842 1.000 45.99235 753 LEU B CA 1
ATOM 10953 C C . LEU B 1 752 ? 96.00816 144.11264 159.51498 1.000 53.32644 753 LEU B C 1
ATOM 10954 O O . LEU B 1 752 ? 95.71281 143.17415 160.26242 1.000 53.32559 753 LEU B O 1
ATOM 10959 N N . THR B 1 753 ? 95.95240 145.38734 159.88687 1.000 57.66602 754 THR B N 1
ATOM 10960 C CA . THR B 1 753 ? 95.52167 145.77731 161.22428 1.000 59.25448 754 THR B CA 1
ATOM 10961 C C . THR B 1 753 ? 94.65032 147.02790 161.17436 1.000 62.03408 754 THR B C 1
ATOM 10962 O O . THR B 1 753 ? 93.45436 146.97477 161.46087 1.000 63.02193 754 THR B O 1
ATOM 10966 N N . GLY B 1 761 ? 104.11159 141.33754 162.01719 1.000 49.53001 762 GLY B N 1
ATOM 10967 C CA . GLY B 1 761 ? 103.48537 141.38741 163.32512 1.000 59.72135 762 GLY B CA 1
ATOM 10968 C C . GLY B 1 761 ? 103.36941 140.02866 163.98737 1.000 58.91482 762 GLY B C 1
ATOM 10969 O O . GLY B 1 761 ? 102.39785 139.30383 163.77312 1.000 60.51062 762 GLY B O 1
ATOM 10970 N N . GLY B 1 762 ? 104.36725 139.68260 164.79641 1.000 51.71772 763 GLY B N 1
ATOM 10971 C CA . GLY B 1 762 ? 104.37120 138.41037 165.49032 1.000 50.41481 763 GLY B CA 1
ATOM 10972 C C . GLY B 1 762 ? 104.88061 137.26809 164.63680 1.000 45.72184 763 GLY B C 1
ATOM 10973 O O . GLY B 1 762 ? 106.00173 136.78945 164.83274 1.000 51.97944 763 GLY B O 1
ATOM 10974 N N . TRP B 1 763 ? 104.06385 136.82144 163.68330 1.000 38.02611 764 TRP B N 1
ATOM 10975 C CA . TRP B 1 763 ? 104.45528 135.73460 162.79514 1.000 41.17205 764 TRP B CA 1
ATOM 10976 C C . TRP B 1 763 ? 105.14438 136.22773 161.53142 1.000 40.19797 764 TRP B C 1
ATOM 10977 O O . TRP B 1 763 ? 106.00190 135.52154 160.98805 1.000 44.72762 764 TRP B O 1
ATOM 10988 N N . LEU B 1 764 ? 104.78460 137.41929 161.04778 1.000 37.13769 765 LEU B N 1
ATOM 10989 C CA . LEU B 1 764 ? 105.43642 137.96334 159.86077 1.000 33.44300 765 LEU B CA 1
ATOM 10990 C C . LEU B 1 764 ? 106.90916 138.25205 160.12273 1.000 28.79257 765 LEU B C 1
ATOM 10991 O O . LEU B 1 764 ? 107.76148 137.99883 159.26316 1.000 27.90274 765 LEU B O 1
ATOM 10996 N N . ALA B 1 765 ? 107.22635 138.79160 161.30269 1.000 29.06982 766 ALA B N 1
ATOM 10997 C CA . ALA B 1 765 ? 108.61870 139.07000 161.64036 1.000 25.88175 766 ALA B CA 1
ATOM 10998 C C . ALA B 1 765 ? 109.43815 137.78763 161.71106 1.000 27.19605 766 ALA B C 1
ATOM 10999 O O . ALA B 1 765 ? 110.57859 137.74380 161.23455 1.000 31.95774 766 ALA B O 1
ATOM 11001 N N . ALA B 1 766 ? 108.87672 136.73467 162.31078 1.000 25.37052 767 ALA B N 1
ATOM 11002 C CA . ALA B 1 766 ? 109.58001 135.45747 162.37366 1.000 24.62753 767 ALA B CA 1
ATOM 11003 C C . ALA B 1 766 ? 109.78372 134.87050 160.98277 1.000 25.46485 767 ALA B C 1
ATOM 11004 O O . ALA B 1 766 ? 110.85880 134.34261 160.67442 1.000 28.56132 767 ALA B O 1
ATOM 11006 N N . PHE B 1 767 ? 108.75817 134.94694 160.13095 1.000 24.34566 768 PHE B N 1
ATOM 11007 C CA . PHE B 1 767 ? 108.89208 134.45555 158.76316 1.000 22.74067 768 PHE B CA 1
ATOM 11008 C C . PHE B 1 767 ? 109.91281 135.27299 157.98188 1.000 22.60878 768 PHE B C 1
ATOM 11009 O O . PHE B 1 767 ? 110.70090 134.71987 157.20566 1.000 22.91395 768 PHE B O 1
ATOM 11017 N N . TRP B 1 768 ? 109.90621 136.59512 158.16821 1.000 23.24482 769 TRP B N 1
ATOM 11018 C CA . TRP B 1 768 ? 110.85940 137.45058 157.46876 1.000 21.95232 769 TRP B CA 1
ATOM 11019 C C . TRP B 1 768 ? 112.29054 137.15395 157.89908 1.000 23.12627 769 TRP B C 1
ATOM 11020 O O . TRP B 1 768 ? 113.20247 137.11623 157.06450 1.000 23.79825 769 TRP B O 1
ATOM 11031 N N . LYS B 1 769 ? 112.50841 136.94803 159.20032 1.000 22.37513 770 LYS B N 1
ATOM 11032 C CA . LYS B 1 769 ? 113.84727 136.62624 159.68415 1.000 21.71829 770 LYS B CA 1
ATOM 11033 C C . LYS B 1 769 ? 114.31768 135.27663 159.15610 1.000 23.08349 770 LYS B C 1
ATOM 11034 O O . LYS B 1 769 ? 115.48071 135.12655 158.76316 1.000 27.56176 770 LYS B O 1
ATOM 11040 N N . ASP B 1 770 ? 113.42943 134.27944 159.14687 1.000 21.55251 771 ASP B N 1
ATOM 11041 C CA . ASP B 1 770 ? 113.80010 132.96288 158.63727 1.000 18.45534 771 ASP B CA 1
ATOM 11042 C C . ASP B 1 770 ? 114.11194 133.01400 157.14660 1.000 22.99498 771 ASP B C 1
ATOM 11043 O O . ASP B 1 770 ? 115.06767 132.38076 156.68294 1.000 28.28902 771 ASP B O 1
ATOM 11048 N N . PHE B 1 771 ? 113.31162 133.75783 156.37839 1.000 25.44048 772 PHE B N 1
ATOM 11049 C CA . PHE B 1 771 ? 113.57069 133.88805 154.94774 1.000 21.95212 772 PHE B CA 1
ATOM 11050 C C . PHE B 1 771 ? 114.89859 134.58861 154.68911 1.000 19.68204 772 PHE B C 1
ATOM 11051 O O . PHE B 1 771 ? 115.64679 134.20283 153.78304 1.000 20.46406 772 PHE B O 1
ATOM 11059 N N . ARG B 1 772 ? 115.20342 135.62763 155.47075 1.000 18.98510 773 ARG B N 1
ATOM 11060 C CA . ARG B 1 772 ? 116.46577 136.34010 155.30081 1.000 18.69736 773 ARG B CA 1
ATOM 11061 C C . ARG B 1 772 ? 117.65566 135.43130 155.58243 1.000 20.35863 773 ARG B C 1
ATOM 11062 O O . ARG B 1 772 ? 118.65910 135.46806 154.86053 1.000 19.23130 773 ARG B O 1
ATOM 11070 N N . ARG B 1 773 ? 117.56521 134.61393 156.63466 1.000 23.16232 774 ARG B N 1
ATOM 11071 C CA . ARG B 1 773 ? 118.64646 133.68479 156.94739 1.000 20.86257 774 ARG B CA 1
ATOM 11072 C C . ARG B 1 773 ? 118.83281 132.65896 155.83631 1.000 19.77064 774 ARG B C 1
ATOM 11073 O O . ARG B 1 773 ? 119.96651 132.33967 155.45920 1.000 21.46444 774 ARG B O 1
ATOM 11081 N N . ARG B 1 774 ? 117.72981 132.12743 155.30346 1.000 22.64834 775 ARG B N 1
ATOM 11082 C CA . ARG B 1 774 ? 117.82405 131.15635 154.21794 1.000 17.68546 775 ARG B CA 1
ATOM 11083 C C . ARG B 1 774 ? 118.37946 131.79278 152.94985 1.000 17.33442 775 ARG B C 1
ATOM 11084 O O . ARG B 1 774 ? 119.16468 131.16711 152.22828 1.000 18.58992 775 ARG B O 1
ATOM 11092 N N . PHE B 1 775 ? 117.98137 133.03458 152.66123 1.000 19.21997 776 PHE B N 1
ATOM 11093 C CA . PHE B 1 775 ? 118.42844 133.69355 151.43762 1.000 17.55228 776 PHE B CA 1
ATOM 11094 C C . PHE B 1 775 ? 119.93452 133.92476 151.44523 1.000 16.24867 776 PHE B C 1
ATOM 11095 O O . PHE B 1 775 ? 120.57671 133.89269 150.38887 1.000 18.11919 776 PHE B O 1
ATOM 11103 N N . LEU B 1 776 ? 120.51389 134.17032 152.62312 1.000 17.53824 777 LEU B N 1
ATOM 11104 C CA . LEU B 1 776 ? 121.95589 134.38012 152.70638 1.000 15.10751 777 LEU B CA 1
ATOM 11105 C C . LEU B 1 776 ? 122.72094 133.13300 152.28035 1.000 17.70698 777 LEU B C 1
ATOM 11106 O O . LEU B 1 776 ? 123.70706 133.22233 151.53951 1.000 18.48041 777 LEU B O 1
ATOM 11111 N N . ALA B 1 777 ? 122.28125 131.95948 152.73890 1.000 22.22730 778 ALA B N 1
ATOM 11112 C CA . ALA B 1 777 ? 122.94027 130.71435 152.36286 1.000 17.62050 778 ALA B CA 1
ATOM 11113 C C . ALA B 1 777 ? 122.57048 130.26754 150.95427 1.000 16.58945 778 ALA B C 1
ATOM 11114 O O . ALA B 1 777 ? 123.36200 129.57890 150.30082 1.000 23.07931 778 ALA B O 1
ATOM 11116 N N . LEU B 1 778 ? 121.38499 130.64206 150.47228 1.000 20.04240 779 LEU B N 1
ATOM 11117 C CA . LEU B 1 778 ? 120.92985 130.22667 149.15170 1.000 17.86754 779 LEU B CA 1
ATOM 11118 C C . LEU B 1 778 ? 121.42276 131.13770 148.03594 1.000 17.99625 779 LEU B C 1
ATOM 11119 O O . LEU B 1 778 ? 121.11176 130.88094 146.86791 1.000 23.71274 779 LEU B O 1
ATOM 11124 N N . LEU B 1 779 ? 122.17840 132.18539 148.36101 1.000 16.19653 780 LEU B N 1
ATOM 11125 C CA . LEU B 1 779 ? 122.67354 133.11846 147.35660 1.000 17.96342 780 LEU B CA 1
ATOM 11126 C C . LEU B 1 779 ? 123.82046 132.51292 146.55662 1.000 21.67249 780 LEU B C 1
ATOM 11127 O O . LEU B 1 779 ? 124.27582 133.10331 145.57212 1.000 26.24338 780 LEU B O 1
ATOM 11132 N N . SER B 1 780 ? 124.29726 131.33865 146.97151 1.000 23.71357 781 SER B N 1
ATOM 11133 C CA . SER B 1 780 ? 125.43354 130.69436 146.33035 1.000 21.43868 781 SER B CA 1
ATOM 11134 C C . SER B 1 780 ? 125.05397 129.52311 145.43501 1.000 28.12566 781 SER B C 1
ATOM 11135 O O . SER B 1 780 ? 125.91079 129.03982 144.68681 1.000 32.91146 781 SER B O 1
ATOM 11138 N N . TYR B 1 781 ? 123.80728 129.05383 145.48487 1.000 26.04542 782 TYR B N 1
ATOM 11139 C CA . TYR B 1 781 ? 123.39885 127.90051 144.68747 1.000 28.47044 782 TYR B CA 1
ATOM 11140 C C . TYR B 1 781 ? 122.78689 128.32024 143.35299 1.000 31.74462 782 TYR B C 1
ATOM 11141 O O . TYR B 1 781 ? 123.29890 127.96284 142.28749 1.000 39.07208 782 TYR B O 1
ATOM 11150 N N . GLN B 1 782 ? 121.69275 129.07881 143.39810 1.000 32.67465 783 GLN B N 1
ATOM 11151 C CA . GLN B 1 782 ? 121.01554 129.53243 142.18957 1.000 38.74889 783 GLN B CA 1
ATOM 11152 C C . GLN B 1 782 ? 120.77908 131.03252 142.13627 1.000 37.43684 783 GLN B C 1
ATOM 11153 O O . GLN B 1 782 ? 120.47678 131.54701 141.05264 1.000 35.09448 783 GLN B O 1
ATOM 11159 N N . PHE B 1 783 ? 120.90301 131.74838 143.24993 1.000 30.18847 784 PHE B N 1
ATOM 11160 C CA . PHE B 1 783 ? 120.72923 133.19306 143.27382 1.000 21.17152 784 PHE B CA 1
ATOM 11161 C C . PHE B 1 783 ? 122.02769 133.94605 143.01974 1.000 24.87487 784 PHE B C 1
ATOM 11162 O O . PHE B 1 783 ? 122.03989 135.17794 143.10869 1.000 28.95657 784 PHE B O 1
ATOM 11170 N N . SER B 1 784 ? 123.11888 133.23742 142.71749 1.000 23.56748 785 SER B N 1
ATOM 11171 C CA . SER B 1 784 ? 124.37773 133.90801 142.41134 1.000 22.38625 785 SER B CA 1
ATOM 11172 C C . SER B 1 784 ? 124.28183 134.72809 141.13168 1.000 28.60119 785 SER B C 1
ATOM 11173 O O . SER B 1 784 ? 124.97849 135.73932 140.99256 1.000 34.32073 785 SER B O 1
ATOM 11176 N N . THR B 1 785 ? 123.43044 134.31419 140.19124 1.000 29.19017 786 THR B N 1
ATOM 11177 C CA . THR B 1 785 ? 123.24786 135.06298 138.95418 1.000 26.48576 786 THR B CA 1
ATOM 11178 C C . THR B 1 785 ? 122.47416 136.35874 139.15755 1.000 23.04808 786 THR B C 1
ATOM 11179 O O . THR B 1 785 ? 122.42556 137.18002 138.23549 1.000 25.63052 786 THR B O 1
ATOM 11183 N N . PHE B 1 786 ? 121.87180 136.55811 140.32686 1.000 24.91392 787 PHE B N 1
ATOM 11184 C CA . PHE B 1 786 ? 121.12871 137.78016 140.59602 1.000 25.88823 787 PHE B CA 1
ATOM 11185 C C . PHE B 1 786 ? 122.06366 138.98273 140.64503 1.000 25.46380 787 PHE B C 1
ATOM 11186 O O . PHE B 1 786 ? 123.22254 138.88372 141.05741 1.000 29.48949 787 PHE B O 1
ATOM 11194 N N . SER B 1 787 ? 121.54683 140.12695 140.21126 1.000 22.54337 788 SER B N 1
ATOM 11195 C CA . SER B 1 787 ? 122.30567 141.36249 140.31053 1.000 25.51586 788 SER B CA 1
ATOM 11196 C C . SER B 1 787 ? 122.48578 141.74222 141.77890 1.000 27.95405 788 SER B C 1
ATOM 11197 O O . SER B 1 787 ? 121.59363 141.49598 142.59716 1.000 30.50828 788 SER B O 1
ATOM 11200 N N . PRO B 1 788 ? 123.63161 142.32387 142.14697 1.000 29.55108 789 PRO B N 1
ATOM 11201 C CA . PRO B 1 788 ? 123.82607 142.71511 143.55440 1.000 25.54165 789 PRO B CA 1
ATOM 11202 C C . PRO B 1 788 ? 122.78225 143.69716 144.05581 1.000 29.12484 789 PRO B C 1
ATOM 11203 O O . PRO B 1 788 ? 122.39070 143.63380 145.22779 1.000 31.48032 789 PRO B O 1
ATOM 11207 N N . SER B 1 789 ? 122.32247 144.61135 143.19804 1.000 29.76006 790 SER B N 1
ATOM 11208 C CA . SER B 1 789 ? 121.28379 145.55175 143.60618 1.000 25.31306 790 SER B CA 1
ATOM 11209 C C . SER B 1 789 ? 119.97170 144.83447 143.89930 1.000 25.17154 790 SER B C 1
ATOM 11210 O O . SER B 1 789 ? 119.28532 145.15509 144.87685 1.000 24.21625 790 SER B O 1
ATOM 11213 N N . LEU B 1 790 ? 119.60242 143.86519 143.05757 1.000 27.00893 791 LEU B N 1
ATOM 11214 C CA . LEU B 1 790 ? 118.35798 143.13254 143.27128 1.000 23.37789 791 LEU B CA 1
ATOM 11215 C C . LEU B 1 790 ? 118.40658 142.31885 144.55845 1.000 24.96266 791 LEU B C 1
ATOM 11216 O O . LEU B 1 790 ? 117.44065 142.30656 145.33062 1.000 27.26003 791 LEU B O 1
ATOM 11221 N N . ALA B 1 791 ? 119.52232 141.62786 144.80435 1.000 25.79477 792 ALA B N 1
ATOM 11222 C CA . ALA B 1 791 ? 119.65319 140.84487 146.02900 1.000 21.64877 792 ALA B CA 1
ATOM 11223 C C . ALA B 1 791 ? 119.67182 141.74155 147.26063 1.000 20.19259 792 ALA B C 1
ATOM 11224 O O . ALA B 1 791 ? 119.09122 141.39513 148.29611 1.000 19.43516 792 ALA B O 1
ATOM 11226 N N . LEU B 1 792 ? 120.34184 142.89325 147.17026 1.000 22.47717 793 LEU B N 1
ATOM 11227 C CA . LEU B 1 792 ? 120.36636 143.82734 148.29147 1.000 20.25318 793 LEU B CA 1
ATOM 11228 C C . LEU B 1 792 ? 118.97261 144.36240 148.59444 1.000 22.94791 793 LEU B C 1
ATOM 11229 O O . LEU B 1 792 ? 118.60125 144.52261 149.76309 1.000 24.31945 793 LEU B O 1
ATOM 11234 N N . ASN B 1 793 ? 118.19006 144.65393 147.55228 1.000 28.49537 794 ASN B N 1
ATOM 11235 C CA . ASN B 1 793 ? 116.83012 145.14205 147.75858 1.000 24.30723 794 ASN B CA 1
ATOM 11236 C C . ASN B 1 793 ? 115.96835 144.09792 148.45743 1.000 21.58997 794 ASN B C 1
ATOM 11237 O O . ASN B 1 793 ? 115.15434 144.43379 149.32540 1.000 23.45283 794 ASN B O 1
ATOM 11242 N N . ILE B 1 794 ? 116.12335 142.82660 148.08302 1.000 21.53360 795 ILE B N 1
ATOM 11243 C CA . ILE B 1 794 ? 115.37342 141.76015 148.74101 1.000 22.43830 795 ILE B CA 1
ATOM 11244 C C . ILE B 1 794 ? 115.80594 141.62434 150.19600 1.000 22.96248 795 ILE B C 1
ATOM 11245 O O . ILE B 1 794 ? 114.98146 141.38032 151.08562 1.000 24.38917 795 ILE B O 1
ATOM 11250 N N . ILE B 1 795 ? 117.10381 141.78857 150.46141 1.000 22.38039 796 ILE B N 1
ATOM 11251 C CA . ILE B 1 795 ? 117.62929 141.57781 151.80742 1.000 17.90590 796 ILE B CA 1
ATOM 11252 C C . ILE B 1 795 ? 117.09542 142.62927 152.77491 1.000 18.94964 796 ILE B C 1
ATOM 11253 O O . ILE B 1 795 ? 116.69360 142.30751 153.89968 1.000 24.85136 796 ILE B O 1
ATOM 11258 N N . GLN B 1 796 ? 117.07064 143.89232 152.35915 1.000 20.97979 797 GLN B N 1
ATOM 11259 C CA . GLN B 1 796 ? 116.72566 144.99781 153.24406 1.000 22.80934 797 GLN B CA 1
ATOM 11260 C C . GLN B 1 796 ? 115.31342 145.48918 152.95515 1.000 26.07814 797 GLN B C 1
ATOM 11261 O O . GLN B 1 796 ? 114.96412 145.74973 151.79928 1.000 27.76962 797 GLN B O 1
ATOM 11267 N N . ASN B 1 797 ? 114.50953 145.61816 154.00935 1.000 35.96000 798 ASN B N 1
ATOM 11268 C CA . ASN B 1 797 ? 113.15235 146.13084 153.90183 1.000 32.28504 798 ASN B CA 1
ATOM 11269 C C . ASN B 1 797 ? 112.90562 147.13292 155.02008 1.000 34.65959 798 ASN B C 1
ATOM 11270 O O . ASN B 1 797 ? 113.43759 146.99587 156.12472 1.000 40.29927 798 ASN B O 1
ATOM 11275 N N . ARG B 1 798 ? 112.09105 148.14608 154.72239 1.000 31.64079 799 ARG B N 1
ATOM 11276 C CA . ARG B 1 798 ? 111.77979 149.18549 155.69566 1.000 35.59628 799 ARG B CA 1
ATOM 11277 C C . ARG B 1 798 ? 110.54349 148.88538 156.53221 1.000 35.28663 799 ARG B C 1
ATOM 11278 O O . ARG B 1 798 ? 110.33846 149.54134 157.55998 1.000 38.73699 799 ARG B O 1
ATOM 11286 N N . ASN B 1 799 ? 109.71528 147.92069 156.12443 1.000 35.94280 800 ASN B N 1
ATOM 11287 C CA . ASN B 1 799 ? 108.52789 147.60147 156.91061 1.000 35.38683 800 ASN B CA 1
ATOM 11288 C C . ASN B 1 799 ? 108.88108 146.85549 158.19096 1.000 36.90940 800 ASN B C 1
ATOM 11289 O O . ASN B 1 799 ? 108.19171 147.01003 159.20538 1.000 41.05423 800 ASN B O 1
ATOM 11294 N N . MET B 1 800 ? 109.94626 146.05987 158.17047 1.000 37.47400 801 MET B N 1
ATOM 11295 C CA . MET B 1 800 ? 110.36438 145.26358 159.31457 1.000 40.69115 801 MET B CA 1
ATOM 11296 C C . MET B 1 800 ? 111.56948 145.90811 159.98568 1.000 46.85220 801 MET B C 1
ATOM 11297 O O . MET B 1 800 ? 112.49973 146.36129 159.31147 1.000 45.14553 801 MET B O 1
ATOM 11302 N N . GLY B 1 801 ? 111.54546 145.94718 161.31717 1.000 54.92404 802 GLY B N 1
ATOM 11303 C CA . GLY B 1 801 ? 112.63571 146.50908 162.08300 1.000 67.84360 802 GLY B CA 1
ATOM 11304 C C . GLY B 1 801 ? 113.78573 145.53560 162.26201 1.000 75.60727 802 GLY B C 1
ATOM 11305 O O . GLY B 1 801 ? 113.78286 144.41043 161.76301 1.000 76.23824 802 GLY B O 1
ATOM 11306 N N . LYS B 1 802 ? 114.79609 145.99250 162.99772 1.000 78.14343 803 LYS B N 1
ATOM 11307 C CA . LYS B 1 802 ? 115.99687 145.19966 163.26584 1.000 82.28893 803 LYS B CA 1
ATOM 11308 C C . LYS B 1 802 ? 116.10957 144.92285 164.75844 1.000 84.03557 803 LYS B C 1
ATOM 11309 O O . LYS B 1 802 ? 116.56943 145.79094 165.52206 1.000 80.23105 803 LYS B O 1
ATOM 11315 N N . PRO B 1 803 ? 115.70569 143.73865 165.22446 1.000 88.50850 804 PRO B N 1
ATOM 11316 C CA . PRO B 1 803 ? 115.80399 143.43109 166.65688 1.000 91.23105 804 PRO B CA 1
ATOM 11317 C C . PRO B 1 803 ? 117.13070 142.78992 167.03665 1.000 94.24263 804 PRO B C 1
ATOM 11318 O O . PRO B 1 803 ? 117.23986 142.15710 168.09161 1.000 91.63984 804 PRO B O 1
ATOM 11322 N N . ALA B 1 804 ? 118.14350 142.94509 166.18606 1.000 96.58549 805 ALA B N 1
ATOM 11323 C CA . ALA B 1 804 ? 119.45067 142.31615 166.37347 1.000 89.89087 805 ALA B CA 1
ATOM 11324 C C . ALA B 1 804 ? 120.47069 143.27774 166.97072 1.000 89.22336 805 ALA B C 1
ATOM 11325 O O . ALA B 1 804 ? 121.64668 143.26129 166.59561 1.000 81.25873 805 ALA B O 1
ATOM 11327 N N . GLN B 1 805 ? 120.03262 144.13496 167.89070 1.000 93.53033 806 GLN B N 1
ATOM 11328 C CA . GLN B 1 805 ? 120.92845 145.10136 168.52330 1.000 94.76601 806 GLN B CA 1
ATOM 11329 C C . GLN B 1 805 ? 122.18123 144.49390 169.15339 1.000 96.81495 806 GLN B C 1
ATOM 11330 O O . GLN B 1 805 ? 123.25670 145.09942 169.00624 1.000 98.76093 806 GLN B O 1
ATOM 11332 N N . PRO B 1 806 ? 122.13365 143.36153 169.86617 1.000 97.33618 807 PRO B N 1
ATOM 11333 C CA . PRO B 1 806 ? 123.37186 142.81323 170.43920 1.000 94.76086 807 PRO B CA 1
ATOM 11334 C C . PRO B 1 806 ? 124.41061 142.51461 169.36654 1.000 89.75283 807 PRO B C 1
ATOM 11335 O O . PRO B 1 806 ? 124.08386 142.09616 168.25394 1.000 83.78094 807 PRO B O 1
ATOM 11339 N N . ALA B 1 807 ? 125.67513 142.73562 169.71801 1.000 82.85138 808 ALA B N 1
ATOM 11340 C CA . ALA B 1 807 ? 126.77889 142.63226 168.77665 1.000 75.78723 808 ALA B CA 1
ATOM 11341 C C . ALA B 1 807 ? 127.31180 141.19976 168.73663 1.000 73.39987 808 ALA B C 1
ATOM 11342 O O . ALA B 1 807 ? 126.71366 140.27015 169.28487 1.000 77.49294 808 ALA B O 1
ATOM 11344 N N . LEU B 1 808 ? 128.45688 141.01348 168.07480 1.000 67.06638 809 LEU B N 1
ATOM 11345 C CA . LEU B 1 808 ? 129.01688 139.67580 167.90830 1.000 65.52036 809 LEU B CA 1
ATOM 11346 C C . LEU B 1 808 ? 129.60140 139.14421 169.21171 1.000 73.11036 809 LEU B C 1
ATOM 11347 O O . LEU B 1 808 ? 129.55644 137.93432 169.46507 1.000 75.98724 809 LEU B O 1
ATOM 11352 N N . SER B 1 809 ? 130.17126 140.03048 170.03516 1.000 72.40044 810 SER B N 1
ATOM 11353 C CA . SER B 1 809 ? 130.82154 139.68392 171.29863 1.000 70.57107 810 SER B CA 1
ATOM 11354 C C . SER B 1 809 ? 132.09628 138.87608 171.07234 1.000 69.99525 810 SER B C 1
ATOM 11355 O O . SER B 1 809 ? 132.24532 138.20265 170.04751 1.000 73.11009 810 SER B O 1
ATOM 11358 N N . ARG B 1 810 ? 133.02901 138.94746 172.02610 1.000 68.18121 811 ARG B N 1
ATOM 11359 C CA . ARG B 1 810 ? 134.31610 138.27994 171.85634 1.000 64.68659 811 ARG B CA 1
ATOM 11360 C C . ARG B 1 810 ? 134.18423 136.76204 171.89414 1.000 61.93082 811 ARG B C 1
ATOM 11361 O O . ARG B 1 810 ? 135.04070 136.05659 171.34872 1.000 58.31475 811 ARG B O 1
ATOM 11369 N N . GLU B 1 811 ? 133.13414 136.24138 172.53348 1.000 67.25785 812 GLU B N 1
ATOM 11370 C CA . GLU B 1 811 ? 132.95715 134.79418 172.60903 1.000 67.12777 812 GLU B CA 1
ATOM 11371 C C . GLU B 1 811 ? 132.71516 134.19716 171.22775 1.000 64.76061 812 GLU B C 1
ATOM 11372 O O . GLU B 1 811 ? 133.31540 133.17944 170.86314 1.000 61.06341 812 GLU B O 1
ATOM 11374 N N . GLU B 1 812 ? 131.83433 134.82069 170.44200 1.000 63.96605 813 GLU B N 1
ATOM 11375 C CA . GLU B 1 812 ? 131.56185 134.32142 169.09866 1.000 60.72043 813 GLU B CA 1
ATOM 11376 C C . GLU B 1 812 ? 132.67771 134.68003 168.12589 1.000 57.42140 813 GLU B C 1
ATOM 11377 O O . GLU B 1 812 ? 132.92389 133.93745 167.16851 1.000 55.70086 813 GLU B O 1
ATOM 11383 N N . LEU B 1 813 ? 133.35275 135.81153 168.34570 1.000 56.53169 814 LEU B N 1
ATOM 11384 C CA . LEU B 1 813 ? 134.43882 136.21211 167.45633 1.000 52.37541 814 LEU B CA 1
ATOM 11385 C C . LEU B 1 813 ? 135.58504 135.20900 167.49396 1.000 52.95646 814 LEU B C 1
ATOM 11386 O O . LEU B 1 813 ? 136.14529 134.85520 166.44974 1.000 51.61870 814 LEU B O 1
ATOM 11391 N N . GLU B 1 814 ? 135.94953 134.74000 168.68963 1.000 57.98515 815 GLU B N 1
ATOM 11392 C CA . GLU B 1 814 ? 137.02477 133.76042 168.80057 1.000 55.28754 815 GLU B CA 1
ATOM 11393 C C . GLU B 1 814 ? 136.59469 132.39103 168.29098 1.000 54.89421 815 GLU B C 1
ATOM 11394 O O . GLU B 1 814 ? 137.40847 131.66494 167.70885 1.000 59.02751 815 GLU B O 1
ATOM 11396 N N . ALA B 1 815 ? 135.33078 132.01832 168.50492 1.000 56.42421 816 ALA B N 1
ATOM 11397 C CA . ALA B 1 815 ? 134.85366 130.72097 168.03739 1.000 55.89475 816 ALA B CA 1
ATOM 11398 C C . ALA B 1 815 ? 134.79872 130.66315 166.51574 1.000 48.57504 816 ALA B C 1
ATOM 11399 O O . ALA B 1 815 ? 135.14228 129.63822 165.91529 1.000 47.78652 816 ALA B O 1
ATOM 11401 N N . LEU B 1 816 ? 134.37047 131.75047 165.87515 1.000 48.30554 817 LEU B N 1
ATOM 11402 C CA . LEU B 1 816 ? 134.23752 131.77960 164.42367 1.000 49.18792 817 LEU B CA 1
ATOM 11403 C C . LEU B 1 816 ? 135.56342 132.03796 163.71840 1.000 45.88153 817 LEU B C 1
ATOM 11404 O O . LEU B 1 816 ? 135.84116 131.42402 162.68254 1.000 47.17631 817 LEU B O 1
ATOM 11409 N N . PHE B 1 817 ? 136.38876 132.93294 164.25507 1.000 49.35328 818 PHE B N 1
ATOM 11410 C CA . PHE B 1 817 ? 137.65703 133.30312 163.64229 1.000 46.30815 818 PHE B CA 1
ATOM 11411 C C . PHE B 1 817 ? 138.80412 132.91682 164.56332 1.000 50.82167 818 PHE B C 1
ATOM 11412 O O . PHE B 1 817 ? 138.78372 133.23699 165.75643 1.000 55.30771 818 PHE B O 1
ATOM 11420 N N . LEU B 1 818 ? 139.80007 132.23340 164.00524 1.000 51.10622 819 LEU B N 1
ATOM 11421 C CA . LEU B 1 818 ? 140.98357 131.87033 164.76165 1.000 49.92316 819 LEU B CA 1
ATOM 11422 C C . LEU B 1 818 ? 141.82449 133.11204 165.05190 1.000 52.60920 819 LEU B C 1
ATOM 11423 O O . LEU B 1 818 ? 141.74678 134.10820 164.32866 1.000 53.39512 819 LEU B O 1
ATOM 11428 N N . PRO B 1 819 ? 142.62770 133.08211 166.12174 1.000 53.33809 820 PRO B N 1
ATOM 11429 C CA . PRO B 1 819 ? 143.48647 134.24439 166.41250 1.000 53.16810 820 PRO B CA 1
ATOM 11430 C C . PRO B 1 819 ? 144.44687 134.57949 165.28491 1.000 53.64423 820 PRO B C 1
ATOM 11431 O O . PRO B 1 819 ? 144.73511 135.76029 165.05274 1.000 54.65536 820 PRO B O 1
ATOM 11435 N N . TYR B 1 820 ? 144.95580 133.56942 164.57532 1.000 52.72494 821 TYR B N 1
ATOM 11436 C CA . TYR B 1 820 ? 145.81024 133.83843 163.42408 1.000 49.21740 821 TYR B CA 1
ATOM 11437 C C . TYR B 1 820 ? 145.02310 134.45308 162.27414 1.000 51.98557 821 TYR B C 1
ATOM 11438 O O . TYR B 1 820 ? 145.55506 135.29588 161.54244 1.000 55.41549 821 TYR B O 1
ATOM 11447 N N . ASP B 1 821 ? 143.76544 134.04059 162.09385 1.000 49.04005 822 ASP B N 1
ATOM 11448 C CA . ASP B 1 821 ? 142.92798 134.64573 161.06303 1.000 43.20676 822 ASP B CA 1
ATOM 11449 C C . ASP B 1 821 ? 142.68090 136.12106 161.35140 1.000 44.68351 822 ASP B C 1
ATOM 11450 O O . ASP B 1 821 ? 142.70626 136.95342 160.43701 1.000 49.15306 822 ASP B O 1
ATOM 11455 N N . LEU B 1 822 ? 142.43340 136.46288 162.61850 1.000 46.00034 823 LEU B N 1
ATOM 11456 C CA . LEU B 1 822 ? 142.26547 137.86465 162.98807 1.000 44.17412 823 LEU B CA 1
ATOM 11457 C C . LEU B 1 822 ? 143.55373 138.64752 162.77141 1.000 46.08485 823 LEU B C 1
ATOM 11458 O O . LEU B 1 822 ? 143.51985 139.80937 162.34879 1.000 49.12069 823 LEU B O 1
ATOM 11463 N N . LYS B 1 823 ? 144.70059 138.02979 163.06615 1.000 49.20026 824 LYS B N 1
ATOM 11464 C CA . LYS B 1 823 ? 145.97988 138.69044 162.82901 1.000 48.79475 824 LYS B CA 1
ATOM 11465 C C . LYS B 1 823 ? 146.18622 138.97349 161.34666 1.000 48.41439 824 LYS B C 1
ATOM 11466 O O . LYS B 1 823 ? 146.67681 140.04565 160.97457 1.000 56.77542 824 LYS B O 1
ATOM 11472 N N . ARG B 1 824 ? 145.82181 138.02009 160.48518 1.000 44.75537 825 ARG B N 1
ATOM 11473 C CA . ARG B 1 824 ? 145.93080 138.24041 159.04648 1.000 45.34143 825 ARG B CA 1
ATOM 11474 C C . ARG B 1 824 ? 145.01985 139.37371 158.59092 1.000 49.48552 825 ARG B C 1
ATOM 11475 O O . ARG B 1 824 ? 145.41709 140.20688 157.76775 1.000 54.57850 825 ARG B O 1
ATOM 11483 N N . LEU B 1 825 ? 143.78955 139.41604 159.10944 1.000 48.17122 826 LEU B N 1
ATOM 11484 C CA . LEU B 1 825 ? 142.87091 140.49198 158.75018 1.000 48.46198 826 LEU B CA 1
ATOM 11485 C C . LEU B 1 825 ? 143.38588 141.84217 159.23377 1.000 52.05204 826 LEU B C 1
ATOM 11486 O O . LEU B 1 825 ? 143.32068 142.83807 158.50343 1.000 54.06973 826 LEU B O 1
ATOM 11491 N N . GLU B 1 826 ? 143.89913 141.89530 160.46564 1.000 51.58662 827 GLU B N 1
ATOM 11492 C CA . GLU B 1 826 ? 144.48635 143.13160 160.97309 1.000 50.46828 827 GLU B CA 1
ATOM 11493 C C . GLU B 1 826 ? 145.72331 143.52058 160.17369 1.000 57.15079 827 GLU B C 1
ATOM 11494 O O . GLU B 1 826 ? 145.93830 144.70307 159.88093 1.000 63.52490 827 GLU B O 1
ATOM 11500 N N . MET B 1 827 ? 146.54579 142.53497 159.80776 1.000 58.29848 828 MET B N 1
ATOM 11501 C CA . MET B 1 827 ? 147.75757 142.81839 159.04611 1.000 59.02838 828 MET B CA 1
ATOM 11502 C C . MET B 1 827 ? 147.42426 143.37412 157.66690 1.000 57.16101 828 MET B C 1
ATOM 11503 O O . MET B 1 827 ? 148.13840 144.23940 157.14865 1.000 58.02508 828 MET B O 1
ATOM 11508 N N . TYR B 1 828 ? 146.34004 142.88742 157.05860 1.000 56.70920 829 TYR B N 1
ATOM 1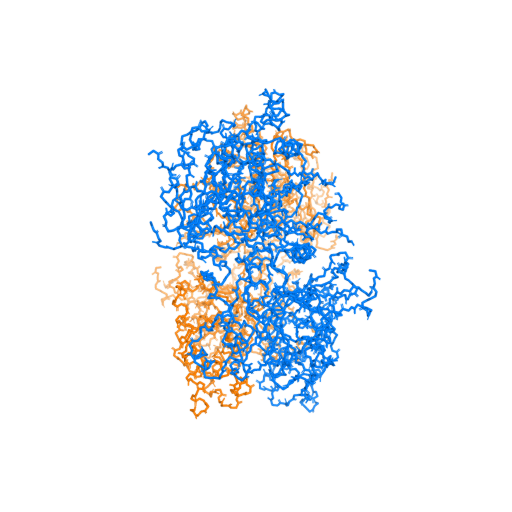1509 C CA . TYR B 1 828 ? 145.95110 143.35315 155.73048 1.000 55.69717 829 TYR B CA 1
ATOM 11510 C C . TYR B 1 828 ? 145.59504 144.83650 155.74225 1.000 63.07078 829 TYR B C 1
ATOM 11511 O O . TYR B 1 828 ? 145.82795 145.54723 154.75749 1.000 65.70965 829 TYR B O 1
ATOM 11520 N N . SER B 1 829 ? 145.04510 145.32678 156.85407 1.000 61.68134 830 SER B N 1
ATOM 11521 C CA . SER B 1 829 ? 144.52501 146.68825 156.90376 1.000 59.42497 830 SER B CA 1
ATOM 11522 C C . SER B 1 829 ? 145.60920 147.75181 157.03783 1.000 68.89133 830 SER B C 1
ATOM 11523 O O . SER B 1 829 ? 145.28836 148.94200 156.95282 1.000 72.42399 830 SER B O 1
ATOM 11526 N N . ARG B 1 830 ? 146.86998 147.36964 157.24412 1.000 67.28176 831 ARG B N 1
ATOM 11527 C CA . ARG B 1 830 ? 147.93558 148.34192 157.46038 1.000 69.57797 831 ARG B CA 1
ATOM 11528 C C . ARG B 1 830 ? 148.97454 148.38918 156.34970 1.000 77.42142 831 ARG B C 1
ATOM 11529 O O . ARG B 1 830 ? 149.59533 149.43545 156.15298 1.000 83.66762 831 ARG B O 1
ATOM 11537 N N . ASN B 1 831 ? 149.17936 147.29581 155.62057 1.000 76.27913 832 ASN B N 1
ATOM 11538 C CA . ASN B 1 831 ? 150.12503 147.23680 154.50704 1.000 75.14139 832 ASN B CA 1
ATOM 11539 C C . ASN B 1 831 ? 149.42967 146.69314 153.26539 1.000 73.71273 832 ASN B C 1
ATOM 11540 O O . ASN B 1 831 ? 149.90399 145.76537 152.60598 1.000 73.01144 832 ASN B O 1
ATOM 11545 N N . MET B 1 832 ? 148.28570 147.30016 152.94445 1.000 74.28085 833 MET B N 1
ATOM 11546 C CA . MET B 1 832 ? 147.29438 146.80302 151.99568 1.000 75.32786 833 MET B CA 1
ATOM 11547 C C . MET B 1 832 ? 147.93188 146.13811 150.78360 1.000 78.88296 833 MET B C 1
ATOM 11548 O O . MET B 1 832 ? 148.72806 146.75121 150.06528 1.000 83.75836 833 MET B O 1
ATOM 11553 N N . VAL B 1 833 ? 147.57084 144.87558 150.56095 1.000 75.72712 834 VAL B N 1
ATOM 11554 C CA . VAL B 1 833 ? 148.20648 144.02169 149.56383 1.000 73.71726 834 VAL B CA 1
ATOM 11555 C C . VAL B 1 833 ? 147.12649 143.27994 148.78938 1.000 72.71551 834 VAL B C 1
ATOM 11556 O O . VAL B 1 833 ? 145.93582 143.58448 148.92214 1.000 77.55998 834 VAL B O 1
ATOM 11558 N N . ASP B 1 834 ? 147.53759 142.32821 147.95188 1.000 66.47595 835 ASP B N 1
ATOM 11559 C CA . ASP B 1 834 ? 146.58689 141.52990 147.18761 1.000 68.16013 835 ASP B CA 1
ATOM 11560 C C . ASP B 1 834 ? 145.57293 140.86613 148.11258 1.000 63.06228 835 ASP B C 1
ATOM 11561 O O . ASP B 1 834 ? 145.91929 140.36758 149.18725 1.000 57.99080 835 ASP B O 1
ATOM 11566 N N . TYR B 1 835 ? 144.30863 140.88400 147.69175 1.000 55.83831 836 TYR B N 1
ATOM 11567 C CA . TYR B 1 835 ? 143.19997 140.45466 148.53402 1.000 51.79713 836 TYR B CA 1
ATOM 11568 C C . TYR B 1 835 ? 143.03846 138.94186 148.60467 1.000 45.83481 836 TYR B C 1
ATOM 11569 O O . TYR B 1 835 ? 142.20888 138.46526 149.38670 1.000 47.05675 836 TYR B O 1
ATOM 11578 N N . HIS B 1 836 ? 143.80047 138.17827 147.81816 1.000 43.99077 837 HIS B N 1
ATOM 11579 C CA . HIS B 1 836 ? 143.65370 136.72672 147.82670 1.000 37.39116 837 HIS B CA 1
ATOM 11580 C C . HIS B 1 836 ? 144.07708 136.10490 149.15105 1.000 35.05369 837 HIS B C 1
ATOM 11581 O O . HIS B 1 836 ? 143.69252 134.96625 149.43817 1.000 34.25680 837 HIS B O 1
ATOM 11588 N N . LEU B 1 837 ? 144.85690 136.82182 149.96311 1.000 39.75853 838 LEU B N 1
ATOM 11589 C CA . LEU B 1 837 ? 145.29387 136.27324 151.24235 1.000 36.87311 838 LEU B CA 1
ATOM 11590 C C . LEU B 1 837 ? 144.13524 136.12563 152.22149 1.000 39.65867 838 LEU B C 1
ATOM 11591 O O . LEU B 1 837 ? 144.12727 135.19286 153.03304 1.000 40.56434 838 LEU B O 1
ATOM 11596 N N . ILE B 1 838 ? 143.15065 137.02251 152.15986 1.000 41.25532 839 ILE B N 1
ATOM 11597 C CA . ILE B 1 838 ? 142.04581 137.04591 153.10725 1.000 32.53558 839 ILE B CA 1
ATOM 11598 C C . ILE B 1 838 ? 140.71231 136.70600 152.45170 1.000 29.89417 839 ILE B C 1
ATOM 11599 O O . ILE B 1 838 ? 139.65825 137.01023 153.01037 1.000 35.56427 839 ILE B O 1
ATOM 11604 N N . MET B 1 839 ? 140.73320 136.07117 151.27697 1.000 32.57314 840 MET B N 1
ATOM 11605 C CA . MET B 1 839 ? 139.48578 135.70428 150.61422 1.000 31.32394 840 MET B CA 1
ATOM 11606 C C . MET B 1 839 ? 138.74009 134.59324 151.34113 1.000 29.36715 840 MET B C 1
ATOM 11607 O O . MET B 1 839 ? 137.53529 134.42772 151.12219 1.000 29.56226 840 MET B O 1
ATOM 11612 N N . ASP B 1 840 ? 139.41993 133.82849 152.19648 1.000 30.79153 841 ASP B N 1
ATOM 11613 C CA . ASP B 1 840 ? 138.74563 132.78199 152.95373 1.000 28.46734 841 ASP B CA 1
ATOM 11614 C C . ASP B 1 840 ? 137.89369 133.33657 154.08740 1.000 31.51987 841 ASP B C 1
ATOM 11615 O O . ASP B 1 840 ? 137.02214 132.62330 154.59607 1.000 28.70638 841 ASP B O 1
ATOM 11620 N N . MET B 1 841 ? 138.12282 134.58648 154.49086 1.000 31.24732 842 MET B N 1
ATOM 11621 C CA . MET B 1 841 ? 137.36739 135.20503 155.57126 1.000 26.26653 842 MET B CA 1
ATOM 11622 C C . MET B 1 841 ? 136.20385 136.05794 155.08546 1.000 27.81051 842 MET B C 1
ATOM 11623 O O . MET B 1 841 ? 135.31818 136.37887 155.88547 1.000 31.29762 842 MET B O 1
ATOM 11628 N N . ILE B 1 842 ? 136.18982 136.43542 153.80475 1.000 24.46155 843 ILE B N 1
ATOM 11629 C CA . ILE B 1 842 ? 135.12533 137.30438 153.29698 1.000 23.45443 843 ILE B CA 1
ATOM 11630 C C . ILE B 1 842 ? 133.74596 136.65977 153.39678 1.000 21.49003 843 ILE B C 1
ATOM 11631 O O . ILE B 1 842 ? 132.80972 137.33142 153.86082 1.000 27.20674 843 ILE B O 1
ATOM 11636 N N . PRO B 1 843 ? 133.53649 135.40032 152.98039 1.000 20.55052 844 PRO B N 1
ATOM 11637 C CA . PRO B 1 843 ? 132.18568 134.82307 153.11524 1.000 18.80485 844 PRO B CA 1
ATOM 11638 C C . PRO B 1 843 ? 131.67797 134.79397 154.54597 1.000 20.15535 844 PRO B C 1
ATOM 11639 O O . PRO B 1 843 ? 130.47740 134.98462 154.77696 1.000 19.76360 844 PRO B O 1
ATOM 11643 N N . ALA B 1 844 ? 132.56083 134.55740 155.51749 1.000 20.25883 845 ALA B N 1
ATOM 11644 C CA . ALA B 1 844 ? 132.14033 134.56194 156.91444 1.000 16.95822 845 ALA B CA 1
ATOM 11645 C C . ALA B 1 844 ? 131.81988 135.97502 157.38645 1.000 21.68457 845 ALA B C 1
ATOM 11646 O O . ALA B 1 844 ? 130.85185 136.18880 158.12538 1.000 29.30654 845 ALA B O 1
ATOM 11648 N N . ILE B 1 845 ? 132.62856 136.95353 156.97242 1.000 20.69042 846 ILE B N 1
ATOM 11649 C CA . ILE B 1 845 ? 132.39006 138.34070 157.36638 1.000 21.87174 846 ILE B CA 1
ATOM 11650 C C . ILE B 1 845 ? 131.07591 138.84091 156.77806 1.000 21.58931 846 ILE B C 1
ATOM 11651 O O . ILE B 1 845 ? 130.28185 139.50400 157.45626 1.000 22.89703 846 ILE B O 1
ATOM 11656 N N . SER B 1 846 ? 130.82748 138.52894 155.50385 1.000 20.62622 847 SER B N 1
ATOM 11657 C CA . SER B 1 846 ? 129.57792 138.93986 154.87123 1.000 18.28807 847 SER B CA 1
ATOM 11658 C C . SER B 1 846 ? 128.37768 138.27445 155.53328 1.000 23.52316 847 SER B C 1
ATOM 11659 O O . SER B 1 846 ? 127.32489 138.90140 155.70076 1.000 25.23108 847 SER B O 1
ATOM 11662 N N . ARG B 1 847 ? 128.51491 137.00015 155.90865 1.000 22.92896 848 ARG B N 1
ATOM 11663 C CA . ARG B 1 847 ? 127.41056 136.29045 156.54705 1.000 20.42020 848 ARG B CA 1
ATOM 11664 C C . ARG B 1 847 ? 127.04059 136.92222 157.88378 1.000 20.87853 848 ARG B C 1
ATOM 11665 O O . ARG B 1 847 ? 125.85470 137.08805 158.19307 1.000 25.40280 848 ARG B O 1
ATOM 11673 N N . ILE B 1 848 ? 128.04300 137.29006 158.69009 1.000 22.44074 849 ILE B N 1
ATOM 11674 C CA . ILE B 1 848 ? 127.78409 137.86213 160.00747 1.000 23.61475 849 ILE B CA 1
ATOM 11675 C C . ILE B 1 848 ? 127.47301 139.35044 159.95040 1.000 24.11949 849 ILE B C 1
ATOM 11676 O O . ILE B 1 848 ? 127.04484 139.92228 160.96237 1.000 30.42779 849 ILE B O 1
ATOM 11681 N N . TYR B 1 849 ? 127.67300 139.99865 158.80322 1.000 27.13040 850 TYR B N 1
ATOM 11682 C CA . TYR B 1 849 ? 127.31129 141.40339 158.65767 1.000 25.59197 850 TYR B CA 1
ATOM 11683 C C . TYR B 1 849 ? 125.85141 141.57040 158.25143 1.000 26.89160 850 TYR B C 1
ATOM 11684 O O . TYR B 1 849 ? 125.13905 142.40816 158.81315 1.000 36.42733 850 TYR B O 1
ATOM 11693 N N . PHE B 1 850 ? 125.39378 140.78082 157.27806 1.000 25.82993 851 PHE B N 1
ATOM 11694 C CA . PHE B 1 850 ? 124.00163 140.83842 156.85228 1.000 22.13126 851 PHE B CA 1
ATOM 11695 C C . PHE B 1 850 ? 123.05232 140.22597 157.87173 1.000 26.13269 851 PHE B C 1
ATOM 11696 O O . PHE B 1 850 ? 121.83412 140.36137 157.71763 1.000 30.85388 851 PHE B O 1
ATOM 11704 N N . LEU B 1 851 ? 123.57512 139.56135 158.89875 1.000 27.38933 852 LEU B N 1
ATOM 11705 C CA . LEU B 1 851 ? 122.77350 139.06667 160.00734 1.000 25.98095 852 LEU B CA 1
ATOM 11706 C C . LEU B 1 851 ? 122.61411 140.10515 161.11009 1.000 28.84483 852 LEU B C 1
ATOM 11707 O O . LEU B 1 851 ? 122.05300 139.79130 162.16531 1.000 33.97966 852 LEU B O 1
ATOM 11712 N N . ASN B 1 852 ? 123.10382 141.32718 160.88429 1.000 29.98332 853 ASN B N 1
ATOM 11713 C CA . ASN B 1 852 ? 122.99110 142.43193 161.83853 1.000 32.29513 853 ASN B CA 1
ATOM 11714 C C . ASN B 1 852 ? 123.65699 142.09452 163.17112 1.000 39.26087 853 ASN B C 1
ATOM 11715 O O . ASN B 1 852 ? 123.14084 142.41322 164.24407 1.000 49.64567 853 ASN B O 1
ATOM 11720 N N . GLN B 1 853 ? 124.81672 141.44296 163.10154 1.000 36.31289 854 GLN B N 1
ATOM 11721 C CA . GLN B 1 853 ? 125.63054 141.16521 164.27621 1.000 36.21476 854 GLN B CA 1
ATOM 11722 C C . GLN B 1 853 ? 126.92094 141.97123 164.30190 1.000 43.25156 854 GLN B C 1
ATOM 11723 O O . GLN B 1 853 ? 127.70103 141.83704 165.25075 1.000 52.63433 854 GLN B O 1
ATOM 11729 N N . LEU B 1 854 ? 127.16702 142.80246 163.28916 1.000 42.69613 855 LEU B N 1
ATOM 11730 C CA . LEU B 1 854 ? 128.37648 143.61059 163.19951 1.000 44.74571 855 LEU B CA 1
ATOM 11731 C C . LEU B 1 854 ? 128.08894 145.09293 163.42139 1.000 52.01534 855 LEU B C 1
ATOM 11732 O O . LEU B 1 854 ? 128.73768 145.95367 162.82171 1.000 54.23546 855 LEU B O 1
ATOM 11737 N N . GLY B 1 855 ? 127.12630 145.40152 164.28560 1.000 53.33022 856 GLY B N 1
ATOM 11738 C CA . GLY B 1 855 ? 126.77342 146.79157 164.52508 1.000 60.24182 856 GLY B CA 1
ATOM 11739 C C . GLY B 1 855 ? 126.19433 147.43189 163.27946 1.000 69.53311 856 GLY B C 1
ATOM 11740 O O . GLY B 1 855 ? 125.30416 146.87967 162.62331 1.000 73.82043 856 GLY B O 1
ATOM 11741 N N . ASP B 1 856 ? 126.70281 148.61541 162.94313 1.000 68.01760 857 ASP B N 1
ATOM 11742 C CA . ASP B 1 856 ? 126.25697 149.35303 161.76765 1.000 65.72999 857 ASP B CA 1
ATOM 11743 C C . ASP B 1 856 ? 127.35639 149.51787 160.73170 1.000 64.72936 857 ASP B C 1
ATOM 11744 O O . ASP B 1 856 ? 127.13240 149.23395 159.54847 1.000 59.44649 857 ASP B O 1
ATOM 11746 N N . LEU B 1 857 ? 128.53406 149.99093 161.14215 1.000 64.01397 858 LEU B N 1
ATOM 11747 C CA . LEU B 1 857 ? 129.72592 150.19027 160.32001 1.000 62.68063 858 LEU B CA 1
ATOM 11748 C C . LEU B 1 857 ? 129.56539 151.30763 159.29571 1.000 59.29524 858 LEU B C 1
ATOM 11749 O O . LEU B 1 857 ? 130.53289 151.61537 158.58738 1.000 56.19153 858 LEU B O 1
ATOM 11754 N N . ALA B 1 858 ? 128.38744 151.92896 159.19807 1.000 57.58431 859 ALA B N 1
ATOM 11755 C CA . ALA B 1 858 ? 128.14022 153.03902 158.27463 1.000 58.37664 859 ALA B CA 1
ATOM 11756 C C . ALA B 1 858 ? 128.50799 152.66978 156.83899 1.000 55.44019 859 ALA B C 1
ATOM 11757 O O . ALA B 1 858 ? 129.07919 153.46939 156.09448 1.000 56.67180 859 ALA B O 1
ATOM 11759 N N . LEU B 1 859 ? 128.17709 151.44284 156.44591 1.000 49.88944 860 LEU B N 1
ATOM 11760 C CA . LEU B 1 859 ? 128.46152 150.98051 155.09538 1.000 45.93879 860 LEU B CA 1
ATOM 11761 C C . LEU B 1 859 ? 127.48518 151.59754 154.10255 1.000 44.35186 860 LEU B C 1
ATOM 11762 O O . LEU B 1 859 ? 126.27559 151.64503 154.34400 1.000 46.28065 860 LEU B O 1
ATOM 11767 N N . SER B 1 860 ? 128.01994 152.07063 152.97995 1.000 45.81707 861 SER B N 1
ATOM 11768 C CA . SER B 1 860 ? 127.20620 152.68950 151.94673 1.000 44.50323 861 SER B CA 1
ATOM 11769 C C . SER B 1 860 ? 126.54117 151.61800 151.08435 1.000 39.85353 861 SER B C 1
ATOM 11770 O O . SER B 1 860 ? 126.78416 150.41716 151.23489 1.000 38.75020 861 SER B O 1
ATOM 11773 N N . ALA B 1 861 ? 125.67760 152.06299 150.16775 1.000 36.88819 862 ALA B N 1
ATOM 11774 C CA . ALA B 1 861 ? 124.99604 151.12859 149.27746 1.000 37.11708 862 ALA B CA 1
ATOM 11775 C C . ALA B 1 861 ? 125.98287 150.41628 148.36108 1.000 38.54754 862 ALA B C 1
ATOM 11776 O O . ALA B 1 861 ? 125.86989 149.20537 148.13633 1.000 43.20299 862 ALA B O 1
ATOM 11778 N N . ALA B 1 862 ? 126.95376 151.15337 147.81559 1.000 38.38914 863 ALA B N 1
ATOM 11779 C CA . ALA B 1 862 ? 127.96107 150.53305 146.96097 1.000 34.95060 863 ALA B CA 1
ATOM 11780 C C . ALA B 1 862 ? 128.82271 149.55178 147.74546 1.000 39.59211 863 ALA B C 1
ATOM 11781 O O . ALA B 1 862 ? 129.14731 148.46558 147.25107 1.000 38.31488 863 ALA B O 1
ATOM 11783 N N . GLN B 1 863 ? 129.20914 149.92049 148.96946 1.000 41.69072 864 GLN B N 1
ATOM 11784 C CA . GLN B 1 863 ? 130.00411 149.01977 149.79815 1.000 35.46364 864 GLN B CA 1
ATOM 11785 C C . GLN B 1 863 ? 129.21609 147.76964 150.16875 1.000 32.34900 864 GLN B C 1
ATOM 11786 O O . GLN B 1 863 ? 129.76092 146.65936 150.16563 1.000 27.91507 864 GLN B O 1
ATOM 11792 N N . SER B 1 864 ? 127.93226 147.93158 150.49917 1.000 32.05700 865 SER B N 1
ATOM 11793 C CA . SER B 1 864 ? 127.10508 146.77991 150.84516 1.000 30.65089 865 SER B CA 1
ATOM 11794 C C . SER B 1 864 ? 126.92762 145.84831 149.65263 1.000 29.13137 865 SER B C 1
ATOM 11795 O O . SER B 1 864 ? 126.96322 144.62126 149.80306 1.000 30.14120 865 SER B O 1
ATOM 11798 N N . ALA B 1 865 ? 126.72629 146.41332 148.45940 1.000 28.44591 866 ALA B N 1
ATOM 11799 C CA . ALA B 1 865 ? 126.59067 145.58858 147.26299 1.000 26.50833 866 ALA B CA 1
ATOM 11800 C C . ALA B 1 865 ? 127.88102 144.83739 146.96067 1.000 29.58569 866 ALA B C 1
ATOM 11801 O O . ALA B 1 865 ? 127.84864 143.66432 146.57022 1.000 30.04656 866 ALA B O 1
ATOM 11803 N N . LEU B 1 866 ? 129.02796 145.50148 147.12556 1.000 29.52296 867 LEU B N 1
ATOM 11804 C CA . LEU B 1 866 ? 130.30850 144.83917 146.89746 1.000 25.49290 867 LEU B CA 1
ATOM 11805 C C . LEU B 1 866 ? 130.52479 143.69762 147.88311 1.000 24.92633 867 LEU B C 1
ATOM 11806 O O . LEU B 1 866 ? 131.00122 142.62155 147.50325 1.000 26.45696 867 LEU B O 1
ATOM 11811 N N . LEU B 1 867 ? 130.18629 143.91601 149.15633 1.000 24.25250 868 LEU B N 1
ATOM 11812 C CA . LEU B 1 867 ? 130.33748 142.86224 150.15500 1.000 21.49103 868 LEU B CA 1
ATOM 11813 C C . LEU B 1 867 ? 129.43199 141.67564 149.84966 1.000 21.73872 868 LEU B C 1
ATOM 11814 O O . LEU B 1 867 ? 129.84050 140.51813 150.00062 1.000 22.48260 868 LEU B O 1
ATOM 11819 N N . LEU B 1 868 ? 128.19419 141.94418 149.42699 1.000 22.34014 869 LEU B N 1
ATOM 11820 C CA . LEU B 1 868 ? 127.26452 140.86252 149.11729 1.000 19.62267 869 LEU B CA 1
ATOM 11821 C C . LEU B 1 868 ? 127.74647 140.03545 147.93166 1.000 20.52051 869 LEU B C 1
ATOM 11822 O O . LEU B 1 868 ? 127.69738 138.80018 147.96627 1.000 21.15947 869 LEU B O 1
ATOM 11827 N N . GLY B 1 869 ? 128.20910 140.69840 146.87021 1.000 21.71827 870 GLY B N 1
ATOM 11828 C CA . GLY B 1 869 ? 128.64176 139.97071 145.68828 1.000 20.17742 870 GLY B CA 1
ATOM 11829 C C . GLY B 1 869 ? 129.88227 139.13059 145.92569 1.000 24.56392 870 GLY B C 1
ATOM 11830 O O . GLY B 1 869 ? 129.94851 137.97340 145.50184 1.000 27.70368 870 GLY B O 1
ATOM 11831 N N . ILE B 1 870 ? 130.88249 139.69814 146.60162 1.000 24.17216 871 ILE B N 1
ATOM 11832 C CA . ILE B 1 870 ? 132.12958 138.97365 146.82874 1.000 23.75123 871 ILE B CA 1
ATOM 11833 C C . ILE B 1 870 ? 131.91971 137.84429 147.83055 1.000 24.09382 871 ILE B C 1
ATOM 11834 O O . ILE B 1 870 ? 132.37677 136.71447 147.62231 1.000 23.05308 871 ILE B O 1
ATOM 11839 N N . GLY B 1 871 ? 131.22417 138.12888 148.92827 1.000 23.56894 872 GLY B N 1
ATOM 11840 C CA . GLY B 1 871 ? 131.07037 137.15438 149.99017 1.000 19.88668 872 GLY B CA 1
ATOM 11841 C C . GLY B 1 871 ? 129.98999 136.11855 149.75829 1.000 20.19649 872 GLY B C 1
ATOM 11842 O O . GLY B 1 871 ? 130.27770 134.92057 149.67955 1.000 25.23488 872 GLY B O 1
ATOM 11843 N N . LEU B 1 872 ? 128.73790 136.56765 149.64929 1.000 17.48967 873 LEU B N 1
ATOM 11844 C CA . LEU B 1 872 ? 127.62566 135.62872 149.54056 1.000 16.24346 873 LEU B CA 1
ATOM 11845 C C . LEU B 1 872 ? 127.55894 134.99323 148.15720 1.000 18.53203 873 LEU B C 1
ATOM 11846 O O . LEU B 1 872 ? 127.33223 133.78379 148.03521 1.000 23.96754 873 LEU B O 1
ATOM 11851 N N . GLN B 1 873 ? 127.75047 135.78667 147.10512 1.000 19.50275 874 GLN B N 1
ATOM 11852 C CA . GLN B 1 873 ? 127.64473 135.28721 145.74116 1.000 21.19854 874 GLN B CA 1
ATOM 11853 C C . GLN B 1 873 ? 128.95517 134.73173 145.20002 1.000 21.80548 874 GLN B C 1
ATOM 11854 O O . GLN B 1 873 ? 128.95015 134.12909 144.12066 1.000 22.49605 874 GLN B O 1
ATOM 11860 N N . HIS B 1 874 ? 130.06361 134.91296 145.92129 1.000 21.45086 875 HIS B N 1
ATOM 11861 C CA . HIS B 1 874 ? 131.37821 134.42706 145.49621 1.000 20.00720 875 HIS B CA 1
ATOM 11862 C C . HIS B 1 874 ? 131.73520 134.94008 144.10303 1.000 25.28726 875 HIS B C 1
ATOM 11863 O O . HIS B 1 874 ? 132.28726 134.21697 143.27103 1.000 26.14447 875 HIS B O 1
ATOM 11870 N N . LYS B 1 875 ? 131.41511 136.20539 143.84771 1.000 27.52165 876 LYS B N 1
ATOM 11871 C CA . LYS B 1 875 ? 131.68702 136.82714 142.56042 1.000 27.64675 876 LYS B CA 1
ATOM 11872 C C . LYS B 1 875 ? 133.07259 137.45737 142.55543 1.000 36.26803 876 LYS B C 1
ATOM 11873 O O . LYS B 1 875 ? 133.48899 138.08337 143.53439 1.000 41.23678 876 LYS B O 1
ATOM 11879 N N . SER B 1 876 ? 133.78322 137.28586 141.44478 1.000 46.64470 877 SER B N 1
ATOM 11880 C CA . SER B 1 876 ? 135.09222 137.89795 141.29376 1.000 46.74819 877 SER B CA 1
ATOM 11881 C C . SER B 1 876 ? 134.95532 139.40061 141.06239 1.000 53.84771 877 SER B C 1
ATOM 11882 O O . SER B 1 876 ? 133.88214 139.91366 140.73242 1.000 62.47927 877 SER B O 1
ATOM 11885 N N . VAL B 1 877 ? 136.06980 140.10987 141.25007 1.000 52.54757 878 VAL B N 1
ATOM 11886 C CA . VAL B 1 877 ? 136.07351 141.55626 141.05434 1.000 57.80755 878 VAL B CA 1
ATOM 11887 C C . VAL B 1 877 ? 135.79604 141.89983 139.59551 1.000 57.54625 878 VAL B C 1
ATOM 11888 O O . VAL B 1 877 ? 135.04052 142.83284 139.29586 1.000 62.64725 878 VAL B O 1
ATOM 11892 N N . ASP B 1 878 ? 136.39555 141.15059 138.66634 1.000 53.21616 879 ASP B N 1
ATOM 11893 C CA . ASP B 1 878 ? 136.15858 141.39747 137.24719 1.000 54.45012 879 ASP B CA 1
ATOM 11894 C C . ASP B 1 878 ? 134.69713 141.16725 136.88191 1.000 58.65281 879 ASP B C 1
ATOM 11895 O O . ASP B 1 878 ? 134.12408 141.91646 136.08212 1.000 64.83483 879 ASP B O 1
ATOM 11897 N N . GLN B 1 879 ? 134.07997 140.12819 137.44982 1.000 60.22232 880 GLN B N 1
ATOM 11898 C CA . GLN B 1 879 ? 132.66231 139.88446 137.20194 1.000 58.70889 880 GLN B CA 1
ATOM 11899 C C . GLN B 1 879 ? 131.80235 141.01534 137.75308 1.000 59.45839 880 GLN B C 1
ATOM 11900 O O . GLN B 1 879 ? 130.82819 141.43044 137.11449 1.000 65.30234 880 GLN B O 1
ATOM 11906 N N . LEU B 1 880 ? 132.14602 141.52548 138.93724 1.000 54.62016 881 LEU B N 1
ATOM 11907 C CA . LEU B 1 880 ? 131.39448 142.61690 139.54441 1.000 54.74322 881 LEU B CA 1
ATOM 11908 C C . LEU B 1 880 ? 131.67212 143.96399 138.89140 1.000 56.80241 881 LEU B C 1
ATOM 11909 O O . LEU B 1 880 ? 130.99129 144.94109 139.22097 1.000 59.80513 881 LEU B O 1
ATOM 11914 N N . GLU B 1 881 ? 132.65332 144.04206 137.98898 1.000 62.66507 882 GLU B N 1
ATOM 11915 C CA . GLU B 1 881 ? 132.96389 145.31033 137.33651 1.000 66.38351 882 GLU B CA 1
ATOM 11916 C C . GLU B 1 881 ? 131.78444 145.81541 136.51447 1.000 63.68188 882 GLU B C 1
ATOM 11917 O O . GLU B 1 881 ? 131.46797 147.01060 136.53782 1.000 65.84219 882 GLU B O 1
ATOM 11923 N N . LYS B 1 882 ? 131.12164 144.91982 135.77976 1.000 59.88830 883 LYS B N 1
ATOM 11924 C CA . LYS B 1 882 ? 129.99622 145.33523 134.94878 1.000 64.14855 883 LYS B CA 1
ATOM 11925 C C . LYS B 1 882 ? 128.75927 145.62914 135.78949 1.000 68.64152 883 LYS B C 1
ATOM 11926 O O . LYS B 1 882 ? 128.02881 146.58800 135.51322 1.000 74.72695 883 LYS B O 1
ATOM 11932 N N . GLU B 1 883 ? 128.50531 144.81468 136.81628 1.000 65.85497 884 GLU B N 1
ATOM 11933 C CA . GLU B 1 883 ? 127.29951 144.98793 137.62123 1.000 62.41269 884 GLU B CA 1
ATOM 11934 C C . GLU B 1 883 ? 127.36082 146.26936 138.44463 1.000 61.30639 884 GLU B C 1
ATOM 11935 O O . GLU B 1 883 ? 126.40017 147.04747 138.47329 1.000 67.78211 884 GLU B O 1
ATOM 11941 N N . ILE B 1 884 ? 128.48407 146.50613 139.12269 1.000 56.18433 885 ILE B N 1
ATOM 11942 C CA . ILE B 1 884 ? 128.61163 147.70887 139.93834 1.000 61.97861 885 ILE B CA 1
ATOM 11943 C C . ILE B 1 884 ? 128.86400 148.93510 139.06609 1.000 69.60217 885 ILE B C 1
ATOM 11944 O O . ILE B 1 884 ? 128.50216 150.05566 139.44664 1.000 67.97099 885 ILE B O 1
ATOM 11949 N N . GLU B 1 885 ? 129.46225 148.74438 137.88741 1.000 71.19110 886 GLU B N 1
ATOM 11950 C CA . GLU B 1 885 ? 129.78320 149.83609 136.96527 1.000 69.43776 886 GLU B CA 1
ATOM 11951 C C . GLU B 1 885 ? 130.68710 150.87188 137.63335 1.000 73.14000 886 GLU B C 1
ATOM 11952 O O . GLU B 1 885 ? 130.46284 152.08089 137.54560 1.000 72.64968 886 GLU B O 1
ATOM 11954 N N . LEU B 1 886 ? 131.72066 150.38148 138.30910 1.000 74.36973 887 LEU B N 1
ATOM 11955 C CA . LEU B 1 886 ? 132.70090 151.21692 138.98018 1.000 74.80151 887 LEU B CA 1
ATOM 11956 C C . LEU B 1 886 ? 134.10175 150.76770 138.59548 1.000 78.14985 887 LEU B C 1
ATOM 11957 O O . LEU B 1 886 ? 134.32163 149.58637 138.30993 1.000 77.46760 887 LEU B O 1
ATOM 11962 N N . PRO B 1 887 ? 135.06623 151.68783 138.57212 1.000 83.57943 888 PRO B N 1
ATOM 11963 C CA . PRO B 1 887 ? 136.44224 151.30056 138.24075 1.000 82.45796 888 PRO B CA 1
ATOM 11964 C C . PRO B 1 887 ? 137.01611 150.33919 139.27069 1.000 80.64371 888 PRO B C 1
ATOM 11965 O O . PRO B 1 887 ? 136.62230 150.33530 140.43924 1.000 78.76953 888 PRO B O 1
ATOM 11969 N N . SER B 1 888 ? 137.95684 149.50746 138.81327 1.000 78.22633 889 SER B N 1
ATOM 11970 C CA . SER B 1 888 ? 138.58027 148.52932 139.69935 1.000 73.25598 889 SER B CA 1
ATOM 11971 C C . SER B 1 888 ? 139.31111 149.20047 140.85445 1.000 72.33563 889 SER B C 1
ATOM 11972 O O . SER B 1 888 ? 139.33713 148.66199 141.96723 1.000 71.04101 889 SER B O 1
ATOM 11975 N N . GLY B 1 889 ? 139.91587 150.36508 140.61173 1.000 75.79403 890 GLY B N 1
ATOM 11976 C CA . GLY B 1 889 ? 140.55194 151.09411 141.69678 1.000 75.92837 890 GLY B CA 1
ATOM 11977 C C . GLY B 1 889 ? 139.56353 151.53310 142.75978 1.000 71.48518 890 GLY B C 1
ATOM 11978 O O . GLY B 1 889 ? 139.84199 151.43876 143.95778 1.000 70.86045 890 GLY B O 1
ATOM 11979 N N . GLN B 1 890 ? 138.39624 152.02425 142.33612 1.000 70.61139 891 GLN B N 1
ATOM 11980 C CA . GLN B 1 890 ? 137.35497 152.38584 143.29245 1.000 70.84326 891 GLN B CA 1
ATOM 11981 C C . GLN B 1 890 ? 136.81952 151.15640 144.01575 1.000 65.72213 891 GLN B C 1
ATOM 11982 O O . GLN B 1 890 ? 136.54271 151.20974 145.21979 1.000 62.26482 891 GLN B O 1
ATOM 11988 N N . LEU B 1 891 ? 136.66095 150.04195 143.29644 1.000 62.30726 892 LEU B N 1
ATOM 11989 C CA . LEU B 1 891 ? 136.21780 148.80604 143.93404 1.000 56.74669 892 LEU B CA 1
ATOM 11990 C C . LEU B 1 891 ? 137.23217 148.32534 144.96346 1.000 56.17295 892 LEU B C 1
ATOM 11991 O O . LEU B 1 891 ? 136.85662 147.84659 146.04017 1.000 56.46185 892 LEU B O 1
ATOM 11996 N N . MET B 1 892 ? 138.52444 148.43642 144.64573 1.000 61.78002 893 MET B N 1
ATOM 11997 C CA . MET B 1 892 ? 139.55700 148.09006 145.61671 1.000 57.10094 893 MET B CA 1
ATOM 11998 C C . MET B 1 892 ? 139.48727 148.99478 146.83989 1.000 53.71768 893 MET B C 1
ATOM 11999 O O . MET B 1 892 ? 139.62146 148.52601 147.97600 1.000 54.68633 893 MET B O 1
ATOM 12004 N N . GLY B 1 893 ? 139.27905 150.29571 146.62713 1.000 52.35082 894 GLY B N 1
ATOM 12005 C CA . GLY B 1 893 ? 139.18471 151.21266 147.75144 1.000 52.05598 894 GLY B CA 1
ATOM 12006 C C . GLY B 1 893 ? 137.97953 150.94207 148.63151 1.000 53.80961 894 GLY B C 1
ATOM 12007 O O . GLY B 1 893 ? 138.07733 150.97373 149.86080 1.000 57.67168 894 GLY B O 1
ATOM 12008 N N . LEU B 1 894 ? 136.82367 150.68008 148.01546 1.000 51.07968 895 LEU B N 1
ATOM 12009 C CA . LEU B 1 894 ? 135.62808 150.36733 148.79226 1.000 50.88338 895 LEU B CA 1
ATOM 12010 C C . LEU B 1 894 ? 135.79280 149.06042 149.55781 1.000 48.68241 895 LEU B C 1
ATOM 12011 O O . LEU B 1 894 ? 135.41214 148.96729 150.73063 1.000 49.19449 895 LEU B O 1
ATOM 12016 N N . PHE B 1 895 ? 136.35532 148.03754 148.90906 1.000 47.67895 896 PHE B N 1
ATOM 12017 C CA . PHE B 1 895 ? 136.59437 146.76962 149.59152 1.000 45.24993 896 PHE B CA 1
ATOM 12018 C C . PHE B 1 895 ? 137.61052 146.93158 150.71448 1.000 46.78619 896 PHE B C 1
ATOM 12019 O O . PHE B 1 895 ? 137.45074 146.35354 151.79609 1.000 47.80668 896 PHE B O 1
ATOM 12027 N N . ASN B 1 896 ? 138.66772 147.70971 150.47244 1.000 47.41485 897 ASN B N 1
ATOM 12028 C CA . ASN B 1 896 ? 139.67295 147.93854 151.50487 1.000 43.62733 897 ASN B CA 1
ATOM 12029 C C . ASN B 1 896 ? 139.09121 148.70812 152.68430 1.000 43.11456 897 ASN B C 1
ATOM 12030 O O . ASN B 1 896 ? 139.42310 148.42755 153.84208 1.000 48.59466 897 ASN B O 1
ATOM 12035 N N . ARG B 1 897 ? 138.22626 149.68818 152.40954 1.000 43.27042 898 ARG B N 1
ATOM 12036 C CA . ARG B 1 897 ? 137.61239 150.45939 153.48650 1.000 44.77465 898 ARG B CA 1
ATOM 12037 C C . ARG B 1 897 ? 136.73155 149.57907 154.36461 1.000 47.19049 898 ARG B C 1
ATOM 12038 O O . ARG B 1 897 ? 136.65958 149.77897 155.58300 1.000 47.17988 898 ARG B O 1
ATOM 12046 N N . ILE B 1 898 ? 136.04468 148.60600 153.76143 1.000 47.10683 899 ILE B N 1
ATOM 12047 C CA . ILE B 1 898 ? 135.23457 147.67136 154.53849 1.000 41.05595 899 ILE B CA 1
ATOM 12048 C C . ILE B 1 898 ? 136.11638 146.85589 155.47571 1.000 41.82014 899 ILE B C 1
ATOM 12049 O O . ILE B 1 898 ? 135.75407 146.60303 156.63164 1.000 41.93252 899 ILE B O 1
ATOM 12054 N N . ILE B 1 899 ? 137.28861 146.43554 154.99408 1.000 43.13521 900 ILE B N 1
ATOM 12055 C CA . ILE B 1 899 ? 138.19404 145.63256 155.81347 1.000 40.00113 900 ILE B CA 1
ATOM 12056 C C . ILE B 1 899 ? 138.64591 146.42118 157.03712 1.000 40.49913 900 ILE B C 1
ATOM 12057 O O . ILE B 1 899 ? 138.67884 145.89834 158.15760 1.000 43.41973 900 ILE B O 1
ATOM 12062 N N . ARG B 1 900 ? 139.00083 147.69389 156.84038 1.000 39.84406 901 ARG B N 1
ATOM 12063 C CA . ARG B 1 900 ? 139.41881 148.52639 157.96465 1.000 39.21956 901 ARG B CA 1
ATOM 12064 C C . ARG B 1 900 ? 138.28822 148.70761 158.96986 1.000 40.43178 901 ARG B C 1
ATOM 12065 O O . ARG B 1 900 ? 138.51665 148.67285 160.18480 1.000 46.72845 901 ARG B O 1
ATOM 12073 N N . LYS B 1 901 ? 137.06207 148.91260 158.48210 1.000 41.14541 902 LYS B N 1
ATOM 12074 C CA . LYS B 1 901 ? 135.92182 149.05653 159.38195 1.000 38.76164 902 LYS B CA 1
ATOM 12075 C C . LYS B 1 901 ? 135.67395 147.77629 160.17053 1.000 38.98829 902 LYS B C 1
ATOM 12076 O O . LYS B 1 901 ? 135.40036 147.82346 161.37571 1.000 41.22523 902 LYS B O 1
ATOM 12082 N N . VAL B 1 902 ? 135.75792 146.62199 159.50491 1.000 38.55330 903 VAL B N 1
ATOM 12083 C CA . VAL B 1 902 ? 135.58137 145.34709 160.19580 1.000 33.10216 903 VAL B CA 1
ATOM 12084 C C . VAL B 1 902 ? 136.70801 145.12255 161.19655 1.000 35.35933 903 VAL B C 1
ATOM 12085 O O . VAL B 1 902 ? 136.47536 144.68015 162.32861 1.000 40.62913 903 VAL B O 1
ATOM 12089 N N . VAL B 1 903 ? 137.94559 145.42450 160.79604 1.000 39.62551 904 VAL B N 1
ATOM 12090 C CA . VAL B 1 903 ? 139.08923 145.23585 161.68536 1.000 38.95121 904 VAL B CA 1
ATOM 12091 C C . VAL B 1 903 ? 138.97157 146.13738 162.90825 1.000 41.12903 904 VAL B C 1
ATOM 12092 O O . VAL B 1 903 ? 139.21886 145.70664 164.04187 1.000 49.46134 904 VAL B O 1
ATOM 12096 N N . LYS B 1 904 ? 138.58868 147.40009 162.70039 1.000 39.18317 905 LYS B N 1
ATOM 12097 C CA . LYS B 1 904 ? 138.44319 148.32365 163.82149 1.000 41.50618 905 LYS B CA 1
ATOM 12098 C C . LYS B 1 904 ? 137.35372 147.86186 164.78151 1.000 47.60943 905 LYS B C 1
ATOM 12099 O O . LYS B 1 904 ? 137.52873 147.91863 166.00447 1.000 51.42502 905 LYS B O 1
ATOM 12105 N N . LEU B 1 905 ? 136.21949 147.40394 164.24629 1.000 49.91193 906 LEU B N 1
ATOM 12106 C CA . LEU B 1 905 ? 135.14809 146.90374 165.10187 1.000 50.43251 906 LEU B CA 1
ATOM 12107 C C . LEU B 1 905 ? 135.57404 145.63989 165.83949 1.000 49.11256 906 LEU B C 1
ATOM 12108 O O . LEU B 1 905 ? 135.23531 145.45655 167.01480 1.000 50.54628 906 LEU B O 1
ATOM 12113 N N . PHE B 1 906 ? 136.31407 144.75588 165.16473 1.000 46.95900 907 PHE B N 1
ATOM 12114 C CA . PHE B 1 906 ? 136.79582 143.54118 165.81556 1.000 44.73728 907 PHE B CA 1
ATOM 12115 C C . PHE B 1 906 ? 137.74196 143.86928 166.96374 1.000 52.36937 907 PHE B C 1
ATOM 12116 O O . PHE B 1 906 ? 137.69774 143.22460 168.01826 1.000 59.70830 907 PHE B O 1
ATOM 12124 N N . ASN B 1 907 ? 138.61277 144.86379 166.77352 1.000 53.18458 908 ASN B N 1
ATOM 12125 C CA . ASN B 1 907 ? 139.50203 145.28570 167.85121 1.000 53.29297 908 ASN B CA 1
ATOM 12126 C C . ASN B 1 907 ? 138.71270 145.84391 169.02892 1.000 59.18583 908 ASN B C 1
ATOM 12127 O O . ASN B 1 907 ? 139.05803 145.59758 170.19063 1.000 66.24309 908 ASN B O 1
ATOM 12132 N N . GLU B 1 908 ? 137.65233 146.60568 168.74785 1.000 58.13857 909 GLU B N 1
ATOM 12133 C CA . GLU B 1 908 ? 136.80450 147.12143 169.81816 1.000 61.74967 909 GLU B CA 1
ATOM 12134 C C . GLU B 1 908 ? 136.10167 145.98979 170.55735 1.000 61.48480 909 GLU B C 1
ATOM 12135 O O . GLU B 1 908 ? 135.93187 146.04750 171.78105 1.000 64.42893 909 GLU B O 1
ATOM 12141 N N . VAL B 1 909 ? 135.67817 144.95539 169.82731 1.000 61.74430 910 VAL B N 1
ATOM 12142 C CA . VAL B 1 909 ? 135.00915 143.81808 170.45369 1.000 59.60528 910 VAL B CA 1
ATOM 12143 C C . VAL B 1 909 ? 135.96070 143.09206 171.39684 1.000 63.21619 910 VAL B C 1
ATOM 12144 O O . VAL B 1 909 ? 135.58071 142.69942 172.50722 1.000 71.92164 910 VAL B O 1
ATOM 12148 N N . GLN B 1 910 ? 137.21536 142.91900 170.98094 1.000 63.09667 911 GLN B N 1
ATOM 12149 C CA . GLN B 1 910 ? 138.21379 142.20635 171.76758 1.000 67.82094 911 GLN B CA 1
ATOM 12150 C C . GLN B 1 910 ? 138.82789 143.06176 172.87236 1.000 72.95691 911 GLN B C 1
ATOM 12151 O O . GLN B 1 910 ? 139.87546 142.68420 173.41264 1.000 72.80240 911 GLN B O 1
ATOM 12157 N N . GLU B 1 911 ? 138.20206 144.19033 173.21388 1.000 76.06158 912 GLU B N 1
ATOM 12158 C CA . GLU B 1 911 ? 138.67246 145.08654 174.27132 1.000 79.11366 912 GLU B CA 1
ATOM 12159 C C . GLU B 1 911 ? 140.10934 145.54271 174.00604 1.000 82.36879 912 GLU B C 1
ATOM 12160 O O . GLU B 1 911 ? 141.02807 145.29231 174.78993 1.00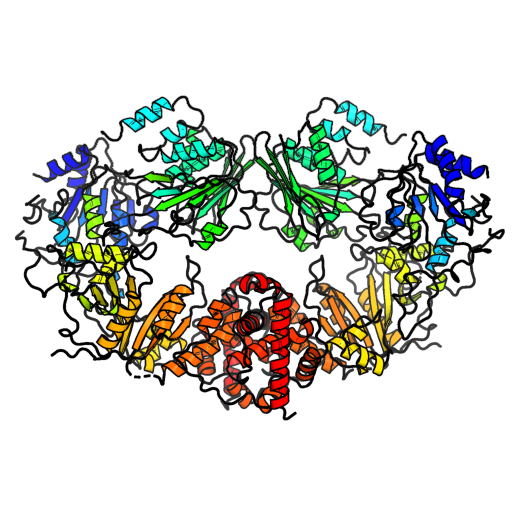0 86.18445 912 GLU B O 1
ATOM 12166 N N . LYS B 1 912 ? 140.28076 146.22246 172.87399 1.000 80.96163 913 LYS B N 1
ATOM 12167 C CA . LYS B 1 912 ? 141.57718 146.74741 172.44671 1.000 85.83832 913 LYS B CA 1
ATOM 12168 C C . LYS B 1 912 ? 142.63823 145.65240 172.37474 1.000 85.04500 913 LYS B C 1
ATOM 12169 O O . LYS B 1 912 ? 143.12367 145.31517 171.29499 1.000 83.67962 913 LYS B O 1
#

Sequence (1588 aa):
DNRIRILIENGVAERQRSLFVVVGDRGKDQVVILHHMLSKATVKARPSVLWCYKKELGATNIRYCYYNETHKILGNTFGMCVLQDFEALTPNLLARTVETVEGGGLVVILLRTMNSLKQLYTVTMDVHSRYRTEAHQDVVGRFNERFILSLASCKKCLVIDDQLNILPISSHVGPSDLELRELKESLQDTQPVGVLVDCCKTLDQAKAVLKFIEGISEKTLRSTVALTAARGRGKSAALGLAIAGAVAFGYSNIFVTSPSPDNLHTLFEFVFKGFDALQYQEHLDYEIIQSLNPEFNKAVIRVNVFREHRQTIQYIHPADAVKLGQAELVVIDEAAAIPLPLVKSLLGPYLVFMASTINGYEGTGRSLSLKLIQQLRARTLYEVSLQESIRYAPGDAVEKWLNDLLCLDCLNITRCPLPEACELYYVNRDTLFCYHKASEVFLQRLMALYVASHYKNSPNDLQMLSDAPAHHLFCLLPPLPEVLAVIQVCLEGEISRQSILNSLSRGKKASGDLIPWTVSEQFQDPDFGGLSGGRVVRIAVHPDYQGMGYGSRALQLLQMYYEGRFPCLLLEEVITPRKDLPPLLLKLNERPAERLDYLGVSYGLTPRLLKFWKRAGFVPVYLRQTPNDLTGEHSCIMLKTLTDEDGGWLAAFWKDFRRRFLALLSYQFSTFSPSLALNIIQNRNMGKPAQPALSREELEALFLPYDLKRLEMYSRNMVDYHLIMDMIPAISRIYFLNQLGDLALSAAQSALLLGIGLQHKSVDQLEKEIELPSGQLMGLFNRIIRKVVKLFNEVQEKNRIRILIENGVAERQRSLFVVVGDRGKDQVVILHHMLSKATVKARPSVLWCYKKELTNIRYCYYNETHKILGNTFGMCVLQDFEALTPNLLARTVETVEGGGLVVILLRTMNSLKQLYTVTMDVHSRYRTEAHQDVVGRFNERFILSLASCKKCLVIDDQLNILPISSHVGPSDLELRELKESLQDTQPVGVLVDCCKTLDQAKAVLKFIEGISEKTLRSTVALTAARGRGKSAALGLAIAGAVAFGYSNIFVTSPSPDNLHTLFEFVFKGFDALQYQEHLDYEIIQSLNPEFNKAVIRVNVFREHRQTIQYIHPADAVKLGQAELVVIDEAAAIPLPLVKSLLGPYLVFMASTINGYEGTGRSLSLKLIQQLRARTLYEVSLQESIRYAPGDAVEKWLNDLLCLDCLNITRCPLPEACELYYVNRDTLFCYHKASEVFLQRLMALYVASHYKNSPNDLQMLSDAPAHHLFCLLPPLPEVLAVIQVCLEGEISRQSILNSLSRGKKASGDLIPWTVSEQFQDPDFGGLSGGRVVRIAVHPDYQGMGYGSRALQLLQMYYEGRFPCLEEVITPRKDLPPLLLKLNERPAERLDYLGVSYGLTPRLLKFWKRAGFVPVYLRQTPNDLTGEHSCIMLKTLTGGWLAAFWKDFRRRFLALLSYQFSTFSPSLALNIIQNRNMGKPAQPALSREELEALFLPYDLKRLEMYSRNMVDYHLIMDMIPAISRIYFLNQLGDLALSAAQSALLLGIGLQHKSVDQLEKEIELPSGQLMGLFNRIIRKVVKLFNEVQEK

Radius of gyration: 41.72 Å; Cα contacts (8 Å, |Δi|>4): 2841; chains: 2; bounding box: 138×66×90 Å